Protein 3T05 (pdb70)

Radius of gyration: 42.98 Å; Cα contacts (8 Å, |Δi|>4): 5783; chains: 4; bounding box: 90×127×131 Å

Secondary structure (DSSP, 8-state):
---SEEEEE--GGG-SHHHHHHHHHTTEEEEEEETTSS-HHHHHHHHHHHHHHHHHTT---EEEEE------BB--BTTSEEE--SS-EEEEESS---B-SSEEEBS-TTHHHH--TT-EEEETTTTEEEEEEEEETTTTEEEEEE-S--EEETT-BEE-SSS-----SS-HHHHHHHHHHHHTT-SEEEETT--SHHHHHHHHHHHHHTT---EEEE---SHHHHHTHHHHHHH-S-EEEEHHHHHHHS-GGGHHHHHHHHHHHHHHHT--EEEESSSSGGGTT-SS--HHHHHHHHHHHHHT-SEEEE-HHHHS-S-SHHHHHHHHHHHHHHHHTS-HHHHHHHHHHHSPP-HHHHHHHHHHHHHHHHT-SEEEEE-SSSHHHHHHHHT--SSEEEEEES-HHHHHHHHTSSSEEEEE----SSHHHHHHHHHHHHHHTTS--TT-EEEEEE-SSTTT-SS--EEEEEE----SEE-EEESS-EEEEEEEE-SSGGGGSSS--SSEEEEES---TTTHHHHTTSSEEEESS--SSSHHHHHHHHTT--EEE--TTHHHHSPSS-EEEEETTTTEEESS---/---SEEEEE--GGG-SHHHHHHHHHTTEEEEEEETTSS-HHHHHHHHHHHHHHHHHTT---EEEEE------BB--BTTSEEE--SS-EEEEESS---B-SSEEEBS-TTHHHH--TT-EEEETTTTEEEEEEEEETTTTEEEEEE-S--EEETT-BEE-SSS-----SS-HHHHHHHHHHHHTT-SEEEETT--SHHHHHHHHHHHHHTT---EEEE---SHHHHHTHHHHHHH-S-EEEEHHHHHHHS-GGGHHHHHHHHHHHHHHHT--EEEESSSSGGGTT-SS--HHHHHHHHHHHHHT-SEEEESHHHHS-S-SHHHHHHHHHHHHHHHHTS-HHHHHHHHHHHSPP-HHHHHHHHHHHHHHHHT-SEEEEE-SSSHHHHHHHHT--SSEEEEEES-HHHHHHHTTSSSEEEEE----SSHHHHHHHHHHHHHHTTS--TT-EEEEEE-SSTTT-SS--EEEEEE----SEE-EEESS-EEEEEEEE-SSGGGGSSS--SSEEEEES---TTTHHHHTTSSEEEESS--SSSHHHHHHHHTT--EEE--TTHHHHSPSS-EEEEETTTTEEESS---/---SEEEEE--GGG-SHHHHHHHHHTTEEEEEEETTSS-HHHHHHHHHHHHHHHHHTT---EEEEE------BB--BTTS-EE--SS-EEEEESS---B-SSEEEBS-TTHHHH--TT-EEEETTTTEEEEEEEEETTTTEEEEEE-S--EE-TT-BEE-SSS-----SS-HHHHHHHHHHHHTT-SEEEETT--SHHHHHHHHHHHHHTT---EEEE---SHHHHHTHHHHHHH-S-EEEEHHHHHHHS-GGGHHHHHHHHHHHHHHHT--EEEESSSSGGGTT-SS--HHHHHHHHHHHHHT-SEEEESHHHHS-S-SHHHHHHHHHHHHHHHHTS-HHHHHHHHHHHSPP-HHHHHHHHHHHHHHHTT-SEEEEE-SSSHHHHHHHHT--SSEEEEEES-HHHHHHHTTSSSEEEEE----SSHHHHHHHHHHHHHHTTS--TT-EEEEEE-SSTTT-SS--EEEEEE----SEE-EEESS-EEEEEEEE-SSGGGGSSS--SSEEEEES---TTTHHHHTTSSEEEESS--SSSHHHHHHHHTT--EEE--TTHHHHSPSS-EEEEETTTTEEESS---/---SEEEEE--GGG-SHHHHHHHHHTTEEEEEEETTSS-HHHHHHHHHHHHHHHHHTT---EEEEE------BB--BTTS-EE--SS-EEEEESS---B-SSEEEBS-TTHHHH--TT-EEEETTTTEEEEEEEEETTTTEEEEEE-S--EE-TT-BEE-SSS-----SS-HHHHHHHHHHHHTT-SEEEETT--SHHHHHHHHHHHHHTT---EEEE---SHHHHHTHHHHHHH-S-EEEEHHHHHHHS-GGGHHHHHHHHHHHHHHHT--EEEESSSSGGGTT-SS--HHHHHHHHHHHHHT-SEEEESHHHHS-S-SHHHHHHHHHHHHHHHHTS-HHHHHHHHHHHSPP-HHHHHHHHHHHHHHHHT-SEEEEE-SSSHHHHHHHHT--SSEEEEEES-HHHHHHHTTSTTEEEEE----SSHHHHHHHHHHHHHHTTS--TT-EEEEEE-SSTTT-SS--EEEEEE----SEE-EEESS-EEEEEEEE-SSGGGGSSS--SSEEEEES---TTTHHHHTTSSEEEESS--SSSHHHHHHHHTT--EEE--TTHHHHSPSS-EEEEETTTTEEESS---

CATH classification: 3.20.20.60 (+3 more: 2.40.33.10, 3.40.1380.20, 3.50.30.10)

InterPro domains:
  IPR001697 Pyruvate kinase [PR01050] (59-75)
  IPR001697 Pyruvate kinase [PR01050] (186-200)
  IPR001697 Pyruvate kinase [PR01050] (216-242)
  IPR001697 Pyruvate kinase [PR01050] (243-267)
  IPR001697 Pyruvate kinase [PR01050] (268-292)
  IPR001697 Pyruvate kinase [PR01050] (293-311)
  IPR001697 Pyruvate kinase [PR01050] (312-328)
  IPR001697 Pyruvate kinase [PTHR11817] (2-458)
  IPR001697 Pyruvate kinase [TIGR01064] (2-472)
  IPR008279 PEP-utilising enzyme, mobile domain [PF00391] (507-575)
  IPR011037 Pyruvate kinase-like, insert domain superfamily [SSF50800] (71-167)
  IPR015793 Pyruvate kinase, barrel [PF00224] (1-324)
  IPR015795 Pyruvate kinase, C-terminal [PF02887] (358-470)
  IPR015806 Pyruvate kinase, insert domain superfamily [G3DSA:2.40.33.10] (71-167)
  IPR015813 Pyruvate/Phosphoenolpyruvate kinase-like domain superfamily [SSF51621] (1-342)
  IPR036637 Phosphohistidine domain superfamily [SSF52009] (465-582)
  IPR036918 Pyruvate kinase, C-terminal domain superfamily [G3DSA:3.40.1380.20] (339-473)
  IPR036918 Pyruvate kinase, C-terminal domain superfamily [SSF52935] (322-473)
  IPR040442 Pyruvate kinase-like domain superfamily [G3DSA:3.20.20.60] (4-331)

Nearest PDB structures (foldseek):
  3t07-assembly1_C  TM=9.985E-01  e=0.000E+00  Staphylococcus aureus subsp. aureus MRSA252
  2e28-assembly1_A  TM=9.761E-01  e=2.797E-85  Geobacillus stearothermophilus
  8x4r-assembly1_A  TM=8.595E-01  e=5.727E-60  Homo sapiens
  3gg8-assembly1_D  TM=9.521E-01  e=2.766E-56  Toxoplasma gondii
  4qg9-assembly1_B  TM=8.482E-01  e=9.627E-60  Homo sapiens

Organism: Staphylococcus aureus (strain MRSA252) (NCBI:txid282458)

Sequence (2332 aa):
MRKTKIVCTIGPASESEEMIEKLINAGMNVARLNFSHGSHEEHKGRIDTIRKVAKRLDKIVAILLDTKGPEIRTHNMKDGIIELERGNEVIVSMNEVEGTPEKFSVTYENLINDVQVGSYILLDDGLIELQVKDIDHAKKEVKCDILNSGELKNKKGVNLPGVRVSLPGITEKDAEDIRFGIKENVDFIAASFVRRPSDVLEIREILEEQKANISVFPKIENQEGIDNIEEILEVSDGLMVARGDMGVEIPPEKVPMVQKDLIRQCNKLGKPVITATQMLDSMQRNPRATRAEASDVANAIYDGTDAVMLSGETAAGLYPEEAVKTMRNIAVSAEAAQDYKKLLSDRTKLVETSLVNAIGISVAHTALNLNVKAIVAATESGSTARTISKYRPHSDIIAVTPSEETARQCSIVWGVQPVVKKGRKSTDALLNNAVATAVETGRVTNGDLIIITAGVPTGETGTTNMMKIHLVGDEIANGQGIGRGSVVGTTLVAETVKDLEGKDLSDKVIVTNSIDETFVPYVEKALGLITEENGITSPSAIVGLEKGIPTVVGVEKAVKNISNNVLVTIDAAQGKIFEGYANMRKTKIVCTIGPASESEEMIEKLINAGMNVARLNFSHGSHEEHKGRIDTIRKVAKRLDKIVAILLDTKGPEIRTHNMKDGIIELERGNEVIVSMNEVEGTPEKFSVTYENLINDVQVGSYILLDDGLIELQVKDIDHAKKEVKCDILNSGELKNKKGVNLPGVRVSLPGITEKDAEDIRFGIKENVDFIAASFVRRPSDVLEIREILEEQKANISVFPKIENQEGIDNIEEILEVSDGLMVARGDMGVEIPPEKVPMVQKDLIRQCNKLGKPVITATQMLDSMQRNPRATRAEASDVANAIYDGTDAVMLSGETAAGLYPEEAVKTMRNIAVSAEAAQDYKKLLSDRTKLVETSLVNAIGISVAHTALNLNVKAIVAATESGSTARTISKYRPHSDIIAVTPSEETARQCSIVWGVQPVVKKGRKSTDALLNNAVATAVETGRVTNGDLIIITAGVPTGETGTTNMMKIHLVGDEIANGQGIGRGSVVGTTLVAETVKDLEGKDLSDKVIVTNSIDETFVPYVEKALGLITEENGITSPSAIVGLEKGIPTVVGVEKAVKNISNNVLVTIDAAQGKIFEGYANMRKTKIVCTIGPASESEEMIEKLINAGMNVARLNFSHGSHEEHKGRIDTIRKVAKRLDKIVAILLDTKGPEIRTHNMKDGIIELERGNEVIVSMNEVEGTPEKFSVTYENLINDVQVGSYILLDDGLIELQVKDIDHAKKEVKCDILNSGELKNKKGVNLPGVRVSLPGITEKDAEDIRFGIKENVDFIAASFVRRPSDVLEIREILEEQKANISVFPKIENQEGIDNIEEILEVSDGLMVARGDMGVEIPPEKVPMVQKDLIRQCNKLGKPVITATQMLDSMQRNPRATRAEASDVANAIYDGTDAVMLSGETAAGLYPEEAVKTMRNIAVSAEAAQDYKKLLSDRTKLVETSLVNAIGISVAHTALNLNVKAIVAATESGSTARTISKYRPHSDIIAVTPSEETARQCSIVWGVQPVVKKGRKSTDALLNNAVATAVETGRVTNGDLIIITAGVPTGETGTTNMMKIHLVGDEIANGQGIGRGSVVGTTLVAETVKDLEGKDLSDKVIVTNSIDETFVPYVEKALGLITEENGITSPSAIVGLEKGIPTVVGVEKAVKNISNNVLVTIDAAQGKIFEGYANMRKTKIVCTIGPASESEEMIEKLINAGMNVARLNFSHGSHEEHKGRIDTIRKVAKRLDKIVAILLDTKGPEIRTHNMKDGIIELERGNEVIVSMNEVEGTPEKFSVTYENLINDVQVGSYILLDDGLIELQVKDIDHAKKEVKCDILNSGELKNKKGVNLPGVRVSLPGITEKDAEDIRFGIKENVDFIAASFVRRPSDVLEIREILEEQKANISVFPKIENQEGIDNIEEILEVSDGLMVARGDMGVEIPPEKVPMVQKDLIRQCNKLGKPVITATQMLDSMQRNPRATRAEASDVANAIYDGTDAVMLSGETAAGLYPEEAVKTMRNIAVSAEAAQDYKKLLSDRTKLVETSLVNAIGISVAHTALNLNVKAIVAATESGSTARTISKYRPHSDIIAVTPSEETARQCSIVWGVQPVVKKGRKSTDALLNNAVATAVETGRVTNGDLIIITAGVPTGETGTTNMMKIHLVGDEIANGQGIGRGSVVGTTLVAETVKDLEGKDLSDKVIVTNSIDETFVPYVEKALGLITEENGITSPSAIVGLEKGIPTVVGVEKAVKNISNNVLVTIDAAQGKIFEGYAN

Solvent-accessible surface area: 92362 Å² total; per-residue (Å²): 136,49,6,1,7,2,0,0,8,8,2,102,33,0,75,53,66,123,38,0,50,86,0,4,95,4,15,5,26,0,0,18,0,35,1,39,139,38,54,69,149,83,4,72,39,19,0,68,26,1,87,107,0,6,119,125,53,113,105,39,9,0,2,0,0,1,1,59,2,10,76,9,84,0,26,66,9,91,132,27,74,21,116,8,124,165,79,69,61,2,23,0,3,8,79,113,30,112,0,48,69,94,90,1,0,2,58,22,113,62,0,8,98,33,10,122,94,32,21,109,1,22,0,36,106,35,92,1,60,0,50,4,97,78,40,46,108,94,136,84,25,0,80,0,52,3,66,57,53,18,95,0,107,41,98,72,23,10,29,1,45,35,35,195,2,63,25,76,3,23,38,147,70,0,23,99,2,0,95,20,1,26,155,18,97,1,6,2,0,0,2,6,30,1,0,64,30,51,2,0,20,52,0,61,73,18,7,60,114,96,178,24,94,10,10,0,2,0,24,0,24,0,64,22,0,29,107,44,13,99,86,0,0,49,10,2,58,0,0,1,0,0,17,20,53,0,17,35,22,14,66,49,43,76,8,21,42,21,10,73,77,2,0,100,30,0,6,76,58,13,36,6,0,0,0,0,25,41,0,0,51,32,0,68,199,75,76,137,3,68,14,30,24,0,8,13,0,6,18,0,8,54,22,6,1,6,0,3,3,0,27,22,1,0,13,67,5,134,69,8,39,65,0,0,90,9,2,62,69,4,3,60,33,5,6,82,61,33,69,32,139,88,26,6,56,48,20,47,160,36,12,132,82,40,44,36,19,10,0,0,37,10,0,1,68,5,4,66,88,20,110,7,72,0,0,0,0,17,11,60,60,0,36,6,0,60,12,4,2,19,1,6,7,91,6,8,0,4,0,14,2,44,31,68,67,14,0,54,23,2,5,0,2,8,1,0,75,25,31,40,83,147,45,122,184,52,5,34,30,15,7,98,12,4,23,49,0,0,56,104,59,61,76,1,86,80,14,36,10,0,0,0,0,0,4,5,86,40,63,115,44,41,28,1,20,4,0,5,2,37,46,11,22,113,38,90,20,81,28,87,16,14,27,115,42,62,38,61,6,34,0,16,19,0,133,72,31,163,50,7,95,75,119,62,155,59,70,56,0,12,0,0,76,31,5,76,138,64,12,54,57,52,4,86,116,16,60,0,0,0,0,29,108,46,26,12,32,19,68,0,0,66,23,0,47,120,115,67,15,15,0,0,0,34,3,149,105,1,34,170,100,6,67,77,94,65,79,7,9,0,28,2,35,72,2,37,0,22,108,33,123,4,114,131,47,6,2,5,1,0,0,8,7,2,102,34,0,74,55,67,124,36,0,50,85,0,3,94,4,15,4,25,0,0,18,1,35,2,38,137,37,55,67,149,84,4,72,39,18,1,68,26,1,88,106,0,7,120,125,52,113,104,38,10,0,2,0,0,1,1,60,1,10,76,9,83,0,28,68,9,92,136,28,74,20,116,8,124,161,79,70,59,1,23,1,3,9,76,114,30,114,0,48,70,93,88,0,1,2,60,23,112,61,0,9,99,34,9,122,94,33,21,108,1,22,0,34,106,33,96,0,50,0,51,3,96,77,39,50,107,92,138,83,26,0,81,0,50,2,66,75,53,17,97,0,108,42,99,72,22,10,30,0,45,36,34,194,1,64,22,72,2,23,38,144,70,0,23,99,2,0,96,20,0,25,155,17,97,1,5,2,0,0,2,6,28,1,0,63,30,49,2,0,20,54,0,61,74,19,8,63,116,97,178,25,92,10,10,0,2,0,23,0,25,0,64,24,0,29,105,45,12,100,84,0,0,47,10,2,59,0,0,1,0,0,2,21,54,0,21,36,21,13,66,30,45,95,0,8,40,21,6,54,78,3,0,109,32,0,7,75,55,12,37,6,0,0,0,0,25,76,0,0,51,32,0,67,201,73,77,167,21,73,69,42,26,8,13,6,0,0,18,0,8,45,21,5,2,6,0,3,4,0,27,21,1,0,13,67,4,133,68,8,41,66,0,0,88,22,2,62,68,4,3,62,28,0,7,70,20,25,69,30,140,108,28,6,54,44,22,49,137,37,12,131,82,39,45,34,19,11,0,1,40,10,0,1,68,5,4,65,86,20,111,6,70,0,0,0,0,18,11,61,64,1,36,6,0,59,12,2,2,19,1,6,5,90,6,9,0,5,0,13,2,44,31,68,68,14,0,53,23,2,5,0,1,9,1,0,76,25,32,38,82,150,42,123,180,52,5,34,32,15,6,96,11,3,23,48,0,0,58,103,60,60,76,1,86,79,13,36,9,0,0,0,0,0,6,3,83,43,65,115,47,41,29,1,19,4,0,5,3,36,47,12,22,113,40,92,20,83,32,87,17,16,28,116,43,63,39,61,5,35,0,17,19,0,134,74,31,160,50,6,95,76,122,63,158,56,72,57,0,11,0,0,78,31,6,79,139,63,14,54,60,52,3,85,116,16,61,0,0,0,0,28,108,45,27,15,31,18,69,0,1,63,22,1,49,119,117,68,16,15,0,0,0,32,2,146,104,1,34,167,101,7,67,77,92,65,78,8,9,0,28,2,35,74,1,35,0,21,107,32,124,4,114,133,47,6,1,7,1,0,0,8,7,2,101,32,0,76,54,67,124,38,0,50,86,0,5,96,3,15,5,25,0,0,19,1,34,1,39,138,37,55,66,150,86,4,73,38,20,0,68,26,1,86,106,0,6,118,124,53,111,105,39,8,0,2,0,0,1,2,59,2,11,75,10,84,0,27,66,9,92,134,27,75,20,114,7,123,165,79,71,61,1,24,0,3,9,78,116,30,112,0,48,69,93,89,1,1,2,58,22,111,62,0,10,100,33,10,121,95,33,20,108,1,22,0,34,106,34,93,0,60,0,49,4,98,78,38,49,108,94,136,82,26,0,82,0,51,3,66,54,52,17,96,0,107,42,100,73,22,10,30,0,45,35,34,194,2,64,23,73,2,23,36,144,68,0,23,99,2,0,94,20,0,26,155,17,97,1,6,2,0,0,2,5,28,1,0,63,30,50,2,0,20,55,0,62,74,18,8,63,116,96,179,25,95,9,11,0,2,0,23,0,24,0,64,24,0,29,108,45,12,98,86,0,0,47,10,2,58,0,0,1,0,0,18,20,53,0,18,35,21,15,67,48,45,78,9,23,46,20,8,76,76,3,0,101,32,0,6,76,57,13,37,6,0,0,0,0,25,40,1,0,53,32,0,67,199,74,76,134,2,69,16,30,24,0,7,14,0,7,19,0,7,56,22,5,1,6,0,4,4,0,26,24,1,0,14,69,5,135,67,8,39,66,0,0,90,8,1,62,70,6,3,61,32,3,7,82,63,32,70,30,140,84,26,6,56,49,22,50,159,37,13,129,82,39,44,35,19,12,0,0,37,8,0,2,66,4,3,66,84,20,112,7,71,0,0,0,0,18,11,60,60,0,36,7,0,58,12,3,2,19,1,6,6,91,6,9,0,4,0,14,1,46,30,69,68,12,0,53,23,2,4,1,1,8,1,0,75,26,31,39,84,150,44,123,181,54,6,35,32,16,6,97,12,3,23,49,0,0,58,104,59,60,77,1,87,78,14,36,10,0,0,0,0,0,5,5,85,44,65,117,46,42,31,1,21,5,0,6,3,36,47,11,22,114,40,90,20,81,30,85,17,14,27,112,43,64,40,60,6,35,0,16,19,0,133,74,31,161,51,6,95,74,120,66,158,57,71,57,0,10,0,0,77,30,5,78,138,61,13,53,59,52,4,85,116,16,61,0,0,0,0,27,108,46,27,12,32,17,68,0,0,63,22,0,44,121,116,67,15,16,0,0,0,32,3,147,105,1,34,168,100,7,67,77,96,65,77,6,8,0,29,2,35,72,2,37,0,20,107,32,122,4,112,130,49,7,1,6,1,0,0,8,7,2,100,34,0,76,53,67,123,36,0,51,85,0,4,96,4,15,4,25,0,0,19,0,33,1,38,137,39,55,68,150,82,5,71,38,19,1,69,27,1,86,106,0,6,121,123,53,113,105,38,9,0,2,0,0,1,2,59,2,11,74,9,86,0,28,67,9,91,137,26,76,20,115,8,122,162,80,70,60,2,22,0,4,9,78,116,29,113,0,48,69,92,89,1,1,3,59,21,112,62,0,9,98,34,9,121,94,32,21,107,1,22,0,35,107,33,94,0,52,0,49,3,98,77,40,49,108,93,134,83,25,0,83,0,51,2,65,74,53,17,96,0,108,41,96,74,22,11,28,0,45,35,35,195,2,61,24,73,4,22,37,143,70,0,24,99,2,0,97,20,0,25,153,18,98,1,5,2,0,0,2,6,28,2,0,62,28,52,3,0,17,52,0,62,72,19,8,60,115,95,177,25,90,10,11,0,2,0,22,0,25,0,65,23,0,29,103,45,12,97,84,0,0,47,10,3,59,0,0,1,0,1,3,21,51,0,21,35,22,14,66,29,44,93,0,8,40,22,7,52,77,3,0,106,30,0,6,76,57,13,38,6,0,0,0,0,25,76,0,0,51,32,0,67,201,72,76,171,21,73,62,41,24,7,14,7,0,0,18,0,8,43,22,5,1,6,0,3,3,0,26,22,1,0,13,68,4,135,70,8,41,66,0,0,89,21,1,64,67,3,3,61,28,0,7,69,22,27,69,30,140,102,28,6,54,42,20,50,136,35,13,131,81,40,46,35,18,10,0,0,38,9,0,1,66,5,3,66,88,19,113,7,71,0,0,0,0,17,11,61,61,0,36,6,0,59,10,4,2,20,1,6,6,90,5,10,0,4,0,14,3,44,31,67,66,13,0,52,23,2,4,0,1,9,1,0,75,25,32,38,82,148,43,124,180,53,5,34,30,18,6,96,11,4,24,48,0,0,59,106,61,60,75,1,87,78,14,37,8,0,0,0,0,0,6,5,83,42,66,116,45,41,28,1,20,5,0,6,3,36,46,12,22,115,40,91,20,80,31,84,16,16,27,114,42,65,39,63,5,35,0,16,19,0,134,73,32,162,51,6,95,75,120,63,157,58,73,56,0,11,0,1,75,31,6,77,136,63,12,54,60,51,4,84,117,16,60,0,0,0,0,28,108,47,27,14,34,18,68,0,1,65,22,1,47,120,117,68,15,15,0,0,0,32,3,147,104,1,33,170,101,7,67,78,94,65,81,6,8,0,29,2,35,74,2,38,0,20,107,32,124,4,114

Structure (mmCIF, N/CA/C/O backbone):
data_3T05
#
_entry.id   3T05
#
_cell.length_a   84.017
_cell.length_b   111.263
_cell.length_c   111.155
_cell.angle_alpha   85.360
_cell.angle_beta   80.150
_cell.angle_gamma   70.460
#
_symmetry.space_group_name_H-M   'P 1'
#
loop_
_entity.id
_entity.type
_entity.pdbx_description
1 polymer 'Pyruvate kinase'
2 non-polymer 'PHOSPHATE ION'
#
loop_
_atom_site.group_PDB
_atom_site.id
_atom_site.type_symbol
_atom_site.label_atom_id
_atom_site.label_alt_id
_atom_site.label_comp_id
_atom_site.label_asym_id
_atom_site.label_entity_id
_atom_site.label_seq_id
_atom_site.pdbx_PDB_ins_code
_atom_site.Cartn_x
_atom_site.Cartn_y
_atom_site.Cartn_z
_atom_site.occupancy
_atom_site.B_iso_or_equiv
_atom_site.auth_seq_id
_atom_site.auth_comp_id
_atom_site.auth_asym_id
_atom_site.auth_atom_id
_atom_site.pdbx_PDB_model_num
ATOM 1 N N . MET A 1 22 ? -2.926 41.487 0.600 1.00 113.05 1 MET A N 1
ATOM 2 C CA . MET A 1 22 ? -1.470 41.149 0.629 1.00 117.88 1 MET A CA 1
ATOM 3 C C . MET A 1 22 ? -0.731 42.337 0.075 1.00 111.87 1 MET A C 1
ATOM 4 O O . MET A 1 22 ? -0.415 42.336 -1.111 1.00 119.10 1 MET A O 1
ATOM 9 N N . ARG A 1 23 ? -0.477 43.348 0.909 1.00 104.18 2 ARG A N 1
ATOM 10 C CA . ARG A 1 23 ? 0.210 44.587 0.475 1.00 102.09 2 ARG A CA 1
ATOM 11 C C . ARG A 1 23 ? 1.033 45.260 1.551 1.00 98.11 2 ARG A C 1
ATOM 12 O O . ARG A 1 23 ? 2.085 45.752 1.245 1.00 98.35 2 ARG A O 1
ATOM 20 N N . LYS A 1 24 ? 0.508 45.368 2.774 1.00 96.75 3 LYS A N 1
ATOM 21 C CA . LYS A 1 24 ? 1.310 45.578 4.024 1.00 91.98 3 LYS A CA 1
ATOM 22 C C . LYS A 1 24 ? 1.944 46.975 4.210 1.00 90.14 3 LYS A C 1
ATOM 23 O O . LYS A 1 24 ? 1.570 47.741 5.123 1.00 87.75 3 LYS A O 1
ATOM 29 N N . THR A 1 25 ? 2.907 47.306 3.356 1.00 89.06 4 THR A N 1
ATOM 30 C CA . THR A 1 25 ? 3.625 48.580 3.473 1.00 86.71 4 THR A CA 1
ATOM 31 C C . THR A 1 25 ? 2.874 49.731 2.742 1.00 84.52 4 THR A C 1
ATOM 32 O O . THR A 1 25 ? 2.592 49.684 1.544 1.00 87.45 4 THR A O 1
ATOM 36 N N . LYS A 1 26 ? 2.526 50.757 3.493 1.00 81.22 5 LYS A N 1
ATOM 37 C CA . LYS A 1 26 ? 1.604 51.778 3.004 1.00 82.68 5 LYS A CA 1
ATOM 38 C C . LYS A 1 26 ? 2.301 52.901 2.252 1.00 81.36 5 LYS A C 1
ATOM 39 O O . LYS A 1 26 ? 3.434 53.278 2.590 1.00 79.18 5 LYS A O 1
ATOM 45 N N . ILE A 1 27 ? 1.603 53.445 1.254 1.00 80.85 6 ILE A N 1
ATOM 46 C CA . ILE A 1 27 ? 2.183 54.462 0.343 1.00 84.92 6 ILE A CA 1
ATOM 47 C C . ILE A 1 27 ? 1.649 55.892 0.585 1.00 82.79 6 ILE A C 1
ATOM 48 O O . ILE A 1 27 ? 0.485 56.162 0.322 1.00 87.20 6 ILE A O 1
ATOM 53 N N . VAL A 1 28 ? 2.491 56.787 1.084 1.00 79.09 7 VAL A N 1
ATOM 54 C CA . VAL A 1 28 ? 2.138 58.206 1.210 1.00 82.71 7 VAL A CA 1
ATOM 55 C C . VAL A 1 28 ? 2.571 59.027 -0.025 1.00 85.85 7 VAL A C 1
ATOM 56 O O . VAL A 1 28 ? 3.701 58.894 -0.491 1.00 93.81 7 VAL A O 1
ATOM 60 N N . CYS A 1 29 ? 1.712 59.892 -0.544 1.00 87.40 8 CYS A N 1
ATOM 61 C CA . CYS A 1 29 ? 2.065 60.656 -1.760 1.00 93.68 8 CYS A CA 1
ATOM 62 C C . CYS A 1 29 ? 1.933 62.148 -1.581 1.00 92.34 8 CYS A C 1
ATOM 63 O O . CYS A 1 29 ? 0.914 62.629 -1.125 1.00 100.66 8 CYS A O 1
ATOM 66 N N . THR A 1 30 ? 2.934 62.893 -1.990 1.00 94.14 9 THR A N 1
ATOM 67 C CA . THR A 1 30 ? 2.851 64.360 -1.959 1.00 96.27 9 THR A CA 1
ATOM 68 C C . THR A 1 30 ? 2.071 64.910 -3.141 1.00 94.13 9 THR A C 1
ATOM 69 O O . THR A 1 30 ? 2.485 64.746 -4.296 1.00 93.36 9 THR A O 1
ATOM 73 N N . ILE A 1 31 ? 0.958 65.572 -2.846 1.00 91.27 10 ILE A N 1
ATOM 74 C CA . ILE A 1 31 ? 0.166 66.219 -3.896 1.00 98.52 10 ILE A CA 1
ATOM 75 C C . ILE A 1 31 ? 0.753 67.585 -4.346 1.00 100.66 10 ILE A C 1
ATOM 76 O O . ILE A 1 31 ? 1.136 68.442 -3.517 1.00 95.82 10 ILE A O 1
ATOM 81 N N . GLY A 1 32 ? 0.824 67.773 -5.659 1.00 102.35 11 GLY A N 1
ATOM 82 C CA . GLY A 1 32 ? 1.332 69.020 -6.218 1.00 107.09 11 GLY A CA 1
ATOM 83 C C . GLY A 1 32 ? 0.689 69.316 -7.563 1.00 112.86 11 GLY A C 1
ATOM 84 O O . GLY A 1 32 ? -0.202 68.593 -8.013 1.00 113.59 11 GLY A O 1
ATOM 85 N N . PRO A 1 33 ? 1.154 70.372 -8.236 1.00 119.40 12 PRO A N 1
ATOM 86 C CA . PRO A 1 33 ? 0.679 70.758 -9.569 1.00 123.45 12 PRO A CA 1
ATOM 87 C C . PRO A 1 33 ? 0.447 69.578 -10.530 1.00 124.92 12 PRO A C 1
ATOM 88 O O . PRO A 1 33 ? -0.463 69.641 -11.365 1.00 132.33 12 PRO A O 1
ATOM 92 N N . ALA A 1 34 ? 1.268 68.526 -10.420 1.00 119.42 13 ALA A N 1
ATOM 93 C CA . ALA A 1 34 ? 1.222 67.382 -11.349 1.00 117.08 13 ALA A CA 1
ATOM 94 C C . ALA A 1 34 ? 0.060 66.461 -11.070 1.00 110.54 13 ALA A C 1
ATOM 95 O O . ALA A 1 34 ? -0.263 65.616 -11.895 1.00 109.41 13 ALA A O 1
ATOM 97 N N . SER A 1 35 ? -0.564 66.651 -9.914 1.00 106.12 14 SER A N 1
ATOM 98 C CA . SER A 1 35 ? -1.516 65.697 -9.366 1.00 103.88 14 SER A CA 1
ATOM 99 C C . SER A 1 35 ? -2.595 66.367 -8.488 1.00 104.73 14 SER A C 1
ATOM 100 O O . SER A 1 35 ? -3.026 65.797 -7.464 1.00 99.01 14 SER A O 1
ATOM 103 N N . GLU A 1 36 ? -3.000 67.589 -8.857 1.00 109.05 15 GLU A N 1
ATOM 104 C CA . GLU A 1 36 ? -4.168 68.243 -8.229 1.00 108.53 15 GLU A CA 1
ATOM 105 C C . GLU A 1 36 ? -5.412 67.700 -8.915 1.00 109.04 15 GLU A C 1
ATOM 106 O O . GLU A 1 36 ? -6.501 67.635 -8.334 1.00 105.72 15 GLU A O 1
ATOM 112 N N . SER A 1 37 ? -5.219 67.316 -10.174 1.00 112.08 16 SER A N 1
ATOM 113 C CA . SER A 1 37 ? -6.303 66.943 -11.065 1.00 116.47 16 SER A CA 1
ATOM 114 C C . SER A 1 37 ? -7.134 65.771 -10.519 1.00 117.23 16 SER A C 1
ATOM 115 O O . SER A 1 37 ? -6.617 64.679 -10.297 1.00 116.48 16 SER A O 1
ATOM 118 N N . GLU A 1 38 ? -8.425 66.018 -10.304 1.00 123.01 17 GLU A N 1
ATOM 119 C CA . GLU A 1 38 ? -9.419 64.975 -9.988 1.00 124.26 17 GLU A CA 1
ATOM 120 C C . GLU A 1 38 ? -9.130 63.652 -10.729 1.00 126.22 17 GLU A C 1
ATOM 121 O O . GLU A 1 38 ? -9.091 62.592 -10.103 1.00 124.41 17 GLU A O 1
ATOM 127 N N . GLU A 1 39 ? -8.904 63.746 -12.046 1.00 131.79 18 GLU A N 1
ATOM 128 C CA . GLU A 1 39 ? -8.546 62.603 -12.913 1.00 131.72 18 GLU A CA 1
ATOM 129 C C . GLU A 1 39 ? -7.301 61.861 -12.428 1.00 128.21 18 GLU A C 1
ATOM 130 O O . GLU A 1 39 ? -7.271 60.631 -12.461 1.00 128.10 18 GLU A O 1
ATOM 136 N N . MET A 1 40 ? -6.279 62.617 -12.011 1.00 126.22 19 MET A N 1
ATOM 137 C CA . MET A 1 40 ? -4.982 62.065 -11.586 1.00 123.35 19 MET A CA 1
ATOM 138 C C . MET A 1 40 ? -5.003 61.562 -10.138 1.00 116.94 19 MET A C 1
ATOM 139 O O . MET A 1 40 ? -4.368 60.558 -9.822 1.00 114.65 19 MET A O 1
ATOM 144 N N . ILE A 1 41 ? -5.713 62.269 -9.262 1.00 113.47 20 ILE A N 1
ATOM 145 C CA . ILE A 1 41 ? -5.907 61.808 -7.888 1.00 109.07 20 ILE A CA 1
ATOM 146 C C . ILE A 1 41 ? -6.675 60.479 -7.875 1.00 109.40 20 ILE A C 1
ATOM 147 O O . ILE A 1 41 ? -6.393 59.615 -7.049 1.00 106.48 20 ILE A O 1
ATOM 152 N N . GLU A 1 42 ? -7.627 60.308 -8.791 1.00 111.10 21 GLU A N 1
ATOM 153 C CA . GLU A 1 42 ? -8.257 59.000 -8.983 1.00 111.67 21 GLU A CA 1
ATOM 154 C C . GLU A 1 42 ? -7.200 57.942 -9.330 1.00 110.85 21 GLU A C 1
ATOM 155 O O . GLU A 1 42 ? -7.151 56.884 -8.733 1.00 113.60 21 GLU A O 1
ATOM 161 N N . LYS A 1 43 ? -6.344 58.228 -10.290 1.00 111.99 22 LYS A N 1
ATOM 162 C CA . LYS A 1 43 ? -5.403 57.227 -10.758 1.00 111.95 22 LYS A CA 1
ATOM 163 C C . LYS A 1 43 ? -4.427 56.820 -9.666 1.00 108.01 22 LYS A C 1
ATOM 164 O O . LYS A 1 43 ? -4.004 55.674 -9.635 1.00 112.45 22 LYS A O 1
ATOM 170 N N . LEU A 1 44 ? -4.078 57.751 -8.777 1.00 105.43 23 LEU A N 1
ATOM 171 C CA . LEU A 1 44 ? -3.124 57.493 -7.669 1.00 99.88 23 LEU A CA 1
ATOM 172 C C . LEU A 1 44 ? -3.764 56.652 -6.560 1.00 98.04 23 LEU A C 1
ATOM 173 O O . LEU A 1 44 ? -3.129 55.795 -5.946 1.00 96.53 23 LEU A O 1
ATOM 178 N N . ILE A 1 45 ? -5.028 56.919 -6.291 1.00 97.62 24 ILE A N 1
ATOM 179 C CA . ILE A 1 45 ? -5.758 56.136 -5.333 1.00 96.28 24 ILE A CA 1
ATOM 180 C C . ILE A 1 45 ? -5.813 54.713 -5.858 1.00 100.56 24 ILE A C 1
ATOM 181 O O . ILE A 1 45 ? -5.515 53.779 -5.124 1.00 109.73 24 ILE A O 1
ATOM 186 N N . ASN A 1 46 ? -6.171 54.550 -7.125 1.00 102.91 25 ASN A N 1
ATOM 187 C CA . ASN A 1 46 ? -6.198 53.234 -7.745 1.00 105.99 25 ASN A CA 1
ATOM 188 C C . ASN A 1 46 ? -4.822 52.582 -7.816 1.00 104.31 25 ASN A C 1
ATOM 189 O O . ASN A 1 46 ? -4.722 51.361 -7.913 1.00 110.24 25 ASN A O 1
ATOM 194 N N . ALA A 1 47 ? -3.768 53.384 -7.797 1.00 100.94 26 ALA A N 1
ATOM 195 C CA . ALA A 1 47 ? -2.409 52.863 -7.910 1.00 100.84 26 ALA A CA 1
ATOM 196 C C . ALA A 1 47 ? -1.782 52.597 -6.550 1.00 99.01 26 ALA A C 1
ATOM 197 O O . ALA A 1 47 ? -0.614 52.219 -6.473 1.00 100.97 26 ALA A O 1
ATOM 199 N N . GLY A 1 48 ? -2.549 52.827 -5.486 1.00 97.94 27 GLY A N 1
ATOM 200 C CA . GLY A 1 48 ? -2.204 52.351 -4.154 1.00 93.73 27 GLY A CA 1
ATOM 201 C C . GLY A 1 48 ? -2.067 53.411 -3.093 1.00 92.79 27 GLY A C 1
ATOM 202 O O . GLY A 1 48 ? -1.774 53.078 -1.970 1.00 100.07 27 GLY A O 1
ATOM 203 N N . MET A 1 49 ? -2.275 54.681 -3.416 1.00 93.35 28 MET A N 1
ATOM 204 C CA . MET A 1 49 ? -2.033 55.752 -2.449 1.00 88.99 28 MET A CA 1
ATOM 205 C C . MET A 1 49 ? -2.906 55.608 -1.232 1.00 84.30 28 MET A C 1
ATOM 206 O O . MET A 1 49 ? -4.099 55.400 -1.347 1.00 85.12 28 MET A O 1
ATOM 211 N N . ASN A 1 50 ? -2.306 55.715 -0.062 1.00 81.88 29 ASN A N 1
ATOM 212 C CA . ASN A 1 50 ? -3.040 55.510 1.208 1.00 84.71 29 ASN A CA 1
ATOM 213 C C . ASN A 1 50 ? -3.164 56.812 1.968 1.00 82.35 29 ASN A C 1
ATOM 214 O O . ASN A 1 50 ? -4.080 56.989 2.768 1.00 85.51 29 ASN A O 1
ATOM 219 N N . VAL A 1 51 ? -2.212 57.701 1.776 1.00 79.04 30 VAL A N 1
ATOM 220 C CA . VAL A 1 51 ? -2.205 58.921 2.543 1.00 81.68 30 VAL A CA 1
ATOM 221 C C . VAL A 1 51 ? -1.752 60.056 1.625 1.00 80.59 30 VAL A C 1
ATOM 222 O O . VAL A 1 51 ? -0.833 59.882 0.816 1.00 80.91 30 VAL A O 1
ATOM 226 N N . ALA A 1 52 ? -2.406 61.212 1.740 1.00 81.35 31 ALA A N 1
ATOM 227 C CA . ALA A 1 52 ? -2.082 62.399 0.889 1.00 80.94 31 ALA A CA 1
ATOM 228 C C . ALA A 1 52 ? -1.309 63.432 1.663 1.00 77.09 31 ALA A C 1
ATOM 229 O O . ALA A 1 52 ? -1.846 64.072 2.545 1.00 76.63 31 ALA A O 1
ATOM 231 N N . ARG A 1 53 ? -0.041 63.584 1.335 1.00 77.17 32 ARG A N 1
ATOM 232 C CA . ARG A 1 53 ? 0.801 64.595 1.962 1.00 78.33 32 ARG A CA 1
ATOM 233 C C . ARG A 1 53 ? 0.541 66.000 1.327 1.00 86.14 32 ARG A C 1
ATOM 234 O O . ARG A 1 53 ? 0.620 66.222 0.070 1.00 86.55 32 ARG A O 1
ATOM 242 N N . LEU A 1 54 ? 0.262 66.956 2.206 1.00 85.47 33 LEU A N 1
ATOM 243 C CA . LEU A 1 54 ? 0.263 68.350 1.810 1.00 86.64 33 LEU A CA 1
ATOM 244 C C . LEU A 1 54 ? 1.488 69.019 2.461 1.00 87.05 33 LEU A C 1
ATOM 245 O O . LEU A 1 54 ? 1.608 69.104 3.696 1.00 86.77 33 LEU A O 1
ATOM 250 N N . ASN A 1 55 ? 2.422 69.456 1.635 1.00 89.01 34 ASN A N 1
ATOM 251 C CA . ASN A 1 55 ? 3.625 70.084 2.154 1.00 91.35 34 ASN A CA 1
ATOM 252 C C . ASN A 1 55 ? 3.423 71.585 2.254 1.00 98.97 34 ASN A C 1
ATOM 253 O O . ASN A 1 55 ? 3.301 72.313 1.226 1.00 100.49 34 ASN A O 1
ATOM 258 N N . PHE A 1 56 ? 3.424 72.038 3.508 1.00 98.76 35 PHE A N 1
ATOM 259 C CA . PHE A 1 56 ? 3.174 73.441 3.833 1.00 98.38 35 PHE A CA 1
ATOM 260 C C . PHE A 1 56 ? 4.430 74.307 3.788 1.00 99.18 35 PHE A C 1
ATOM 261 O O . PHE A 1 56 ? 4.398 75.455 4.195 1.00 107.16 35 PHE A O 1
ATOM 269 N N . SER A 1 57 ? 5.520 73.765 3.267 1.00 96.59 36 SER A N 1
ATOM 270 C CA . SER A 1 57 ? 6.669 74.575 2.944 1.00 102.30 36 SER A CA 1
ATOM 271 C C . SER A 1 57 ? 6.292 75.604 1.871 1.00 106.71 36 SER A C 1
ATOM 272 O O . SER A 1 57 ? 6.751 76.730 1.921 1.00 106.73 36 SER A O 1
ATOM 275 N N . HIS A 1 58 ? 5.446 75.192 0.926 1.00 106.23 37 HIS A N 1
ATOM 276 C CA . HIS A 1 58 ? 4.990 76.021 -0.170 1.00 107.77 37 HIS A CA 1
ATOM 277 C C . HIS A 1 58 ? 3.506 76.038 -0.195 1.00 107.89 37 HIS A C 1
ATOM 278 O O . HIS A 1 58 ? 2.856 75.331 0.579 1.00 104.40 37 HIS A O 1
ATOM 285 N N . GLY A 1 59 ? 2.954 76.865 -1.082 1.00 113.95 38 GLY A N 1
ATOM 286 C CA . GLY A 1 59 ? 1.509 76.929 -1.307 1.00 113.65 38 GLY A CA 1
ATOM 287 C C . GLY A 1 59 ? 0.733 77.666 -0.223 1.00 112.83 38 GLY A C 1
ATOM 288 O O . GLY A 1 59 ? 1.139 77.705 0.939 1.00 111.36 38 GLY A O 1
ATOM 289 N N . SER A 1 60 ? -0.396 78.249 -0.620 1.00 114.90 39 SER A N 1
ATOM 290 C CA . SER A 1 60 ? -1.266 79.013 0.277 1.00 112.84 39 SER A CA 1
ATOM 291 C C . SER A 1 60 ? -2.361 78.110 0.816 1.00 108.84 39 SER A C 1
ATOM 292 O O . SER A 1 60 ? -2.663 77.063 0.229 1.00 107.29 39 SER A O 1
ATOM 295 N N . HIS A 1 61 ? -2.960 78.518 1.929 1.00 106.91 40 HIS A N 1
ATOM 296 C CA . HIS A 1 61 ? -4.078 77.775 2.505 1.00 103.42 40 HIS A CA 1
ATOM 297 C C . HIS A 1 61 ? -5.144 77.533 1.471 1.00 105.77 40 HIS A C 1
ATOM 298 O O . HIS A 1 61 ? -5.688 76.437 1.378 1.00 103.38 40 HIS A O 1
ATOM 305 N N . GLU A 1 62 ? -5.422 78.569 0.680 1.00 112.22 41 GLU A N 1
ATOM 306 C CA . GLU A 1 62 ? -6.331 78.542 -0.471 1.00 114.83 41 GLU A CA 1
ATOM 307 C C . GLU A 1 62 ? -6.113 77.344 -1.390 1.00 111.03 41 GLU A C 1
ATOM 308 O O . GLU A 1 62 ? -7.083 76.679 -1.757 1.00 107.90 41 GLU A O 1
ATOM 314 N N . GLU A 1 63 ? -4.849 77.109 -1.778 1.00 110.30 42 GLU A N 1
ATOM 315 C CA . GLU A 1 63 ? -4.471 75.976 -2.642 1.00 109.82 42 GLU A CA 1
ATOM 316 C C . GLU A 1 63 ? -4.660 74.646 -1.908 1.00 105.35 42 GLU A C 1
ATOM 317 O O . GLU A 1 63 ? -5.312 73.723 -2.430 1.00 105.19 42 GLU A O 1
ATOM 323 N N . HIS A 1 64 ? -4.105 74.560 -0.696 1.00 101.41 43 HIS A N 1
ATOM 324 C CA . HIS A 1 64 ? -4.164 73.314 0.105 1.00 97.97 43 HIS A CA 1
ATOM 325 C C . HIS A 1 64 ? -5.583 72.905 0.387 1.00 98.42 43 HIS A C 1
ATOM 326 O O . HIS A 1 64 ? -5.910 71.714 0.336 1.00 96.31 43 HIS A O 1
ATOM 333 N N . LYS A 1 65 ? -6.447 73.884 0.645 1.00 100.76 44 LYS A N 1
ATOM 334 C CA . LYS A 1 65 ? -7.863 73.602 0.842 1.00 102.49 44 LYS A CA 1
ATOM 335 C C . LYS A 1 65 ? -8.491 73.064 -0.453 1.00 103.92 44 LYS A C 1
ATOM 336 O O . LYS A 1 65 ? -9.415 72.256 -0.414 1.00 104.47 44 LYS A O 1
ATOM 342 N N . GLY A 1 66 ? -7.982 73.489 -1.599 1.00 105.74 45 GLY A N 1
ATOM 343 C CA . GLY A 1 66 ? -8.562 73.078 -2.867 1.00 110.13 45 GLY A CA 1
ATOM 344 C C . GLY A 1 66 ? -8.314 71.629 -3.159 1.00 108.15 45 GLY A C 1
ATOM 345 O O . GLY A 1 66 ? -9.196 70.920 -3.633 1.00 107.71 45 GLY A O 1
ATOM 346 N N . ARG A 1 67 ? -7.096 71.199 -2.861 1.00 109.57 46 ARG A N 1
ATOM 347 C CA . ARG A 1 67 ? -6.694 69.801 -3.010 1.00 109.95 46 ARG A CA 1
ATOM 348 C C . ARG A 1 67 ? -7.387 68.883 -1.981 1.00 107.43 46 ARG A C 1
ATOM 349 O O . ARG A 1 67 ? -7.808 67.768 -2.310 1.00 105.15 46 ARG A O 1
ATOM 357 N N . ILE A 1 68 ? -7.520 69.363 -0.748 1.00 107.15 47 ILE A N 1
ATOM 358 C CA . ILE A 1 68 ? -8.175 68.582 0.283 1.00 108.22 47 ILE A CA 1
ATOM 359 C C . ILE A 1 68 ? -9.575 68.221 -0.164 1.00 110.60 47 ILE A C 1
ATOM 360 O O . ILE A 1 68 ? -9.977 67.070 -0.083 1.00 117.48 47 ILE A O 1
ATOM 365 N N . ASP A 1 69 ? -10.306 69.184 -0.671 1.00 111.89 48 ASP A N 1
ATOM 366 C CA . ASP A 1 69 ? -11.638 68.895 -1.162 1.00 119.90 48 ASP A CA 1
ATOM 367 C C . ASP A 1 69 ? -11.632 67.823 -2.261 1.00 115.28 48 ASP A C 1
ATOM 368 O O . ASP A 1 69 ? -12.489 66.937 -2.276 1.00 113.55 48 ASP A O 1
ATOM 373 N N . THR A 1 70 ? -10.674 67.912 -3.175 1.00 113.12 49 THR A N 1
ATOM 374 C CA . THR A 1 70 ? -10.613 67.001 -4.315 1.00 115.61 49 THR A CA 1
ATOM 375 C C . THR A 1 70 ? -10.390 65.588 -3.837 1.00 112.01 49 THR A C 1
ATOM 376 O O . THR A 1 70 ? -11.078 64.649 -4.264 1.00 112.31 49 THR A O 1
ATOM 380 N N . ILE A 1 71 ? -9.429 65.456 -2.928 1.00 108.77 50 ILE A N 1
ATOM 381 C CA . ILE A 1 71 ? -9.083 64.171 -2.337 1.00 103.40 50 ILE A CA 1
ATOM 382 C C . ILE A 1 71 ? -10.309 63.608 -1.645 1.00 104.60 50 ILE A C 1
ATOM 383 O O . ILE A 1 71 ? -10.736 62.514 -1.961 1.00 109.93 50 ILE A O 1
ATOM 388 N N . ARG A 1 72 ? -10.897 64.357 -0.728 1.00 103.22 51 ARG A N 1
ATOM 389 C CA . ARG A 1 72 ? -12.103 63.885 -0.077 1.00 106.97 51 ARG A CA 1
ATOM 390 C C . ARG A 1 72 ? -13.117 63.387 -1.112 1.00 110.82 51 ARG A C 1
ATOM 391 O O . ARG A 1 72 ? -13.583 62.237 -1.063 1.00 112.37 51 ARG A O 1
ATOM 399 N N . LYS A 1 73 ? -13.433 64.261 -2.056 1.00 114.15 52 LYS A N 1
ATOM 400 C CA . LYS A 1 73 ? -14.473 64.006 -3.040 1.00 118.71 52 LYS A CA 1
ATOM 401 C C . LYS A 1 73 ? -14.181 62.749 -3.852 1.00 116.13 52 LYS A C 1
ATOM 402 O O . LYS A 1 73 ? -15.007 61.841 -3.919 1.00 116.33 52 LYS A O 1
ATOM 408 N N . VAL A 1 74 ? -13.000 62.687 -4.455 1.00 112.26 53 VAL A N 1
ATOM 409 C CA . VAL A 1 74 ? -12.647 61.537 -5.286 1.00 112.15 53 VAL A CA 1
ATOM 410 C C . VAL A 1 74 ? -12.485 60.235 -4.446 1.00 110.55 53 VAL A C 1
ATOM 411 O O . VAL A 1 74 ? -12.678 59.135 -4.969 1.00 110.51 53 VAL A O 1
ATOM 415 N N . ALA A 1 75 ? -12.173 60.377 -3.149 1.00 108.83 54 ALA A N 1
ATOM 416 C CA . ALA A 1 75 ? -12.058 59.241 -2.213 1.00 107.04 54 ALA A CA 1
ATOM 417 C C . ALA A 1 75 ? -13.400 58.624 -1.932 1.00 112.22 54 ALA A C 1
ATOM 418 O O . ALA A 1 75 ? -13.565 57.409 -2.027 1.00 111.96 54 ALA A O 1
ATOM 420 N N . LYS A 1 76 ? -14.362 59.465 -1.570 1.00 119.26 55 LYS A N 1
ATOM 421 C CA . LYS A 1 76 ? -15.681 58.964 -1.210 1.00 126.71 55 LYS A CA 1
ATOM 422 C C . LYS A 1 76 ? -16.557 58.642 -2.420 1.00 127.52 55 LYS A C 1
ATOM 423 O O . LYS A 1 76 ? -17.627 58.066 -2.265 1.00 130.60 55 LYS A O 1
ATOM 429 N N . ARG A 1 77 ? -16.103 58.981 -3.621 1.00 127.03 56 ARG A N 1
ATOM 430 C CA . ARG A 1 77 ? -16.750 58.474 -4.825 1.00 130.20 56 ARG A CA 1
ATOM 431 C C . ARG A 1 77 ? -16.239 57.061 -5.062 1.00 126.98 56 ARG A C 1
ATOM 432 O O . ARG A 1 77 ? -17.027 56.139 -5.195 1.00 128.36 56 ARG A O 1
ATOM 440 N N . LEU A 1 78 ? -14.919 56.892 -5.085 1.00 122.23 57 LEU A N 1
ATOM 441 C CA . LEU A 1 78 ? -14.309 55.565 -5.247 1.00 121.10 57 LEU A CA 1
ATOM 442 C C . LEU A 1 78 ? -14.445 54.682 -4.005 1.00 119.29 57 LEU A C 1
ATOM 443 O O . LEU A 1 78 ? -14.022 53.522 -4.015 1.00 115.60 57 LEU A O 1
ATOM 448 N N . ASP A 1 79 ? -15.031 55.243 -2.946 1.00 123.17 58 ASP A N 1
ATOM 449 C CA . ASP A 1 79 ? -15.371 54.504 -1.725 1.00 123.30 58 ASP A CA 1
ATOM 450 C C . ASP A 1 79 ? -14.118 53.859 -1.153 1.00 118.44 58 ASP A C 1
ATOM 451 O O . ASP A 1 79 ? -14.082 52.662 -0.898 1.00 118.28 58 ASP A O 1
ATOM 456 N N . LYS A 1 80 ? -13.092 54.681 -0.974 1.00 114.04 59 LYS A N 1
ATOM 457 C CA . LYS A 1 80 ? -11.832 54.238 -0.434 1.00 110.72 59 LYS A CA 1
ATOM 458 C C . LYS A 1 80 ? -11.375 55.165 0.690 1.00 108.84 59 LYS A C 1
ATOM 459 O O . LYS A 1 80 ? -11.772 56.329 0.747 1.00 117.53 59 LYS A O 1
ATOM 465 N N . ILE A 1 81 ? -10.555 54.624 1.588 1.00 102.59 60 ILE A N 1
ATOM 466 C CA . ILE A 1 81 ? -10.075 55.326 2.779 1.00 96.48 60 ILE A CA 1
ATOM 467 C C . ILE A 1 81 ? -8.715 55.843 2.451 1.00 91.31 60 ILE A C 1
ATOM 468 O O . ILE A 1 81 ? -7.788 55.042 2.280 1.00 90.85 60 ILE A O 1
ATOM 473 N N . VAL A 1 82 ? -8.601 57.167 2.336 1.00 89.35 61 VAL A N 1
ATOM 474 C CA . VAL A 1 82 ? -7.300 57.842 2.157 1.00 85.57 61 VAL A CA 1
ATOM 475 C C . VAL A 1 82 ? -7.167 58.876 3.254 1.00 86.40 61 VAL A C 1
ATOM 476 O O . VAL A 1 82 ? -8.107 59.613 3.521 1.00 93.42 61 VAL A O 1
ATOM 480 N N . ALA A 1 83 ? -6.025 58.906 3.931 1.00 83.94 62 ALA A N 1
ATOM 481 C CA . ALA A 1 83 ? -5.813 59.888 4.995 1.00 81.77 62 ALA A CA 1
ATOM 482 C C . ALA A 1 83 ? -5.282 61.212 4.373 1.00 79.84 62 ALA A C 1
ATOM 483 O O . ALA A 1 83 ? -4.798 61.213 3.216 1.00 80.04 62 ALA A O 1
ATOM 485 N N . ILE A 1 84 ? -5.364 62.311 5.129 1.00 74.08 63 ILE A N 1
ATOM 486 C CA . ILE A 1 84 ? -4.571 63.483 4.798 1.00 75.63 63 ILE A CA 1
ATOM 487 C C . ILE A 1 84 ? -3.444 63.732 5.826 1.00 71.50 63 ILE A C 1
ATOM 488 O O . ILE A 1 84 ? -3.713 63.913 7.014 1.00 68.60 63 ILE A O 1
ATOM 493 N N . LEU A 1 85 ? -2.210 63.808 5.337 1.00 71.21 64 LEU A N 1
ATOM 494 C CA . LEU A 1 85 ? -1.084 64.296 6.109 1.00 75.54 64 LEU A CA 1
ATOM 495 C C . LEU A 1 85 ? -0.687 65.759 5.781 1.00 87.56 64 LEU A C 1
ATOM 496 O O . LEU A 1 85 ? -0.489 66.141 4.594 1.00 94.13 64 LEU A O 1
ATOM 501 N N . LEU A 1 86 ? -0.555 66.574 6.834 1.00 91.05 65 LEU A N 1
ATOM 502 C CA . LEU A 1 86 ? -0.078 67.968 6.713 1.00 90.55 65 LEU A CA 1
ATOM 503 C C . LEU A 1 86 ? 1.349 68.092 7.256 1.00 91.68 65 LEU A C 1
ATOM 504 O O . LEU A 1 86 ? 1.588 67.951 8.482 1.00 85.78 65 LEU A O 1
ATOM 509 N N . ASP A 1 87 ? 2.278 68.368 6.342 1.00 90.68 66 ASP A N 1
ATOM 510 C CA . ASP A 1 87 ? 3.687 68.501 6.678 1.00 91.30 66 ASP A CA 1
ATOM 511 C C . ASP A 1 87 ? 4.041 69.998 6.819 1.00 97.03 66 ASP A C 1
ATOM 512 O O . ASP A 1 87 ? 4.013 70.771 5.833 1.00 96.44 66 ASP A O 1
ATOM 517 N N . THR A 1 88 ? 4.383 70.380 8.055 1.00 96.44 67 THR A N 1
ATOM 518 C CA . THR A 1 88 ? 4.781 71.741 8.414 1.00 94.73 67 THR A CA 1
ATOM 519 C C . THR A 1 88 ? 6.082 72.117 7.701 1.00 98.58 67 THR A C 1
ATOM 520 O O . THR A 1 88 ? 6.792 71.242 7.180 1.00 95.48 67 THR A O 1
ATOM 524 N N . LYS A 1 89 ? 6.396 73.413 7.643 1.00 105.13 68 LYS A N 1
ATOM 525 C CA . LYS A 1 89 ? 7.691 73.816 7.066 1.00 107.22 68 LYS A CA 1
ATOM 526 C C . LYS A 1 89 ? 8.783 73.660 8.136 1.00 106.04 68 LYS A C 1
ATOM 527 O O . LYS A 1 89 ? 9.824 73.028 7.902 1.00 109.06 68 LYS A O 1
ATOM 533 N N . GLY A 1 90 ? 8.512 74.215 9.315 1.00 102.80 69 GLY A N 1
ATOM 534 C CA . GLY A 1 90 ? 9.427 74.162 10.440 1.00 101.55 69 GLY A CA 1
ATOM 535 C C . GLY A 1 90 ? 10.248 75.429 10.666 1.00 105.74 69 GLY A C 1
ATOM 536 O O . GLY A 1 90 ? 10.260 76.346 9.839 1.00 109.67 69 GLY A O 1
ATOM 537 N N . PRO A 1 91 ? 10.935 75.494 11.812 1.00 103.83 70 PRO A N 1
ATOM 538 C CA . PRO A 1 91 ? 11.963 76.471 12.029 1.00 106.49 70 PRO A CA 1
ATOM 539 C C . PRO A 1 91 ? 13.081 76.243 11.056 1.00 109.68 70 PRO A C 1
ATOM 540 O O . PRO A 1 91 ? 13.208 75.149 10.559 1.00 107.82 70 PRO A O 1
ATOM 544 N N . GLU A 1 92 ? 13.886 77.263 10.787 1.00 119.25 71 GLU A N 1
ATOM 545 C CA . GLU A 1 92 ? 15.046 77.106 9.920 1.00 124.87 71 GLU A CA 1
ATOM 546 C C . GLU A 1 92 ? 16.017 78.238 10.114 1.00 128.60 71 GLU A C 1
ATOM 547 O O . GLU A 1 92 ? 15.652 79.252 10.667 1.00 129.81 71 GLU A O 1
ATOM 553 N N . ILE A 1 93 ? 17.247 78.047 9.647 1.00 96.18 72 ILE A N 1
ATOM 554 C CA . ILE A 1 93 ? 18.286 79.064 9.704 1.00 100.15 72 ILE A CA 1
ATOM 555 C C . ILE A 1 93 ? 18.734 79.396 8.291 1.00 108.29 72 ILE A C 1
ATOM 556 O O . ILE A 1 93 ? 19.591 78.717 7.730 1.00 111.90 72 ILE A O 1
ATOM 561 N N . ARG A 1 94 ? 18.159 80.438 7.712 1.00 113.10 73 ARG A N 1
ATOM 562 C CA . ARG A 1 94 ? 18.572 80.857 6.399 1.00 115.54 73 ARG A CA 1
ATOM 563 C C . ARG A 1 94 ? 19.643 81.947 6.460 1.00 112.04 73 ARG A C 1
ATOM 564 O O . ARG A 1 94 ? 19.840 82.616 7.472 1.00 110.70 73 ARG A O 1
ATOM 572 N N . THR A 1 95 ? 20.329 82.100 5.338 1.00 109.01 74 THR A N 1
ATOM 573 C CA . THR A 1 95 ? 21.074 83.292 5.021 1.00 103.88 74 THR A CA 1
ATOM 574 C C . THR A 1 95 ? 20.063 84.370 4.681 1.00 102.75 74 THR A C 1
ATOM 575 O O . THR A 1 95 ? 18.995 84.072 4.156 1.00 97.87 74 THR A O 1
ATOM 579 N N . HIS A 1 96 ? 20.406 85.618 5.006 1.00 106.15 75 HIS A N 1
ATOM 580 C CA . HIS A 1 96 ? 19.721 86.806 4.494 1.00 105.66 75 HIS A CA 1
ATOM 581 C C . HIS A 1 96 ? 20.137 87.052 3.062 1.00 107.42 75 HIS A C 1
ATOM 582 O O . HIS A 1 96 ? 20.979 86.341 2.518 1.00 103.99 75 HIS A O 1
ATOM 589 N N . ASN A 1 97 ? 19.571 88.082 2.440 1.00 113.59 76 ASN A N 1
ATOM 590 C CA . ASN A 1 97 ? 19.914 88.447 1.056 1.00 114.41 76 ASN A CA 1
ATOM 591 C C . ASN A 1 97 ? 21.396 88.719 0.815 1.00 112.19 76 ASN A C 1
ATOM 592 O O . ASN A 1 97 ? 22.140 89.086 1.729 1.00 106.31 76 ASN A O 1
ATOM 597 N N . MET A 1 98 ? 21.806 88.521 -0.431 1.00 118.04 77 MET A N 1
ATOM 598 C CA . MET A 1 98 ? 23.213 88.570 -0.821 1.00 125.04 77 MET A CA 1
ATOM 599 C C . MET A 1 98 ? 23.460 89.598 -1.932 1.00 130.94 77 MET A C 1
ATOM 600 O O . MET A 1 98 ? 22.619 89.782 -2.814 1.00 132.14 77 MET A O 1
ATOM 605 N N . LYS A 1 99 ? 24.618 90.254 -1.890 1.00 134.91 78 LYS A N 1
ATOM 606 C CA . LYS A 1 99 ? 24.892 91.378 -2.793 1.00 144.53 78 LYS A CA 1
ATOM 607 C C . LYS A 1 99 ? 25.103 90.901 -4.230 1.00 150.12 78 LYS A C 1
ATOM 608 O O . LYS A 1 99 ? 25.840 89.948 -4.481 1.00 149.83 78 LYS A O 1
ATOM 614 N N . ASP A 1 100 ? 24.429 91.582 -5.156 1.00 156.65 79 ASP A N 1
ATOM 615 C CA . ASP A 1 100 ? 24.331 91.185 -6.568 1.00 163.98 79 ASP A CA 1
ATOM 616 C C . ASP A 1 100 ? 23.541 89.886 -6.802 1.00 160.76 79 ASP A C 1
ATOM 617 O O . ASP A 1 100 ? 23.549 89.353 -7.907 1.00 165.34 79 ASP A O 1
ATOM 622 N N . GLY A 1 101 ? 22.854 89.382 -5.778 1.00 153.92 80 GLY A N 1
ATOM 623 C CA . GLY A 1 101 ? 22.086 88.141 -5.899 1.00 151.82 80 GLY A CA 1
ATOM 624 C C . GLY A 1 101 ? 22.921 86.879 -5.709 1.00 150.11 80 GLY A C 1
ATOM 625 O O . GLY A 1 101 ? 22.448 85.890 -5.152 1.00 140.43 80 GLY A O 1
ATOM 626 N N . ILE A 1 102 ? 24.155 86.912 -6.207 1.00 157.68 81 ILE A N 1
ATOM 627 C CA . ILE A 1 102 ? 25.118 85.822 -6.059 1.00 158.16 81 ILE A CA 1
ATOM 628 C C . ILE A 1 102 ? 26.389 86.383 -5.409 1.00 161.20 81 ILE A C 1
ATOM 629 O O . ILE A 1 102 ? 26.762 87.541 -5.655 1.00 172.35 81 ILE A O 1
ATOM 634 N N . ILE A 1 103 ? 27.041 85.572 -4.575 1.00 155.53 82 ILE A N 1
ATOM 635 C CA . ILE A 1 103 ? 28.326 85.940 -3.970 1.00 156.74 82 ILE A CA 1
ATOM 636 C C . ILE A 1 103 ? 29.212 84.697 -3.947 1.00 156.81 82 ILE A C 1
ATOM 637 O O . ILE A 1 103 ? 28.702 83.589 -3.950 1.00 153.13 82 ILE A O 1
ATOM 642 N N . GLU A 1 104 ? 30.530 84.882 -3.958 1.00 163.03 83 GLU A N 1
ATOM 643 C CA . GLU A 1 104 ? 31.480 83.760 -3.953 1.00 164.23 83 GLU A CA 1
ATOM 644 C C . GLU A 1 104 ? 32.336 83.744 -2.698 1.00 166.18 83 GLU A C 1
ATOM 645 O O . GLU A 1 104 ? 32.455 84.760 -2.011 1.00 179.83 83 GLU A O 1
ATOM 651 N N . LEU A 1 105 ? 32.916 82.584 -2.392 1.00 161.45 84 LEU A N 1
ATOM 652 C CA . LEU A 1 105 ? 33.775 82.431 -1.214 1.00 158.24 84 LEU A CA 1
ATOM 653 C C . LEU A 1 105 ? 34.991 81.575 -1.554 1.00 159.23 84 LEU A C 1
ATOM 654 O O . LEU A 1 105 ? 34.835 80.445 -1.980 1.00 151.50 84 LEU A O 1
ATOM 659 N N . GLU A 1 106 ? 36.195 82.123 -1.370 1.00 163.44 85 GLU A N 1
ATOM 660 C CA . GLU A 1 106 ? 37.436 81.408 -1.715 1.00 167.32 85 GLU A CA 1
ATOM 661 C C . GLU A 1 106 ? 37.667 80.273 -0.713 1.00 161.89 85 GLU A C 1
ATOM 662 O O . GLU A 1 106 ? 37.016 80.221 0.325 1.00 154.83 85 GLU A O 1
ATOM 668 N N . ARG A 1 107 ? 38.599 79.379 -1.029 1.00 164.73 86 ARG A N 1
ATOM 669 C CA . ARG A 1 107 ? 38.723 78.092 -0.337 1.00 161.98 86 ARG A CA 1
ATOM 670 C C . ARG A 1 107 ? 39.629 78.067 0.902 1.00 160.99 86 ARG A C 1
ATOM 671 O O . ARG A 1 107 ? 39.406 77.254 1.794 1.00 162.88 86 ARG A O 1
ATOM 679 N N . GLY A 1 108 ? 40.653 78.916 0.957 1.00 161.62 87 GLY A N 1
ATOM 680 C CA . GLY A 1 108 ? 41.550 78.961 2.117 1.00 161.24 87 GLY A CA 1
ATOM 681 C C . GLY A 1 108 ? 41.354 80.222 2.923 1.00 157.79 87 GLY A C 1
ATOM 682 O O . GLY A 1 108 ? 42.183 80.558 3.766 1.00 160.10 87 GLY A O 1
ATOM 683 N N . ASN A 1 109 ? 40.225 80.886 2.683 1.00 154.13 88 ASN A N 1
ATOM 684 C CA . ASN A 1 109 ? 39.970 82.240 3.162 1.00 154.82 88 ASN A CA 1
ATOM 685 C C . ASN A 1 109 ? 39.228 82.300 4.497 1.00 150.44 88 ASN A C 1
ATOM 686 O O . ASN A 1 109 ? 39.147 81.296 5.207 1.00 148.51 88 ASN A O 1
ATOM 691 N N . GLU A 1 110 ? 38.749 83.497 4.852 1.00 149.50 89 GLU A N 1
ATOM 692 C CA . GLU A 1 110 ? 37.946 83.702 6.048 1.00 143.24 89 GLU A CA 1
ATOM 693 C C . GLU A 1 110 ? 36.620 84.401 5.697 1.00 135.06 89 GLU A C 1
ATOM 694 O O . GLU A 1 110 ? 36.535 85.142 4.707 1.00 133.80 89 GLU A O 1
ATOM 700 N N . VAL A 1 111 ? 35.592 84.128 6.503 1.00 125.21 90 VAL A N 1
ATOM 701 C CA . VAL A 1 111 ? 34.328 84.840 6.434 1.00 119.82 90 VAL A CA 1
ATOM 702 C C . VAL A 1 111 ? 33.790 85.122 7.828 1.00 119.81 90 VAL A C 1
ATOM 703 O O . VAL A 1 111 ? 33.992 84.348 8.760 1.00 121.74 90 VAL A O 1
ATOM 707 N N . ILE A 1 112 ? 33.100 86.246 7.953 1.00 123.86 91 ILE A N 1
ATOM 708 C CA . ILE A 1 112 ? 32.488 86.661 9.200 1.00 123.98 91 ILE A CA 1
ATOM 709 C C . ILE A 1 112 ? 30.996 86.411 9.046 1.00 116.88 91 ILE A C 1
ATOM 710 O O . ILE A 1 112 ? 30.381 86.801 8.049 1.00 114.78 91 ILE A O 1
ATOM 715 N N . VAL A 1 113 ? 30.415 85.738 10.023 1.00 111.95 92 VAL A N 1
ATOM 716 C CA . VAL A 1 113 ? 28.977 85.522 10.021 1.00 106.56 92 VAL A CA 1
ATOM 717 C C . VAL A 1 113 ? 28.344 86.463 11.047 1.00 102.83 92 VAL A C 1
ATOM 718 O O . VAL A 1 113 ? 28.473 86.260 12.250 1.00 106.52 92 VAL A O 1
ATOM 722 N N . SER A 1 114 ? 27.685 87.511 10.563 1.00 99.07 93 SER A N 1
ATOM 723 C CA . SER A 1 114 ? 27.092 88.528 11.440 1.00 99.71 93 SER A CA 1
ATOM 724 C C . SER A 1 114 ? 25.769 88.037 11.990 1.00 92.43 93 SER A C 1
ATOM 725 O O . SER A 1 114 ? 24.971 87.470 11.278 1.00 87.59 93 SER A O 1
ATOM 728 N N . MET A 1 115 ? 25.540 88.261 13.267 1.00 91.45 94 MET A N 1
ATOM 729 C CA . MET A 1 115 ? 24.235 88.008 13.822 1.00 94.17 94 MET A CA 1
ATOM 730 C C . MET A 1 115 ? 23.280 89.153 13.498 1.00 99.57 94 MET A C 1
ATOM 731 O O . MET A 1 115 ? 22.084 89.005 13.708 1.00 105.75 94 MET A O 1
ATOM 736 N N . ASN A 1 116 ? 23.801 90.285 13.011 1.00 104.25 95 ASN A N 1
ATOM 737 C CA . ASN A 1 116 ? 22.974 91.384 12.514 1.00 108.08 95 ASN A CA 1
ATOM 738 C C . ASN A 1 116 ? 22.871 91.312 11.004 1.00 102.01 95 ASN A C 1
ATOM 739 O O . ASN A 1 116 ? 23.847 90.985 10.322 1.00 93.91 95 ASN A O 1
ATOM 744 N N . GLU A 1 117 ? 21.691 91.646 10.486 1.00 100.90 96 GLU A N 1
ATOM 745 C CA . GLU A 1 117 ? 21.445 91.562 9.050 1.00 99.07 96 GLU A CA 1
ATOM 746 C C . GLU A 1 117 ? 22.371 92.493 8.283 1.00 102.62 96 GLU A C 1
ATOM 747 O O . GLU A 1 117 ? 22.591 93.660 8.695 1.00 103.98 96 GLU A O 1
ATOM 753 N N . VAL A 1 118 ? 22.899 91.964 7.174 1.00 102.03 97 VAL A N 1
ATOM 754 C CA . VAL A 1 118 ? 23.752 92.719 6.251 1.00 106.99 97 VAL A CA 1
ATOM 755 C C . VAL A 1 118 ? 23.579 92.193 4.819 1.00 107.80 97 VAL A C 1
ATOM 756 O O . VAL A 1 118 ? 23.025 91.116 4.613 1.00 106.84 97 VAL A O 1
ATOM 760 N N . GLU A 1 119 ? 24.016 92.982 3.841 1.00 115.97 98 GLU A N 1
ATOM 761 C CA . GLU A 1 119 ? 24.180 92.502 2.462 1.00 122.31 98 GLU A CA 1
ATOM 762 C C . GLU A 1 119 ? 25.444 91.640 2.371 1.00 124.73 98 GLU A C 1
ATOM 763 O O . GLU A 1 119 ? 26.486 91.937 2.985 1.00 120.01 98 GLU A O 1
ATOM 769 N N . GLY A 1 120 ? 25.339 90.578 1.573 1.00 127.99 99 GLY A N 1
ATOM 770 C CA . GLY A 1 120 ? 26.361 89.545 1.482 1.00 124.51 99 GLY A CA 1
ATOM 771 C C . GLY A 1 120 ? 27.637 89.968 0.794 1.00 128.60 99 GLY A C 1
ATOM 772 O O . GLY A 1 120 ? 27.622 90.544 -0.280 1.00 136.80 99 GLY A O 1
ATOM 773 N N . THR A 1 121 ? 28.753 89.673 1.431 1.00 129.91 100 THR A N 1
ATOM 774 C CA . THR A 1 121 ? 30.060 89.981 0.883 1.00 136.51 100 THR A CA 1
ATOM 775 C C . THR A 1 121 ? 30.969 88.834 1.292 1.00 136.65 100 THR A C 1
ATOM 776 O O . THR A 1 121 ? 30.791 88.256 2.365 1.00 133.59 100 THR A O 1
ATOM 780 N N . PRO A 1 122 ? 31.952 88.497 0.452 1.00 141.66 101 PRO A N 1
ATOM 781 C CA . PRO A 1 122 ? 32.958 87.500 0.815 1.00 143.08 101 PRO A CA 1
ATOM 782 C C . PRO A 1 122 ? 33.539 87.615 2.238 1.00 143.29 101 PRO A C 1
ATOM 783 O O . PRO A 1 122 ? 34.195 86.684 2.710 1.00 144.47 101 PRO A O 1
ATOM 787 N N . GLU A 1 123 ? 33.313 88.746 2.901 1.00 146.71 102 GLU A N 1
ATOM 788 C CA . GLU A 1 123 ? 33.779 88.964 4.262 1.00 149.30 102 GLU A CA 1
ATOM 789 C C . GLU A 1 123 ? 32.589 88.948 5.250 1.00 139.78 102 GLU A C 1
ATOM 790 O O . GLU A 1 123 ? 32.532 88.127 6.153 1.00 130.45 102 GLU A O 1
ATOM 796 N N . LYS A 1 124 ? 31.646 89.862 5.050 1.00 143.14 103 LYS A N 1
ATOM 797 C CA . LYS A 1 124 ? 30.515 90.069 5.949 1.00 139.87 103 LYS A CA 1
ATOM 798 C C . LYS A 1 124 ? 29.320 89.406 5.305 1.00 133.70 103 LYS A C 1
ATOM 799 O O . LYS A 1 124 ? 29.085 89.512 4.104 1.00 131.46 103 LYS A O 1
ATOM 805 N N . PHE A 1 125 ? 28.529 88.759 6.133 1.00 129.84 104 PHE A N 1
ATOM 806 C CA . PHE A 1 125 ? 27.608 87.750 5.665 1.00 119.08 104 PHE A CA 1
ATOM 807 C C . PHE A 1 125 ? 26.702 87.419 6.844 1.00 108.25 104 PHE A C 1
ATOM 808 O O . PHE A 1 125 ? 27.195 87.196 7.952 1.00 102.29 104 PHE A O 1
ATOM 816 N N . SER A 1 126 ? 25.388 87.458 6.622 1.00 102.00 105 SER A N 1
ATOM 817 C CA . SER A 1 126 ? 24.413 87.489 7.726 1.00 97.95 105 SER A CA 1
ATOM 818 C C . SER A 1 126 ? 23.557 86.238 7.791 1.00 92.10 105 SER A C 1
ATOM 819 O O . SER A 1 126 ? 23.354 85.619 6.768 1.00 94.94 105 SER A O 1
ATOM 822 N N . VAL A 1 127 ? 23.070 85.871 8.986 1.00 88.63 106 VAL A N 1
ATOM 823 C CA . VAL A 1 127 ? 22.160 84.690 9.181 1.00 89.98 106 VAL A CA 1
ATOM 824 C C . VAL A 1 127 ? 20.901 85.033 10.004 1.00 91.98 106 VAL A C 1
ATOM 825 O O . VAL A 1 127 ? 20.959 85.834 10.939 1.00 97.84 106 VAL A O 1
ATOM 829 N N . THR A 1 128 ? 19.768 84.428 9.672 1.00 90.84 107 THR A N 1
ATOM 830 C CA . THR A 1 128 ? 18.506 84.852 10.275 1.00 95.35 107 THR A CA 1
ATOM 831 C C . THR A 1 128 ? 18.378 84.480 11.752 1.00 97.18 107 THR A C 1
ATOM 832 O O . THR A 1 128 ? 17.617 85.121 12.495 1.00 98.40 107 THR A O 1
ATOM 836 N N . TYR A 1 129 ? 19.106 83.447 12.166 1.00 98.48 108 TYR A N 1
ATOM 837 C CA . TYR A 1 129 ? 19.040 82.953 13.538 1.00 102.45 108 TYR A CA 1
ATOM 838 C C . TYR A 1 129 ? 20.100 83.674 14.313 1.00 102.32 108 TYR A C 1
ATOM 839 O O . TYR A 1 129 ? 21.222 83.197 14.427 1.00 97.03 108 TYR A O 1
ATOM 848 N N . GLU A 1 130 ? 19.719 84.833 14.846 1.00 112.78 109 GLU A N 1
ATOM 849 C CA . GLU A 1 130 ? 20.648 85.756 15.516 1.00 114.46 109 GLU A CA 1
ATOM 850 C C . GLU A 1 130 ? 21.333 85.090 16.697 1.00 109.82 109 GLU A C 1
ATOM 851 O O . GLU A 1 130 ? 22.442 85.442 17.065 1.00 105.08 109 GLU A O 1
ATOM 857 N N . ASN A 1 131 ? 20.661 84.114 17.288 1.00 109.03 110 ASN A N 1
ATOM 858 C CA . ASN A 1 131 ? 21.176 83.459 18.472 1.00 108.84 110 ASN A CA 1
ATOM 859 C C . ASN A 1 131 ? 22.171 82.327 18.186 1.00 102.43 110 ASN A C 1
ATOM 860 O O . ASN A 1 131 ? 22.511 81.565 19.102 1.00 98.75 110 ASN A O 1
ATOM 865 N N . LEU A 1 132 ? 22.616 82.219 16.927 1.00 96.50 111 LEU A N 1
ATOM 866 C CA . LEU A 1 132 ? 23.643 81.227 16.504 1.00 91.77 111 LEU A CA 1
ATOM 867 C C . LEU A 1 132 ? 24.924 81.306 17.334 1.00 94.58 111 LEU A C 1
ATOM 868 O O . LEU A 1 132 ? 25.472 80.306 17.783 1.00 92.12 111 LEU A O 1
ATOM 873 N N . ILE A 1 133 ? 25.365 82.528 17.560 1.00 101.76 112 ILE A N 1
ATOM 874 C CA . ILE A 1 133 ? 26.558 82.797 18.344 1.00 109.15 112 ILE A CA 1
ATOM 875 C C . ILE A 1 133 ? 26.587 82.111 19.735 1.00 116.69 112 ILE A C 1
ATOM 876 O O . ILE A 1 133 ? 27.666 81.815 20.253 1.00 113.68 112 ILE A O 1
ATOM 881 N N . ASN A 1 134 ? 25.408 81.888 20.327 1.00 122.32 113 ASN A N 1
ATOM 882 C CA . ASN A 1 134 ? 25.277 81.220 21.623 1.00 129.44 113 ASN A CA 1
ATOM 883 C C . ASN A 1 134 ? 25.324 79.673 21.544 1.00 131.63 113 ASN A C 1
ATOM 884 O O . ASN A 1 134 ? 25.552 78.983 22.564 1.00 134.45 113 ASN A O 1
ATOM 889 N N . ASP A 1 135 ? 25.080 79.132 20.350 1.00 123.71 114 ASP A N 1
ATOM 890 C CA . ASP A 1 135 ? 25.008 77.674 20.163 1.00 119.04 114 ASP A CA 1
ATOM 891 C C . ASP A 1 135 ? 26.356 77.099 19.740 1.00 120.78 114 ASP A C 1
ATOM 892 O O . ASP A 1 135 ? 26.716 76.002 20.163 1.00 131.79 114 ASP A O 1
ATOM 897 N N . VAL A 1 136 ? 27.108 77.837 18.926 1.00 115.85 115 VAL A N 1
ATOM 898 C CA . VAL A 1 136 ? 28.399 77.343 18.414 1.00 111.27 115 VAL A CA 1
ATOM 899 C C . VAL A 1 136 ? 29.571 77.664 19.331 1.00 115.06 115 VAL A C 1
ATOM 900 O O . VAL A 1 136 ? 29.436 78.336 20.369 1.00 120.35 115 VAL A O 1
ATOM 904 N N . GLN A 1 137 ? 30.734 77.174 18.940 1.00 112.36 116 GLN A N 1
ATOM 905 C CA . GLN A 1 137 ? 31.969 77.542 19.615 1.00 118.53 116 GLN A CA 1
ATOM 906 C C . GLN A 1 137 ? 33.119 77.321 18.641 1.00 116.80 116 GLN A C 1
ATOM 907 O O . GLN A 1 137 ? 32.903 76.790 17.547 1.00 107.85 116 GLN A O 1
ATOM 913 N N . VAL A 1 138 ? 34.323 77.749 19.038 1.00 121.42 117 VAL A N 1
ATOM 914 C CA . VAL A 1 138 ? 35.523 77.612 18.207 1.00 121.25 117 VAL A CA 1
ATOM 915 C C . VAL A 1 138 ? 35.745 76.146 17.911 1.00 123.71 117 VAL A C 1
ATOM 916 O O . VAL A 1 138 ? 35.716 75.315 18.817 1.00 127.56 117 VAL A O 1
ATOM 920 N N . GLY A 1 139 ? 35.939 75.837 16.636 1.00 123.25 118 GLY A N 1
ATOM 921 C CA . GLY A 1 139 ? 36.046 74.457 16.181 1.00 122.61 118 GLY A CA 1
ATOM 922 C C . GLY A 1 139 ? 34.787 73.924 15.500 1.00 119.33 118 GLY A C 1
ATOM 923 O O . GLY A 1 139 ? 34.887 73.027 14.665 1.00 117.98 118 GLY A O 1
ATOM 924 N N . SER A 1 140 ? 33.611 74.466 15.846 1.00 117.49 119 SER A N 1
ATOM 925 C CA . SER A 1 140 ? 32.329 73.991 15.302 1.00 114.22 119 SER A CA 1
ATOM 926 C C . SER A 1 140 ? 32.277 74.195 13.791 1.00 108.66 119 SER A C 1
ATOM 927 O O . SER A 1 140 ? 32.846 75.143 13.279 1.00 110.44 119 SER A O 1
ATOM 930 N N . TYR A 1 141 ? 31.616 73.290 13.080 1.00 107.61 120 TYR A N 1
ATOM 931 C CA . TYR A 1 141 ? 31.440 73.424 11.634 1.00 107.11 120 TYR A CA 1
ATOM 932 C C . TYR A 1 141 ? 30.098 74.088 11.334 1.00 108.51 120 TYR A C 1
ATOM 933 O O . TYR A 1 141 ? 29.141 73.919 12.083 1.00 112.79 120 TYR A O 1
ATOM 942 N N . ILE A 1 142 ? 30.044 74.856 10.245 1.00 107.45 121 ILE A N 1
ATOM 943 C CA . ILE A 1 142 ? 28.816 75.495 9.768 1.00 99.56 121 ILE A CA 1
ATOM 944 C C . ILE A 1 142 ? 28.657 75.139 8.291 1.00 97.81 121 ILE A C 1
ATOM 945 O O . ILE A 1 142 ? 29.620 75.148 7.551 1.00 100.83 121 ILE A O 1
ATOM 950 N N . LEU A 1 143 ? 27.449 74.799 7.872 1.00 97.02 122 LEU A N 1
ATOM 951 C CA . LEU A 1 143 ? 27.195 74.365 6.496 1.00 102.14 122 LEU A CA 1
ATOM 952 C C . LEU A 1 143 ? 26.180 75.254 5.810 1.00 106.51 122 LEU A C 1
ATOM 953 O O . LEU A 1 143 ? 25.182 75.656 6.427 1.00 113.70 122 LEU A O 1
ATOM 958 N N . LEU A 1 144 ? 26.419 75.524 4.529 1.00 105.39 123 LEU A N 1
ATOM 959 C CA . LEU A 1 144 ? 25.641 76.503 3.807 1.00 104.86 123 LEU A CA 1
ATOM 960 C C . LEU A 1 144 ? 25.040 75.894 2.556 1.00 105.76 123 LEU A C 1
ATOM 961 O O . LEU A 1 144 ? 25.691 75.108 1.887 1.00 104.46 123 LEU A O 1
ATOM 966 N N . ASP A 1 145 ? 23.807 76.296 2.240 1.00 110.35 124 ASP A N 1
ATOM 967 C CA . ASP A 1 145 ? 23.086 75.873 1.030 1.00 122.18 124 ASP A CA 1
ATOM 968 C C . ASP A 1 145 ? 22.962 74.350 0.985 1.00 129.70 124 ASP A C 1
ATOM 969 O O . ASP A 1 145 ? 23.439 73.691 0.053 1.00 134.08 124 ASP A O 1
ATOM 974 N N . ASP A 1 146 ? 22.323 73.802 2.020 1.00 132.07 125 ASP A N 1
ATOM 975 C CA . ASP A 1 146 ? 22.158 72.352 2.177 1.00 128.29 125 ASP A CA 1
ATOM 976 C C . ASP A 1 146 ? 23.500 71.614 2.093 1.00 127.22 125 ASP A C 1
ATOM 977 O O . ASP A 1 146 ? 23.627 70.592 1.423 1.00 132.17 125 ASP A O 1
ATOM 982 N N . GLY A 1 147 ? 24.500 72.138 2.789 1.00 123.51 126 GLY A N 1
ATOM 983 C CA . GLY A 1 147 ? 25.811 71.498 2.845 1.00 121.30 126 GLY A CA 1
ATOM 984 C C . GLY A 1 147 ? 26.619 71.590 1.562 1.00 122.01 126 GLY A C 1
ATOM 985 O O . GLY A 1 147 ? 27.403 70.691 1.264 1.00 119.59 126 GLY A O 1
ATOM 986 N N . LEU A 1 148 ? 26.441 72.686 0.817 1.00 122.10 127 LEU A N 1
ATOM 987 C CA . LEU A 1 148 ? 27.232 72.951 -0.388 1.00 125.65 127 LEU A CA 1
ATOM 988 C C . LEU A 1 148 ? 28.679 73.325 -0.028 1.00 125.50 127 LEU A C 1
ATOM 989 O O . LEU A 1 148 ? 29.633 72.807 -0.617 1.00 128.73 127 LEU A O 1
ATOM 994 N N . ILE A 1 149 ? 28.839 74.230 0.933 1.00 119.32 128 ILE A N 1
ATOM 995 C CA . ILE A 1 149 ? 30.166 74.682 1.344 1.00 119.80 128 ILE A CA 1
ATOM 996 C C . ILE A 1 149 ? 30.187 74.749 2.846 1.00 115.93 128 ILE A C 1
ATOM 997 O O . ILE A 1 149 ? 29.240 75.248 3.461 1.00 110.15 128 ILE A O 1
ATOM 1002 N N . GLU A 1 150 ? 31.235 74.208 3.446 1.00 120.05 129 GLU A N 1
ATOM 1003 C CA . GLU A 1 150 ? 31.303 74.215 4.892 1.00 124.83 129 GLU A CA 1
ATOM 1004 C C . GLU A 1 150 ? 32.320 75.236 5.380 1.00 129.22 129 GLU A C 1
ATOM 1005 O O . GLU A 1 150 ? 33.290 75.545 4.688 1.00 135.21 129 GLU A O 1
ATOM 1011 N N . LEU A 1 151 ? 32.044 75.788 6.559 1.00 123.56 130 LEU A N 1
ATOM 1012 C CA . LEU A 1 151 ? 32.909 76.737 7.225 1.00 120.81 130 LEU A CA 1
ATOM 1013 C C . LEU A 1 151 ? 33.318 76.126 8.561 1.00 116.56 130 LEU A C 1
ATOM 1014 O O . LEU A 1 151 ? 32.781 75.094 8.954 1.00 111.55 130 LEU A O 1
ATOM 1019 N N . GLN A 1 152 ? 34.244 76.775 9.267 1.00 116.90 131 GLN A N 1
ATOM 1020 C CA . GLN A 1 152 ? 34.580 76.369 10.631 1.00 117.52 131 GLN A CA 1
ATOM 1021 C C . GLN A 1 152 ? 34.984 77.529 11.542 1.00 116.89 131 GLN A C 1
ATOM 1022 O O . GLN A 1 152 ? 35.781 78.379 11.154 1.00 115.08 131 GLN A O 1
ATOM 1028 N N . VAL A 1 153 ? 34.442 77.521 12.764 1.00 115.82 132 VAL A N 1
ATOM 1029 C CA . VAL A 1 153 ? 34.535 78.652 13.678 1.00 115.83 132 VAL A CA 1
ATOM 1030 C C . VAL A 1 153 ? 35.971 78.849 14.162 1.00 121.66 132 VAL A C 1
ATOM 1031 O O . VAL A 1 153 ? 36.535 77.977 14.838 1.00 117.79 132 VAL A O 1
ATOM 1035 N N . LYS A 1 154 ? 36.526 80.015 13.803 1.00 126.43 133 LYS A N 1
ATOM 1036 C CA . LYS A 1 154 ? 37.844 80.475 14.237 1.00 132.80 133 LYS A CA 1
ATOM 1037 C C . LYS A 1 154 ? 37.764 81.284 15.549 1.00 134.98 133 LYS A C 1
ATOM 1038 O O . LYS A 1 154 ? 38.397 80.901 16.532 1.00 141.16 133 LYS A O 1
ATOM 1044 N N . ASP A 1 155 ? 37.000 82.387 15.566 1.00 131.17 134 ASP A N 1
ATOM 1045 C CA . ASP A 1 155 ? 36.834 83.218 16.781 1.00 129.90 134 ASP A CA 1
ATOM 1046 C C . ASP A 1 155 ? 35.384 83.619 16.963 1.00 120.50 134 ASP A C 1
ATOM 1047 O O . ASP A 1 155 ? 34.600 83.599 16.020 1.00 112.12 134 ASP A O 1
ATOM 1052 N N . ILE A 1 156 ? 35.042 83.944 18.204 1.00 120.02 135 ILE A N 1
ATOM 1053 C CA . ILE A 1 156 ? 33.753 84.504 18.537 1.00 117.96 135 ILE A CA 1
ATOM 1054 C C . ILE A 1 156 ? 33.987 85.872 19.220 1.00 119.61 135 ILE A C 1
ATOM 1055 O O . ILE A 1 156 ? 34.847 86.009 20.111 1.00 123.62 135 ILE A O 1
ATOM 1060 N N . ASP A 1 157 ? 33.219 86.870 18.777 1.00 114.14 136 ASP A N 1
ATOM 1061 C CA . ASP A 1 157 ? 33.178 88.174 19.397 1.00 115.79 136 ASP A CA 1
ATOM 1062 C C . ASP A 1 157 ? 31.750 88.506 19.787 1.00 113.24 136 ASP A C 1
ATOM 1063 O O . ASP A 1 157 ? 30.908 88.697 18.918 1.00 109.46 136 ASP A O 1
ATOM 1068 N N . HIS A 1 158 ? 31.489 88.583 21.089 1.00 117.40 137 HIS A N 1
ATOM 1069 C CA . HIS A 1 158 ? 30.149 88.863 21.589 1.00 122.47 137 HIS A CA 1
ATOM 1070 C C . HIS A 1 158 ? 29.868 90.334 21.724 1.00 130.30 137 HIS A C 1
ATOM 1071 O O . HIS A 1 158 ? 28.726 90.733 21.947 1.00 139.09 137 HIS A O 1
ATOM 1078 N N . ALA A 1 159 ? 30.900 91.160 21.605 1.00 135.50 138 ALA A N 1
ATOM 1079 C CA . ALA A 1 159 ? 30.712 92.598 21.584 1.00 141.10 138 ALA A CA 1
ATOM 1080 C C . ALA A 1 159 ? 30.055 92.970 20.259 1.00 139.46 138 ALA A C 1
ATOM 1081 O O . ALA A 1 159 ? 28.926 93.475 20.229 1.00 144.58 138 ALA A O 1
ATOM 1083 N N . LYS A 1 160 ? 30.757 92.679 19.167 1.00 135.56 139 LYS A N 1
ATOM 1084 C CA . LYS A 1 160 ? 30.240 92.924 17.825 1.00 135.33 139 LYS A CA 1
ATOM 1085 C C . LYS A 1 160 ? 29.201 91.888 17.388 1.00 131.87 139 LYS A C 1
ATOM 1086 O O . LYS A 1 160 ? 28.534 92.078 16.368 1.00 129.34 139 LYS A O 1
ATOM 1092 N N . LYS A 1 161 ? 29.059 90.811 18.167 1.00 132.60 140 LYS A N 1
ATOM 1093 C CA . LYS A 1 161 ? 28.175 89.686 17.848 1.00 125.95 140 LYS A CA 1
ATOM 1094 C C . LYS A 1 161 ? 28.480 89.198 16.442 1.00 121.42 140 LYS A C 1
ATOM 1095 O O . LYS A 1 161 ? 27.626 89.200 15.565 1.00 124.11 140 LYS A O 1
ATOM 1101 N N . GLU A 1 162 ? 29.723 88.800 16.224 1.00 119.33 141 GLU A N 1
ATOM 1102 C CA . GLU A 1 162 ? 30.145 88.295 14.923 1.00 116.95 141 GLU A CA 1
ATOM 1103 C C . GLU A 1 162 ? 31.035 87.109 15.110 1.00 116.53 141 GLU A C 1
ATOM 1104 O O . GLU A 1 162 ? 31.926 87.134 15.967 1.00 115.58 141 GLU A O 1
ATOM 1110 N N . VAL A 1 163 ? 30.805 86.089 14.285 1.00 116.86 142 VAL A N 1
ATOM 1111 C CA . VAL A 1 163 ? 31.513 84.813 14.370 1.00 119.65 142 VAL A CA 1
ATOM 1112 C C . VAL A 1 163 ? 32.444 84.702 13.157 1.00 121.20 142 VAL A C 1
ATOM 1113 O O . VAL A 1 163 ? 31.992 84.604 12.010 1.00 112.96 142 VAL A O 1
ATOM 1117 N N . LYS A 1 164 ? 33.749 84.744 13.432 1.00 131.55 143 LYS A N 1
ATOM 1118 C CA . LYS A 1 164 ? 34.783 84.707 12.392 1.00 137.11 143 LYS A CA 1
ATOM 1119 C C . LYS A 1 164 ? 35.086 83.263 12.035 1.00 138.14 143 LYS A C 1
ATOM 1120 O O . LYS A 1 164 ? 35.385 82.471 12.923 1.00 145.65 143 LYS A O 1
ATOM 1126 N N . CYS A 1 165 ? 35.028 82.928 10.746 1.00 136.50 144 CYS A N 1
ATOM 1127 C CA . CYS A 1 165 ? 35.151 81.531 10.298 1.00 136.64 144 CYS A CA 1
ATOM 1128 C C . CYS A 1 165 ? 36.134 81.322 9.173 1.00 138.47 144 CYS A C 1
ATOM 1129 O O . CYS A 1 165 ? 36.392 82.221 8.393 1.00 133.93 144 CYS A O 1
ATOM 1132 N N . ASP A 1 166 ? 36.640 80.094 9.085 1.00 145.38 145 ASP A N 1
ATOM 1133 C CA . ASP A 1 166 ? 37.525 79.671 8.003 1.00 149.58 145 ASP A CA 1
ATOM 1134 C C . ASP A 1 166 ? 36.699 78.951 6.957 1.00 144.95 145 ASP A C 1
ATOM 1135 O O . ASP A 1 166 ? 36.125 77.906 7.249 1.00 147.40 145 ASP A O 1
ATOM 1140 N N . ILE A 1 167 ? 36.624 79.518 5.754 1.00 142.99 146 ILE A N 1
ATOM 1141 C CA . ILE A 1 167 ? 35.962 78.868 4.612 1.00 139.19 146 ILE A CA 1
ATOM 1142 C C . ILE A 1 167 ? 36.809 77.678 4.132 1.00 138.41 146 ILE A C 1
ATOM 1143 O O . ILE A 1 167 ? 38.018 77.728 4.234 1.00 140.66 146 ILE A O 1
ATOM 1148 N N . LEU A 1 168 ? 36.162 76.600 3.674 1.00 139.01 147 LEU A N 1
ATOM 1149 C CA . LEU A 1 168 ? 36.833 75.299 3.382 1.00 144.67 147 LEU A CA 1
ATOM 1150 C C . LEU A 1 168 ? 36.579 74.712 1.978 1.00 148.36 147 LEU A C 1
ATOM 1151 O O . LEU A 1 168 ? 37.466 74.073 1.401 1.00 151.53 147 LEU A O 1
ATOM 1156 N N . ASN A 1 169 ? 35.371 74.895 1.448 1.00 146.60 148 ASN A N 1
ATOM 1157 C CA . ASN A 1 169 ? 34.992 74.283 0.170 1.00 152.72 148 ASN A CA 1
ATOM 1158 C C . ASN A 1 169 ? 34.445 75.270 -0.841 1.00 152.46 148 ASN A C 1
ATOM 1159 O O . ASN A 1 169 ? 33.383 75.051 -1.404 1.00 149.53 148 ASN A O 1
ATOM 1164 N N . SER A 1 170 ? 35.180 76.353 -1.062 1.00 160.28 149 SER A N 1
ATOM 1165 C CA . SER A 1 170 ? 34.834 77.413 -2.035 1.00 163.53 149 SER A CA 1
ATOM 1166 C C . SER A 1 170 ? 33.682 77.107 -3.012 1.00 162.74 149 SER A C 1
ATOM 1167 O O . SER A 1 170 ? 33.804 76.231 -3.862 1.00 163.65 149 SER A O 1
ATOM 1170 N N . GLY A 1 171 ? 32.579 77.850 -2.881 1.00 160.92 150 GLY A N 1
ATOM 1171 C CA . GLY A 1 171 ? 31.426 77.740 -3.786 1.00 158.00 150 GLY A CA 1
ATOM 1172 C C . GLY A 1 171 ? 30.612 79.016 -3.821 1.00 156.19 150 GLY A C 1
ATOM 1173 O O . GLY A 1 171 ? 30.860 79.932 -3.033 1.00 166.94 150 GLY A O 1
ATOM 1174 N N . GLU A 1 172 ? 29.652 79.092 -4.738 1.00 153.12 151 GLU A N 1
ATOM 1175 C CA . GLU A 1 172 ? 28.786 80.275 -4.844 1.00 152.16 151 GLU A CA 1
ATOM 1176 C C . GLU A 1 172 ? 27.717 80.270 -3.754 1.00 145.89 151 GLU A C 1
ATOM 1177 O O . GLU A 1 172 ? 27.442 79.222 -3.174 1.00 142.97 151 GLU A O 1
ATOM 1183 N N . LEU A 1 173 ? 27.126 81.443 -3.488 1.00 143.01 152 LEU A N 1
ATOM 1184 C CA . LEU A 1 173 ? 26.127 81.618 -2.420 1.00 133.18 152 LEU A CA 1
ATOM 1185 C C . LEU A 1 173 ? 24.999 82.565 -2.859 1.00 132.60 152 LEU A C 1
ATOM 1186 O O . LEU A 1 173 ? 25.163 83.783 -2.881 1.00 141.31 152 LEU A O 1
ATOM 1191 N N . LYS A 1 174 ? 23.868 81.982 -3.235 1.00 130.71 153 LYS A N 1
ATOM 1192 C CA . LYS A 1 174 ? 22.646 82.718 -3.580 1.00 132.32 153 LYS A CA 1
ATOM 1193 C C . LYS A 1 174 ? 21.964 83.232 -2.311 1.00 127.67 153 LYS A C 1
ATOM 1194 O O . LYS A 1 174 ? 22.440 82.971 -1.199 1.00 122.56 153 LYS A O 1
ATOM 1200 N N . ASN A 1 175 ? 20.842 83.936 -2.483 1.00 129.38 154 ASN A N 1
ATOM 1201 C CA . ASN A 1 175 ? 20.209 84.679 -1.387 1.00 128.92 154 ASN A CA 1
ATOM 1202 C C . ASN A 1 175 ? 19.790 83.809 -0.193 1.00 119.24 154 ASN A C 1
ATOM 1203 O O . ASN A 1 175 ? 20.600 83.476 0.684 1.00 109.34 154 ASN A O 1
ATOM 1208 N N . LYS A 1 176 ? 18.517 83.459 -0.158 1.00 118.78 155 LYS A N 1
ATOM 1209 C CA . LYS A 1 176 ? 17.920 82.891 1.039 1.00 118.74 155 LYS A CA 1
ATOM 1210 C C . LYS A 1 176 ? 18.245 81.388 1.135 1.00 116.39 155 LYS A C 1
ATOM 1211 O O . LYS A 1 176 ? 17.356 80.538 1.065 1.00 114.01 155 LYS A O 1
ATOM 1217 N N . LYS A 1 177 ? 19.528 81.073 1.298 1.00 113.75 156 LYS A N 1
ATOM 1218 C CA . LYS A 1 177 ? 19.988 79.683 1.351 1.00 108.98 156 LYS A CA 1
ATOM 1219 C C . LYS A 1 177 ? 20.173 79.203 2.794 1.00 106.41 156 LYS A C 1
ATOM 1220 O O . LYS A 1 177 ? 20.566 79.968 3.683 1.00 107.50 156 LYS A O 1
ATOM 1226 N N . GLY A 1 178 ? 19.898 77.918 3.013 1.00 106.24 157 GLY A N 1
ATOM 1227 C CA . GLY A 1 178 ? 19.845 77.339 4.353 1.00 101.13 157 GLY A CA 1
ATOM 1228 C C . GLY A 1 178 ? 21.183 77.111 5.008 1.00 97.81 157 GLY A C 1
ATOM 1229 O O . GLY A 1 178 ? 22.185 76.943 4.334 1.00 97.52 157 GLY A O 1
ATOM 1230 N N . VAL A 1 179 ? 21.177 77.106 6.336 1.00 97.88 158 VAL A N 1
ATOM 1231 C CA . VAL A 1 179 ? 22.383 76.928 7.138 1.00 101.41 158 VAL A CA 1
ATOM 1232 C C . VAL A 1 179 ? 22.165 75.800 8.131 1.00 106.45 158 VAL A C 1
ATOM 1233 O O . VAL A 1 179 ? 21.093 75.716 8.737 1.00 117.69 158 VAL A O 1
ATOM 1237 N N . ASN A 1 180 ? 23.162 74.936 8.313 1.00 106.61 159 ASN A N 1
ATOM 1238 C CA . ASN A 1 180 ? 23.009 73.773 9.207 1.00 106.40 159 ASN A CA 1
ATOM 1239 C C . ASN A 1 180 ? 24.183 73.609 10.155 1.00 102.48 159 ASN A C 1
ATOM 1240 O O . ASN A 1 180 ? 25.301 73.446 9.710 1.00 101.06 159 ASN A O 1
ATOM 1245 N N . LEU A 1 181 ? 23.924 73.613 11.458 1.00 99.95 160 LEU A N 1
ATOM 1246 C CA . LEU A 1 181 ? 24.975 73.445 12.456 1.00 98.83 160 LEU A CA 1
ATOM 1247 C C . LEU A 1 181 ? 24.997 71.987 12.941 1.00 103.84 160 LEU A C 1
ATOM 1248 O O . LEU A 1 181 ? 24.108 71.579 13.682 1.00 109.70 160 LEU A O 1
ATOM 1253 N N . PRO A 1 182 ? 25.971 71.183 12.494 1.00 104.05 161 PRO A N 1
ATOM 1254 C CA . PRO A 1 182 ? 26.002 69.768 12.894 1.00 107.88 161 PRO A CA 1
ATOM 1255 C C . PRO A 1 182 ? 26.063 69.495 14.411 1.00 115.56 161 PRO A C 1
ATOM 1256 O O . PRO A 1 182 ? 27.117 69.192 14.968 1.00 111.72 161 PRO A O 1
ATOM 1260 N N . GLY A 1 183 ? 24.886 69.598 15.032 1.00 126.70 162 GLY A N 1
ATOM 1261 C CA . GLY A 1 183 ? 24.601 69.215 16.424 1.00 127.26 162 GLY A CA 1
ATOM 1262 C C . GLY A 1 183 ? 25.710 69.265 17.448 1.00 123.35 162 GLY A C 1
ATOM 1263 O O . GLY A 1 183 ? 26.460 68.310 17.543 1.00 130.60 162 GLY A O 1
ATOM 1264 N N . VAL A 1 184 ? 25.827 70.319 18.248 1.00 117.05 163 VAL A N 1
ATOM 1265 C CA . VAL A 1 184 ? 25.000 71.538 18.232 1.00 117.88 163 VAL A CA 1
ATOM 1266 C C . VAL A 1 184 ? 23.505 71.355 18.577 1.00 116.47 163 VAL A C 1
ATOM 1267 O O . VAL A 1 184 ? 22.676 70.993 17.731 1.00 110.72 163 VAL A O 1
ATOM 1271 N N . ARG A 1 185 ? 23.176 71.651 19.834 1.00 122.35 164 ARG A N 1
ATOM 1272 C CA . ARG A 1 185 ? 21.786 71.770 20.269 1.00 125.74 164 ARG A CA 1
ATOM 1273 C C . ARG A 1 185 ? 21.227 73.069 19.714 1.00 118.85 164 ARG A C 1
ATOM 1274 O O . ARG A 1 185 ? 21.172 74.071 20.423 1.00 116.69 164 ARG A O 1
ATOM 1282 N N . VAL A 1 186 ? 20.824 73.060 18.450 1.00 118.14 165 VAL A N 1
ATOM 1283 C CA . VAL A 1 186 ? 20.252 74.257 17.833 1.00 115.41 165 VAL A CA 1
ATOM 1284 C C . VAL A 1 186 ? 18.989 74.657 18.603 1.00 113.45 165 VAL A C 1
ATOM 1285 O O . VAL A 1 186 ? 18.071 73.849 18.767 1.00 110.52 165 VAL A O 1
ATOM 1289 N N . SER A 1 187 ? 18.951 75.899 19.072 1.00 113.94 166 SER A N 1
ATOM 1290 C CA . SER A 1 187 ? 17.956 76.322 20.056 1.00 114.09 166 SER A CA 1
ATOM 1291 C C . SER A 1 187 ? 16.760 77.088 19.463 1.00 112.43 166 SER A C 1
ATOM 1292 O O . SER A 1 187 ? 16.157 77.917 20.138 1.00 115.07 166 SER A O 1
ATOM 1295 N N . LEU A 1 188 ? 16.402 76.790 18.216 1.00 108.07 167 LEU A N 1
ATOM 1296 C CA . LEU A 1 188 ? 15.197 77.341 17.603 1.00 106.69 167 LEU A CA 1
ATOM 1297 C C . LEU A 1 188 ? 13.995 77.021 18.460 1.00 107.17 167 LEU A C 1
ATOM 1298 O O . LEU A 1 188 ? 14.111 76.276 19.417 1.00 108.44 167 LEU A O 1
ATOM 1303 N N . PRO A 1 189 ? 12.834 77.597 18.149 1.00 110.10 168 PRO A N 1
ATOM 1304 C CA . PRO A 1 189 ? 11.613 77.104 18.796 1.00 110.14 168 PRO A CA 1
ATOM 1305 C C . PRO A 1 189 ? 11.158 75.759 18.224 1.00 105.95 168 PRO A C 1
ATOM 1306 O O . PRO A 1 189 ? 11.735 75.271 17.262 1.00 106.66 168 PRO A O 1
ATOM 1310 N N . GLY A 1 190 ? 10.140 75.155 18.820 1.00 108.68 169 GLY A N 1
ATOM 1311 C CA . GLY A 1 190 ? 9.591 73.893 18.307 1.00 110.65 169 GLY A CA 1
ATOM 1312 C C . GLY A 1 190 ? 8.813 74.066 17.011 1.00 114.51 169 GLY A C 1
ATOM 1313 O O . GLY A 1 190 ? 8.968 73.261 16.065 1.00 117.84 169 GLY A O 1
ATOM 1314 N N . ILE A 1 191 ? 7.988 75.125 16.985 1.00 118.49 170 ILE A N 1
ATOM 1315 C CA . ILE A 1 191 ? 7.221 75.566 15.798 1.00 114.47 170 ILE A CA 1
ATOM 1316 C C . ILE A 1 191 ? 7.298 77.084 15.593 1.00 115.48 170 ILE A C 1
ATOM 1317 O O . ILE A 1 191 ? 7.406 77.853 16.555 1.00 114.27 170 ILE A O 1
ATOM 1322 N N . THR A 1 192 ? 7.242 77.501 14.325 1.00 114.93 171 THR A N 1
ATOM 1323 C CA . THR A 1 192 ? 7.220 78.927 13.955 1.00 114.41 171 THR A CA 1
ATOM 1324 C C . THR A 1 192 ? 5.812 79.475 14.177 1.00 115.27 171 THR A C 1
ATOM 1325 O O . THR A 1 192 ? 4.900 78.742 14.544 1.00 113.28 171 THR A O 1
ATOM 1329 N N . GLU A 1 193 ? 5.629 80.768 13.977 1.00 120.98 172 GLU A N 1
ATOM 1330 C CA . GLU A 1 193 ? 4.296 81.354 14.064 1.00 123.33 172 GLU A CA 1
ATOM 1331 C C . GLU A 1 193 ? 3.436 80.734 12.954 1.00 118.12 172 GLU A C 1
ATOM 1332 O O . GLU A 1 193 ? 2.252 80.359 13.184 1.00 114.23 172 GLU A O 1
ATOM 1338 N N . LYS A 1 194 ? 4.053 80.599 11.773 1.00 114.36 173 LYS A N 1
ATOM 1339 C CA . LYS A 1 194 ? 3.384 80.112 10.583 1.00 112.37 173 LYS A CA 1
ATOM 1340 C C . LYS A 1 194 ? 2.861 78.743 10.834 1.00 106.53 173 LYS A C 1
ATOM 1341 O O . LYS A 1 194 ? 1.669 78.484 10.676 1.00 105.76 173 LYS A O 1
ATOM 1347 N N . ASP A 1 195 ? 3.774 77.861 11.228 1.00 106.58 174 ASP A N 1
ATOM 1348 C CA . ASP A 1 195 ? 3.443 76.475 11.618 1.00 97.29 174 ASP A CA 1
ATOM 1349 C C . ASP A 1 195 ? 2.270 76.461 12.585 1.00 95.49 174 ASP A C 1
ATOM 1350 O O . ASP A 1 195 ? 1.276 75.820 12.328 1.00 90.10 174 ASP A O 1
ATOM 1355 N N . ALA A 1 196 ? 2.352 77.240 13.656 1.00 101.01 175 ALA A N 1
ATOM 1356 C CA . ALA A 1 196 ? 1.225 77.382 14.587 1.00 105.42 175 ALA A CA 1
ATOM 1357 C C . ALA A 1 196 ? -0.099 77.712 13.872 1.00 111.92 175 ALA A C 1
ATOM 1358 O O . ALA A 1 196 ? -1.117 77.149 14.240 1.00 114.19 175 ALA A O 1
ATOM 1360 N N . GLU A 1 197 ? -0.086 78.604 12.871 1.00 113.15 176 GLU A N 1
ATOM 1361 C CA . GLU A 1 197 ? -1.278 78.886 12.065 1.00 113.86 176 GLU A CA 1
ATOM 1362 C C . GLU A 1 197 ? -1.627 77.777 11.069 1.00 108.03 176 GLU A C 1
ATOM 1363 O O . GLU A 1 197 ? -2.792 77.491 10.825 1.00 105.99 176 GLU A O 1
ATOM 1369 N N . ASP A 1 198 ? -0.610 77.174 10.476 1.00 105.92 177 ASP A N 1
ATOM 1370 C CA . ASP A 1 198 ? -0.791 76.023 9.579 1.00 106.80 177 ASP A CA 1
ATOM 1371 C C . ASP A 1 198 ? -1.462 74.811 10.257 1.00 101.05 177 ASP A C 1
ATOM 1372 O O . ASP A 1 198 ? -2.276 74.103 9.655 1.00 100.72 177 ASP A O 1
ATOM 1377 N N . ILE A 1 199 ? -1.094 74.554 11.504 1.00 96.06 178 ILE A N 1
ATOM 1378 C CA . ILE A 1 199 ? -1.658 73.411 12.201 1.00 93.40 178 ILE A CA 1
ATOM 1379 C C . ILE A 1 199 ? -3.102 73.692 12.650 1.00 96.72 178 ILE A C 1
ATOM 1380 O O . ILE A 1 199 ? -3.864 72.741 12.842 1.00 99.20 178 ILE A O 1
ATOM 1385 N N . ARG A 1 200 ? -3.495 74.962 12.815 1.00 99.43 179 ARG A N 1
ATOM 1386 C CA . ARG A 1 200 ? -4.894 75.273 13.177 1.00 101.26 179 ARG A CA 1
ATOM 1387 C C . ARG A 1 200 ? -5.762 75.168 11.955 1.00 98.78 179 ARG A C 1
ATOM 1388 O O . ARG A 1 200 ? -6.978 75.109 12.069 1.00 99.10 179 ARG A O 1
ATOM 1396 N N . PHE A 1 201 ? -5.131 75.207 10.787 1.00 96.66 180 PHE A N 1
ATOM 1397 C CA . PHE A 1 201 ? -5.821 75.040 9.517 1.00 97.23 180 PHE A CA 1
ATOM 1398 C C . PHE A 1 201 ? -6.079 73.541 9.380 1.00 92.65 180 PHE A C 1
ATOM 1399 O O . PHE A 1 201 ? -7.177 73.092 9.026 1.00 91.44 180 PHE A O 1
ATOM 1407 N N . GLY A 1 202 ? -5.061 72.762 9.701 1.00 89.88 181 GLY A N 1
ATOM 1408 C CA . GLY A 1 202 ? -5.245 71.326 9.852 1.00 89.13 181 GLY A CA 1
ATOM 1409 C C . GLY A 1 202 ? -6.372 71.009 10.829 1.00 89.09 181 GLY A C 1
ATOM 1410 O O . GLY A 1 202 ? -7.209 70.144 10.546 1.00 91.07 181 GLY A O 1
ATOM 1411 N N . ILE A 1 203 ? -6.414 71.705 11.962 1.00 87.58 182 ILE A N 1
ATOM 1412 C CA . ILE A 1 203 ? -7.489 71.487 12.907 1.00 90.21 182 ILE A CA 1
ATOM 1413 C C . ILE A 1 203 ? -8.821 71.820 12.251 1.00 96.99 182 ILE A C 1
ATOM 1414 O O . ILE A 1 203 ? -9.805 71.137 12.501 1.00 100.32 182 ILE A O 1
ATOM 1419 N N . LYS A 1 204 ? -8.847 72.853 11.404 1.00 102.55 183 LYS A N 1
ATOM 1420 C CA . LYS A 1 204 ? -10.082 73.292 10.773 1.00 107.11 183 LYS A CA 1
ATOM 1421 C C . LYS A 1 204 ? -10.601 72.273 9.759 1.00 107.19 183 LYS A C 1
ATOM 1422 O O . LYS A 1 204 ? -11.811 72.120 9.656 1.00 110.49 183 LYS A O 1
ATOM 1428 N N . GLU A 1 205 ? -9.724 71.566 9.040 1.00 105.00 184 GLU A N 1
ATOM 1429 C CA . GLU A 1 205 ? -10.176 70.512 8.095 1.00 109.38 184 GLU A CA 1
ATOM 1430 C C . GLU A 1 205 ? -10.183 69.052 8.632 1.00 111.95 184 GLU A C 1
ATOM 1431 O O . GLU A 1 205 ? -10.173 68.112 7.836 1.00 115.04 184 GLU A O 1
ATOM 1437 N N . ASN A 1 206 ? -10.216 68.847 9.950 1.00 113.18 185 ASN A N 1
ATOM 1438 C CA . ASN A 1 206 ? -10.089 67.497 10.530 1.00 117.82 185 ASN A CA 1
ATOM 1439 C C . ASN A 1 206 ? -8.992 66.641 9.866 1.00 117.29 185 ASN A C 1
ATOM 1440 O O . ASN A 1 206 ? -9.109 65.407 9.775 1.00 125.29 185 ASN A O 1
ATOM 1445 N N . VAL A 1 207 ? -7.912 67.296 9.446 1.00 112.01 186 VAL A N 1
ATOM 1446 C CA . VAL A 1 207 ? -6.809 66.628 8.755 1.00 111.46 186 VAL A CA 1
ATOM 1447 C C . VAL A 1 207 ? -6.286 65.495 9.649 1.00 107.93 186 VAL A C 1
ATOM 1448 O O . VAL A 1 207 ? -6.323 65.626 10.868 1.00 106.41 186 VAL A O 1
ATOM 1452 N N . ASP A 1 208 ? -5.838 64.393 9.053 1.00 106.87 187 ASP A N 1
ATOM 1453 C CA . ASP A 1 208 ? -5.539 63.167 9.825 1.00 111.38 187 ASP A CA 1
ATOM 1454 C C . ASP A 1 208 ? -4.170 63.093 10.516 1.00 109.30 187 ASP A C 1
ATOM 1455 O O . ASP A 1 208 ? -4.055 62.508 11.597 1.00 108.15 187 ASP A O 1
ATOM 1460 N N . PHE A 1 209 ? -3.151 63.676 9.888 1.00 105.94 188 PHE A N 1
ATOM 1461 C CA . PHE A 1 209 ? -1.790 63.571 10.366 1.00 101.53 188 PHE A CA 1
ATOM 1462 C C . PHE A 1 209 ? -1.094 64.904 10.283 1.00 98.51 188 PHE A C 1
ATOM 1463 O O . PHE A 1 209 ? -1.263 65.616 9.303 1.00 103.50 188 PHE A O 1
ATOM 1471 N N . ILE A 1 210 ? -0.290 65.224 11.297 1.00 96.72 189 ILE A N 1
ATOM 1472 C CA . ILE A 1 210 ? 0.673 66.341 11.232 1.00 95.30 189 ILE A CA 1
ATOM 1473 C C . ILE A 1 210 ? 2.148 65.861 11.422 1.00 95.19 189 ILE A C 1
ATOM 1474 O O . ILE A 1 210 ? 2.591 65.571 12.541 1.00 89.23 189 ILE A O 1
ATOM 1479 N N . ALA A 1 211 ? 2.884 65.785 10.310 1.00 95.32 190 ALA A N 1
ATOM 1480 C CA . ALA A 1 211 ? 4.313 65.561 10.314 1.00 91.21 190 ALA A CA 1
ATOM 1481 C C . ALA A 1 211 ? 4.994 66.874 10.733 1.00 97.17 190 ALA A C 1
ATOM 1482 O O . ALA A 1 211 ? 4.901 67.879 10.011 1.00 102.28 190 ALA A O 1
ATOM 1484 N N . ALA A 1 212 ? 5.641 66.878 11.905 1.00 98.47 191 ALA A N 1
ATOM 1485 C CA . ALA A 1 212 ? 6.286 68.093 12.486 1.00 95.57 191 ALA A CA 1
ATOM 1486 C C . ALA A 1 212 ? 7.744 68.167 12.087 1.00 93.85 191 ALA A C 1
ATOM 1487 O O . ALA A 1 212 ? 8.443 67.162 12.176 1.00 101.14 191 ALA A O 1
ATOM 1489 N N . SER A 1 213 ? 8.209 69.338 11.666 1.00 89.27 192 SER A N 1
ATOM 1490 C CA . SER A 1 213 ? 9.533 69.426 11.081 1.00 88.92 192 SER A CA 1
ATOM 1491 C C . SER A 1 213 ? 10.601 69.779 12.111 1.00 88.65 192 SER A C 1
ATOM 1492 O O . SER A 1 213 ? 10.326 70.439 13.142 1.00 84.58 192 SER A O 1
ATOM 1495 N N . PHE A 1 214 ? 11.819 69.311 11.816 1.00 90.57 193 PHE A N 1
ATOM 1496 C CA . PHE A 1 214 ? 13.010 69.576 12.627 1.00 93.56 193 PHE A CA 1
ATOM 1497 C C . PHE A 1 214 ? 12.791 69.309 14.114 1.00 91.59 193 PHE A C 1
ATOM 1498 O O . PHE A 1 214 ? 13.312 69.986 14.974 1.00 93.80 193 PHE A O 1
ATOM 1506 N N . VAL A 1 215 ? 12.018 68.295 14.432 1.00 93.50 194 VAL A N 1
ATOM 1507 C CA . VAL A 1 215 ? 11.826 67.964 15.834 1.00 93.68 194 VAL A CA 1
ATOM 1508 C C . VAL A 1 215 ? 13.146 67.409 16.378 1.00 97.12 194 VAL A C 1
ATOM 1509 O O . VAL A 1 215 ? 13.985 66.858 15.635 1.00 100.21 194 VAL A O 1
ATOM 1513 N N . ARG A 1 216 ? 13.342 67.579 17.675 1.00 96.41 195 ARG A N 1
ATOM 1514 C CA . ARG A 1 216 ? 14.610 67.223 18.269 1.00 95.00 195 ARG A CA 1
ATOM 1515 C C . ARG A 1 216 ? 14.584 67.122 19.791 1.00 94.81 195 ARG A C 1
ATOM 1516 O O . ARG A 1 216 ? 15.556 66.647 20.380 1.00 96.25 195 ARG A O 1
ATOM 1524 N N . ARG A 1 217 ? 13.523 67.609 20.426 1.00 93.87 196 ARG A N 1
ATOM 1525 C CA . ARG A 1 217 ? 13.268 67.293 21.815 1.00 98.87 196 ARG A CA 1
ATOM 1526 C C . ARG A 1 217 ? 11.758 67.197 22.005 1.00 97.42 196 ARG A C 1
ATOM 1527 O O . ARG A 1 217 ? 11.007 67.687 21.158 1.00 92.39 196 ARG A O 1
ATOM 1535 N N . PRO A 1 218 ? 11.312 66.505 23.082 1.00 99.01 197 PRO A N 1
ATOM 1536 C CA . PRO A 1 218 ? 9.894 66.342 23.380 1.00 98.33 197 PRO A CA 1
ATOM 1537 C C . PRO A 1 218 ? 9.114 67.656 23.393 1.00 100.77 197 PRO A C 1
ATOM 1538 O O . PRO A 1 218 ? 7.999 67.682 22.888 1.00 103.49 197 PRO A O 1
ATOM 1542 N N . SER A 1 219 ? 9.689 68.722 23.972 1.00 102.00 198 SER A N 1
ATOM 1543 C CA . SER A 1 219 ? 9.098 70.076 23.926 1.00 103.35 198 SER A CA 1
ATOM 1544 C C . SER A 1 219 ? 8.425 70.323 22.597 1.00 100.93 198 SER A C 1
ATOM 1545 O O . SER A 1 219 ? 7.244 70.618 22.540 1.00 99.62 198 SER A O 1
ATOM 1548 N N . ASP A 1 220 ? 9.214 70.173 21.535 1.00 100.12 199 ASP A N 1
ATOM 1549 C CA . ASP A 1 220 ? 8.830 70.557 20.183 1.00 98.50 199 ASP A CA 1
ATOM 1550 C C . ASP A 1 220 ? 7.530 69.878 19.732 1.00 96.67 199 ASP A C 1
ATOM 1551 O O . ASP A 1 220 ? 6.761 70.428 18.976 1.00 97.03 199 ASP A O 1
ATOM 1556 N N . VAL A 1 221 ? 7.282 68.666 20.191 1.00 99.37 200 VAL A N 1
ATOM 1557 C CA . VAL A 1 221 ? 6.018 68.000 19.880 1.00 98.49 200 VAL A CA 1
ATOM 1558 C C . VAL A 1 221 ? 4.922 68.602 20.769 1.00 101.79 200 VAL A C 1
ATOM 1559 O O . VAL A 1 221 ? 3.909 69.140 20.263 1.00 97.65 200 VAL A O 1
ATOM 1563 N N . LEU A 1 222 ? 5.160 68.550 22.085 1.00 102.67 201 LEU A N 1
ATOM 1564 C CA . LEU A 1 222 ? 4.196 69.037 23.080 1.00 105.39 201 LEU A CA 1
ATOM 1565 C C . LEU A 1 222 ? 3.589 70.381 22.682 1.00 105.91 201 LEU A C 1
ATOM 1566 O O . LEU A 1 222 ? 2.412 70.621 22.941 1.00 105.48 201 LEU A O 1
ATOM 1571 N N . GLU A 1 223 ? 4.407 71.232 22.045 1.00 107.52 202 GLU A N 1
ATOM 1572 C CA . GLU A 1 223 ? 3.977 72.522 21.484 1.00 104.91 202 GLU A CA 1
ATOM 1573 C C . GLU A 1 223 ? 2.883 72.339 20.428 1.00 100.79 202 GLU A C 1
ATOM 1574 O O . GLU A 1 223 ? 1.909 73.086 20.419 1.00 100.75 202 GLU A O 1
ATOM 1580 N N . ILE A 1 224 ? 3.015 71.341 19.556 1.00 97.02 203 ILE A N 1
ATOM 1581 C CA . ILE A 1 224 ? 1.912 71.037 18.647 1.00 94.09 203 ILE A CA 1
ATOM 1582 C C . ILE A 1 224 ? 0.750 70.477 19.444 1.00 98.89 203 ILE A C 1
ATOM 1583 O O . ILE A 1 224 ? -0.377 70.883 19.220 1.00 103.10 203 ILE A O 1
ATOM 1588 N N . ARG A 1 225 ? 1.014 69.573 20.391 1.00 104.25 204 ARG A N 1
ATOM 1589 C CA . ARG A 1 225 ? -0.082 68.864 21.106 1.00 108.05 204 ARG A CA 1
ATOM 1590 C C . ARG A 1 225 ? -0.893 69.745 22.052 1.00 112.96 204 ARG A C 1
ATOM 1591 O O . ARG A 1 225 ? -2.055 69.437 22.318 1.00 114.65 204 ARG A O 1
ATOM 1599 N N . GLU A 1 226 ? -0.301 70.833 22.551 1.00 117.75 205 GLU A N 1
ATOM 1600 C CA . GLU A 1 226 ? -1.070 71.810 23.352 1.00 125.45 205 GLU A CA 1
ATOM 1601 C C . GLU A 1 226 ? -2.025 72.665 22.482 1.00 120.38 205 GLU A C 1
ATOM 1602 O O . GLU A 1 226 ? -3.093 73.083 22.943 1.00 117.32 205 GLU A O 1
ATOM 1608 N N . ILE A 1 227 ? -1.648 72.884 21.224 1.00 114.73 206 ILE A N 1
ATOM 1609 C CA . ILE A 1 227 ? -2.519 73.579 20.269 1.00 119.22 206 ILE A CA 1
ATOM 1610 C C . ILE A 1 227 ? -3.675 72.673 19.856 1.00 120.24 206 ILE A C 1
ATOM 1611 O O . ILE A 1 227 ? -4.797 73.133 19.605 1.00 123.01 206 ILE A O 1
ATOM 1616 N N . LEU A 1 228 ? -3.384 71.382 19.763 1.00 119.75 207 LEU A N 1
ATOM 1617 C CA . LEU A 1 228 ? -4.402 70.396 19.422 1.00 121.53 207 LEU A CA 1
ATOM 1618 C C . LEU A 1 228 ? -5.385 70.261 20.570 1.00 127.19 207 LEU A C 1
ATOM 1619 O O . LEU A 1 228 ? -6.592 70.391 20.359 1.00 130.86 207 LEU A O 1
ATOM 1624 N N . GLU A 1 229 ? -4.870 70.062 21.786 1.00 130.57 208 GLU A N 1
ATOM 1625 C CA . GLU A 1 229 ? -5.735 69.787 22.933 1.00 137.60 208 GLU A CA 1
ATOM 1626 C C . GLU A 1 229 ? -6.732 70.930 23.208 1.00 146.11 208 GLU A C 1
ATOM 1627 O O . GLU A 1 229 ? -7.790 70.692 23.799 1.00 151.41 208 GLU A O 1
ATOM 1633 N N . GLU A 1 230 ? -6.409 72.153 22.774 1.00 145.29 209 GLU A N 1
ATOM 1634 C CA . GLU A 1 230 ? -7.326 73.283 22.938 1.00 146.46 209 GLU A CA 1
ATOM 1635 C C . GLU A 1 230 ? -8.621 73.073 22.182 1.00 144.10 209 GLU A C 1
ATOM 1636 O O . GLU A 1 230 ? -9.699 73.235 22.746 1.00 151.46 209 GLU A O 1
ATOM 1642 N N . GLN A 1 231 ? -8.520 72.710 20.910 1.00 137.81 210 GLN A N 1
ATOM 1643 C CA . GLN A 1 231 ? -9.712 72.431 20.112 1.00 138.89 210 GLN A CA 1
ATOM 1644 C C . GLN A 1 231 ? -10.105 70.945 20.162 1.00 135.65 210 GLN A C 1
ATOM 1645 O O . GLN A 1 231 ? -10.815 70.466 19.278 1.00 134.02 210 GLN A O 1
ATOM 1651 N N . LYS A 1 232 ? -9.676 70.225 21.203 1.00 134.69 211 LYS A N 1
ATOM 1652 C CA . LYS A 1 232 ? -9.917 68.783 21.308 1.00 133.95 211 LYS A CA 1
ATOM 1653 C C . LYS A 1 232 ? -9.743 68.163 19.925 1.00 127.54 211 LYS A C 1
ATOM 1654 O O . LYS A 1 232 ? -10.671 67.583 19.383 1.00 128.06 211 LYS A O 1
ATOM 1660 N N . ALA A 1 233 ? -8.560 68.309 19.344 1.00 121.49 212 ALA A N 1
ATOM 1661 C CA . ALA A 1 233 ? -8.405 68.095 17.915 1.00 118.19 212 ALA A CA 1
ATOM 1662 C C . ALA A 1 233 ? -8.420 66.625 17.517 1.00 119.42 212 ALA A C 1
ATOM 1663 O O . ALA A 1 233 ? -9.126 66.256 16.588 1.00 125.82 212 ALA A O 1
ATOM 1665 N N . ASN A 1 234 ? -7.668 65.784 18.220 1.00 118.92 213 ASN A N 1
ATOM 1666 C CA . ASN A 1 234 ? -7.372 64.409 17.757 1.00 117.23 213 ASN A CA 1
ATOM 1667 C C . ASN A 1 234 ? -6.819 64.386 16.308 1.00 112.83 213 ASN A C 1
ATOM 1668 O O . ASN A 1 234 ? -7.557 64.251 15.317 1.00 106.42 213 ASN A O 1
ATOM 1673 N N . ILE A 1 235 ? -5.499 64.554 16.235 1.00 111.67 214 ILE A N 1
ATOM 1674 C CA . ILE A 1 235 ? -4.711 64.338 15.036 1.00 109.56 214 ILE A CA 1
ATOM 1675 C C . ILE A 1 235 ? -3.414 63.651 15.454 1.00 111.15 214 ILE A C 1
ATOM 1676 O O . ILE A 1 235 ? -2.858 63.923 16.523 1.00 112.00 214 ILE A O 1
ATOM 1681 N N . SER A 1 236 ? -2.922 62.757 14.618 1.00 112.01 215 SER A N 1
ATOM 1682 C CA . SER A 1 236 ? -1.690 62.084 14.944 1.00 111.36 215 SER A CA 1
ATOM 1683 C C . SER A 1 236 ? -0.541 62.994 14.579 1.00 106.39 215 SER A C 1
ATOM 1684 O O . SER A 1 236 ? -0.577 63.632 13.534 1.00 106.98 215 SER A O 1
ATOM 1687 N N . VAL A 1 237 ? 0.451 63.065 15.468 1.00 103.73 216 VAL A N 1
ATOM 1688 C CA . VAL A 1 237 ? 1.631 63.889 15.271 1.00 98.78 216 VAL A CA 1
ATOM 1689 C C . VAL A 1 237 ? 2.888 62.995 15.066 1.00 98.16 216 VAL A C 1
ATOM 1690 O O . VAL A 1 237 ? 3.208 62.147 15.895 1.00 95.92 216 VAL A O 1
ATOM 1694 N N . PHE A 1 238 ? 3.582 63.238 13.953 1.00 95.35 217 PHE A N 1
ATOM 1695 C CA . PHE A 1 238 ? 4.692 62.442 13.469 1.00 92.35 217 PHE A CA 1
ATOM 1696 C C . PHE A 1 238 ? 5.898 63.353 13.287 1.00 93.29 217 PHE A C 1
ATOM 1697 O O . PHE A 1 238 ? 5.968 64.089 12.325 1.00 97.61 217 PHE A O 1
ATOM 1705 N N . PRO A 1 239 ? 6.843 63.341 14.215 1.00 82.56 218 PRO A N 1
ATOM 1706 C CA . PRO A 1 239 ? 8.084 64.124 14.121 1.00 84.98 218 PRO A CA 1
ATOM 1707 C C . PRO A 1 239 ? 8.961 63.825 12.904 1.00 86.91 218 PRO A C 1
ATOM 1708 O O . PRO A 1 239 ? 8.874 62.716 12.353 1.00 94.01 218 PRO A O 1
ATOM 1712 N N . LYS A 1 240 ? 9.835 64.762 12.519 1.00 88.01 219 LYS A N 1
ATOM 1713 C CA . LYS A 1 240 ? 10.713 64.541 11.362 1.00 89.99 219 LYS A CA 1
ATOM 1714 C C . LYS A 1 240 ? 12.223 64.329 11.633 1.00 91.66 219 LYS A C 1
ATOM 1715 O O . LYS A 1 240 ? 12.999 64.187 10.697 1.00 103.47 219 LYS A O 1
ATOM 1721 N N . ILE A 1 241 ? 12.654 64.260 12.875 1.00 89.21 220 ILE A N 1
ATOM 1722 C CA . ILE A 1 241 ? 14.031 63.827 13.161 1.00 88.33 220 ILE A CA 1
ATOM 1723 C C . ILE A 1 241 ? 14.991 64.020 11.986 1.00 89.86 220 ILE A C 1
ATOM 1724 O O . ILE A 1 241 ? 15.114 63.124 11.138 1.00 85.01 220 ILE A O 1
ATOM 1729 N N . GLU A 1 242 ? 15.696 65.156 11.973 1.00 92.65 221 GLU A N 1
ATOM 1730 C CA . GLU A 1 242 ? 16.644 65.473 10.908 1.00 95.45 221 GLU A CA 1
ATOM 1731 C C . GLU A 1 242 ? 18.103 65.695 11.377 1.00 96.65 221 GLU A C 1
ATOM 1732 O O . GLU A 1 242 ? 18.974 66.003 10.555 1.00 101.73 221 GLU A O 1
ATOM 1738 N N . ASN A 1 243 ? 18.380 65.564 12.672 1.00 92.66 222 ASN A N 1
ATOM 1739 C CA . ASN A 1 243 ? 19.728 65.823 13.170 1.00 96.53 222 ASN A CA 1
ATOM 1740 C C . ASN A 1 243 ? 20.102 65.028 14.407 1.00 96.26 222 ASN A C 1
ATOM 1741 O O . ASN A 1 243 ? 19.278 64.345 14.987 1.00 92.52 222 ASN A O 1
ATOM 1746 N N . GLN A 1 244 ? 21.346 65.160 14.841 1.00 101.30 223 GLN A N 1
ATOM 1747 C CA . GLN A 1 244 ? 21.820 64.366 15.965 1.00 103.75 223 GLN A CA 1
ATOM 1748 C C . GLN A 1 244 ? 20.964 64.489 17.197 1.00 103.74 223 GLN A C 1
ATOM 1749 O O . GLN A 1 244 ? 20.585 63.501 17.771 1.00 106.39 223 GLN A O 1
ATOM 1755 N N . GLU A 1 245 ? 20.642 65.703 17.600 1.00 108.60 224 GLU A N 1
ATOM 1756 C CA . GLU A 1 245 ? 19.861 65.897 18.816 1.00 108.50 224 GLU A CA 1
ATOM 1757 C C . GLU A 1 245 ? 18.567 65.092 18.768 1.00 97.84 224 GLU A C 1
ATOM 1758 O O . GLU A 1 245 ? 18.059 64.657 19.786 1.00 99.40 224 GLU A O 1
ATOM 1764 N N . GLY A 1 246 ? 18.022 64.913 17.585 1.00 90.59 225 GLY A N 1
ATOM 1765 C CA . GLY A 1 246 ? 16.787 64.138 17.441 1.00 90.94 225 GLY A CA 1
ATOM 1766 C C . GLY A 1 246 ? 16.995 62.634 17.455 1.00 88.38 225 GLY A C 1
ATOM 1767 O O . GLY A 1 246 ? 16.196 61.914 18.036 1.00 81.52 225 GLY A O 1
ATOM 1768 N N . ILE A 1 247 ? 18.053 62.184 16.764 1.00 90.91 226 ILE A N 1
ATOM 1769 C CA . ILE A 1 247 ? 18.514 60.795 16.800 1.00 87.30 226 ILE A CA 1
ATOM 1770 C C . ILE A 1 247 ? 18.822 60.459 18.268 1.00 90.42 226 ILE A C 1
ATOM 1771 O O . ILE A 1 247 ? 18.380 59.452 18.788 1.00 90.92 226 ILE A O 1
ATOM 1776 N N . ASP A 1 248 ? 19.592 61.316 18.930 1.00 94.40 227 ASP A N 1
ATOM 1777 C CA . ASP A 1 248 ? 19.980 61.102 20.323 1.00 99.07 227 ASP A CA 1
ATOM 1778 C C . ASP A 1 248 ? 18.772 60.999 21.248 1.00 99.71 227 ASP A C 1
ATOM 1779 O O . ASP A 1 248 ? 18.831 60.255 22.218 1.00 109.11 227 ASP A O 1
ATOM 1784 N N . ASN A 1 249 ? 17.703 61.754 20.984 1.00 94.73 228 ASN A N 1
ATOM 1785 C CA . ASN A 1 249 ? 16.528 61.749 21.867 1.00 94.12 228 ASN A CA 1
ATOM 1786 C C . ASN A 1 249 ? 15.367 60.914 21.346 1.00 93.18 228 ASN A C 1
ATOM 1787 O O . ASN A 1 249 ? 14.209 61.159 21.683 1.00 95.38 228 ASN A O 1
ATOM 1792 N N . ILE A 1 250 ? 15.661 59.900 20.545 1.00 89.83 229 ILE A N 1
ATOM 1793 C CA . ILE A 1 250 ? 14.594 59.241 19.808 1.00 83.43 229 ILE A CA 1
ATOM 1794 C C . ILE A 1 250 ? 13.560 58.663 20.734 1.00 86.40 229 ILE A C 1
ATOM 1795 O O . ILE A 1 250 ? 12.372 58.755 20.443 1.00 80.85 229 ILE A O 1
ATOM 1800 N N . GLU A 1 251 ? 14.010 58.079 21.845 1.00 94.98 230 GLU A N 1
ATOM 1801 C CA . GLU A 1 251 ? 13.094 57.369 22.743 1.00 101.09 230 GLU A CA 1
ATOM 1802 C C . GLU A 1 251 ? 12.122 58.328 23.417 1.00 100.72 230 GLU A C 1
ATOM 1803 O O . GLU A 1 251 ? 10.914 58.067 23.486 1.00 96.10 230 GLU A O 1
ATOM 1809 N N . GLU A 1 252 ? 12.658 59.451 23.885 1.00 101.10 231 GLU A N 1
ATOM 1810 C CA . GLU A 1 252 ? 11.858 60.455 24.598 1.00 102.27 231 GLU A CA 1
ATOM 1811 C C . GLU A 1 252 ? 10.869 61.179 23.679 1.00 94.51 231 GLU A C 1
ATOM 1812 O O . GLU A 1 252 ? 9.841 61.659 24.154 1.00 90.29 231 GLU A O 1
ATOM 1818 N N . ILE A 1 253 ? 11.193 61.250 22.378 1.00 88.22 232 ILE A N 1
ATOM 1819 C CA . ILE A 1 253 ? 10.364 61.941 21.393 1.00 82.37 232 ILE A CA 1
ATOM 1820 C C . ILE A 1 253 ? 9.183 61.076 21.118 1.00 83.73 232 ILE A C 1
ATOM 1821 O O . ILE A 1 253 ? 8.047 61.519 21.214 1.00 87.49 232 ILE A O 1
ATOM 1826 N N . LEU A 1 254 ? 9.462 59.822 20.785 1.00 87.99 233 LEU A N 1
ATOM 1827 C CA . LEU A 1 254 ? 8.421 58.807 20.582 1.00 86.70 233 LEU A CA 1
ATOM 1828 C C . LEU A 1 254 ? 7.501 58.703 21.812 1.00 87.11 233 LEU A C 1
ATOM 1829 O O . LEU A 1 254 ? 6.290 58.592 21.683 1.00 79.13 233 LEU A O 1
ATOM 1834 N N . GLU A 1 255 ? 8.083 58.754 23.005 1.00 93.09 234 GLU A N 1
ATOM 1835 C CA . GLU A 1 255 ? 7.290 58.745 24.225 1.00 102.33 234 GLU A CA 1
ATOM 1836 C C . GLU A 1 255 ? 6.087 59.665 24.080 1.00 102.84 234 GLU A C 1
ATOM 1837 O O . GLU A 1 255 ? 4.983 59.342 24.464 1.00 100.85 234 GLU A O 1
ATOM 1843 N N . VAL A 1 256 ? 6.333 60.823 23.486 1.00 107.66 235 VAL A N 1
ATOM 1844 C CA . VAL A 1 256 ? 5.348 61.887 23.361 1.00 103.91 235 VAL A CA 1
ATOM 1845 C C . VAL A 1 256 ? 4.650 61.935 21.991 1.00 98.20 235 VAL A C 1
ATOM 1846 O O . VAL A 1 256 ? 3.689 62.650 21.828 1.00 98.56 235 VAL A O 1
ATOM 1850 N N . SER A 1 257 ? 5.110 61.152 21.025 1.00 92.76 236 SER A N 1
ATOM 1851 C CA . SER A 1 257 ? 4.602 61.232 19.674 1.00 93.58 236 SER A CA 1
ATOM 1852 C C . SER A 1 257 ? 3.676 60.095 19.327 1.00 93.76 236 SER A C 1
ATOM 1853 O O . SER A 1 257 ? 3.648 59.095 20.006 1.00 101.30 236 SER A O 1
ATOM 1856 N N . ASP A 1 258 ? 2.929 60.255 18.246 1.00 94.08 237 ASP A N 1
ATOM 1857 C CA . ASP A 1 258 ? 2.011 59.235 17.762 1.00 91.41 237 ASP A CA 1
ATOM 1858 C C . ASP A 1 258 ? 2.622 58.432 16.633 1.00 84.22 237 ASP A C 1
ATOM 1859 O O . ASP A 1 258 ? 2.004 57.494 16.157 1.00 85.86 237 ASP A O 1
ATOM 1864 N N . GLY A 1 259 ? 3.821 58.786 16.189 1.00 78.03 238 GLY A N 1
ATOM 1865 C CA . GLY A 1 259 ? 4.404 58.092 15.037 1.00 76.59 238 GLY A CA 1
ATOM 1866 C C . GLY A 1 259 ? 5.731 58.691 14.723 1.00 74.71 238 GLY A C 1
ATOM 1867 O O . GLY A 1 259 ? 6.322 59.282 15.621 1.00 80.23 238 GLY A O 1
ATOM 1868 N N . LEU A 1 260 ? 6.201 58.567 13.475 1.00 73.48 239 LEU A N 1
ATOM 1869 C CA . LEU A 1 260 ? 7.515 59.165 13.095 1.00 75.10 239 LEU A CA 1
ATOM 1870 C C . LEU A 1 260 ? 7.788 59.266 11.563 1.00 76.61 239 LEU A C 1
ATOM 1871 O O . LEU A 1 260 ? 7.232 58.520 10.727 1.00 82.60 239 LEU A O 1
ATOM 1876 N N . MET A 1 261 ? 8.629 60.216 11.195 1.00 73.46 240 MET A N 1
ATOM 1877 C CA . MET A 1 261 ? 9.075 60.276 9.839 1.00 76.72 240 MET A CA 1
ATOM 1878 C C . MET A 1 261 ? 10.589 60.301 9.832 1.00 73.91 240 MET A C 1
ATOM 1879 O O . MET A 1 261 ? 11.208 60.913 10.707 1.00 69.85 240 MET A O 1
ATOM 1884 N N . VAL A 1 262 ? 11.178 59.631 8.846 1.00 72.52 241 VAL A N 1
ATOM 1885 C CA . VAL A 1 262 ? 12.610 59.668 8.654 1.00 76.80 241 VAL A CA 1
ATOM 1886 C C . VAL A 1 262 ? 12.890 60.342 7.284 1.00 83.96 241 VAL A C 1
ATOM 1887 O O . VAL A 1 262 ? 12.702 59.762 6.180 1.00 81.68 241 VAL A O 1
ATOM 1891 N N . ALA A 1 263 ? 13.272 61.616 7.382 1.00 87.10 242 ALA A N 1
ATOM 1892 C CA . ALA A 1 263 ? 13.658 62.369 6.225 1.00 96.27 242 ALA A CA 1
ATOM 1893 C C . ALA A 1 263 ? 15.140 62.123 6.034 1.00 99.70 242 ALA A C 1
ATOM 1894 O O . ALA A 1 263 ? 15.932 62.623 6.823 1.00 99.77 242 ALA A O 1
ATOM 1896 N N . ARG A 1 264 ? 15.507 61.340 5.014 1.00 101.45 243 ARG A N 1
ATOM 1897 C CA . ARG A 1 264 ? 16.917 61.006 4.763 1.00 101.89 243 ARG A CA 1
ATOM 1898 C C . ARG A 1 264 ? 17.676 62.143 4.117 1.00 107.27 243 ARG A C 1
ATOM 1899 O O . ARG A 1 264 ? 18.788 62.417 4.533 1.00 115.52 243 ARG A O 1
ATOM 1907 N N . GLY A 1 265 ? 17.104 62.784 3.094 1.00 109.93 244 GLY A N 1
ATOM 1908 C CA . GLY A 1 265 ? 17.756 63.931 2.446 1.00 113.62 244 GLY A CA 1
ATOM 1909 C C . GLY A 1 265 ? 18.242 64.936 3.490 1.00 110.81 244 GLY A C 1
ATOM 1910 O O . GLY A 1 265 ? 19.423 65.275 3.577 1.00 109.35 244 GLY A O 1
ATOM 1911 N N . ASP A 1 266 ? 17.312 65.367 4.319 1.00 108.00 245 ASP A N 1
ATOM 1912 C CA . ASP A 1 266 ? 17.569 66.385 5.317 1.00 112.19 245 ASP A CA 1
ATOM 1913 C C . ASP A 1 266 ? 18.632 65.917 6.311 1.00 109.01 245 ASP A C 1
ATOM 1914 O O . ASP A 1 266 ? 19.487 66.679 6.750 1.00 116.01 245 ASP A O 1
ATOM 1919 N N . MET A 1 267 ? 18.578 64.644 6.641 1.00 105.39 246 MET A N 1
ATOM 1920 C CA . MET A 1 267 ? 19.496 64.022 7.594 1.00 105.96 246 MET A CA 1
ATOM 1921 C C . MET A 1 267 ? 20.923 63.932 7.037 1.00 108.42 246 MET A C 1
ATOM 1922 O O . MET A 1 267 ? 21.922 64.104 7.750 1.00 106.71 246 MET A O 1
ATOM 1927 N N . GLY A 1 268 ? 21.000 63.673 5.738 1.00 111.19 247 GLY A N 1
ATOM 1928 C CA . GLY A 1 268 ? 22.268 63.471 5.039 1.00 115.95 247 GLY A CA 1
ATOM 1929 C C . GLY A 1 268 ? 23.140 64.707 4.945 1.00 120.10 247 GLY A C 1
ATOM 1930 O O . GLY A 1 268 ? 24.304 64.620 4.541 1.00 126.58 247 GLY A O 1
ATOM 1931 N N . VAL A 1 269 ? 22.575 65.857 5.303 1.00 116.81 248 VAL A N 1
ATOM 1932 C CA . VAL A 1 269 ? 23.335 67.082 5.409 1.00 119.18 248 VAL A CA 1
ATOM 1933 C C . VAL A 1 269 ? 24.108 67.081 6.725 1.00 117.11 248 VAL A C 1
ATOM 1934 O O . VAL A 1 269 ? 25.312 67.274 6.723 1.00 120.05 248 VAL A O 1
ATOM 1938 N N . GLU A 1 270 ? 23.415 66.851 7.841 1.00 114.48 249 GLU A N 1
ATOM 1939 C CA . GLU A 1 270 ? 24.017 66.996 9.190 1.00 117.11 249 GLU A CA 1
ATOM 1940 C C . GLU A 1 270 ? 24.832 65.765 9.637 1.00 115.39 249 GLU A C 1
ATOM 1941 O O . GLU A 1 270 ? 25.789 65.885 10.417 1.00 110.69 249 GLU A O 1
ATOM 1947 N N . ILE A 1 271 ? 24.433 64.581 9.161 1.00 114.10 250 ILE A N 1
ATOM 1948 C CA . ILE A 1 271 ? 25.180 63.339 9.443 1.00 111.38 250 ILE A CA 1
ATOM 1949 C C . ILE A 1 271 ? 25.489 62.606 8.134 1.00 110.01 250 ILE A C 1
ATOM 1950 O O . ILE A 1 271 ? 24.632 62.543 7.249 1.00 106.39 250 ILE A O 1
ATOM 1955 N N . PRO A 1 272 ? 26.712 62.048 8.021 1.00 110.93 251 PRO A N 1
ATOM 1956 C CA . PRO A 1 272 ? 27.315 61.610 6.764 1.00 115.90 251 PRO A CA 1
ATOM 1957 C C . PRO A 1 272 ? 26.468 60.628 6.014 1.00 115.61 251 PRO A C 1
ATOM 1958 O O . PRO A 1 272 ? 25.997 59.670 6.615 1.00 113.00 251 PRO A O 1
ATOM 1962 N N . PRO A 1 273 ? 26.283 60.837 4.701 1.00 120.75 252 PRO A N 1
ATOM 1963 C CA . PRO A 1 273 ? 25.554 59.857 3.895 1.00 121.59 252 PRO A CA 1
ATOM 1964 C C . PRO A 1 273 ? 25.894 58.402 4.288 1.00 121.92 252 PRO A C 1
ATOM 1965 O O . PRO A 1 273 ? 24.990 57.602 4.564 1.00 108.13 252 PRO A O 1
ATOM 1969 N N . GLU A 1 274 ? 27.202 58.118 4.355 1.00 130.60 253 GLU A N 1
ATOM 1970 C CA . GLU A 1 274 ? 27.758 56.796 4.696 1.00 134.17 253 GLU A CA 1
ATOM 1971 C C . GLU A 1 274 ? 27.047 56.120 5.878 1.00 131.65 253 GLU A C 1
ATOM 1972 O O . GLU A 1 274 ? 26.850 54.901 5.886 1.00 131.69 253 GLU A O 1
ATOM 1978 N N . LYS A 1 275 ? 26.656 56.922 6.868 1.00 127.88 254 LYS A N 1
ATOM 1979 C CA . LYS A 1 275 ? 26.178 56.413 8.149 1.00 122.41 254 LYS A CA 1
ATOM 1980 C C . LYS A 1 275 ? 24.651 56.321 8.205 1.00 115.13 254 LYS A C 1
ATOM 1981 O O . LYS A 1 275 ? 24.111 55.633 9.063 1.00 108.94 254 LYS A O 1
ATOM 1987 N N . VAL A 1 276 ? 23.956 57.028 7.307 1.00 114.59 255 VAL A N 1
ATOM 1988 C CA . VAL A 1 276 ? 22.486 57.226 7.417 1.00 105.65 255 VAL A CA 1
ATOM 1989 C C . VAL A 1 276 ? 21.712 55.935 7.423 1.00 102.19 255 VAL A C 1
ATOM 1990 O O . VAL A 1 276 ? 20.772 55.790 8.181 1.00 101.60 255 VAL A O 1
ATOM 1994 N N . PRO A 1 277 ? 22.077 54.996 6.553 1.00 109.08 256 PRO A N 1
ATOM 1995 C CA . PRO A 1 277 ? 21.317 53.749 6.485 1.00 110.55 256 PRO A CA 1
ATOM 1996 C C . PRO A 1 277 ? 21.301 52.993 7.804 1.00 111.93 256 PRO A C 1
ATOM 1997 O O . PRO A 1 277 ? 20.277 52.414 8.149 1.00 106.61 256 PRO A O 1
ATOM 2001 N N . MET A 1 278 ? 22.421 53.017 8.532 1.00 118.36 257 MET A N 1
ATOM 2002 C CA . MET A 1 278 ? 22.500 52.367 9.836 1.00 119.79 257 MET A CA 1
ATOM 2003 C C . MET A 1 278 ? 21.642 53.093 10.880 1.00 112.14 257 MET A C 1
ATOM 2004 O O . MET A 1 278 ? 20.981 52.465 11.697 1.00 105.37 257 MET A O 1
ATOM 2009 N N . VAL A 1 279 ? 21.660 54.426 10.838 1.00 112.53 258 VAL A N 1
ATOM 2010 C CA . VAL A 1 279 ? 20.827 55.262 11.712 1.00 98.24 258 VAL A CA 1
ATOM 2011 C C . VAL A 1 279 ? 19.377 55.029 11.406 1.00 91.87 258 VAL A C 1
ATOM 2012 O O . VAL A 1 279 ? 18.575 54.887 12.303 1.00 90.30 258 VAL A O 1
ATOM 2016 N N . GLN A 1 280 ? 19.045 54.968 10.125 1.00 92.38 259 GLN A N 1
ATOM 2017 C CA . GLN A 1 280 ? 17.677 54.740 9.717 1.00 90.68 259 GLN A CA 1
ATOM 2018 C C . GLN A 1 280 ? 17.180 53.456 10.366 1.00 93.15 259 GLN A C 1
ATOM 2019 O O . GLN A 1 280 ? 16.193 53.497 11.101 1.00 87.07 259 GLN A O 1
ATOM 2025 N N . LYS A 1 281 ? 17.876 52.340 10.091 1.00 99.96 260 LYS A N 1
ATOM 2026 C CA . LYS A 1 281 ? 17.558 51.034 10.675 1.00 103.97 260 LYS A CA 1
ATOM 2027 C C . LYS A 1 281 ? 17.230 51.193 12.136 1.00 99.28 260 LYS A C 1
ATOM 2028 O O . LYS A 1 281 ? 16.200 50.736 12.580 1.00 93.30 260 LYS A O 1
ATOM 2034 N N . ASP A 1 282 ? 18.109 51.849 12.887 1.00 101.67 261 ASP A N 1
ATOM 2035 C CA . ASP A 1 282 ? 17.949 51.883 14.332 1.00 103.38 261 ASP A CA 1
ATOM 2036 C C . ASP A 1 282 ? 16.789 52.726 14.795 1.00 94.85 261 ASP A C 1
ATOM 2037 O O . ASP A 1 282 ? 16.303 52.531 15.909 1.00 95.45 261 ASP A O 1
ATOM 2042 N N . LEU A 1 283 ? 16.371 53.686 13.970 1.00 87.41 262 LEU A N 1
ATOM 2043 C CA . LEU A 1 283 ? 15.205 54.496 14.297 1.00 79.91 262 LEU A CA 1
ATOM 2044 C C . LEU A 1 283 ? 13.969 53.633 14.107 1.00 76.37 262 LEU A C 1
ATOM 2045 O O . LEU A 1 283 ? 13.155 53.463 15.010 1.00 70.35 262 LEU A O 1
ATOM 2050 N N . ILE A 1 284 ? 13.859 53.075 12.911 1.00 78.58 263 ILE A N 1
ATOM 2051 C CA . ILE A 1 284 ? 12.707 52.290 12.539 1.00 77.85 263 ILE A CA 1
ATOM 2052 C C . ILE A 1 284 ? 12.532 51.267 13.614 1.00 82.80 263 ILE A C 1
ATOM 2053 O O . ILE A 1 284 ? 11.426 51.141 14.139 1.00 79.87 263 ILE A O 1
ATOM 2058 N N . ARG A 1 285 ? 13.644 50.598 13.982 1.00 95.27 264 ARG A N 1
ATOM 2059 C CA . ARG A 1 285 ? 13.691 49.540 15.040 1.00 100.11 264 ARG A CA 1
ATOM 2060 C C . ARG A 1 285 ? 13.046 50.024 16.332 1.00 95.82 264 ARG A C 1
ATOM 2061 O O . ARG A 1 285 ? 12.205 49.347 16.916 1.00 94.03 264 ARG A O 1
ATOM 2069 N N . GLN A 1 286 ? 13.406 51.234 16.734 1.00 92.00 265 GLN A N 1
ATOM 2070 C CA . GLN A 1 286 ? 12.889 51.827 17.962 1.00 90.10 265 GLN A CA 1
ATOM 2071 C C . GLN A 1 286 ? 11.383 52.196 17.881 1.00 87.98 265 GLN A C 1
ATOM 2072 O O . GLN A 1 286 ? 10.747 52.500 18.904 1.00 89.33 265 GLN A O 1
ATOM 2078 N N . CYS A 1 287 ? 10.822 52.188 16.674 1.00 83.16 266 CYS A N 1
ATOM 2079 C CA . CYS A 1 287 ? 9.417 52.522 16.504 1.00 82.82 266 CYS A CA 1
ATOM 2080 C C . CYS A 1 287 ? 8.626 51.259 16.504 1.00 81.93 266 CYS A C 1
ATOM 2081 O O . CYS A 1 287 ? 7.617 51.144 17.176 1.00 79.54 266 CYS A O 1
ATOM 2084 N N . ASN A 1 288 ? 9.084 50.307 15.710 1.00 85.39 267 ASN A N 1
ATOM 2085 C CA . ASN A 1 288 ? 8.582 48.941 15.813 1.00 89.31 267 ASN A CA 1
ATOM 2086 C C . ASN A 1 288 ? 8.536 48.524 17.297 1.00 90.53 267 ASN A C 1
ATOM 2087 O O . ASN A 1 288 ? 7.557 47.975 17.737 1.00 91.19 267 ASN A O 1
ATOM 2092 N N . LYS A 1 289 ? 9.557 48.829 18.090 1.00 92.20 268 LYS A N 1
ATOM 2093 C CA . LYS A 1 289 ? 9.514 48.444 19.514 1.00 99.41 268 LYS A CA 1
ATOM 2094 C C . LYS A 1 289 ? 8.264 48.926 20.245 1.00 97.23 268 LYS A C 1
ATOM 2095 O O . LYS A 1 289 ? 7.632 48.175 20.963 1.00 100.23 268 LYS A O 1
ATOM 2101 N N . LEU A 1 290 ? 7.932 50.193 20.070 1.00 97.10 269 LEU A N 1
ATOM 2102 C CA . LEU A 1 290 ? 6.788 50.807 20.757 1.00 98.87 269 LEU A CA 1
ATOM 2103 C C . LEU A 1 290 ? 5.493 50.810 19.904 1.00 100.02 269 LEU A C 1
ATOM 2104 O O . LEU A 1 290 ? 4.466 51.316 20.343 1.00 101.74 269 LEU A O 1
ATOM 2109 N N . GLY A 1 291 ? 5.539 50.232 18.701 1.00 100.50 270 GLY A N 1
ATOM 2110 C CA . GLY A 1 291 ? 4.348 50.094 17.854 1.00 98.24 270 GLY A CA 1
ATOM 2111 C C . GLY A 1 291 ? 3.841 51.382 17.256 1.00 90.89 270 GLY A C 1
ATOM 2112 O O . GLY A 1 291 ? 2.666 51.507 16.953 1.00 91.34 270 GLY A O 1
ATOM 2113 N N . LYS A 1 292 ? 4.738 52.341 17.091 1.00 87.90 271 LYS A N 1
ATOM 2114 C CA . LYS A 1 292 ? 4.435 53.590 16.396 1.00 80.09 271 LYS A CA 1
ATOM 2115 C C . LYS A 1 292 ? 4.780 53.427 14.926 1.00 77.72 271 LYS A C 1
ATOM 2116 O O . LYS A 1 292 ? 5.866 52.963 14.568 1.00 79.99 271 LYS A O 1
ATOM 2122 N N . PRO A 1 293 ? 3.864 53.806 14.057 1.00 76.72 272 PRO A N 1
ATOM 2123 C CA . PRO A 1 293 ? 4.122 53.801 12.624 1.00 78.01 272 PRO A CA 1
ATOM 2124 C C . PRO A 1 293 ? 5.259 54.724 12.197 1.00 78.88 272 PRO A C 1
ATOM 2125 O O . PRO A 1 293 ? 5.422 55.821 12.760 1.00 73.34 272 PRO A O 1
ATOM 2129 N N . VAL A 1 294 ? 6.029 54.273 11.209 1.00 79.75 273 VAL A N 1
ATOM 2130 C CA . VAL A 1 294 ? 7.165 55.017 10.724 1.00 78.61 273 VAL A CA 1
ATOM 2131 C C . VAL A 1 294 ? 7.002 55.198 9.240 1.00 78.40 273 VAL A C 1
ATOM 2132 O O . VAL A 1 294 ? 6.641 54.249 8.541 1.00 74.75 273 VAL A O 1
ATOM 2136 N N . ILE A 1 295 ? 7.237 56.433 8.772 1.00 77.70 274 ILE A N 1
ATOM 2137 C CA . ILE A 1 295 ? 7.281 56.717 7.346 1.00 74.92 274 ILE A CA 1
ATOM 2138 C C . ILE A 1 295 ? 8.690 56.939 6.939 1.00 71.61 274 ILE A C 1
ATOM 2139 O O . ILE A 1 295 ? 9.360 57.769 7.514 1.00 71.25 274 ILE A O 1
ATOM 2144 N N . THR A 1 296 ? 9.147 56.214 5.948 1.00 72.65 275 THR A N 1
ATOM 2145 C CA . THR A 1 296 ? 10.474 56.448 5.433 1.00 77.06 275 THR A CA 1
ATOM 2146 C C . THR A 1 296 ? 10.302 57.382 4.256 1.00 83.73 275 THR A C 1
ATOM 2147 O O . THR A 1 296 ? 9.495 57.119 3.327 1.00 88.06 275 THR A O 1
ATOM 2151 N N . ALA A 1 297 ? 11.078 58.468 4.301 1.00 84.46 276 ALA A N 1
ATOM 2152 C CA . ALA A 1 297 ? 10.784 59.661 3.536 1.00 88.78 276 ALA A CA 1
ATOM 2153 C C . ALA A 1 297 ? 11.970 60.136 2.696 1.00 95.69 276 ALA A C 1
ATOM 2154 O O . ALA A 1 297 ? 13.105 60.083 3.162 1.00 92.57 276 ALA A O 1
ATOM 2156 N N . THR A 1 298 ? 11.676 60.599 1.468 1.00 104.27 277 THR A N 1
ATOM 2157 C CA . THR A 1 298 ? 12.642 61.275 0.592 1.00 111.92 277 THR A CA 1
ATOM 2158 C C . THR A 1 298 ? 13.620 60.320 -0.105 1.00 120.34 277 THR A C 1
ATOM 2159 O O . THR A 1 298 ? 13.948 59.256 0.407 1.00 118.29 277 THR A O 1
ATOM 2163 N N . GLN A 1 299 ? 14.086 60.720 -1.282 1.00 131.23 278 GLN A N 1
ATOM 2164 C CA . GLN A 1 299 ? 15.098 59.958 -2.002 1.00 138.56 278 GLN A CA 1
ATOM 2165 C C . GLN A 1 299 ? 14.686 58.525 -2.295 1.00 135.43 278 GLN A C 1
ATOM 2166 O O . GLN A 1 299 ? 15.516 57.622 -2.325 1.00 138.82 278 GLN A O 1
ATOM 2172 N N . MET A 1 300 ? 13.402 58.319 -2.532 1.00 129.34 279 MET A N 1
ATOM 2173 C CA . MET A 1 300 ? 12.936 56.999 -2.855 1.00 129.20 279 MET A CA 1
ATOM 2174 C C . MET A 1 300 ? 13.118 56.794 -4.342 1.00 136.52 279 MET A C 1
ATOM 2175 O O . MET A 1 300 ? 14.085 56.158 -4.766 1.00 139.52 279 MET A O 1
ATOM 2180 N N . LEU A 1 301 ? 12.219 57.367 -5.132 1.00 99.98 280 LEU A N 1
ATOM 2181 C CA . LEU A 1 301 ? 12.235 57.155 -6.570 1.00 106.54 280 LEU A CA 1
ATOM 2182 C C . LEU A 1 301 ? 12.399 58.478 -7.331 1.00 112.34 280 LEU A C 1
ATOM 2183 O O . LEU A 1 301 ? 11.743 58.720 -8.354 1.00 116.24 280 LEU A O 1
ATOM 2188 N N . ASP A 1 302 ? 13.312 59.316 -6.853 1.00 118.88 281 ASP A N 1
ATOM 2189 C CA . ASP A 1 302 ? 13.440 60.698 -7.357 1.00 121.84 281 ASP A CA 1
ATOM 2190 C C . ASP A 1 302 ? 13.677 60.845 -8.865 1.00 116.08 281 ASP A C 1
ATOM 2191 O O . ASP A 1 302 ? 13.231 61.808 -9.439 1.00 115.67 281 ASP A O 1
ATOM 2196 N N . SER A 1 303 ? 14.349 59.885 -9.498 1.00 114.74 282 SER A N 1
ATOM 2197 C CA . SER A 1 303 ? 14.563 59.904 -10.949 1.00 113.42 282 SER A CA 1
ATOM 2198 C C . SER A 1 303 ? 13.260 59.731 -11.750 1.00 115.70 282 SER A C 1
ATOM 2199 O O . SER A 1 303 ? 13.272 59.864 -12.977 1.00 123.58 282 SER A O 1
ATOM 2202 N N . MET A 1 304 ? 12.145 59.442 -11.073 1.00 111.65 283 MET A N 1
ATOM 2203 C CA . MET A 1 304 ? 10.853 59.265 -11.743 1.00 113.02 283 MET A CA 1
ATOM 2204 C C . MET A 1 304 ? 10.018 60.564 -11.822 1.00 114.03 283 MET A C 1
ATOM 2205 O O . MET A 1 304 ? 8.811 60.551 -12.156 1.00 104.14 283 MET A O 1
ATOM 2210 N N . GLN A 1 305 ? 10.657 61.676 -11.468 1.00 118.75 284 GLN A N 1
ATOM 2211 C CA . GLN A 1 305 ? 10.179 63.000 -11.854 1.00 119.64 284 GLN A CA 1
ATOM 2212 C C . GLN A 1 305 ? 10.386 63.130 -13.353 1.00 126.11 284 GLN A C 1
ATOM 2213 O O . GLN A 1 305 ? 9.513 63.628 -14.067 1.00 127.29 284 GLN A O 1
ATOM 2219 N N . ARG A 1 306 ? 11.535 62.644 -13.822 1.00 132.06 285 ARG A N 1
ATOM 2220 C CA . ARG A 1 306 ? 11.935 62.790 -15.220 1.00 143.53 285 ARG A CA 1
ATOM 2221 C C . ARG A 1 306 ? 11.683 61.536 -16.060 1.00 142.49 285 ARG A C 1
ATOM 2222 O O . ARG A 1 306 ? 11.291 61.652 -17.230 1.00 146.79 285 ARG A O 1
ATOM 2230 N N . ASN A 1 307 ? 11.908 60.355 -15.475 1.00 132.68 286 ASN A N 1
ATOM 2231 C CA . ASN A 1 307 ? 11.826 59.092 -16.218 1.00 132.07 286 ASN A CA 1
ATOM 2232 C C . ASN A 1 307 ? 10.594 58.280 -15.865 1.00 128.71 286 ASN A C 1
ATOM 2233 O O . ASN A 1 307 ? 10.042 58.458 -14.788 1.00 123.52 286 ASN A O 1
ATOM 2238 N N . PRO A 1 308 ? 10.170 57.369 -16.772 1.00 134.10 287 PRO A N 1
ATOM 2239 C CA . PRO A 1 308 ? 9.014 56.510 -16.529 1.00 134.12 287 PRO A CA 1
ATOM 2240 C C . PRO A 1 308 ? 9.335 55.241 -15.738 1.00 131.84 287 PRO A C 1
ATOM 2241 O O . PRO A 1 308 ? 8.417 54.517 -15.377 1.00 131.35 287 PRO A O 1
ATOM 2245 N N . ARG A 1 309 ? 10.610 54.958 -15.491 1.00 133.07 288 ARG A N 1
ATOM 2246 C CA . ARG A 1 309 ? 10.967 53.823 -14.652 1.00 136.75 288 ARG A CA 1
ATOM 2247 C C . ARG A 1 309 ? 12.192 54.133 -13.793 1.00 134.43 288 ARG A C 1
ATOM 2248 O O . ARG A 1 309 ? 13.120 54.807 -14.243 1.00 134.53 288 ARG A O 1
ATOM 2256 N N . ALA A 1 310 ? 12.173 53.641 -12.549 1.00 129.27 289 ALA A N 1
ATOM 2257 C CA . ALA A 1 310 ? 13.211 53.958 -11.570 1.00 123.32 289 ALA A CA 1
ATOM 2258 C C . ALA A 1 310 ? 14.459 53.136 -11.796 1.00 125.40 289 ALA A C 1
ATOM 2259 O O . ALA A 1 310 ? 14.436 52.056 -12.415 1.00 132.14 289 ALA A O 1
ATOM 2261 N N . THR A 1 311 ? 15.558 53.651 -11.276 1.00 119.38 290 THR A N 1
ATOM 2262 C CA . THR A 1 311 ? 16.826 52.986 -11.437 1.00 118.87 290 THR A CA 1
ATOM 2263 C C . THR A 1 311 ? 16.998 51.956 -10.356 1.00 111.04 290 THR A C 1
ATOM 2264 O O . THR A 1 311 ? 16.368 52.019 -9.308 1.00 101.26 290 THR A O 1
ATOM 2268 N N . ARG A 1 312 ? 17.862 51.002 -10.643 1.00 114.11 291 ARG A N 1
ATOM 2269 C CA . ARG A 1 312 ? 18.147 49.908 -9.734 1.00 117.56 291 ARG A CA 1
ATOM 2270 C C . ARG A 1 312 ? 18.509 50.422 -8.343 1.00 112.93 291 ARG A C 1
ATOM 2271 O O . ARG A 1 312 ? 17.947 49.973 -7.341 1.00 108.64 291 ARG A O 1
ATOM 2279 N N . ALA A 1 313 ? 19.439 51.371 -8.290 1.00 112.80 292 ALA A N 1
ATOM 2280 C CA . ALA A 1 313 ? 19.889 51.942 -7.017 1.00 110.63 292 ALA A CA 1
ATOM 2281 C C . ALA A 1 313 ? 18.721 52.457 -6.215 1.00 107.68 292 ALA A C 1
ATOM 2282 O O . ALA A 1 313 ? 18.727 52.347 -5.006 1.00 109.72 292 ALA A O 1
ATOM 2284 N N . GLU A 1 314 ? 17.720 53.008 -6.897 1.00 110.42 293 GLU A N 1
ATOM 2285 C CA . GLU A 1 314 ? 16.502 53.514 -6.249 1.00 107.46 293 GLU A CA 1
ATOM 2286 C C . GLU A 1 314 ? 15.626 52.386 -5.769 1.00 103.47 293 GLU A C 1
ATOM 2287 O O . GLU A 1 314 ? 15.181 52.392 -4.638 1.00 101.46 293 GLU A O 1
ATOM 2293 N N . ALA A 1 315 ? 15.378 51.407 -6.623 1.00 102.73 294 ALA A N 1
ATOM 2294 C CA . ALA A 1 315 ? 14.602 50.268 -6.199 1.00 103.46 294 ALA A CA 1
ATOM 2295 C C . ALA A 1 315 ? 15.204 49.694 -4.899 1.00 105.37 294 ALA A C 1
ATOM 2296 O O . ALA A 1 315 ? 14.483 49.554 -3.888 1.00 101.63 294 ALA A O 1
ATOM 2298 N N . SER A 1 316 ? 16.513 49.388 -4.927 1.00 106.24 295 SER A N 1
ATOM 2299 C CA . SER A 1 316 ? 17.245 48.821 -3.762 1.00 106.33 295 SER A CA 1
ATOM 2300 C C . SER A 1 316 ? 16.952 49.586 -2.489 1.00 104.34 295 SER A C 1
ATOM 2301 O O . SER A 1 316 ? 16.714 49.024 -1.421 1.00 105.36 295 SER A O 1
ATOM 2304 N N . ASP A 1 317 ? 16.973 50.891 -2.629 1.00 103.90 296 ASP A N 1
ATOM 2305 C CA . ASP A 1 317 ? 16.669 51.776 -1.525 1.00 103.01 296 ASP A CA 1
ATOM 2306 C C . ASP A 1 317 ? 15.297 51.461 -0.913 1.00 98.21 296 ASP A C 1
ATOM 2307 O O . ASP A 1 317 ? 15.149 51.211 0.287 1.00 92.00 296 ASP A O 1
ATOM 2312 N N . VAL A 1 318 ? 14.292 51.456 -1.772 1.00 95.55 297 VAL A N 1
ATOM 2313 C CA . VAL A 1 318 ? 12.931 51.297 -1.320 1.00 89.02 297 VAL A CA 1
ATOM 2314 C C . VAL A 1 318 ? 12.850 49.983 -0.600 1.00 84.80 297 VAL A C 1
ATOM 2315 O O . VAL A 1 318 ? 12.357 49.928 0.513 1.00 81.42 297 VAL A O 1
ATOM 2319 N N . ALA A 1 319 ? 13.358 48.929 -1.225 1.00 83.32 298 ALA A N 1
ATOM 2320 C CA . ALA A 1 319 ? 13.313 47.614 -0.596 1.00 82.39 298 ALA A CA 1
ATOM 2321 C C . ALA A 1 319 ? 13.912 47.701 0.813 1.00 80.18 298 ALA A C 1
ATOM 2322 O O . ALA A 1 319 ? 13.224 47.396 1.792 1.00 75.67 298 ALA A O 1
ATOM 2324 N N . ASN A 1 320 ? 15.163 48.160 0.932 1.00 81.17 299 ASN A N 1
ATOM 2325 C CA . ASN A 1 320 ? 15.803 48.225 2.257 1.00 81.30 299 ASN A CA 1
ATOM 2326 C C . ASN A 1 320 ? 14.887 48.925 3.244 1.00 83.29 299 ASN A C 1
ATOM 2327 O O . ASN A 1 320 ? 14.829 48.588 4.419 1.00 84.71 299 ASN A O 1
ATOM 2332 N N . ALA A 1 321 ? 14.125 49.885 2.746 1.00 86.41 300 ALA A N 1
ATOM 2333 C CA . ALA A 1 321 ? 13.175 50.570 3.593 1.00 82.98 300 ALA A CA 1
ATOM 2334 C C . ALA A 1 321 ? 12.260 49.535 4.227 1.00 77.87 300 ALA A C 1
ATOM 2335 O O . ALA A 1 321 ? 11.948 49.605 5.399 1.00 76.24 300 ALA A O 1
ATOM 2337 N N . ILE A 1 322 ? 11.844 48.575 3.425 1.00 77.62 301 ILE A N 1
ATOM 2338 C CA . ILE A 1 322 ? 10.881 47.598 3.861 1.00 79.31 301 ILE A CA 1
ATOM 2339 C C . ILE A 1 322 ? 11.566 46.609 4.756 1.00 84.25 301 ILE A C 1
ATOM 2340 O O . ILE A 1 322 ? 11.125 46.408 5.870 1.00 89.65 301 ILE A O 1
ATOM 2345 N N . TYR A 1 323 ? 12.683 46.047 4.307 1.00 86.15 302 TYR A N 1
ATOM 2346 C CA . TYR A 1 323 ? 13.424 45.122 5.131 1.00 84.17 302 TYR A CA 1
ATOM 2347 C C . TYR A 1 323 ? 13.746 45.725 6.485 1.00 84.53 302 TYR A C 1
ATOM 2348 O O . TYR A 1 323 ? 13.739 45.003 7.491 1.00 92.91 302 TYR A O 1
ATOM 2357 N N . ASP A 1 324 ? 14.009 47.029 6.532 1.00 81.82 303 ASP A N 1
ATOM 2358 C CA . ASP A 1 324 ? 14.338 47.697 7.801 1.00 82.86 303 ASP A CA 1
ATOM 2359 C C . ASP A 1 324 ? 13.134 47.739 8.741 1.00 78.91 303 ASP A C 1
ATOM 2360 O O . ASP A 1 324 ? 13.294 47.709 9.963 1.00 77.97 303 ASP A O 1
ATOM 2365 N N . GLY A 1 325 ? 11.936 47.801 8.170 1.00 74.90 304 GLY A N 1
ATOM 2366 C CA . GLY A 1 325 ? 10.709 47.594 8.935 1.00 73.06 304 GLY A CA 1
ATOM 2367 C C . GLY A 1 325 ? 9.685 48.691 8.916 1.00 72.36 304 GLY A C 1
ATOM 2368 O O . GLY A 1 325 ? 9.007 48.925 9.917 1.00 68.45 304 GLY A O 1
ATOM 2369 N N . THR A 1 326 ? 9.540 49.344 7.769 1.00 75.02 305 THR A N 1
ATOM 2370 C CA . THR A 1 326 ? 8.840 50.616 7.751 1.00 74.78 305 THR A CA 1
ATOM 2371 C C . THR A 1 326 ? 7.391 50.323 7.636 1.00 74.39 305 THR A C 1
ATOM 2372 O O . THR A 1 326 ? 7.022 49.397 6.931 1.00 82.36 305 THR A O 1
ATOM 2376 N N . ASP A 1 327 ? 6.566 51.055 8.364 1.00 77.81 306 ASP A N 1
ATOM 2377 C CA . ASP A 1 327 ? 5.120 50.925 8.189 1.00 78.93 306 ASP A CA 1
ATOM 2378 C C . ASP A 1 327 ? 4.734 51.626 6.881 1.00 74.72 306 ASP A C 1
ATOM 2379 O O . ASP A 1 327 ? 3.767 51.256 6.259 1.00 72.87 306 ASP A O 1
ATOM 2384 N N . ALA A 1 328 ? 5.504 52.606 6.422 1.00 75.25 307 ALA A N 1
ATOM 2385 C CA . ALA A 1 328 ? 5.119 53.301 5.180 1.00 77.08 307 ALA A CA 1
ATOM 2386 C C . ALA A 1 328 ? 6.228 53.926 4.343 1.00 76.08 307 ALA A C 1
ATOM 2387 O O . ALA A 1 328 ? 7.285 54.309 4.837 1.00 74.75 307 ALA A O 1
ATOM 2389 N N . VAL A 1 329 ? 5.930 54.077 3.059 1.00 74.16 308 VAL A N 1
ATOM 2390 C CA . VAL A 1 329 ? 6.880 54.637 2.126 1.00 77.16 308 VAL A CA 1
ATOM 2391 C C . VAL A 1 329 ? 6.319 55.937 1.498 1.00 81.21 308 VAL A C 1
ATOM 2392 O O . VAL A 1 329 ? 5.146 55.991 1.175 1.00 84.97 308 VAL A O 1
ATOM 2396 N N . MET A 1 330 ? 7.145 56.975 1.351 1.00 83.93 309 MET A N 1
ATOM 2397 C CA . MET A 1 330 ? 6.665 58.288 0.880 1.00 89.32 309 MET A CA 1
ATOM 2398 C C . MET A 1 330 ? 7.254 58.740 -0.453 1.00 91.91 309 MET A C 1
ATOM 2399 O O . MET A 1 330 ? 8.480 58.728 -0.655 1.00 99.55 309 MET A O 1
ATOM 2404 N N . LEU A 1 331 ? 6.387 59.206 -1.336 1.00 88.22 310 LEU A N 1
ATOM 2405 C CA . LEU A 1 331 ? 6.847 59.868 -2.553 1.00 91.53 310 LEU A CA 1
ATOM 2406 C C . LEU A 1 331 ? 6.763 61.404 -2.360 1.00 94.14 310 LEU A C 1
ATOM 2407 O O . LEU A 1 331 ? 5.766 61.925 -1.885 1.00 89.43 310 LEU A O 1
ATOM 2412 N N . SER A 1 332 ? 7.831 62.119 -2.691 1.00 101.91 311 SER A N 1
ATOM 2413 C CA . SER A 1 332 ? 7.817 63.589 -2.640 1.00 109.89 311 SER A CA 1
ATOM 2414 C C . SER A 1 332 ? 7.518 64.209 -4.021 1.00 112.81 311 SER A C 1
ATOM 2415 O O . SER A 1 332 ? 6.361 64.173 -4.489 1.00 110.77 311 SER A O 1
ATOM 2418 N N . GLY A 1 333 ? 8.555 64.746 -4.674 1.00 110.10 312 GLY A N 1
ATOM 2419 C CA . GLY A 1 333 ? 8.397 65.446 -5.938 1.00 110.94 312 GLY A CA 1
ATOM 2420 C C . GLY A 1 333 ? 7.863 64.577 -7.056 1.00 109.53 312 GLY A C 1
ATOM 2421 O O . GLY A 1 333 ? 7.160 65.051 -7.920 1.00 113.50 312 GLY A O 1
ATOM 2422 N N . GLU A 1 334 ? 8.188 63.296 -7.024 1.00 109.58 313 GLU A N 1
ATOM 2423 C CA . GLU A 1 334 ? 7.739 62.340 -8.035 1.00 108.51 313 GLU A CA 1
ATOM 2424 C C . GLU A 1 334 ? 6.266 62.530 -8.379 1.00 103.09 313 GLU A C 1
ATOM 2425 O O . GLU A 1 334 ? 5.896 62.501 -9.561 1.00 101.03 313 GLU A O 1
ATOM 2431 N N . THR A 1 335 ? 5.434 62.703 -7.347 1.00 98.32 314 THR A N 1
ATOM 2432 C CA . THR A 1 335 ? 3.979 62.790 -7.527 1.00 98.91 314 THR A CA 1
ATOM 2433 C C . THR A 1 335 ? 3.454 64.225 -7.571 1.00 99.03 314 THR A C 1
ATOM 2434 O O . THR A 1 335 ? 2.429 64.502 -8.179 1.00 94.20 314 THR A O 1
ATOM 2438 N N . ALA A 1 336 ? 4.173 65.131 -6.924 1.00 102.17 315 ALA A N 1
ATOM 2439 C CA . ALA A 1 336 ? 3.747 66.516 -6.802 1.00 104.10 315 ALA A CA 1
ATOM 2440 C C . ALA A 1 336 ? 4.053 67.358 -8.048 1.00 107.98 315 ALA A C 1
ATOM 2441 O O . ALA A 1 336 ? 3.202 68.109 -8.529 1.00 109.69 315 ALA A O 1
ATOM 2443 N N . ALA A 1 337 ? 5.271 67.257 -8.559 1.00 106.74 316 ALA A N 1
ATOM 2444 C CA . ALA A 1 337 ? 5.651 68.017 -9.745 1.00 110.07 316 ALA A CA 1
ATOM 2445 C C . ALA A 1 337 ? 6.564 67.209 -10.648 1.00 108.86 316 ALA A C 1
ATOM 2446 O O . ALA A 1 337 ? 7.610 67.688 -11.070 1.00 111.31 316 ALA A O 1
ATOM 2448 N N . GLY A 1 338 ? 6.162 65.977 -10.931 1.00 105.78 317 GLY A N 1
ATOM 2449 C CA . GLY A 1 338 ? 6.922 65.085 -11.804 1.00 106.98 317 GLY A CA 1
ATOM 2450 C C . GLY A 1 338 ? 6.076 64.736 -13.007 1.00 110.92 317 GLY A C 1
ATOM 2451 O O . GLY A 1 338 ? 4.847 64.830 -12.952 1.00 114.18 317 GLY A O 1
ATOM 2452 N N . LEU A 1 339 ? 6.729 64.320 -14.087 1.00 114.52 318 LEU A N 1
ATOM 2453 C CA . LEU A 1 339 ? 6.041 64.048 -15.362 1.00 118.63 318 LEU A CA 1
ATOM 2454 C C . LEU A 1 339 ? 5.357 62.695 -15.278 1.00 118.87 318 LEU A C 1
ATOM 2455 O O . LEU A 1 339 ? 4.343 62.444 -15.923 1.00 121.81 318 LEU A O 1
ATOM 2460 N N . TYR A 1 340 ? 5.938 61.816 -14.485 1.00 121.48 319 TYR A N 1
ATOM 2461 C CA . TYR A 1 340 ? 5.351 60.511 -14.216 1.00 126.28 319 TYR A CA 1
ATOM 2462 C C . TYR A 1 340 ? 5.008 60.466 -12.723 1.00 113.05 319 TYR A C 1
ATOM 2463 O O . TYR A 1 340 ? 5.891 60.515 -11.888 1.00 106.37 319 TYR A O 1
ATOM 2472 N N . PRO A 1 341 ? 3.719 60.519 -12.400 1.00 109.38 320 PRO A N 1
ATOM 2473 C CA . PRO A 1 341 ? 3.251 60.353 -11.049 1.00 109.34 320 PRO A CA 1
ATOM 2474 C C . PRO A 1 341 ? 2.560 58.974 -10.819 1.00 108.74 320 PRO A C 1
ATOM 2475 O O . PRO A 1 341 ? 3.007 58.192 -9.979 1.00 101.24 320 PRO A O 1
ATOM 2479 N N . GLU A 1 342 ? 1.492 58.683 -11.565 1.00 108.66 321 GLU A N 1
ATOM 2480 C CA . GLU A 1 342 ? 0.885 57.362 -11.531 1.00 106.52 321 GLU A CA 1
ATOM 2481 C C . GLU A 1 342 ? 1.974 56.305 -11.540 1.00 104.98 321 GLU A C 1
ATOM 2482 O O . GLU A 1 342 ? 2.043 55.468 -10.633 1.00 102.88 321 GLU A O 1
ATOM 2488 N N . GLU A 1 343 ? 2.835 56.369 -12.555 1.00 109.10 322 GLU A N 1
ATOM 2489 C CA . GLU A 1 343 ? 3.887 55.381 -12.754 1.00 110.23 322 GLU A CA 1
ATOM 2490 C C . GLU A 1 343 ? 4.727 55.293 -11.490 1.00 107.70 322 GLU A C 1
ATOM 2491 O O . GLU A 1 343 ? 5.030 54.189 -11.003 1.00 119.01 322 GLU A O 1
ATOM 2497 N N . ALA A 1 344 ? 5.058 56.449 -10.927 1.00 100.32 323 ALA A N 1
ATOM 2498 C CA . ALA A 1 344 ? 5.783 56.496 -9.648 1.00 96.89 323 ALA A CA 1
ATOM 2499 C C . ALA A 1 344 ? 5.072 55.753 -8.455 1.00 90.95 323 ALA A C 1
ATOM 2500 O O . ALA A 1 344 ? 5.716 55.215 -7.572 1.00 83.57 323 ALA A O 1
ATOM 2502 N N . VAL A 1 345 ? 3.754 55.751 -8.434 1.00 89.42 324 VAL A N 1
ATOM 2503 C CA . VAL A 1 345 ? 3.035 55.086 -7.389 1.00 90.34 324 VAL A CA 1
ATOM 2504 C C . VAL A 1 345 ? 2.924 53.586 -7.737 1.00 93.89 324 VAL A C 1
ATOM 2505 O O . VAL A 1 345 ? 3.260 52.695 -6.926 1.00 87.20 324 VAL A O 1
ATOM 2509 N N . LYS A 1 346 ? 2.463 53.314 -8.955 1.00 95.95 325 LYS A N 1
ATOM 2510 C CA . LYS A 1 346 ? 2.401 51.947 -9.433 1.00 96.17 325 LYS A CA 1
ATOM 2511 C C . LYS A 1 346 ? 3.734 51.247 -9.120 1.00 94.00 325 LYS A C 1
ATOM 2512 O O . LYS A 1 346 ? 3.779 50.154 -8.571 1.00 89.32 325 LYS A O 1
ATOM 2518 N N . THR A 1 347 ? 4.826 51.900 -9.454 1.00 95.09 326 THR A N 1
ATOM 2519 C CA . THR A 1 347 ? 6.113 51.272 -9.281 1.00 98.15 326 THR A CA 1
ATOM 2520 C C . THR A 1 347 ? 6.448 51.127 -7.801 1.00 93.86 326 THR A C 1
ATOM 2521 O O . THR A 1 347 ? 7.116 50.179 -7.387 1.00 96.48 326 THR A O 1
ATOM 2525 N N . MET A 1 348 ? 6.011 52.083 -7.005 1.00 90.50 327 MET A N 1
ATOM 2526 C CA . MET A 1 348 ? 6.296 52.043 -5.582 1.00 89.11 327 MET A CA 1
ATOM 2527 C C . MET A 1 348 ? 5.617 50.821 -4.980 1.00 90.69 327 MET A C 1
ATOM 2528 O O . MET A 1 348 ? 6.173 50.141 -4.133 1.00 87.20 327 MET A O 1
ATOM 2533 N N . ARG A 1 349 ? 4.402 50.557 -5.443 1.00 93.18 328 ARG A N 1
ATOM 2534 C CA . ARG A 1 349 ? 3.634 49.399 -5.024 1.00 88.99 328 ARG A CA 1
ATOM 2535 C C . ARG A 1 349 ? 4.358 48.109 -5.425 1.00 88.22 328 ARG A C 1
ATOM 2536 O O . ARG A 1 349 ? 4.716 47.297 -4.585 1.00 83.04 328 ARG A O 1
ATOM 2544 N N . ASN A 1 350 ? 4.609 47.940 -6.713 1.00 92.53 329 ASN A N 1
ATOM 2545 C CA . ASN A 1 350 ? 5.260 46.727 -7.198 1.00 95.56 329 ASN A CA 1
ATOM 2546 C C . ASN A 1 350 ? 6.498 46.356 -6.381 1.00 94.82 329 ASN A C 1
ATOM 2547 O O . ASN A 1 350 ? 6.679 45.202 -6.006 1.00 95.80 329 ASN A O 1
ATOM 2552 N N . ILE A 1 351 ? 7.348 47.335 -6.112 1.00 94.41 330 ILE A N 1
ATOM 2553 C CA . ILE A 1 351 ? 8.564 47.073 -5.350 1.00 97.08 330 ILE A CA 1
ATOM 2554 C C . ILE A 1 351 ? 8.206 46.602 -3.965 1.00 95.27 330 ILE A C 1
ATOM 2555 O O . ILE A 1 351 ? 8.799 45.657 -3.476 1.00 104.81 330 ILE A O 1
ATOM 2560 N N . ALA A 1 352 ? 7.242 47.273 -3.338 1.00 93.31 331 ALA A N 1
ATOM 2561 C CA . ALA A 1 352 ? 6.698 46.854 -2.039 1.00 87.81 331 ALA A CA 1
ATOM 2562 C C . ALA A 1 352 ? 6.275 45.385 -2.094 1.00 90.58 331 ALA A C 1
ATOM 2563 O O . ALA A 1 352 ? 6.850 44.561 -1.412 1.00 90.22 331 ALA A O 1
ATOM 2565 N N . VAL A 1 353 ? 5.305 45.041 -2.939 1.00 92.80 332 VAL A N 1
ATOM 2566 C CA . VAL A 1 353 ? 4.810 43.669 -2.958 1.00 95.77 332 VAL A CA 1
ATOM 2567 C C . VAL A 1 353 ? 5.957 42.677 -3.113 1.00 97.35 332 VAL A C 1
ATOM 2568 O O . VAL A 1 353 ? 6.040 41.716 -2.379 1.00 99.78 332 VAL A O 1
ATOM 2572 N N . SER A 1 354 ? 6.862 42.944 -4.044 1.00 105.64 333 SER A N 1
ATOM 2573 C CA . SER A 1 354 ? 7.997 42.053 -4.330 1.00 106.23 333 SER A CA 1
ATOM 2574 C C . SER A 1 354 ? 8.924 41.907 -3.148 1.00 99.30 333 SER A C 1
ATOM 2575 O O . SER A 1 354 ? 9.301 40.803 -2.778 1.00 107.81 333 SER A O 1
ATOM 2578 N N . ALA A 1 355 ? 9.281 43.028 -2.554 1.00 92.92 334 ALA A N 1
ATOM 2579 C CA . ALA A 1 355 ? 10.189 43.045 -1.406 1.00 93.02 334 ALA A CA 1
ATOM 2580 C C . ALA A 1 355 ? 9.596 42.399 -0.157 1.00 91.08 334 ALA A C 1
ATOM 2581 O O . ALA A 1 355 ? 10.304 42.063 0.766 1.00 85.82 334 ALA A O 1
ATOM 2583 N N . GLU A 1 356 ? 8.280 42.294 -0.110 1.00 94.11 335 GLU A N 1
ATOM 2584 C CA . GLU A 1 356 ? 7.613 41.617 0.977 1.00 92.21 335 GLU A CA 1
ATOM 2585 C C . GLU A 1 356 ? 7.585 40.144 0.641 1.00 101.51 335 GLU A C 1
ATOM 2586 O O . GLU A 1 356 ? 8.055 39.316 1.414 1.00 106.87 335 GLU A O 1
ATOM 2592 N N . ALA A 1 357 ? 7.059 39.828 -0.541 1.00 104.33 336 ALA A N 1
ATOM 2593 C CA . ALA A 1 357 ? 6.916 38.449 -0.979 1.00 106.30 336 ALA A CA 1
ATOM 2594 C C . ALA A 1 357 ? 8.100 37.609 -0.491 1.00 109.14 336 ALA A C 1
ATOM 2595 O O . ALA A 1 357 ? 7.922 36.519 0.091 1.00 117.45 336 ALA A O 1
ATOM 2597 N N . ALA A 1 358 ? 9.303 38.131 -0.689 1.00 104.57 337 ALA A N 1
ATOM 2598 C CA . ALA A 1 358 ? 10.491 37.374 -0.366 1.00 107.44 337 ALA A CA 1
ATOM 2599 C C . ALA A 1 358 ? 11.099 37.828 0.964 1.00 102.51 337 ALA A C 1
ATOM 2600 O O . ALA A 1 358 ? 12.256 38.195 1.046 1.00 102.47 337 ALA A O 1
ATOM 2602 N N . GLN A 1 359 ? 10.311 37.758 2.022 1.00 101.91 338 GLN A N 1
ATOM 2603 C CA . GLN A 1 359 ? 10.843 37.917 3.367 1.00 102.10 338 GLN A CA 1
ATOM 2604 C C . GLN A 1 359 ? 10.170 36.962 4.357 1.00 96.22 338 GLN A C 1
ATOM 2605 O O . GLN A 1 359 ? 9.014 36.553 4.173 1.00 86.57 338 GLN A O 1
ATOM 2611 N N . ASP A 1 360 ? 10.899 36.650 5.428 1.00 98.00 339 ASP A N 1
ATOM 2612 C CA . ASP A 1 360 ? 10.561 35.529 6.317 1.00 96.42 339 ASP A CA 1
ATOM 2613 C C . ASP A 1 360 ? 9.798 35.954 7.550 1.00 90.19 339 ASP A C 1
ATOM 2614 O O . ASP A 1 360 ? 10.397 36.452 8.493 1.00 86.73 339 ASP A O 1
ATOM 2619 N N . TYR A 1 361 ? 8.487 35.726 7.557 1.00 87.97 340 TYR A N 1
ATOM 2620 C CA . TYR A 1 361 ? 7.645 36.221 8.642 1.00 90.40 340 TYR A CA 1
ATOM 2621 C C . TYR A 1 361 ? 7.889 35.494 9.956 1.00 98.81 340 TYR A C 1
ATOM 2622 O O . TYR A 1 361 ? 7.332 35.875 10.993 1.00 104.06 340 TYR A O 1
ATOM 2631 N N . LYS A 1 362 ? 8.690 34.433 9.903 1.00 102.34 341 LYS A N 1
ATOM 2632 C CA . LYS A 1 362 ? 9.128 33.734 11.090 1.00 102.51 341 LYS A CA 1
ATOM 2633 C C . LYS A 1 362 ? 10.197 34.589 11.735 1.00 104.28 341 LYS A C 1
ATOM 2634 O O . LYS A 1 362 ? 10.104 34.897 12.909 1.00 103.44 341 LYS A O 1
ATOM 2640 N N . LYS A 1 363 ? 11.206 34.980 10.955 1.00 112.49 342 LYS A N 1
ATOM 2641 C CA . LYS A 1 363 ? 12.279 35.873 11.431 1.00 115.14 342 LYS A CA 1
ATOM 2642 C C . LYS A 1 363 ? 11.651 37.128 11.952 1.00 106.71 342 LYS A C 1
ATOM 2643 O O . LYS A 1 363 ? 11.954 37.556 13.056 1.00 103.01 342 LYS A O 1
ATOM 2649 N N . LEU A 1 364 ? 10.770 37.717 11.141 1.00 102.71 343 LEU A N 1
ATOM 2650 C CA . LEU A 1 364 ? 10.178 39.016 11.475 1.00 99.05 343 LEU A CA 1
ATOM 2651 C C . LEU A 1 364 ? 9.557 38.942 12.849 1.00 98.17 343 LEU A C 1
ATOM 2652 O O . LEU A 1 364 ? 9.730 39.864 13.653 1.00 97.59 343 LEU A O 1
ATOM 2657 N N . LEU A 1 365 ? 8.842 37.844 13.108 1.00 98.48 344 LEU A N 1
ATOM 2658 C CA . LEU A 1 365 ? 8.190 37.634 14.415 1.00 96.91 344 LEU A CA 1
ATOM 2659 C C . LEU A 1 365 ? 9.242 37.379 15.476 1.00 97.68 344 LEU A C 1
ATOM 2660 O O . LEU A 1 365 ? 9.212 37.982 16.538 1.00 94.79 344 LEU A O 1
ATOM 2665 N N . SER A 1 366 ? 10.158 36.468 15.173 1.00 104.30 345 SER A N 1
ATOM 2666 C CA . SER A 1 366 ? 11.249 36.117 16.079 1.00 108.97 345 SER A CA 1
ATOM 2667 C C . SER A 1 366 ? 12.033 37.358 16.547 1.00 107.73 345 SER A C 1
ATOM 2668 O O . SER A 1 366 ? 12.346 37.496 17.724 1.00 102.81 345 SER A O 1
ATOM 2671 N N . ASP A 1 367 ? 12.315 38.270 15.620 1.00 108.02 346 ASP A N 1
ATOM 2672 C CA . ASP A 1 367 ? 12.876 39.589 15.957 1.00 108.24 346 ASP A CA 1
ATOM 2673 C C . ASP A 1 367 ? 11.996 40.390 16.940 1.00 98.66 346 ASP A C 1
ATOM 2674 O O . ASP A 1 367 ? 12.481 40.866 17.953 1.00 97.37 346 ASP A O 1
ATOM 2679 N N . ARG A 1 368 ? 10.712 40.530 16.646 1.00 91.59 347 ARG A N 1
ATOM 2680 C CA . ARG A 1 368 ? 9.835 41.315 17.513 1.00 93.82 347 ARG A CA 1
ATOM 2681 C C . ARG A 1 368 ? 9.533 40.639 18.832 1.00 100.46 347 ARG A C 1
ATOM 2682 O O . ARG A 1 368 ? 9.314 41.307 19.829 1.00 105.65 347 ARG A O 1
ATOM 2690 N N . THR A 1 369 ? 9.498 39.314 18.850 1.00 109.55 348 THR A N 1
ATOM 2691 C CA . THR A 1 369 ? 9.259 38.587 20.090 1.00 111.16 348 THR A CA 1
ATOM 2692 C C . THR A 1 369 ? 10.302 38.966 21.145 1.00 111.09 348 THR A C 1
ATOM 2693 O O . THR A 1 369 ? 9.957 39.252 22.277 1.00 106.31 348 THR A O 1
ATOM 2697 N N . LYS A 1 370 ? 11.565 39.007 20.747 1.00 116.71 349 LYS A N 1
ATOM 2698 C CA . LYS A 1 370 ? 12.653 39.384 21.649 1.00 128.15 349 LYS A CA 1
ATOM 2699 C C . LYS A 1 370 ? 12.654 40.886 21.987 1.00 127.79 349 LYS A C 1
ATOM 2700 O O . LYS A 1 370 ? 12.909 41.274 23.132 1.00 122.11 349 LYS A O 1
ATOM 2706 N N . LEU A 1 371 ? 12.343 41.703 20.976 1.00 135.61 350 LEU A N 1
ATOM 2707 C CA . LEU A 1 371 ? 12.526 43.184 20.990 1.00 143.53 350 LEU A CA 1
ATOM 2708 C C . LEU A 1 371 ? 11.535 43.959 21.888 1.00 149.26 350 LEU A C 1
ATOM 2709 O O . LEU A 1 371 ? 11.965 44.853 22.646 1.00 144.46 350 LEU A O 1
ATOM 2714 N N . VAL A 1 372 ? 10.237 43.612 21.798 1.00 147.79 351 VAL A N 1
ATOM 2715 C CA . VAL A 1 372 ? 9.163 44.267 22.588 1.00 141.55 351 VAL A CA 1
ATOM 2716 C C . VAL A 1 372 ? 8.978 43.673 24.002 1.00 143.64 351 VAL A C 1
ATOM 2717 O O . VAL A 1 372 ? 9.361 42.527 24.295 1.00 142.60 351 VAL A O 1
ATOM 2721 N N . GLU A 1 373 ? 8.342 44.477 24.851 1.00 142.76 352 GLU A N 1
ATOM 2722 C CA . GLU A 1 373 ? 8.309 44.269 26.298 1.00 145.09 352 GLU A CA 1
ATOM 2723 C C . GLU A 1 373 ? 7.118 43.405 26.687 1.00 136.85 352 GLU A C 1
ATOM 2724 O O . GLU A 1 373 ? 6.227 43.162 25.860 1.00 125.57 352 GLU A O 1
ATOM 2730 N N . THR A 1 374 ? 7.124 42.939 27.941 1.00 135.96 353 THR A N 1
ATOM 2731 C CA . THR A 1 374 ? 5.999 42.175 28.520 1.00 129.38 353 THR A CA 1
ATOM 2732 C C . THR A 1 374 ? 4.976 43.144 29.159 1.00 124.67 353 THR A C 1
ATOM 2733 O O . THR A 1 374 ? 5.321 43.942 30.035 1.00 124.96 353 THR A O 1
ATOM 2737 N N . SER A 1 375 ? 3.728 43.064 28.692 1.00 116.13 354 SER A N 1
ATOM 2738 C CA . SER A 1 375 ? 2.602 43.860 29.195 1.00 110.26 354 SER A CA 1
ATOM 2739 C C . SER A 1 375 ? 1.317 43.110 28.909 1.00 104.26 354 SER A C 1
ATOM 2740 O O . SER A 1 375 ? 1.278 42.263 28.014 1.00 98.44 354 SER A O 1
ATOM 2743 N N . LEU A 1 376 ? 0.253 43.450 29.625 1.00 103.27 355 LEU A N 1
ATOM 2744 C CA . LEU A 1 376 ? -1.058 42.867 29.341 1.00 101.10 355 LEU A CA 1
ATOM 2745 C C . LEU A 1 376 ? -1.422 43.002 27.854 1.00 97.54 355 LEU A C 1
ATOM 2746 O O . LEU A 1 376 ? -1.865 42.036 27.210 1.00 96.18 355 LEU A O 1
ATOM 2751 N N . VAL A 1 377 ? -1.222 44.187 27.297 1.00 96.55 356 VAL A N 1
ATOM 2752 C CA . VAL A 1 377 ? -1.631 44.423 25.913 1.00 93.47 356 VAL A CA 1
ATOM 2753 C C . VAL A 1 377 ? -0.777 43.623 24.946 1.00 90.73 356 VAL A C 1
ATOM 2754 O O . VAL A 1 377 ? -1.274 43.022 23.976 1.00 86.35 356 VAL A O 1
ATOM 2758 N N . ASN A 1 378 ? 0.515 43.604 25.229 1.00 93.23 357 ASN A N 1
ATOM 2759 C CA . ASN A 1 378 ? 1.444 42.904 24.366 1.00 94.67 357 ASN A CA 1
ATOM 2760 C C . ASN A 1 378 ? 1.328 41.400 24.443 1.00 90.02 357 ASN A C 1
ATOM 2761 O O . ASN A 1 378 ? 1.595 40.740 23.438 1.00 89.76 357 ASN A O 1
ATOM 2766 N N . ALA A 1 379 ? 0.901 40.882 25.606 1.00 88.05 358 ALA A N 1
ATOM 2767 C CA . ALA A 1 379 ? 0.591 39.456 25.799 1.00 82.33 358 ALA A CA 1
ATOM 2768 C C . ALA A 1 379 ? -0.327 38.984 24.692 1.00 77.81 358 ALA A C 1
ATOM 2769 O O . ALA A 1 379 ? -0.009 38.033 23.966 1.00 76.81 358 ALA A O 1
ATOM 2771 N N . ILE A 1 380 ? -1.435 39.692 24.511 1.00 74.39 359 ILE A N 1
ATOM 2772 C CA . ILE A 1 380 ? -2.355 39.385 23.393 1.00 70.25 359 ILE A CA 1
ATOM 2773 C C . ILE A 1 380 ? -1.731 39.536 21.994 1.00 65.55 359 ILE A C 1
ATOM 2774 O O . ILE A 1 380 ? -2.027 38.756 21.056 1.00 61.12 359 ILE A O 1
ATOM 2779 N N . GLY A 1 381 ? -0.846 40.507 21.864 1.00 63.96 360 GLY A N 1
ATOM 2780 C CA . GLY A 1 381 ? -0.111 40.641 20.619 1.00 63.39 360 GLY A CA 1
ATOM 2781 C C . GLY A 1 381 ? 0.676 39.395 20.293 1.00 61.01 360 GLY A C 1
ATOM 2782 O O . GLY A 1 381 ? 0.485 38.714 19.267 1.00 56.51 360 GLY A O 1
ATOM 2783 N N . ILE A 1 382 ? 1.546 39.041 21.214 1.00 67.17 361 ILE A N 1
ATOM 2784 C CA . ILE A 1 382 ? 2.384 37.805 21.039 1.00 67.80 361 ILE A CA 1
ATOM 2785 C C . ILE A 1 382 ? 1.535 36.500 20.893 1.00 63.08 361 ILE A C 1
ATOM 2786 O O . ILE A 1 382 ? 1.841 35.571 20.084 1.00 60.41 361 ILE A O 1
ATOM 2791 N N . SER A 1 383 ? 0.432 36.458 21.612 1.00 59.29 362 SER A N 1
ATOM 2792 C CA . SER A 1 383 ? -0.432 35.351 21.428 1.00 60.47 362 SER A CA 1
ATOM 2793 C C . SER A 1 383 ? -0.953 35.335 20.007 1.00 59.05 362 SER A C 1
ATOM 2794 O O . SER A 1 383 ? -0.766 34.329 19.291 1.00 56.54 362 SER A O 1
ATOM 2797 N N . VAL A 1 384 ? -1.544 36.464 19.556 1.00 61.02 363 VAL A N 1
ATOM 2798 C CA . VAL A 1 384 ? -2.119 36.513 18.197 1.00 58.25 363 VAL A CA 1
ATOM 2799 C C . VAL A 1 384 ? -1.053 36.313 17.115 1.00 54.88 363 VAL A C 1
ATOM 2800 O O . VAL A 1 384 ? -1.254 35.657 16.084 1.00 50.23 363 VAL A O 1
ATOM 2804 N N . ALA A 1 385 ? 0.133 36.794 17.406 1.00 56.95 364 ALA A N 1
ATOM 2805 C CA . ALA A 1 385 ? 1.231 36.587 16.466 1.00 63.72 364 ALA A CA 1
ATOM 2806 C C . ALA A 1 385 ? 1.550 35.116 16.227 1.00 69.17 364 ALA A C 1
ATOM 2807 O O . ALA A 1 385 ? 1.314 34.619 15.103 1.00 67.50 364 ALA A O 1
ATOM 2809 N N . HIS A 1 386 ? 2.023 34.440 17.295 1.00 76.96 365 HIS A N 1
ATOM 2810 C CA . HIS A 1 386 ? 2.452 33.045 17.234 1.00 87.04 365 HIS A CA 1
ATOM 2811 C C . HIS A 1 386 ? 1.361 32.194 16.655 1.00 83.17 365 HIS A C 1
ATOM 2812 O O . HIS A 1 386 ? 1.574 31.434 15.684 1.00 79.93 365 HIS A O 1
ATOM 2819 N N . THR A 1 387 ? 0.175 32.347 17.236 1.00 75.04 366 THR A N 1
ATOM 2820 C CA . THR A 1 387 ? -0.982 31.586 16.822 1.00 74.40 366 THR A CA 1
ATOM 2821 C C . THR A 1 387 ? -1.229 31.710 15.324 1.00 75.82 366 THR A C 1
ATOM 2822 O O . THR A 1 387 ? -1.407 30.716 14.629 1.00 73.80 366 THR A O 1
ATOM 2826 N N . ALA A 1 388 ? -1.227 32.939 14.822 1.00 82.89 367 ALA A N 1
ATOM 2827 C CA . ALA A 1 388 ? -1.475 33.176 13.407 1.00 83.90 367 ALA A CA 1
ATOM 2828 C C . ALA A 1 388 ? -0.429 32.439 12.554 1.00 84.67 367 ALA A C 1
ATOM 2829 O O . ALA A 1 388 ? -0.760 31.772 11.562 1.00 85.99 367 ALA A O 1
ATOM 2831 N N . LEU A 1 389 ? 0.826 32.527 12.962 1.00 82.68 368 LEU A N 1
ATOM 2832 C CA . LEU A 1 389 ? 1.881 31.824 12.255 1.00 88.11 368 LEU A CA 1
ATOM 2833 C C . LEU A 1 389 ? 1.739 30.312 12.276 1.00 91.67 368 LEU A C 1
ATOM 2834 O O . LEU A 1 389 ? 1.863 29.683 11.231 1.00 95.38 368 LEU A O 1
ATOM 2839 N N . ASN A 1 390 ? 1.494 29.741 13.461 1.00 94.94 369 ASN A N 1
ATOM 2840 C CA . ASN A 1 390 ? 1.404 28.265 13.656 1.00 95.00 369 ASN A CA 1
ATOM 2841 C C . ASN A 1 390 ? 0.227 27.629 12.946 1.00 93.05 369 ASN A C 1
ATOM 2842 O O . ASN A 1 390 ? 0.366 26.610 12.270 1.00 97.07 369 ASN A O 1
ATOM 2847 N N . LEU A 1 391 ? -0.937 28.242 13.114 1.00 87.69 370 LEU A N 1
ATOM 2848 C CA . LEU A 1 391 ? -2.170 27.688 12.606 1.00 87.69 370 LEU A CA 1
ATOM 2849 C C . LEU A 1 391 ? -2.449 28.215 11.207 1.00 90.33 370 LEU A C 1
ATOM 2850 O O . LEU A 1 391 ? -3.450 27.841 10.594 1.00 94.59 370 LEU A O 1
ATOM 2855 N N . ASN A 1 392 ? -1.553 29.073 10.701 1.00 92.01 371 ASN A N 1
ATOM 2856 C CA . ASN A 1 392 ? -1.611 29.574 9.334 1.00 90.35 371 ASN A CA 1
ATOM 2857 C C . ASN A 1 392 ? -2.975 30.187 9.098 1.00 87.67 371 ASN A C 1
ATOM 2858 O O . ASN A 1 392 ? -3.711 29.733 8.237 1.00 91.94 371 ASN A O 1
ATOM 2863 N N . VAL A 1 393 ? -3.326 31.179 9.918 1.00 84.31 372 VAL A N 1
ATOM 2864 C CA . VAL A 1 393 ? -4.636 31.835 9.836 1.00 86.78 372 VAL A CA 1
ATOM 2865 C C . VAL A 1 393 ? -4.687 32.808 8.656 1.00 86.05 372 VAL A C 1
ATOM 2866 O O . VAL A 1 393 ? -3.736 33.499 8.394 1.00 87.93 372 VAL A O 1
ATOM 2870 N N . LYS A 1 394 ? -5.804 32.856 7.950 1.00 88.97 373 LYS A N 1
ATOM 2871 C CA . LYS A 1 394 ? -5.944 33.711 6.773 1.00 91.10 373 LYS A CA 1
ATOM 2872 C C . LYS A 1 394 ? -6.088 35.206 7.117 1.00 90.05 373 LYS A C 1
ATOM 2873 O O . LYS A 1 394 ? -5.705 36.056 6.316 1.00 94.84 373 LYS A O 1
ATOM 2879 N N . ALA A 1 395 ? -6.625 35.533 8.291 1.00 87.21 374 ALA A N 1
ATOM 2880 C CA . ALA A 1 395 ? -6.898 36.928 8.637 1.00 82.32 374 ALA A CA 1
ATOM 2881 C C . ALA A 1 395 ? -7.133 37.184 10.132 1.00 81.53 374 ALA A C 1
ATOM 2882 O O . ALA A 1 395 ? -7.843 36.425 10.802 1.00 95.62 374 ALA A O 1
ATOM 2884 N N . ILE A 1 396 ? -6.546 38.270 10.628 1.00 86.35 375 ILE A N 1
ATOM 2885 C CA . ILE A 1 396 ? -6.720 38.723 11.993 1.00 78.33 375 ILE A CA 1
ATOM 2886 C C . ILE A 1 396 ? -7.572 39.984 11.937 1.00 76.56 375 ILE A C 1
ATOM 2887 O O . ILE A 1 396 ? -7.125 41.027 11.472 1.00 75.01 375 ILE A O 1
ATOM 2892 N N . VAL A 1 397 ? -8.792 39.879 12.430 1.00 79.06 376 VAL A N 1
ATOM 2893 C CA . VAL A 1 397 ? -9.754 40.950 12.391 1.00 75.22 376 VAL A CA 1
ATOM 2894 C C . VAL A 1 397 ? -9.679 41.643 13.749 1.00 74.00 376 VAL A C 1
ATOM 2895 O O . VAL A 1 397 ? -9.975 41.071 14.792 1.00 74.71 376 VAL A O 1
ATOM 2899 N N . ALA A 1 398 ? -9.228 42.889 13.718 1.00 72.63 377 ALA A N 1
ATOM 2900 C CA . ALA A 1 398 ? -8.936 43.676 14.908 1.00 69.41 377 ALA A CA 1
ATOM 2901 C C . ALA A 1 398 ? -10.071 44.685 15.094 1.00 70.59 377 ALA A C 1
ATOM 2902 O O . ALA A 1 398 ? -10.250 45.524 14.248 1.00 74.39 377 ALA A O 1
ATOM 2904 N N . ALA A 1 399 ? -10.847 44.580 16.171 1.00 73.06 378 ALA A N 1
ATOM 2905 C CA . ALA A 1 399 ? -11.960 45.472 16.454 1.00 72.73 378 ALA A CA 1
ATOM 2906 C C . ALA A 1 399 ? -11.475 46.542 17.388 1.00 78.07 378 ALA A C 1
ATOM 2907 O O . ALA A 1 399 ? -11.203 46.306 18.568 1.00 73.89 378 ALA A O 1
ATOM 2909 N N . THR A 1 400 ? -11.422 47.757 16.832 1.00 92.59 379 THR A N 1
ATOM 2910 C CA . THR A 1 400 ? -10.874 48.946 17.509 1.00 91.17 379 THR A CA 1
ATOM 2911 C C . THR A 1 400 ? -11.838 50.079 17.381 1.00 87.85 379 THR A C 1
ATOM 2912 O O . THR A 1 400 ? -12.601 50.087 16.460 1.00 82.58 379 THR A O 1
ATOM 2916 N N . GLU A 1 401 ? -11.795 50.992 18.340 1.00 92.30 380 GLU A N 1
ATOM 2917 C CA . GLU A 1 401 ? -12.467 52.275 18.267 1.00 104.01 380 GLU A CA 1
ATOM 2918 C C . GLU A 1 401 ? -11.407 53.347 17.997 1.00 101.29 380 GLU A C 1
ATOM 2919 O O . GLU A 1 401 ? -11.631 54.256 17.174 1.00 97.91 380 GLU A O 1
ATOM 2925 N N . SER A 1 402 ? -10.270 53.231 18.695 1.00 93.41 381 SER A N 1
ATOM 2926 C CA . SER A 1 402 ? -9.148 54.145 18.546 1.00 95.37 381 SER A CA 1
ATOM 2927 C C . SER A 1 402 ? -8.194 53.741 17.420 1.00 92.31 381 SER A C 1
ATOM 2928 O O . SER A 1 402 ? -7.801 54.541 16.580 1.00 97.54 381 SER A O 1
ATOM 2931 N N . GLY A 1 403 ? -7.810 52.489 17.421 1.00 92.11 382 GLY A N 1
ATOM 2932 C CA . GLY A 1 403 ? -6.827 52.002 16.482 1.00 90.21 382 GLY A CA 1
ATOM 2933 C C . GLY A 1 403 ? -5.702 51.235 17.172 1.00 88.45 382 GLY A C 1
ATOM 2934 O O . GLY A 1 403 ? -4.972 50.452 16.508 1.00 82.10 382 GLY A O 1
ATOM 2935 N N . SER A 1 404 ? -5.556 51.436 18.488 1.00 86.08 383 SER A N 1
ATOM 2936 C CA . SER A 1 404 ? -4.442 50.811 19.217 1.00 90.05 383 SER A CA 1
ATOM 2937 C C . SER A 1 404 ? -4.431 49.283 19.130 1.00 88.67 383 SER A C 1
ATOM 2938 O O . SER A 1 404 ? -3.346 48.698 19.160 1.00 94.77 383 SER A O 1
ATOM 2941 N N . THR A 1 405 ? -5.583 48.621 19.009 1.00 80.92 384 THR A N 1
ATOM 2942 C CA . THR A 1 405 ? -5.512 47.189 18.849 1.00 77.32 384 THR A CA 1
ATOM 2943 C C . THR A 1 405 ? -4.840 46.949 17.533 1.00 75.50 384 THR A C 1
ATOM 2944 O O . THR A 1 405 ? -3.767 46.360 17.495 1.00 87.29 384 THR A O 1
ATOM 2948 N N . ALA A 1 406 ? -5.399 47.454 16.458 1.00 75.22 385 ALA A N 1
ATOM 2949 C CA . ALA A 1 406 ? -4.756 47.290 15.126 1.00 78.41 385 ALA A CA 1
ATOM 2950 C C . ALA A 1 406 ? -3.217 47.401 15.191 1.00 77.46 385 ALA A C 1
ATOM 2951 O O . ALA A 1 406 ? -2.447 46.625 14.558 1.00 66.07 385 ALA A O 1
ATOM 2953 N N . ARG A 1 407 ? -2.773 48.389 15.956 1.00 79.38 386 ARG A N 1
ATOM 2954 C CA . ARG A 1 407 ? -1.361 48.648 16.055 1.00 79.52 386 ARG A CA 1
ATOM 2955 C C . ARG A 1 407 ? -0.699 47.630 16.958 1.00 74.73 386 ARG A C 1
ATOM 2956 O O . ARG A 1 407 ? 0.294 47.040 16.560 1.00 77.37 386 ARG A O 1
ATOM 2964 N N . THR A 1 408 ? -1.254 47.370 18.136 1.00 73.10 387 THR A N 1
ATOM 2965 C CA . THR A 1 408 ? -0.725 46.263 18.938 1.00 75.68 387 THR A CA 1
ATOM 2966 C C . THR A 1 408 ? -0.558 45.012 18.075 1.00 72.68 387 THR A C 1
ATOM 2967 O O . THR A 1 408 ? 0.450 44.330 18.220 1.00 85.62 387 THR A O 1
ATOM 2971 N N . ILE A 1 409 ? -1.525 44.687 17.204 1.00 63.34 388 ILE A N 1
ATOM 2972 C CA . ILE A 1 409 ? -1.354 43.558 16.258 1.00 60.76 388 ILE A CA 1
ATOM 2973 C C . ILE A 1 409 ? -0.338 43.794 15.160 1.00 66.42 388 ILE A C 1
ATOM 2974 O O . ILE A 1 409 ? 0.292 42.845 14.686 1.00 71.67 388 ILE A O 1
ATOM 2979 N N . SER A 1 410 ? -0.186 45.048 14.709 1.00 72.98 389 SER A N 1
ATOM 2980 C CA . SER A 1 410 ? 0.630 45.301 13.530 1.00 71.79 389 SER A CA 1
ATOM 2981 C C . SER A 1 410 ? 2.120 45.308 13.874 1.00 75.31 389 SER A C 1
ATOM 2982 O O . SER A 1 410 ? 2.965 45.096 12.986 1.00 79.85 389 SER A O 1
ATOM 2985 N N . LYS A 1 411 ? 2.456 45.534 15.142 1.00 73.88 390 LYS A N 1
ATOM 2986 C CA . LYS A 1 411 ? 3.872 45.711 15.500 1.00 79.76 390 LYS A CA 1
ATOM 2987 C C . LYS A 1 411 ? 4.611 44.380 15.395 1.00 85.69 390 LYS A C 1
ATOM 2988 O O . LYS A 1 411 ? 5.804 44.375 15.048 1.00 87.22 390 LYS A O 1
ATOM 2994 N N . TYR A 1 412 ? 3.892 43.277 15.680 1.00 83.74 391 TYR A N 1
ATOM 2995 C CA . TYR A 1 412 ? 4.450 41.933 15.617 1.00 84.84 391 TYR A CA 1
ATOM 2996 C C . TYR A 1 412 ? 4.490 41.364 14.211 1.00 86.50 391 TYR A C 1
ATOM 2997 O O . TYR A 1 412 ? 5.031 40.280 14.018 1.00 88.65 391 TYR A O 1
ATOM 3006 N N . ARG A 1 413 ? 3.914 42.081 13.244 1.00 82.46 392 ARG A N 1
ATOM 3007 C CA . ARG A 1 413 ? 4.174 41.843 11.824 1.00 82.01 392 ARG A CA 1
ATOM 3008 C C . ARG A 1 413 ? 3.864 40.431 11.399 1.00 86.01 392 ARG A C 1
ATOM 3009 O O . ARG A 1 413 ? 4.762 39.685 11.074 1.00 99.12 392 ARG A O 1
ATOM 3017 N N . PRO A 1 414 ? 2.595 40.051 11.379 1.00 87.00 393 PRO A N 1
ATOM 3018 C CA . PRO A 1 414 ? 2.343 38.666 11.019 1.00 101.47 393 PRO A CA 1
ATOM 3019 C C . PRO A 1 414 ? 1.942 38.542 9.551 1.00 104.83 393 PRO A C 1
ATOM 3020 O O . PRO A 1 414 ? 1.508 39.529 8.971 1.00 96.27 393 PRO A O 1
ATOM 3024 N N . HIS A 1 415 ? 2.087 37.337 8.974 1.00 118.29 394 HIS A N 1
ATOM 3025 C CA . HIS A 1 415 ? 1.758 37.117 7.563 1.00 121.70 394 HIS A CA 1
ATOM 3026 C C . HIS A 1 415 ? 0.320 37.433 7.324 1.00 114.30 394 HIS A C 1
ATOM 3027 O O . HIS A 1 415 ? -0.042 37.981 6.282 1.00 110.21 394 HIS A O 1
ATOM 3034 N N . SER A 1 416 ? -0.507 37.073 8.300 1.00 114.20 395 SER A N 1
ATOM 3035 C CA . SER A 1 416 ? -1.955 37.197 8.203 1.00 114.12 395 SER A CA 1
ATOM 3036 C C . SER A 1 416 ? -2.329 38.603 7.901 1.00 103.27 395 SER A C 1
ATOM 3037 O O . SER A 1 416 ? -1.686 39.506 8.385 1.00 101.85 395 SER A O 1
ATOM 3040 N N . ASP A 1 417 ? -3.356 38.773 7.076 1.00 102.83 396 ASP A N 1
ATOM 3041 C CA . ASP A 1 417 ? -3.865 40.085 6.771 1.00 100.01 396 ASP A CA 1
ATOM 3042 C C . ASP A 1 417 ? -4.501 40.632 8.043 1.00 93.44 396 ASP A C 1
ATOM 3043 O O . ASP A 1 417 ? -5.149 39.918 8.794 1.00 88.48 396 ASP A O 1
ATOM 3048 N N . ILE A 1 418 ? -4.297 41.909 8.294 1.00 91.09 397 ILE A N 1
ATOM 3049 C CA . ILE A 1 418 ? -4.949 42.538 9.421 1.00 87.46 397 ILE A CA 1
ATOM 3050 C C . ILE A 1 418 ? -6.164 43.279 8.859 1.00 85.81 397 ILE A C 1
ATOM 3051 O O . ILE A 1 418 ? -6.115 43.794 7.742 1.00 85.57 397 ILE A O 1
ATOM 3056 N N . ILE A 1 419 ? -7.250 43.281 9.619 1.00 81.88 398 ILE A N 1
ATOM 3057 C CA . ILE A 1 419 ? -8.487 43.931 9.225 1.00 81.49 398 ILE A CA 1
ATOM 3058 C C . ILE A 1 419 ? -8.980 44.700 10.436 1.00 82.23 398 ILE A C 1
ATOM 3059 O O . ILE A 1 419 ? -9.390 44.100 11.427 1.00 84.42 398 ILE A O 1
ATOM 3064 N N . ALA A 1 420 ? -8.926 46.032 10.356 1.00 84.17 399 ALA A N 1
ATOM 3065 C CA . ALA A 1 420 ? -9.316 46.898 11.472 1.00 79.82 399 ALA A CA 1
ATOM 3066 C C . ALA A 1 420 ? -10.759 47.344 11.292 1.00 81.37 399 ALA A C 1
ATOM 3067 O O . ALA A 1 420 ? -11.036 48.310 10.559 1.00 86.05 399 ALA A O 1
ATOM 3069 N N . VAL A 1 421 ? -11.679 46.628 11.939 1.00 80.42 400 VAL A N 1
ATOM 3070 C CA . VAL A 1 421 ? -13.092 47.002 11.914 1.00 81.44 400 VAL A CA 1
ATOM 3071 C C . VAL A 1 421 ? -13.308 48.015 12.979 1.00 84.06 400 VAL A C 1
ATOM 3072 O O . VAL A 1 421 ? -12.977 47.763 14.169 1.00 83.59 400 VAL A O 1
ATOM 3076 N N . THR A 1 422 ? -13.892 49.145 12.543 1.00 81.60 401 THR A N 1
ATOM 3077 C CA . THR A 1 422 ? -14.075 50.296 13.406 1.00 77.73 401 THR A CA 1
ATOM 3078 C C . THR A 1 422 ? -15.376 51.055 13.146 1.00 82.46 401 THR A C 1
ATOM 3079 O O . THR A 1 422 ? -15.895 51.030 12.050 1.00 86.34 401 THR A O 1
ATOM 3083 N N . PRO A 1 423 ? -15.940 51.704 14.176 1.00 88.94 402 PRO A N 1
ATOM 3084 C CA . PRO A 1 423 ? -17.094 52.556 13.912 1.00 94.09 402 PRO A CA 1
ATOM 3085 C C . PRO A 1 423 ? -16.688 53.971 13.499 1.00 96.46 402 PRO A C 1
ATOM 3086 O O . PRO A 1 423 ? -17.497 54.674 12.904 1.00 105.64 402 PRO A O 1
ATOM 3090 N N . SER A 1 424 ? -15.458 54.377 13.825 1.00 95.10 403 SER A N 1
ATOM 3091 C CA . SER A 1 424 ? -14.954 55.747 13.605 1.00 97.95 403 SER A CA 1
ATOM 3092 C C . SER A 1 424 ? -14.281 55.889 12.261 1.00 98.13 403 SER A C 1
ATOM 3093 O O . SER A 1 424 ? -13.252 55.193 12.000 1.00 87.88 403 SER A O 1
ATOM 3096 N N . GLU A 1 425 ? -14.832 56.835 11.467 1.00 100.70 404 GLU A N 1
ATOM 3097 C CA . GLU A 1 425 ? -14.376 57.124 10.120 1.00 98.83 404 GLU A CA 1
ATOM 3098 C C . GLU A 1 425 ? -13.001 57.751 10.151 1.00 92.51 404 GLU A C 1
ATOM 3099 O O . GLU A 1 425 ? -12.186 57.472 9.267 1.00 85.74 404 GLU A O 1
ATOM 3105 N N . GLU A 1 426 ? -12.721 58.569 11.168 1.00 92.83 405 GLU A N 1
ATOM 3106 C CA . GLU A 1 426 ? -11.359 59.094 11.324 1.00 96.51 405 GLU A CA 1
ATOM 3107 C C . GLU A 1 426 ? -10.374 58.010 11.737 1.00 95.19 405 GLU A C 1
ATOM 3108 O O . GLU A 1 426 ? -9.317 57.918 11.105 1.00 96.48 405 GLU A O 1
ATOM 3114 N N . THR A 1 427 ? -10.707 57.160 12.727 1.00 92.35 406 THR A N 1
ATOM 3115 C CA . THR A 1 427 ? -9.727 56.160 13.155 1.00 89.10 406 THR A CA 1
ATOM 3116 C C . THR A 1 427 ? -9.487 55.144 12.043 1.00 85.83 406 THR A C 1
ATOM 3117 O O . THR A 1 427 ? -8.402 54.557 11.971 1.00 77.06 406 THR A O 1
ATOM 3121 N N . ALA A 1 428 ? -10.466 54.976 11.149 1.00 87.02 407 ALA A N 1
ATOM 3122 C CA . ALA A 1 428 ? -10.202 54.255 9.897 1.00 84.48 407 ALA A CA 1
ATOM 3123 C C . ALA A 1 428 ? -9.016 54.902 9.166 1.00 85.56 407 ALA A C 1
ATOM 3124 O O . ALA A 1 428 ? -8.008 54.235 8.919 1.00 93.27 407 ALA A O 1
ATOM 3126 N N . ARG A 1 429 ? -9.104 56.196 8.882 1.00 82.27 408 ARG A N 1
ATOM 3127 C CA . ARG A 1 429 ? -8.011 56.900 8.214 1.00 85.62 408 ARG A CA 1
ATOM 3128 C C . ARG A 1 429 ? -6.680 56.918 9.024 1.00 85.00 408 ARG A C 1
ATOM 3129 O O . ARG A 1 429 ? -5.561 56.964 8.472 1.00 76.43 408 ARG A O 1
ATOM 3137 N N . GLN A 1 430 ? -6.810 56.900 10.345 1.00 89.28 409 GLN A N 1
ATOM 3138 C CA . GLN A 1 430 ? -5.651 56.803 11.236 1.00 92.55 409 GLN A CA 1
ATOM 3139 C C . GLN A 1 430 ? -4.897 55.477 10.986 1.00 89.64 409 GLN A C 1
ATOM 3140 O O . GLN A 1 430 ? -3.682 55.382 11.268 1.00 92.77 409 GLN A O 1
ATOM 3146 N N . CYS A 1 431 ? -5.602 54.473 10.454 1.00 80.26 410 CYS A N 1
ATOM 3147 C CA . CYS A 1 431 ? -4.995 53.178 10.230 1.00 82.33 410 CYS A CA 1
ATOM 3148 C C . CYS A 1 431 ? -4.436 53.003 8.852 1.00 81.55 410 CYS A C 1
ATOM 3149 O O . CYS A 1 431 ? -3.619 52.091 8.635 1.00 91.22 410 CYS A O 1
ATOM 3152 N N . SER A 1 432 ? -4.889 53.800 7.904 1.00 76.83 411 SER A N 1
ATOM 3153 C CA . SER A 1 432 ? -4.408 53.626 6.541 1.00 77.70 411 SER A CA 1
ATOM 3154 C C . SER A 1 432 ? -2.868 53.525 6.526 1.00 77.88 411 SER A C 1
ATOM 3155 O O . SER A 1 432 ? -2.310 52.789 5.712 1.00 78.22 411 SER A O 1
ATOM 3158 N N . ILE A 1 433 ? -2.190 54.226 7.441 1.00 75.57 412 ILE A N 1
ATOM 3159 C CA . ILE A 1 433 ? -0.722 54.288 7.411 1.00 77.43 412 ILE A CA 1
ATOM 3160 C C . ILE A 1 433 ? -0.018 53.161 8.139 1.00 74.82 412 ILE A C 1
ATOM 3161 O O . ILE A 1 433 ? 1.195 52.973 8.025 1.00 76.59 412 ILE A O 1
ATOM 3166 N N . VAL A 1 434 ? -0.777 52.429 8.930 1.00 74.20 413 VAL A N 1
ATOM 3167 C CA . VAL A 1 434 ? -0.235 51.351 9.713 1.00 66.75 413 VAL A CA 1
ATOM 3168 C C . VAL A 1 434 ? -0.008 50.141 8.823 1.00 65.91 413 VAL A C 1
ATOM 3169 O O . VAL A 1 434 ? -0.817 49.817 7.956 1.00 65.15 413 VAL A O 1
ATOM 3173 N N . TRP A 1 435 ? 1.138 49.513 9.043 1.00 67.42 414 TRP A N 1
ATOM 3174 C CA . TRP A 1 435 ? 1.548 48.284 8.384 1.00 68.60 414 TRP A CA 1
ATOM 3175 C C . TRP A 1 435 ? 0.553 47.168 8.557 1.00 66.13 414 TRP A C 1
ATOM 3176 O O . TRP A 1 435 ? 0.018 46.946 9.637 1.00 61.89 414 TRP A O 1
ATOM 3187 N N . GLY A 1 436 ? 0.271 46.493 7.455 1.00 66.45 415 GLY A N 1
ATOM 3188 C CA . GLY A 1 436 ? -0.609 45.367 7.436 1.00 64.66 415 GLY A CA 1
ATOM 3189 C C . GLY A 1 436 ? -2.084 45.626 7.534 1.00 64.79 415 GLY A C 1
ATOM 3190 O O . GLY A 1 436 ? -2.883 44.842 6.996 1.00 70.15 415 GLY A O 1
ATOM 3191 N N . VAL A 1 437 ? -2.470 46.694 8.219 1.00 64.61 416 VAL A N 1
ATOM 3192 C CA . VAL A 1 437 ? -3.893 46.918 8.534 1.00 68.32 416 VAL A CA 1
ATOM 3193 C C . VAL A 1 437 ? -4.706 47.448 7.340 1.00 73.44 416 VAL A C 1
ATOM 3194 O O . VAL A 1 437 ? -4.350 48.472 6.780 1.00 74.03 416 VAL A O 1
ATOM 3198 N N . GLN A 1 438 ? -5.771 46.732 6.968 1.00 78.83 417 GLN A N 1
ATOM 3199 C CA . GLN A 1 438 ? -6.775 47.190 5.990 1.00 85.17 417 GLN A CA 1
ATOM 3200 C C . GLN A 1 438 ? -8.059 47.442 6.758 1.00 81.28 417 GLN A C 1
ATOM 3201 O O . GLN A 1 438 ? -8.724 46.525 7.198 1.00 72.79 417 GLN A O 1
ATOM 3207 N N . PRO A 1 439 ? -8.422 48.713 6.898 1.00 86.45 418 PRO A N 1
ATOM 3208 C CA . PRO A 1 439 ? -9.535 49.113 7.744 1.00 84.82 418 PRO A CA 1
ATOM 3209 C C . PRO A 1 439 ? -10.885 49.074 7.037 1.00 84.14 418 PRO A C 1
ATOM 3210 O O . PRO A 1 439 ? -10.948 49.416 5.858 1.00 88.20 418 PRO A O 1
ATOM 3214 N N . VAL A 1 440 ? -11.934 48.656 7.750 1.00 79.05 419 VAL A N 1
ATOM 3215 C CA . VAL A 1 440 ? -13.313 48.836 7.305 1.00 82.20 419 VAL A CA 1
ATOM 3216 C C . VAL A 1 440 ? -14.070 49.534 8.415 1.00 82.54 419 VAL A C 1
ATOM 3217 O O . VAL A 1 440 ? -13.679 49.439 9.598 1.00 76.33 419 VAL A O 1
ATOM 3221 N N . VAL A 1 441 ? -15.144 50.235 8.021 1.00 86.63 420 VAL A N 1
ATOM 3222 C CA . VAL A 1 441 ? -15.964 51.007 8.948 1.00 87.26 420 VAL A CA 1
ATOM 3223 C C . VAL A 1 441 ? -17.355 50.406 9.053 1.00 93.45 420 VAL A C 1
ATOM 3224 O O . VAL A 1 441 ? -18.181 50.641 8.185 1.00 101.86 420 VAL A O 1
ATOM 3228 N N . LYS A 1 442 ? -17.596 49.613 10.102 1.00 95.91 421 LYS A N 1
ATOM 3229 C CA . LYS A 1 442 ? -18.905 48.995 10.365 1.00 102.35 421 LYS A CA 1
ATOM 3230 C C . LYS A 1 442 ? -19.430 49.566 11.659 1.00 103.48 421 LYS A C 1
ATOM 3231 O O . LYS A 1 442 ? -18.663 49.752 12.614 1.00 96.66 421 LYS A O 1
ATOM 3237 N N . LYS A 1 443 ? -20.736 49.840 11.681 1.00 111.56 422 LYS A N 1
ATOM 3238 C CA . LYS A 1 443 ? -21.353 50.529 12.802 1.00 119.48 422 LYS A CA 1
ATOM 3239 C C . LYS A 1 443 ? -21.374 49.651 14.025 1.00 122.39 422 LYS A C 1
ATOM 3240 O O . LYS A 1 443 ? -21.720 48.478 13.938 1.00 121.68 422 LYS A O 1
ATOM 3246 N N . GLY A 1 444 ? -21.015 50.241 15.164 1.00 130.52 423 GLY A N 1
ATOM 3247 C CA . GLY A 1 444 ? -20.631 49.482 16.362 1.00 137.24 423 GLY A CA 1
ATOM 3248 C C . GLY A 1 444 ? -21.706 48.579 16.946 1.00 147.46 423 GLY A C 1
ATOM 3249 O O . GLY A 1 444 ? -22.881 48.951 17.028 1.00 153.46 423 GLY A O 1
ATOM 3250 N N . ARG A 1 445 ? -21.297 47.382 17.352 1.00 150.46 424 ARG A N 1
ATOM 3251 C CA . ARG A 1 445 ? -22.179 46.474 18.090 1.00 161.09 424 ARG A CA 1
ATOM 3252 C C . ARG A 1 445 ? -22.084 46.862 19.544 1.00 158.15 424 ARG A C 1
ATOM 3253 O O . ARG A 1 445 ? -21.302 47.738 19.896 1.00 161.03 424 ARG A O 1
ATOM 3261 N N . LYS A 1 446 ? -22.848 46.211 20.400 1.00 130.59 425 LYS A N 1
ATOM 3262 C CA . LYS A 1 446 ? -22.641 46.404 21.814 1.00 131.28 425 LYS A CA 1
ATOM 3263 C C . LYS A 1 446 ? -22.002 45.172 22.399 1.00 122.33 425 LYS A C 1
ATOM 3264 O O . LYS A 1 446 ? -20.846 45.209 22.782 1.00 122.11 425 LYS A O 1
ATOM 3270 N N . SER A 1 447 ? -22.731 44.067 22.420 1.00 117.74 426 SER A N 1
ATOM 3271 C CA . SER A 1 447 ? -22.272 42.859 23.092 1.00 112.48 426 SER A CA 1
ATOM 3272 C C . SER A 1 447 ? -21.154 42.158 22.304 1.00 102.42 426 SER A C 1
ATOM 3273 O O . SER A 1 447 ? -21.135 42.196 21.073 1.00 92.69 426 SER A O 1
ATOM 3276 N N . THR A 1 448 ? -20.237 41.523 23.042 1.00 98.43 427 THR A N 1
ATOM 3277 C CA . THR A 1 448 ? -19.154 40.769 22.465 1.00 93.06 427 THR A CA 1
ATOM 3278 C C . THR A 1 448 ? -19.707 39.793 21.464 1.00 88.93 427 THR A C 1
ATOM 3279 O O . THR A 1 448 ? -19.101 39.567 20.433 1.00 87.10 427 THR A O 1
ATOM 3283 N N . ASP A 1 449 ? -20.832 39.162 21.773 1.00 88.01 428 ASP A N 1
ATOM 3284 C CA . ASP A 1 449 ? -21.269 38.082 20.912 1.00 89.61 428 ASP A CA 1
ATOM 3285 C C . ASP A 1 449 ? -21.570 38.594 19.534 1.00 89.08 428 ASP A C 1
ATOM 3286 O O . ASP A 1 449 ? -21.181 37.960 18.539 1.00 89.08 428 ASP A O 1
ATOM 3291 N N . ALA A 1 450 ? -22.185 39.777 19.480 1.00 90.54 429 ALA A N 1
ATOM 3292 C CA . ALA A 1 450 ? -22.425 40.471 18.218 1.00 87.19 429 ALA A CA 1
ATOM 3293 C C . ALA A 1 450 ? -21.112 40.910 17.605 1.00 83.93 429 ALA A C 1
ATOM 3294 O O . ALA A 1 450 ? -20.876 40.691 16.428 1.00 85.60 429 ALA A O 1
ATOM 3296 N N . LEU A 1 451 ? -20.241 41.496 18.415 1.00 84.01 430 LEU A N 1
ATOM 3297 C CA . LEU A 1 451 ? -18.886 41.868 17.962 1.00 83.48 430 LEU A CA 1
ATOM 3298 C C . LEU A 1 451 ? -18.224 40.766 17.147 1.00 79.78 430 LEU A C 1
ATOM 3299 O O . LEU A 1 451 ? -17.784 40.964 16.032 1.00 74.07 430 LEU A O 1
ATOM 3304 N N . LEU A 1 452 ? -18.191 39.585 17.731 1.00 86.65 431 LEU A N 1
ATOM 3305 C CA . LEU A 1 452 ? -17.540 38.455 17.124 1.00 86.87 431 LEU A CA 1
ATOM 3306 C C . LEU A 1 452 ? -18.196 38.138 15.795 1.00 90.46 431 LEU A C 1
ATOM 3307 O O . LEU A 1 452 ? -17.493 37.954 14.791 1.00 89.00 431 LEU A O 1
ATOM 3312 N N . ASN A 1 453 ? -19.530 38.080 15.783 1.00 91.08 432 ASN A N 1
ATOM 3313 C CA . ASN A 1 453 ? -20.240 37.688 14.567 1.00 95.47 432 ASN A CA 1
ATOM 3314 C C . ASN A 1 453 ? -20.085 38.699 13.457 1.00 94.77 432 ASN A C 1
ATOM 3315 O O . ASN A 1 453 ? -20.008 38.326 12.293 1.00 92.75 432 ASN A O 1
ATOM 3320 N N . ASN A 1 454 ? -20.033 39.973 13.820 1.00 95.13 433 ASN A N 1
ATOM 3321 C CA . ASN A 1 454 ? -19.728 41.004 12.854 1.00 98.95 433 ASN A CA 1
ATOM 3322 C C . ASN A 1 454 ? -18.340 40.742 12.295 1.00 86.06 433 ASN A C 1
ATOM 3323 O O . ASN A 1 454 ? -18.181 40.567 11.107 1.00 85.05 433 ASN A O 1
ATOM 3328 N N . ALA A 1 455 ? -17.336 40.673 13.146 1.00 81.71 434 ALA A N 1
ATOM 3329 C CA . ALA A 1 455 ? -15.980 40.347 12.657 1.00 84.87 434 ALA A CA 1
ATOM 3330 C C . ALA A 1 455 ? -16.080 39.359 11.485 1.00 81.01 434 ALA A C 1
ATOM 3331 O O . ALA A 1 455 ? -15.765 39.680 10.330 1.00 80.04 434 ALA A O 1
ATOM 3333 N N . VAL A 1 456 ? -16.570 38.167 11.800 1.00 77.62 435 VAL A N 1
ATOM 3334 C CA . VAL A 1 456 ? -16.599 37.067 10.845 1.00 77.38 435 VAL A CA 1
ATOM 3335 C C . VAL A 1 456 ? -17.231 37.553 9.551 1.00 77.46 435 VAL A C 1
ATOM 3336 O O . VAL A 1 456 ? -16.637 37.380 8.496 1.00 76.06 435 VAL A O 1
ATOM 3340 N N . ALA A 1 457 ? -18.400 38.205 9.667 1.00 81.44 436 ALA A N 1
ATOM 3341 C CA . ALA A 1 457 ? -19.111 38.863 8.529 1.00 82.09 436 ALA A CA 1
ATOM 3342 C C . ALA A 1 457 ? -18.162 39.739 7.744 1.00 81.98 436 ALA A C 1
ATOM 3343 O O . ALA A 1 457 ? -17.955 39.537 6.543 1.00 86.15 436 ALA A O 1
ATOM 3345 N N . THR A 1 458 ? -17.542 40.678 8.446 1.00 79.88 437 THR A N 1
ATOM 3346 C CA . THR A 1 458 ? -16.714 41.676 7.798 1.00 81.52 437 THR A CA 1
ATOM 3347 C C . THR A 1 458 ? -15.538 41.029 7.072 1.00 83.18 437 THR A C 1
ATOM 3348 O O . THR A 1 458 ? -15.076 41.515 6.021 1.00 83.48 437 THR A O 1
ATOM 3352 N N . ALA A 1 459 ? -15.062 39.924 7.639 1.00 80.53 438 ALA A N 1
ATOM 3353 C CA . ALA A 1 459 ? -13.898 39.255 7.096 1.00 78.84 438 ALA A CA 1
ATOM 3354 C C . ALA A 1 459 ? -14.269 38.691 5.755 1.00 80.75 438 ALA A C 1
ATOM 3355 O O . ALA A 1 459 ? -13.458 38.675 4.821 1.00 80.34 438 ALA A O 1
ATOM 3357 N N . VAL A 1 460 ? -15.499 38.205 5.659 1.00 80.35 439 VAL A N 1
ATOM 3358 C CA . VAL A 1 460 ? -15.869 37.442 4.495 1.00 83.56 439 VAL A CA 1
ATOM 3359 C C . VAL A 1 460 ? -16.225 38.434 3.430 1.00 90.95 439 VAL A C 1
ATOM 3360 O O . VAL A 1 460 ? -15.910 38.259 2.259 1.00 94.12 439 VAL A O 1
ATOM 3364 N N . GLU A 1 461 ? -16.837 39.525 3.854 1.00 96.46 440 GLU A N 1
ATOM 3365 C CA . GLU A 1 461 ? -17.332 40.499 2.911 1.00 107.01 440 GLU A CA 1
ATOM 3366 C C . GLU A 1 461 ? -16.177 41.190 2.218 1.00 106.40 440 GLU A C 1
ATOM 3367 O O . GLU A 1 461 ? -16.360 41.836 1.185 1.00 116.77 440 GLU A O 1
ATOM 3373 N N . THR A 1 462 ? -14.985 41.066 2.777 1.00 102.04 441 THR A N 1
ATOM 3374 C CA . THR A 1 462 ? -13.792 41.585 2.102 1.00 107.38 441 THR A CA 1
ATOM 3375 C C . THR A 1 462 ? -13.337 40.691 0.947 1.00 106.92 441 THR A C 1
ATOM 3376 O O . THR A 1 462 ? -12.541 41.099 0.105 1.00 105.92 441 THR A O 1
ATOM 3380 N N . GLY A 1 463 ? -13.860 39.471 0.901 1.00 108.47 442 GLY A N 1
ATOM 3381 C CA . GLY A 1 463 ? -13.457 38.499 -0.117 1.00 110.54 442 GLY A CA 1
ATOM 3382 C C . GLY A 1 463 ? -12.110 37.878 0.228 1.00 106.71 442 GLY A C 1
ATOM 3383 O O . GLY A 1 463 ? -11.572 37.058 -0.515 1.00 102.65 442 GLY A O 1
ATOM 3384 N N . ARG A 1 464 ? -11.584 38.255 1.388 1.00 104.43 443 ARG A N 1
ATOM 3385 C CA . ARG A 1 464 ? -10.252 37.877 1.787 1.00 105.05 443 ARG A CA 1
ATOM 3386 C C . ARG A 1 464 ? -10.252 36.498 2.493 1.00 97.79 443 ARG A C 1
ATOM 3387 O O . ARG A 1 464 ? -9.221 35.815 2.526 1.00 93.38 443 ARG A O 1
ATOM 3395 N N . VAL A 1 465 ? -11.405 36.104 3.041 1.00 90.77 444 VAL A N 1
ATOM 3396 C CA . VAL A 1 465 ? -11.594 34.785 3.671 1.00 82.84 444 VAL A CA 1
ATOM 3397 C C . VAL A 1 465 ? -12.880 34.125 3.154 1.00 88.38 444 VAL A C 1
ATOM 3398 O O . VAL A 1 465 ? -13.893 34.803 2.951 1.00 94.37 444 VAL A O 1
ATOM 3402 N N . THR A 1 466 ? -12.852 32.817 2.919 1.00 94.15 445 THR A N 1
ATOM 3403 C CA . THR A 1 466 ? -14.103 32.054 2.679 1.00 101.71 445 THR A CA 1
ATOM 3404 C C . THR A 1 466 ? -14.238 30.925 3.734 1.00 99.79 445 THR A C 1
ATOM 3405 O O . THR A 1 466 ? -13.640 31.013 4.809 1.00 94.08 445 THR A O 1
ATOM 3409 N N . ASN A 1 467 ? -15.013 29.887 3.436 1.00 100.87 446 ASN A N 1
ATOM 3410 C CA . ASN A 1 467 ? -15.421 28.943 4.462 1.00 101.71 446 ASN A CA 1
ATOM 3411 C C . ASN A 1 467 ? -14.318 28.069 5.029 1.00 101.19 446 ASN A C 1
ATOM 3412 O O . ASN A 1 467 ? -14.252 27.812 6.265 1.00 96.78 446 ASN A O 1
ATOM 3417 N N . GLY A 1 468 ? -13.416 27.639 4.170 1.00 100.25 447 GLY A N 1
ATOM 3418 C CA . GLY A 1 468 ? -12.331 26.810 4.677 1.00 106.24 447 GLY A CA 1
ATOM 3419 C C . GLY A 1 468 ? -11.439 27.460 5.737 1.00 101.17 447 GLY A C 1
ATOM 3420 O O . GLY A 1 468 ? -10.654 26.779 6.394 1.00 106.45 447 GLY A O 1
ATOM 3421 N N . ASP A 1 469 ? -11.553 28.771 5.916 1.00 97.63 448 ASP A N 1
ATOM 3422 C CA . ASP A 1 469 ? -10.459 29.557 6.477 1.00 91.76 448 ASP A CA 1
ATOM 3423 C C . ASP A 1 469 ? -10.489 29.768 7.982 1.00 86.12 448 ASP A C 1
ATOM 3424 O O . ASP A 1 469 ? -11.533 29.672 8.650 1.00 86.68 448 ASP A O 1
ATOM 3429 N N . LEU A 1 470 ? -9.305 30.058 8.501 1.00 80.80 449 LEU A N 1
ATOM 3430 C CA . LEU A 1 470 ? -9.121 30.337 9.910 1.00 79.59 449 LEU A CA 1
ATOM 3431 C C . LEU A 1 470 ? -8.879 31.810 10.163 1.00 82.11 449 LEU A C 1
ATOM 3432 O O . LEU A 1 470 ? -8.065 32.447 9.519 1.00 87.70 449 LEU A O 1
ATOM 3437 N N . ILE A 1 471 ? -9.565 32.324 11.164 1.00 85.83 450 ILE A N 1
ATOM 3438 C CA . ILE A 1 471 ? -9.667 33.737 11.401 1.00 81.20 450 ILE A CA 1
ATOM 3439 C C . ILE A 1 471 ? -9.407 33.897 12.865 1.00 82.38 450 ILE A C 1
ATOM 3440 O O . ILE A 1 471 ? -9.856 33.092 13.685 1.00 80.89 450 ILE A O 1
ATOM 3445 N N . ILE A 1 472 ? -8.671 34.925 13.214 1.00 83.25 451 ILE A N 1
ATOM 3446 C CA . ILE A 1 472 ? -8.498 35.209 14.619 1.00 84.02 451 ILE A CA 1
ATOM 3447 C C . ILE A 1 472 ? -9.117 36.569 14.859 1.00 80.01 451 ILE A C 1
ATOM 3448 O O . ILE A 1 472 ? -8.987 37.458 14.037 1.00 79.64 451 ILE A O 1
ATOM 3453 N N . ILE A 1 473 ? -9.850 36.694 15.959 1.00 76.09 452 ILE A N 1
ATOM 3454 C CA . ILE A 1 473 ? -10.639 37.885 16.230 1.00 71.06 452 ILE A CA 1
ATOM 3455 C C . ILE A 1 473 ? -10.140 38.439 17.549 1.00 75.67 452 ILE A C 1
ATOM 3456 O O . ILE A 1 473 ? -10.371 37.868 18.602 1.00 80.77 452 ILE A O 1
ATOM 3461 N N . THR A 1 474 ? -9.436 39.556 17.487 1.00 78.73 453 THR A N 1
ATOM 3462 C CA . THR A 1 474 ? -8.973 40.231 18.681 1.00 78.70 453 THR A CA 1
ATOM 3463 C C . THR A 1 474 ? -9.675 41.585 18.796 1.00 81.24 453 THR A C 1
ATOM 3464 O O . THR A 1 474 ? -10.019 42.210 17.788 1.00 73.40 453 THR A O 1
ATOM 3468 N N . ALA A 1 475 ? -9.880 42.007 20.039 1.00 83.75 454 ALA A N 1
ATOM 3469 C CA . ALA A 1 475 ? -10.674 43.174 20.361 1.00 84.58 454 ALA A CA 1
ATOM 3470 C C . ALA A 1 475 ? -10.586 43.450 21.849 1.00 94.86 454 ALA A C 1
ATOM 3471 O O . ALA A 1 475 ? -10.070 42.630 22.623 1.00 101.61 454 ALA A O 1
ATOM 3473 N N . GLY A 1 476 ? -11.105 44.605 22.248 1.00 103.41 455 GLY A N 1
ATOM 3474 C CA . GLY A 1 476 ? -10.998 45.077 23.630 1.00 111.69 455 GLY A CA 1
ATOM 3475 C C . GLY A 1 476 ? -12.360 45.140 24.299 1.00 115.22 455 GLY A C 1
ATOM 3476 O O . GLY A 1 476 ? -13.057 46.167 24.220 1.00 117.87 455 GLY A O 1
ATOM 3477 N N . VAL A 1 477 ? -12.731 44.041 24.960 1.00 111.77 456 VAL A N 1
ATOM 3478 C CA . VAL A 1 477 ? -14.043 43.915 25.574 1.00 111.01 456 VAL A CA 1
ATOM 3479 C C . VAL A 1 477 ? -13.997 44.037 27.102 1.00 118.60 456 VAL A C 1
ATOM 3480 O O . VAL A 1 477 ? -12.993 43.721 27.724 1.00 115.71 456 VAL A O 1
ATOM 3484 N N . PRO A 1 478 ? -15.086 44.538 27.713 1.00 131.08 457 PRO A N 1
ATOM 3485 C CA . PRO A 1 478 ? -16.246 45.164 27.049 1.00 134.57 457 PRO A CA 1
ATOM 3486 C C . PRO A 1 478 ? -15.834 46.469 26.365 1.00 142.86 457 PRO A C 1
ATOM 3487 O O . PRO A 1 478 ? -14.869 47.109 26.796 1.00 151.86 457 PRO A O 1
ATOM 3491 N N . THR A 1 479 ? -16.549 46.851 25.309 1.00 146.51 458 THR A N 1
ATOM 3492 C CA . THR A 1 479 ? -16.118 47.965 24.439 1.00 148.72 458 THR A CA 1
ATOM 3493 C C . THR A 1 479 ? -16.338 49.380 25.037 1.00 155.80 458 THR A C 1
ATOM 3494 O O . THR A 1 479 ? -15.921 50.373 24.441 1.00 152.03 458 THR A O 1
ATOM 3498 N N . GLY A 1 480 ? -16.962 49.459 26.217 1.00 163.47 459 GLY A N 1
ATOM 3499 C CA . GLY A 1 480 ? -17.014 50.696 27.006 1.00 174.21 459 GLY A CA 1
ATOM 3500 C C . GLY A 1 480 ? -15.631 51.249 27.339 1.00 182.00 459 GLY A C 1
ATOM 3501 O O . GLY A 1 480 ? -15.149 52.161 26.663 1.00 185.68 459 GLY A O 1
ATOM 3502 N N . GLU A 1 481 ? -14.988 50.694 28.373 1.00 188.71 460 GLU A N 1
ATOM 3503 C CA . GLU A 1 481 ? -13.629 51.115 28.796 1.00 193.28 460 GLU A CA 1
ATOM 3504 C C . GLU A 1 481 ? -12.637 51.080 27.641 1.00 190.43 460 GLU A C 1
ATOM 3505 O O . GLU A 1 481 ? -11.816 51.989 27.472 1.00 190.61 460 GLU A O 1
ATOM 3511 N N . THR A 1 482 ? -12.729 50.003 26.865 1.00 186.33 461 THR A N 1
ATOM 3512 C CA . THR A 1 482 ? -11.837 49.735 25.744 1.00 184.55 461 THR A CA 1
ATOM 3513 C C . THR A 1 482 ? -10.361 49.989 26.125 1.00 185.70 461 THR A C 1
ATOM 3514 O O . THR A 1 482 ? -9.780 49.154 26.819 1.00 182.86 461 THR A O 1
ATOM 3518 N N . GLY A 1 483 ? -9.767 51.112 25.708 1.00 187.06 462 GLY A N 1
ATOM 3519 C CA . GLY A 1 483 ? -8.375 51.438 26.056 1.00 183.56 462 GLY A CA 1
ATOM 3520 C C . GLY A 1 483 ? -7.368 50.387 25.591 1.00 171.97 462 GLY A C 1
ATOM 3521 O O . GLY A 1 483 ? -6.726 50.551 24.551 1.00 166.97 462 GLY A O 1
ATOM 3522 N N . THR A 1 484 ? -7.222 49.317 26.378 1.00 161.58 463 THR A N 1
ATOM 3523 C CA . THR A 1 484 ? -6.380 48.173 26.017 1.00 147.98 463 THR A CA 1
ATOM 3524 C C . THR A 1 484 ? -7.203 47.153 25.251 1.00 129.03 463 THR A C 1
ATOM 3525 O O . THR A 1 484 ? -8.422 47.087 25.386 1.00 121.66 463 THR A O 1
ATOM 3529 N N . THR A 1 485 ? -6.504 46.353 24.460 1.00 119.26 464 THR A N 1
ATOM 3530 C CA . THR A 1 485 ? -7.071 45.159 23.848 1.00 109.26 464 THR A CA 1
ATOM 3531 C C . THR A 1 485 ? -6.808 43.973 24.776 1.00 105.72 464 THR A C 1
ATOM 3532 O O . THR A 1 485 ? -5.685 43.793 25.240 1.00 105.73 464 THR A O 1
ATOM 3536 N N . ASN A 1 486 ? -7.829 43.163 25.044 1.00 101.20 465 ASN A N 1
ATOM 3537 C CA . ASN A 1 486 ? -7.724 42.162 26.108 1.00 101.91 465 ASN A CA 1
ATOM 3538 C C . ASN A 1 486 ? -8.301 40.773 25.796 1.00 99.84 465 ASN A C 1
ATOM 3539 O O . ASN A 1 486 ? -8.506 39.976 26.721 1.00 102.02 465 ASN A O 1
ATOM 3544 N N . MET A 1 487 ? -8.563 40.460 24.528 1.00 96.36 466 MET A N 1
ATOM 3545 C CA . MET A 1 487 ? -8.995 39.105 24.205 1.00 98.70 466 MET A CA 1
ATOM 3546 C C . MET A 1 487 ? -8.897 38.725 22.735 1.00 94.94 466 MET A C 1
ATOM 3547 O O . MET A 1 487 ? -8.896 39.578 21.854 1.00 94.81 466 MET A O 1
ATOM 3552 N N . MET A 1 488 ? -8.850 37.410 22.507 1.00 92.29 467 MET A N 1
ATOM 3553 C CA . MET A 1 488 ? -8.790 36.833 21.175 1.00 85.12 467 MET A CA 1
ATOM 3554 C C . MET A 1 488 ? -9.624 35.572 21.095 1.00 82.60 467 MET A C 1
ATOM 3555 O O . MET A 1 488 ? -9.702 34.811 22.068 1.00 82.87 467 MET A O 1
ATOM 3560 N N . LYS A 1 489 ? -10.224 35.365 19.921 1.00 78.63 468 LYS A N 1
ATOM 3561 C CA . LYS A 1 489 ? -10.942 34.137 19.594 1.00 81.64 468 LYS A CA 1
ATOM 3562 C C . LYS A 1 489 ? -10.412 33.579 18.275 1.00 81.24 468 LYS A C 1
ATOM 3563 O O . LYS A 1 489 ? -10.258 34.355 17.299 1.00 79.09 468 LYS A O 1
ATOM 3569 N N . ILE A 1 490 ? -10.142 32.260 18.250 1.00 72.61 469 ILE A N 1
ATOM 3570 C CA . ILE A 1 490 ? -9.754 31.584 17.014 1.00 70.82 469 ILE A CA 1
ATOM 3571 C C . ILE A 1 490 ? -11.055 31.053 16.437 1.00 72.75 469 ILE A C 1
ATOM 3572 O O . ILE A 1 490 ? -11.906 30.597 17.213 1.00 75.43 469 ILE A O 1
ATOM 3577 N N . HIS A 1 491 ? -11.230 31.123 15.107 1.00 71.97 470 HIS A N 1
ATOM 3578 C CA . HIS A 1 491 ? -12.547 30.857 14.473 1.00 72.61 470 HIS A CA 1
ATOM 3579 C C . HIS A 1 491 ? -12.411 30.295 13.092 1.00 75.80 470 HIS A C 1
ATOM 3580 O O . HIS A 1 491 ? -11.837 30.942 12.229 1.00 79.93 470 HIS A O 1
ATOM 3587 N N . LEU A 1 492 ? -12.962 29.097 12.867 1.00 81.41 471 LEU A N 1
ATOM 3588 C CA . LEU A 1 492 ? -12.960 28.426 11.553 1.00 84.38 471 LEU A CA 1
ATOM 3589 C C . LEU A 1 492 ? -14.273 28.745 10.891 1.00 93.77 471 LEU A C 1
ATOM 3590 O O . LEU A 1 492 ? -15.325 28.413 11.455 1.00 100.27 471 LEU A O 1
ATOM 3595 N N . VAL A 1 493 ? -14.225 29.362 9.708 1.00 93.13 472 VAL A N 1
ATOM 3596 C CA . VAL A 1 493 ? -15.391 30.067 9.132 1.00 91.18 472 VAL A CA 1
ATOM 3597 C C . VAL A 1 493 ? -16.494 29.090 8.662 1.00 100.62 472 VAL A C 1
ATOM 3598 O O . VAL A 1 493 ? -16.720 28.897 7.473 1.00 105.87 472 VAL A O 1
ATOM 3602 N N . GLY A 1 494 ? -17.191 28.489 9.627 1.00 112.63 473 GLY A N 1
ATOM 3603 C CA . GLY A 1 494 ? -18.268 27.517 9.371 1.00 113.27 473 GLY A CA 1
ATOM 3604 C C . GLY A 1 494 ? -17.796 26.374 8.494 1.00 117.26 473 GLY A C 1
ATOM 3605 O O . GLY A 1 494 ? -16.613 26.292 8.164 1.00 128.87 473 GLY A O 1
ATOM 3606 N N . ASP A 1 495 ? -18.671 25.444 8.150 1.00 112.68 474 ASP A N 1
ATOM 3607 C CA . ASP A 1 495 ? -19.935 25.296 8.778 1.00 114.03 474 ASP A CA 1
ATOM 3608 C C . ASP A 1 495 ? -20.421 23.876 8.545 1.00 112.43 474 ASP A C 1
ATOM 3609 O O . ASP A 1 495 ? -21.547 23.675 8.143 1.00 129.01 474 ASP A O 1
ATOM 3614 N N . GLU A 1 496 ? -19.554 22.901 8.792 1.00 107.02 475 GLU A N 1
ATOM 3615 C CA . GLU A 1 496 ? -19.866 21.442 8.826 1.00 106.78 475 GLU A CA 1
ATOM 3616 C C . GLU A 1 496 ? -21.018 20.908 7.968 1.00 103.13 475 GLU A C 1
ATOM 3617 O O . GLU A 1 496 ? -22.162 21.020 8.336 1.00 110.73 475 GLU A O 1
ATOM 3623 N N . ILE A 1 497 ? -20.700 20.285 6.847 1.00 98.33 476 ILE A N 1
ATOM 3624 C CA . ILE A 1 497 ? -21.701 19.695 5.961 1.00 102.31 476 ILE A CA 1
ATOM 3625 C C . ILE A 1 497 ? -22.489 18.567 6.634 1.00 106.81 476 ILE A C 1
ATOM 3626 O O . ILE A 1 497 ? -23.707 18.494 6.533 1.00 112.06 476 ILE A O 1
ATOM 3631 N N . ALA A 1 498 ? -21.789 17.687 7.324 1.00 109.12 477 ALA A N 1
ATOM 3632 C CA . ALA A 1 498 ? -22.435 16.666 8.127 1.00 113.61 477 ALA A CA 1
ATOM 3633 C C . ALA A 1 498 ? -21.692 16.570 9.433 1.00 113.51 477 ALA A C 1
ATOM 3634 O O . ALA A 1 498 ? -20.675 17.222 9.620 1.00 117.03 477 ALA A O 1
ATOM 3636 N N . ASN A 1 499 ? -22.201 15.761 10.344 1.00 114.24 478 ASN A N 1
ATOM 3637 C CA . ASN A 1 499 ? -21.410 15.372 11.496 1.00 113.80 478 ASN A CA 1
ATOM 3638 C C . ASN A 1 499 ? -21.820 14.029 12.068 1.00 114.67 478 ASN A C 1
ATOM 3639 O O . ASN A 1 499 ? -22.782 13.408 11.632 1.00 123.77 478 ASN A O 1
ATOM 3644 N N . GLY A 1 500 ? -21.044 13.563 13.022 1.00 113.39 479 GLY A N 1
ATOM 3645 C CA . GLY A 1 500 ? -21.332 12.320 13.674 1.00 116.37 479 GLY A CA 1
ATOM 3646 C C . GLY A 1 500 ? -20.205 11.974 14.616 1.00 111.80 479 GLY A C 1
ATOM 3647 O O . GLY A 1 500 ? -19.538 12.843 15.157 1.00 108.02 479 GLY A O 1
ATOM 3648 N N . GLN A 1 501 ? -20.007 10.683 14.805 1.00 113.92 480 GLN A N 1
ATOM 3649 C CA . GLN A 1 501 ? -19.089 10.174 15.797 1.00 114.38 480 GLN A CA 1
ATOM 3650 C C . GLN A 1 501 ? -17.767 9.890 15.116 1.00 105.48 480 GLN A C 1
ATOM 3651 O O . GLN A 1 501 ? -17.650 8.970 14.321 1.00 99.34 480 GLN A O 1
ATOM 3657 N N . GLY A 1 502 ? -16.771 10.701 15.422 1.00 102.18 481 GLY A N 1
ATOM 3658 C CA . GLY A 1 502 ? -15.470 10.523 14.820 1.00 101.53 481 GLY A CA 1
ATOM 3659 C C . GLY A 1 502 ? -14.646 9.462 15.530 1.00 100.50 481 GLY A C 1
ATOM 3660 O O . GLY A 1 502 ? -14.561 9.442 16.752 1.00 102.94 481 GLY A O 1
ATOM 3661 N N . ILE A 1 503 ? -14.034 8.582 14.753 1.00 97.60 482 ILE A N 1
ATOM 3662 C CA . ILE A 1 503 ? -13.076 7.634 15.276 1.00 100.89 482 ILE A CA 1
ATOM 3663 C C . ILE A 1 503 ? -11.685 8.047 14.820 1.00 100.86 482 ILE A C 1
ATOM 3664 O O . ILE A 1 503 ? -11.501 8.461 13.678 1.00 102.35 482 ILE A O 1
ATOM 3669 N N . GLY A 1 504 ? -10.714 7.931 15.723 1.00 101.88 483 GLY A N 1
ATOM 3670 C CA . GLY A 1 504 ? -9.375 8.441 15.492 1.00 102.95 483 GLY A CA 1
ATOM 3671 C C . GLY A 1 504 ? -9.356 9.912 15.874 1.00 102.07 483 GLY A C 1
ATOM 3672 O O . GLY A 1 504 ? -10.375 10.433 16.336 1.00 98.60 483 GLY A O 1
ATOM 3673 N N . ARG A 1 505 ? -8.208 10.572 15.691 1.00 105.89 484 ARG A N 1
ATOM 3674 C CA . ARG A 1 505 ? -8.083 12.007 15.962 1.00 110.74 484 ARG A CA 1
ATOM 3675 C C . ARG A 1 505 ? -7.541 12.831 14.776 1.00 103.64 484 ARG A C 1
ATOM 3676 O O . ARG A 1 505 ? -7.450 14.050 14.870 1.00 109.07 484 ARG A O 1
ATOM 3684 N N . GLY A 1 506 ? -7.224 12.194 13.653 1.00 98.90 485 GLY A N 1
ATOM 3685 C CA . GLY A 1 506 ? -6.579 12.904 12.543 1.00 100.22 485 GLY A CA 1
ATOM 3686 C C . GLY A 1 506 ? -7.520 13.683 11.643 1.00 95.05 485 GLY A C 1
ATOM 3687 O O . GLY A 1 506 ? -8.599 14.070 12.062 1.00 98.82 485 GLY A O 1
ATOM 3688 N N . SER A 1 507 ? -7.095 13.920 10.406 1.00 91.66 486 SER A N 1
ATOM 3689 C CA . SER A 1 507 ? -7.935 14.578 9.403 1.00 91.74 486 SER A CA 1
ATOM 3690 C C . SER A 1 507 ? -7.337 14.502 7.997 1.00 89.38 486 SER A C 1
ATOM 3691 O O . SER A 1 507 ? -6.133 14.343 7.827 1.00 88.00 486 SER A O 1
ATOM 3694 N N . VAL A 1 508 ? -8.189 14.653 6.993 1.00 89.17 487 VAL A N 1
ATOM 3695 C CA . VAL A 1 508 ? -7.738 14.723 5.610 1.00 90.69 487 VAL A CA 1
ATOM 3696 C C . VAL A 1 508 ? -8.727 15.436 4.675 1.00 92.15 487 VAL A C 1
ATOM 3697 O O . VAL A 1 508 ? -9.906 15.670 5.010 1.00 90.00 487 VAL A O 1
ATOM 3701 N N . VAL A 1 509 ? -8.221 15.780 3.500 1.00 93.01 488 VAL A N 1
ATOM 3702 C CA . VAL A 1 509 ? -9.052 16.317 2.439 1.00 95.22 488 VAL A CA 1
ATOM 3703 C C . VAL A 1 509 ? -8.939 15.397 1.231 1.00 99.06 488 VAL A C 1
ATOM 3704 O O . VAL A 1 509 ? -7.872 14.814 0.970 1.00 98.96 488 VAL A O 1
ATOM 3708 N N . GLY A 1 510 ? -10.038 15.275 0.495 1.00 101.32 489 GLY A N 1
ATOM 3709 C CA . GLY A 1 510 ? -10.085 14.395 -0.666 1.00 109.05 489 GLY A CA 1
ATOM 3710 C C . GLY A 1 510 ? -11.503 14.271 -1.179 1.00 114.83 489 GLY A C 1
ATOM 3711 O O . GLY A 1 510 ? -12.463 14.592 -0.453 1.00 123.46 489 GLY A O 1
ATOM 3712 N N . THR A 1 511 ? -11.647 13.813 -2.421 1.00 113.68 490 THR A N 1
ATOM 3713 C CA . THR A 1 511 ? -12.962 13.804 -3.061 1.00 111.71 490 THR A CA 1
ATOM 3714 C C . THR A 1 511 ? -13.753 12.569 -2.614 1.00 105.35 490 THR A C 1
ATOM 3715 O O . THR A 1 511 ? -13.186 11.503 -2.438 1.00 107.28 490 THR A O 1
ATOM 3719 N N . THR A 1 512 ? -15.056 12.736 -2.404 1.00 98.99 491 THR A N 1
ATOM 3720 C CA . THR A 1 512 ? -15.910 11.632 -2.023 1.00 99.03 491 THR A CA 1
ATOM 3721 C C . THR A 1 512 ? -16.021 10.568 -3.108 1.00 104.93 491 THR A C 1
ATOM 3722 O O . THR A 1 512 ? -15.837 10.848 -4.302 1.00 105.15 491 THR A O 1
ATOM 3726 N N . LEU A 1 513 ? -16.334 9.344 -2.665 1.00 109.98 492 LEU A N 1
ATOM 3727 C CA . LEU A 1 513 ? -16.853 8.275 -3.542 1.00 115.11 492 LEU A CA 1
ATOM 3728 C C . LEU A 1 513 ? -18.025 7.564 -2.842 1.00 117.10 492 LEU A C 1
ATOM 3729 O O . LEU A 1 513 ? -17.834 6.604 -2.103 1.00 117.00 492 LEU A O 1
ATOM 3734 N N . VAL A 1 514 ? -19.237 8.069 -3.064 1.00 119.16 493 VAL A N 1
ATOM 3735 C CA . VAL A 1 514 ? -20.426 7.474 -2.483 1.00 118.53 493 VAL A CA 1
ATOM 3736 C C . VAL A 1 514 ? -20.548 6.080 -3.079 1.00 120.92 493 VAL A C 1
ATOM 3737 O O . VAL A 1 514 ? -20.781 5.934 -4.274 1.00 118.57 493 VAL A O 1
ATOM 3741 N N . ALA A 1 515 ? -20.344 5.066 -2.240 1.00 124.62 494 ALA A N 1
ATOM 3742 C CA . ALA A 1 515 ? -20.483 3.660 -2.647 1.00 134.07 494 ALA A CA 1
ATOM 3743 C C . ALA A 1 515 ? -21.731 3.036 -2.023 1.00 138.62 494 ALA A C 1
ATOM 3744 O O . ALA A 1 515 ? -21.792 2.833 -0.812 1.00 144.53 494 ALA A O 1
ATOM 3746 N N . GLU A 1 516 ? -22.728 2.748 -2.852 1.00 141.63 495 GLU A N 1
ATOM 3747 C CA . GLU A 1 516 ? -23.978 2.192 -2.372 1.00 144.05 495 GLU A CA 1
ATOM 3748 C C . GLU A 1 516 ? -23.823 0.692 -2.164 1.00 148.76 495 GLU A C 1
ATOM 3749 O O . GLU A 1 516 ? -24.593 0.077 -1.419 1.00 155.18 495 GLU A O 1
ATOM 3755 N N . THR A 1 517 ? -22.828 0.110 -2.833 1.00 149.82 496 THR A N 1
ATOM 3756 C CA . THR A 1 517 ? -22.496 -1.310 -2.698 1.00 153.14 496 THR A CA 1
ATOM 3757 C C . THR A 1 517 ? -21.005 -1.530 -2.930 1.00 151.52 496 THR A C 1
ATOM 3758 O O . THR A 1 517 ? -20.304 -0.621 -3.344 1.00 151.46 496 THR A O 1
ATOM 3762 N N . VAL A 1 518 ? -20.531 -2.746 -2.676 1.00 156.64 497 VAL A N 1
ATOM 3763 C CA . VAL A 1 518 ? -19.105 -3.087 -2.827 1.00 156.08 497 VAL A CA 1
ATOM 3764 C C . VAL A 1 518 ? -18.638 -3.018 -4.284 1.00 155.60 497 VAL A C 1
ATOM 3765 O O . VAL A 1 518 ? -17.497 -2.661 -4.569 1.00 149.75 497 VAL A O 1
ATOM 3769 N N . LYS A 1 519 ? -19.542 -3.368 -5.194 1.00 159.66 498 LYS A N 1
ATOM 3770 C CA . LYS A 1 519 ? -19.279 -3.342 -6.628 1.00 163.41 498 LYS A CA 1
ATOM 3771 C C . LYS A 1 519 ? -19.314 -1.911 -7.159 1.00 161.72 498 LYS A C 1
ATOM 3772 O O . LYS A 1 519 ? -18.852 -1.642 -8.268 1.00 166.26 498 LYS A O 1
ATOM 3778 N N . ASP A 1 520 ? -19.841 -0.993 -6.349 1.00 157.22 499 ASP A N 1
ATOM 3779 C CA . ASP A 1 520 ? -19.927 0.431 -6.701 1.00 154.09 499 ASP A CA 1
ATOM 3780 C C . ASP A 1 520 ? -18.580 1.160 -6.546 1.00 146.53 499 ASP A C 1
ATOM 3781 O O . ASP A 1 520 ? -18.531 2.390 -6.602 1.00 144.87 499 ASP A O 1
ATOM 3786 N N . LEU A 1 521 ? -17.507 0.401 -6.320 1.00 143.21 500 LEU A N 1
ATOM 3787 C CA . LEU A 1 521 ? -16.148 0.937 -6.291 1.00 138.63 500 LEU A CA 1
ATOM 3788 C C . LEU A 1 521 ? -15.103 -0.142 -6.595 1.00 143.45 500 LEU A C 1
ATOM 3789 O O . LEU A 1 521 ? -13.954 -0.044 -6.170 1.00 139.20 500 LEU A O 1
ATOM 3794 N N . GLU A 1 522 ? -15.498 -1.158 -7.356 1.00 152.88 501 GLU A N 1
ATOM 3795 C CA . GLU A 1 522 ? -14.680 -2.364 -7.513 1.00 162.14 501 GLU A CA 1
ATOM 3796 C C . GLU A 1 522 ? -13.462 -2.107 -8.405 1.00 166.82 501 GLU A C 1
ATOM 3797 O O . GLU A 1 522 ? -12.322 -2.152 -7.946 1.00 168.18 501 GLU A O 1
ATOM 3803 N N . GLY A 1 523 ? -13.707 -1.833 -9.677 1.00 172.17 502 GLY A N 1
ATOM 3804 C CA . GLY A 1 523 ? -12.629 -1.682 -10.643 1.00 179.20 502 GLY A CA 1
ATOM 3805 C C . GLY A 1 523 ? -12.263 -0.241 -10.909 1.00 178.58 502 GLY A C 1
ATOM 3806 O O . GLY A 1 523 ? -11.320 0.031 -11.644 1.00 1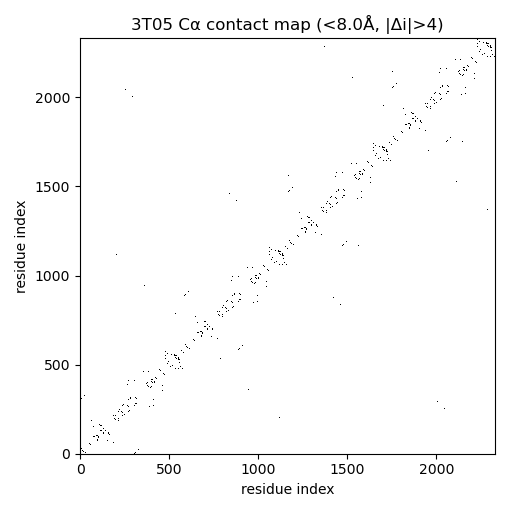83.65 502 GLY A O 1
ATOM 3807 N N . LYS A 1 524 ? -13.004 0.684 -10.309 1.00 177.59 503 LYS A N 1
ATOM 3808 C CA . LYS A 1 524 ? -12.808 2.115 -10.548 1.00 180.90 503 LYS A CA 1
ATOM 3809 C C . LYS A 1 524 ? -12.209 2.774 -9.307 1.00 174.35 503 LYS A C 1
ATOM 3810 O O . LYS A 1 524 ? -12.806 3.668 -8.714 1.00 166.81 503 LYS A O 1
ATOM 3816 N N . ASP A 1 525 ? -11.015 2.333 -8.925 1.00 177.65 504 ASP A N 1
ATOM 3817 C CA . ASP A 1 525 ? -10.456 2.702 -7.626 1.00 175.59 504 ASP A CA 1
ATOM 3818 C C . ASP A 1 525 ? -8.986 3.129 -7.666 1.00 174.52 504 ASP A C 1
ATOM 3819 O O . ASP A 1 525 ? -8.101 2.338 -7.990 1.00 178.41 504 ASP A O 1
ATOM 3824 N N . LEU A 1 52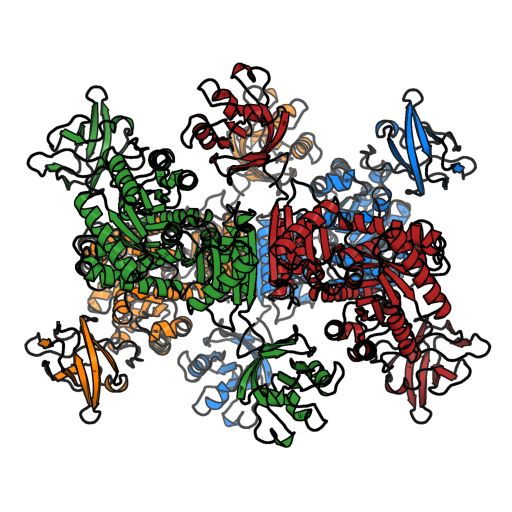6 ? -8.753 4.403 -7.360 1.00 168.01 505 LEU A N 1
ATOM 3825 C CA . LEU A 1 526 ? -7.444 4.878 -6.938 1.00 166.32 505 LEU A CA 1
ATOM 3826 C C . LEU A 1 526 ? -7.535 5.204 -5.438 1.00 159.46 505 LEU A C 1
ATOM 3827 O O . LEU A 1 526 ? -8.557 4.940 -4.789 1.00 148.75 505 LEU A O 1
ATOM 3832 N N . SER A 1 527 ? -6.448 5.742 -4.891 1.00 159.54 506 SER A N 1
ATOM 3833 C CA . SER A 1 527 ? -6.390 6.186 -3.500 1.00 152.30 506 SER A CA 1
ATOM 3834 C C . SER A 1 527 ? -7.142 7.515 -3.353 1.00 154.81 506 SER A C 1
ATOM 3835 O O . SER A 1 527 ? -8.280 7.625 -3.805 1.00 166.92 506 SER A O 1
ATOM 3838 N N . ASP A 1 528 ? -6.514 8.498 -2.696 1.00 151.42 507 ASP A N 1
ATOM 3839 C CA . ASP A 1 528 ? -6.939 9.926 -2.674 1.00 143.22 507 ASP A CA 1
ATOM 3840 C C . ASP A 1 528 ? -8.446 10.254 -2.542 1.00 136.24 507 ASP A C 1
ATOM 3841 O O . ASP A 1 528 ? -8.863 11.369 -2.877 1.00 127.48 507 ASP A O 1
ATOM 3846 N N . LYS A 1 529 ? -9.243 9.313 -2.023 1.00 133.15 508 LYS A N 1
ATOM 3847 C CA . LYS A 1 529 ? -10.689 9.522 -1.878 1.00 125.94 508 LYS A CA 1
ATOM 3848 C C . LYS A 1 529 ? -11.179 9.098 -0.497 1.00 116.35 508 LYS A C 1
ATOM 3849 O O . LYS A 1 529 ? -10.513 8.323 0.178 1.00 109.69 508 LYS A O 1
ATOM 3855 N N . VAL A 1 530 ? -12.303 9.677 -0.070 1.00 109.61 509 VAL A N 1
ATOM 3856 C CA . VAL A 1 530 ? -12.941 9.317 1.179 1.00 106.24 509 VAL A CA 1
ATOM 3857 C C . VAL A 1 530 ? -14.287 8.710 0.823 1.00 111.08 509 VAL A C 1
ATOM 3858 O O . VAL A 1 530 ? -15.186 9.403 0.327 1.00 109.81 509 VAL A O 1
ATOM 3862 N N . ILE A 1 531 ? -14.411 7.402 1.058 1.00 111.95 510 ILE A N 1
ATOM 3863 C CA . ILE A 1 531 ? -15.600 6.657 0.659 1.00 109.87 510 ILE A CA 1
ATOM 3864 C C . ILE A 1 531 ? -16.752 6.876 1.652 1.00 108.27 510 ILE A C 1
ATOM 3865 O O . ILE A 1 531 ? -16.533 6.967 2.886 1.00 99.91 510 ILE A O 1
ATOM 3870 N N . VAL A 1 532 ? -17.961 6.988 1.091 1.00 109.41 511 VAL A N 1
ATOM 3871 C CA . VAL A 1 532 ? -19.181 7.191 1.865 1.00 112.98 511 VAL A CA 1
ATOM 3872 C C . VAL A 1 532 ? -20.195 6.053 1.637 1.00 124.34 511 VAL A C 1
ATOM 3873 O O . VAL A 1 532 ? -20.910 6.046 0.639 1.00 136.59 511 VAL A O 1
ATOM 3877 N N . THR A 1 533 ? -20.268 5.104 2.568 1.00 125.54 512 THR A N 1
ATOM 3878 C CA . THR A 1 533 ? -21.106 3.920 2.399 1.00 129.79 512 THR A CA 1
ATOM 3879 C C . THR A 1 533 ? -22.150 3.849 3.492 1.00 132.28 512 THR A C 1
ATOM 3880 O O . THR A 1 533 ? -22.259 4.780 4.287 1.00 127.53 512 THR A O 1
ATOM 3884 N N . ASN A 1 534 ? -22.919 2.751 3.515 1.00 136.55 513 ASN A N 1
ATOM 3885 C CA . ASN A 1 534 ? -23.860 2.469 4.597 1.00 136.80 513 ASN A CA 1
ATOM 3886 C C . ASN A 1 534 ? -23.157 1.892 5.820 1.00 133.50 513 ASN A C 1
ATOM 3887 O O . ASN A 1 534 ? -23.097 2.541 6.875 1.00 131.60 513 ASN A O 1
ATOM 3892 N N . SER A 1 535 ? -22.636 0.675 5.679 1.00 132.84 514 SER A N 1
ATOM 3893 C CA . SER A 1 535 ? -21.776 0.076 6.697 1.00 132.75 514 SER A CA 1
ATOM 3894 C C . SER A 1 535 ? -20.598 -0.620 6.015 1.00 131.60 514 SER A C 1
ATOM 3895 O O . SER A 1 535 ? -20.471 -0.580 4.789 1.00 128.56 514 SER A O 1
ATOM 3898 N N . ILE A 1 536 ? -19.726 -1.229 6.817 1.00 132.73 515 ILE A N 1
ATOM 3899 C CA . ILE A 1 536 ? -18.624 -2.037 6.299 1.00 132.15 515 ILE A CA 1
ATOM 3900 C C . ILE A 1 536 ? -18.913 -3.534 6.510 1.00 138.37 515 ILE A C 1
ATOM 3901 O O . ILE A 1 536 ? -19.127 -3.988 7.633 1.00 140.64 515 ILE A O 1
ATOM 3906 N N . ASP A 1 537 ? -18.961 -4.274 5.401 1.00 143.48 516 ASP A N 1
ATOM 3907 C CA . ASP A 1 537 ? -18.978 -5.747 5.392 1.00 144.64 516 ASP A CA 1
ATOM 3908 C C . ASP A 1 537 ? -17.545 -6.276 5.458 1.00 141.13 516 ASP A C 1
ATOM 3909 O O . ASP A 1 537 ? -16.605 -5.546 5.730 1.00 141.68 516 ASP A O 1
ATOM 3914 N N . GLU A 1 538 ? -17.386 -7.565 5.235 1.00 143.85 517 GLU A N 1
ATOM 3915 C CA . GLU A 1 538 ? -16.078 -8.142 4.946 1.00 143.13 517 GLU A CA 1
ATOM 3916 C C . GLU A 1 538 ? -15.621 -7.791 3.518 1.00 142.61 517 GLU A C 1
ATOM 3917 O O . GLU A 1 538 ? -14.422 -7.835 3.230 1.00 142.34 517 GLU A O 1
ATOM 3923 N N . THR A 1 539 ? -16.584 -7.498 2.631 1.00 142.29 518 THR A N 1
ATOM 3924 C CA . THR A 1 539 ? -16.306 -7.190 1.218 1.00 143.56 518 THR A CA 1
ATOM 3925 C C . THR A 1 539 ? -15.835 -5.753 1.055 1.00 140.51 518 THR A C 1
ATOM 3926 O O . THR A 1 539 ? -15.193 -5.415 0.068 1.00 142.76 518 THR A O 1
ATOM 3930 N N . PHE A 1 540 ? -16.173 -4.908 2.016 1.00 137.20 519 PHE A N 1
ATOM 3931 C CA . PHE A 1 540 ? -15.727 -3.528 2.000 1.00 134.64 519 PHE A CA 1
ATOM 3932 C C . PHE A 1 540 ? -14.318 -3.372 2.575 1.00 134.00 519 PHE A C 1
ATOM 3933 O O . PHE A 1 540 ? -13.545 -2.545 2.096 1.00 130.45 519 PHE A O 1
ATOM 3941 N N . VAL A 1 541 ? -13.986 -4.172 3.591 1.00 138.39 520 VAL A N 1
ATOM 3942 C CA . VAL A 1 541 ? -12.733 -4.002 4.355 1.00 138.70 520 VAL A CA 1
ATOM 3943 C C . VAL A 1 541 ? -11.452 -3.987 3.514 1.00 141.39 520 VAL A C 1
ATOM 3944 O O . VAL A 1 541 ? -10.495 -3.310 3.886 1.00 142.66 520 VAL A O 1
ATOM 3948 N N . PRO A 1 542 ? -11.422 -4.702 2.379 1.00 145.41 521 PRO A N 1
ATOM 3949 C CA . PRO A 1 542 ? -10.223 -4.624 1.544 1.00 151.53 521 PRO A CA 1
ATOM 3950 C C . PRO A 1 542 ? -10.089 -3.276 0.828 1.00 153.03 521 PRO A C 1
ATOM 3951 O O . PRO A 1 542 ? -8.979 -2.778 0.652 1.00 156.58 521 PRO A O 1
ATOM 3955 N N . TYR A 1 543 ? -11.213 -2.699 0.417 1.00 151.42 522 TYR A N 1
ATOM 3956 C CA . TYR A 1 543 ? -11.192 -1.430 -0.284 1.00 147.84 522 TYR A CA 1
ATOM 3957 C C . TYR A 1 543 ? -10.936 -0.259 0.666 1.00 143.85 522 TYR A C 1
ATOM 3958 O O . TYR A 1 543 ? -10.203 0.655 0.317 1.00 144.60 522 TYR A O 1
ATOM 3967 N N . VAL A 1 544 ? -11.513 -0.290 1.865 1.00 143.80 523 VAL A N 1
ATOM 3968 C CA . VAL A 1 544 ? -11.397 0.842 2.812 1.00 140.57 523 VAL A CA 1
ATOM 3969 C C . VAL A 1 544 ? -9.947 1.234 3.126 1.00 133.14 523 VAL A C 1
ATOM 3970 O O . VAL A 1 544 ? -9.617 2.407 3.157 1.00 127.83 523 VAL A O 1
ATOM 3974 N N . GLU A 1 545 ? -9.092 0.246 3.351 1.00 134.08 524 GLU A N 1
ATOM 3975 C CA . GLU A 1 545 ? -7.699 0.501 3.720 1.00 132.96 524 GLU A CA 1
ATOM 3976 C C . GLU A 1 545 ? -6.859 1.072 2.589 1.00 130.09 524 GLU A C 1
ATOM 3977 O O . GLU A 1 545 ? -5.778 1.581 2.836 1.00 131.98 524 GLU A O 1
ATOM 3983 N N . LYS A 1 546 ? -7.344 0.987 1.358 1.00 127.89 525 LYS A N 1
ATOM 3984 C CA . LYS A 1 546 ? -6.693 1.669 0.236 1.00 130.61 525 LYS A CA 1
ATOM 3985 C C . LYS A 1 546 ? -6.993 3.191 0.194 1.00 124.09 525 LYS A C 1
ATOM 3986 O O . LYS A 1 546 ? -6.331 3.931 -0.528 1.00 126.59 525 LYS A O 1
ATOM 3992 N N . ALA A 1 547 ? -7.992 3.639 0.951 1.00 114.10 526 ALA A N 1
ATOM 3993 C CA . ALA A 1 547 ? -8.550 4.965 0.809 1.00 110.14 526 ALA A CA 1
ATOM 3994 C C . ALA A 1 547 ? -7.811 5.999 1.661 1.00 111.74 526 ALA A C 1
ATOM 3995 O O . ALA A 1 547 ? -6.839 5.640 2.324 1.00 118.07 526 ALA A O 1
ATOM 3997 N N . LEU A 1 548 ? -8.263 7.267 1.614 1.00 109.21 527 LEU A N 1
ATOM 3998 C CA . LEU A 1 548 ? -7.799 8.340 2.519 1.00 105.91 527 LEU A CA 1
ATOM 3999 C C . LEU A 1 548 ? -8.662 8.476 3.772 1.00 101.56 527 LEU A C 1
ATOM 4000 O O . LEU A 1 548 ? -8.140 8.638 4.878 1.00 99.99 527 LEU A O 1
ATOM 4005 N N . GLY A 1 549 ? -9.978 8.467 3.585 1.00 98.75 528 GLY A N 1
ATOM 4006 C CA . GLY A 1 549 ? -10.929 8.622 4.691 1.00 96.81 528 GLY A CA 1
ATOM 4007 C C . GLY A 1 549 ? -12.111 7.673 4.584 1.00 100.18 528 GLY A C 1
ATOM 4008 O O . GLY A 1 549 ? -12.152 6.821 3.695 1.00 103.39 528 GLY A O 1
ATOM 4009 N N . LEU A 1 550 ? -13.081 7.819 5.483 1.00 98.88 529 LEU A N 1
ATOM 4010 C CA . LEU A 1 550 ? -14.256 6.951 5.478 1.00 98.27 529 LEU A CA 1
ATOM 4011 C C . LEU A 1 550 ? -15.415 7.622 6.199 1.00 95.45 529 LEU A C 1
ATOM 4012 O O . LEU A 1 550 ? -15.238 8.151 7.298 1.00 97.74 529 LEU A O 1
ATOM 4017 N N . ILE A 1 551 ? -16.590 7.642 5.578 1.00 90.43 530 ILE A N 1
ATOM 4018 C CA . ILE A 1 551 ? -17.778 8.116 6.272 1.00 91.64 530 ILE A CA 1
ATOM 4019 C C . ILE A 1 551 ? -18.841 7.070 6.124 1.00 98.79 530 ILE A C 1
ATOM 4020 O O . ILE A 1 551 ? -19.152 6.695 5.004 1.00 103.43 530 ILE A O 1
ATOM 4025 N N . THR A 1 552 ? -19.413 6.616 7.241 1.00 102.50 531 THR A N 1
ATOM 4026 C CA . THR A 1 552 ? -20.375 5.523 7.218 1.00 111.40 531 THR A CA 1
ATOM 4027 C C . THR A 1 552 ? -21.728 6.001 7.764 1.00 117.06 531 THR A C 1
ATOM 4028 O O . THR A 1 552 ? -21.789 6.976 8.539 1.00 110.17 531 THR A O 1
ATOM 4032 N N . GLU A 1 553 ? -22.799 5.320 7.334 1.00 125.44 532 GLU A N 1
ATOM 4033 C CA . GLU A 1 553 ? -24.170 5.847 7.468 1.00 134.52 532 GLU A CA 1
ATOM 4034 C C . GLU A 1 553 ? -24.612 5.912 8.898 1.00 139.94 532 GLU A C 1
ATOM 4035 O O . GLU A 1 553 ? -25.144 6.926 9.340 1.00 159.50 532 GLU A O 1
ATOM 4041 N N . GLU A 1 554 ? -24.430 4.816 9.611 1.00 136.49 533 GLU A N 1
ATOM 4042 C CA . GLU A 1 554 ? -24.895 4.744 10.982 1.00 141.00 533 GLU A CA 1
ATOM 4043 C C . GLU A 1 554 ? -23.735 4.182 11.796 1.00 134.15 533 GLU A C 1
ATOM 4044 O O . GLU A 1 554 ? -22.597 4.594 11.563 1.00 118.22 533 GLU A O 1
ATOM 4050 N N . ASN A 1 555 ? -24.015 3.266 12.729 1.00 136.97 534 ASN A N 1
ATOM 4051 C CA . ASN A 1 555 ? -22.994 2.501 13.438 1.00 133.37 534 ASN A CA 1
ATOM 4052 C C . ASN A 1 555 ? -22.614 3.144 14.785 1.00 126.42 534 ASN A C 1
ATOM 4053 O O . ASN A 1 555 ? -22.991 4.273 15.074 1.00 121.31 534 ASN A O 1
ATOM 4058 N N . GLY A 1 556 ? -21.888 2.380 15.599 1.00 126.10 535 GLY A N 1
ATOM 4059 C CA . GLY A 1 556 ? -21.352 2.814 16.898 1.00 123.17 535 GLY A CA 1
ATOM 4060 C C . GLY A 1 556 ? -19.832 2.720 16.895 1.00 117.28 535 GLY A C 1
ATOM 4061 O O . GLY A 1 556 ? -19.219 2.629 15.829 1.00 110.13 535 GLY A O 1
ATOM 4062 N N . ILE A 1 557 ? -19.213 2.701 18.075 1.00 117.75 536 ILE A N 1
ATOM 4063 C CA . ILE A 1 557 ? -17.744 2.864 18.156 1.00 117.22 536 ILE A CA 1
ATOM 4064 C C . ILE A 1 557 ? -16.921 1.618 17.902 1.00 117.32 536 ILE A C 1
ATOM 4065 O O . ILE A 1 557 ? -15.792 1.730 17.456 1.00 117.59 536 ILE A O 1
ATOM 4070 N N . THR A 1 558 ? -17.448 0.444 18.222 1.00 122.31 537 THR A N 1
ATOM 4071 C CA . THR A 1 558 ? -16.713 -0.808 17.985 1.00 125.86 537 THR A CA 1
ATOM 4072 C C . THR A 1 558 ? -17.188 -1.527 16.718 1.00 128.97 537 THR A C 1
ATOM 4073 O O . THR A 1 558 ? -16.724 -2.621 16.415 1.00 130.78 537 THR A O 1
ATOM 4077 N N . SER A 1 559 ? -18.082 -0.881 15.969 1.00 130.98 538 SER A N 1
ATOM 4078 C CA . SER A 1 559 ? -18.648 -1.415 14.721 1.00 130.65 538 SER A CA 1
ATOM 4079 C C . SER A 1 559 ? -17.580 -1.840 13.729 1.00 133.34 538 SER A C 1
ATOM 4080 O O . SER A 1 559 ? -16.445 -1.410 13.834 1.00 135.12 538 SER A O 1
ATOM 4083 N N . PRO A 1 560 ? -17.947 -2.656 12.734 1.00 141.38 539 PRO A N 1
ATOM 4084 C CA . PRO A 1 560 ? -16.977 -3.016 11.693 1.00 144.26 539 PRO A CA 1
ATOM 4085 C C . PRO A 1 560 ? -16.386 -1.791 10.992 1.00 140.99 539 PRO A C 1
ATOM 4086 O O . PRO A 1 560 ? -15.190 -1.753 10.697 1.00 138.87 539 PRO A O 1
ATOM 4090 N N . SER A 1 561 ? -17.235 -0.800 10.746 1.00 139.42 540 SER A N 1
ATOM 4091 C CA . SER A 1 561 ? -16.842 0.434 10.068 1.00 137.70 540 SER A CA 1
ATOM 4092 C C . SER A 1 561 ? -15.852 1.256 10.907 1.00 130.33 540 SER A C 1
ATOM 4093 O O . SER A 1 561 ? -14.839 1.735 10.402 1.00 126.79 540 SER A O 1
ATOM 4096 N N . ALA A 1 562 ? -16.156 1.390 12.193 1.00 125.52 541 ALA A N 1
ATOM 4097 C CA . ALA A 1 562 ? -15.340 2.159 13.124 1.00 119.04 541 ALA A CA 1
ATOM 4098 C C . ALA A 1 562 ? -14.020 1.477 13.417 1.00 114.96 541 ALA A C 1
ATOM 4099 O O . ALA A 1 562 ? -12.972 2.083 13.427 1.00 109.91 541 ALA A O 1
ATOM 4101 N N . ILE A 1 563 ? -14.087 0.193 13.676 1.00 119.81 542 ILE A N 1
ATOM 4102 C CA . ILE A 1 563 ? -12.922 -0.549 14.138 1.00 121.51 542 ILE A CA 1
ATOM 4103 C C . ILE A 1 563 ? -11.819 -0.564 13.085 1.00 117.83 542 ILE A C 1
ATOM 4104 O O . ILE A 1 563 ? -10.654 -0.389 13.418 1.00 114.04 542 ILE A O 1
ATOM 4109 N N . VAL A 1 564 ? -12.199 -0.752 11.821 1.00 117.43 543 VAL A N 1
ATOM 4110 C CA . VAL A 1 564 ? -11.232 -0.891 10.730 1.00 117.03 543 VAL A CA 1
ATOM 4111 C C . VAL A 1 564 ? -10.448 0.393 10.521 1.00 117.44 543 VAL A C 1
ATOM 4112 O O . VAL A 1 564 ? -9.256 0.346 10.213 1.00 125.64 543 VAL A O 1
ATOM 4116 N N . GLY A 1 565 ? -11.102 1.542 10.691 1.00 110.60 544 GLY A N 1
ATOM 4117 C CA . GLY A 1 565 ? -10.416 2.818 10.554 1.00 104.48 544 GLY A CA 1
ATOM 4118 C C . GLY A 1 565 ? -9.303 2.977 11.583 1.00 104.32 544 GLY A C 1
ATOM 4119 O O . GLY A 1 565 ? -8.159 3.239 11.238 1.00 102.34 544 GLY A O 1
ATOM 4120 N N . LEU A 1 566 ? -9.636 2.792 12.856 1.00 105.98 545 LEU A N 1
ATOM 4121 C CA . LEU A 1 566 ? -8.661 2.952 13.940 1.00 108.53 545 LEU A CA 1
ATOM 4122 C C . LEU A 1 566 ? -7.496 1.956 13.794 1.00 116.28 545 LEU A C 1
ATOM 4123 O O . LEU A 1 566 ? -6.376 2.273 14.150 1.00 120.95 545 LEU A O 1
ATOM 4128 N N . GLU A 1 567 ? -7.750 0.754 13.283 1.00 123.64 546 GLU A N 1
ATOM 4129 C CA . GLU A 1 567 ? -6.673 -0.227 13.098 1.00 130.97 546 GLU A CA 1
ATOM 4130 C C . GLU A 1 567 ? -5.677 0.227 12.043 1.00 128.74 546 GLU A C 1
ATOM 4131 O O . GLU A 1 567 ? -4.470 0.076 12.229 1.00 130.48 546 GLU A O 1
ATOM 4137 N N . LYS A 1 568 ? -6.190 0.753 10.928 1.00 123.67 547 LYS A N 1
ATOM 4138 C CA . LYS A 1 568 ? -5.348 1.098 9.783 1.00 123.13 547 LYS A CA 1
ATOM 4139 C C . LYS A 1 568 ? -5.066 2.594 9.716 1.00 120.10 547 LYS A C 1
ATOM 4140 O O . LYS A 1 568 ? -4.665 3.095 8.673 1.00 123.68 547 LYS A O 1
ATOM 4146 N N . GLY A 1 569 ? -5.279 3.303 10.827 1.00 116.78 548 GLY A N 1
ATOM 4147 C CA . GLY A 1 569 ? -4.912 4.718 10.950 1.00 111.24 548 GLY A CA 1
ATOM 4148 C C . GLY A 1 569 ? -5.647 5.693 10.034 1.00 105.68 548 GLY A C 1
ATOM 4149 O O . GLY A 1 569 ? -5.166 6.785 9.772 1.00 107.15 548 GLY A O 1
ATOM 4150 N N . ILE A 1 570 ? -6.820 5.317 9.561 1.00 102.71 549 ILE A N 1
ATOM 4151 C CA . ILE A 1 570 ? -7.580 6.158 8.662 1.00 99.47 549 ILE A CA 1
ATOM 4152 C C . ILE A 1 570 ? -8.610 6.983 9.416 1.00 96.74 549 ILE A C 1
ATOM 4153 O O . ILE A 1 570 ? -9.435 6.430 10.154 1.00 93.13 549 ILE A O 1
ATOM 4158 N N . PRO A 1 571 ? -8.585 8.313 9.201 1.00 96.23 550 PRO A N 1
ATOM 4159 C CA . PRO A 1 571 ? -9.587 9.152 9.836 1.00 95.89 550 PRO A CA 1
ATOM 4160 C C . PRO A 1 571 ? -10.981 8.799 9.330 1.00 97.41 550 PRO A C 1
ATOM 4161 O O . PRO A 1 571 ? -11.199 8.728 8.117 1.00 99.83 550 PRO A O 1
ATOM 4165 N N . THR A 1 572 ? -11.903 8.562 10.261 1.00 95.61 551 THR A N 1
ATOM 4166 C CA . THR A 1 572 ? -13.233 8.133 9.906 1.00 97.19 551 THR A CA 1
ATOM 4167 C C . THR A 1 572 ? -14.252 8.866 10.750 1.00 92.69 551 THR A C 1
ATOM 4168 O O . THR A 1 572 ? -13.905 9.387 11.805 1.00 92.11 551 THR A O 1
ATOM 4172 N N . VAL A 1 573 ? -15.499 8.894 10.277 1.00 90.41 552 VAL A N 1
ATOM 4173 C CA . VAL A 1 573 ? -16.650 9.309 11.091 1.00 90.44 552 VAL A CA 1
ATOM 4174 C C . VAL A 1 573 ? -17.754 8.252 10.943 1.00 94.49 552 VAL A C 1
ATOM 4175 O O . VAL A 1 573 ? -17.956 7.714 9.854 1.00 98.91 552 VAL A O 1
ATOM 4179 N N . VAL A 1 574 ? -18.440 7.946 12.041 1.00 94.31 553 VAL A N 1
ATOM 4180 C CA . VAL A 1 574 ? -19.541 6.999 12.029 1.00 98.26 553 VAL A CA 1
ATOM 4181 C C . VAL A 1 574 ? -20.826 7.682 12.536 1.00 103.28 553 VAL A C 1
ATOM 4182 O O . VAL A 1 574 ? -20.776 8.731 13.166 1.00 103.24 553 VAL A O 1
ATOM 4186 N N . GLY A 1 575 ? -21.979 7.089 12.256 1.00 108.58 554 GLY A N 1
ATOM 4187 C CA . GLY A 1 575 ? -23.240 7.632 12.745 1.00 110.92 554 GLY A CA 1
ATOM 4188 C C . GLY A 1 575 ? -23.596 8.924 12.044 1.00 109.17 554 GLY A C 1
ATOM 4189 O O . GLY A 1 575 ? -24.066 9.846 12.694 1.00 112.58 554 GLY A O 1
ATOM 4190 N N . VAL A 1 576 ? -23.397 8.959 10.720 1.00 107.30 555 VAL A N 1
ATOM 4191 C CA . VAL A 1 576 ? -23.630 10.139 9.891 1.00 107.02 555 VAL A CA 1
ATOM 4192 C C . VAL A 1 576 ? -25.003 10.143 9.200 1.00 109.53 555 VAL A C 1
ATOM 4193 O O . VAL A 1 576 ? -25.119 9.787 8.019 1.00 102.56 555 VAL A O 1
ATOM 4197 N N . GLU A 1 577 ? -26.010 10.607 9.954 1.00 116.31 556 GLU A N 1
ATOM 4198 C CA . GLU A 1 577 ? -27.449 10.560 9.611 1.00 124.45 556 GLU A CA 1
ATOM 4199 C C . GLU A 1 577 ? -27.824 9.916 8.281 1.00 125.45 556 GLU A C 1
ATOM 4200 O O . GLU A 1 577 ? -28.375 8.811 8.275 1.00 138.56 556 GLU A O 1
ATOM 4206 N N . LYS A 1 578 ? -27.574 10.600 7.169 1.00 119.25 557 LYS A N 1
ATOM 4207 C CA . LYS A 1 578 ? -27.952 10.065 5.859 1.00 119.53 557 LYS A CA 1
ATOM 4208 C C . LYS A 1 578 ? -26.844 10.342 4.873 1.00 112.56 557 LYS A C 1
ATOM 4209 O O . LYS A 1 578 ? -27.047 10.973 3.845 1.00 112.14 557 LYS A O 1
ATOM 4215 N N . ALA A 1 579 ? -25.669 9.829 5.186 1.00 106.56 558 ALA A N 1
ATOM 4216 C CA . ALA A 1 579 ? -24.483 10.114 4.404 1.00 104.87 558 ALA A CA 1
ATOM 4217 C C . ALA A 1 579 ? -24.615 9.836 2.886 1.00 110.64 558 ALA A C 1
ATOM 4218 O O . ALA A 1 579 ? -24.155 10.622 2.070 1.00 111.39 558 ALA A O 1
ATOM 4220 N N . VAL A 1 580 ? -25.242 8.735 2.496 1.00 119.34 559 VAL A N 1
ATOM 4221 C CA . VAL A 1 580 ? -25.252 8.344 1.080 1.00 123.21 559 VAL A CA 1
ATOM 4222 C C . VAL A 1 580 ? -26.141 9.293 0.269 1.00 126.60 559 VAL A C 1
ATOM 4223 O O . VAL A 1 580 ? -25.798 9.659 -0.864 1.00 122.92 559 VAL A O 1
ATOM 4227 N N . LYS A 1 581 ? -27.264 9.693 0.873 1.00 132.71 560 LYS A N 1
ATOM 4228 C CA . LYS A 1 581 ? -28.243 10.599 0.248 1.00 138.20 560 LYS A CA 1
ATOM 4229 C C . LYS A 1 581 ? -27.766 12.048 0.279 1.00 137.56 560 LYS A C 1
ATOM 4230 O O . LYS A 1 581 ? -27.757 12.719 -0.755 1.00 140.62 560 LYS A O 1
ATOM 4236 N N . ASN A 1 582 ? -27.382 12.519 1.470 1.00 135.39 561 ASN A N 1
ATOM 4237 C CA . ASN A 1 582 ? -27.060 13.942 1.709 1.00 131.72 561 ASN A CA 1
ATOM 4238 C C . ASN A 1 582 ? -25.709 14.389 1.145 1.00 129.36 561 ASN A C 1
ATOM 4239 O O . ASN A 1 582 ? -25.625 15.450 0.518 1.00 141.33 561 ASN A O 1
ATOM 4244 N N . ILE A 1 583 ? -24.657 13.603 1.385 1.00 118.82 562 ILE A N 1
ATOM 4245 C CA . ILE A 1 583 ? -23.316 13.902 0.839 1.00 110.95 562 ILE A CA 1
ATOM 4246 C C . ILE A 1 583 ? -23.189 13.547 -0.647 1.00 116.84 562 ILE A C 1
ATOM 4247 O O . ILE A 1 583 ? -23.448 12.410 -1.053 1.00 122.19 562 ILE A O 1
ATOM 4252 N N . SER A 1 584 ? -22.778 14.525 -1.450 1.00 119.27 563 SER A N 1
ATOM 4253 C CA . SER A 1 584 ? -22.698 14.354 -2.904 1.00 121.47 563 SER A CA 1
ATOM 4254 C C . SER A 1 584 ? -21.491 13.523 -3.331 1.00 117.21 563 SER A C 1
ATOM 4255 O O . SER A 1 584 ? -20.542 13.321 -2.574 1.00 108.19 563 SER A O 1
ATOM 4258 N N . ASN A 1 585 ? -21.546 13.060 -4.570 1.00 121.53 564 ASN A N 1
ATOM 4259 C CA . ASN A 1 585 ? -20.488 12.246 -5.136 1.00 124.05 564 ASN A CA 1
ATOM 4260 C C . ASN A 1 585 ? -19.439 13.105 -5.812 1.00 124.78 564 ASN A C 1
ATOM 4261 O O . ASN A 1 585 ? -19.750 14.117 -6.444 1.00 124.95 564 ASN A O 1
ATOM 4266 N N . ASN A 1 586 ? -18.192 12.681 -5.665 1.00 125.62 565 ASN A N 1
ATOM 4267 C CA . ASN A 1 586 ? -17.055 13.305 -6.330 1.00 131.07 565 ASN A CA 1
ATOM 4268 C C . ASN A 1 586 ? -16.787 14.773 -5.972 1.00 131.22 565 ASN A C 1
ATOM 4269 O O . ASN A 1 586 ? -16.048 15.449 -6.689 1.00 137.55 565 ASN A O 1
ATOM 4274 N N . VAL A 1 587 ? -17.368 15.257 -4.874 1.00 131.10 566 VAL A N 1
ATOM 4275 C CA . VAL A 1 587 ? -17.091 16.615 -4.394 1.00 134.39 566 VAL A CA 1
ATOM 4276 C C . VAL A 1 587 ? -16.027 16.542 -3.307 1.00 125.04 566 VAL A C 1
ATOM 4277 O O . VAL A 1 587 ? -16.097 15.689 -2.439 1.00 119.11 566 VAL A O 1
ATOM 4281 N N . LEU A 1 588 ? -15.057 17.453 -3.366 1.00 124.46 567 LEU A N 1
ATOM 4282 C CA . LEU A 1 588 ? -13.954 17.514 -2.404 1.00 116.15 567 LEU A CA 1
ATOM 4283 C C . LEU A 1 588 ? -14.474 17.837 -1.016 1.00 107.90 567 LEU A C 1
ATOM 4284 O O . LEU A 1 588 ? -15.294 18.725 -0.854 1.00 113.04 567 LEU A O 1
ATOM 4289 N N . VAL A 1 589 ? -13.974 17.138 -0.013 1.00 99.89 568 VAL A N 1
ATOM 4290 C CA . VAL A 1 589 ? -14.483 17.277 1.342 1.00 95.55 568 VAL A CA 1
ATOM 4291 C C . VAL A 1 589 ? -13.334 17.156 2.330 1.00 91.84 568 VAL A C 1
ATOM 4292 O O . VAL A 1 589 ? -12.288 16.625 1.978 1.00 89.48 568 VAL A O 1
ATOM 4296 N N . THR A 1 590 ? -13.514 17.692 3.539 1.00 90.88 569 THR A N 1
ATOM 4297 C CA . THR A 1 590 ? -12.528 17.537 4.632 1.00 93.84 569 THR A CA 1
ATOM 4298 C C . THR A 1 590 ? -13.128 16.886 5.857 1.00 94.01 569 THR A C 1
ATOM 4299 O O . THR A 1 590 ? -14.161 17.352 6.353 1.00 101.35 569 THR A O 1
ATOM 4303 N N . ILE A 1 591 ? -12.500 15.831 6.364 1.00 93.19 570 ILE A N 1
ATOM 4304 C CA . ILE A 1 591 ? -13.067 15.143 7.532 1.00 94.65 570 ILE A CA 1
ATOM 4305 C C . ILE A 1 591 ? -12.182 15.343 8.741 1.00 91.51 570 ILE A C 1
ATOM 4306 O O . ILE A 1 591 ? -10.967 15.314 8.626 1.00 85.75 570 ILE A O 1
ATOM 4311 N N . ASP A 1 592 ? -12.803 15.589 9.891 1.00 91.29 571 ASP A N 1
ATOM 4312 C CA . ASP A 1 592 ? -12.061 15.880 11.109 1.00 89.30 571 ASP A CA 1
ATOM 4313 C C . ASP A 1 592 ? -12.353 14.816 12.133 1.00 88.58 571 ASP A C 1
ATOM 4314 O O . ASP A 1 592 ? -13.434 14.806 12.690 1.00 87.58 571 ASP A O 1
ATOM 4319 N N . ALA A 1 593 ? -11.388 13.936 12.379 1.00 91.46 572 ALA A N 1
ATOM 4320 C CA . ALA A 1 593 ? -11.560 12.793 13.288 1.00 95.41 572 ALA A CA 1
ATOM 4321 C C . ALA A 1 593 ? -11.930 13.216 14.726 1.00 98.62 572 ALA A C 1
ATOM 4322 O O . ALA A 1 593 ? -12.925 12.718 15.266 1.00 99.84 572 ALA A O 1
ATOM 4324 N N . ALA A 1 594 ? -11.163 14.112 15.359 1.00 95.95 573 ALA A N 1
ATOM 4325 C CA . ALA A 1 594 ? -11.651 14.722 16.602 1.00 97.45 573 ALA A CA 1
ATOM 4326 C C . ALA A 1 594 ? -12.869 15.531 16.162 1.00 99.43 573 ALA A C 1
ATOM 4327 O O . ALA A 1 594 ? -13.125 15.647 14.968 1.00 94.35 573 ALA A O 1
ATOM 4329 N N . GLN A 1 595 ? -13.641 16.071 17.094 1.00 105.98 574 GLN A N 1
ATOM 4330 C CA . GLN A 1 595 ? -14.855 16.884 16.754 1.00 106.21 574 GLN A CA 1
ATOM 4331 C C . GLN A 1 595 ? -15.942 16.123 15.990 1.00 97.93 574 GLN A C 1
ATOM 4332 O O . GLN A 1 595 ? -17.126 16.273 16.275 1.00 102.24 574 GLN A O 1
ATOM 4338 N N . GLY A 1 596 ? -15.549 15.371 14.980 1.00 91.52 575 GLY A N 1
ATOM 4339 C CA . GLY A 1 596 ? -16.478 14.517 14.268 1.00 98.31 575 GLY A CA 1
ATOM 4340 C C . GLY A 1 596 ? -17.283 15.291 13.273 1.00 100.60 575 GLY A C 1
ATOM 4341 O O . GLY A 1 596 ? -18.493 15.093 13.161 1.00 115.37 575 GLY A O 1
ATOM 4342 N N . LYS A 1 597 ? -16.609 16.177 12.553 1.00 100.53 576 LYS A N 1
ATOM 4343 C CA . LYS A 1 597 ? -17.271 17.066 11.623 1.00 104.43 576 LYS A CA 1
ATOM 4344 C C . LYS A 1 597 ? -16.776 16.753 10.228 1.00 105.18 576 LYS A C 1
ATOM 4345 O O . LYS A 1 597 ? -15.699 16.168 10.062 1.00 97.38 576 LYS A O 1
ATOM 4351 N N . ILE A 1 598 ? -17.584 17.142 9.239 1.00 108.00 577 ILE A N 1
ATOM 4352 C CA . ILE A 1 598 ? -17.275 16.961 7.822 1.00 104.75 577 ILE A CA 1
ATOM 4353 C C . ILE A 1 598 ? -17.559 18.246 7.083 1.00 100.93 577 ILE A C 1
ATOM 4354 O O . ILE A 1 598 ? -18.653 18.793 7.199 1.00 106.48 577 ILE A O 1
ATOM 4359 N N . PHE A 1 599 ? -16.598 18.717 6.300 1.00 97.39 578 PHE A N 1
ATOM 4360 C CA . PHE A 1 599 ? -16.679 20.071 5.727 1.00 97.75 578 PHE A CA 1
ATOM 4361 C C . PHE A 1 599 ? -16.750 20.140 4.204 1.00 102.67 578 PHE A C 1
ATOM 4362 O O . PHE A 1 599 ? -16.340 19.220 3.509 1.00 103.78 578 PHE A O 1
ATOM 4370 N N . GLU A 1 600 ? -17.237 21.281 3.717 1.00 109.77 579 GLU A N 1
ATOM 4371 C CA . GLU A 1 600 ? -17.557 21.502 2.308 1.00 119.52 579 GLU A CA 1
ATOM 4372 C C . GLU A 1 600 ? -16.377 21.285 1.358 1.00 120.80 579 GLU A C 1
ATOM 4373 O O . GLU A 1 600 ? -16.596 20.837 0.234 1.00 130.64 579 GLU A O 1
ATOM 4379 N N . GLY A 1 601 ? -15.148 21.612 1.774 1.00 113.43 580 GLY A N 1
ATOM 4380 C CA . GLY A 1 601 ? -13.963 21.372 0.921 1.00 107.73 580 GLY A CA 1
ATOM 4381 C C . GLY A 1 601 ? -12.725 22.146 1.330 1.00 107.63 580 GLY A C 1
ATOM 4382 O O . GLY A 1 601 ? -12.496 23.266 0.875 1.00 124.59 580 GLY A O 1
ATOM 4383 N N . TYR A 1 602 ? -11.919 21.533 2.178 1.00 101.27 581 TYR A N 1
ATOM 4384 C CA . TYR A 1 602 ? -10.746 22.156 2.817 1.00 98.48 581 TYR A CA 1
ATOM 4385 C C . TYR A 1 602 ? -11.089 23.007 4.035 1.00 96.47 581 TYR A C 1
ATOM 4386 O O . TYR A 1 602 ? -11.962 23.869 3.942 1.00 90.28 581 TYR A O 1
ATOM 4395 N N . ALA A 1 603 ? -10.389 22.774 5.161 1.00 94.95 582 ALA A N 1
ATOM 4396 C CA . ALA A 1 603 ? -10.629 23.567 6.371 1.00 97.06 582 ALA A CA 1
ATOM 4397 C C . ALA A 1 603 ? -9.429 23.714 7.355 1.00 96.51 582 ALA A C 1
ATOM 4398 O O . ALA A 1 603 ? -8.564 24.570 7.129 1.00 90.01 582 ALA A O 1
ATOM 4400 N N . ASN A 1 604 ? -9.429 22.946 8.457 1.00 98.23 583 ASN A N 1
ATOM 4401 C CA . ASN A 1 604 ? -8.355 22.940 9.481 1.00 94.29 583 ASN A CA 1
ATOM 4402 C C . ASN A 1 604 ? -8.745 22.082 10.698 1.00 91.93 583 ASN A C 1
ATOM 4403 O O . ASN A 1 604 ? -7.885 21.586 11.422 1.00 92.00 583 ASN A O 1
ATOM 4408 N N . MET B 1 22 ? -4.187 26.400 46.074 1.00 118.65 1 MET B N 1
ATOM 4409 C CA . MET B 1 22 ? -2.769 26.008 45.896 1.00 122.07 1 MET B CA 1
ATOM 4410 C C . MET B 1 22 ? -2.676 24.606 46.421 1.00 119.87 1 MET B C 1
ATOM 4411 O O . MET B 1 22 ? -2.320 24.435 47.583 1.00 134.00 1 MET B O 1
ATOM 4416 N N . ARG B 1 23 ? -3.008 23.611 45.596 1.00 112.13 2 ARG B N 1
ATOM 4417 C CA . ARG B 1 23 ? -2.907 22.174 45.996 1.00 108.35 2 ARG B CA 1
ATOM 4418 C C . ARG B 1 23 ? -2.561 21.235 44.851 1.00 106.38 2 ARG B C 1
ATOM 4419 O O . ARG B 1 23 ? -1.758 20.346 45.034 1.00 106.88 2 ARG B O 1
ATOM 4427 N N . LYS B 1 24 ? -3.214 21.403 43.701 1.00 104.34 3 LYS B N 1
ATOM 4428 C CA . LYS B 1 24 ? -2.731 20.887 42.400 1.00 101.26 3 LYS B CA 1
ATOM 4429 C C . LYS B 1 24 ? -2.854 19.372 42.211 1.00 101.14 3 LYS B C 1
ATOM 4430 O O . LYS B 1 24 ? -3.644 18.901 41.373 1.00 102.87 3 LYS B O 1
ATOM 4436 N N . THR B 1 25 ? -2.075 18.607 42.970 1.00 99.97 4 THR B N 1
ATOM 4437 C CA . THR B 1 25 ? -2.053 17.156 42.800 1.00 99.98 4 THR B CA 1
ATOM 4438 C C . THR B 1 25 ? -3.156 16.476 43.627 1.00 97.20 4 THR B C 1
ATOM 4439 O O . THR B 1 25 ? -3.217 16.614 44.838 1.00 99.15 4 THR B O 1
ATOM 4443 N N . LYS B 1 26 ? -4.025 15.731 42.950 1.00 95.08 5 LYS B N 1
ATOM 4444 C CA . LYS B 1 26 ? -5.256 15.217 43.556 1.00 91.13 5 LYS B CA 1
ATOM 4445 C C . LYS B 1 26 ? -5.091 13.866 44.232 1.00 88.42 5 LYS B C 1
ATOM 4446 O O . LYS B 1 26 ? -4.336 13.012 43.770 1.00 87.29 5 LYS B O 1
ATOM 4452 N N . ILE B 1 27 ? -5.844 13.672 45.308 1.00 90.86 6 ILE B N 1
ATOM 4453 C CA . ILE B 1 27 ? -5.705 12.480 46.187 1.00 94.04 6 ILE B CA 1
ATOM 4454 C C . ILE B 1 27 ? -6.860 11.473 46.054 1.00 90.87 6 ILE B C 1
ATOM 4455 O O . ILE B 1 27 ? -7.979 11.741 46.493 1.00 88.26 6 ILE B O 1
ATOM 4460 N N . VAL B 1 28 ? -6.581 10.317 45.460 1.00 92.28 7 VAL B N 1
ATOM 4461 C CA . VAL B 1 28 ? -7.546 9.208 45.415 1.00 95.32 7 VAL B CA 1
ATOM 4462 C C . VAL B 1 28 ? -7.403 8.265 46.639 1.00 97.00 7 VAL B C 1
ATOM 4463 O O . VAL B 1 28 ? -6.294 7.869 47.005 1.00 93.66 7 VAL B O 1
ATOM 4467 N N . CYS B 1 29 ? -8.518 7.888 47.255 1.00 103.19 8 CYS B N 1
ATOM 4468 C CA . CYS B 1 29 ? -8.472 7.019 48.460 1.00 113.72 8 CYS B CA 1
ATOM 4469 C C . CYS B 1 29 ? -9.321 5.744 48.374 1.00 111.19 8 CYS B C 1
ATOM 4470 O O . CYS B 1 29 ? -10.507 5.777 48.038 1.00 114.92 8 CYS B O 1
ATOM 4473 N N . THR B 1 30 ? -8.717 4.618 48.702 1.00 107.42 9 THR B N 1
ATOM 4474 C CA . THR B 1 30 ? -9.462 3.374 48.694 1.00 109.89 9 THR B CA 1
ATOM 4475 C C . THR B 1 30 ? -10.278 3.218 49.961 1.00 109.36 9 THR B C 1
ATOM 4476 O O . THR B 1 30 ? -9.726 3.142 51.054 1.00 107.36 9 THR B O 1
ATOM 4480 N N . ILE B 1 31 ? -11.597 3.160 49.808 1.00 110.16 10 ILE B N 1
ATOM 4481 C CA . ILE B 1 31 ? -12.482 2.949 50.954 1.00 112.83 10 ILE B CA 1
ATOM 4482 C C . ILE B 1 31 ? -12.543 1.468 51.330 1.00 115.37 10 ILE B C 1
ATOM 4483 O O . ILE B 1 31 ? -12.716 0.604 50.470 1.00 116.60 10 ILE B O 1
ATOM 4488 N N . GLY B 1 32 ? -12.406 1.187 52.621 1.00 119.09 11 GLY B N 1
ATOM 4489 C CA . GLY B 1 32 ? -12.481 -0.182 53.141 1.00 119.29 11 GLY B CA 1
ATOM 4490 C C . GLY B 1 32 ? -13.014 -0.161 54.562 1.00 122.85 11 GLY B C 1
ATOM 4491 O O . GLY B 1 32 ? -13.360 0.901 55.079 1.00 122.28 11 GLY B O 1
ATOM 4492 N N . PRO B 1 33 ? -13.052 -1.329 55.225 1.00 128.81 12 PRO B N 1
ATOM 4493 C CA . PRO B 1 33 ? -13.524 -1.484 56.620 1.00 131.28 12 PRO B CA 1
ATOM 4494 C C . PRO B 1 33 ? -13.082 -0.372 57.585 1.00 131.92 12 PRO B C 1
ATOM 4495 O O . PRO B 1 33 ? -13.837 -0.039 58.506 1.00 133.81 12 PRO B O 1
ATOM 4499 N N . ALA B 1 34 ? -11.882 0.193 57.361 1.00 127.75 13 ALA B N 1
ATOM 4500 C CA . ALA B 1 34 ? -11.288 1.210 58.251 1.00 124.52 13 ALA B CA 1
ATOM 4501 C C . ALA B 1 34 ? -11.920 2.553 58.089 1.00 120.60 13 ALA B C 1
ATOM 4502 O O . ALA B 1 34 ? -11.750 3.394 58.967 1.00 119.55 13 ALA B O 1
ATOM 4504 N N . SER B 1 35 ? -12.645 2.735 56.978 1.00 119.60 14 SER B N 1
ATOM 4505 C CA . SER B 1 35 ? -13.120 4.051 56.513 1.00 117.97 14 SER B CA 1
ATOM 4506 C C . SER B 1 35 ? -14.482 4.005 55.773 1.00 120.02 14 SER B C 1
ATOM 4507 O O . SER B 1 35 ? -14.711 4.802 54.861 1.00 119.16 14 SER B O 1
ATOM 4510 N N . GLU B 1 36 ? -15.362 3.069 56.148 1.00 125.14 15 GLU B N 1
ATOM 4511 C CA . GLU B 1 36 ? -16.759 3.045 55.671 1.00 124.84 15 GLU B CA 1
ATOM 4512 C C . GLU B 1 36 ? -17.526 4.089 56.475 1.00 128.99 15 GLU B C 1
ATOM 4513 O O . GLU B 1 36 ? -18.507 4.665 56.002 1.00 126.29 15 GLU B O 1
ATOM 4519 N N . SER B 1 37 ? -17.060 4.301 57.709 1.00 136.14 16 SER B N 1
ATOM 4520 C CA . SER B 1 37 ? -17.745 5.101 58.716 1.00 137.23 16 SER B CA 1
ATOM 4521 C C . SER B 1 37 ? -17.989 6.541 58.254 1.00 134.83 16 SER B C 1
ATOM 4522 O O . SER B 1 37 ? -17.045 7.259 57.937 1.00 129.41 16 SER B O 1
ATOM 4525 N N . GLU B 1 38 ? -19.263 6.931 58.207 1.00 138.50 17 GLU B N 1
ATOM 4526 C CA . GLU B 1 38 ? -19.693 8.314 57.963 1.00 139.60 17 GLU B CA 1
ATOM 4527 C C . GLU B 1 38 ? -18.772 9.329 58.643 1.00 142.13 17 GLU B C 1
ATOM 4528 O O . GLU B 1 38 ? -18.350 10.296 58.011 1.00 145.05 17 GLU B O 1
ATOM 4534 N N . GLU B 1 39 ? -18.465 9.092 59.922 1.00 147.17 18 GLU B N 1
ATOM 4535 C CA . GLU B 1 39 ? -17.531 9.928 60.705 1.00 149.57 18 GLU B CA 1
ATOM 4536 C C . GLU B 1 39 ? -16.140 10.025 60.069 1.00 143.53 18 GLU B C 1
ATOM 4537 O O . GLU B 1 39 ? -15.533 11.103 60.069 1.00 140.80 18 GLU B O 1
ATOM 4543 N N . MET B 1 40 ? -15.640 8.890 59.563 1.00 136.52 19 MET B N 1
ATOM 4544 C CA . MET B 1 40 ? -14.282 8.783 59.000 1.00 127.17 19 MET B CA 1
ATOM 4545 C C . MET B 1 40 ? -14.238 9.328 57.571 1.00 120.13 19 MET B C 1
ATOM 4546 O O . MET B 1 40 ? -13.277 10.003 57.195 1.00 115.90 19 MET B O 1
ATOM 4551 N N . ILE B 1 41 ? -15.272 9.030 56.783 1.00 118.93 20 ILE B N 1
ATOM 4552 C CA . ILE B 1 41 ? -15.388 9.562 55.411 1.00 116.80 20 ILE B CA 1
ATOM 4553 C C . ILE B 1 41 ? -15.454 11.093 55.401 1.00 112.35 20 ILE B C 1
ATOM 4554 O O . ILE B 1 41 ? -14.882 11.730 54.506 1.00 101.83 20 ILE B O 1
ATOM 4559 N N . GLU B 1 42 ? -16.114 11.666 56.409 1.00 113.18 21 GLU B N 1
ATOM 4560 C CA . GLU B 1 42 ? -16.038 13.104 56.643 1.00 113.85 21 GLU B CA 1
ATOM 4561 C C . GLU B 1 42 ? -14.590 13.550 56.865 1.00 115.20 21 GLU B C 1
ATOM 4562 O O . GLU B 1 42 ? -14.138 14.494 56.225 1.00 119.54 21 GLU B O 1
ATOM 4568 N N . LYS B 1 43 ? -13.859 12.871 57.747 1.00 118.11 22 LYS B N 1
ATOM 4569 C CA . LYS B 1 43 ? -12.489 13.289 58.078 1.00 118.41 22 LYS B CA 1
ATOM 4570 C C . LYS B 1 43 ? -11.558 13.244 56.844 1.00 110.72 22 LYS B C 1
ATOM 4571 O O . LYS B 1 43 ? -10.686 14.104 56.674 1.00 106.08 22 LYS B O 1
ATOM 4577 N N . LEU B 1 44 ? -11.772 12.257 55.982 1.00 105.50 23 LEU B N 1
ATOM 4578 C CA . LEU B 1 44 ? -10.937 12.061 54.810 1.00 102.10 23 LEU B CA 1
ATOM 4579 C C . LEU B 1 44 ? -11.208 13.139 53.792 1.00 105.52 23 LEU B C 1
ATOM 4580 O O . LEU B 1 44 ? -10.282 13.616 53.130 1.00 110.60 23 LEU B O 1
ATOM 4585 N N . ILE B 1 45 ? -12.480 13.510 53.653 1.00 106.37 24 ILE B N 1
ATOM 4586 C CA . ILE B 1 45 ? -12.869 14.569 52.737 1.00 101.47 24 ILE B CA 1
ATOM 4587 C C . ILE B 1 45 ? -12.222 15.866 53.184 1.00 106.65 24 ILE B C 1
ATOM 4588 O O . ILE B 1 45 ? -11.646 16.601 52.364 1.00 114.83 24 ILE B O 1
ATOM 4593 N N . ASN B 1 46 ? -12.307 16.136 54.479 1.00 107.91 25 ASN B N 1
ATOM 4594 C CA . ASN B 1 46 ? -11.659 17.304 55.052 1.00 113.29 25 ASN B CA 1
ATOM 4595 C C . ASN B 1 46 ? -10.147 17.244 54.935 1.00 113.55 25 ASN B C 1
ATOM 4596 O O . ASN B 1 46 ? -9.501 18.279 54.908 1.00 112.91 25 ASN B O 1
ATOM 4601 N N . ALA B 1 47 ? -9.587 16.036 54.877 1.00 119.12 26 ALA B N 1
ATOM 4602 C CA . ALA B 1 47 ? -8.130 15.850 54.825 1.00 122.19 26 ALA B CA 1
ATOM 4603 C C . ALA B 1 47 ? -7.609 15.815 53.389 1.00 117.44 26 ALA B C 1
ATOM 4604 O O . ALA B 1 47 ? -6.417 15.595 53.164 1.00 123.30 26 ALA B O 1
ATOM 4606 N N . GLY B 1 48 ? -8.510 16.009 52.428 1.00 114.46 27 GLY B N 1
ATOM 4607 C CA . GLY B 1 48 ? -8.135 16.324 51.053 1.00 112.47 27 GLY B CA 1
ATOM 4608 C C . GLY B 1 48 ? -8.617 15.358 49.997 1.00 111.21 27 GLY B C 1
ATOM 4609 O O . GLY B 1 48 ? -8.328 15.556 48.823 1.00 118.18 27 GLY B O 1
ATOM 4610 N N . MET B 1 49 ? -9.332 14.306 50.388 1.00 112.16 28 MET B N 1
ATOM 4611 C CA . MET B 1 49 ? -9.717 13.261 49.434 1.00 105.82 28 MET B CA 1
ATOM 4612 C C . MET B 1 49 ? -10.511 13.880 48.299 1.00 103.93 28 MET B C 1
ATOM 4613 O O . MET B 1 49 ? -11.424 14.667 48.541 1.00 106.04 28 MET B O 1
ATOM 4618 N N . ASN B 1 50 ? -10.152 13.530 47.068 1.00 103.50 29 ASN B N 1
ATOM 4619 C CA . ASN B 1 50 ? -10.840 14.043 45.871 1.00 104.13 29 ASN B CA 1
ATOM 4620 C C . ASN B 1 50 ? -11.618 12.957 45.133 1.00 105.79 29 ASN B C 1
ATOM 4621 O O . ASN B 1 50 ? -12.567 13.258 44.383 1.00 104.69 29 ASN B O 1
ATOM 4626 N N . VAL B 1 51 ? -11.186 11.706 45.288 1.00 98.21 30 VAL B N 1
ATOM 4627 C CA . VAL B 1 51 ? -11.827 10.633 44.574 1.00 97.45 30 VAL B CA 1
ATOM 4628 C C . VAL B 1 51 ? -11.844 9.427 45.473 1.00 99.71 30 VAL B C 1
ATOM 4629 O O . VAL B 1 51 ? -10.886 9.169 46.191 1.00 104.80 30 VAL B O 1
ATOM 4633 N N . ALA B 1 52 ? -12.961 8.710 45.459 1.00 100.91 31 ALA B N 1
ATOM 4634 C CA . ALA B 1 52 ? -13.134 7.522 46.290 1.00 99.50 31 ALA B CA 1
ATOM 4635 C C . ALA B 1 52 ? -12.974 6.289 45.420 1.00 99.57 31 ALA B C 1
ATOM 4636 O O . ALA B 1 52 ? -13.776 6.064 44.505 1.00 102.95 31 ALA B O 1
ATOM 4638 N N . ARG B 1 53 ? -11.938 5.500 45.688 1.00 97.83 32 ARG B N 1
ATOM 4639 C CA . ARG B 1 53 ? -11.759 4.229 44.999 1.00 98.08 32 ARG B CA 1
ATOM 4640 C C . ARG B 1 53 ? -12.571 3.120 45.665 1.00 98.76 32 ARG B C 1
ATOM 4641 O O . ARG B 1 53 ? -12.519 2.949 46.892 1.00 98.13 32 ARG B O 1
ATOM 4649 N N . LEU B 1 54 ? -13.327 2.386 44.849 1.00 96.42 33 LEU B N 1
ATOM 4650 C CA . LEU B 1 54 ? -13.969 1.156 45.284 1.00 99.47 33 LEU B CA 1
ATOM 4651 C C . LEU B 1 54 ? -13.303 0.005 44.544 1.00 101.75 33 LEU B C 1
ATOM 4652 O O . LEU B 1 54 ? -13.380 -0.057 43.301 1.00 103.63 33 LEU B O 1
ATOM 4657 N N . ASN B 1 55 ? -12.614 -0.870 45.290 1.00 98.19 34 ASN B N 1
ATOM 4658 C CA . ASN B 1 55 ? -11.890 -1.974 44.671 1.00 102.28 34 ASN B CA 1
ATOM 4659 C C . ASN B 1 55 ? -12.725 -3.240 44.598 1.00 108.83 34 ASN B C 1
ATOM 4660 O O . ASN B 1 55 ? -12.988 -3.907 45.615 1.00 113.87 34 ASN B O 1
ATOM 4665 N N . PHE B 1 56 ? -13.094 -3.589 43.369 1.00 109.84 35 PHE B N 1
ATOM 4666 C CA . PHE B 1 56 ? -14.019 -4.682 43.117 1.00 109.78 35 PHE B CA 1
ATOM 4667 C C . PHE B 1 56 ? -13.326 -6.030 43.067 1.00 113.15 35 PHE B C 1
ATOM 4668 O O . PHE B 1 56 ? -13.955 -7.045 42.737 1.00 116.08 35 PHE B O 1
ATOM 4676 N N . SER B 1 57 ? -12.042 -6.051 43.423 1.00 112.78 36 SER B N 1
ATOM 4677 C CA . SER B 1 57 ? -11.363 -7.316 43.658 1.00 117.04 36 SER B CA 1
ATOM 4678 C C . SER B 1 57 ? -12.077 -8.077 44.779 1.00 120.51 36 SER B C 1
ATOM 4679 O O . SER B 1 57 ? -12.232 -9.292 44.715 1.00 119.57 36 SER B O 1
ATOM 4682 N N . HIS B 1 58 ? -12.523 -7.335 45.790 1.00 121.74 37 HIS B N 1
ATOM 4683 C CA . HIS B 1 58 ? -13.201 -7.896 46.953 1.00 122.32 37 HIS B CA 1
ATOM 4684 C C . HIS B 1 58 ? -14.517 -7.226 47.145 1.00 120.37 37 HIS B C 1
ATOM 4685 O O . HIS B 1 58 ? -14.842 -6.276 46.442 1.00 122.30 37 HIS B O 1
ATOM 4692 N N . GLY B 1 59 ? -15.285 -7.722 48.106 1.00 124.31 38 GLY B N 1
ATOM 4693 C CA . GLY B 1 59 ? -16.556 -7.120 48.491 1.00 125.19 38 GLY B CA 1
ATOM 4694 C C . GLY B 1 59 ? -17.691 -7.422 47.533 1.00 124.84 38 GLY B C 1
ATOM 4695 O O . GLY B 1 59 ? -17.467 -7.654 46.346 1.00 125.26 38 GLY B O 1
ATOM 4696 N N . SER B 1 60 ? -18.911 -7.400 48.058 1.00 125.79 39 SER B N 1
ATOM 4697 C CA . SER B 1 60 ? -20.109 -7.633 47.260 1.00 129.19 39 SER B CA 1
ATOM 4698 C C . SER B 1 60 ? -20.709 -6.308 46.826 1.00 126.26 39 SER B C 1
ATOM 4699 O O . SER B 1 60 ? -20.448 -5.282 47.448 1.00 123.00 39 SER B O 1
ATOM 4702 N N . HIS B 1 61 ? -21.532 -6.348 45.777 1.00 125.62 40 HIS B N 1
ATOM 4703 C CA . HIS B 1 61 ? -22.242 -5.159 45.294 1.00 123.28 40 HIS B CA 1
ATOM 4704 C C . HIS B 1 61 ? -22.986 -4.491 46.421 1.00 127.15 40 HIS B C 1
ATOM 4705 O O . HIS B 1 61 ? -22.981 -3.266 46.541 1.00 132.89 40 HIS B O 1
ATOM 4712 N N . GLU B 1 62 ? -23.618 -5.309 47.255 1.00 132.25 41 GLU B N 1
ATOM 4713 C CA . GLU B 1 62 ? -24.267 -4.888 48.492 1.00 136.25 41 GLU B CA 1
ATOM 4714 C C . GLU B 1 62 ? -23.377 -3.929 49.296 1.00 129.89 41 GLU B C 1
ATOM 4715 O O . GLU B 1 62 ? -23.817 -2.845 49.672 1.00 127.18 41 GLU B O 1
ATOM 4721 N N . GLU B 1 63 ? -22.133 -4.335 49.555 1.00 126.41 42 GLU B N 1
ATOM 4722 C CA . GLU B 1 63 ? -21.202 -3.535 50.368 1.00 126.05 42 GLU B CA 1
ATOM 4723 C C . GLU B 1 63 ? -20.817 -2.248 49.662 1.00 121.91 42 GLU B C 1
ATOM 4724 O O . GLU B 1 63 ? -20.870 -1.165 50.245 1.00 124.86 42 GLU B O 1
ATOM 4730 N N . HIS B 1 64 ? -20.423 -2.379 48.400 1.00 117.44 43 HIS B N 1
ATOM 4731 C CA . HIS B 1 64 ? -19.993 -1.237 47.597 1.00 109.77 43 HIS B CA 1
ATOM 4732 C C . HIS B 1 64 ? -21.077 -0.209 47.460 1.00 109.61 43 HIS B C 1
ATOM 4733 O O . HIS B 1 64 ? -20.810 0.986 47.591 1.00 103.45 43 HIS B O 1
ATOM 4740 N N . LYS B 1 65 ? -22.315 -0.662 47.262 1.00 113.75 44 LYS B N 1
ATOM 4741 C CA . LYS B 1 65 ? -23.463 0.243 47.211 1.00 118.88 44 LYS B CA 1
ATOM 4742 C C . LYS B 1 65 ? -23.627 0.996 48.537 1.00 122.56 44 LYS B C 1
ATOM 4743 O O . LYS B 1 65 ? -24.037 2.157 48.548 1.00 124.27 44 LYS B O 1
ATOM 4749 N N . GLY B 1 66 ? -23.295 0.344 49.648 1.00 125.92 45 GLY B N 1
ATOM 4750 C CA . GLY B 1 66 ? -23.462 0.947 50.970 1.00 129.15 45 GLY B CA 1
ATOM 4751 C C . GLY B 1 66 ? -22.515 2.103 51.197 1.00 126.52 45 GLY B C 1
ATOM 4752 O O . GLY B 1 66 ? -22.892 3.124 51.771 1.00 129.05 45 GLY B O 1
ATOM 4753 N N . ARG B 1 67 ? -21.280 1.928 50.744 1.00 123.53 46 ARG B N 1
ATOM 4754 C CA . ARG B 1 67 ? -20.261 2.967 50.835 1.00 124.26 46 ARG B CA 1
ATOM 4755 C C . ARG B 1 67 ? -20.531 4.130 49.853 1.00 119.89 46 ARG B C 1
ATOM 4756 O O . ARG B 1 67 ? -20.302 5.308 50.165 1.00 116.15 46 ARG B O 1
ATOM 4764 N N . ILE B 1 68 ? -21.020 3.798 48.668 1.00 116.41 47 ILE B N 1
ATOM 4765 C CA . ILE B 1 68 ? -21.346 4.822 47.691 1.00 114.13 47 ILE B CA 1
ATOM 4766 C C . ILE B 1 68 ? -22.348 5.796 48.280 1.00 117.98 47 ILE B C 1
ATOM 4767 O O . ILE B 1 68 ? -22.153 7.005 48.223 1.00 119.49 47 ILE B O 1
ATOM 4772 N N . ASP B 1 69 ? -23.402 5.266 48.881 1.00 123.81 48 ASP B N 1
ATOM 4773 C CA . ASP B 1 69 ? -24.414 6.108 49.500 1.00 129.03 48 ASP B CA 1
ATOM 4774 C C . ASP B 1 69 ? -23.809 7.019 50.568 1.00 127.86 48 ASP B C 1
ATOM 4775 O O . ASP B 1 69 ? -24.156 8.198 50.635 1.00 129.51 48 ASP B O 1
ATOM 4780 N N . THR B 1 70 ? -22.906 6.473 51.387 1.00 124.31 49 THR B N 1
ATOM 4781 C CA . THR B 1 70 ? -22.281 7.226 52.485 1.00 121.88 49 THR B CA 1
ATOM 4782 C C . THR B 1 70 ? -21.446 8.383 51.940 1.00 116.56 49 THR B C 1
ATOM 4783 O O . THR B 1 70 ? -21.511 9.517 52.434 1.00 112.87 49 THR B O 1
ATOM 4787 N N . ILE B 1 71 ? -20.664 8.079 50.912 1.00 112.22 50 ILE B N 1
ATOM 4788 C CA . ILE B 1 71 ? -19.818 9.076 50.276 1.00 110.92 50 ILE B CA 1
ATOM 4789 C C . ILE B 1 71 ? -20.666 10.187 49.677 1.00 111.14 50 ILE B C 1
ATOM 4790 O O . ILE B 1 71 ? -20.431 11.362 49.946 1.00 108.11 50 ILE B O 1
ATOM 4795 N N . ARG B 1 72 ? -21.656 9.814 48.876 1.00 112.13 51 ARG B N 1
ATOM 4796 C CA . ARG B 1 72 ? -22.583 10.797 48.341 1.00 116.85 51 ARG B CA 1
ATOM 4797 C C . ARG B 1 72 ? -23.125 11.677 49.465 1.00 120.46 51 ARG B C 1
ATOM 4798 O O . ARG B 1 72 ? -22.973 12.902 49.448 1.00 126.06 51 ARG B O 1
ATOM 4806 N N . LYS B 1 73 ? -23.732 11.029 50.450 1.00 125.27 52 LYS B N 1
ATOM 4807 C CA . LYS B 1 73 ? -24.429 11.711 51.538 1.00 130.59 52 LYS B CA 1
ATOM 4808 C C . LYS B 1 73 ? -23.513 12.678 52.282 1.00 127.95 52 LYS B C 1
ATOM 4809 O O . LYS B 1 73 ? -23.836 13.862 52.428 1.00 128.94 52 LYS B O 1
ATOM 4815 N N . VAL B 1 74 ? -22.371 12.173 52.742 1.00 124.06 53 VAL B N 1
ATOM 4816 C CA . VAL B 1 74 ? -21.420 12.996 53.497 1.00 122.34 53 VAL B CA 1
ATOM 4817 C C . VAL B 1 74 ? -20.799 14.109 52.595 1.00 117.67 53 VAL B C 1
ATOM 4818 O O . VAL B 1 74 ? -20.460 15.193 53.079 1.00 114.38 53 VAL B O 1
ATOM 4822 N N . ALA B 1 75 ? -20.701 13.850 51.289 1.00 114.90 54 ALA B N 1
ATOM 4823 C CA . ALA B 1 75 ? -20.153 14.827 50.330 1.00 113.77 54 ALA B CA 1
ATOM 4824 C C . ALA B 1 75 ? -21.074 16.012 50.167 1.00 121.01 54 ALA B C 1
ATOM 4825 O O . ALA B 1 75 ? -20.632 17.160 50.231 1.00 119.80 54 ALA B O 1
ATOM 4827 N N . LYS B 1 76 ? -22.358 15.729 49.943 1.00 131.02 55 LYS B N 1
ATOM 4828 C CA . LYS B 1 76 ? -23.339 16.786 49.712 1.00 134.62 55 LYS B CA 1
ATOM 4829 C C . LYS B 1 76 ? -23.867 17.430 50.986 1.00 134.14 55 LYS B C 1
ATOM 4830 O O . LYS B 1 76 ? -24.600 18.409 50.907 1.00 132.11 55 LYS B O 1
ATOM 4836 N N . ARG B 1 77 ? -23.491 16.895 52.149 1.00 136.34 56 ARG B N 1
ATOM 4837 C CA . ARG B 1 77 ? -23.684 17.609 53.417 1.00 135.86 56 ARG B CA 1
ATOM 4838 C C . ARG B 1 77 ? -22.559 18.619 53.570 1.00 133.43 56 ARG B C 1
ATOM 4839 O O . ARG B 1 77 ? -22.823 19.796 53.783 1.00 134.45 56 ARG B O 1
ATOM 4847 N N . LEU B 1 78 ? -21.311 18.159 53.435 1.00 130.54 57 LEU B N 1
ATOM 4848 C CA . LEU B 1 78 ? -20.140 19.047 53.494 1.00 129.81 57 LEU B CA 1
ATOM 4849 C C . LEU B 1 78 ? -20.022 19.953 52.252 1.00 130.79 57 LEU B C 1
ATOM 4850 O O . LEU B 1 78 ? -19.144 20.825 52.187 1.00 133.74 57 LEU B O 1
ATOM 4855 N N . ASP B 1 79 ? -20.903 19.740 51.274 1.00 130.04 58 ASP B N 1
ATOM 4856 C CA . ASP B 1 79 ? -20.972 20.575 50.086 1.00 129.49 58 ASP B CA 1
ATOM 4857 C C . ASP B 1 79 ? -19.638 20.575 49.365 1.00 125.49 58 ASP B C 1
ATOM 4858 O O . ASP B 1 79 ? -19.066 21.633 49.087 1.00 127.44 58 ASP B O 1
ATOM 4863 N N . LYS B 1 80 ? -19.144 19.373 49.083 1.00 121.59 59 LYS B N 1
ATOM 4864 C CA . LYS B 1 80 ? -17.866 19.196 48.409 1.00 115.59 59 LYS B CA 1
ATOM 4865 C C . LYS B 1 80 ? -18.022 18.213 47.256 1.00 108.04 59 LYS B C 1
ATOM 4866 O O . LYS B 1 80 ? -18.957 17.411 47.241 1.00 108.75 59 LYS B O 1
ATOM 4872 N N . ILE B 1 81 ? -17.113 18.318 46.286 1.00 101.39 60 ILE B N 1
ATOM 4873 C CA . ILE B 1 81 ? -17.127 17.502 45.072 1.00 94.60 60 ILE B CA 1
ATOM 4874 C C . ILE B 1 81 ? -16.120 16.399 45.252 1.00 89.25 60 ILE B C 1
ATOM 4875 O O . ILE B 1 81 ? -14.916 16.649 45.305 1.00 82.83 60 ILE B O 1
ATOM 4880 N N . VAL B 1 82 ? -16.629 15.183 45.386 1.00 90.10 61 VAL B N 1
ATOM 4881 C CA . VAL B 1 82 ? -15.798 13.994 45.428 1.00 90.32 61 VAL B CA 1
ATOM 4882 C C . VAL B 1 82 ? -16.294 13.076 44.319 1.00 92.78 61 VAL B C 1
ATOM 4883 O O . VAL B 1 82 ? -17.505 12.952 44.120 1.00 93.64 61 VAL B O 1
ATOM 4887 N N . ALA B 1 83 ? -15.360 12.487 43.563 1.00 92.65 62 ALA B N 1
ATOM 4888 C CA . ALA B 1 83 ? -15.704 11.507 42.531 1.00 92.44 62 ALA B CA 1
ATOM 4889 C C . ALA B 1 83 ? -15.723 10.064 43.123 1.00 94.60 62 ALA B C 1
ATOM 4890 O O . ALA B 1 83 ? -15.146 9.807 44.200 1.00 91.89 62 ALA B O 1
ATOM 4892 N N . ILE B 1 84 ? -16.411 9.144 42.442 1.00 91.62 63 ILE B N 1
ATOM 4893 C CA . ILE B 1 84 ? -16.275 7.741 42.758 1.00 92.20 63 ILE B CA 1
ATOM 4894 C C . ILE B 1 84 ? -15.525 7.037 41.630 1.00 93.36 63 ILE B C 1
ATOM 4895 O O . ILE B 1 84 ? -15.960 7.069 40.481 1.00 95.17 63 ILE B O 1
ATOM 4900 N N . LEU B 1 85 ? -14.410 6.389 41.982 1.00 94.58 64 LEU B N 1
ATOM 4901 C CA . LEU B 1 85 ? -13.698 5.469 41.096 1.00 93.44 64 LEU B CA 1
ATOM 4902 C C . LEU B 1 85 ? -13.969 3.964 41.405 1.00 98.15 64 LEU B C 1
ATOM 4903 O O . LEU B 1 85 ? -13.782 3.503 42.541 1.00 97.03 64 LEU B O 1
ATOM 4908 N N . LEU B 1 86 ? -14.385 3.215 40.372 1.00 97.97 65 LEU B N 1
ATOM 4909 C CA . LEU B 1 86 ? -14.603 1.771 40.449 1.00 95.88 65 LEU B CA 1
ATOM 4910 C C . LEU B 1 86 ? -13.448 1.046 39.776 1.00 98.62 65 LEU B C 1
ATOM 4911 O O . LEU B 1 86 ? -13.266 1.132 38.540 1.00 95.08 65 LEU B O 1
ATOM 4916 N N . ASP B 1 87 ? -12.681 0.325 40.599 1.00 99.71 66 ASP B N 1
ATOM 4917 C CA . ASP B 1 87 ? -11.545 -0.449 40.125 1.00 99.27 66 ASP B CA 1
ATOM 4918 C C . ASP B 1 87 ? -11.954 -1.916 39.943 1.00 103.93 66 ASP B C 1
ATOM 4919 O O . ASP B 1 87 ? -12.294 -2.601 40.920 1.00 110.95 66 ASP B O 1
ATOM 4924 N N . THR B 1 88 ? -11.929 -2.381 38.685 1.00 100.01 67 THR B N 1
ATOM 4925 C CA . THR B 1 88 ? -12.246 -3.762 38.336 1.00 98.87 67 THR B CA 1
ATOM 4926 C C . THR B 1 88 ? -11.195 -4.732 38.921 1.00 101.49 67 THR B C 1
ATOM 4927 O O . THR B 1 88 ? -10.097 -4.307 39.335 1.00 97.98 67 THR B O 1
ATOM 4931 N N . LYS B 1 89 ? -11.526 -6.024 38.977 1.00 143.42 68 LYS B N 1
ATOM 4932 C CA . LYS B 1 89 ? -10.536 -7.004 39.423 1.00 144.26 68 LYS B CA 1
ATOM 4933 C C . LYS B 1 89 ? -9.637 -7.378 38.260 1.00 138.53 68 LYS B C 1
ATOM 4934 O O . LYS B 1 89 ? -8.412 -7.348 38.374 1.00 135.47 68 LYS B O 1
ATOM 4940 N N . GLY B 1 90 ? -10.265 -7.710 37.137 1.00 135.97 69 GLY B N 1
ATOM 4941 C CA . GLY B 1 90 ? -9.555 -8.037 35.911 1.00 134.12 69 GLY B CA 1
ATOM 4942 C C . GLY B 1 90 ? -9.436 -9.518 35.624 1.00 133.77 69 GLY B C 1
ATOM 4943 O O . GLY B 1 90 ? -9.792 -10.349 36.451 1.00 136.49 69 GLY B O 1
ATOM 4944 N N . PRO B 1 91 ? -8.941 -9.855 34.426 1.00 131.85 70 PRO B N 1
ATOM 4945 C CA . PRO B 1 91 ? -8.519 -11.207 34.123 1.00 131.21 70 PRO B CA 1
ATOM 4946 C C . PRO B 1 91 ? -7.298 -11.539 34.933 1.00 132.09 70 PRO B C 1
ATOM 4947 O O . PRO B 1 91 ? -6.556 -10.641 35.301 1.00 130.80 70 PRO B O 1
ATOM 4951 N N . GLU B 1 92 ? -7.079 -12.823 35.179 1.00 135.37 71 GLU B N 1
ATOM 4952 C CA . GLU B 1 92 ? -5.902 -13.275 35.913 1.00 137.39 71 GLU B CA 1
ATOM 4953 C C . GLU B 1 92 ? -5.606 -14.752 35.651 1.00 138.10 71 GLU B C 1
ATOM 4954 O O . GLU B 1 92 ? -6.477 -15.486 35.182 1.00 137.80 71 GLU B O 1
ATOM 4960 N N . ILE B 1 93 ? -4.379 -15.171 35.962 1.00 138.57 72 ILE B N 1
ATOM 4961 C CA . ILE B 1 93 ? -3.946 -16.561 35.801 1.00 137.76 72 ILE B CA 1
ATOM 4962 C C . ILE B 1 93 ? -3.544 -17.115 37.139 1.00 142.33 72 ILE B C 1
ATOM 4963 O O . ILE B 1 93 ? -2.394 -17.007 37.552 1.00 143.12 72 ILE B O 1
ATOM 4968 N N . ARG B 1 94 ? -4.490 -17.728 37.823 1.00 148.41 73 ARG B N 1
ATOM 4969 C CA . ARG B 1 94 ? -4.195 -18.339 39.110 1.00 153.41 73 ARG B CA 1
ATOM 4970 C C . ARG B 1 94 ? -3.755 -19.801 38.971 1.00 153.31 73 ARG B C 1
ATOM 4971 O O . ARG B 1 94 ? -3.962 -20.461 37.947 1.00 150.60 73 ARG B O 1
ATOM 4979 N N . THR B 1 95 ? -3.124 -20.281 40.030 1.00 155.18 74 THR B N 1
ATOM 4980 C CA . THR B 1 95 ? -2.979 -21.701 40.284 1.00 155.88 74 THR B CA 1
ATOM 4981 C C . THR B 1 95 ? -4.336 -22.239 40.752 1.00 157.06 74 THR B C 1
ATOM 4982 O O . THR B 1 95 ? -5.112 -21.524 41.390 1.00 157.10 74 THR B O 1
ATOM 4986 N N . HIS B 1 96 ? -4.628 -23.491 40.409 1.00 157.89 75 HIS B N 1
ATOM 4987 C CA . HIS B 1 96 ? -5.742 -24.228 41.017 1.00 159.88 75 HIS B CA 1
ATOM 4988 C C . HIS B 1 96 ? -5.338 -24.679 42.394 1.00 164.34 75 HIS B C 1
ATOM 4989 O O . HIS B 1 96 ? -4.200 -24.459 42.815 1.00 163.53 75 HIS B O 1
ATOM 4996 N N . ASN B 1 97 ? -6.262 -25.339 43.100 1.00 169.44 76 ASN B N 1
ATOM 4997 C CA . ASN B 1 97 ? -6.009 -25.859 44.464 1.00 173.49 76 ASN B CA 1
ATOM 4998 C C . ASN B 1 97 ? -4.809 -26.803 44.569 1.00 174.39 76 ASN B C 1
ATOM 4999 O O . ASN B 1 97 ? -4.433 -27.465 43.601 1.00 171.67 76 ASN B O 1
ATOM 5004 N N . MET B 1 98 ? -4.207 -26.826 45.756 1.00 178.26 77 MET B N 1
ATOM 5005 C CA . MET B 1 98 ? -2.941 -27.509 45.982 1.00 182.67 77 MET B CA 1
ATOM 5006 C C . MET B 1 98 ? -3.107 -28.559 47.071 1.00 191.00 77 MET B C 1
ATOM 5007 O O . MET B 1 98 ? -3.872 -28.359 48.017 1.00 195.25 77 MET B O 1
ATOM 5012 N N . LYS B 1 99 ? -2.383 -29.672 46.942 1.00 195.35 78 LYS B N 1
ATOM 5013 C CA . LYS B 1 99 ? -2.556 -30.811 47.850 1.00 201.08 78 LYS B CA 1
ATOM 5014 C C . LYS B 1 99 ? -1.984 -30.507 49.237 1.00 206.79 78 LYS B C 1
ATOM 5015 O O . LYS B 1 99 ? -0.867 -29.989 49.364 1.00 205.73 78 LYS B O 1
ATOM 5021 N N . ASP B 1 100 ? -2.789 -30.831 50.256 1.00 213.17 79 ASP B N 1
ATOM 5022 C CA . ASP B 1 100 ? -2.552 -30.483 51.672 1.00 216.71 79 ASP B CA 1
ATOM 5023 C C . ASP B 1 100 ? -2.643 -28.975 51.978 1.00 215.23 79 ASP B C 1
ATOM 5024 O O . ASP B 1 100 ? -2.314 -28.550 53.092 1.00 217.67 79 ASP B O 1
ATOM 5029 N N . GLY B 1 101 ? -3.100 -28.176 51.009 1.00 210.22 80 GLY B N 1
ATOM 5030 C CA . GLY B 1 101 ? -3.187 -26.720 51.166 1.00 205.86 80 GLY B CA 1
ATOM 5031 C C . GLY B 1 101 ? -1.884 -26.005 50.846 1.00 202.58 80 GLY B C 1
ATOM 5032 O O . GLY B 1 101 ? -1.898 -24.911 50.274 1.00 200.84 80 GLY B O 1
ATOM 5033 N N . ILE B 1 102 ? -0.765 -26.626 51.234 1.00 202.31 81 ILE B N 1
ATOM 5034 C CA . ILE B 1 102 ? 0.586 -26.129 50.973 1.00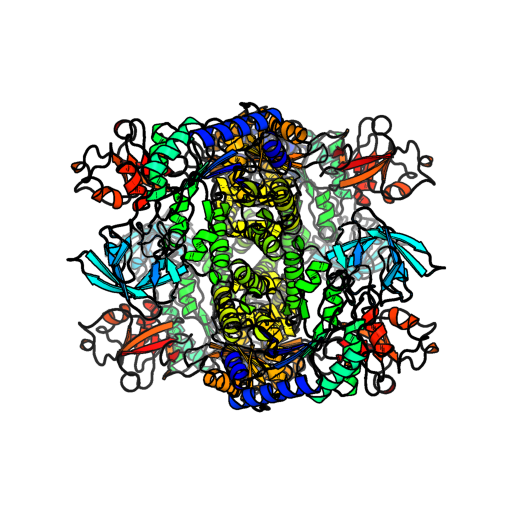 199.50 81 ILE B CA 1
ATOM 5035 C C . ILE B 1 102 ? 1.374 -27.201 50.196 1.00 198.27 81 ILE B C 1
ATOM 5036 O O . ILE B 1 102 ? 1.191 -28.396 50.414 1.00 197.90 81 ILE B O 1
ATOM 5041 N N . ILE B 1 103 ? 2.227 -26.762 49.273 1.00 197.64 82 ILE B N 1
ATOM 5042 C CA . ILE B 1 103 ? 3.116 -27.659 48.528 1.00 198.33 82 ILE B CA 1
ATOM 5043 C C . ILE B 1 103 ? 4.468 -26.972 48.339 1.00 199.67 82 ILE B C 1
ATOM 5044 O O . ILE B 1 103 ? 4.537 -25.739 48.295 1.00 204.42 82 ILE B O 1
ATOM 5049 N N . GLU B 1 104 ? 5.536 -27.760 48.232 1.00 199.93 83 GLU B N 1
ATOM 5050 C CA . GLU B 1 104 ? 6.892 -27.216 48.094 1.00 200.24 83 GLU B CA 1
ATOM 5051 C C . GLU B 1 104 ? 7.525 -27.578 46.749 1.00 196.95 83 GLU B C 1
ATOM 5052 O O . GLU B 1 104 ? 7.099 -28.522 46.086 1.00 192.45 83 GLU B O 1
ATOM 5058 N N . LEU B 1 105 ? 8.533 -26.803 46.350 1.00 196.95 84 LEU B N 1
ATOM 5059 C CA . LEU B 1 105 ? 9.237 -27.025 45.087 1.00 195.16 84 LEU B CA 1
ATOM 5060 C C . LEU B 1 105 ? 10.729 -26.820 45.268 1.00 196.97 84 LEU B C 1
ATOM 5061 O O . LEU B 1 105 ? 11.148 -25.737 45.656 1.00 197.20 84 LEU B O 1
ATOM 5066 N N . GLU B 1 106 ? 11.524 -27.852 44.984 1.00 198.74 85 GLU B N 1
ATOM 5067 C CA . GLU B 1 106 ? 12.985 -27.793 45.184 1.00 202.49 85 GLU B CA 1
ATOM 5068 C C . GLU B 1 106 ? 13.612 -26.900 44.110 1.00 198.98 85 GLU B C 1
ATOM 5069 O O . GLU B 1 106 ? 12.963 -26.580 43.122 1.00 192.40 85 GLU B O 1
ATOM 5075 N N . ARG B 1 107 ? 14.876 -26.522 44.309 1.00 202.52 86 ARG B N 1
ATOM 5076 C CA . ARG B 1 107 ? 15.507 -25.404 43.577 1.00 200.67 86 ARG B CA 1
ATOM 5077 C C . ARG B 1 107 ? 16.163 -25.763 42.229 1.00 197.47 86 ARG B C 1
ATOM 5078 O O . ARG B 1 107 ? 16.221 -24.926 41.332 1.00 195.78 86 ARG B O 1
ATOM 5086 N N . GLY B 1 108 ? 16.676 -26.980 42.088 1.00 197.76 87 GLY B N 1
ATOM 5087 C CA . GLY B 1 108 ? 17.322 -27.400 40.837 1.00 195.72 87 GLY B CA 1
ATOM 5088 C C . GLY B 1 108 ? 16.466 -28.372 40.051 1.00 192.35 87 GLY B C 1
ATOM 5089 O O . GLY B 1 108 ? 16.919 -28.977 39.079 1.00 190.99 87 GLY B O 1
ATOM 5090 N N . ASN B 1 109 ? 15.210 -28.488 40.468 1.00 190.15 88 ASN B N 1
ATOM 5091 C CA . ASN B 1 109 ? 14.339 -29.587 40.065 1.00 189.86 88 ASN B CA 1
ATOM 5092 C C . ASN B 1 109 ? 13.555 -29.295 38.798 1.00 186.13 88 ASN B C 1
ATOM 5093 O O . ASN B 1 109 ? 13.913 -28.391 38.051 1.00 185.00 88 ASN B O 1
ATOM 5098 N N . GLU B 1 110 ? 12.518 -30.097 38.541 1.00 185.40 89 GLU B N 1
ATOM 5099 C CA . GLU B 1 110 ? 11.578 -29.862 37.443 1.00 181.44 89 GLU B CA 1
ATOM 5100 C C . GLU B 1 110 ? 10.118 -29.949 37.902 1.00 181.76 89 GLU B C 1
ATOM 5101 O O . GLU B 1 110 ? 9.786 -30.698 38.833 1.00 184.73 89 GLU B O 1
ATOM 5107 N N . VAL B 1 111 ? 9.258 -29.169 37.244 1.00 178.83 90 VAL B N 1
ATOM 5108 C CA . VAL B 1 111 ? 7.813 -29.204 37.486 1.00 176.62 90 VAL B CA 1
ATOM 5109 C C . VAL B 1 111 ? 7.060 -29.178 36.161 1.00 172.22 90 VAL B C 1
ATOM 5110 O O . VAL B 1 111 ? 7.519 -28.586 35.180 1.00 168.88 90 VAL B O 1
ATOM 5114 N N . ILE B 1 112 ? 5.898 -29.823 36.152 1.00 170.41 91 ILE B N 1
ATOM 5115 C CA . ILE B 1 112 ? 5.027 -29.874 34.988 1.00 165.57 91 ILE B CA 1
ATOM 5116 C C . ILE B 1 112 ? 3.814 -29.014 35.261 1.00 160.75 91 ILE B C 1
ATOM 5117 O O . ILE B 1 112 ? 3.132 -29.192 36.271 1.00 158.96 91 ILE B O 1
ATOM 5122 N N . VAL B 1 113 ? 3.554 -28.073 34.359 1.00 158.51 92 VAL B N 1
ATOM 5123 C CA . VAL B 1 113 ? 2.395 -27.179 34.478 1.00 155.95 92 VAL B CA 1
ATOM 5124 C C . VAL B 1 113 ? 1.288 -27.652 33.541 1.00 154.38 92 VAL B C 1
ATOM 5125 O O . VAL B 1 113 ? 1.334 -27.416 32.327 1.00 151.41 92 VAL B O 1
ATOM 5129 N N . SER B 1 114 ? 0.302 -28.331 34.128 1.00 155.79 93 SER B N 1
ATOM 5130 C CA . SER B 1 114 ? -0.795 -28.942 33.378 1.00 154.62 93 SER B CA 1
ATOM 5131 C C . SER B 1 114 ? -1.830 -27.903 32.982 1.00 147.84 93 SER B C 1
ATOM 5132 O O . SER B 1 114 ? -2.250 -27.089 33.800 1.00 147.13 93 SER B O 1
ATOM 5135 N N . MET B 1 115 ? -2.261 -27.950 31.731 1.00 142.81 94 MET B N 1
ATOM 5136 C CA . MET B 1 115 ? -3.359 -27.107 31.298 1.00 139.17 94 MET B CA 1
ATOM 5137 C C . MET B 1 115 ? -4.686 -27.671 31.777 1.00 139.73 94 MET B C 1
ATOM 5138 O O . MET B 1 115 ? -5.699 -26.995 31.704 1.00 135.97 94 MET B O 1
ATOM 5143 N N . ASN B 1 116 ? -4.675 -28.918 32.250 1.00 145.16 95 ASN B N 1
ATOM 5144 C CA . ASN B 1 116 ? -5.862 -29.566 32.844 1.00 148.14 95 ASN B CA 1
ATOM 5145 C C . ASN B 1 116 ? -5.800 -29.563 34.358 1.00 151.37 95 ASN B C 1
ATOM 5146 O O . ASN B 1 116 ? -4.740 -29.799 34.933 1.00 151.68 95 ASN B O 1
ATOM 5151 N N . GLU B 1 117 ? -6.940 -29.317 35.000 1.00 154.20 96 GLU B N 1
ATOM 5152 C CA . GLU B 1 117 ? -6.958 -29.140 36.448 1.00 159.21 96 GLU B CA 1
ATOM 5153 C C . GLU B 1 117 ? -6.470 -30.395 37.148 1.00 163.80 96 GLU B C 1
ATOM 5154 O O . GLU B 1 117 ? -6.818 -31.504 36.750 1.00 166.03 96 GLU B O 1
ATOM 5160 N N . VAL B 1 118 ? -5.649 -30.205 38.180 1.00 165.99 97 VAL B N 1
ATOM 5161 C CA . VAL B 1 118 ? -5.156 -31.306 39.019 1.00 168.93 97 VAL B CA 1
ATOM 5162 C C . VAL B 1 118 ? -4.876 -30.796 40.433 1.00 172.00 97 VAL B C 1
ATOM 5163 O O . VAL B 1 118 ? -4.773 -29.580 40.653 1.00 171.96 97 VAL B O 1
ATOM 5167 N N . GLU B 1 119 ? -4.769 -31.724 41.385 1.00 176.02 98 GLU B N 1
ATOM 5168 C CA . GLU B 1 119 ? -4.251 -31.403 42.720 1.00 178.78 98 GLU B CA 1
ATOM 5169 C C . GLU B 1 119 ? -2.730 -31.234 42.677 1.00 179.21 98 GLU B C 1
ATOM 5170 O O . GLU B 1 119 ? -2.013 -31.981 41.994 1.00 176.29 98 GLU B O 1
ATOM 5176 N N . GLY B 1 120 ? -2.258 -30.247 43.436 1.00 181.42 99 GLY B N 1
ATOM 5177 C CA . GLY B 1 120 ? -0.876 -29.792 43.388 1.00 180.17 99 GLY B CA 1
ATOM 5178 C C . GLY B 1 120 ? 0.117 -30.790 43.927 1.00 181.62 99 GLY B C 1
ATOM 5179 O O . GLY B 1 120 ? -0.064 -31.336 45.004 1.00 185.65 99 GLY B O 1
ATOM 5180 N N . THR B 1 121 ? 1.176 -31.010 43.166 1.00 179.87 100 THR B N 1
ATOM 5181 C CA . THR B 1 121 ? 2.244 -31.901 43.562 1.00 183.50 100 THR B CA 1
ATOM 5182 C C . THR B 1 121 ? 3.544 -31.320 43.033 1.00 182.63 100 THR B C 1
ATOM 5183 O O . THR B 1 121 ? 3.541 -30.687 41.981 1.00 179.34 100 THR B O 1
ATOM 5187 N N . PRO B 1 122 ? 4.663 -31.525 43.755 1.00 186.78 101 PRO B N 1
ATOM 5188 C CA . PRO B 1 122 ? 5.976 -31.069 43.290 1.00 186.28 101 PRO B CA 1
ATOM 5189 C C . PRO B 1 122 ? 6.296 -31.433 41.840 1.00 183.54 101 PRO B C 1
ATOM 5190 O O . PRO B 1 122 ? 7.291 -30.960 41.298 1.00 182.16 101 PRO B O 1
ATOM 5194 N N . GLU B 1 123 ? 5.474 -32.281 41.233 1.00 182.53 102 GLU B N 1
ATOM 5195 C CA . GLU B 1 123 ? 5.636 -32.649 39.843 1.00 182.04 102 GLU B CA 1
ATOM 5196 C C . GLU B 1 123 ? 4.496 -32.097 38.981 1.00 178.40 102 GLU B C 1
ATOM 5197 O O . GLU B 1 123 ? 4.741 -31.357 38.037 1.00 176.07 102 GLU B O 1
ATOM 5203 N N . LYS B 1 124 ? 3.261 -32.458 39.320 1.00 179.77 103 LYS B N 1
ATOM 5204 C CA . LYS B 1 124 ? 2.074 -32.081 38.547 1.00 178.07 103 LYS B CA 1
ATOM 5205 C C . LYS B 1 124 ? 1.365 -30.974 39.281 1.00 177.29 103 LYS B C 1
ATOM 5206 O O . LYS B 1 124 ? 1.201 -31.036 40.502 1.00 179.34 103 LYS B O 1
ATOM 5212 N N . PHE B 1 125 ? 0.898 -29.994 38.518 1.00 173.85 104 PHE B N 1
ATOM 5213 C CA . PHE B 1 125 ? 0.619 -28.671 39.041 1.00 171.05 104 PHE B CA 1
ATOM 5214 C C . PHE B 1 125 ? -0.179 -27.963 37.950 1.00 164.58 104 PHE B C 1
ATOM 5215 O O . PHE B 1 125 ? 0.217 -27.998 36.789 1.00 162.81 104 PHE B O 1
ATOM 5223 N N . SER B 1 126 ? -1.318 -27.373 38.311 1.00 160.02 105 SER B N 1
ATOM 5224 C CA . SER B 1 126 ? -2.292 -26.887 37.320 1.00 154.11 105 SER B CA 1
ATOM 5225 C C . SER B 1 126 ? -2.492 -25.360 37.347 1.00 149.50 105 SER B C 1
ATOM 5226 O O . SER B 1 126 ? -2.326 -24.739 38.399 1.00 151.00 105 SER B O 1
ATOM 5229 N N . VAL B 1 127 ? -2.850 -24.770 36.198 1.00 143.43 106 VAL B N 1
ATOM 5230 C CA . VAL B 1 127 ? -3.115 -23.314 36.082 1.00 138.78 106 VAL B CA 1
ATOM 5231 C C . VAL B 1 127 ? -4.469 -23.066 35.427 1.00 137.33 106 VAL B C 1
ATOM 5232 O O . VAL B 1 127 ? -4.858 -23.807 34.543 1.00 138.92 106 VAL B O 1
ATOM 5236 N N . THR B 1 128 ? -5.183 -22.025 35.846 1.00 136.44 107 THR B N 1
ATOM 5237 C CA . THR B 1 128 ? -6.563 -21.800 35.375 1.00 135.81 107 THR B CA 1
ATOM 5238 C C . THR B 1 128 ? -6.674 -21.330 33.911 1.00 132.78 107 THR B C 1
ATOM 5239 O O . THR B 1 128 ? -7.712 -21.529 33.276 1.00 130.44 107 THR B O 1
ATOM 5243 N N . TYR B 1 129 ? -5.616 -20.693 33.399 1.00 131.37 108 TYR B N 1
ATOM 5244 C CA . TYR B 1 129 ? -5.580 -20.191 32.026 1.00 128.68 108 TYR B CA 1
ATOM 5245 C C . TYR B 1 129 ? -5.062 -21.325 31.172 1.00 130.61 108 TYR B C 1
ATOM 5246 O O . TYR B 1 129 ? -3.850 -21.456 30.960 1.00 130.62 108 TYR B O 1
ATOM 5255 N N . GLU B 1 130 ? -5.993 -22.144 30.687 1.00 132.19 109 GLU B N 1
ATOM 5256 C CA . GLU B 1 130 ? -5.660 -23.359 29.948 1.00 133.68 109 GLU B CA 1
ATOM 5257 C C . GLU B 1 130 ? -4.883 -23.083 28.681 1.00 131.61 109 GLU B C 1
ATOM 5258 O O . GLU B 1 130 ? -4.124 -23.929 28.217 1.00 133.29 109 GLU B O 1
ATOM 5264 N N . ASN B 1 131 ? -5.054 -21.887 28.140 1.00 128.40 110 ASN B N 1
ATOM 5265 C CA . ASN B 1 131 ? -4.404 -21.521 26.909 1.00 126.18 110 ASN B CA 1
ATOM 5266 C C . ASN B 1 131 ? -2.962 -20.997 27.079 1.00 125.35 110 ASN B C 1
ATOM 5267 O O . ASN B 1 131 ? -2.344 -20.497 26.129 1.00 125.79 110 ASN B O 1
ATOM 5272 N N . LEU B 1 132 ? -2.418 -21.121 28.283 1.00 125.87 111 LEU B N 1
ATOM 5273 C CA . LEU B 1 132 ? -1.039 -20.719 28.551 1.00 126.29 111 LEU B CA 1
ATOM 5274 C C . LEU B 1 132 ? -0.089 -21.346 27.546 1.00 126.58 111 LEU B C 1
ATOM 5275 O O . LEU B 1 132 ? 0.795 -20.668 27.016 1.00 127.62 111 LEU B O 1
ATOM 5280 N N . ILE B 1 133 ? -0.302 -22.631 27.276 1.00 126.40 112 ILE B N 1
ATOM 5281 C CA . ILE B 1 133 ? 0.544 -23.409 26.373 1.00 127.60 112 ILE B CA 1
ATOM 5282 C C . ILE B 1 133 ? 0.724 -22.780 24.969 1.00 125.35 112 ILE B C 1
ATOM 5283 O O . ILE B 1 133 ? 1.743 -22.986 24.299 1.00 124.90 112 ILE B O 1
ATOM 5288 N N . ASN B 1 134 ? -0.251 -21.991 24.538 1.00 123.92 113 ASN B N 1
ATOM 5289 C CA . ASN B 1 134 ? -0.164 -21.292 23.247 1.00 122.01 113 ASN B CA 1
ATOM 5290 C C . ASN B 1 134 ? 0.548 -19.958 23.240 1.00 121.23 113 ASN B C 1
ATOM 5291 O O . ASN B 1 134 ? 0.890 -19.449 22.161 1.00 119.52 113 ASN B O 1
ATOM 5296 N N . ASP B 1 135 ? 0.774 -19.408 24.434 1.00 123.23 114 ASP B N 1
ATOM 5297 C CA . ASP B 1 135 ? 1.471 -18.126 24.600 1.00 123.34 114 ASP B CA 1
ATOM 5298 C C . ASP B 1 135 ? 2.990 -18.281 24.839 1.00 124.35 114 ASP B C 1
ATOM 5299 O O . ASP B 1 135 ? 3.790 -17.505 24.312 1.00 121.45 114 ASP B O 1
ATOM 5304 N N . VAL B 1 136 ? 3.384 -19.292 25.609 1.00 127.06 115 VAL B N 1
ATOM 5305 C CA . VAL B 1 136 ? 4.783 -19.459 25.987 1.00 130.48 115 VAL B CA 1
ATOM 5306 C C . VAL B 1 136 ? 5.566 -20.254 24.957 1.00 133.18 115 VAL B C 1
ATOM 5307 O O . VAL B 1 136 ? 5.012 -20.740 23.983 1.00 130.49 115 VAL B O 1
ATOM 5311 N N . GLN B 1 137 ? 6.868 -20.371 25.197 1.00 139.50 116 GLN B N 1
ATOM 5312 C CA . GLN B 1 137 ? 7.737 -21.266 24.434 1.00 144.30 116 GLN B CA 1
ATOM 5313 C C . GLN B 1 137 ? 8.960 -21.652 25.267 1.00 151.52 116 GLN B C 1
ATOM 5314 O O . GLN B 1 137 ? 9.176 -21.129 26.363 1.00 152.69 116 GLN B O 1
ATOM 5320 N N . VAL B 1 138 ? 9.756 -22.576 24.750 1.00 159.41 117 VAL B N 1
ATOM 5321 C CA . VAL B 1 138 ? 10.947 -23.006 25.465 1.00 168.11 117 VAL B CA 1
ATOM 5322 C C . VAL B 1 138 ? 11.790 -21.751 25.707 1.00 174.04 117 VAL B C 1
ATOM 5323 O O . VAL B 1 138 ? 11.950 -20.902 24.808 1.00 170.70 117 VAL B O 1
ATOM 5327 N N . GLY B 1 139 ? 12.270 -21.619 26.946 1.00 182.49 118 GLY B N 1
ATOM 5328 C CA . GLY B 1 139 ? 13.070 -20.468 27.369 1.00 183.02 118 GLY B CA 1
ATOM 5329 C C . GLY B 1 139 ? 12.286 -19.408 28.128 1.00 176.42 118 GLY B C 1
ATOM 5330 O O . GLY B 1 139 ? 12.870 -18.654 28.905 1.00 183.17 118 GLY B O 1
ATOM 5331 N N . SER B 1 140 ? 10.972 -19.351 27.919 1.00 165.15 119 SER B N 1
ATOM 5332 C CA . SER B 1 140 ? 10.136 -18.355 28.585 1.00 160.00 119 SER B CA 1
ATOM 5333 C C . SER B 1 140 ? 10.104 -18.573 30.083 1.00 161.42 119 SER B C 1
ATOM 5334 O O . SER B 1 140 ? 10.153 -19.710 30.548 1.00 163.16 119 SER B O 1
ATOM 5337 N N . TYR B 1 141 ? 10.037 -17.480 30.838 1.00 159.40 120 TYR B N 1
ATOM 5338 C CA . TYR B 1 141 ? 9.977 -17.566 32.294 1.00 160.72 120 TYR B CA 1
ATOM 5339 C C . TYR B 1 141 ? 8.511 -17.587 32.735 1.00 154.35 120 TYR B C 1
ATOM 5340 O O . TYR B 1 141 ? 7.639 -17.079 32.035 1.00 146.33 120 TYR B O 1
ATOM 5349 N N . ILE B 1 142 ? 8.258 -18.219 33.881 1.00 154.44 121 ILE B N 1
ATOM 5350 C CA . ILE B 1 142 ? 6.942 -18.228 34.513 1.00 151.11 121 ILE B CA 1
ATOM 5351 C C . ILE B 1 142 ? 7.107 -17.912 35.999 1.00 153.38 121 ILE B C 1
ATOM 5352 O O . ILE B 1 142 ? 8.004 -18.444 36.641 1.00 157.23 121 ILE B O 1
ATOM 5357 N N . LEU B 1 143 ? 6.253 -17.045 36.538 1.00 152.04 122 LEU B N 1
ATOM 5358 C CA . LEU B 1 143 ? 6.372 -16.595 37.928 1.00 154.18 122 LEU B CA 1
ATOM 5359 C C . LEU B 1 143 ? 5.134 -16.988 38.714 1.00 154.03 122 LEU B C 1
ATOM 5360 O O . LEU B 1 143 ? 4.022 -16.956 38.191 1.00 150.62 122 LEU B O 1
ATOM 5365 N N . LEU B 1 144 ? 5.339 -17.339 39.978 1.00 156.97 123 LEU B N 1
ATOM 5366 C CA . LEU B 1 144 ? 4.276 -17.852 40.818 1.00 158.32 123 LEU B CA 1
ATOM 5367 C C . LEU B 1 144 ? 4.166 -17.078 42.126 1.00 161.40 123 LEU B C 1
ATOM 5368 O O . LEU B 1 144 ? 5.177 -16.670 42.701 1.00 164.17 123 LEU B O 1
ATOM 5373 N N . ASP B 1 145 ? 2.933 -16.882 42.590 1.00 161.59 124 ASP B N 1
ATOM 5374 C CA . ASP B 1 145 ? 2.649 -16.180 43.853 1.00 162.92 124 ASP B CA 1
ATOM 5375 C C . ASP B 1 145 ? 3.263 -14.774 43.854 1.00 161.15 124 ASP B C 1
ATOM 5376 O O . ASP B 1 145 ? 4.089 -14.431 44.708 1.00 161.84 124 ASP B O 1
ATOM 5381 N N . ASP B 1 146 ? 2.844 -13.972 42.878 1.00 155.80 125 ASP B N 1
ATOM 5382 C CA . ASP B 1 146 ? 3.353 -12.627 42.715 1.00 154.23 125 ASP B CA 1
ATOM 5383 C C . ASP B 1 146 ? 4.876 -12.638 42.639 1.00 154.22 125 ASP B C 1
ATOM 5384 O O . ASP B 1 146 ? 5.540 -11.858 43.311 1.00 157.36 125 ASP B O 1
ATOM 5389 N N . GLY B 1 147 ? 5.426 -13.524 41.818 1.00 152.04 126 GLY B N 1
ATOM 5390 C CA . GLY B 1 147 ? 6.865 -13.557 41.593 1.00 154.40 126 GLY B CA 1
ATOM 5391 C C . GLY B 1 147 ? 7.681 -14.062 42.764 1.00 159.81 126 GLY B C 1
ATOM 5392 O O . GLY B 1 147 ? 8.839 -13.674 42.917 1.00 162.40 126 GLY B O 1
ATOM 5393 N N . LEU B 1 148 ? 7.088 -14.926 43.587 1.00 163.02 127 LEU B N 1
ATOM 5394 C CA . LEU B 1 148 ? 7.801 -15.535 44.725 1.00 169.25 127 LEU B CA 1
ATOM 5395 C C . LEU B 1 148 ? 8.872 -16.518 44.241 1.00 170.83 127 LEU B C 1
ATOM 5396 O O . LEU B 1 148 ? 9.999 -16.511 44.721 1.00 174.74 127 LEU B O 1
ATOM 5401 N N . ILE B 1 149 ? 8.501 -17.371 43.297 1.00 169.47 128 ILE B N 1
ATOM 5402 C CA . ILE B 1 149 ? 9.405 -18.384 42.766 1.00 171.03 128 ILE B CA 1
ATOM 5403 C C . ILE B 1 149 ? 9.238 -18.443 41.261 1.00 167.62 128 ILE B C 1
ATOM 5404 O O . ILE B 1 149 ? 8.108 -18.498 40.756 1.00 164.43 128 ILE B O 1
ATOM 5409 N N . GLU B 1 150 ? 10.350 -18.405 40.537 1.00 168.28 129 GLU B N 1
ATOM 5410 C CA . GLU B 1 150 ? 10.264 -18.403 39.082 1.00 166.53 129 GLU B CA 1
ATOM 5411 C C . GLU B 1 150 ? 10.638 -19.758 38.511 1.00 166.20 129 GLU B C 1
ATOM 5412 O O . GLU B 1 150 ? 11.438 -20.492 39.086 1.00 166.52 129 GLU B O 1
ATOM 5418 N N . LEU B 1 151 ? 9.992 -20.082 37.392 1.00 164.09 130 LEU B N 1
ATOM 5419 C CA . LEU B 1 151 ? 10.223 -21.308 36.637 1.00 163.95 130 LEU B CA 1
ATOM 5420 C C . LEU B 1 151 ? 10.710 -20.916 35.243 1.00 161.33 130 LEU B C 1
ATOM 5421 O O . LEU B 1 151 ? 10.683 -19.738 34.877 1.00 158.46 130 LEU B O 1
ATOM 5426 N N . GLN B 1 152 ? 11.145 -21.902 34.465 1.00 160.53 131 GLN B N 1
ATOM 5427 C CA . GLN B 1 152 ? 11.498 -21.658 33.072 1.00 157.74 131 GLN B CA 1
ATOM 5428 C C . GLN B 1 152 ? 11.196 -22.858 32.181 1.00 158.81 131 GLN B C 1
ATOM 5429 O O . GLN B 1 152 ? 11.526 -23.991 32.527 1.00 162.78 131 GLN B O 1
ATOM 5435 N N . VAL B 1 153 ? 10.598 -22.585 31.017 1.00 157.19 132 VAL B N 1
ATOM 5436 C CA . VAL B 1 153 ? 10.042 -23.624 30.127 1.00 155.76 132 VAL B CA 1
ATOM 5437 C C . VAL B 1 153 ? 11.112 -24.457 29.443 1.00 159.64 132 VAL B C 1
ATOM 5438 O O . VAL B 1 153 ? 11.880 -23.948 28.619 1.00 158.69 132 VAL B O 1
ATOM 5442 N N . LYS B 1 154 ? 11.130 -25.745 29.788 1.00 163.87 133 LYS B N 1
ATOM 5443 C CA . LYS B 1 154 ? 12.064 -26.726 29.227 1.00 166.00 133 LYS B CA 1
ATOM 5444 C C . LYS B 1 154 ? 11.468 -27.312 27.928 1.00 162.16 133 LYS B C 1
ATOM 5445 O O . LYS B 1 154 ? 12.040 -27.179 26.841 1.00 160.68 133 LYS B O 1
ATOM 5451 N N . ASP B 1 155 ? 10.304 -27.937 28.040 1.00 159.43 134 ASP B N 1
ATOM 5452 C CA . ASP B 1 155 ? 9.667 -28.568 26.889 1.00 158.57 134 ASP B CA 1
ATOM 5453 C C . ASP B 1 155 ? 8.178 -28.276 26.893 1.00 154.07 134 ASP B C 1
ATOM 5454 O O . ASP B 1 155 ? 7.595 -27.989 27.944 1.00 151.95 134 ASP B O 1
ATOM 5459 N N . ILE B 1 156 ? 7.578 -28.354 25.704 1.00 151.46 135 ILE B N 1
ATOM 5460 C CA . ILE B 1 156 ? 6.128 -28.231 25.525 1.00 148.20 135 ILE B CA 1
ATOM 5461 C C . ILE B 1 156 ? 5.570 -29.443 24.798 1.00 148.74 135 ILE B C 1
ATOM 5462 O O . ILE B 1 156 ? 6.072 -29.829 23.740 1.00 151.52 135 ILE B O 1
ATOM 5467 N N . ASP B 1 157 ? 4.524 -30.027 25.369 1.00 146.82 136 ASP B N 1
ATOM 5468 C CA . ASP B 1 157 ? 3.863 -31.191 24.792 1.00 147.35 136 ASP B CA 1
ATOM 5469 C C . ASP B 1 157 ? 2.406 -30.819 24.555 1.00 143.28 136 ASP B C 1
ATOM 5470 O O . ASP B 1 157 ? 1.666 -30.575 25.504 1.00 142.68 136 ASP B O 1
ATOM 5475 N N . HIS B 1 158 ? 1.999 -30.766 23.292 1.00 140.69 137 HIS B N 1
ATOM 5476 C CA . HIS B 1 158 ? 0.637 -30.369 22.951 1.00 138.14 137 HIS B CA 1
ATOM 5477 C C . HIS B 1 158 ? -0.316 -31.498 22.890 1.00 141.41 137 HIS B C 1
ATOM 5478 O O . HIS B 1 158 ? -1.520 -31.295 22.818 1.00 140.22 137 HIS B O 1
ATOM 5485 N N . ALA B 1 159 ? 0.214 -32.711 22.913 1.00 147.13 138 ALA B N 1
ATOM 5486 C CA . ALA B 1 159 ? -0.612 -33.889 23.006 1.00 150.54 138 ALA B CA 1
ATOM 5487 C C . ALA B 1 159 ? -1.228 -33.893 24.401 1.00 152.39 138 ALA B C 1
ATOM 5488 O O . ALA B 1 159 ? -2.434 -33.674 24.559 1.00 148.65 138 ALA B O 1
ATOM 5490 N N . LYS B 1 160 ? -0.372 -34.085 25.410 1.00 157.28 139 LYS B N 1
ATOM 5491 C CA . LYS B 1 160 ? -0.795 -34.126 26.813 1.00 159.97 139 LYS B CA 1
ATOM 5492 C C . LYS B 1 160 ? -1.227 -32.735 27.303 1.00 156.80 139 LYS B C 1
ATOM 5493 O O . LYS B 1 160 ? -1.867 -32.628 28.349 1.00 157.52 139 LYS B O 1
ATOM 5499 N N . LYS B 1 161 ? -0.889 -31.689 26.538 1.00 153.56 140 LYS B N 1
ATOM 5500 C CA . LYS B 1 161 ? -1.092 -30.297 26.941 1.00 149.49 140 LYS B CA 1
ATOM 5501 C C . LYS B 1 161 ? -0.448 -30.030 28.299 1.00 151.61 140 LYS B C 1
ATOM 5502 O O . LYS B 1 161 ? -1.121 -29.646 29.258 1.00 151.59 140 LYS B O 1
ATOM 5508 N N . GLU B 1 162 ? 0.858 -30.258 28.372 1.00 153.70 141 GLU B N 1
ATOM 5509 C CA . GLU B 1 162 ? 1.614 -30.034 29.589 1.00 156.44 141 GLU B CA 1
ATOM 5510 C C . GLU B 1 162 ? 2.887 -29.302 29.230 1.00 157.62 141 GLU B C 1
ATOM 5511 O O . GLU B 1 162 ? 3.495 -29.584 28.195 1.00 159.78 141 GLU B O 1
ATOM 5517 N N . VAL B 1 163 ? 3.280 -28.359 30.080 1.00 157.23 142 VAL B N 1
ATOM 5518 C CA . VAL B 1 163 ? 4.504 -27.602 29.878 1.00 156.96 142 VAL B CA 1
ATOM 5519 C C . VAL B 1 163 ? 5.496 -27.997 30.978 1.00 161.96 142 VAL B C 1
ATOM 5520 O O . VAL B 1 163 ? 5.242 -27.773 32.160 1.00 164.89 142 VAL B O 1
ATOM 5524 N N . LYS B 1 164 ? 6.602 -28.625 30.576 1.00 164.46 143 LYS B N 1
ATOM 5525 C CA . LYS B 1 164 ? 7.631 -29.087 31.506 1.00 168.64 143 LYS B CA 1
ATOM 5526 C C . LYS B 1 164 ? 8.577 -27.924 31.777 1.00 168.27 143 LYS B C 1
ATOM 5527 O O . LYS B 1 164 ? 9.033 -27.265 30.840 1.00 162.37 143 LYS B O 1
ATOM 5533 N N . CYS B 1 165 ? 8.867 -27.678 33.055 1.00 172.50 144 CYS B N 1
ATOM 5534 C CA . CYS B 1 165 ? 9.670 -26.523 33.459 1.00 173.95 144 CYS B CA 1
ATOM 5535 C C . CYS B 1 165 ? 10.778 -26.854 34.460 1.00 177.32 144 CYS B C 1
ATOM 5536 O O . CYS B 1 165 ? 10.701 -27.852 35.182 1.00 177.25 144 CYS B O 1
ATOM 5539 N N . ASP B 1 166 ? 11.792 -25.984 34.487 1.00 177.25 145 ASP B N 1
ATOM 5540 C CA . ASP B 1 166 ? 12.872 -26.032 35.465 1.00 181.63 145 ASP B CA 1
ATOM 5541 C C . ASP B 1 166 ? 12.613 -25.037 36.591 1.00 183.72 145 ASP B C 1
ATOM 5542 O O . ASP B 1 166 ? 12.614 -23.824 36.356 1.00 183.17 145 ASP B O 1
ATOM 5547 N N . ILE B 1 167 ? 12.395 -25.545 37.805 1.00 188.43 146 ILE B N 1
ATOM 5548 C CA . ILE B 1 167 ? 12.250 -24.695 38.995 1.00 191.80 146 ILE B CA 1
ATOM 5549 C C . ILE B 1 167 ? 13.619 -24.051 39.341 1.00 193.83 146 ILE B C 1
ATOM 5550 O O . ILE B 1 167 ? 14.668 -24.667 39.127 1.00 195.11 146 ILE B O 1
ATOM 5555 N N . LEU B 1 168 ? 13.592 -22.804 39.831 1.00 193.03 147 LEU B N 1
ATOM 5556 C CA . LEU B 1 168 ? 14.809 -21.982 40.027 1.00 192.64 147 LEU B CA 1
ATOM 5557 C C . LEU B 1 168 ? 14.992 -21.411 41.451 1.00 194.46 147 LEU B C 1
ATOM 5558 O O . LEU B 1 168 ? 16.116 -21.320 41.933 1.00 196.63 147 LEU B O 1
ATOM 5563 N N . ASN B 1 169 ? 13.903 -21.005 42.102 1.00 193.87 148 ASN B N 1
ATOM 5564 C CA . ASN B 1 169 ? 13.975 -20.317 43.394 1.00 195.82 148 ASN B CA 1
ATOM 5565 C C . ASN B 1 169 ? 13.114 -20.986 44.463 1.00 196.22 148 ASN B C 1
ATOM 5566 O O . ASN B 1 169 ? 12.316 -20.329 45.119 1.00 198.35 148 ASN B O 1
ATOM 5571 N N . SER B 1 170 ? 13.276 -22.292 44.625 1.00 196.18 149 SER B N 1
ATOM 5572 C CA . SER B 1 170 ? 12.576 -23.079 45.651 1.00 198.80 149 SER B CA 1
ATOM 5573 C C . SER B 1 170 ? 11.800 -22.314 46.728 1.00 198.57 149 SER B C 1
ATOM 5574 O O . SER B 1 170 ? 12.400 -21.633 47.564 1.00 203.23 149 SER B O 1
ATOM 5577 N N . GLY B 1 171 ? 10.475 -22.459 46.721 1.00 194.00 150 GLY B N 1
ATOM 5578 C CA . GLY B 1 171 ? 9.614 -21.862 47.744 1.00 193.34 150 GLY B CA 1
ATOM 5579 C C . GLY B 1 171 ? 8.314 -22.631 47.890 1.00 191.42 150 GLY B C 1
ATOM 5580 O O . GLY B 1 171 ? 8.008 -23.514 47.086 1.00 187.47 150 GLY B O 1
ATOM 5581 N N . GLU B 1 172 ? 7.545 -22.289 48.919 1.00 193.05 151 GLU B N 1
ATOM 5582 C CA . GLU B 1 172 ? 6.250 -22.925 49.162 1.00 192.23 151 GLU B CA 1
ATOM 5583 C C . GLU B 1 172 ? 5.216 -22.434 48.156 1.00 188.41 151 GLU B C 1
ATOM 5584 O O . GLU B 1 172 ? 5.425 -21.413 47.499 1.00 187.82 151 GLU B O 1
ATOM 5590 N N . LEU B 1 173 ? 4.106 -23.160 48.043 1.00 188.89 152 LEU B N 1
ATOM 5591 C CA . LEU B 1 173 ? 3.034 -22.812 47.106 1.00 189.50 152 LEU B CA 1
ATOM 5592 C C . LEU B 1 173 ? 1.633 -23.122 47.672 1.00 192.14 152 LEU B C 1
ATOM 5593 O O . LEU B 1 173 ? 1.184 -24.266 47.664 1.00 191.77 152 LEU B O 1
ATOM 5598 N N . LYS B 1 174 ? 0.961 -22.077 48.159 1.00 195.66 153 LYS B N 1
ATOM 5599 C CA . LYS B 1 174 ? -0.425 -22.154 48.639 1.00 197.13 153 LYS B CA 1
ATOM 5600 C C . LYS B 1 174 ? -1.394 -22.314 47.453 1.00 191.72 153 LYS B C 1
ATOM 5601 O O . LYS B 1 174 ? -0.973 -22.328 46.288 1.00 185.90 153 LYS B O 1
ATOM 5607 N N . ASN B 1 175 ? -2.688 -22.408 47.759 1.00 190.95 154 ASN B N 1
ATOM 5608 C CA . ASN B 1 175 ? -3.715 -22.734 46.764 1.00 187.79 154 ASN B CA 1
ATOM 5609 C C . ASN B 1 175 ? -3.824 -21.758 45.592 1.00 181.59 154 ASN B C 1
ATOM 5610 O O . ASN B 1 175 ? -3.050 -21.838 44.635 1.00 177.74 154 ASN B O 1
ATOM 5615 N N . LYS B 1 176 ? -4.778 -20.836 45.680 1.00 180.11 155 LYS B N 1
ATOM 5616 C CA . LYS B 1 176 ? -5.150 -19.996 44.555 1.00 177.47 155 LYS B CA 1
ATOM 5617 C C . LYS B 1 176 ? -4.160 -18.826 44.387 1.00 178.82 155 LYS B C 1
ATOM 5618 O O . LYS B 1 176 ? -4.540 -17.658 44.531 1.00 179.12 155 LYS B O 1
ATOM 5624 N N . LYS B 1 177 ? -2.898 -19.148 44.075 1.00 148.82 156 LYS B N 1
ATOM 5625 C CA . LYS B 1 177 ? -1.828 -18.138 43.938 1.00 148.39 156 LYS B CA 1
ATOM 5626 C C . LYS B 1 177 ? -1.545 -17.746 42.480 1.00 143.55 156 LYS B C 1
ATOM 5627 O O . LYS B 1 177 ? -1.575 -18.576 41.573 1.00 145.89 156 LYS B O 1
ATOM 5633 N N . GLY B 1 178 ? -1.259 -16.466 42.268 1.00 141.09 157 GLY B N 1
ATOM 5634 C CA . GLY B 1 178 ? -1.186 -15.913 40.923 1.00 137.29 157 GLY B CA 1
ATOM 5635 C C . GLY B 1 178 ? -0.005 -16.397 40.106 1.00 134.93 157 GLY B C 1
ATOM 5636 O O . GLY B 1 178 ? 1.001 -16.858 40.642 1.00 135.11 157 GLY B O 1
ATOM 5637 N N . VAL B 1 179 ? -0.154 -16.279 38.791 1.00 132.06 158 VAL B N 1
ATOM 5638 C CA . VAL B 1 179 ? 0.884 -16.617 37.831 1.00 129.47 158 VAL B CA 1
ATOM 5639 C C . VAL B 1 179 ? 1.099 -15.455 36.839 1.00 128.40 158 VAL B C 1
ATOM 5640 O O . VAL B 1 179 ? 0.142 -14.819 36.373 1.00 126.94 158 VAL B O 1
ATOM 5644 N N . ASN B 1 180 ? 2.353 -15.164 36.523 1.00 126.67 159 ASN B N 1
ATOM 5645 C CA . ASN B 1 180 ? 2.655 -14.050 35.642 1.00 122.91 159 ASN B CA 1
ATOM 5646 C C . ASN B 1 180 ? 3.640 -14.470 34.578 1.00 123.42 159 ASN B C 1
ATOM 5647 O O . ASN B 1 180 ? 4.705 -14.978 34.893 1.00 128.28 159 ASN B O 1
ATOM 5652 N N . LEU B 1 181 ? 3.298 -14.250 33.318 1.00 122.31 160 LEU B N 1
ATOM 5653 C CA . LEU B 1 181 ? 4.210 -14.551 32.213 1.00 125.37 160 LEU B CA 1
ATOM 5654 C C . LEU B 1 181 ? 4.868 -13.261 31.720 1.00 125.38 160 LEU B C 1
ATOM 5655 O O . LEU B 1 181 ? 4.194 -12.442 31.102 1.00 126.91 160 LEU B O 1
ATOM 5660 N N . PRO B 1 182 ? 6.165 -13.053 32.020 1.00 126.26 161 PRO B N 1
ATOM 5661 C CA . PRO B 1 182 ? 6.806 -11.815 31.580 1.00 131.81 161 PRO B CA 1
ATOM 5662 C C . PRO B 1 182 ? 6.814 -11.565 30.072 1.00 134.13 161 PRO B C 1
ATOM 5663 O O . PRO B 1 182 ? 7.797 -11.835 29.397 1.00 134.73 161 PRO B O 1
ATOM 5667 N N . GLY B 1 183 ? 5.682 -11.048 29.593 1.00 138.99 162 GLY B N 1
ATOM 5668 C CA . GLY B 1 183 ? 5.468 -10.556 28.226 1.00 139.58 162 GLY B CA 1
ATOM 5669 C C . GLY B 1 183 ? 6.319 -11.106 27.093 1.00 140.76 162 GLY B C 1
ATOM 5670 O O . GLY B 1 183 ? 7.442 -10.630 26.914 1.00 148.04 162 GLY B O 1
ATOM 5671 N N . VAL B 1 184 ? 5.841 -12.068 26.295 1.00 134.81 163 VAL B N 1
ATOM 5672 C CA . VAL B 1 184 ? 4.555 -12.784 26.418 1.00 130.89 163 VAL B CA 1
ATOM 5673 C C . VAL B 1 184 ? 3.280 -11.947 26.216 1.00 127.49 163 VAL B C 1
ATOM 5674 O O . VAL B 1 184 ? 2.794 -11.281 27.140 1.00 125.74 163 VAL B O 1
ATOM 5678 N N . ARG B 1 185 ? 2.732 -12.011 25.004 1.00 128.68 164 ARG B N 1
ATOM 5679 C CA . ARG B 1 185 ? 1.415 -11.438 24.729 1.00 128.98 164 ARG B CA 1
ATOM 5680 C C . ARG B 1 185 ? 0.368 -12.328 25.394 1.00 123.03 164 ARG B C 1
ATOM 5681 O O . ARG B 1 185 ? -0.221 -13.188 24.735 1.00 123.43 164 ARG B O 1
ATOM 5689 N N . VAL B 1 186 ? 0.143 -12.138 26.693 1.00 115.68 165 VAL B N 1
ATOM 5690 C CA . VAL B 1 186 ? -0.853 -12.933 27.412 1.00 109.93 165 VAL B CA 1
ATOM 5691 C C . VAL B 1 186 ? -2.232 -12.671 26.809 1.00 110.46 165 VAL B C 1
ATOM 5692 O O . VAL B 1 186 ? -2.693 -11.521 26.771 1.00 107.23 165 VAL B O 1
ATOM 5696 N N . SER B 1 187 ? -2.885 -13.745 26.357 1.00 111.88 166 SER B N 1
ATOM 5697 C CA . SER B 1 187 ? -4.051 -13.632 25.483 1.00 110.53 166 SER B CA 1
ATOM 5698 C C . SER B 1 187 ? -5.410 -13.743 26.187 1.00 107.62 166 SER B C 1
ATOM 5699 O O . SER B 1 187 ? -6.405 -14.103 25.570 1.00 107.73 166 SER B O 1
ATOM 5702 N N . LEU B 1 188 ? -5.455 -13.390 27.466 1.00 105.30 167 LEU B N 1
ATOM 5703 C CA . LEU B 1 188 ? -6.707 -13.345 28.212 1.00 105.72 167 LEU B CA 1
ATOM 5704 C C . LEU B 1 188 ? -7.693 -12.436 27.510 1.00 108.10 167 LEU B C 1
ATOM 5705 O O . LEU B 1 188 ? -7.331 -11.770 26.560 1.00 112.43 167 LEU B O 1
ATOM 5710 N N . PRO B 1 189 ? -8.950 -12.416 27.951 1.00 111.43 168 PRO B N 1
ATOM 5711 C CA . PRO B 1 189 ? -9.869 -11.427 27.418 1.00 114.76 168 PRO B CA 1
ATOM 5712 C C . PRO B 1 189 ? -9.603 -10.084 28.038 1.00 116.27 168 PRO B C 1
ATOM 5713 O O . PRO B 1 189 ? -8.821 -10.005 28.968 1.00 118.04 168 PRO B O 1
ATOM 5717 N N . GLY B 1 190 ? -10.250 -9.038 27.527 1.00 120.94 169 GLY B N 1
ATOM 5718 C CA . GLY B 1 190 ? -10.083 -7.686 28.072 1.00 119.89 169 GLY B CA 1
ATOM 5719 C C . GLY B 1 190 ? -10.708 -7.534 29.449 1.00 117.92 169 GLY B C 1
ATOM 5720 O O . GLY B 1 190 ? -10.106 -6.936 30.365 1.00 117.27 169 GLY B O 1
ATOM 5721 N N . ILE B 1 191 ? -11.921 -8.078 29.571 1.00 118.67 170 ILE B N 1
ATOM 5722 C CA . ILE B 1 191 ? -12.671 -8.135 30.836 1.00 119.14 170 ILE B CA 1
ATOM 5723 C C . ILE B 1 191 ? -13.298 -9.531 31.083 1.00 121.52 170 ILE B C 1
ATOM 5724 O O . ILE B 1 191 ? -13.662 -10.257 30.148 1.00 116.78 170 ILE B O 1
ATOM 5729 N N . THR B 1 192 ? -13.416 -9.891 32.359 1.00 123.21 171 THR B N 1
ATOM 5730 C CA . THR B 1 192 ? -14.054 -11.146 32.760 1.00 124.51 171 THR B CA 1
ATOM 5731 C C . THR B 1 192 ? -15.563 -10.945 32.736 1.00 132.61 171 THR B C 1
ATOM 5732 O O . THR B 1 192 ? -16.050 -9.829 32.524 1.00 136.69 171 THR B O 1
ATOM 5736 N N . GLU B 1 193 ? -16.309 -12.021 32.951 1.00 139.75 172 GLU B N 1
ATOM 5737 C CA . GLU B 1 193 ? -17.768 -11.930 33.016 1.00 142.04 172 GLU B CA 1
ATOM 5738 C C . GLU B 1 193 ? -18.162 -11.063 34.212 1.00 136.85 172 GLU B C 1
ATOM 5739 O O . GLU B 1 193 ? -19.112 -10.283 34.139 1.00 134.22 172 GLU B O 1
ATOM 5745 N N . LYS B 1 194 ? -17.408 -11.219 35.303 1.00 132.97 173 LYS B N 1
ATOM 5746 C CA . LYS B 1 194 ? -17.641 -10.492 36.544 1.00 133.31 173 LYS B CA 1
ATOM 5747 C C . LYS B 1 194 ? -17.448 -9.017 36.292 1.00 131.82 173 LYS B C 1
ATOM 5748 O O . LYS B 1 194 ? -18.333 -8.202 36.565 1.00 141.91 173 LYS B O 1
ATOM 5754 N N . ASP B 1 195 ? -16.273 -8.682 35.775 1.00 122.62 174 ASP B N 1
ATOM 5755 C CA . ASP B 1 195 ? -15.974 -7.322 35.404 1.00 112.12 174 ASP B CA 1
ATOM 5756 C C . ASP B 1 195 ? -17.109 -6.760 34.584 1.00 110.91 174 ASP B C 1
ATOM 5757 O O . ASP B 1 195 ? -17.611 -5.695 34.904 1.00 116.71 174 ASP B O 1
ATOM 5762 N N . ALA B 1 196 ? -17.549 -7.484 33.559 1.00 109.67 175 ALA B N 1
ATOM 5763 C CA . ALA B 1 196 ? -18.678 -7.023 32.742 1.00 110.96 175 ALA B CA 1
ATOM 5764 C C . ALA B 1 196 ? -19.901 -6.660 33.603 1.00 115.93 175 ALA B C 1
ATOM 5765 O O . ALA B 1 196 ? -20.552 -5.655 33.353 1.00 119.12 175 ALA B O 1
ATOM 5767 N N . GLU B 1 197 ? -20.194 -7.460 34.624 1.00 121.95 176 GLU B N 1
ATOM 5768 C CA . GLU B 1 197 ? -21.315 -7.188 35.546 1.00 123.88 176 GLU B CA 1
ATOM 5769 C C . GLU B 1 197 ? -21.014 -6.074 36.552 1.00 118.23 176 GLU B C 1
ATOM 5770 O O . GLU B 1 197 ? -21.914 -5.345 36.979 1.00 113.82 176 GLU B O 1
ATOM 5776 N N . ASP B 1 198 ? -19.751 -5.996 36.966 1.00 115.06 177 ASP B N 1
ATOM 5777 C CA . ASP B 1 198 ? -19.278 -4.956 37.879 1.00 112.55 177 ASP B CA 1
ATOM 5778 C C . ASP B 1 198 ? -19.422 -3.579 37.273 1.00 110.67 177 ASP B C 1
ATOM 5779 O O . ASP B 1 198 ? -19.826 -2.639 37.959 1.00 111.77 177 ASP B O 1
ATOM 5784 N N . ILE B 1 199 ? -19.079 -3.459 35.987 1.00 110.36 178 ILE B N 1
ATOM 5785 C CA . ILE B 1 199 ? -19.107 -2.172 35.308 1.00 101.24 178 ILE B CA 1
ATOM 5786 C C . ILE B 1 199 ? -20.554 -1.745 35.000 1.00 104.58 178 ILE B C 1
ATOM 5787 O O . ILE B 1 199 ? -20.810 -0.549 34.899 1.00 111.43 178 ILE B O 1
ATOM 5792 N N . ARG B 1 200 ? -21.499 -2.689 34.879 1.00 103.12 179 ARG B N 1
ATOM 5793 C CA . ARG B 1 200 ? -22.907 -2.312 34.704 1.00 105.41 179 ARG B CA 1
ATOM 5794 C C . ARG B 1 200 ? -23.498 -1.831 36.021 1.00 107.05 179 ARG B C 1
ATOM 5795 O O . ARG B 1 200 ? -24.555 -1.198 36.046 1.00 111.85 179 ARG B O 1
ATOM 5803 N N . PHE B 1 201 ? -22.833 -2.178 37.115 1.00 108.86 180 PHE B N 1
ATOM 5804 C CA . PHE B 1 201 ? -23.209 -1.727 38.451 1.00 110.62 180 PHE B CA 1
ATOM 5805 C C . PHE B 1 201 ? -22.721 -0.274 38.605 1.00 105.16 180 PHE B C 1
ATOM 5806 O O . PHE B 1 201 ? -23.413 0.617 39.121 1.00 107.13 180 PHE B O 1
ATOM 5814 N N . GLY B 1 202 ? -21.516 -0.037 38.131 1.00 98.21 181 GLY B N 1
ATOM 5815 C CA . GLY B 1 202 ? -21.067 1.326 37.975 1.00 96.77 181 GLY B CA 1
ATOM 5816 C C . GLY B 1 202 ? -22.038 2.137 37.121 1.00 92.56 181 GLY B C 1
ATOM 5817 O O . GLY B 1 202 ? -22.383 3.255 37.458 1.00 89.22 181 GLY B O 1
ATOM 5818 N N . ILE B 1 203 ? -22.492 1.567 36.017 1.00 90.96 182 ILE B N 1
ATOM 5819 C CA . ILE B 1 203 ? -23.420 2.275 35.181 1.00 94.02 182 ILE B CA 1
ATOM 5820 C C . ILE B 1 203 ? -24.655 2.591 36.018 1.00 98.37 182 ILE B C 1
ATOM 5821 O O . ILE B 1 203 ? -25.197 3.686 35.953 1.00 101.23 182 ILE B O 1
ATOM 5826 N N . LYS B 1 204 ? -25.083 1.641 36.831 1.00 118.00 183 LYS B N 1
ATOM 5827 C CA . LYS B 1 204 ? -26.310 1.815 37.582 1.00 124.93 183 LYS B CA 1
ATOM 5828 C C . LYS B 1 204 ? -26.170 2.965 38.580 1.00 125.56 183 LYS B C 1
ATOM 5829 O O . LYS B 1 204 ? -27.132 3.697 38.769 1.00 131.99 183 LYS B O 1
ATOM 5835 N N . GLU B 1 205 ? -24.995 3.151 39.190 1.00 121.75 184 GLU B N 1
ATOM 5836 C CA . GLU B 1 205 ? -24.810 4.248 40.174 1.00 125.41 184 GLU B CA 1
ATOM 5837 C C . GLU B 1 205 ? -24.189 5.553 39.621 1.00 123.02 184 GLU B C 1
ATOM 5838 O O . GLU B 1 205 ? -23.646 6.349 40.390 1.00 119.55 184 GLU B O 1
ATOM 5844 N N . ASN B 1 206 ? -24.274 5.785 38.310 1.00 123.44 185 ASN B N 1
ATOM 5845 C CA . ASN B 1 206 ? -23.602 6.938 37.684 1.00 120.41 185 ASN B CA 1
ATOM 5846 C C . ASN B 1 206 ? -22.189 7.169 38.237 1.00 113.01 185 ASN B C 1
ATOM 5847 O O . ASN B 1 206 ? -21.747 8.312 38.416 1.00 112.18 185 ASN B O 1
ATOM 5852 N N . VAL B 1 207 ? -21.482 6.074 38.499 1.00 107.14 186 VAL B N 1
ATOM 5853 C CA . VAL B 1 207 ? -20.121 6.137 39.026 1.00 103.75 186 VAL B CA 1
ATOM 5854 C C . VAL B 1 207 ? -19.227 6.933 38.058 1.00 97.68 186 VAL B C 1
ATOM 5855 O O . VAL B 1 207 ? -19.435 6.890 36.855 1.00 96.78 186 VAL B O 1
ATOM 5859 N N . ASP B 1 208 ? -18.265 7.679 38.581 1.00 96.36 187 ASP B N 1
ATOM 5860 C CA . ASP B 1 208 ? -17.497 8.639 37.761 1.00 98.05 187 ASP B CA 1
ATOM 5861 C C . ASP B 1 208 ? -16.335 8.068 36.950 1.00 95.37 187 ASP B C 1
ATOM 5862 O O . ASP B 1 208 ? -16.082 8.502 35.842 1.00 96.94 187 ASP B O 1
ATOM 5867 N N . PHE B 1 209 ? -15.627 7.097 37.498 1.00 98.28 188 PHE B N 1
ATOM 5868 C CA . PHE B 1 209 ? -14.423 6.576 36.865 1.00 95.28 188 PHE B CA 1
ATOM 5869 C C . PHE B 1 209 ? -14.383 5.064 36.898 1.00 96.71 188 PHE B C 1
ATOM 5870 O O . PHE B 1 209 ? -14.757 4.475 37.898 1.00 108.62 188 PHE B O 1
ATOM 5878 N N . ILE B 1 210 ? -13.934 4.431 35.821 1.00 93.45 189 ILE B N 1
ATOM 5879 C CA . ILE B 1 210 ? -13.666 2.995 35.852 1.00 98.90 189 ILE B CA 1
ATOM 5880 C C . ILE B 1 210 ? -12.219 2.699 35.516 1.00 100.54 189 ILE B C 1
ATOM 5881 O O . ILE B 1 210 ? -11.820 2.789 34.354 1.00 98.97 189 ILE B O 1
ATOM 5886 N N . ALA B 1 211 ? -11.441 2.352 36.545 1.00 105.45 190 ALA B N 1
ATOM 5887 C CA . ALA B 1 211 ? -10.055 1.906 36.380 1.00 103.72 190 ALA B CA 1
ATOM 5888 C C . ALA B 1 211 ? -10.060 0.453 35.915 1.00 104.62 190 ALA B C 1
ATOM 5889 O O . ALA B 1 211 ? -10.476 -0.412 36.662 1.00 110.35 190 ALA B O 1
ATOM 5891 N N . ALA B 1 212 ? -9.618 0.201 34.681 1.00 103.31 191 ALA B N 1
ATOM 5892 C CA . ALA B 1 212 ? -9.659 -1.134 34.065 1.00 103.00 191 ALA B CA 1
ATOM 5893 C C . ALA B 1 212 ? -8.356 -1.870 34.272 1.00 100.52 191 ALA B C 1
ATOM 5894 O O . ALA B 1 212 ? -7.295 -1.317 34.010 1.00 95.39 191 ALA B O 1
ATOM 5896 N N . SER B 1 213 ? -8.453 -3.137 34.683 1.00 101.63 192 SER B N 1
ATOM 5897 C CA . SER B 1 213 ? -7.288 -3.898 35.118 1.00 96.87 192 SER B CA 1
ATOM 5898 C C . SER B 1 213 ? -6.649 -4.731 34.014 1.00 93.82 192 SER B C 1
ATOM 5899 O O . SER B 1 213 ? -7.320 -5.252 33.101 1.00 92.66 192 SER B O 1
ATOM 5902 N N . PHE B 1 214 ? -5.333 -4.861 34.143 1.00 92.98 193 PHE B N 1
ATOM 5903 C CA . PHE B 1 214 ? -4.486 -5.626 33.226 1.00 94.21 193 PHE B CA 1
ATOM 5904 C C . PHE B 1 214 ? -4.666 -5.235 31.760 1.00 92.87 193 PHE B C 1
ATOM 5905 O O . PHE B 1 214 ? -4.569 -6.054 30.867 1.00 90.76 193 PHE B O 1
ATOM 5913 N N . VAL B 1 215 ? -4.907 -3.956 31.508 1.00 93.45 194 VAL B N 1
ATOM 5914 C CA . VAL B 1 215 ? -5.096 -3.519 30.135 1.00 90.72 194 VAL B CA 1
ATOM 5915 C C . VAL B 1 215 ? -3.762 -3.684 29.444 1.00 94.32 194 VAL B C 1
ATOM 5916 O O . VAL B 1 215 ? -2.725 -3.699 30.106 1.00 98.32 194 VAL B O 1
ATOM 5920 N N . ARG B 1 216 ? -3.800 -3.882 28.130 1.00 97.31 195 ARG B N 1
ATOM 5921 C CA . ARG B 1 216 ? -2.579 -4.136 27.375 1.00 99.56 195 ARG B CA 1
ATOM 5922 C C . ARG B 1 216 ? -2.710 -4.057 25.852 1.00 98.14 195 ARG B C 1
ATOM 5923 O O . ARG B 1 216 ? -1.709 -4.109 25.150 1.00 97.63 195 ARG B O 1
ATOM 5931 N N . ARG B 1 217 ? -3.930 -3.965 25.342 1.00 98.26 196 ARG B N 1
ATOM 5932 C CA . ARG B 1 217 ? -4.150 -3.471 23.985 1.00 100.54 196 ARG B CA 1
ATOM 5933 C C . ARG B 1 217 ? -5.466 -2.651 23.914 1.00 98.00 196 ARG B C 1
ATOM 5934 O O . ARG B 1 217 ? -6.336 -2.744 24.789 1.00 96.78 196 ARG B O 1
ATOM 5942 N N . PRO B 1 218 ? -5.607 -1.821 22.888 1.00 95.36 197 PRO B N 1
ATOM 5943 C CA . PRO B 1 218 ? -6.812 -1.000 22.772 1.00 95.82 197 PRO B CA 1
ATOM 5944 C C . PRO B 1 218 ? -8.128 -1.760 22.918 1.00 99.25 197 PRO B C 1
ATOM 5945 O O . PRO B 1 218 ? -9.052 -1.236 23.569 1.00 94.37 197 PRO B O 1
ATOM 5949 N N . SER B 1 219 ? -8.206 -2.952 22.299 1.00 103.71 198 SER B N 1
ATOM 5950 C CA . SER B 1 219 ? -9.356 -3.882 22.434 1.00 108.44 198 SER B CA 1
ATOM 5951 C C . SER B 1 219 ? -9.925 -3.870 23.830 1.00 111.35 198 SER B C 1
ATOM 5952 O O . SER B 1 219 ? -11.126 -3.636 24.023 1.00 110.92 198 SER B O 1
ATOM 5955 N N . ASP B 1 220 ? -9.030 -4.120 24.794 1.00 109.02 199 ASP B N 1
ATOM 5956 C CA . ASP B 1 220 ? -9.388 -4.329 26.191 1.00 104.91 199 ASP B CA 1
ATOM 5957 C C . ASP B 1 220 ? -10.165 -3.165 26.769 1.00 103.40 199 ASP B C 1
ATOM 5958 O O . ASP B 1 220 ? -11.014 -3.381 27.626 1.00 102.03 199 ASP B O 1
ATOM 5963 N N . VAL B 1 221 ? -9.876 -1.939 26.308 1.00 102.04 200 VAL B N 1
ATOM 5964 C CA . VAL B 1 221 ? -10.661 -0.766 26.702 1.00 94.74 200 VAL B CA 1
ATOM 5965 C C . VAL B 1 221 ? -11.992 -0.743 25.919 1.00 95.77 200 VAL B C 1
ATOM 5966 O O . VAL B 1 221 ? -13.097 -0.742 26.511 1.00 92.38 200 VAL B O 1
ATOM 5970 N N . LEU B 1 222 ? -11.888 -0.780 24.596 1.00 93.42 201 LEU B N 1
ATOM 5971 C CA . LEU B 1 222 ? -13.069 -0.726 23.749 1.00 97.03 201 LEU B CA 1
ATOM 5972 C C . LEU B 1 222 ? -14.180 -1.645 24.266 1.00 100.78 201 LEU B C 1
ATOM 5973 O O . LEU B 1 222 ? -15.365 -1.303 24.193 1.00 99.32 201 LEU B O 1
ATOM 5978 N N . GLU B 1 223 ? -13.783 -2.804 24.807 1.00 107.94 202 GLU B N 1
ATOM 5979 C CA . GLU B 1 223 ? -14.715 -3.766 25.432 1.00 108.18 202 GLU B CA 1
ATOM 5980 C C . GLU B 1 223 ? -15.465 -3.121 26.584 1.00 102.26 202 GLU B C 1
ATOM 5981 O O . GLU B 1 223 ? -16.651 -3.348 26.724 1.00 101.64 202 GLU B O 1
ATOM 5987 N N . ILE B 1 224 ? -14.794 -2.310 27.401 1.00 96.85 203 ILE B N 1
ATOM 5988 C CA . ILE B 1 224 ? -15.529 -1.549 28.403 1.00 95.97 203 ILE B CA 1
ATOM 5989 C C . ILE B 1 224 ? -16.393 -0.478 27.714 1.00 99.93 203 ILE B C 1
ATOM 5990 O O . ILE B 1 224 ? -17.574 -0.309 28.057 1.00 102.04 203 ILE B O 1
ATOM 5995 N N . ARG B 1 225 ? -15.829 0.218 26.732 1.00 99.65 204 ARG B N 1
ATOM 5996 C CA . ARG B 1 225 ? -16.539 1.351 26.136 1.00 105.11 204 ARG B CA 1
ATOM 5997 C C . ARG B 1 225 ? -17.773 0.937 25.332 1.00 109.52 204 ARG B C 1
ATOM 5998 O O . ARG B 1 225 ? -18.722 1.718 25.218 1.00 113.74 204 ARG B O 1
ATOM 6006 N N . GLU B 1 226 ? -17.794 -0.282 24.802 1.00 110.91 205 GLU B N 1
ATOM 6007 C CA . GLU B 1 226 ? -19.001 -0.745 24.104 1.00 118.79 205 GLU B CA 1
ATOM 6008 C C . GLU B 1 226 ? -20.146 -1.057 25.082 1.00 116.14 205 GLU B C 1
ATOM 6009 O O . GLU B 1 226 ? -21.328 -0.932 24.728 1.00 115.86 205 GLU B O 1
ATOM 6015 N N . ILE B 1 227 ? -19.789 -1.441 26.309 1.00 111.78 206 ILE B N 1
ATOM 6016 C CA . ILE B 1 227 ? -20.781 -1.702 27.363 1.00 112.47 206 ILE B CA 1
ATOM 6017 C C . ILE B 1 227 ? -21.321 -0.389 27.859 1.00 110.60 206 ILE B C 1
ATOM 6018 O O . ILE B 1 227 ? -22.484 -0.296 28.230 1.00 115.41 206 ILE B O 1
ATOM 6023 N N . LEU B 1 228 ? -20.460 0.621 27.877 1.00 108.32 207 LEU B N 1
ATOM 6024 C CA . LEU B 1 228 ? -20.864 1.949 28.292 1.00 107.49 207 LEU B CA 1
ATOM 6025 C C . LEU B 1 228 ? -21.770 2.562 27.240 1.00 110.99 207 LEU B C 1
ATOM 6026 O O . LEU B 1 228 ? -22.847 3.048 27.567 1.00 115.10 207 LEU B O 1
ATOM 6031 N N . GLU B 1 229 ? -21.366 2.503 25.978 1.00 111.72 208 GLU B N 1
ATOM 6032 C CA . GLU B 1 229 ? -22.123 3.192 24.945 1.00 120.86 208 GLU B CA 1
ATOM 6033 C C . GLU B 1 229 ? -23.555 2.662 24.818 1.00 129.34 208 GLU B C 1
ATOM 6034 O O . GLU B 1 229 ? -24.439 3.394 24.362 1.00 137.38 208 GLU B O 1
ATOM 6040 N N . GLU B 1 230 ? -23.796 1.419 25.239 1.00 131.40 209 GLU B N 1
ATOM 6041 C CA . GLU B 1 230 ? -25.151 0.859 25.197 1.00 137.51 209 GLU B CA 1
ATOM 6042 C C . GLU B 1 230 ? -26.115 1.649 26.062 1.00 137.48 209 GLU B C 1
ATOM 6043 O O . GLU B 1 230 ? -27.182 2.044 25.595 1.00 144.04 209 GLU B O 1
ATOM 6049 N N . GLN B 1 231 ? -25.739 1.881 27.317 1.00 133.84 210 GLN B N 1
ATOM 6050 C CA . GLN B 1 231 ? -26.582 2.647 28.235 1.00 136.53 210 GLN B CA 1
ATOM 6051 C C . GLN B 1 231 ? -26.254 4.141 28.174 1.00 135.05 210 GLN B C 1
ATOM 6052 O O . GLN B 1 231 ? -26.587 4.867 29.103 1.00 140.24 210 GLN B O 1
ATOM 6058 N N . LYS B 1 232 ? -25.636 4.607 27.083 1.00 134.77 211 LYS B N 1
ATOM 6059 C CA . LYS B 1 232 ? -25.181 6.001 26.963 1.00 135.03 211 LYS B CA 1
ATOM 6060 C C . LYS B 1 232 ? -24.586 6.443 28.292 1.00 133.13 211 LYS B C 1
ATOM 6061 O O . LYS B 1 232 ? -25.061 7.397 28.894 1.00 136.12 211 LYS B O 1
ATOM 6067 N N . ALA B 1 233 ? -23.558 5.741 28.760 1.00 132.19 212 ALA B N 1
ATOM 6068 C CA . ALA B 1 233 ? -23.165 5.826 30.172 1.00 136.83 212 ALA B CA 1
ATOM 6069 C C . ALA B 1 233 ? -22.443 7.118 30.561 1.00 137.63 212 ALA B C 1
ATOM 6070 O O . ALA B 1 233 ? -22.783 7.738 31.571 1.00 145.30 212 ALA B O 1
ATOM 6072 N N . ASN B 1 234 ? -21.470 7.528 29.754 1.00 134.37 213 ASN B N 1
ATOM 6073 C CA . ASN B 1 234 ? -20.521 8.595 30.129 1.00 129.99 213 ASN B CA 1
ATOM 6074 C C . ASN B 1 234 ? -19.823 8.365 31.496 1.00 121.56 213 ASN B C 1
ATOM 6075 O O . ASN B 1 234 ? -20.219 8.883 32.549 1.00 114.66 213 ASN B O 1
ATOM 6080 N N . ILE B 1 235 ? -18.773 7.562 31.436 1.00 115.92 214 ILE B N 1
ATOM 6081 C CA . ILE B 1 235 ? -17.877 7.345 32.550 1.00 112.83 214 ILE B CA 1
ATOM 6082 C C . ILE B 1 235 ? -16.477 7.355 31.989 1.00 104.53 214 ILE B C 1
ATOM 6083 O O . ILE B 1 235 ? -16.252 6.879 30.885 1.00 102.03 214 ILE B O 1
ATOM 6088 N N . SER B 1 236 ? -15.532 7.888 32.743 1.00 103.85 215 SER B N 1
ATOM 6089 C CA . SER B 1 236 ? -14.149 7.930 32.274 1.00 102.57 215 SER B CA 1
ATOM 6090 C C . SER B 1 236 ? -13.474 6.607 32.568 1.00 92.81 215 SER B C 1
ATOM 6091 O O . SER B 1 236 ? -13.606 6.080 33.667 1.00 88.74 215 SER B O 1
ATOM 6094 N N . VAL B 1 237 ? -12.765 6.096 31.567 1.00 88.99 216 VAL B N 1
ATOM 6095 C CA . VAL B 1 237 ? -12.108 4.801 31.640 1.00 93.69 216 VAL B CA 1
ATOM 6096 C C . VAL B 1 237 ? -10.592 4.941 31.713 1.00 95.35 216 VAL B C 1
ATOM 6097 O O . VAL B 1 237 ? -9.973 5.582 30.844 1.00 95.11 216 VAL B O 1
ATOM 6101 N N . PHE B 1 238 ? -10.010 4.341 32.760 1.00 93.03 217 PHE B N 1
ATOM 6102 C CA . PHE B 1 238 ? -8.605 4.529 33.107 1.00 92.01 217 PHE B CA 1
ATOM 6103 C C . PHE B 1 238 ? -7.923 3.176 33.187 1.00 87.78 217 PHE B C 1
ATOM 6104 O O . PHE B 1 238 ? -8.050 2.505 34.185 1.00 89.63 217 PHE B O 1
ATOM 6112 N N . PRO B 1 239 ? -7.179 2.781 32.149 1.00 86.21 218 PRO B N 1
ATOM 6113 C CA . PRO B 1 239 ? -6.399 1.541 32.115 1.00 86.96 218 PRO B CA 1
ATOM 6114 C C . PRO B 1 239 ? -5.358 1.380 33.197 1.00 85.88 218 PRO B C 1
ATOM 6115 O O . PRO B 1 239 ? -4.857 2.347 33.697 1.00 86.30 218 PRO B O 1
ATOM 6119 N N . LYS B 1 240 ? -5.004 0.147 33.525 1.00 94.33 219 LYS B N 1
ATOM 6120 C CA . LYS B 1 240 ? -4.020 -0.105 34.586 1.00 95.05 219 LYS B CA 1
ATOM 6121 C C . LYS B 1 240 ? -2.643 -0.646 34.159 1.00 96.97 219 LYS B C 1
ATOM 6122 O O . LYS B 1 240 ? -1.838 -0.957 35.015 1.00 107.91 219 LYS B O 1
ATOM 6128 N N . ILE B 1 241 ? -2.344 -0.719 32.868 1.00 94.35 220 ILE B N 1
ATOM 6129 C CA . ILE B 1 241 ? -0.966 -0.977 32.389 1.00 90.76 220 ILE B CA 1
ATOM 6130 C C . ILE B 1 241 ? -0.034 -1.623 33.401 1.00 90.75 220 ILE B C 1
ATOM 6131 O O . ILE B 1 241 ? 0.650 -0.916 34.151 1.00 85.25 220 ILE B O 1
ATOM 6136 N N . GLU B 1 242 ? 0.006 -2.956 33.406 1.00 97.42 221 GLU B N 1
ATOM 6137 C CA . GLU B 1 242 ? 0.777 -3.729 34.412 1.00 102.11 221 GLU B CA 1
ATOM 6138 C C . GLU B 1 242 ? 1.877 -4.603 33.810 1.00 103.94 221 GLU B C 1
ATOM 6139 O O . GLU B 1 242 ? 2.532 -5.336 34.534 1.00 108.80 221 GLU B O 1
ATOM 6145 N N . ASN B 1 243 ? 2.082 -4.542 32.499 1.00 104.09 222 ASN B N 1
ATOM 6146 C CA . ASN B 1 243 ? 3.095 -5.380 31.868 1.00 107.71 222 ASN B CA 1
ATOM 6147 C C . ASN B 1 243 ? 3.643 -4.801 30.579 1.00 106.86 222 ASN B C 1
ATOM 6148 O O . ASN B 1 243 ? 3.166 -3.774 30.110 1.00 112.16 222 ASN B O 1
ATOM 6153 N N . GLN B 1 244 ? 4.626 -5.482 30.000 1.00 109.00 223 GLN B N 1
ATOM 6154 C CA . GLN B 1 244 ? 5.324 -4.974 28.823 1.00 110.12 223 GLN B CA 1
ATOM 6155 C C . GLN B 1 244 ? 4.400 -4.653 27.674 1.00 109.27 223 GLN B C 1
ATOM 6156 O O . GLN B 1 244 ? 4.494 -3.583 27.077 1.00 110.99 223 GLN B O 1
ATOM 6162 N N . GLU B 1 245 ? 3.496 -5.569 27.364 1.00 113.82 224 GLU B N 1
ATOM 6163 C CA . GLU B 1 245 ? 2.591 -5.355 26.245 1.00 114.90 224 GLU B CA 1
ATOM 6164 C C . GLU B 1 245 ? 1.848 -4.026 26.398 1.00 110.92 224 GLU B C 1
ATOM 6165 O O . GLU B 1 245 ? 1.594 -3.344 25.411 1.00 110.32 224 GLU B O 1
ATOM 6171 N N . GLY B 1 246 ? 1.529 -3.661 27.640 1.00 108.33 225 GLY B N 1
ATOM 6172 C CA . GLY B 1 246 ? 0.859 -2.405 27.938 1.00 104.75 225 GLY B CA 1
ATOM 6173 C C . GLY B 1 246 ? 1.795 -1.214 27.829 1.00 103.16 225 GLY B C 1
ATOM 6174 O O . GLY B 1 246 ? 1.441 -0.192 27.235 1.00 105.95 225 GLY B O 1
ATOM 6175 N N . ILE B 1 247 ? 2.985 -1.342 28.406 1.00 101.56 226 ILE B N 1
ATOM 6176 C CA . ILE B 1 247 ? 4.026 -0.326 28.270 1.00 102.82 226 ILE B CA 1
ATOM 6177 C C . ILE B 1 247 ? 4.295 -0.105 26.776 1.00 104.84 226 ILE B C 1
ATOM 6178 O O . ILE B 1 247 ? 4.313 1.037 26.282 1.00 107.65 226 ILE B O 1
ATOM 6183 N N . ASP B 1 248 ? 4.493 -1.206 26.058 1.00 103.37 227 ASP B N 1
ATOM 6184 C CA . ASP B 1 248 ? 4.776 -1.135 24.635 1.00 104.53 227 ASP B CA 1
ATOM 6185 C C . ASP B 1 248 ? 3.670 -0.440 23.859 1.00 104.02 227 ASP B C 1
ATOM 6186 O O . ASP B 1 248 ? 3.966 0.301 22.936 1.00 113.42 227 ASP B O 1
ATOM 6191 N N . ASN B 1 249 ? 2.410 -0.653 24.232 1.00 98.59 228 ASN B N 1
ATOM 6192 C CA . ASN B 1 249 ? 1.292 -0.080 23.480 1.00 96.66 228 ASN B CA 1
ATOM 6193 C C . ASN B 1 249 ? 0.706 1.175 24.109 1.00 96.57 228 ASN B C 1
ATOM 6194 O O . ASN B 1 249 ? -0.483 1.487 23.895 1.00 90.59 228 ASN B O 1
ATOM 6199 N N . ILE B 1 250 ? 1.533 1.919 24.847 1.00 94.04 229 ILE B N 1
ATOM 6200 C CA . ILE B 1 250 ? 0.996 2.990 25.663 1.00 90.89 229 ILE B CA 1
ATOM 6201 C C . ILE B 1 250 ? 0.278 4.076 24.831 1.00 97.04 229 ILE B C 1
ATOM 6202 O O . ILE B 1 250 ? -0.755 4.608 25.267 1.00 102.83 229 ILE B O 1
ATOM 6207 N N . GLU B 1 251 ? 0.792 4.391 23.643 1.00 96.95 230 GLU B N 1
ATOM 6208 C CA . GLU B 1 251 ? 0.198 5.451 22.836 1.00 97.62 230 GLU B CA 1
ATOM 6209 C C . GLU B 1 251 ? -1.172 5.063 22.306 1.00 97.76 230 GLU B C 1
ATOM 6210 O O . GLU B 1 251 ? -2.138 5.824 22.403 1.00 92.81 230 GLU B O 1
ATOM 6216 N N . GLU B 1 252 ? -1.258 3.840 21.800 1.00 105.99 231 GLU B N 1
ATOM 6217 C CA . GLU B 1 252 ? -2.499 3.306 21.227 1.00 107.45 231 GLU B CA 1
ATOM 6218 C C . GLU B 1 252 ? -3.580 3.039 22.272 1.00 97.92 231 GLU B C 1
ATOM 6219 O O . GLU B 1 252 ? -4.754 2.970 21.931 1.00 99.36 231 GLU B O 1
ATOM 6225 N N . ILE B 1 253 ? -3.183 2.855 23.529 1.00 89.90 232 ILE B N 1
ATOM 6226 C CA . ILE B 1 253 ? -4.144 2.638 24.600 1.00 86.39 232 ILE B CA 1
ATOM 6227 C C . ILE B 1 253 ? -4.751 3.951 24.980 1.00 86.24 232 ILE B C 1
ATOM 6228 O O . ILE B 1 253 ? -5.975 4.076 25.058 1.00 86.92 232 ILE B O 1
ATOM 6233 N N . LEU B 1 254 ? -3.882 4.929 25.212 1.00 89.39 233 LEU B N 1
ATOM 6234 C CA . LEU B 1 254 ? -4.303 6.290 25.501 1.00 88.71 233 LEU B CA 1
ATOM 6235 C C . LEU B 1 254 ? -5.183 6.850 24.375 1.00 91.44 233 LEU B C 1
ATOM 6236 O O . LEU B 1 254 ? -6.210 7.501 24.635 1.00 90.23 233 LEU B O 1
ATOM 6241 N N . GLU B 1 255 ? -4.824 6.558 23.130 1.00 93.02 234 GLU B N 1
ATOM 6242 C CA . GLU B 1 255 ? -5.670 6.958 22.008 1.00 101.87 234 GLU B CA 1
ATOM 6243 C C . GLU B 1 255 ? -7.159 6.716 22.317 1.00 101.54 234 GLU B C 1
ATOM 6244 O O . GLU B 1 255 ? -8.028 7.565 22.078 1.00 99.87 234 GLU B O 1
ATOM 6250 N N . VAL B 1 256 ? -7.409 5.547 22.896 1.00 101.34 235 VAL B N 1
ATOM 6251 C CA . VAL B 1 256 ? -8.738 5.038 23.173 1.00 95.09 235 VAL B CA 1
ATOM 6252 C C . VAL B 1 256 ? -9.200 5.242 24.620 1.00 89.79 235 VAL B C 1
ATOM 6253 O O . VAL B 1 256 ? -10.330 4.930 24.929 1.00 88.48 235 VAL B O 1
ATOM 6257 N N . SER B 1 257 ? -8.354 5.792 25.488 1.00 84.98 236 SER B N 1
ATOM 6258 C CA . SER B 1 257 ? -8.696 5.946 26.900 1.00 84.35 236 SER B CA 1
ATOM 6259 C C . SER B 1 257 ? -8.902 7.385 27.337 1.00 80.75 236 SER B C 1
ATOM 6260 O O . SER B 1 257 ? -8.436 8.293 26.704 1.00 83.15 236 SER B O 1
ATOM 6263 N N . ASP B 1 258 ? -9.578 7.558 28.462 1.00 79.97 237 ASP B N 1
ATOM 6264 C CA . ASP B 1 258 ? -9.876 8.854 29.030 1.00 78.88 237 ASP B CA 1
ATOM 6265 C C . ASP B 1 258 ? -8.833 9.228 30.105 1.00 77.98 237 ASP B C 1
ATOM 6266 O O . ASP B 1 258 ? -8.855 10.326 30.688 1.00 74.56 237 ASP B O 1
ATOM 6271 N N . GLY B 1 259 ? -7.916 8.328 30.397 1.00 79.14 238 GLY B N 1
ATOM 6272 C CA . GLY B 1 259 ? -6.942 8.606 31.448 1.00 81.87 238 GLY B CA 1
ATOM 6273 C C . GLY B 1 259 ? -6.012 7.430 31.639 1.00 81.48 238 GLY B C 1
ATOM 6274 O O . GLY B 1 259 ? -5.841 6.644 30.724 1.00 89.27 238 GLY B O 1
ATOM 6275 N N . LEU B 1 260 ? -5.407 7.292 32.815 1.00 78.75 239 LEU B N 1
ATOM 6276 C CA . LEU B 1 260 ? -4.492 6.155 33.069 1.00 77.36 239 LEU B CA 1
ATOM 6277 C C . LEU B 1 260 ? -4.058 5.960 34.531 1.00 79.82 239 LEU B C 1
ATOM 6278 O O . LEU B 1 260 ? -3.987 6.884 35.327 1.00 82.75 239 LEU B O 1
ATOM 6283 N N . MET B 1 261 ? -3.778 4.720 34.878 1.00 87.25 240 MET B N 1
ATOM 6284 C CA . MET B 1 261 ? -3.304 4.384 36.214 1.00 91.67 240 MET B CA 1
ATOM 6285 C C . MET B 1 261 ? -2.024 3.581 36.140 1.00 94.03 240 MET B C 1
ATOM 6286 O O . MET B 1 261 ? -1.910 2.653 35.332 1.00 95.08 240 MET B O 1
ATOM 6291 N N . VAL B 1 262 ? -1.068 3.936 36.991 1.00 93.13 241 VAL B N 1
ATOM 6292 C CA . VAL B 1 262 ? 0.204 3.259 37.006 1.00 94.50 241 VAL B CA 1
ATOM 6293 C C . VAL B 1 262 ? 0.333 2.520 38.329 1.00 102.34 241 VAL B C 1
ATOM 6294 O O . VAL B 1 262 ? 0.687 3.092 39.364 1.00 100.58 241 VAL B O 1
ATOM 6298 N N . ALA B 1 263 ? 0.002 1.232 38.266 1.00 108.88 242 ALA B N 1
ATOM 6299 C CA . ALA B 1 263 ? 0.119 0.324 39.397 1.00 114.27 242 ALA B CA 1
ATOM 6300 C C . ALA B 1 263 ? 1.553 -0.183 39.455 1.00 116.62 242 ALA B C 1
ATOM 6301 O O . ALA B 1 263 ? 1.929 -1.046 38.664 1.00 116.63 242 ALA B O 1
ATOM 6303 N N . ARG B 1 264 ? 2.354 0.356 40.372 1.00 114.62 243 ARG B N 1
ATOM 6304 C CA . ARG B 1 264 ? 3.776 -0.008 40.441 1.00 116.64 243 ARG B CA 1
ATOM 6305 C C . ARG B 1 264 ? 3.985 -1.394 41.013 1.00 123.62 243 ARG B C 1
ATOM 6306 O O . ARG B 1 264 ? 4.799 -2.143 40.487 1.00 135.15 243 ARG B O 1
ATOM 6314 N N . GLY B 1 265 ? 3.279 -1.727 42.097 1.00 122.30 244 GLY B N 1
ATOM 6315 C CA . GLY B 1 265 ? 3.381 -3.052 42.710 1.00 121.15 244 GLY B CA 1
ATOM 6316 C C . GLY B 1 265 ? 3.223 -4.159 41.685 1.00 119.70 244 GLY B C 1
ATOM 6317 O O . GLY B 1 265 ? 4.094 -5.018 41.519 1.00 123.06 244 GLY B O 1
ATOM 6318 N N . ASP B 1 266 ? 2.116 -4.095 40.968 1.00 117.57 245 ASP B N 1
ATOM 6319 C CA . ASP B 1 266 ? 1.768 -5.088 39.961 1.00 120.80 245 ASP B CA 1
ATOM 6320 C C . ASP B 1 266 ? 2.838 -5.139 38.857 1.00 118.34 245 ASP B C 1
ATOM 6321 O O . ASP B 1 266 ? 3.204 -6.209 38.380 1.00 115.83 245 ASP B O 1
ATOM 6326 N N . MET B 1 267 ? 3.338 -3.965 38.478 1.00 117.85 246 MET B N 1
ATOM 6327 C CA . MET B 1 267 ? 4.332 -3.805 37.409 1.00 118.11 246 MET B CA 1
ATOM 6328 C C . MET B 1 267 ? 5.672 -4.425 37.817 1.00 121.42 246 MET B C 1
ATOM 6329 O O . MET B 1 267 ? 6.388 -5.040 37.001 1.00 119.61 246 MET B O 1
ATOM 6334 N N . GLY B 1 268 ? 5.983 -4.268 39.105 1.00 121.58 247 GLY B N 1
ATOM 6335 C CA . GLY B 1 268 ? 7.260 -4.661 39.678 1.00 123.68 247 GLY B CA 1
ATOM 6336 C C . GLY B 1 268 ? 7.474 -6.140 39.720 1.00 128.06 247 GLY B C 1
ATOM 6337 O O . GLY B 1 268 ? 8.584 -6.575 40.022 1.00 137.68 247 GLY B O 1
ATOM 6338 N N . VAL B 1 269 ? 6.415 -6.905 39.423 1.00 127.52 248 VAL B N 1
ATOM 6339 C CA . VAL B 1 269 ? 6.492 -8.366 39.259 1.00 128.94 248 VAL B CA 1
ATOM 6340 C C . VAL B 1 269 ? 7.019 -8.756 37.865 1.00 131.28 248 VAL B C 1
ATOM 6341 O O . VAL B 1 269 ? 7.950 -9.562 37.758 1.00 135.95 248 VAL B O 1
ATOM 6345 N N . GLU B 1 270 ? 6.425 -8.180 36.813 1.00 130.99 249 GLU B N 1
ATOM 6346 C CA . GLU B 1 270 ? 6.751 -8.536 35.416 1.00 132.22 249 GLU B CA 1
ATOM 6347 C C . GLU B 1 270 ? 7.975 -7.783 34.862 1.00 131.24 249 GLU B C 1
ATOM 6348 O O . GLU B 1 270 ? 8.679 -8.293 33.992 1.00 130.48 249 GLU B O 1
ATOM 6354 N N . ILE B 1 271 ? 8.223 -6.571 35.347 1.00 127.72 250 ILE B N 1
ATOM 6355 C CA . ILE B 1 271 ? 9.425 -5.847 34.944 1.00 130.76 250 ILE B CA 1
ATOM 6356 C C . ILE B 1 271 ? 10.182 -5.425 36.190 1.00 129.89 250 ILE B C 1
ATOM 6357 O O . ILE B 1 271 ? 9.555 -5.000 37.164 1.00 126.28 250 ILE B O 1
ATOM 6362 N N . PRO B 1 272 ? 11.528 -5.528 36.152 1.00 130.62 251 PRO B N 1
ATOM 6363 C CA . PRO B 1 272 ? 12.389 -5.379 37.333 1.00 135.66 251 PRO B CA 1
ATOM 6364 C C . PRO B 1 272 ? 12.163 -4.092 38.146 1.00 138.02 251 PRO B C 1
ATOM 6365 O O . PRO B 1 272 ? 12.159 -2.987 37.562 1.00 136.14 251 PRO B O 1
ATOM 6369 N N . PRO B 1 273 ? 12.012 -4.220 39.485 1.00 139.57 252 PRO B N 1
ATOM 6370 C CA . PRO B 1 273 ? 11.959 -3.036 40.343 1.00 138.03 252 PRO B CA 1
ATOM 6371 C C . PRO B 1 273 ? 12.928 -1.937 39.865 1.00 137.37 252 PRO B C 1
ATOM 6372 O O . PRO B 1 273 ? 12.522 -0.805 39.661 1.00 131.78 252 PRO B O 1
ATOM 6376 N N . GLU B 1 274 ? 14.182 -2.311 39.636 1.00 143.95 253 GLU B N 1
ATOM 6377 C CA . GLU B 1 274 ? 15.236 -1.396 39.189 1.00 144.99 253 GLU B CA 1
ATOM 6378 C C . GLU B 1 274 ? 14.840 -0.488 38.036 1.00 138.22 253 GLU B C 1
ATOM 6379 O O . GLU B 1 274 ? 15.322 0.630 37.948 1.00 136.09 253 GLU B O 1
ATOM 6385 N N . LYS B 1 275 ? 13.978 -0.972 37.153 1.00 136.48 254 LYS B N 1
ATOM 6386 C CA . LYS B 1 275 ? 13.645 -0.250 35.930 1.00 138.97 254 LYS B CA 1
ATOM 6387 C C . LYS B 1 275 ? 12.332 0.551 36.002 1.00 132.41 254 LYS B C 1
ATOM 6388 O O . LYS B 1 275 ? 12.115 1.459 35.193 1.00 129.79 254 LYS B O 1
ATOM 6394 N N . VAL B 1 276 ? 11.484 0.233 36.983 1.00 129.47 255 VAL B N 1
ATOM 6395 C CA . VAL B 1 276 ? 10.113 0.772 37.049 1.00 122.19 255 VAL B CA 1
ATOM 6396 C C . VAL B 1 276 ? 10.050 2.281 37.100 1.00 121.29 255 VAL B C 1
ATOM 6397 O O . VAL B 1 276 ? 9.208 2.866 36.441 1.00 130.19 255 VAL B O 1
ATOM 6401 N N . PRO B 1 277 ? 10.922 2.922 37.892 1.00 121.76 256 PRO B N 1
ATOM 6402 C CA . PRO B 1 277 ? 10.845 4.369 38.001 1.00 119.80 256 PRO B CA 1
ATOM 6403 C C . PRO B 1 277 ? 11.075 5.040 36.682 1.00 117.98 256 PRO B C 1
ATOM 6404 O O . PRO B 1 277 ? 10.439 6.042 36.425 1.00 127.54 256 PRO B O 1
ATOM 6408 N N . MET B 1 278 ? 11.954 4.496 35.850 1.00 119.44 257 MET B N 1
ATOM 6409 C CA . MET B 1 278 ? 12.178 5.080 34.541 1.00 128.01 257 MET B CA 1
ATOM 6410 C C . MET B 1 278 ? 10.984 4.872 33.612 1.00 121.99 257 MET B C 1
ATOM 6411 O O . MET B 1 278 ? 10.602 5.754 32.832 1.00 129.22 257 MET B O 1
ATOM 6416 N N . VAL B 1 279 ? 10.382 3.707 33.712 1.00 118.22 258 VAL B N 1
ATOM 6417 C CA . VAL B 1 279 ? 9.180 3.410 32.957 1.00 115.92 258 VAL B CA 1
ATOM 6418 C C . VAL B 1 279 ? 8.072 4.349 33.397 1.00 111.20 258 VAL B C 1
ATOM 6419 O O . VAL B 1 279 ? 7.371 4.907 32.562 1.00 124.18 258 VAL B O 1
ATOM 6423 N N . GLN B 1 280 ? 7.921 4.525 34.706 1.00 105.29 259 GLN B N 1
ATOM 6424 C CA . GLN B 1 280 ? 6.864 5.362 35.257 1.00 100.97 259 GLN B CA 1
ATOM 6425 C C . GLN B 1 280 ? 6.964 6.745 34.642 1.00 104.80 259 GLN B C 1
ATOM 6426 O O . GLN B 1 280 ? 6.016 7.233 34.020 1.00 106.90 259 GLN B O 1
ATOM 6432 N N . LYS B 1 281 ? 8.131 7.358 34.792 1.00 105.43 260 LYS B N 1
ATOM 6433 C CA . LYS B 1 281 ? 8.400 8.644 34.187 1.00 103.89 260 LYS B CA 1
ATOM 6434 C C . LYS B 1 281 ? 7.882 8.657 32.776 1.00 103.93 260 LYS B C 1
ATOM 6435 O O . LYS B 1 281 ? 7.128 9.539 32.415 1.00 118.07 260 LYS B O 1
ATOM 6441 N N . ASP B 1 282 ? 8.253 7.686 31.966 1.00 102.35 261 ASP B N 1
ATOM 6442 C CA . ASP B 1 282 ? 7.911 7.788 30.555 1.00 106.03 261 ASP B CA 1
ATOM 6443 C C . ASP B 1 282 ? 6.427 7.591 30.235 1.00 99.90 261 ASP B C 1
ATOM 6444 O O . ASP B 1 282 ? 5.942 7.998 29.174 1.00 97.06 261 ASP B O 1
ATOM 6449 N N . LEU B 1 283 ? 5.710 6.935 31.132 1.00 97.42 262 LEU B N 1
ATOM 6450 C CA . LEU B 1 283 ? 4.272 6.765 30.953 1.00 94.55 262 LEU B CA 1
ATOM 6451 C C . LEU B 1 283 ? 3.596 8.092 31.243 1.00 90.58 262 LEU B C 1
ATOM 6452 O O . LEU B 1 283 ? 2.873 8.618 30.404 1.00 88.31 262 LEU B O 1
ATOM 6457 N N . ILE B 1 284 ? 3.876 8.629 32.427 1.00 88.42 263 ILE B N 1
ATOM 6458 C CA . ILE B 1 284 ? 3.303 9.880 32.884 1.00 86.22 263 ILE B CA 1
ATOM 6459 C C . ILE B 1 284 ? 3.578 10.948 31.823 1.00 92.89 263 ILE B C 1
ATOM 6460 O O . ILE B 1 284 ? 2.685 11.717 31.422 1.00 98.05 263 ILE B O 1
ATOM 6465 N N . ARG B 1 285 ? 4.805 10.957 31.329 1.00 97.04 264 ARG B N 1
ATOM 6466 C CA . ARG B 1 285 ? 5.196 11.861 30.259 1.00 105.20 264 ARG B CA 1
ATOM 6467 C C . ARG B 1 285 ? 4.209 11.745 29.116 1.00 102.24 264 ARG B C 1
ATOM 6468 O O . ARG B 1 285 ? 3.666 12.744 28.660 1.00 120.09 264 ARG B O 1
ATOM 6476 N N . GLN B 1 286 ? 3.941 10.526 28.691 1.00 98.52 265 GLN B N 1
ATOM 6477 C CA . GLN B 1 286 ? 3.118 10.294 27.521 1.00 99.85 265 GLN B CA 1
ATOM 6478 C C . GLN B 1 286 ? 1.649 10.651 27.745 1.00 94.76 265 GLN B C 1
ATOM 6479 O O . GLN B 1 286 ? 0.878 10.712 26.788 1.00 98.53 265 GLN B O 1
ATOM 6485 N N . CYS B 1 287 ? 1.264 10.878 28.998 1.00 89.63 266 CYS B N 1
ATOM 6486 C CA . CYS B 1 287 ? -0.110 11.250 29.327 1.00 89.06 266 CYS B CA 1
ATOM 6487 C C . CYS B 1 287 ? -0.194 12.755 29.363 1.00 89.85 266 CYS B C 1
ATOM 6488 O O . CYS B 1 287 ? -1.118 13.347 28.807 1.00 91.26 266 CYS B O 1
ATOM 6491 N N . ASN B 1 288 ? 0.770 13.367 30.046 1.00 86.30 267 ASN B N 1
ATOM 6492 C CA . ASN B 1 288 ? 0.941 14.806 29.978 1.00 84.02 267 ASN B CA 1
ATOM 6493 C C . ASN B 1 288 ? 0.941 15.262 28.532 1.00 82.32 267 ASN B C 1
ATOM 6494 O O . ASN B 1 288 ? 0.335 16.253 28.231 1.00 88.45 267 ASN B O 1
ATOM 6499 N N . LYS B 1 289 ? 1.576 14.538 27.627 1.00 82.14 268 LYS B N 1
ATOM 6500 C CA . LYS B 1 289 ? 1.579 14.941 26.227 1.00 88.04 268 LYS B CA 1
ATOM 6501 C C . LYS B 1 289 ? 0.160 15.117 25.665 1.00 92.17 268 LYS B C 1
ATOM 6502 O O . LYS B 1 289 ? -0.135 16.128 24.999 1.00 91.75 268 LYS B O 1
ATOM 6508 N N . LEU B 1 290 ? -0.705 14.129 25.913 1.00 91.90 269 LEU B N 1
ATOM 6509 C CA . LEU B 1 290 ? -2.074 14.135 25.364 1.00 93.88 269 LEU B CA 1
ATOM 6510 C C . LEU B 1 290 ? -3.140 14.738 26.329 1.00 96.18 269 LEU B C 1
ATOM 6511 O O . LEU B 1 290 ? -4.346 14.725 26.043 1.00 100.12 269 LEU B O 1
ATOM 6516 N N . GLY B 1 291 ? -2.696 15.261 27.465 1.00 92.49 270 GLY B N 1
ATOM 6517 C CA . GLY B 1 291 ? -3.596 15.886 28.421 1.00 90.10 270 GLY B CA 1
ATOM 6518 C C . GLY B 1 291 ? -4.537 14.943 29.144 1.00 88.02 270 GLY B C 1
ATOM 6519 O O . GLY B 1 291 ? -5.572 15.369 29.649 1.00 88.10 270 GLY B O 1
ATOM 6520 N N . LYS B 1 292 ? -4.169 13.667 29.220 1.00 87.21 271 LYS B N 1
ATOM 6521 C CA . LYS B 1 292 ? -4.949 12.695 29.967 1.00 84.36 271 LYS B CA 1
ATOM 6522 C C . LYS B 1 292 ? -4.407 12.684 31.382 1.00 83.27 271 LYS B C 1
ATOM 6523 O O . LYS B 1 292 ? -3.191 12.656 31.587 1.00 83.53 271 LYS B O 1
ATOM 6529 N N . PRO B 1 293 ? -5.305 12.717 32.366 1.00 85.55 272 PRO B N 1
ATOM 6530 C CA . PRO B 1 293 ? -4.944 12.534 33.768 1.00 87.57 272 PRO B CA 1
ATOM 6531 C C . PRO B 1 293 ? -4.291 11.188 34.064 1.00 86.98 272 PRO B C 1
ATOM 6532 O O . PRO B 1 293 ? -4.681 10.156 33.493 1.00 85.81 272 PRO B O 1
ATOM 6536 N N . VAL B 1 294 ? -3.313 11.206 34.958 1.00 84.39 273 VAL B N 1
ATOM 6537 C CA . VAL B 1 294 ? -2.628 9.990 35.357 1.00 83.15 273 VAL B CA 1
ATOM 6538 C C . VAL B 1 294 ? -2.667 9.848 36.846 1.00 84.30 273 VAL B C 1
ATOM 6539 O O . VAL B 1 294 ? -2.392 10.822 37.552 1.00 84.00 273 VAL B O 1
ATOM 6543 N N . ILE B 1 295 ? -3.009 8.644 37.320 1.00 86.25 274 ILE B N 1
ATOM 6544 C CA . ILE B 1 295 ? -2.957 8.324 38.758 1.00 87.75 274 ILE B CA 1
ATOM 6545 C C . ILE B 1 295 ? -1.773 7.437 39.060 1.00 90.09 274 ILE B C 1
ATOM 6546 O O . ILE B 1 295 ? -1.627 6.352 38.501 1.00 93.68 274 ILE B O 1
ATOM 6551 N N . THR B 1 296 ? -0.928 7.882 39.962 1.00 91.09 275 THR B N 1
ATOM 6552 C CA . THR B 1 296 ? 0.184 7.062 40.358 1.00 95.18 275 THR B CA 1
ATOM 6553 C C . THR B 1 296 ? -0.268 6.289 41.573 1.00 100.11 275 THR B C 1
ATOM 6554 O O . THR B 1 296 ? -0.745 6.862 42.561 1.00 98.52 275 THR B O 1
ATOM 6558 N N . ALA B 1 297 ? -0.107 4.976 41.483 1.00 107.32 276 ALA B N 1
ATOM 6559 C CA . ALA B 1 297 ? -0.834 4.038 42.320 1.00 109.10 276 ALA B CA 1
ATOM 6560 C C . ALA B 1 297 ? 0.093 3.079 43.026 1.00 111.73 276 ALA B C 1
ATOM 6561 O O . ALA B 1 297 ? 1.096 2.657 42.444 1.00 115.38 276 ALA B O 1
ATOM 6563 N N . THR B 1 298 ? -0.284 2.722 44.262 1.00 112.58 277 THR B N 1
ATOM 6564 C CA . THR B 1 298 ? 0.326 1.634 45.051 1.00 110.72 277 THR B CA 1
ATOM 6565 C C . THR B 1 298 ? 1.688 2.005 45.605 1.00 111.05 277 THR B C 1
ATOM 6566 O O . THR B 1 298 ? 2.388 2.836 45.040 1.00 116.73 277 THR B O 1
ATOM 6570 N N . GLN B 1 299 ? 2.049 1.385 46.721 1.00 113.02 278 GLN B N 1
ATOM 6571 C CA . GLN B 1 299 ? 3.367 1.557 47.339 1.00 118.23 278 GLN B CA 1
ATOM 6572 C C . GLN B 1 299 ? 3.706 3.001 47.666 1.00 120.69 278 GLN B C 1
ATOM 6573 O O . GLN B 1 299 ? 4.880 3.386 47.655 1.00 127.04 278 GLN B O 1
ATOM 6579 N N . MET B 1 300 ? 2.686 3.793 47.978 1.00 117.50 279 MET B N 1
ATOM 6580 C CA . MET B 1 300 ? 2.913 5.179 48.300 1.00 118.31 279 MET B CA 1
ATOM 6581 C C . MET B 1 300 ? 3.340 5.250 49.753 1.00 123.79 279 MET B C 1
ATOM 6582 O O . MET B 1 300 ? 4.536 5.359 50.037 1.00 129.43 279 MET B O 1
ATOM 6587 N N . LEU B 1 301 ? 2.381 5.136 50.669 1.00 124.66 280 LEU B N 1
ATOM 6588 C CA . LEU B 1 301 ? 2.663 5.284 52.109 1.00 127.60 280 LEU B CA 1
ATOM 6589 C C . LEU B 1 301 ? 2.288 4.016 52.881 1.00 130.89 280 LEU B C 1
ATOM 6590 O O . LEU B 1 301 ? 1.707 4.088 53.963 1.00 130.85 280 LEU B O 1
ATOM 6595 N N . ASP B 1 302 ? 2.647 2.860 52.323 1.00 130.80 281 ASP B N 1
ATOM 6596 C CA . ASP B 1 302 ? 2.142 1.584 52.809 1.00 136.62 281 ASP B CA 1
ATOM 6597 C C . ASP B 1 302 ? 2.410 1.333 54.295 1.00 141.48 281 ASP B C 1
ATOM 6598 O O . ASP B 1 302 ? 1.610 0.674 54.958 1.00 147.12 281 ASP B O 1
ATOM 6603 N N . SER B 1 303 ? 3.509 1.870 54.824 1.00 137.51 282 SER B N 1
ATOM 6604 C CA . SER B 1 303 ? 3.835 1.701 56.242 1.00 137.29 282 SER B CA 1
ATOM 6605 C C . SER B 1 303 ? 2.895 2.476 57.172 1.00 135.48 282 SER B C 1
ATOM 6606 O O . SER B 1 303 ? 3.032 2.400 58.378 1.00 141.04 282 SER B O 1
ATOM 6609 N N . MET B 1 304 ? 1.949 3.222 56.622 1.00 130.60 283 MET B N 1
ATOM 6610 C CA . MET B 1 304 ? 0.984 3.946 57.443 1.00 132.56 283 MET B CA 1
ATOM 6611 C C . MET B 1 304 ? -0.330 3.195 57.640 1.00 134.26 283 MET B C 1
ATOM 6612 O O . MET B 1 304 ? -1.303 3.771 58.147 1.00 130.23 283 MET B O 1
ATOM 6617 N N . GLN B 1 305 ? -0.361 1.927 57.211 1.00 138.01 284 GLN B N 1
ATOM 6618 C CA . GLN B 1 305 ? -1.358 0.955 57.692 1.00 140.10 284 GLN B CA 1
ATOM 6619 C C . GLN B 1 305 ? -1.075 0.720 59.181 1.00 147.77 284 GLN B C 1
ATOM 6620 O O . GLN B 1 305 ? -1.987 0.716 60.010 1.00 148.94 284 GLN B O 1
ATOM 6626 N N . ARG B 1 306 ? 0.209 0.565 59.505 1.00 153.58 285 ARG B N 1
ATOM 6627 C CA . ARG B 1 306 ? 0.648 0.199 60.847 1.00 165.59 285 ARG B CA 1
ATOM 6628 C C . ARG B 1 306 ? 1.110 1.393 61.682 1.00 166.76 285 ARG B C 1
ATOM 6629 O O . ARG B 1 306 ? 0.842 1.442 62.883 1.00 175.53 285 ARG B O 1
ATOM 6637 N N . ASN B 1 307 ? 1.800 2.342 61.055 1.00 162.92 286 ASN B N 1
ATOM 6638 C CA . ASN B 1 307 ? 2.377 3.494 61.765 1.00 166.56 286 ASN B CA 1
ATOM 6639 C C . ASN B 1 307 ? 1.627 4.814 61.512 1.00 167.22 286 ASN B C 1
ATOM 6640 O O . ASN B 1 307 ? 0.980 4.974 60.464 1.00 166.35 286 ASN B O 1
ATOM 6645 N N . PRO B 1 308 ? 1.742 5.778 62.456 1.00 168.44 287 PRO B N 1
ATOM 6646 C CA . PRO B 1 308 ? 1.114 7.089 62.315 1.00 164.42 287 PRO B CA 1
ATOM 6647 C C . PRO B 1 308 ? 1.925 8.100 61.491 1.00 162.75 287 PRO B C 1
ATOM 6648 O O . PRO B 1 308 ? 1.444 9.209 61.275 1.00 164.20 287 PRO B O 1
ATOM 6652 N N . ARG B 1 309 ? 3.135 7.748 61.055 1.00 163.85 288 ARG B N 1
ATOM 6653 C CA . ARG B 1 309 ? 3.891 8.615 60.140 1.00 162.79 288 ARG B CA 1
ATOM 6654 C C . ARG B 1 309 ? 4.765 7.833 59.170 1.00 155.95 288 ARG B C 1
ATOM 6655 O O . ARG B 1 309 ? 5.355 6.815 59.535 1.00 156.29 288 ARG B O 1
ATOM 6663 N N . ALA B 1 310 ? 4.842 8.326 57.935 1.00 145.42 289 ALA B N 1
ATOM 6664 C CA . ALA B 1 310 ? 5.500 7.594 56.864 1.00 139.98 289 ALA B CA 1
ATOM 6665 C C . ALA B 1 310 ? 7.002 7.729 56.944 1.00 138.93 289 ALA B C 1
ATOM 6666 O O . ALA B 1 310 ? 7.530 8.660 57.538 1.00 131.55 289 ALA B O 1
ATOM 6668 N N . THR B 1 311 ? 7.676 6.770 56.330 1.00 144.00 290 THR B N 1
ATOM 6669 C CA . THR B 1 311 ? 9.116 6.737 56.331 1.00 151.55 290 THR B CA 1
ATOM 6670 C C . THR B 1 311 ? 9.616 7.634 55.229 1.00 151.74 290 THR B C 1
ATOM 6671 O O . THR B 1 311 ? 8.926 7.894 54.252 1.00 154.46 290 THR B O 1
ATOM 6675 N N . ARG B 1 312 ? 10.842 8.086 55.393 1.00 159.37 291 ARG B N 1
ATOM 6676 C CA . ARG B 1 312 ? 11.501 8.929 54.417 1.00 161.81 291 ARG B CA 1
ATOM 6677 C C . ARG B 1 312 ? 11.447 8.329 52.998 1.00 152.52 291 ARG B C 1
ATOM 6678 O O . ARG B 1 312 ? 11.101 9.020 52.050 1.00 139.76 291 ARG B O 1
ATOM 6686 N N . ALA B 1 313 ? 11.800 7.048 52.864 1.00 152.88 292 ALA B N 1
ATOM 6687 C CA . ALA B 1 313 ? 11.818 6.369 51.564 1.00 150.03 292 ALA B CA 1
ATOM 6688 C C . ALA B 1 313 ? 10.468 6.488 50.907 1.00 147.62 292 ALA B C 1
ATOM 6689 O O . ALA B 1 313 ? 10.387 6.640 49.689 1.00 147.79 292 ALA B O 1
ATOM 6691 N N . GLU B 1 314 ? 9.413 6.414 51.722 1.00 148.27 293 GLU B N 1
ATOM 6692 C CA . GLU B 1 314 ? 8.038 6.546 51.237 1.00 144.33 293 GLU B CA 1
ATOM 6693 C C . GLU B 1 314 ? 7.716 7.977 50.819 1.00 137.05 293 GLU B C 1
ATOM 6694 O O . GLU B 1 314 ? 7.127 8.194 49.760 1.00 135.93 293 GLU B O 1
ATOM 6700 N N . ALA B 1 315 ? 8.091 8.948 51.647 1.00 133.23 294 ALA B N 1
ATOM 6701 C CA . ALA B 1 315 ? 7.914 10.360 51.288 1.00 132.05 294 ALA B CA 1
ATOM 6702 C C . ALA B 1 315 ? 8.590 10.700 49.939 1.00 130.70 294 ALA B C 1
ATOM 6703 O O . ALA B 1 315 ? 7.966 11.251 49.036 1.00 124.28 294 ALA B O 1
ATOM 6705 N N . SER B 1 316 ? 9.861 10.329 49.808 1.00 135.87 295 SER B N 1
ATOM 6706 C CA . SER B 1 316 ? 10.620 10.496 48.565 1.00 131.64 295 SER B CA 1
ATOM 6707 C C . SER B 1 316 ? 9.827 9.983 47.386 1.00 126.55 295 SER B C 1
ATOM 6708 O O . SER B 1 316 ? 9.694 10.659 46.377 1.00 128.55 295 SER B O 1
ATOM 6711 N N . ASP B 1 317 ? 9.310 8.772 47.533 1.00 125.72 296 ASP B N 1
ATOM 6712 C CA . ASP B 1 317 ? 8.549 8.125 46.496 1.00 124.79 296 ASP B CA 1
ATOM 6713 C C . ASP B 1 317 ? 7.445 9.049 46.011 1.00 120.84 296 ASP B C 1
ATOM 6714 O O . ASP B 1 317 ? 7.348 9.338 44.805 1.00 118.67 296 ASP B O 1
ATOM 6719 N N . VAL B 1 318 ? 6.633 9.514 46.964 1.00 117.28 297 VAL B N 1
ATOM 6720 C CA . VAL B 1 318 ? 5.450 10.306 46.661 1.00 109.93 297 VAL B CA 1
ATOM 6721 C C . VAL B 1 318 ? 5.889 11.547 45.922 1.00 107.68 297 VAL B C 1
ATOM 6722 O O . VAL B 1 318 ? 5.340 11.873 44.885 1.00 112.04 297 VAL B O 1
ATOM 6726 N N . ALA B 1 319 ? 6.911 12.219 46.432 1.00 106.91 298 ALA B N 1
ATOM 6727 C CA . ALA B 1 319 ? 7.423 13.407 45.776 1.00 103.38 298 ALA B CA 1
ATOM 6728 C C . ALA B 1 319 ? 7.779 13.090 44.334 1.00 103.56 298 ALA B C 1
ATOM 6729 O O . ALA B 1 319 ? 7.240 13.706 43.425 1.00 105.22 298 ALA B O 1
ATOM 6731 N N . ASN B 1 320 ? 8.632 12.101 44.101 1.00 105.45 299 ASN B N 1
ATOM 6732 C CA . ASN B 1 320 ? 8.996 11.767 42.721 1.00 108.30 299 ASN B CA 1
ATOM 6733 C C . ASN B 1 320 ? 7.791 11.551 41.852 1.00 105.31 299 ASN B C 1
ATOM 6734 O O . ASN B 1 320 ? 7.823 11.835 40.667 1.00 108.86 299 ASN B O 1
ATOM 6739 N N . ALA B 1 321 ? 6.725 11.046 42.444 1.00 103.59 300 ALA B N 1
ATOM 6740 C CA . ALA B 1 321 ? 5.478 10.901 41.726 1.00 102.79 300 ALA B CA 1
ATOM 6741 C C . ALA B 1 321 ? 5.028 12.264 41.173 1.00 98.34 300 ALA B C 1
ATOM 6742 O O . ALA B 1 321 ? 4.533 12.361 40.046 1.00 94.56 300 ALA B O 1
ATOM 6744 N N . ILE B 1 322 ? 5.210 13.303 41.977 1.00 96.54 301 ILE B N 1
ATOM 6745 C CA . ILE B 1 322 ? 4.780 14.629 41.601 1.00 97.55 301 ILE B CA 1
ATOM 6746 C C . ILE B 1 322 ? 5.752 15.236 40.609 1.00 100.58 301 ILE B C 1
ATOM 6747 O O . ILE B 1 322 ? 5.337 15.706 39.578 1.00 105.00 301 ILE B O 1
ATOM 6752 N N . TYR B 1 323 ? 7.042 15.198 40.902 1.00 105.96 302 TYR B N 1
ATOM 6753 C CA . TYR B 1 323 ? 8.030 15.707 39.961 1.00 111.07 302 TYR B CA 1
ATOM 6754 C C . TYR B 1 323 ? 7.924 15.045 38.582 1.00 106.89 302 TYR B C 1
ATOM 6755 O O . TYR B 1 323 ? 8.180 15.672 37.553 1.00 107.90 302 TYR B O 1
ATOM 6764 N N . ASP B 1 324 ? 7.527 13.783 38.563 1.00 103.83 303 ASP B N 1
ATOM 6765 C CA . ASP B 1 324 ? 7.378 13.053 37.315 1.00 104.02 303 ASP B CA 1
ATOM 6766 C C . ASP B 1 324 ? 6.201 13.564 36.518 1.00 100.22 303 ASP B C 1
ATOM 6767 O O . ASP B 1 324 ? 6.223 13.504 35.300 1.00 105.14 303 ASP B O 1
ATOM 6772 N N . GLY B 1 325 ? 5.163 14.035 37.205 1.00 99.12 304 GLY B N 1
ATOM 6773 C CA . GLY B 1 325 ? 4.074 14.796 36.564 1.00 97.33 304 GLY B CA 1
ATOM 6774 C C . GLY B 1 325 ? 2.694 14.204 36.705 1.00 90.26 304 GLY B C 1
ATOM 6775 O O . GLY B 1 325 ? 1.920 14.209 35.770 1.00 92.54 304 GLY B O 1
ATOM 6776 N N . THR B 1 326 ? 2.363 13.723 37.886 1.00 90.51 305 THR B N 1
ATOM 6777 C CA . THR B 1 326 ? 1.145 12.947 38.049 1.00 90.57 305 THR B CA 1
ATOM 6778 C C . THR B 1 326 ? -0.003 13.864 38.315 1.00 92.09 305 THR B C 1
ATOM 6779 O O . THR B 1 326 ? 0.129 14.789 39.091 1.00 103.75 305 THR B O 1
ATOM 6783 N N . ASP B 1 327 ? -1.129 13.649 37.663 1.00 93.97 306 ASP B N 1
ATOM 6784 C CA . ASP B 1 327 ? -2.275 14.474 37.967 1.00 92.22 306 ASP B CA 1
ATOM 6785 C C . ASP B 1 327 ? -2.761 14.074 39.351 1.00 90.81 306 ASP B C 1
ATOM 6786 O O . ASP B 1 327 ? -3.356 14.902 40.042 1.00 85.32 306 ASP B O 1
ATOM 6791 N N . ALA B 1 328 ? -2.484 12.832 39.776 1.00 92.74 307 ALA B N 1
ATOM 6792 C CA . ALA B 1 328 ? -3.007 12.348 41.071 1.00 93.89 307 ALA B CA 1
ATOM 6793 C C . ALA B 1 328 ? -2.213 11.262 41.789 1.00 96.33 307 ALA B C 1
ATOM 6794 O O . ALA B 1 328 ? -1.394 10.534 41.215 1.00 100.40 307 ALA B O 1
ATOM 6796 N N . VAL B 1 329 ? -2.504 11.148 43.071 1.00 95.33 308 VAL B N 1
ATOM 6797 C CA . VAL B 1 329 ? -1.828 10.191 43.914 1.00 98.54 308 VAL B CA 1
ATOM 6798 C C . VAL B 1 329 ? -2.856 9.306 44.642 1.00 102.36 308 VAL B C 1
ATOM 6799 O O . VAL B 1 329 ? -3.888 9.822 45.088 1.00 105.71 308 VAL B O 1
ATOM 6803 N N . MET B 1 330 ? -2.589 7.993 44.740 1.00 99.50 309 MET B N 1
ATOM 6804 C CA . MET B 1 330 ? -3.565 7.028 45.290 1.00 99.89 309 MET B CA 1
ATOM 6805 C C . MET B 1 330 ? -3.126 6.312 46.565 1.00 104.23 309 MET B C 1
ATOM 6806 O O . MET B 1 330 ? -2.037 5.732 46.655 1.00 105.83 309 MET B O 1
ATOM 6811 N N . LEU B 1 331 ? -4.012 6.289 47.543 1.00 107.49 310 LEU B N 1
ATOM 6812 C CA . LEU B 1 331 ? -3.784 5.474 48.727 1.00 110.01 310 LEU B CA 1
ATOM 6813 C C . LEU B 1 331 ? -4.602 4.184 48.605 1.00 112.50 310 LEU B C 1
ATOM 6814 O O . LEU B 1 331 ? -5.804 4.240 48.314 1.00 107.25 310 LEU B O 1
ATOM 6819 N N . SER B 1 332 ? -3.948 3.035 48.804 1.00 116.10 311 SER B N 1
ATOM 6820 C CA . SER B 1 332 ? -4.632 1.743 48.779 1.00 119.70 311 SER B CA 1
ATOM 6821 C C . SER B 1 332 ? -5.019 1.336 50.194 1.00 120.71 311 SER B C 1
ATOM 6822 O O . SER B 1 332 ? -5.938 1.919 50.768 1.00 120.62 311 SER B O 1
ATOM 6825 N N . GLY B 1 333 ? -4.315 0.353 50.761 1.00 125.66 312 GLY B N 1
ATOM 6826 C CA . GLY B 1 333 ? -4.672 -0.237 52.060 1.00 124.26 312 GLY B CA 1
ATOM 6827 C C . GLY B 1 333 ? -4.614 0.738 53.223 1.00 121.60 312 GLY B C 1
ATOM 6828 O O . GLY B 1 333 ? -5.377 0.618 54.175 1.00 121.72 312 GLY B O 1
ATOM 6829 N N . GLU B 1 334 ? -3.716 1.716 53.130 1.00 119.39 313 GLU B N 1
ATOM 6830 C CA . GLU B 1 334 ? -3.567 2.769 54.151 1.00 116.82 313 GLU B CA 1
ATOM 6831 C C . GLU B 1 334 ? -4.921 3.315 54.658 1.00 113.49 313 GLU B C 1
ATOM 6832 O O . GLU B 1 334 ? -5.102 3.549 55.862 1.00 109.00 313 GLU B O 1
ATOM 6838 N N . THR B 1 335 ? -5.854 3.535 53.725 1.00 109.05 314 THR B N 1
ATOM 6839 C CA . THR B 1 335 ? -7.158 4.116 54.046 1.00 105.93 314 THR B CA 1
ATOM 6840 C C . THR B 1 335 ? -8.264 3.064 54.175 1.00 104.93 314 THR B C 1
ATOM 6841 O O . THR B 1 335 ? -9.229 3.268 54.913 1.00 104.86 314 THR B O 1
ATOM 6845 N N . ALA B 1 336 ? -8.122 1.946 53.468 1.00 104.00 315 ALA B N 1
ATOM 6846 C CA . ALA B 1 336 ? -9.177 0.929 53.435 1.00 108.65 315 ALA B CA 1
ATOM 6847 C C . ALA B 1 336 ? -9.174 0.032 54.688 1.00 115.89 315 ALA B C 1
ATOM 6848 O O . ALA B 1 336 ? -10.221 -0.186 55.309 1.00 118.94 315 ALA B O 1
ATOM 6850 N N . ALA B 1 337 ? -7.997 -0.486 55.045 1.00 115.63 316 ALA B N 1
ATOM 6851 C CA . ALA B 1 337 ? -7.852 -1.369 56.180 1.00 117.29 316 ALA B CA 1
ATOM 6852 C C . ALA B 1 337 ? -6.575 -1.085 56.962 1.00 116.70 316 ALA B C 1
ATOM 6853 O O . ALA B 1 337 ? -5.840 -2.008 57.340 1.00 119.43 316 ALA B O 1
ATOM 6855 N N . GLY B 1 338 ? -6.339 0.194 57.230 1.00 111.51 317 GLY B N 1
ATOM 6856 C CA . GLY B 1 338 ? -5.175 0.625 57.990 1.00 111.57 317 GLY B CA 1
ATOM 6857 C C . GLY B 1 338 ? -5.629 1.307 59.257 1.00 113.54 317 GLY B C 1
ATOM 6858 O O . GLY B 1 338 ? -6.770 1.781 59.343 1.00 110.90 317 GLY B O 1
ATOM 6859 N N . LEU B 1 339 ? -4.736 1.337 60.244 1.00 118.98 318 LEU B N 1
ATOM 6860 C CA . LEU B 1 339 ? -5.060 1.841 61.587 1.00 124.81 318 LEU B CA 1
ATOM 6861 C C . LEU B 1 339 ? -5.053 3.354 61.562 1.00 125.21 318 LEU B C 1
ATOM 6862 O O . LEU B 1 339 ? -5.754 4.016 62.328 1.00 127.16 318 LEU B O 1
ATOM 6867 N N . TYR B 1 340 ? -4.226 3.896 60.687 1.00 126.97 319 TYR B N 1
ATOM 6868 C CA . TYR B 1 340 ? -4.162 5.326 60.492 1.00 128.88 319 TYR B CA 1
ATOM 6869 C C . TYR B 1 340 ? -4.596 5.550 59.067 1.00 126.06 319 TYR B C 1
ATOM 6870 O O . TYR B 1 340 ? -3.901 5.125 58.147 1.00 121.81 319 TYR B O 1
ATOM 6879 N N . PRO B 1 341 ? -5.809 6.104 58.887 1.00 130.19 320 PRO B N 1
ATOM 6880 C CA . PRO B 1 341 ? -6.288 6.506 57.573 1.00 132.61 320 PRO B CA 1
ATOM 6881 C C . PRO B 1 341 ? -6.272 8.039 57.388 1.00 135.96 320 PRO B C 1
ATOM 6882 O O . PRO B 1 341 ? -5.605 8.535 56.476 1.00 137.63 320 PRO B O 1
ATOM 6886 N N . GLU B 1 342 ? -6.995 8.777 58.234 1.00 139.83 321 GLU B N 1
ATOM 6887 C CA . GLU B 1 342 ? -6.945 10.241 58.210 1.00 137.47 321 GLU B CA 1
ATOM 6888 C C . GLU B 1 342 ? -5.496 10.698 58.099 1.00 137.27 321 GLU B C 1
ATOM 6889 O O . GLU B 1 342 ? -5.139 11.461 57.204 1.00 142.38 321 GLU B O 1
ATOM 6895 N N . GLU B 1 343 ? -4.657 10.194 58.994 1.00 138.79 322 GLU B N 1
ATOM 6896 C CA . GLU B 1 343 ? -3.253 10.588 59.046 1.00 137.73 322 GLU B CA 1
ATOM 6897 C C . GLU B 1 343 ? -2.600 10.329 57.707 1.00 129.00 322 GLU B C 1
ATOM 6898 O O . GLU B 1 343 ? -1.867 11.178 57.190 1.00 123.57 322 GLU B O 1
ATOM 6904 N N . ALA B 1 344 ? -2.898 9.162 57.145 1.00 123.01 323 ALA B N 1
ATOM 6905 C CA . ALA B 1 344 ? -2.425 8.806 55.819 1.00 122.81 323 ALA B CA 1
ATOM 6906 C C . ALA B 1 344 ? -2.799 9.843 54.713 1.00 120.59 323 ALA B C 1
ATOM 6907 O O . ALA B 1 344 ? -2.015 10.086 53.772 1.00 118.18 323 ALA B O 1
ATOM 6909 N N . VAL B 1 345 ? -3.986 10.437 54.819 1.00 117.79 324 VAL B N 1
ATOM 6910 C CA . VAL B 1 345 ? -4.460 11.390 53.818 1.00 115.07 324 VAL B CA 1
ATOM 6911 C C . VAL B 1 345 ? -3.869 12.770 54.091 1.00 114.80 324 VAL B C 1
ATOM 6912 O O . VAL B 1 345 ? -3.301 13.420 53.200 1.00 113.23 324 VAL B O 1
ATOM 6916 N N . LYS B 1 346 ? -3.989 13.201 55.335 1.00 116.86 325 LYS B N 1
ATOM 6917 C CA . LYS B 1 346 ? -3.350 14.427 55.782 1.00 118.20 325 LYS B CA 1
ATOM 6918 C C . LYS B 1 346 ? -1.876 14.435 55.367 1.00 116.20 325 LYS B C 1
ATOM 6919 O O . LYS B 1 346 ? -1.388 15.411 54.822 1.00 112.56 325 LYS B O 1
ATOM 6925 N N . THR B 1 347 ? -1.170 13.336 55.605 1.00 119.55 326 THR B N 1
ATOM 6926 C CA . THR B 1 347 ? 0.247 13.285 55.265 1.00 121.12 326 THR B CA 1
ATOM 6927 C C . THR B 1 347 ? 0.450 13.330 53.760 1.00 114.58 326 THR B C 1
ATOM 6928 O O . THR B 1 347 ? 1.396 13.942 53.258 1.00 106.90 326 THR B O 1
ATOM 6932 N N . MET B 1 348 ? -0.447 12.662 53.048 1.00 115.95 327 MET B N 1
ATOM 6933 C CA . MET B 1 348 ? -0.357 12.602 51.604 1.00 116.46 327 MET B CA 1
ATOM 6934 C C . MET B 1 348 ? -0.434 14.012 51.086 1.00 113.54 327 MET B C 1
ATOM 6935 O O . MET B 1 348 ? 0.297 14.389 50.167 1.00 117.89 327 MET B O 1
ATOM 6940 N N . ARG B 1 349 ? -1.326 14.785 51.691 1.00 109.30 328 ARG B N 1
ATOM 6941 C CA . ARG B 1 349 ? -1.523 16.166 51.311 1.00 106.95 328 ARG B CA 1
ATOM 6942 C C . ARG B 1 349 ? -0.282 17.008 51.570 1.00 107.08 328 ARG B C 1
ATOM 6943 O O . ARG B 1 349 ? 0.237 17.673 50.674 1.00 107.26 328 ARG B O 1
ATOM 6951 N N . ASN B 1 350 ? 0.200 16.960 52.794 1.00 108.64 329 ASN B N 1
ATOM 6952 C CA . ASN B 1 350 ? 1.359 17.743 53.167 1.00 111.27 329 ASN B CA 1
ATOM 6953 C C . ASN B 1 350 ? 2.528 17.524 52.236 1.00 109.93 329 ASN B C 1
ATOM 6954 O O . ASN B 1 350 ? 3.168 18.488 51.826 1.00 108.77 329 ASN B O 1
ATOM 6959 N N . ILE B 1 351 ? 2.813 16.261 51.913 1.00 110.53 330 ILE B N 1
ATOM 6960 C CA . ILE B 1 351 ? 3.931 15.947 51.027 1.00 110.66 330 ILE B CA 1
ATOM 6961 C C . ILE B 1 351 ? 3.683 16.583 49.691 1.00 103.99 330 ILE B C 1
ATOM 6962 O O . ILE B 1 351 ? 4.582 17.190 49.125 1.00 103.46 330 ILE B O 1
ATOM 6967 N N . ALA B 1 352 ? 2.454 16.440 49.202 1.00 101.90 331 ALA B N 1
ATOM 6968 C CA . ALA B 1 352 ? 2.013 17.115 47.976 1.00 100.84 331 ALA B CA 1
ATOM 6969 C C . ALA B 1 352 ? 2.367 18.596 48.007 1.00 99.95 331 ALA B C 1
ATOM 6970 O O . ALA B 1 352 ? 3.192 19.056 47.213 1.00 107.64 331 ALA B O 1
ATOM 6972 N N . VAL B 1 353 ? 1.767 19.333 48.932 1.00 96.37 332 VAL B N 1
ATOM 6973 C CA . VAL B 1 353 ? 1.937 20.781 48.941 1.00 98.64 332 VAL B CA 1
ATOM 6974 C C . VAL B 1 353 ? 3.417 21.190 48.978 1.00 104.01 332 VAL B C 1
ATOM 6975 O O . VAL B 1 353 ? 3.814 22.124 48.264 1.00 109.25 332 VAL B O 1
ATOM 6979 N N . SER B 1 354 ? 4.214 20.475 49.775 1.00 104.69 333 SER B N 1
ATOM 6980 C CA . SER B 1 354 ? 5.652 20.722 49.904 1.00 105.58 333 SER B CA 1
ATOM 6981 C C . SER B 1 354 ? 6.403 20.445 48.599 1.00 101.16 333 SER B C 1
ATOM 6982 O O . SER B 1 354 ? 7.250 21.209 48.173 1.00 95.97 333 SER B O 1
ATOM 6985 N N . ALA B 1 355 ? 6.116 19.307 47.993 1.00 101.66 334 ALA B N 1
ATOM 6986 C CA . ALA B 1 355 ? 6.813 18.891 46.796 1.00 105.98 334 ALA B CA 1
ATOM 6987 C C . ALA B 1 355 ? 6.531 19.845 45.663 1.00 111.22 334 ALA B C 1
ATOM 6988 O O . ALA B 1 355 ? 7.326 19.975 44.726 1.00 117.48 334 ALA B O 1
ATOM 6990 N N . GLU B 1 356 ? 5.368 20.482 45.731 1.00 113.08 335 GLU B N 1
ATOM 6991 C CA . GLU B 1 356 ? 4.951 21.415 44.707 1.00 113.36 335 GLU B CA 1
ATOM 6992 C C . GLU B 1 356 ? 5.580 22.748 44.954 1.00 117.19 335 GLU B C 1
ATOM 6993 O O . GLU B 1 356 ? 6.207 23.322 44.062 1.00 128.82 335 GLU B O 1
ATOM 6999 N N . ALA B 1 357 ? 5.418 23.232 46.178 1.00 114.96 336 ALA B N 1
ATOM 7000 C CA . ALA B 1 357 ? 5.994 24.505 46.586 1.00 114.56 336 ALA B CA 1
ATOM 7001 C C . ALA B 1 357 ? 7.380 24.700 45.988 1.00 117.23 336 ALA B C 1
ATOM 7002 O O . ALA B 1 357 ? 7.662 25.760 45.432 1.00 131.41 336 ALA B O 1
ATOM 7004 N N . ALA B 1 358 ? 8.229 23.679 46.058 1.00 114.64 337 ALA B N 1
ATOM 7005 C CA . ALA B 1 358 ? 9.596 23.804 45.583 1.00 118.23 337 ALA B CA 1
ATOM 7006 C C . ALA B 1 358 ? 9.787 23.160 44.219 1.00 114.83 337 ALA B C 1
ATOM 7007 O O . ALA B 1 358 ? 10.604 22.267 44.055 1.00 123.85 337 ALA B O 1
ATOM 7009 N N . GLN B 1 359 ? 9.037 23.618 43.232 1.00 112.36 338 GLN B N 1
ATOM 7010 C CA . GLN B 1 359 ? 9.303 23.223 41.853 1.00 114.37 338 GLN B CA 1
ATOM 7011 C C . GLN B 1 359 ? 9.094 24.383 40.939 1.00 109.85 338 GLN B C 1
ATOM 7012 O O . GLN B 1 359 ? 8.327 25.279 41.265 1.00 112.81 338 GLN B O 1
ATOM 7018 N N . ASP B 1 360 ? 9.745 24.338 39.780 1.00 110.41 339 ASP B N 1
ATOM 7019 C CA . ASP B 1 360 ? 9.860 25.512 38.905 1.00 115.50 339 ASP B CA 1
ATOM 7020 C C . ASP B 1 360 ? 8.837 25.531 37.773 1.00 108.21 339 ASP B C 1
ATOM 7021 O O . ASP B 1 360 ? 9.013 24.816 36.785 1.00 113.33 339 ASP B O 1
ATOM 7026 N N . TYR B 1 361 ? 7.800 26.369 37.893 1.00 98.05 340 TYR B N 1
ATOM 7027 C CA . TYR B 1 361 ? 6.704 26.376 36.894 1.00 95.54 340 TYR B CA 1
ATOM 7028 C C . TYR B 1 361 ? 7.129 26.916 35.529 1.00 95.22 340 TYR B C 1
ATOM 7029 O O . TYR B 1 361 ? 6.397 26.799 34.549 1.00 93.96 340 TYR B O 1
ATOM 7038 N N . LYS B 1 362 ? 8.323 27.487 35.478 1.00 98.98 341 LYS B N 1
ATOM 7039 C CA . LYS B 1 362 ? 8.922 27.920 34.239 1.00 101.57 341 LYS B CA 1
ATOM 7040 C C . LYS B 1 362 ? 9.389 26.686 33.496 1.00 102.64 341 LYS B C 1
ATOM 7041 O O . LYS B 1 362 ? 9.025 26.511 32.323 1.00 100.03 341 LYS B O 1
ATOM 7047 N N . LYS B 1 363 ? 10.186 25.844 34.181 1.00 103.48 342 LYS B N 1
ATOM 7048 C CA . LYS B 1 363 ? 10.662 24.561 33.630 1.00 104.45 342 LYS B CA 1
ATOM 7049 C C . LYS B 1 363 ? 9.471 23.716 33.207 1.00 95.60 342 LYS B C 1
ATOM 7050 O O . LYS B 1 363 ? 9.427 23.164 32.092 1.00 87.96 342 LYS B O 1
ATOM 7056 N N . LEU B 1 364 ? 8.504 23.610 34.117 1.00 89.19 343 LEU B N 1
ATOM 7057 C CA . LEU B 1 364 ? 7.354 22.751 33.899 1.00 84.09 343 LEU B CA 1
ATOM 7058 C C . LEU B 1 364 ? 6.694 23.147 32.625 1.00 86.85 343 LEU B C 1
ATOM 7059 O O . LEU B 1 364 ? 6.352 22.260 31.845 1.00 94.05 343 LEU B O 1
ATOM 7064 N N . LEU B 1 365 ? 6.531 24.469 32.411 1.00 88.02 344 LEU B N 1
ATOM 7065 C CA . LEU B 1 365 ? 5.942 24.999 31.172 1.00 82.19 344 LEU B CA 1
ATOM 7066 C C . LEU B 1 365 ? 6.882 24.719 30.027 1.00 81.35 344 LEU B C 1
ATOM 7067 O O . LEU B 1 365 ? 6.520 24.040 29.067 1.00 78.34 344 LEU B O 1
ATOM 7072 N N . SER B 1 366 ? 8.113 25.181 30.177 1.00 82.82 345 SER B N 1
ATOM 7073 C CA . SER B 1 366 ? 9.128 24.981 29.172 1.00 87.16 345 SER B CA 1
ATOM 7074 C C . SER B 1 366 ? 9.193 23.511 28.651 1.00 91.33 345 SER B C 1
ATOM 7075 O O . SER B 1 366 ? 9.263 23.270 27.426 1.00 89.88 345 SER B O 1
ATOM 7078 N N . ASP B 1 367 ? 9.142 22.542 29.566 1.00 95.77 346 ASP B N 1
ATOM 7079 C CA . ASP B 1 367 ? 9.003 21.134 29.182 1.00 101.93 346 ASP B CA 1
ATOM 7080 C C . ASP B 1 367 ? 7.758 20.856 28.315 1.00 101.88 346 ASP B C 1
ATOM 7081 O O . ASP B 1 367 ? 7.884 20.208 27.273 1.00 102.26 346 ASP B O 1
ATOM 7086 N N . ARG B 1 368 ? 6.579 21.341 28.731 1.00 97.43 347 ARG B N 1
ATOM 7087 C CA . ARG B 1 368 ? 5.332 21.093 27.986 1.00 95.33 347 ARG B CA 1
ATOM 7088 C C . ARG B 1 368 ? 5.233 21.872 26.686 1.00 97.96 347 ARG B C 1
ATOM 7089 O O . ARG B 1 368 ? 4.600 21.433 25.737 1.00 103.91 347 ARG B O 1
ATOM 7097 N N . THR B 1 369 ? 5.841 23.038 26.636 1.00 99.23 348 THR B N 1
ATOM 7098 C CA . THR B 1 369 ? 5.842 23.808 25.420 1.00 97.99 348 THR B CA 1
ATOM 7099 C C . THR B 1 369 ? 6.472 23.000 24.287 1.00 105.54 348 THR B C 1
ATOM 7100 O O . THR B 1 369 ? 5.931 22.958 23.190 1.00 112.03 348 THR B O 1
ATOM 7104 N N . LYS B 1 370 ? 7.603 22.353 24.558 1.00 110.70 349 LYS B N 1
ATOM 7105 C CA . LYS B 1 370 ? 8.291 21.546 23.550 1.00 123.27 349 LYS B CA 1
ATOM 7106 C C . LYS B 1 370 ? 7.578 20.219 23.236 1.00 129.06 349 LYS B C 1
ATOM 7107 O O . LYS B 1 370 ? 7.533 19.789 22.073 1.00 130.20 349 LYS B O 1
ATOM 7113 N N . LEU B 1 371 ? 7.014 19.605 24.284 1.00 137.87 350 LEU B N 1
ATOM 7114 C CA . LEU B 1 371 ? 6.471 18.205 24.290 1.00 138.62 350 LEU B CA 1
ATOM 7115 C C . LEU B 1 371 ? 5.146 17.989 23.536 1.00 136.19 350 LEU B C 1
ATOM 7116 O O . LEU B 1 371 ? 5.031 17.001 22.780 1.00 122.59 350 LEU B O 1
ATOM 7121 N N . VAL B 1 372 ? 4.177 18.909 23.740 1.00 133.98 351 VAL B N 1
ATOM 7122 C CA . VAL B 1 372 ? 2.847 18.878 23.070 1.00 126.65 351 VAL B CA 1
ATOM 7123 C C . VAL B 1 372 ? 2.822 19.517 21.663 1.00 129.76 351 VAL B C 1
ATOM 7124 O O . VAL B 1 372 ? 3.680 20.331 21.287 1.00 136.03 351 VAL B O 1
ATOM 7128 N N . GLU B 1 373 ? 1.792 19.143 20.913 1.00 135.37 352 GLU B N 1
ATOM 7129 C CA . GLU B 1 373 ? 1.712 19.386 19.477 1.00 139.85 352 GLU B CA 1
ATOM 7130 C C . GLU B 1 373 ? 1.023 20.712 19.202 1.00 128.41 352 GLU B C 1
ATOM 7131 O O . GLU B 1 373 ? 0.444 21.325 20.107 1.00 112.45 352 GLU B O 1
ATOM 7137 N N . THR B 1 374 ? 1.111 21.147 17.947 1.00 127.18 353 THR B N 1
ATOM 7138 C CA . THR B 1 374 ? 0.421 22.347 17.486 1.00 120.03 353 THR B CA 1
ATOM 7139 C C . THR B 1 374 ? -0.984 21.967 17.006 1.00 113.46 353 THR B C 1
ATOM 7140 O O . THR B 1 374 ? -1.134 21.088 16.155 1.00 111.56 353 THR B O 1
ATOM 7144 N N . SER B 1 375 ? -1.994 22.631 17.573 1.00 102.98 354 SER B N 1
ATOM 7145 C CA . SER B 1 375 ? -3.401 22.468 17.196 1.00 99.42 354 SER B CA 1
ATOM 7146 C C . SER B 1 375 ? -4.167 23.703 17.611 1.00 95.57 354 SER B C 1
ATOM 7147 O O . SER B 1 375 ? -3.729 24.419 18.528 1.00 89.45 354 SER B O 1
ATOM 7150 N N . LEU B 1 376 ? -5.335 23.921 17.001 1.00 94.70 355 LEU B N 1
ATOM 7151 C CA . LEU B 1 376 ? -6.206 25.054 17.393 1.00 93.42 355 LEU B CA 1
ATOM 7152 C C . LEU B 1 376 ? -6.442 25.104 18.917 1.00 87.51 355 LEU B C 1
ATOM 7153 O O . LEU B 1 376 ? -6.278 26.158 19.563 1.00 76.35 355 LEU B O 1
ATOM 7158 N N . VAL B 1 377 ? -6.764 23.946 19.494 1.00 86.92 356 VAL B N 1
ATOM 7159 C CA . VAL B 1 377 ? -7.061 23.879 20.926 1.00 82.27 356 VAL B CA 1
ATOM 7160 C C . VAL B 1 377 ? -5.823 24.127 21.787 1.00 78.88 356 VAL B C 1
ATOM 7161 O O . VAL B 1 377 ? -5.880 24.802 22.830 1.00 73.99 356 VAL B O 1
ATOM 7165 N N . ASN B 1 378 ? -4.695 23.591 21.334 1.00 77.94 357 ASN B N 1
ATOM 7166 C CA . ASN B 1 378 ? -3.469 23.745 22.078 1.00 78.21 357 ASN B CA 1
ATOM 7167 C C . ASN B 1 378 ? -2.888 25.133 22.000 1.00 76.52 357 ASN B C 1
ATOM 7168 O O . ASN B 1 378 ? -2.212 25.579 22.948 1.00 71.33 357 ASN B O 1
ATOM 7173 N N . ALA B 1 379 ? -3.182 25.826 20.887 1.00 77.61 358 ALA B N 1
ATOM 7174 C CA . ALA B 1 379 ? -2.801 27.232 20.689 1.00 67.74 358 ALA B CA 1
ATOM 7175 C C . ALA B 1 379 ? -3.307 28.069 21.855 1.00 64.19 358 ALA B C 1
ATOM 7176 O O . ALA B 1 379 ? -2.567 28.794 22.533 1.00 56.63 358 ALA B O 1
ATOM 7178 N N . ILE B 1 380 ? -4.583 27.916 22.154 1.00 65.80 359 ILE B N 1
ATOM 7179 C CA . ILE B 1 380 ? -5.108 28.600 23.338 1.00 69.00 359 ILE B CA 1
ATOM 7180 C C . ILE B 1 380 ? -4.499 28.135 24.679 1.00 71.97 359 ILE B C 1
ATOM 7181 O O . ILE B 1 380 ? -4.273 28.955 25.593 1.00 67.01 359 ILE B O 1
ATOM 7186 N N . GLY B 1 381 ? -4.191 26.833 24.775 1.00 72.33 360 GLY B N 1
ATOM 7187 C CA . GLY B 1 381 ? -3.467 26.328 25.930 1.00 68.85 360 GLY B CA 1
ATOM 7188 C C . GLY B 1 381 ? -2.150 27.033 26.146 1.00 67.14 360 GLY B C 1
ATOM 7189 O O . GLY B 1 381 ? -1.949 27.632 27.201 1.00 64.95 360 GLY B O 1
ATOM 7190 N N . ILE B 1 382 ? -1.270 26.977 25.147 1.00 69.30 361 ILE B N 1
ATOM 7191 C CA . ILE B 1 382 ? 0.032 27.665 25.222 1.00 77.07 361 ILE B CA 1
ATOM 7192 C C . ILE B 1 382 ? -0.105 29.219 25.403 1.00 76.36 361 ILE B C 1
ATOM 7193 O O . ILE B 1 382 ? 0.678 29.876 26.121 1.00 70.19 361 ILE B O 1
ATOM 7198 N N . SER B 1 383 ? -1.129 29.808 24.800 1.00 70.43 362 SER B N 1
ATOM 7199 C CA . SER B 1 383 ? -1.313 31.203 25.026 1.00 71.43 362 SER B CA 1
ATOM 7200 C C . SER B 1 383 ? -1.661 31.453 26.465 1.00 69.01 362 SER B C 1
ATOM 7201 O O . SER B 1 383 ? -0.989 32.196 27.143 1.00 66.47 362 SER B O 1
ATOM 7204 N N . VAL B 1 384 ? -2.667 30.780 26.977 1.00 73.90 363 VAL B N 1
ATOM 7205 C CA . VAL B 1 384 ? -3.011 30.975 28.399 1.00 77.95 363 VAL B CA 1
ATOM 7206 C C . VAL B 1 384 ? -1.834 30.610 29.374 1.00 77.10 363 VAL B C 1
ATOM 7207 O O . VAL B 1 384 ? -1.634 31.272 30.402 1.00 67.46 363 VAL B O 1
ATOM 7211 N N . ALA B 1 385 ? -1.038 29.599 29.026 1.00 76.78 364 ALA B N 1
ATOM 7212 C CA . ALA B 1 385 ? 0.098 29.228 29.863 1.00 82.75 364 ALA B CA 1
ATOM 7213 C C . ALA B 1 385 ? 1.125 30.343 30.002 1.00 85.46 364 ALA B C 1
ATOM 7214 O O . ALA B 1 385 ? 1.436 30.770 31.124 1.00 83.08 364 ALA B O 1
ATOM 7216 N N . HIS B 1 386 ? 1.667 30.786 28.863 1.00 88.93 365 HIS B N 1
ATOM 7217 C CA . HIS B 1 386 ? 2.724 31.803 28.840 1.00 90.41 365 HIS B CA 1
ATOM 7218 C C . HIS B 1 386 ? 2.230 33.051 29.493 1.00 85.09 365 HIS B C 1
ATOM 7219 O O . HIS B 1 386 ? 2.866 33.615 30.373 1.00 82.25 365 HIS B O 1
ATOM 7226 N N . THR B 1 387 ? 1.055 33.474 29.070 1.00 79.58 366 THR B N 1
ATOM 7227 C CA . THR B 1 387 ? 0.452 34.669 29.581 1.00 76.37 366 THR B CA 1
ATOM 7228 C C . THR B 1 387 ? 0.319 34.614 31.076 1.00 77.35 366 THR B C 1
ATOM 7229 O O . THR B 1 387 ? 0.786 35.479 31.774 1.00 78.03 366 THR B O 1
ATOM 7233 N N . ALA B 1 388 ? -0.269 33.557 31.589 1.00 87.01 367 ALA B N 1
ATOM 7234 C CA . ALA B 1 388 ? -0.418 33.426 33.044 1.00 93.77 367 ALA B CA 1
ATOM 7235 C C . ALA B 1 388 ? 0.930 33.585 33.765 1.00 96.49 367 ALA B C 1
ATOM 7236 O O . ALA B 1 388 ? 1.024 34.343 34.735 1.00 97.44 367 ALA B O 1
ATOM 7238 N N . LEU B 1 389 ? 1.961 32.888 33.271 1.00 89.18 368 LEU B N 1
ATOM 7239 C CA . LEU B 1 389 ? 3.290 33.005 33.837 1.00 90.11 368 LEU B CA 1
ATOM 7240 C C . LEU B 1 389 ? 3.875 34.437 33.779 1.00 93.57 368 LEU B C 1
ATOM 7241 O O . LEU B 1 389 ? 4.410 34.937 34.788 1.00 91.00 368 LEU B O 1
ATOM 7246 N N . ASN B 1 390 ? 3.787 35.073 32.602 1.00 95.76 369 ASN B N 1
ATOM 7247 C CA . ASN B 1 390 ? 4.386 36.407 32.364 1.00 94.06 369 ASN B CA 1
ATOM 7248 C C . ASN B 1 390 ? 3.733 37.509 33.155 1.00 86.66 369 ASN B C 1
ATOM 7249 O O . ASN B 1 390 ? 4.419 38.356 33.719 1.00 87.29 369 ASN B O 1
ATOM 7254 N N . LEU B 1 391 ? 2.409 37.504 33.162 1.00 78.22 370 LEU B N 1
ATOM 7255 C CA . LEU B 1 391 ? 1.641 38.578 33.778 1.00 81.17 370 LEU B CA 1
ATOM 7256 C C . LEU B 1 391 ? 1.309 38.232 35.214 1.00 87.20 370 LEU B C 1
ATOM 7257 O O . LEU B 1 391 ? 0.686 39.031 35.918 1.00 86.15 370 LEU B O 1
ATOM 7262 N N . ASN B 1 392 ? 1.720 37.026 35.632 1.00 96.96 371 ASN B N 1
ATOM 7263 C CA . ASN B 1 392 ? 1.569 36.566 37.007 1.00 101.95 371 ASN B CA 1
ATOM 7264 C C . ASN B 1 392 ? 0.087 36.644 37.409 1.00 104.98 371 ASN B C 1
ATOM 7265 O O . ASN B 1 392 ? -0.280 37.348 38.348 1.00 111.67 371 ASN B O 1
ATOM 7270 N N . VAL B 1 393 ? -0.760 35.941 36.651 1.00 103.22 372 VAL B N 1
ATOM 7271 C CA . VAL B 1 393 ? -2.208 35.954 36.880 1.00 101.95 372 VAL B CA 1
ATOM 7272 C C . VAL B 1 393 ? -2.542 35.076 38.075 1.00 98.79 372 VAL B C 1
ATOM 7273 O O . VAL B 1 393 ? -1.967 34.013 38.233 1.00 87.81 372 VAL B O 1
ATOM 7277 N N . LYS B 1 394 ? -3.478 35.531 38.902 1.00 102.54 373 LYS B N 1
ATOM 7278 C CA . LYS B 1 394 ? -3.869 34.809 40.105 1.00 105.06 373 LYS B CA 1
ATOM 7279 C C . LYS B 1 394 ? -4.705 33.562 39.819 1.00 105.66 373 LYS B C 1
ATOM 7280 O O . LYS B 1 394 ? -4.622 32.570 40.570 1.00 120.33 373 LYS B O 1
ATOM 7286 N N . ALA B 1 395 ? -5.491 33.579 38.744 1.00 100.32 374 ALA B N 1
ATOM 7287 C CA . ALA B 1 395 ? -6.376 32.445 38.451 1.00 95.73 374 ALA B CA 1
ATOM 7288 C C . ALA B 1 395 ? -6.811 32.378 36.997 1.00 94.65 374 ALA B C 1
ATOM 7289 O O . ALA B 1 395 ? -7.073 33.424 36.365 1.00 100.33 374 ALA B O 1
ATOM 7291 N N . ILE B 1 396 ? -6.892 31.142 36.490 1.00 84.40 375 ILE B N 1
ATOM 7292 C CA . ILE B 1 396 ? -7.414 30.854 35.162 1.00 80.56 375 ILE B CA 1
ATOM 7293 C C . ILE B 1 396 ? -8.778 30.196 35.344 1.00 82.82 375 ILE B C 1
ATOM 7294 O O . ILE B 1 396 ? -8.876 29.106 35.871 1.00 80.88 375 ILE B O 1
ATOM 7299 N N . VAL B 1 397 ? -9.831 30.886 34.937 1.00 86.08 376 VAL B N 1
ATOM 7300 C CA . VAL B 1 397 ? -11.171 30.384 35.112 1.00 87.23 376 VAL B CA 1
ATOM 7301 C C . VAL B 1 397 ? -11.570 29.769 33.762 1.00 88.28 376 VAL B C 1
ATOM 7302 O O . VAL B 1 397 ? -11.613 30.469 32.730 1.00 86.31 376 VAL B O 1
ATOM 7306 N N . ALA B 1 398 ? -11.798 28.447 33.782 1.00 83.31 377 ALA B N 1
ATOM 7307 C CA . ALA B 1 398 ? -12.011 27.644 32.595 1.00 78.87 377 ALA B CA 1
ATOM 7308 C C . ALA B 1 398 ? -13.450 27.255 32.523 1.00 82.72 377 ALA B C 1
ATOM 7309 O O . ALA B 1 398 ? -13.900 26.467 33.352 1.00 88.36 377 ALA B O 1
ATOM 7311 N N . ALA B 1 399 ? -14.185 27.783 31.540 1.00 86.27 378 ALA B N 1
ATOM 7312 C CA . ALA B 1 399 ? -15.637 27.486 31.406 1.00 88.46 378 ALA B CA 1
ATOM 7313 C C . ALA B 1 399 ? -15.835 26.288 30.489 1.00 89.16 378 ALA B C 1
ATOM 7314 O O . ALA B 1 399 ? -15.500 26.329 29.311 1.00 85.27 378 ALA B O 1
ATOM 7316 N N . THR B 1 400 ? -16.334 25.200 31.064 1.00 96.35 379 THR B N 1
ATOM 7317 C CA . THR B 1 400 ? -16.431 23.918 30.363 1.00 98.47 379 THR B CA 1
ATOM 7318 C C . THR B 1 400 ? -17.757 23.281 30.631 1.00 101.12 379 THR B C 1
ATOM 7319 O O . THR B 1 400 ? -18.320 23.480 31.688 1.00 101.99 379 THR B O 1
ATOM 7323 N N . GLU B 1 401 ? -18.243 22.512 29.665 1.00 109.76 380 GLU B N 1
ATOM 7324 C CA . GLU B 1 401 ? -19.432 21.680 29.825 1.00 118.99 380 GLU B CA 1
ATOM 7325 C C . GLU B 1 401 ? -18.996 20.228 29.996 1.00 115.03 380 GLU B C 1
ATOM 7326 O O . GLU B 1 401 ? -19.514 19.520 30.844 1.00 128.99 380 GLU B O 1
ATOM 7332 N N . SER B 1 402 ? -18.024 19.798 29.196 1.00 108.99 381 SER B N 1
ATOM 7333 C CA . SER B 1 402 ? -17.460 18.451 29.269 1.00 100.54 381 SER B CA 1
ATOM 7334 C C . SER B 1 402 ? -16.308 18.376 30.253 1.00 96.53 381 SER B C 1
ATOM 7335 O O . SER B 1 402 ? -16.239 17.460 31.066 1.00 97.19 381 SER B O 1
ATOM 7338 N N . GLY B 1 403 ? -15.391 19.329 30.165 1.00 91.84 382 GLY B N 1
ATOM 7339 C CA . GLY B 1 403 ? -14.197 19.306 30.991 1.00 90.04 382 GLY B CA 1
ATOM 7340 C C . GLY B 1 403 ? -12.920 19.441 30.181 1.00 89.24 382 GLY B C 1
ATOM 7341 O O . GLY B 1 403 ? -11.863 19.762 30.750 1.00 87.85 382 GLY B O 1
ATOM 7342 N N . SER B 1 404 ? -12.994 19.226 28.861 1.00 89.64 383 SER B N 1
ATOM 7343 C CA . SER B 1 404 ? -11.789 19.320 28.010 1.00 89.56 383 SER B CA 1
ATOM 7344 C C . SER B 1 404 ? -11.078 20.693 28.027 1.00 88.59 383 SER B C 1
ATOM 7345 O O . SER B 1 404 ? -9.861 20.734 27.833 1.00 100.63 383 SER B O 1
ATOM 7348 N N . THR B 1 405 ? -11.767 21.810 28.250 1.00 79.10 384 THR B N 1
ATOM 7349 C CA . THR B 1 405 ? -10.998 23.018 28.390 1.00 74.85 384 THR B CA 1
ATOM 7350 C C . THR B 1 405 ? -10.157 22.886 29.614 1.00 73.69 384 THR B C 1
ATOM 7351 O O . THR B 1 405 ? -8.930 22.946 29.510 1.00 76.43 384 THR B O 1
ATOM 7355 N N . ALA B 1 406 ? -10.785 22.649 30.763 1.00 74.39 385 ALA B N 1
ATOM 7356 C CA . ALA B 1 406 ? -10.037 22.466 32.040 1.00 75.99 385 ALA B CA 1
ATOM 7357 C C . ALA B 1 406 ? -8.805 21.581 31.872 1.00 78.71 385 ALA B C 1
ATOM 7358 O O . ALA B 1 406 ? -7.777 21.794 32.518 1.00 81.48 385 ALA B O 1
ATOM 7360 N N . ARG B 1 407 ? -8.908 20.579 31.012 1.00 81.50 386 ARG B N 1
ATOM 7361 C CA . ARG B 1 407 ? -7.775 19.718 30.755 1.00 84.74 386 ARG B CA 1
ATOM 7362 C C . ARG B 1 407 ? -6.801 20.361 29.807 1.00 78.93 386 ARG B C 1
ATOM 7363 O O . ARG B 1 407 ? -5.626 20.433 30.109 1.00 78.66 386 ARG B O 1
ATOM 7371 N N . THR B 1 408 ? -7.273 20.883 28.688 1.00 81.25 387 THR B N 1
ATOM 7372 C CA . THR B 1 408 ? -6.367 21.609 27.797 1.00 79.03 387 THR B CA 1
ATOM 7373 C C . THR B 1 408 ? -5.553 22.626 28.581 1.00 78.48 387 THR B C 1
ATOM 7374 O O . THR B 1 408 ? -4.374 22.751 28.354 1.00 85.86 387 THR B O 1
ATOM 7378 N N . ILE B 1 409 ? -6.150 23.341 29.521 1.00 77.82 388 ILE B N 1
ATOM 7379 C CA . ILE B 1 409 ? -5.346 24.248 30.378 1.00 79.08 388 ILE B CA 1
ATOM 7380 C C . ILE B 1 409 ? -4.423 23.541 31.386 1.00 83.80 388 ILE B C 1
ATOM 7381 O O . ILE B 1 409 ? -3.351 24.056 31.705 1.00 79.33 388 ILE B O 1
ATOM 7386 N N . SER B 1 410 ? -4.851 22.381 31.906 1.00 88.03 389 SER B N 1
ATOM 7387 C CA . SER B 1 410 ? -4.146 21.739 33.004 1.00 86.72 389 SER B CA 1
ATOM 7388 C C . SER B 1 410 ? -2.896 21.046 32.487 1.00 89.31 389 SER B C 1
ATOM 7389 O O . SER B 1 410 ? -1.979 20.776 33.255 1.00 96.94 389 SER B O 1
ATOM 7392 N N . LYS B 1 411 ? -2.844 20.736 31.201 1.00 90.62 390 LYS B N 1
ATOM 7393 C CA . LYS B 1 411 ? -1.722 19.931 30.712 1.00 96.56 390 LYS B CA 1
ATOM 7394 C C . LYS B 1 411 ? -0.433 20.757 30.718 1.00 100.21 390 LYS B C 1
ATOM 7395 O O . LYS B 1 411 ? 0.660 20.218 30.995 1.00 115.07 390 LYS B O 1
ATOM 7401 N N . TYR B 1 412 ? -0.577 22.053 30.449 1.00 87.47 391 TYR B N 1
ATOM 7402 C CA . TYR B 1 412 ? 0.553 22.982 30.430 1.00 87.09 391 TYR B CA 1
ATOM 7403 C C . TYR B 1 412 ? 1.002 23.417 31.814 1.00 88.39 391 TYR B C 1
ATOM 7404 O O . TYR B 1 412 ? 1.957 24.148 31.942 1.00 89.50 391 TYR B O 1
ATOM 7413 N N . ARG B 1 413 ? 0.274 23.019 32.846 1.00 90.73 392 ARG B N 1
ATOM 7414 C CA . ARG B 1 413 ? 0.771 23.078 34.229 1.00 94.22 392 ARG B CA 1
ATOM 7415 C C . ARG B 1 413 ? 1.213 24.460 34.643 1.00 96.25 392 ARG B C 1
ATOM 7416 O O . ARG B 1 413 ? 2.405 24.688 34.829 1.00 100.72 392 ARG B O 1
ATOM 7424 N N . PRO B 1 414 ? 0.260 25.384 34.810 1.00 97.37 393 PRO B N 1
ATOM 7425 C CA . PRO B 1 414 ? 0.684 26.729 35.157 1.00 106.55 393 PRO B CA 1
ATOM 7426 C C . PRO B 1 414 ? 0.519 26.978 36.648 1.00 109.07 393 PRO B C 1
ATOM 7427 O O . PRO B 1 414 ? -0.250 26.275 37.296 1.00 100.90 393 PRO B O 1
ATOM 7431 N N . HIS B 1 415 ? 1.256 27.957 37.181 1.00 120.92 394 HIS B N 1
ATOM 7432 C CA . HIS B 1 415 ? 1.222 28.248 38.614 1.00 128.79 394 HIS B CA 1
ATOM 7433 C C . HIS B 1 415 ? -0.160 28.625 38.998 1.00 126.90 394 HIS B C 1
ATOM 7434 O O . HIS B 1 415 ? -0.640 28.226 40.054 1.00 130.60 394 HIS B O 1
ATOM 7441 N N . SER B 1 416 ? -0.815 29.384 38.121 1.00 126.26 395 SER B N 1
ATOM 7442 C CA . SER B 1 416 ? -2.143 29.935 38.383 1.00 125.58 395 SER B CA 1
ATOM 7443 C C . SER B 1 416 ? -3.101 28.853 38.781 1.00 117.86 395 SER B C 1
ATOM 7444 O O . SER B 1 416 ? -3.022 27.748 38.286 1.00 109.71 395 SER B O 1
ATOM 7447 N N . ASP B 1 417 ? -3.996 29.166 39.700 1.00 123.14 396 ASP B N 1
ATOM 7448 C CA . ASP B 1 417 ? -5.007 28.208 40.079 1.00 124.27 396 ASP B CA 1
ATOM 7449 C C . ASP B 1 417 ? -5.939 28.056 38.893 1.00 115.00 396 ASP B C 1
ATOM 7450 O O . ASP B 1 417 ? -6.244 29.031 38.203 1.00 118.62 396 ASP B O 1
ATOM 7455 N N . ILE B 1 418 ? -6.387 26.836 38.647 1.00 104.54 397 ILE B N 1
ATOM 7456 C CA . ILE B 1 418 ? -7.372 26.611 37.609 1.00 96.29 397 ILE B CA 1
ATOM 7457 C C . ILE B 1 418 ? -8.730 26.504 38.287 1.00 98.98 397 ILE B C 1
ATOM 7458 O O . ILE B 1 418 ? -8.836 25.940 39.375 1.00 107.42 397 ILE B O 1
ATOM 7463 N N . ILE B 1 419 ? -9.762 27.068 37.663 1.00 98.28 398 ILE B N 1
ATOM 7464 C CA . ILE B 1 419 ? -11.129 27.053 38.207 1.00 93.15 398 ILE B CA 1
ATOM 7465 C C . ILE B 1 419 ? -12.041 26.603 37.091 1.00 91.76 398 ILE B C 1
ATOM 7466 O O . ILE B 1 419 ? -12.202 27.320 36.117 1.00 97.17 398 ILE B O 1
ATOM 7471 N N . ALA B 1 420 ? -12.596 25.397 37.209 1.00 91.35 399 ALA B N 1
ATOM 7472 C CA . ALA B 1 420 ? -13.458 24.840 36.172 1.00 88.04 399 ALA B CA 1
ATOM 7473 C C . ALA B 1 420 ? -14.907 25.146 36.509 1.00 93.78 399 ALA B C 1
ATOM 7474 O O . ALA B 1 420 ? -15.518 24.443 37.317 1.00 96.98 399 ALA B O 1
ATOM 7476 N N . VAL B 1 421 ? -15.447 26.217 35.915 1.00 97.42 400 VAL B N 1
ATOM 7477 C CA . VAL B 1 421 ? -16.859 26.533 36.073 1.00 97.15 400 VAL B CA 1
ATOM 7478 C C . VAL B 1 421 ? -17.618 25.749 35.049 1.00 97.14 400 VAL B C 1
ATOM 7479 O O . VAL B 1 421 ? -17.323 25.849 33.845 1.00 93.70 400 VAL B O 1
ATOM 7483 N N . THR B 1 422 ? -18.610 25.004 35.543 1.00 96.84 401 THR B N 1
ATOM 7484 C CA . THR B 1 422 ? -19.389 24.090 34.732 1.00 93.48 401 THR B CA 1
ATOM 7485 C C . THR B 1 422 ? -20.855 24.025 35.168 1.00 95.03 401 THR B C 1
ATOM 7486 O O . THR B 1 422 ? -21.177 24.302 36.323 1.00 98.49 401 THR B O 1
ATOM 7490 N N . PRO B 1 423 ? -21.757 23.695 34.240 1.00 96.81 402 PRO B N 1
ATOM 7491 C CA . PRO B 1 423 ? -23.138 23.486 34.657 1.00 105.12 402 PRO B CA 1
ATOM 7492 C C . PRO B 1 423 ? -23.405 22.037 35.057 1.00 108.76 402 PRO B C 1
ATOM 7493 O O . PRO B 1 423 ? -24.375 21.776 35.764 1.00 110.33 402 PRO B O 1
ATOM 7497 N N . SER B 1 424 ? -22.544 21.120 34.600 1.00 110.68 403 SER B N 1
ATOM 7498 C CA . SER B 1 424 ? -22.713 19.678 34.809 1.00 112.53 403 SER B CA 1
ATOM 7499 C C . SER B 1 424 ? -22.065 19.186 36.093 1.00 110.97 403 SER B C 1
ATOM 7500 O O . SER B 1 424 ? -20.848 19.306 36.261 1.00 105.91 403 SER B O 1
ATOM 7503 N N . GLU B 1 425 ? -22.897 18.589 36.954 1.00 116.42 404 GLU B N 1
ATOM 7504 C CA . GLU B 1 425 ? -22.497 18.068 38.261 1.00 116.48 404 GLU B CA 1
ATOM 7505 C C . GLU B 1 425 ? -21.588 16.866 38.086 1.00 109.94 404 GLU B C 1
ATOM 7506 O O . GLU B 1 425 ? -20.676 16.663 38.878 1.00 110.84 404 GLU B O 1
ATOM 7512 N N . GLU B 1 426 ? -21.813 16.071 37.049 1.00 105.53 405 GLU B N 1
ATOM 7513 C CA . GLU B 1 426 ? -20.884 14.981 36.777 1.00 106.02 405 GLU B CA 1
ATOM 7514 C C . GLU B 1 426 ? -19.552 15.470 36.226 1.00 97.06 405 GLU B C 1
ATOM 7515 O O . GLU B 1 426 ? -18.507 15.013 36.683 1.00 95.21 405 GLU B O 1
ATOM 7521 N N . THR B 1 427 ? -19.555 16.421 35.297 1.00 91.51 406 THR B N 1
ATOM 7522 C CA . THR B 1 427 ? -18.269 16.870 34.749 1.00 84.01 406 THR B CA 1
ATOM 7523 C C . THR B 1 427 ? -17.470 17.612 35.818 1.00 77.57 406 THR B C 1
ATOM 7524 O O . THR B 1 427 ? -16.235 17.648 35.774 1.00 68.88 406 THR B O 1
ATOM 7528 N N . ALA B 1 428 ? -18.168 18.173 36.794 1.00 79.28 407 ALA B N 1
ATOM 7529 C CA . ALA B 1 428 ? -17.481 18.673 37.980 1.00 81.76 407 ALA B CA 1
ATOM 7530 C C . ALA B 1 428 ? -16.651 17.551 38.587 1.00 86.07 407 ALA B C 1
ATOM 7531 O O . ALA B 1 428 ? -15.436 17.697 38.731 1.00 86.32 407 ALA B O 1
ATOM 7533 N N . ARG B 1 429 ? -17.303 16.427 38.911 1.00 89.01 408 ARG B N 1
ATOM 7534 C CA . ARG B 1 429 ? -16.615 15.278 39.497 1.00 92.14 408 ARG B CA 1
ATOM 7535 C C . ARG B 1 429 ? -15.566 14.639 38.5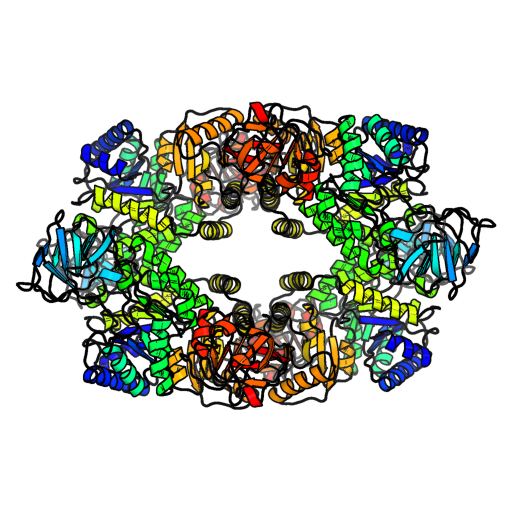72 1.00 88.94 408 ARG B C 1
ATOM 7536 O O . ARG B 1 429 ? -14.594 14.033 39.026 1.00 88.63 408 ARG B O 1
ATOM 7544 N N . GLN B 1 430 ? -15.775 14.766 37.271 1.00 87.61 409 GLN B N 1
ATOM 7545 C CA . GLN B 1 430 ? -14.780 14.346 36.258 1.00 84.80 409 GLN B CA 1
ATOM 7546 C C . GLN B 1 430 ? -13.478 15.142 36.439 1.00 77.62 409 GLN B C 1
ATOM 7547 O O . GLN B 1 430 ? -12.414 14.686 36.043 1.00 74.35 409 GLN B O 1
ATOM 7553 N N . CYS B 1 431 ? -13.568 16.326 37.032 1.00 74.81 410 CYS B N 1
ATOM 7554 C CA . CYS B 1 431 ? -12.406 17.208 37.124 1.00 78.47 410 CYS B CA 1
ATOM 7555 C C . CYS B 1 431 ? -11.694 17.144 38.413 1.00 78.50 410 CYS B C 1
ATOM 7556 O O . CYS B 1 431 ? -10.565 17.685 38.532 1.00 78.53 410 CYS B O 1
ATOM 7559 N N . SER B 1 432 ? -12.361 16.566 39.405 1.00 80.23 411 SER B N 1
ATOM 7560 C CA . SER B 1 432 ? -11.757 16.441 40.735 1.00 82.08 411 SER B CA 1
ATOM 7561 C C . SER B 1 432 ? -10.407 15.750 40.636 1.00 80.49 411 SER B C 1
ATOM 7562 O O . SER B 1 432 ? -9.511 16.099 41.389 1.00 83.38 411 SER B O 1
ATOM 7565 N N . ILE B 1 433 ? -10.240 14.832 39.674 1.00 76.39 412 ILE B N 1
ATOM 7566 C CA . ILE B 1 433 ? -8.948 14.160 39.479 1.00 75.69 412 ILE B CA 1
ATOM 7567 C C . ILE B 1 433 ? -7.907 14.867 38.645 1.00 71.73 412 ILE B C 1
ATOM 7568 O O . ILE B 1 433 ? -6.751 14.447 38.680 1.00 72.13 412 ILE B O 1
ATOM 7573 N N . VAL B 1 434 ? -8.295 15.907 37.898 1.00 67.03 413 VAL B N 1
ATOM 7574 C CA . VAL B 1 434 ? -7.371 16.604 37.058 1.00 62.10 413 VAL B CA 1
ATOM 7575 C C . VAL B 1 434 ? -6.521 17.514 37.871 1.00 65.60 413 VAL B C 1
ATOM 7576 O O . VAL B 1 434 ? -6.974 18.119 38.830 1.00 66.95 413 VAL B O 1
ATOM 7580 N N . TRP B 1 435 ? -5.247 17.541 37.512 1.00 71.52 414 TRP B N 1
ATOM 7581 C CA . TRP B 1 435 ? -4.244 18.443 38.109 1.00 79.15 414 TRP B CA 1
ATOM 7582 C C . TRP B 1 435 ? -4.580 19.917 37.994 1.00 78.83 414 TRP B C 1
ATOM 7583 O O . TRP B 1 435 ? -4.947 20.415 36.921 1.00 74.16 414 TRP B O 1
ATOM 7594 N N . GLY B 1 436 ? -4.438 20.617 39.109 1.00 81.58 415 GLY B N 1
ATOM 7595 C CA . GLY B 1 436 ? -4.666 22.049 39.174 1.00 81.24 415 GLY B CA 1
ATOM 7596 C C . GLY B 1 436 ? -6.123 22.482 39.280 1.00 78.60 415 GLY B C 1
ATOM 7597 O O . GLY B 1 436 ? -6.417 23.528 39.877 1.00 80.69 415 GLY B O 1
ATOM 7598 N N . VAL B 1 437 ? -7.032 21.712 38.695 1.00 72.74 416 VAL B N 1
ATOM 7599 C CA . VAL B 1 437 ? -8.395 22.175 38.538 1.00 75.45 416 VAL B CA 1
ATOM 7600 C C . VAL B 1 437 ? -9.232 22.064 39.825 1.00 87.02 416 VAL B C 1
ATOM 7601 O O . VAL B 1 437 ? -9.321 20.986 40.423 1.00 89.83 416 VAL B O 1
ATOM 7605 N N . GLN B 1 438 ? -9.816 23.193 40.255 1.00 99.34 417 GLN B N 1
ATOM 7606 C CA . GLN B 1 438 ? -10.797 23.236 41.362 1.00 106.59 417 GLN B CA 1
ATOM 7607 C C . GLN B 1 438 ? -12.116 23.622 40.730 1.00 102.85 417 GLN B C 1
ATOM 7608 O O . GLN B 1 438 ? -12.305 24.755 40.323 1.00 107.35 417 GLN B O 1
ATOM 7614 N N . PRO B 1 439 ? -13.032 22.677 40.625 1.00 98.02 418 PRO B N 1
ATOM 7615 C CA . PRO B 1 439 ? -14.284 22.865 39.920 1.00 97.73 418 PRO B CA 1
ATOM 7616 C C . PRO B 1 439 ? -15.405 23.506 40.758 1.00 102.87 418 PRO B C 1
ATOM 7617 O O . PRO B 1 439 ? -15.552 23.182 41.937 1.00 107.87 418 PRO B O 1
ATOM 7621 N N . VAL B 1 440 ? -16.187 24.403 40.151 1.00 102.26 419 VAL B N 1
ATOM 7622 C CA . VAL B 1 440 ? -17.452 24.880 40.746 1.00 102.57 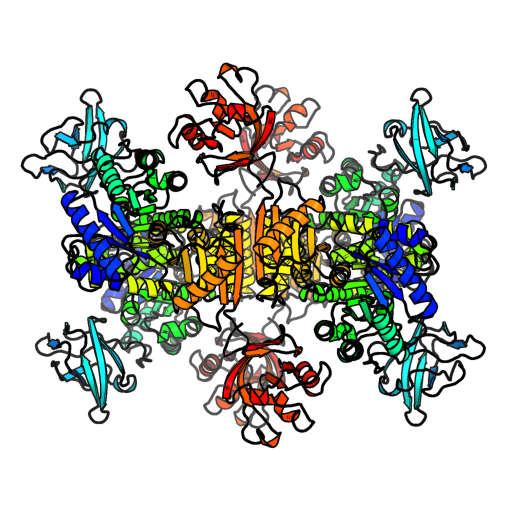419 VAL B CA 1
ATOM 7623 C C . VAL B 1 440 ? -18.575 24.618 39.755 1.00 99.31 419 VAL B C 1
ATOM 7624 O O . VAL B 1 440 ? -18.339 24.522 38.553 1.00 96.91 419 VAL B O 1
ATOM 7628 N N . VAL B 1 441 ? -19.794 24.504 40.262 1.00 101.95 420 VAL B N 1
ATOM 7629 C CA . VAL B 1 441 ? -20.951 24.219 39.419 1.00 102.65 420 VAL B CA 1
ATOM 7630 C C . VAL B 1 441 ? -21.916 25.394 39.446 1.00 107.81 420 VAL B C 1
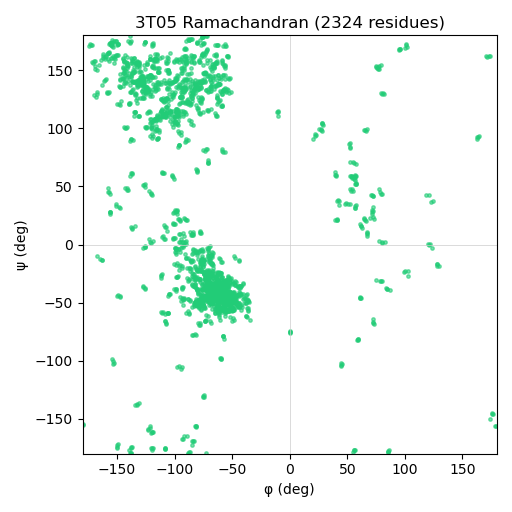ATOM 7631 O O . VAL B 1 441 ? -22.698 25.534 40.392 1.00 107.54 420 VAL B O 1
ATOM 7635 N N . LYS B 1 442 ? -21.837 26.248 38.419 1.00 109.47 421 LYS B N 1
ATOM 7636 C CA . LYS B 1 442 ? -22.736 27.409 38.285 1.00 117.18 421 LYS B CA 1
ATOM 7637 C C . LYS B 1 442 ? -23.611 27.197 37.061 1.00 119.87 421 LYS B C 1
ATOM 7638 O O . LYS B 1 442 ? -23.138 26.715 36.024 1.00 113.77 421 LYS B O 1
ATOM 7644 N N . LYS B 1 443 ? -24.884 27.557 37.188 1.00 128.64 422 LYS B N 1
ATOM 7645 C CA . LYS B 1 443 ? -25.861 27.252 36.155 1.00 137.35 422 LYS B CA 1
ATOM 7646 C C . LYS B 1 443 ? -25.567 28.054 34.918 1.00 137.47 422 LYS B C 1
ATOM 7647 O O . LYS B 1 443 ? -25.264 29.241 35.005 1.00 143.62 422 LYS B O 1
ATOM 7653 N N . GLY B 1 444 ? -25.657 27.393 33.769 1.00 135.61 423 GLY B N 1
ATOM 7654 C CA . GLY B 1 444 ? -25.101 27.918 32.526 1.00 134.72 423 GLY B CA 1
ATOM 7655 C C . GLY B 1 444 ? -25.672 29.243 32.043 1.00 140.87 423 GLY B C 1
ATOM 7656 O O . GLY B 1 444 ? -26.867 29.460 32.103 1.00 149.51 423 GLY B O 1
ATOM 7657 N N . ARG B 1 445 ? -24.808 30.130 31.562 1.00 141.04 424 ARG B N 1
ATOM 7658 C CA . ARG B 1 445 ? -25.238 31.353 30.894 1.00 149.26 424 ARG B CA 1
ATOM 7659 C C . ARG B 1 445 ? -25.427 31.005 29.448 1.00 151.64 424 ARG B C 1
ATOM 7660 O O . ARG B 1 445 ? -25.140 29.887 29.047 1.00 145.44 424 ARG B O 1
ATOM 7668 N N . LYS B 1 446 ? -25.901 31.955 28.654 1.00 141.77 425 LYS B N 1
ATOM 7669 C CA . LYS B 1 446 ? -25.987 31.732 27.215 1.00 143.52 425 LYS B CA 1
ATOM 7670 C C . LYS B 1 446 ? -24.926 32.546 26.515 1.00 130.04 425 LYS B C 1
ATOM 7671 O O . LYS B 1 446 ? -23.968 31.990 26.004 1.00 127.78 425 LYS B O 1
ATOM 7677 N N . SER B 1 447 ? -25.068 33.862 26.539 1.00 124.70 426 SER B N 1
ATOM 7678 C CA . SER B 1 447 ? -24.180 34.735 25.783 1.00 118.61 426 SER B CA 1
ATOM 7679 C C . SER B 1 447 ? -22.813 34.825 26.432 1.00 109.21 426 SER B C 1
ATOM 7680 O O . SER B 1 447 ? -22.690 34.727 27.646 1.00 111.91 426 SER B O 1
ATOM 7683 N N . THR B 1 448 ? -21.791 35.007 25.602 1.00 104.64 427 THR B N 1
ATOM 7684 C CA . THR B 1 448 ? -20.409 35.172 26.045 1.00 98.77 427 THR B CA 1
ATOM 7685 C C . THR B 1 448 ? -20.281 36.239 27.099 1.00 100.25 427 THR B C 1
ATOM 7686 O O . THR B 1 448 ? -19.521 36.082 28.067 1.00 104.68 427 THR B O 1
ATOM 7690 N N . ASP B 1 449 ? -21.006 37.336 26.911 1.00 99.86 428 ASP B N 1
ATOM 7691 C CA . ASP B 1 449 ? -20.826 38.478 27.788 1.00 95.24 428 ASP B CA 1
ATOM 7692 C C . ASP B 1 449 ? -21.251 38.156 29.192 1.00 91.44 428 ASP B C 1
ATOM 7693 O O . ASP B 1 449 ? -20.599 38.585 30.135 1.00 89.21 428 ASP B O 1
ATOM 7698 N N . ALA B 1 450 ? -22.313 37.370 29.327 1.00 93.95 429 ALA B N 1
ATOM 7699 C CA . ALA B 1 450 ? -22.696 36.818 30.624 1.00 98.25 429 ALA B CA 1
ATOM 7700 C C . ALA B 1 450 ? -21.624 35.829 31.091 1.00 99.92 429 ALA B C 1
ATOM 7701 O O . ALA B 1 450 ? -21.131 35.924 32.227 1.00 104.93 429 ALA B O 1
ATOM 7703 N N . LEU B 1 451 ? -21.251 34.897 30.211 1.00 99.60 430 LEU B N 1
ATOM 7704 C CA . LEU B 1 451 ? -20.214 33.903 30.520 1.00 97.15 430 LEU B CA 1
ATOM 7705 C C . LEU B 1 451 ? -19.021 34.554 31.219 1.00 95.80 430 LEU B C 1
ATOM 7706 O O . LEU B 1 451 ? -18.572 34.102 32.291 1.00 98.95 430 LEU B O 1
ATOM 7711 N N . LEU B 1 452 ? -18.530 35.630 30.616 1.00 89.49 431 LEU B N 1
ATOM 7712 C CA . LEU B 1 452 ? -17.373 36.314 31.145 1.00 85.90 431 LEU B CA 1
ATOM 7713 C C . LEU B 1 452 ? -17.647 36.853 32.542 1.00 89.86 431 LEU B C 1
ATOM 7714 O O . LEU B 1 452 ? -16.862 36.636 33.471 1.00 90.64 431 LEU B O 1
ATOM 7719 N N . ASN B 1 453 ? -18.790 37.507 32.709 1.00 94.82 432 ASN B N 1
ATOM 7720 C CA . ASN B 1 453 ? -19.107 38.132 34.001 1.00 98.07 432 ASN B CA 1
ATOM 7721 C C . ASN B 1 453 ? -19.326 37.121 35.106 1.00 97.18 432 ASN B C 1
ATOM 7722 O O . ASN B 1 453 ? -18.946 37.352 36.250 1.00 89.75 432 ASN B O 1
ATOM 7727 N N . ASN B 1 454 ? -19.931 35.998 34.752 1.00 100.44 433 ASN B N 1
ATOM 7728 C CA . ASN B 1 454 ? -20.049 34.919 35.682 1.00 108.08 433 ASN B CA 1
ATOM 7729 C C . ASN B 1 454 ? -18.647 34.486 36.098 1.00 107.25 433 ASN B C 1
ATOM 7730 O O . ASN B 1 454 ? -18.334 34.484 37.289 1.00 114.08 433 ASN B O 1
ATOM 7735 N N . ALA B 1 455 ? -17.796 34.141 35.133 1.00 98.45 434 ALA B N 1
ATOM 7736 C CA . ALA B 1 455 ? -16.419 33.762 35.456 1.00 98.06 434 ALA B CA 1
ATOM 7737 C C . ALA B 1 455 ? -15.898 34.647 36.588 1.00 95.18 434 ALA B C 1
ATOM 7738 O O . ALA B 1 455 ? -15.598 34.171 37.686 1.00 95.24 434 ALA B O 1
ATOM 7740 N N . VAL B 1 456 ? -15.847 35.949 36.319 1.00 88.96 435 VAL B N 1
ATOM 7741 C CA . VAL B 1 456 ? -15.271 36.896 37.258 1.00 84.83 435 VAL B CA 1
ATOM 7742 C C . VAL B 1 456 ? -15.908 36.714 38.636 1.00 86.50 435 VAL B C 1
ATOM 7743 O O . VAL B 1 456 ? -15.195 36.579 39.638 1.00 82.82 435 VAL B O 1
ATOM 7747 N N . ALA B 1 457 ? -17.247 36.679 38.653 1.00 91.82 436 ALA B N 1
ATOM 7748 C CA . ALA B 1 457 ? -18.049 36.446 39.872 1.00 91.91 436 ALA B CA 1
ATOM 7749 C C . ALA B 1 457 ? -17.535 35.238 40.590 1.00 95.72 436 ALA B C 1
ATOM 7750 O O . ALA B 1 457 ? -17.139 35.335 41.758 1.00 97.46 436 ALA B O 1
ATOM 7752 N N . THR B 1 458 ? -17.497 34.118 39.861 1.00 99.15 437 THR B N 1
ATOM 7753 C CA . THR B 1 458 ? -17.150 32.812 40.433 1.00 101.91 437 THR B CA 1
ATOM 7754 C C . THR B 1 458 ? -15.742 32.803 41.001 1.00 99.89 437 THR B C 1
ATOM 7755 O O . THR B 1 458 ? -15.462 32.140 42.012 1.00 108.15 437 THR B O 1
ATOM 7759 N N . ALA B 1 459 ? -14.867 33.558 40.355 1.00 92.10 438 ALA B N 1
ATOM 7760 C CA . ALA B 1 459 ? -13.487 33.633 40.768 1.00 93.60 438 ALA B CA 1
ATOM 7761 C C . ALA B 1 459 ? -13.398 34.298 42.117 1.00 95.96 438 ALA B C 1
ATOM 7762 O O . ALA B 1 459 ? -12.590 33.923 42.966 1.00 104.79 438 ALA B O 1
ATOM 7764 N N . VAL B 1 460 ? -14.235 35.295 42.317 1.00 93.17 439 VAL B N 1
ATOM 7765 C CA . VAL B 1 460 ? -14.098 36.113 43.486 1.00 96.57 439 VAL B CA 1
ATOM 7766 C C . VAL B 1 460 ? -14.733 35.357 44.628 1.00 106.35 439 VAL B C 1
ATOM 7767 O O . VAL B 1 460 ? -14.211 35.347 45.750 1.00 109.06 439 VAL B O 1
ATOM 7771 N N . GLU B 1 461 ? -15.838 34.680 44.321 1.00 115.52 440 GLU B N 1
ATOM 7772 C CA . GLU B 1 461 ? -16.640 34.006 45.341 1.00 126.10 440 GLU B CA 1
ATOM 7773 C C . GLU B 1 461 ? -15.888 32.822 45.929 1.00 126.03 440 GLU B C 1
ATOM 7774 O O . GLU B 1 461 ? -16.238 32.325 46.998 1.00 131.36 440 GLU B O 1
ATOM 7780 N N . THR B 1 462 ? -14.847 32.379 45.239 1.00 120.59 441 THR B N 1
ATOM 7781 C CA . THR B 1 462 ? -13.980 31.361 45.793 1.00 125.47 441 THR B CA 1
ATOM 7782 C C . THR B 1 462 ? -13.064 31.915 46.888 1.00 127.29 441 THR B C 1
ATOM 7783 O O . THR B 1 462 ? -12.509 31.150 47.677 1.00 133.03 441 THR B O 1
ATOM 7787 N N . GLY B 1 463 ? -12.927 33.240 46.939 1.00 125.37 442 GLY B N 1
ATOM 7788 C CA . GLY B 1 463 ? -12.018 33.903 47.867 1.00 129.24 442 GLY B CA 1
ATOM 7789 C C . GLY B 1 463 ? -10.588 33.861 47.350 1.00 132.24 442 GLY B C 1
ATOM 7790 O O . GLY B 1 463 ? -9.670 34.358 48.001 1.00 137.88 442 GLY B O 1
ATOM 7791 N N . ARG B 1 464 ? -10.403 33.283 46.164 1.00 130.75 443 ARG B N 1
ATOM 7792 C CA . ARG B 1 464 ? -9.083 33.013 45.629 1.00 134.67 443 ARG B CA 1
ATOM 7793 C C . ARG B 1 464 ? -8.533 34.258 44.944 1.00 129.18 443 ARG B C 1
ATOM 7794 O O . ARG B 1 464 ? -7.325 34.417 44.848 1.00 135.55 443 ARG B O 1
ATOM 7802 N N . VAL B 1 465 ? -9.420 35.138 44.481 1.00 124.91 444 VAL B N 1
ATOM 7803 C CA . VAL B 1 465 ? -9.032 36.402 43.830 1.00 121.35 444 VAL B CA 1
ATOM 7804 C C . VAL B 1 465 ? -9.822 37.573 44.437 1.00 123.75 444 VAL B C 1
ATOM 7805 O O . VAL B 1 465 ? -11.008 37.420 44.761 1.00 129.54 444 VAL B O 1
ATOM 7809 N N . THR B 1 466 ? -9.170 38.725 44.611 1.00 122.39 445 THR B N 1
ATOM 7810 C CA . THR B 1 466 ? -9.866 39.977 44.972 1.00 119.39 445 THR B CA 1
ATOM 7811 C C . THR B 1 466 ? -9.552 41.049 43.920 1.00 116.31 445 THR B C 1
ATOM 7812 O O . THR B 1 466 ? -9.152 40.705 42.802 1.00 113.04 445 THR B O 1
ATOM 7816 N N . ASN B 1 467 ? -9.723 42.326 44.275 1.00 114.39 446 ASN B N 1
ATOM 7817 C CA . ASN B 1 467 ? -9.765 43.393 43.285 1.00 111.55 446 ASN B CA 1
ATOM 7818 C C . ASN B 1 467 ? -8.455 43.678 42.588 1.00 113.32 446 ASN B C 1
ATOM 7819 O O . ASN B 1 467 ? -8.419 43.936 41.383 1.00 117.01 446 ASN B O 1
ATOM 7824 N N . GLY B 1 468 ? -7.362 43.616 43.314 1.00 118.62 447 GLY B N 1
ATOM 7825 C CA . GLY B 1 468 ? -6.080 43.854 42.668 1.00 124.80 447 GLY B CA 1
ATOM 7826 C C . GLY B 1 468 ? -5.739 42.900 41.526 1.00 117.89 447 GLY B C 1
ATOM 7827 O O . GLY B 1 468 ? -4.858 43.184 40.719 1.00 121.35 447 GLY B O 1
ATOM 7828 N N . ASP B 1 469 ? -6.458 41.788 41.427 1.00 110.71 448 ASP B N 1
ATOM 7829 C CA . ASP B 1 469 ? -5.920 40.605 40.775 1.00 109.82 448 ASP B CA 1
ATOM 7830 C C . ASP B 1 469 ? -6.183 40.492 39.278 1.00 103.48 448 ASP B C 1
ATOM 7831 O O . ASP B 1 469 ? -7.097 41.082 38.737 1.00 101.03 448 ASP B O 1
ATOM 7836 N N . LEU B 1 470 ? -5.335 39.708 38.629 1.00 104.11 449 LEU B N 1
ATOM 7837 C CA . LEU B 1 470 ? -5.453 39.411 37.219 1.00 98.51 449 LEU B CA 1
ATOM 7838 C C . LEU B 1 470 ? -5.957 37.985 37.023 1.00 98.45 449 LEU B C 1
ATOM 7839 O O . LEU B 1 470 ? -5.466 37.032 37.628 1.00 106.17 449 LEU B O 1
ATOM 7844 N N . ILE B 1 471 ? -6.903 37.860 36.111 1.00 94.99 450 ILE B N 1
ATOM 7845 C CA . ILE B 1 471 ? -7.665 36.656 35.908 1.00 90.84 450 ILE B CA 1
ATOM 7846 C C . ILE B 1 471 ? -7.663 36.415 34.431 1.00 85.78 450 ILE B C 1
ATOM 7847 O O . ILE B 1 471 ? -7.726 37.335 33.649 1.00 88.95 450 ILE B O 1
ATOM 7852 N N . ILE B 1 472 ? -7.544 35.177 34.029 1.00 87.10 451 ILE B N 1
ATOM 7853 C CA . ILE B 1 472 ? -7.639 34.882 32.629 1.00 86.87 451 ILE B CA 1
ATOM 7854 C C . ILE B 1 472 ? -8.823 33.949 32.479 1.00 89.49 451 ILE B C 1
ATOM 7855 O O . ILE B 1 472 ? -8.993 33.003 33.262 1.00 90.19 451 ILE B O 1
ATOM 7860 N N . ILE B 1 473 ? -9.665 34.252 31.493 1.00 87.63 452 ILE B N 1
ATOM 7861 C CA . ILE B 1 473 ? -10.939 33.567 31.323 1.00 83.62 452 ILE B CA 1
ATOM 7862 C C . ILE B 1 473 ? -10.919 32.854 29.980 1.00 84.35 452 ILE B C 1
ATOM 7863 O O . ILE B 1 473 ? -10.951 33.489 28.945 1.00 86.00 452 ILE B O 1
ATOM 7868 N N . THR B 1 474 ? -10.826 31.531 29.998 1.00 84.51 453 THR B N 1
ATOM 7869 C CA . THR B 1 474 ? -10.812 30.776 28.767 1.00 82.38 453 THR B CA 1
ATOM 7870 C C . THR B 1 474 ? -12.065 29.948 28.756 1.00 85.69 453 THR B C 1
ATOM 7871 O O . THR B 1 474 ? -12.539 29.549 29.815 1.00 88.34 453 THR B O 1
ATOM 7875 N N . ALA B 1 475 ? -12.584 29.703 27.551 1.00 87.55 454 ALA B N 1
ATOM 7876 C CA . ALA B 1 475 ? -13.858 29.040 27.338 1.00 87.74 454 ALA B CA 1
ATOM 7877 C C . ALA B 1 475 ? -14.045 28.763 25.862 1.00 94.47 454 ALA B C 1
ATOM 7878 O O . ALA B 1 475 ? -13.276 29.233 25.021 1.00 96.85 454 ALA B O 1
ATOM 7880 N N . GLY B 1 476 ? -15.083 28.002 25.543 1.00 103.80 455 GLY B N 1
ATOM 7881 C CA . GLY B 1 476 ? -15.346 27.576 24.166 1.00 109.27 455 GLY B CA 1
ATOM 7882 C C . GLY B 1 476 ? -16.635 28.187 23.659 1.00 112.26 455 GLY B C 1
ATOM 7883 O O . GLY B 1 476 ? -17.714 27.599 23.837 1.00 124.62 455 GLY B O 1
ATOM 7884 N N . VAL B 1 477 ? -16.528 29.354 23.022 1.00 102.08 456 VAL B N 1
ATOM 7885 C CA . VAL B 1 477 ? -17.699 30.071 22.538 1.00 100.13 456 VAL B CA 1
ATOM 7886 C C . VAL B 1 477 ? -17.864 30.048 21.021 1.00 104.50 456 VAL B C 1
ATOM 7887 O O . VAL B 1 477 ? -16.886 29.935 20.287 1.00 100.37 456 VAL B O 1
ATOM 7891 N N . PRO B 1 478 ? -19.121 30.114 20.546 1.00 114.92 457 PRO B N 1
ATOM 7892 C CA . PRO B 1 478 ? -20.369 30.028 21.335 1.00 120.97 457 PRO B CA 1
ATOM 7893 C C . PRO B 1 478 ? -20.569 28.649 21.979 1.00 131.25 457 PRO B C 1
ATOM 7894 O O . PRO B 1 478 ? -20.076 27.636 21.450 1.00 140.14 457 PRO B O 1
ATOM 7898 N N . THR B 1 479 ? -21.281 28.614 23.106 1.00 135.50 458 THR B N 1
ATOM 7899 C CA . THR B 1 479 ? -21.322 27.414 23.962 1.00 141.66 458 THR B CA 1
ATOM 7900 C C . THR B 1 479 ? -22.223 26.268 23.410 1.00 154.71 458 THR B C 1
ATOM 7901 O O . THR B 1 479 ? -22.246 25.170 23.967 1.00 161.62 458 THR B O 1
ATOM 7905 N N . GLY B 1 480 ? -22.933 26.519 22.309 1.00 159.64 459 GLY B N 1
ATOM 7906 C CA . GLY B 1 480 ? -23.640 25.468 21.576 1.00 169.80 459 GLY B CA 1
ATOM 7907 C C . GLY B 1 480 ? -22.723 24.349 21.105 1.00 179.59 459 GLY B C 1
ATOM 7908 O O . GLY B 1 480 ? -22.677 23.291 21.730 1.00 185.02 459 GLY B O 1
ATOM 7909 N N . GLU B 1 481 ? -21.991 24.577 20.009 1.00 186.75 460 GLU B N 1
ATOM 7910 C CA . GLU B 1 481 ? -21.036 23.583 19.462 1.00 197.72 460 GLU B CA 1
ATOM 7911 C C . GLU B 1 481 ? -20.018 23.124 20.488 1.00 200.88 460 GLU B C 1
ATOM 7912 O O . GLU B 1 481 ? -19.690 21.935 20.564 1.00 206.22 460 GLU B O 1
ATOM 7918 N N . THR B 1 482 ? -19.516 24.094 21.253 1.00 200.12 461 THR B N 1
ATOM 7919 C CA . THR B 1 482 ? -18.481 23.882 22.265 1.00 200.53 461 THR B CA 1
ATOM 7920 C C . THR B 1 482 ? -17.347 22.977 21.722 1.00 202.61 461 THR B C 1
ATOM 7921 O O . THR B 1 482 ? -16.536 23.446 20.919 1.00 193.37 461 THR B O 1
ATOM 7925 N N . GLY B 1 483 ? -17.292 21.706 22.123 1.00 212.00 462 GLY B N 1
ATOM 7926 C CA . GLY B 1 483 ? -16.259 20.779 21.635 1.00 213.75 462 GLY B CA 1
ATOM 7927 C C . GLY B 1 483 ? -14.834 21.229 21.946 1.00 203.08 462 GLY B C 1
ATOM 7928 O O . GLY B 1 483 ? -14.221 20.749 22.909 1.00 209.15 462 GLY B O 1
ATOM 7929 N N . THR B 1 484 ? -14.304 22.134 21.117 1.00 181.40 463 THR B N 1
ATOM 7930 C CA . THR B 1 484 ? -12.995 22.750 21.361 1.00 162.03 463 THR B CA 1
ATOM 7931 C C . THR B 1 484 ? -13.166 24.011 22.184 1.00 142.07 463 THR B C 1
ATOM 7932 O O . THR B 1 484 ? -14.224 24.623 22.175 1.00 137.45 463 THR B O 1
ATOM 7936 N N . THR B 1 485 ? -12.105 24.385 22.888 1.00 100.28 464 THR B N 1
ATOM 7937 C CA . THR B 1 485 ? -12.007 25.681 23.558 1.00 90.99 464 THR B CA 1
ATOM 7938 C C . THR B 1 485 ? -11.319 26.632 22.610 1.00 82.53 464 THR B C 1
ATOM 7939 O O . THR B 1 485 ? -10.251 26.309 22.129 1.00 78.93 464 THR B O 1
ATOM 7943 N N . ASN B 1 486 ? -11.884 27.815 22.382 1.00 79.75 465 ASN B N 1
ATOM 7944 C CA . ASN B 1 486 ? -11.412 28.666 21.286 1.00 78.14 465 ASN B CA 1
ATOM 7945 C C . ASN B 1 486 ? -11.216 30.148 21.622 1.00 81.39 465 ASN B C 1
ATOM 7946 O O . ASN B 1 486 ? -11.090 30.974 20.700 1.00 86.32 465 ASN B O 1
ATOM 7951 N N . MET B 1 487 ? -11.165 30.510 22.904 1.00 81.41 466 MET B N 1
ATOM 7952 C CA . MET B 1 487 ? -10.858 31.910 23.243 1.00 87.13 466 MET B CA 1
ATOM 7953 C C . MET B 1 487 ? -10.408 32.166 24.687 1.00 84.95 466 MET B C 1
ATOM 7954 O O . MET B 1 487 ? -10.671 31.396 25.593 1.00 79.16 466 MET B O 1
ATOM 7959 N N . MET B 1 488 ? -9.764 33.313 24.871 1.00 88.78 467 MET B N 1
ATOM 7960 C CA . MET B 1 488 ? -9.311 33.767 26.179 1.00 90.02 467 MET B CA 1
ATOM 7961 C C . MET B 1 488 ? -9.408 35.285 26.310 1.00 92.80 467 MET B C 1
ATOM 7962 O O . MET B 1 488 ? -9.131 36.016 25.355 1.00 92.13 467 MET B O 1
ATOM 7967 N N . LYS B 1 489 ? -9.763 35.722 27.518 1.00 91.11 468 LYS B N 1
ATOM 7968 C CA . LYS B 1 489 ? -9.786 37.114 27.898 1.00 88.52 468 LYS B CA 1
ATOM 7969 C C . LYS B 1 489 ? -8.920 37.293 29.137 1.00 86.47 468 LYS B C 1
ATOM 7970 O O . LYS B 1 489 ? -9.013 36.511 30.081 1.00 81.79 468 LYS B O 1
ATOM 7976 N N . ILE B 1 490 ? -8.089 38.341 29.125 1.00 85.32 469 ILE B N 1
ATOM 7977 C CA . ILE B 1 490 ? -7.313 38.747 30.302 1.00 81.80 469 ILE B CA 1
ATOM 7978 C C . ILE B 1 490 ? -8.129 39.829 30.977 1.00 84.01 469 ILE B C 1
ATOM 7979 O O . ILE B 1 490 ? -8.654 40.708 30.276 1.00 85.27 469 ILE B O 1
ATOM 7984 N N . HIS B 1 491 ? -8.230 39.778 32.311 1.00 84.58 470 HIS B N 1
ATOM 7985 C CA . HIS B 1 491 ? -9.189 40.605 33.059 1.00 88.21 470 HIS B CA 1
ATOM 7986 C C . HIS B 1 491 ? -8.679 40.998 34.409 1.00 93.68 470 HIS B C 1
ATOM 7987 O O . HIS B 1 491 ? -8.409 40.134 35.230 1.00 96.13 470 HIS B O 1
ATOM 7994 N N . LEU B 1 492 ? -8.569 42.313 34.650 1.00 100.27 471 LEU B N 1
ATOM 7995 C CA . LEU B 1 492 ? -8.126 42.888 35.938 1.00 101.41 471 LEU B CA 1
ATOM 7996 C C . LEU B 1 492 ? -9.376 43.165 36.744 1.00 105.04 471 LEU B C 1
ATOM 7997 O O . LEU B 1 492 ? -10.218 43.920 36.286 1.00 107.61 471 LEU B O 1
ATOM 8002 N N . VAL B 1 493 ? -9.482 42.580 37.941 1.00 107.92 472 VAL B N 1
ATOM 8003 C CA . VAL B 1 493 ? -10.754 42.490 38.674 1.00 111.15 472 VAL B CA 1
ATOM 8004 C C . VAL B 1 493 ? -11.230 43.844 39.231 1.00 121.84 472 VAL B C 1
ATOM 8005 O O . VAL B 1 493 ? -11.230 44.071 40.439 1.00 127.21 472 VAL B O 1
ATOM 8009 N N . GLY B 1 494 ? -11.656 44.729 38.324 1.00 131.36 473 GLY B N 1
ATOM 8010 C CA . GLY B 1 494 ? -12.114 46.076 38.662 1.00 132.67 473 GLY B CA 1
ATOM 8011 C C . GLY B 1 494 ? -11.052 46.845 39.434 1.00 136.72 473 GLY B C 1
ATOM 8012 O O . GLY B 1 494 ? -9.933 46.353 39.608 1.00 135.64 473 GLY B O 1
ATOM 8013 N N . ASP B 1 495 ? -11.353 48.072 39.859 1.00 139.87 474 ASP B N 1
ATOM 8014 C CA . ASP B 1 495 ? -12.496 48.827 39.381 1.00 139.01 474 ASP B CA 1
ATOM 8015 C C . ASP B 1 495 ? -12.273 50.324 39.573 1.00 136.94 474 ASP B C 1
ATOM 8016 O O . ASP B 1 495 ? -13.159 51.035 40.010 1.00 140.88 474 ASP B O 1
ATOM 8021 N N . GLU B 1 496 ? -11.068 50.773 39.238 1.00 135.67 475 GLU B N 1
ATOM 8022 C CA . GLU B 1 496 ? -10.663 52.190 39.208 1.00 140.58 475 GLU B CA 1
ATOM 8023 C C . GLU B 1 496 ? -11.383 53.162 40.169 1.00 146.31 475 GLU B C 1
ATOM 8024 O O . GLU B 1 496 ? -12.519 53.571 39.925 1.00 150.17 475 GLU B O 1
ATOM 8030 N N . ILE B 1 497 ? -10.687 53.553 41.239 1.00 147.95 476 ILE B N 1
ATOM 8031 C CA . ILE B 1 497 ? -11.190 54.534 42.220 1.00 147.44 476 ILE B CA 1
ATOM 8032 C C . ILE B 1 497 ? -11.435 55.919 41.599 1.00 145.45 476 ILE B C 1
ATOM 8033 O O . ILE B 1 497 ? -12.468 56.539 41.831 1.00 146.32 476 ILE B O 1
ATOM 8038 N N . ALA B 1 498 ? -10.479 56.393 40.814 1.00 139.88 477 ALA B N 1
ATOM 8039 C CA . ALA B 1 498 ? -10.637 57.623 40.073 1.00 136.50 477 ALA B CA 1
ATOM 8040 C C . ALA B 1 498 ? -10.045 57.406 38.712 1.00 133.88 477 ALA B C 1
ATOM 8041 O O . ALA B 1 498 ? -9.441 56.371 38.450 1.00 137.07 477 ALA B O 1
ATOM 8043 N N . ASN B 1 499 ? -10.216 58.380 37.837 1.00 135.16 478 ASN B N 1
ATOM 8044 C CA . ASN B 1 499 ? -9.463 58.394 36.590 1.00 134.09 478 ASN B CA 1
ATOM 8045 C C . ASN B 1 499 ? -9.301 59.797 36.012 1.00 135.60 478 ASN B C 1
ATOM 8046 O O . ASN B 1 499 ? -9.824 60.787 36.535 1.00 134.87 478 ASN B O 1
ATOM 8051 N N . GLY B 1 500 ? -8.523 59.872 34.947 1.00 133.13 479 GLY B N 1
ATOM 8052 C CA . GLY B 1 500 ? -8.274 61.131 34.299 1.00 132.45 479 GLY B CA 1
ATOM 8053 C C . GLY B 1 500 ? -7.273 60.944 33.192 1.00 128.39 479 GLY B C 1
ATOM 8054 O O . GLY B 1 500 ? -7.259 59.907 32.536 1.00 126.68 479 GLY B O 1
ATOM 8055 N N . GLN B 1 501 ? -6.437 61.955 33.002 1.00 128.59 480 GLN B N 1
ATOM 8056 C CA . GLN B 1 501 ? -5.463 61.995 31.924 1.00 127.31 480 GLN B CA 1
ATOM 8057 C C . GLN B 1 501 ? -4.092 61.605 32.466 1.00 123.83 480 GLN B C 1
ATOM 8058 O O . GLN B 1 501 ? -3.476 62.363 33.216 1.00 126.50 480 GLN B O 1
ATOM 8064 N N . GLY B 1 502 ? -3.615 60.426 32.077 1.00 116.96 481 GLY B N 1
ATOM 8065 C CA . GLY B 1 502 ? -2.331 59.943 32.536 1.00 116.38 481 GLY B CA 1
ATOM 8066 C C . GLY B 1 502 ? -1.173 60.448 31.705 1.00 117.77 481 GLY B C 1
ATOM 8067 O O . GLY B 1 502 ? -1.185 60.332 30.486 1.00 116.78 481 GLY B O 1
ATOM 8068 N N . ILE B 1 503 ? -0.166 61.000 32.372 1.00 121.48 482 ILE B N 1
ATOM 8069 C CA . ILE B 1 503 ? 1.058 61.421 31.715 1.00 125.28 482 ILE B CA 1
ATOM 8070 C C . ILE B 1 503 ? 2.151 60.414 32.018 1.00 127.02 482 ILE B C 1
ATOM 8071 O O . ILE B 1 503 ? 2.284 59.961 33.154 1.00 131.16 482 ILE B O 1
ATOM 8076 N N . GLY B 1 504 ? 2.941 60.076 31.005 1.00 127.44 483 GLY B N 1
ATOM 8077 C CA . GLY B 1 504 ? 3.906 58.991 31.124 1.00 128.02 483 GLY B CA 1
ATOM 8078 C C . GLY B 1 504 ? 3.203 57.691 30.782 1.00 125.53 483 GLY B C 1
ATOM 8079 O O . GLY B 1 504 ? 2.024 57.702 30.404 1.00 121.85 483 GLY B O 1
ATOM 8080 N N . ARG B 1 505 ? 3.917 56.572 30.904 1.00 127.51 484 ARG B N 1
ATOM 8081 C CA . ARG B 1 505 ? 3.317 55.242 30.667 1.00 127.11 484 ARG B CA 1
ATOM 8082 C C . ARG B 1 505 ? 3.514 54.218 31.824 1.00 123.17 484 ARG B C 1
ATOM 8083 O O . ARG B 1 505 ? 2.973 53.114 31.775 1.00 118.69 484 ARG B O 1
ATOM 8091 N N . GLY B 1 506 ? 4.242 54.590 32.874 1.00 123.97 485 GLY B N 1
ATOM 8092 C CA . GLY B 1 506 ? 4.616 53.634 33.918 1.00 122.34 485 GLY B CA 1
ATOM 8093 C C . GLY B 1 506 ? 3.515 53.402 34.926 1.00 120.72 485 GLY B C 1
ATOM 8094 O O . GLY B 1 506 ? 2.346 53.606 34.626 1.00 120.80 485 GLY B O 1
ATOM 8095 N N . SER B 1 507 ? 3.895 52.972 36.126 1.00 122.59 486 SER B N 1
ATOM 8096 C CA . SER B 1 507 ? 2.943 52.746 37.228 1.00 122.99 486 SER B CA 1
ATOM 8097 C C . SER B 1 507 ? 3.631 52.449 38.564 1.00 124.33 486 SER B C 1
ATOM 8098 O O . SER B 1 507 ? 4.777 51.987 38.602 1.00 127.55 486 SER B O 1
ATOM 8101 N N . VAL B 1 508 ? 2.921 52.689 39.659 1.00 122.52 487 VAL B N 1
ATOM 8102 C CA . VAL B 1 508 ? 3.463 52.410 40.977 1.00 125.08 487 VAL B CA 1
ATOM 8103 C C . VAL B 1 508 ? 2.369 52.241 42.003 1.00 125.80 487 VAL B C 1
ATOM 8104 O O . VAL B 1 508 ? 1.213 52.603 41.773 1.00 120.99 487 VAL B O 1
ATOM 8108 N N . VAL B 1 509 ? 2.765 51.675 43.139 1.00 131.28 488 VAL B N 1
ATOM 8109 C CA . VAL B 1 509 ? 1.903 51.555 44.303 1.00 136.53 488 VAL B CA 1
ATOM 8110 C C . VAL B 1 509 ? 2.566 52.285 45.463 1.00 143.68 488 VAL B C 1
ATOM 8111 O O . VAL B 1 509 ? 3.797 52.297 45.594 1.00 145.55 488 VAL B O 1
ATOM 8115 N N . GLY B 1 510 ? 1.739 52.891 46.306 1.00 147.92 489 GLY B N 1
ATOM 8116 C CA . GLY B 1 510 ? 2.226 53.653 47.448 1.00 152.97 489 GLY B CA 1
ATOM 8117 C C . GLY B 1 510 ? 1.072 54.368 48.123 1.00 155.46 489 GLY B C 1
ATOM 8118 O O . GLY B 1 510 ? 0.001 54.530 47.524 1.00 154.72 489 GLY B O 1
ATOM 8119 N N . THR B 1 511 ? 1.287 54.798 49.366 1.00 157.56 490 THR B N 1
ATOM 8120 C CA . THR B 1 511 ? 0.221 55.420 50.157 1.00 156.08 490 THR B CA 1
ATOM 8121 C C . THR B 1 511 ? 0.076 56.907 49.795 1.00 157.17 490 THR B C 1
ATOM 8122 O O . THR B 1 511 ? 1.074 57.605 49.589 1.00 158.21 490 THR B O 1
ATOM 8126 N N . THR B 1 512 ? -1.173 57.373 49.698 1.00 155.59 491 THR B N 1
ATOM 8127 C CA . THR B 1 512 ? -1.463 58.769 49.354 1.00 155.14 491 THR B CA 1
ATOM 8128 C C . THR B 1 512 ? -0.965 59.744 50.419 1.00 161.56 491 THR B C 1
ATOM 8129 O O . THR B 1 512 ? -0.777 59.379 51.587 1.00 164.09 491 THR B O 1
ATOM 8133 N N . LEU B 1 513 ? -0.739 60.985 49.989 1.00 163.91 492 LEU B N 1
ATOM 8134 C CA . LEU B 1 513 ? -0.583 62.122 50.898 1.00 168.49 492 LEU B CA 1
ATOM 8135 C C . LEU B 1 513 ? -1.338 63.310 50.304 1.00 171.06 492 LEU B C 1
ATOM 8136 O O . LEU B 1 513 ? -0.776 64.105 49.538 1.00 172.60 492 LEU B O 1
ATOM 8141 N N . VAL B 1 514 ? -2.621 63.413 50.648 1.00 172.89 493 VAL B N 1
ATOM 8142 C CA . VAL B 1 514 ? -3.454 64.518 50.170 1.00 174.43 493 VAL B CA 1
ATOM 8143 C C . VAL B 1 514 ? -2.865 65.816 50.722 1.00 178.89 493 VAL B C 1
ATOM 8144 O O . VAL B 1 514 ? -2.895 66.046 51.927 1.00 182.91 493 VAL B O 1
ATOM 8148 N N . ALA B 1 515 ? -2.295 66.634 49.840 1.00 179.98 494 ALA B N 1
ATOM 8149 C CA . ALA B 1 515 ? -1.718 67.924 50.229 1.00 186.10 494 ALA B CA 1
ATOM 8150 C C . ALA B 1 515 ? -2.582 69.075 49.720 1.00 186.73 494 ALA B C 1
ATOM 8151 O O . ALA B 1 515 ? -2.643 69.336 48.519 1.00 186.69 494 ALA B O 1
ATOM 8153 N N . GLU B 1 516 ? -3.248 69.758 50.643 1.00 189.61 495 GLU B N 1
ATOM 8154 C CA . GLU B 1 516 ? -4.130 70.866 50.297 1.00 191.47 495 GLU B CA 1
ATOM 8155 C C . GLU B 1 516 ? -3.322 72.141 50.049 1.00 193.35 495 GLU B C 1
ATOM 8156 O O . GLU B 1 516 ? -3.800 73.079 49.403 1.00 193.81 495 GLU B O 1
ATOM 8162 N N . THR B 1 517 ? -2.104 72.168 50.587 1.00 193.63 496 THR B N 1
ATOM 8163 C CA . THR B 1 517 ? -1.164 73.269 50.379 1.00 195.09 496 THR B CA 1
ATOM 8164 C C . THR B 1 517 ? 0.279 72.746 50.415 1.00 193.77 496 THR B C 1
ATOM 8165 O O . THR B 1 517 ? 0.513 71.582 50.732 1.00 192.73 496 THR B O 1
ATOM 8169 N N . VAL B 1 518 ? 1.237 73.612 50.092 1.00 194.82 497 VAL B N 1
ATOM 8170 C CA . VAL B 1 518 ? 2.661 73.243 50.079 1.00 193.69 497 VAL B CA 1
ATOM 8171 C C . VAL B 1 518 ? 3.189 72.926 51.476 1.00 195.84 497 VAL B C 1
ATOM 8172 O O . VAL B 1 518 ? 4.052 72.059 51.634 1.00 192.88 497 VAL B O 1
ATOM 8176 N N . LYS B 1 519 ? 2.655 73.637 52.474 1.00 199.24 498 LYS B N 1
ATOM 8177 C CA . LYS B 1 519 ? 3.018 73.452 53.884 1.00 202.94 498 LYS B CA 1
ATOM 8178 C C . LYS B 1 519 ? 2.377 72.183 54.461 1.00 202.53 498 LYS B C 1
ATOM 8179 O O . LYS B 1 519 ? 2.775 71.699 55.521 1.00 204.95 498 LYS B O 1
ATOM 8185 N N . ASP B 1 520 ? 1.400 71.639 53.740 1.00 200.11 499 ASP B N 1
ATOM 8186 C CA . ASP B 1 520 ? 0.702 70.417 54.139 1.00 198.64 499 ASP B CA 1
ATOM 8187 C C . ASP B 1 520 ? 1.529 69.154 53.850 1.00 198.62 499 ASP B C 1
ATOM 8188 O O . ASP B 1 520 ? 1.007 68.041 53.928 1.00 198.19 499 ASP B O 1
ATOM 8193 N N . LEU B 1 521 ? 2.801 69.332 53.485 1.00 201.11 500 LEU B N 1
ATOM 8194 C CA . LEU B 1 521 ? 3.748 68.222 53.327 1.00 200.01 500 LEU B CA 1
ATOM 8195 C C . LEU B 1 521 ? 5.207 68.686 53.485 1.00 203.89 500 LEU B C 1
ATOM 8196 O O . LEU B 1 521 ? 6.125 68.069 52.935 1.00 202.06 500 LEU B O 1
ATOM 8201 N N . GLU B 1 522 ? 5.415 69.750 54.262 1.00 208.06 501 GLU B N 1
ATOM 8202 C CA . GLU B 1 522 ? 6.709 70.435 54.306 1.00 211.85 501 GLU B CA 1
ATOM 8203 C C . GLU B 1 522 ? 7.758 69.624 55.070 1.00 215.46 501 GLU B C 1
ATOM 8204 O O . GLU B 1 522 ? 8.739 69.164 54.486 1.00 213.77 501 GLU B O 1
ATOM 8210 N N . GLY B 1 523 ? 7.541 69.452 56.370 1.00 221.72 502 GLY B N 1
ATOM 8211 C CA . GLY B 1 523 ? 8.512 68.787 57.237 1.00 227.28 502 GLY B CA 1
ATOM 8212 C C . GLY B 1 523 ? 8.180 67.337 57.520 1.00 225.40 502 GLY B C 1
ATOM 8213 O O . GLY B 1 523 ? 8.944 66.645 58.189 1.00 229.88 502 GLY B O 1
ATOM 8214 N N . LYS B 1 524 ? 7.043 66.876 57.007 1.00 222.45 503 LYS B N 1
ATOM 8215 C CA . LYS B 1 524 ? 6.571 65.516 57.256 1.00 223.21 503 LYS B CA 1
ATOM 8216 C C . LYS B 1 524 ? 6.655 64.699 55.969 1.00 218.23 503 LYS B C 1
ATOM 8217 O O . LYS B 1 524 ? 5.645 64.203 55.467 1.00 213.19 503 LYS B O 1
ATOM 8223 N N . ASP B 1 525 ? 7.873 64.545 55.452 1.00 219.57 504 ASP B N 1
ATOM 8224 C CA . ASP B 1 525 ? 8.071 63.989 54.112 1.00 214.72 504 ASP B CA 1
ATOM 8225 C C . ASP B 1 525 ? 9.176 62.921 54.007 1.00 215.18 504 ASP B C 1
ATOM 8226 O O . ASP B 1 525 ? 10.357 63.202 54.221 1.00 222.78 504 ASP B O 1
ATOM 8231 N N . LEU B 1 526 ? 8.765 61.690 53.705 1.00 209.36 505 LEU B N 1
ATOM 8232 C CA . LEU B 1 526 ? 9.662 60.669 53.169 1.00 205.46 505 LEU B CA 1
ATOM 8233 C C . LEU B 1 526 ? 9.282 60.470 51.696 1.00 201.38 505 LEU B C 1
ATOM 8234 O O . LEU B 1 526 ? 8.434 61.194 51.157 1.00 195.71 505 LEU B O 1
ATOM 8239 N N . SER B 1 527 ? 9.926 59.504 51.050 1.00 202.40 506 SER B N 1
ATOM 8240 C CA . SER B 1 527 ? 9.609 59.120 49.671 1.00 197.95 506 SER B CA 1
ATOM 8241 C C . SER B 1 527 ? 8.299 58.301 49.632 1.00 194.03 506 SER B C 1
ATOM 8242 O O . SER B 1 527 ? 7.284 58.739 50.179 1.00 195.28 506 SER B O 1
ATOM 8245 N N . ASP B 1 528 ? 8.324 57.151 48.949 1.00 189.75 507 ASP B N 1
ATOM 8246 C CA . ASP B 1 528 ? 7.285 56.087 49.011 1.00 184.01 507 ASP B CA 1
ATOM 8247 C C . ASP B 1 528 ? 5.791 56.494 49.035 1.00 178.24 507 ASP B C 1
ATOM 8248 O O . ASP B 1 528 ? 4.936 55.696 49.428 1.00 174.09 507 ASP B O 1
ATOM 8253 N N . LYS B 1 529 ? 5.470 57.703 48.586 1.00 175.55 508 LYS B N 1
ATOM 8254 C CA . LYS B 1 529 ? 4.086 58.174 48.605 1.00 173.84 508 LYS B CA 1
ATOM 8255 C C . LYS B 1 529 ? 3.704 58.817 47.274 1.00 172.85 508 LYS B C 1
ATOM 8256 O O . LYS B 1 529 ? 4.573 59.254 46.519 1.00 175.80 508 LYS B O 1
ATOM 8262 N N . VAL B 1 530 ? 2.404 58.839 46.983 1.00 168.79 509 VAL B N 1
ATOM 8263 C CA . VAL B 1 530 ? 1.881 59.501 45.791 1.00 164.75 509 VAL B CA 1
ATOM 8264 C C . VAL B 1 530 ? 1.022 60.682 46.250 1.00 166.09 509 VAL B C 1
ATOM 8265 O O . VAL B 1 530 ? -0.050 60.493 46.824 1.00 165.98 509 VAL B O 1
ATOM 8269 N N . ILE B 1 531 ? 1.509 61.899 46.013 1.00 166.27 510 ILE B N 1
ATOM 8270 C CA . ILE B 1 531 ? 0.849 63.106 46.526 1.00 166.41 510 ILE B CA 1
ATOM 8271 C C . ILE B 1 531 ? -0.362 63.498 45.677 1.00 163.78 510 ILE B C 1
ATOM 8272 O O . ILE B 1 531 ? -0.326 63.392 44.450 1.00 160.00 510 ILE B O 1
ATOM 8277 N N . VAL B 1 532 ? -1.429 63.933 46.353 1.00 165.36 511 VAL B N 1
ATOM 8278 C CA . VAL B 1 532 ? -2.693 64.321 45.711 1.00 163.85 511 VAL B CA 1
ATOM 8279 C C . VAL B 1 532 ? -3.025 65.786 46.014 1.00 170.61 511 VAL B C 1
ATOM 8280 O O . VAL B 1 532 ? -3.543 66.100 47.084 1.00 181.09 511 VAL B O 1
ATOM 8284 N N . THR B 1 533 ? -2.738 66.680 45.075 1.00 169.61 512 THR B N 1
ATOM 8285 C CA . THR B 1 533 ? -2.910 68.116 45.300 1.00 172.70 512 THR B CA 1
ATOM 8286 C C . THR B 1 533 ? -3.918 68.699 44.327 1.00 170.75 512 THR B C 1
ATOM 8287 O O . THR B 1 533 ? -4.537 67.960 43.567 1.00 167.05 512 THR B O 1
ATOM 8291 N N . ASN B 1 534 ? -4.084 70.023 44.362 1.00 172.92 513 ASN B N 1
ATOM 8292 C CA . ASN B 1 534 ? -4.882 70.738 43.362 1.00 171.16 513 ASN B CA 1
ATOM 8293 C C . ASN B 1 534 ? -4.101 70.930 42.049 1.00 167.69 513 ASN B C 1
ATOM 8294 O O . ASN B 1 534 ? -4.423 70.315 41.021 1.00 164.84 513 ASN B O 1
ATOM 8299 N N . SER B 1 535 ? -3.076 71.778 42.090 1.00 166.81 514 SER B N 1
ATOM 8300 C CA . SER B 1 535 ? -2.158 71.944 40.960 1.00 163.74 514 SER B CA 1
ATOM 8301 C C . SER B 1 535 ? -0.727 72.021 41.483 1.00 164.37 514 SER B C 1
ATOM 8302 O O . SER B 1 535 ? -0.501 71.902 42.687 1.00 166.46 514 SER B O 1
ATOM 8305 N N . ILE B 1 536 ? 0.235 72.181 40.580 1.00 163.43 515 ILE B N 1
ATOM 8306 C CA . ILE B 1 536 ? 1.634 72.348 40.969 1.00 167.83 515 ILE B CA 1
ATOM 8307 C C . ILE B 1 536 ? 2.107 73.793 40.748 1.00 177.11 515 ILE B C 1
ATOM 8308 O O . ILE B 1 536 ? 2.092 74.305 39.624 1.00 177.33 515 ILE B O 1
ATOM 8313 N N . ASP B 1 537 ? 2.494 74.443 41.849 1.00 186.23 516 ASP B N 1
ATOM 8314 C CA . ASP B 1 537 ? 3.150 75.756 41.832 1.00 192.66 516 ASP B CA 1
ATOM 8315 C C . ASP B 1 537 ? 4.653 75.552 41.585 1.00 194.42 516 ASP B C 1
ATOM 8316 O O . ASP B 1 537 ? 5.108 74.458 41.236 1.00 188.45 516 ASP B O 1
ATOM 8321 N N . GLU B 1 538 ? 5.418 76.623 41.758 1.00 200.69 517 GLU B N 1
ATOM 8322 C CA . GLU B 1 538 ? 6.864 76.520 41.917 1.00 204.80 517 GLU B CA 1
ATOM 8323 C C . GLU B 1 538 ? 7.241 75.951 43.296 1.00 205.24 517 GLU B C 1
ATOM 8324 O O . GLU B 1 538 ? 8.309 75.353 43.446 1.00 201.92 517 GLU B O 1
ATOM 8330 N N . THR B 1 539 ? 6.369 76.158 44.291 1.00 206.37 518 THR B N 1
ATOM 8331 C CA . THR B 1 539 ? 6.603 75.702 45.672 1.00 208.46 518 THR B CA 1
ATOM 8332 C C . THR B 1 539 ? 6.372 74.200 45.819 1.00 207.88 518 THR B C 1
ATOM 8333 O O . THR B 1 539 ? 6.877 73.581 46.760 1.00 210.93 518 THR B O 1
ATOM 8337 N N . PHE B 1 540 ? 5.582 73.630 44.912 1.00 204.61 519 PHE B N 1
ATOM 8338 C CA . PHE B 1 540 ? 5.317 72.196 44.909 1.00 201.50 519 PHE B CA 1
ATOM 8339 C C . PHE B 1 540 ? 6.410 71.420 44.170 1.00 199.63 519 PHE B C 1
ATOM 8340 O O . PHE B 1 540 ? 6.745 70.303 44.573 1.00 197.69 519 PHE B O 1
ATOM 8348 N N . VAL B 1 541 ? 6.978 72.016 43.114 1.00 198.68 520 VAL B N 1
ATOM 8349 C CA . VAL B 1 541 ? 7.939 71.313 42.235 1.00 194.45 520 VAL B CA 1
ATOM 8350 C C . VAL B 1 541 ? 9.166 70.681 42.928 1.00 195.75 520 VAL B C 1
ATOM 8351 O O . VAL B 1 541 ? 9.673 69.664 42.453 1.00 190.09 520 VAL B O 1
ATOM 8355 N N . PRO B 1 542 ? 9.644 71.266 44.044 1.00 201.67 521 PRO B N 1
ATOM 8356 C CA . PRO B 1 542 ? 10.735 70.604 44.770 1.00 204.20 521 PRO B CA 1
ATOM 8357 C C . PRO B 1 542 ? 10.305 69.323 45.505 1.00 201.38 521 PRO B C 1
ATOM 8358 O O . PRO B 1 542 ? 11.084 68.369 45.576 1.00 200.41 521 PRO B O 1
ATOM 8362 N N . TYR B 1 543 ? 9.086 69.312 46.050 1.00 198.72 522 TYR B N 1
ATOM 8363 C CA . TYR B 1 543 ? 8.569 68.155 46.793 1.00 195.11 522 TYR B CA 1
ATOM 8364 C C . TYR B 1 543 ? 8.126 67.004 45.872 1.00 190.28 522 TYR B C 1
ATOM 8365 O O . TYR B 1 543 ? 8.344 65.836 46.199 1.00 185.42 522 TYR B O 1
ATOM 8374 N N . VAL B 1 544 ? 7.521 67.331 44.728 1.00 188.62 523 VAL B N 1
ATOM 8375 C CA . VAL B 1 544 ? 7.002 66.316 43.791 1.00 180.41 523 VAL B CA 1
ATOM 8376 C C . VAL B 1 544 ? 8.073 65.316 43.343 1.00 178.40 523 VAL B C 1
ATOM 8377 O O . VAL B 1 544 ? 7.822 64.117 43.337 1.00 177.31 523 VAL B O 1
ATOM 8381 N N . GLU B 1 545 ? 9.261 65.806 42.985 1.00 180.13 524 GLU B N 1
ATOM 8382 C CA . GLU B 1 545 ? 10.344 64.941 42.480 1.00 179.27 524 GLU B CA 1
ATOM 8383 C C . GLU B 1 545 ? 10.929 63.980 43.523 1.00 180.92 524 GLU B C 1
ATOM 8384 O O . GLU B 1 545 ? 11.609 63.019 43.166 1.00 178.66 524 GLU B O 1
ATOM 8390 N N . LYS B 1 546 ? 10.664 64.240 44.802 1.00 185.61 525 LYS B N 1
ATOM 8391 C CA . LYS B 1 546 ? 11.045 63.320 45.882 1.00 188.50 525 LYS B CA 1
ATOM 8392 C C . LYS B 1 546 ? 10.094 62.110 45.983 1.00 184.98 525 LYS B C 1
ATOM 8393 O O . LYS B 1 546 ? 10.428 61.105 46.616 1.00 184.73 525 LYS B O 1
ATOM 8399 N N . ALA B 1 547 ? 8.915 62.216 45.367 1.00 181.59 526 ALA B N 1
ATOM 8400 C CA . ALA B 1 547 ? 7.815 61.275 45.596 1.00 178.14 526 ALA B CA 1
ATOM 8401 C C . ALA B 1 547 ? 7.902 60.055 44.686 1.00 177.17 526 ALA B C 1
ATOM 8402 O O . ALA B 1 547 ? 8.851 59.929 43.908 1.00 181.28 526 ALA B O 1
ATOM 8404 N N . LEU B 1 548 ? 6.914 59.160 44.808 1.00 175.27 527 LEU B N 1
ATOM 8405 C CA . LEU B 1 548 ? 6.738 58.011 43.896 1.00 168.97 527 LEU B CA 1
ATOM 8406 C C . LEU B 1 548 ? 5.781 58.325 42.753 1.00 164.64 527 LEU B C 1
ATOM 8407 O O . LEU B 1 548 ? 6.057 57.974 41.608 1.00 163.16 527 LEU B O 1
ATOM 8412 N N . GLY B 1 549 ? 4.645 58.944 43.081 1.00 162.06 528 GLY B N 1
ATOM 8413 C CA . GLY B 1 549 ? 3.620 59.293 42.093 1.00 156.08 528 GLY B CA 1
ATOM 8414 C C . GLY B 1 549 ? 3.050 60.685 42.298 1.00 155.05 528 GLY B C 1
ATOM 8415 O O . GLY B 1 549 ? 3.519 61.439 43.151 1.00 155.22 528 GLY B O 1
ATOM 8416 N N . LEU B 1 550 ? 2.032 61.023 41.509 1.00 150.58 529 LEU B N 1
ATOM 8417 C CA . LEU B 1 550 ? 1.392 62.327 41.594 1.00 150.36 529 LEU B CA 1
ATOM 8418 C C . LEU B 1 550 ? -0.003 62.261 40.995 1.00 146.85 529 LEU B C 1
ATOM 8419 O O . LEU B 1 550 ? -0.178 61.718 39.913 1.00 142.74 529 LEU B O 1
ATOM 8424 N N . ILE B 1 551 ? -0.996 62.778 41.717 1.00 148.28 530 ILE B N 1
ATOM 8425 C CA . ILE B 1 551 ? -2.346 62.959 41.171 1.00 145.78 530 ILE B CA 1
ATOM 8426 C C . ILE B 1 551 ? -2.736 64.401 41.413 1.00 149.39 530 ILE B C 1
ATOM 8427 O O . ILE B 1 551 ? -2.669 64.868 42.547 1.00 152.89 530 ILE B O 1
ATOM 8432 N N . THR B 1 552 ? -3.155 65.098 40.358 1.00 151.32 531 THR B N 1
ATOM 8433 C CA . THR B 1 552 ? -3.500 66.523 40.450 1.00 153.94 531 THR B CA 1
ATOM 8434 C C . THR B 1 552 ? -4.959 66.746 40.067 1.00 156.24 531 THR B C 1
ATOM 8435 O O . THR B 1 552 ? -5.526 65.961 39.294 1.00 154.93 531 THR B O 1
ATOM 8439 N N . GLU B 1 553 ? -5.557 67.809 40.618 1.00 162.93 532 GLU B N 1
ATOM 8440 C CA . GLU B 1 553 ? -7.032 67.983 40.629 1.00 167.74 532 GLU B CA 1
ATOM 8441 C C . GLU B 1 553 ? -7.623 68.175 39.248 1.00 167.83 532 GLU B C 1
ATOM 8442 O O . GLU B 1 553 ? -8.623 67.546 38.885 1.00 173.57 532 GLU B O 1
ATOM 8448 N N . GLU B 1 554 ? -7.023 69.074 38.492 1.00 164.80 533 GLU B N 1
ATOM 8449 C CA . GLU B 1 554 ? -7.531 69.382 37.174 1.00 165.00 533 GLU B CA 1
ATOM 8450 C C . GLU B 1 554 ? -6.336 69.363 36.224 1.00 160.72 533 GLU B C 1
ATOM 8451 O O . GLU B 1 554 ? -5.507 68.457 36.323 1.00 158.54 533 GLU B O 1
ATOM 8457 N N . ASN B 1 555 ? -6.247 70.331 35.316 1.00 160.72 534 ASN B N 1
ATOM 8458 C CA . ASN B 1 555 ? -5.060 70.559 34.496 1.00 158.04 534 ASN B CA 1
ATOM 8459 C C . ASN B 1 555 ? -5.187 69.883 33.120 1.00 152.13 534 ASN B C 1
ATOM 8460 O O . ASN B 1 555 ? -6.117 69.112 32.885 1.00 146.34 534 ASN B O 1
ATOM 8465 N N . GLY B 1 556 ? -4.271 70.233 32.216 1.00 153.27 535 GLY B N 1
ATOM 8466 C CA . GLY B 1 556 ? -4.150 69.630 30.878 1.00 155.29 535 GLY B CA 1
ATOM 8467 C C . GLY B 1 556 ? -2.787 68.963 30.712 1.00 158.79 535 GLY B C 1
ATOM 8468 O O . GLY B 1 556 ? -2.123 68.693 31.714 1.00 166.89 535 GLY B O 1
ATOM 8469 N N . ILE B 1 557 ? -2.347 68.709 29.471 1.00 158.24 536 ILE B N 1
ATOM 8470 C CA . ILE B 1 557 ? -1.128 67.883 29.232 1.00 154.51 536 ILE B CA 1
ATOM 8471 C C . ILE B 1 557 ? 0.222 68.596 29.344 1.00 158.32 536 ILE B C 1
ATOM 8472 O O . ILE B 1 557 ? 1.224 67.943 29.638 1.00 158.09 536 ILE B O 1
ATOM 8477 N N . THR B 1 558 ? 0.265 69.902 29.080 1.00 160.32 537 THR B N 1
ATOM 8478 C CA . THR B 1 558 ? 1.510 70.663 29.211 1.00 163.20 537 THR B CA 1
ATOM 8479 C C . THR B 1 558 ? 1.558 71.482 30.505 1.00 166.39 537 THR B C 1
ATOM 8480 O O . THR B 1 558 ? 2.505 72.235 30.727 1.00 171.25 537 THR B O 1
ATOM 8484 N N . SER B 1 559 ? 0.553 71.302 31.363 1.00 165.99 538 SER B N 1
ATOM 8485 C CA . SER B 1 559 ? 0.441 72.007 32.649 1.00 170.15 538 SER B CA 1
ATOM 8486 C C . SER B 1 559 ? 1.678 71.860 33.527 1.00 171.46 538 SER B C 1
ATOM 8487 O O . SER B 1 559 ? 2.472 70.939 33.327 1.00 165.97 538 SER B O 1
ATOM 8490 N N . PRO B 1 560 ? 1.831 72.748 34.528 1.00 177.89 539 PRO B N 1
ATOM 8491 C CA . PRO B 1 560 ? 2.958 72.590 35.449 1.00 183.31 539 PRO B CA 1
ATOM 8492 C C . PRO B 1 560 ? 2.985 71.204 36.099 1.00 184.99 539 PRO B C 1
ATOM 8493 O O . PRO B 1 560 ? 4.054 70.606 36.245 1.00 187.98 539 PRO B O 1
ATOM 8497 N N . SER B 1 561 ? 1.802 70.713 36.465 1.00 184.64 540 SER B N 1
ATOM 8498 C CA . SER B 1 561 ? 1.636 69.426 37.136 1.00 182.96 540 SER B CA 1
ATOM 8499 C C . SER B 1 561 ? 2.017 68.246 36.227 1.00 177.99 540 SER B C 1
ATOM 8500 O O . SER B 1 561 ? 2.708 67.312 36.654 1.00 179.03 540 SER B O 1
ATOM 8503 N N . ALA B 1 562 ? 1.561 68.304 34.978 1.00 170.73 541 ALA B N 1
ATOM 8504 C CA . ALA B 1 562 ? 1.830 67.260 33.989 1.00 161.26 541 ALA B CA 1
ATOM 8505 C C . ALA B 1 562 ? 3.277 67.280 33.509 1.00 159.79 541 ALA B C 1
ATOM 8506 O O . ALA B 1 562 ? 3.911 66.233 33.388 1.00 157.60 541 ALA B O 1
ATOM 8508 N N . ILE B 1 563 ? 3.797 68.473 33.236 1.00 161.01 542 ILE B N 1
ATOM 8509 C CA . ILE B 1 563 ? 5.116 68.604 32.624 1.00 161.07 542 ILE B CA 1
ATOM 8510 C C . ILE B 1 563 ? 6.216 68.089 33.544 1.00 163.44 542 ILE B C 1
ATOM 8511 O O . ILE B 1 563 ? 7.141 67.421 33.079 1.00 162.53 542 ILE B O 1
ATOM 8516 N N . VAL B 1 564 ? 6.090 68.374 34.844 1.00 166.09 543 VAL B N 1
ATOM 8517 C CA . VAL B 1 564 ? 7.108 67.998 35.836 1.00 166.99 543 VAL B CA 1
ATOM 8518 C C . VAL B 1 564 ? 7.236 66.483 35.991 1.00 161.27 543 VAL B C 1
ATOM 8519 O O . VAL B 1 564 ? 8.338 65.961 36.169 1.00 160.43 543 VAL B O 1
ATOM 8523 N N . GLY B 1 565 ? 6.110 65.784 35.915 1.00 157.45 544 GLY B N 1
ATOM 8524 C CA . GLY B 1 565 ? 6.102 64.329 36.018 1.00 153.71 544 GLY B CA 1
ATOM 8525 C C . GLY B 1 565 ? 6.862 63.664 34.889 1.00 150.97 544 GLY B C 1
ATOM 8526 O O . GLY B 1 565 ? 7.702 62.808 35.137 1.00 152.53 544 GLY B O 1
ATOM 8527 N N . LEU B 1 566 ? 6.581 64.067 33.652 1.00 148.20 545 LEU B N 1
ATOM 8528 C CA . LEU B 1 566 ? 7.263 63.500 32.480 1.00 145.94 545 LEU B CA 1
ATOM 8529 C C . LEU B 1 566 ? 8.772 63.821 32.472 1.00 149.43 545 LEU B C 1
ATOM 8530 O O . LEU B 1 566 ? 9.575 63.013 32.018 1.00 146.66 545 LEU B O 1
ATOM 8535 N N . GLU B 1 567 ? 9.161 64.988 32.975 1.00 155.00 546 GLU B N 1
ATOM 8536 C CA . GLU B 1 567 ? 10.579 65.348 33.020 1.00 161.18 546 GLU B CA 1
ATOM 8537 C C . GLU B 1 567 ? 11.353 64.448 33.968 1.00 160.34 546 GLU B C 1
ATOM 8538 O O . GLU B 1 567 ? 12.440 63.988 33.635 1.00 159.86 546 GLU B O 1
ATOM 8544 N N . LYS B 1 568 ? 10.793 64.222 35.155 1.00 161.05 547 LYS B N 1
ATOM 8545 C CA . LYS B 1 568 ? 11.487 63.485 36.216 1.00 164.68 547 LYS B CA 1
ATOM 8546 C C . LYS B 1 568 ? 11.040 62.012 36.305 1.00 163.07 547 LYS B C 1
ATOM 8547 O O . LYS B 1 568 ? 11.277 61.348 37.316 1.00 165.97 547 LYS B O 1
ATOM 8553 N N . GLY B 1 569 ? 10.400 61.511 35.245 1.00 160.65 548 GLY B N 1
ATOM 8554 C CA . GLY B 1 569 ? 10.062 60.085 35.111 1.00 155.43 548 GLY B CA 1
ATOM 8555 C C . GLY B 1 569 ? 9.048 59.528 36.097 1.00 152.88 548 GLY B C 1
ATOM 8556 O O . GLY B 1 569 ? 8.978 58.317 36.301 1.00 150.06 548 GLY B O 1
ATOM 8557 N N . ILE B 1 570 ? 8.251 60.405 36.702 1.00 154.71 549 ILE B N 1
ATOM 8558 C CA . ILE B 1 570 ? 7.276 59.993 37.705 1.00 152.71 549 ILE B CA 1
ATOM 8559 C C . ILE B 1 570 ? 5.919 59.754 37.049 1.00 148.61 549 ILE B C 1
ATOM 8560 O O . ILE B 1 570 ? 5.401 60.635 36.349 1.00 151.93 549 ILE B O 1
ATOM 8565 N N . PRO B 1 571 ? 5.335 58.567 37.277 1.00 142.62 550 PRO B N 1
ATOM 8566 C CA . PRO B 1 571 ? 3.990 58.302 36.780 1.00 137.49 550 PRO B CA 1
ATOM 8567 C C . PRO B 1 571 ? 2.969 59.238 37.421 1.00 135.92 550 PRO B C 1
ATOM 8568 O O . PRO B 1 571 ? 2.899 59.334 38.642 1.00 137.65 550 PRO B O 1
ATOM 8572 N N . THR B 1 572 ? 2.198 59.931 36.593 1.00 132.34 551 THR B N 1
ATOM 8573 C CA . THR B 1 572 ? 1.262 60.932 37.074 1.00 132.50 551 THR B CA 1
ATOM 8574 C C . THR B 1 572 ? -0.073 60.781 36.358 1.00 128.05 551 THR B C 1
ATOM 8575 O O . THR B 1 572 ? -0.147 60.162 35.304 1.00 122.48 551 THR B O 1
ATOM 8579 N N . VAL B 1 573 ? -1.126 61.332 36.961 1.00 129.85 552 VAL B N 1
ATOM 8580 C CA . VAL B 1 573 ? -2.427 61.507 36.308 1.00 126.84 552 VAL B CA 1
ATOM 8581 C C . VAL B 1 573 ? -2.913 62.940 36.570 1.00 131.74 552 VAL B C 1
ATOM 8582 O O . VAL B 1 573 ? -2.770 63.455 37.681 1.00 135.84 552 VAL B O 1
ATOM 8586 N N . VAL B 1 574 ? -3.456 63.583 35.537 1.00 133.30 553 VAL B N 1
ATOM 8587 C CA . VAL B 1 574 ? -3.984 64.953 35.638 1.00 135.90 553 VAL B CA 1
ATOM 8588 C C . VAL B 1 574 ? -5.463 64.968 35.260 1.00 135.75 553 VAL B C 1
ATOM 8589 O O . VAL B 1 574 ? -5.949 64.047 34.611 1.00 137.29 553 VAL B O 1
ATOM 8593 N N . GLY B 1 575 ? -6.181 66.001 35.677 1.00 137.03 554 GLY B N 1
ATOM 8594 C CA . GLY B 1 575 ? -7.597 66.124 35.347 1.00 136.04 554 GLY B CA 1
ATOM 8595 C C . GLY B 1 575 ? -8.451 65.141 36.110 1.00 133.21 554 GLY B C 1
ATOM 8596 O O . GLY B 1 575 ? -9.366 64.551 35.542 1.00 132.19 554 GLY B O 1
ATOM 8597 N N . VAL B 1 576 ? -8.148 64.970 37.397 1.00 134.35 555 VAL B N 1
ATOM 8598 C CA . VAL B 1 576 ? -8.811 63.975 38.249 1.00 135.18 555 VAL B CA 1
ATOM 8599 C C . VAL B 1 576 ? -9.959 64.615 39.054 1.00 140.62 555 VAL B C 1
ATOM 8600 O O . VAL B 1 576 ? -9.775 65.011 40.208 1.00 143.19 555 VAL B O 1
ATOM 8604 N N . GLU B 1 577 ? -11.139 64.680 38.428 1.00 143.71 556 GLU B N 1
ATOM 8605 C CA . GLU B 1 577 ? -12.345 65.377 38.944 1.00 149.52 556 GLU B CA 1
ATOM 8606 C C . GLU B 1 577 ? -12.242 66.095 40.299 1.00 153.22 556 GLU B C 1
ATOM 8607 O O . GLU B 1 577 ? -12.193 67.323 40.334 1.00 159.50 556 GLU B O 1
ATOM 8613 N N . LYS B 1 578 ? -12.239 65.345 41.400 1.00 152.66 557 LYS B N 1
ATOM 8614 C CA . LYS B 1 578 ? -12.173 65.941 42.736 1.00 157.15 557 LYS B CA 1
ATOM 8615 C C . LYS B 1 578 ? -11.215 65.154 43.611 1.00 155.33 557 LYS B C 1
ATOM 8616 O O . LYS B 1 578 ? -11.607 64.620 44.640 1.00 157.73 557 LYS B O 1
ATOM 8622 N N . ALA B 1 579 ? -9.951 65.107 43.196 1.00 152.95 558 ALA B N 1
ATOM 8623 C CA . ALA B 1 579 ? -8.933 64.272 43.843 1.00 151.47 558 ALA B CA 1
ATOM 8624 C C . ALA B 1 579 ? -8.707 64.533 45.341 1.00 156.19 558 ALA B C 1
ATOM 8625 O O . ALA B 1 579 ? -8.486 63.590 46.097 1.00 155.73 558 ALA B O 1
ATOM 8627 N N . VAL B 1 580 ? -8.751 65.792 45.775 1.00 161.20 559 VAL B N 1
ATOM 8628 C CA . VAL B 1 580 ? -8.456 66.126 47.182 1.00 164.21 559 VAL B CA 1
ATOM 8629 C C . VAL B 1 580 ? -9.605 65.731 48.125 1.00 169.44 559 VAL B C 1
ATOM 8630 O O . VAL B 1 580 ? -9.362 65.297 49.257 1.00 169.30 559 VAL B O 1
ATOM 8634 N N . LYS B 1 581 ? -10.843 65.874 47.637 1.00 173.98 560 LYS B N 1
ATOM 8635 C CA . LYS B 1 581 ? -12.063 65.481 48.369 1.00 177.68 560 LYS B CA 1
ATOM 8636 C C . LYS B 1 581 ? -12.335 63.963 48.323 1.00 177.05 560 LYS B C 1
ATOM 8637 O O . LYS B 1 581 ? -12.553 63.336 49.363 1.00 181.46 560 LYS B O 1
ATOM 8643 N N . ASN B 1 582 ? -12.338 63.393 47.115 1.00 172.43 561 ASN B N 1
ATOM 8644 C CA . ASN B 1 582 ? -12.738 61.991 46.891 1.00 166.85 561 ASN B CA 1
ATOM 8645 C C . ASN B 1 582 ? -11.700 60.959 47.340 1.00 161.07 561 ASN B C 1
ATOM 8646 O O . ASN B 1 582 ? -12.055 59.977 47.992 1.00 159.78 561 ASN B O 1
ATOM 8651 N N . ILE B 1 583 ? -10.435 61.174 46.968 1.00 155.65 562 ILE B N 1
ATOM 8652 C CA . ILE B 1 583 ? -9.330 60.283 47.361 1.00 150.96 562 ILE B CA 1
ATOM 8653 C C . ILE B 1 583 ? -8.908 60.502 48.816 1.00 152.72 562 ILE B C 1
ATOM 8654 O O . ILE B 1 583 ? -8.568 61.616 49.209 1.00 153.28 562 ILE B O 1
ATOM 8659 N N . SER B 1 584 ? -8.914 59.423 49.597 1.00 151.84 563 SER B N 1
ATOM 8660 C CA . SER B 1 584 ? -8.618 59.493 51.026 1.00 155.27 563 SER B CA 1
ATOM 8661 C C . SER B 1 584 ? -7.137 59.670 51.290 1.00 155.58 563 SER B C 1
ATOM 8662 O O . SER B 1 584 ? -6.299 59.455 50.408 1.00 152.91 563 SER B O 1
ATOM 8665 N N . ASN B 1 585 ? -6.833 60.060 52.524 1.00 159.76 564 ASN B N 1
ATOM 8666 C CA . ASN B 1 585 ? -5.459 60.276 52.965 1.00 162.25 564 ASN B CA 1
ATOM 8667 C C . ASN B 1 585 ? -4.863 58.996 53.563 1.00 163.20 564 ASN B C 1
ATOM 8668 O O . ASN B 1 585 ? -5.548 58.226 54.245 1.00 161.94 564 ASN B O 1
ATOM 8673 N N . ASN B 1 586 ? -3.583 58.780 53.270 1.00 163.92 565 ASN B N 1
ATOM 8674 C CA . ASN B 1 586 ? -2.802 57.674 53.820 1.00 165.08 565 ASN B CA 1
ATOM 8675 C C . ASN B 1 586 ? -3.289 56.248 53.472 1.00 166.35 565 ASN B C 1
ATOM 8676 O O . ASN B 1 586 ? -2.863 55.280 54.117 1.00 170.64 565 ASN B O 1
ATOM 8681 N N . VAL B 1 587 ? -4.149 56.118 52.454 1.00 164.35 566 VAL B N 1
ATOM 8682 C CA . VAL B 1 587 ? -4.600 54.803 51.969 1.00 159.89 566 VAL B CA 1
ATOM 8683 C C . VAL B 1 587 ? -3.758 54.385 50.761 1.00 156.44 566 VAL B C 1
ATOM 8684 O O . VAL B 1 587 ? -3.522 55.189 49.854 1.00 155.98 566 VAL B O 1
ATOM 8688 N N . LEU B 1 588 ? -3.311 53.129 50.757 1.00 153.22 567 LEU B N 1
ATOM 8689 C CA . LEU B 1 588 ? -2.459 52.601 49.687 1.00 146.46 567 LEU B CA 1
ATOM 8690 C C . LEU B 1 588 ? -3.223 52.612 48.378 1.00 142.25 567 LEU B C 1
ATOM 8691 O O . LEU B 1 588 ? -4.398 52.252 48.353 1.00 142.52 567 LEU B O 1
ATOM 8696 N N . VAL B 1 589 ? -2.556 53.030 47.301 1.00 138.56 568 VAL B N 1
ATOM 8697 C CA . VAL B 1 589 ? -3.195 53.182 45.987 1.00 132.19 568 VAL B CA 1
ATOM 8698 C C . VAL B 1 589 ? -2.229 52.804 44.871 1.00 128.74 568 VAL B C 1
ATOM 8699 O O . VAL B 1 589 ? -1.017 52.817 45.071 1.00 132.16 568 VAL B O 1
ATOM 8703 N N . THR B 1 590 ? -2.768 52.436 43.716 1.00 123.87 569 THR B N 1
ATOM 8704 C CA . THR B 1 590 ? -1.952 52.153 42.543 1.00 123.59 569 THR B CA 1
ATOM 8705 C C . THR B 1 590 ? -2.330 53.086 41.412 1.00 125.03 569 THR B C 1
ATOM 8706 O O . THR B 1 590 ? -3.516 53.230 41.099 1.00 123.25 569 THR B O 1
ATOM 8710 N N . ILE B 1 591 ? -1.339 53.711 40.783 1.00 127.86 570 ILE B N 1
ATOM 8711 C CA . ILE B 1 591 ? -1.630 54.596 39.655 1.00 128.43 570 ILE B CA 1
ATOM 8712 C C . ILE B 1 591 ? -1.064 54.025 38.371 1.00 123.03 570 ILE B C 1
ATOM 8713 O O . ILE B 1 591 ? 0.043 53.506 38.354 1.00 122.64 570 ILE B O 1
ATOM 8718 N N . ASP B 1 592 ? -1.847 54.125 37.305 1.00 122.44 571 ASP B N 1
ATOM 8719 C CA . ASP B 1 592 ? -1.480 53.590 36.006 1.00 124.26 571 ASP B CA 1
ATOM 8720 C C . ASP B 1 592 ? -1.326 54.720 34.988 1.00 129.60 571 ASP B C 1
ATOM 8721 O O . ASP B 1 592 ? -2.317 55.299 34.533 1.00 130.23 571 ASP B O 1
ATOM 8726 N N . ALA B 1 593 ? -0.083 55.021 34.623 1.00 132.82 572 ALA B N 1
ATOM 8727 C CA . ALA B 1 593 ? 0.207 56.111 33.698 1.00 135.09 572 ALA B CA 1
ATOM 8728 C C . ALA B 1 593 ? -0.500 55.957 32.338 1.00 134.87 572 ALA B C 1
ATOM 8729 O O . ALA B 1 593 ? -1.238 56.851 31.941 1.00 135.85 572 ALA B O 1
ATOM 8731 N N . ALA B 1 594 ? -0.293 54.843 31.626 1.00 136.67 573 ALA B N 1
ATOM 8732 C CA . ALA B 1 594 ? -1.133 54.536 30.448 1.00 133.32 573 ALA B CA 1
ATOM 8733 C C . ALA B 1 594 ? -2.531 54.376 31.015 1.00 133.44 573 ALA B C 1
ATOM 8734 O O . ALA B 1 594 ? -2.680 54.383 32.232 1.00 141.70 573 ALA B O 1
ATOM 8736 N N . GLN B 1 595 ? -3.558 54.262 30.178 1.00 132.21 574 GLN B N 1
ATOM 8737 C CA . GLN B 1 595 ? -4.971 54.113 30.659 1.00 131.93 574 GLN B CA 1
ATOM 8738 C C . GLN B 1 595 ? -5.499 55.297 31.500 1.00 129.22 574 GLN B C 1
ATOM 8739 O O . GLN B 1 595 ? -6.632 55.721 31.318 1.00 128.53 574 GLN B O 1
ATOM 8745 N N . GLY B 1 596 ? -4.704 55.770 32.460 1.00 127.08 575 GLY B N 1
ATOM 8746 C CA . GLY B 1 596 ? -5.051 56.930 33.267 1.00 127.50 575 GLY B CA 1
ATOM 8747 C C . GLY B 1 596 ? -6.025 56.592 34.369 1.00 126.94 575 GLY B C 1
ATOM 8748 O O . GLY B 1 596 ? -6.975 57.330 34.626 1.00 126.80 575 GLY B O 1
ATOM 8749 N N . LYS B 1 597 ? -5.778 55.473 35.033 1.00 127.49 576 LYS B N 1
ATOM 8750 C CA . LYS B 1 597 ? -6.678 54.975 36.061 1.00 130.26 576 LYS B CA 1
ATOM 8751 C C . LYS B 1 597 ? -5.957 55.012 37.399 1.00 128.69 576 LYS B C 1
ATOM 8752 O O . LYS B 1 597 ? -4.727 55.054 37.448 1.00 125.71 576 LYS B O 1
ATOM 8758 N N . ILE B 1 598 ? -6.734 55.002 38.476 1.00 127.58 577 ILE B N 1
ATOM 8759 C CA . ILE B 1 598 ? -6.201 54.976 39.837 1.00 130.04 577 ILE B CA 1
ATOM 8760 C C . ILE B 1 598 ? -6.970 53.947 40.629 1.00 130.26 577 ILE B C 1
ATOM 8761 O O . ILE B 1 598 ? -8.190 53.995 40.628 1.00 131.60 577 ILE B O 1
ATOM 8766 N N . PHE B 1 599 ? -6.274 53.037 41.315 1.00 129.99 578 PHE B N 1
ATOM 8767 C CA . PHE B 1 599 ? -6.934 51.874 41.929 1.00 127.78 578 PHE B CA 1
ATOM 8768 C C . PHE B 1 599 ? -6.866 51.837 43.457 1.00 133.53 578 PHE B C 1
ATOM 8769 O O . PHE B 1 599 ? -6.064 52.532 44.087 1.00 133.36 578 PHE B O 1
ATOM 8777 N N . GLU B 1 600 ? -7.728 50.996 44.023 1.00 140.14 579 GLU B N 1
ATOM 8778 C CA . GLU B 1 600 ? -7.941 50.892 45.474 1.00 149.75 579 GLU B CA 1
ATOM 8779 C C . GLU B 1 600 ? -6.702 50.494 46.291 1.00 148.60 579 GLU B C 1
ATOM 8780 O O . GLU B 1 600 ? -6.554 50.946 47.422 1.00 153.10 579 GLU B O 1
ATOM 8786 N N . GLY B 1 601 ? -5.830 49.649 45.749 1.00 143.25 580 GLY B N 1
ATOM 8787 C CA . GLY B 1 601 ? -4.602 49.290 46.462 1.00 146.25 580 GLY B CA 1
ATOM 8788 C C . GLY B 1 601 ? -3.931 48.047 45.922 1.00 148.27 580 GLY B C 1
ATOM 8789 O O . GLY B 1 601 ? -4.233 46.940 46.357 1.00 159.46 580 GLY B O 1
ATOM 8790 N N . TYR B 1 602 ? -3.003 48.243 44.990 1.00 145.34 581 TYR B N 1
ATOM 8791 C CA . TYR B 1 602 ? -2.330 47.160 44.246 1.00 141.93 581 TYR B CA 1
ATOM 8792 C C . TYR B 1 602 ? -3.178 46.626 43.083 1.00 133.90 581 TYR B C 1
ATOM 8793 O O . TYR B 1 602 ? -4.340 46.294 43.281 1.00 131.71 581 TYR B O 1
ATOM 8802 N N . ALA B 1 603 ? -2.593 46.529 41.883 1.00 126.42 582 ALA B N 1
ATOM 8803 C CA . ALA B 1 603 ? -3.326 45.996 40.729 1.00 121.96 582 ALA B CA 1
ATOM 8804 C C . ALA B 1 603 ? -2.461 45.330 39.615 1.00 120.30 582 ALA B C 1
ATOM 8805 O O . ALA B 1 603 ? -2.098 44.163 39.755 1.00 119.80 582 ALA B O 1
ATOM 8807 N N . ASN B 1 604 ? -2.181 46.044 38.516 1.00 117.91 583 ASN B N 1
ATOM 8808 C CA . ASN B 1 604 ? -1.322 45.558 37.413 1.00 114.55 583 ASN B CA 1
ATOM 8809 C C . ASN B 1 604 ? -1.367 46.490 36.201 1.00 107.01 583 ASN B C 1
ATOM 8810 O O . ASN B 1 604 ? -0.485 46.437 35.347 1.00 101.12 583 ASN B O 1
ATOM 8815 N N . MET C 1 22 ? 31.354 3.326 28.155 1.00 131.57 1 MET C N 1
ATOM 8816 C CA . MET C 1 22 ? 29.962 3.844 28.290 1.00 133.38 1 MET C CA 1
ATOM 8817 C C . MET C 1 22 ? 29.491 3.506 29.674 1.00 126.38 1 MET C C 1
ATOM 8818 O O . MET C 1 22 ? 28.828 2.500 29.831 1.00 132.17 1 MET C O 1
ATOM 8823 N N . ARG C 1 23 ? 29.844 4.322 30.669 1.00 121.65 2 ARG C N 1
ATOM 8824 C CA . ARG C 1 23 ? 29.461 4.073 32.084 1.00 120.08 2 ARG C CA 1
ATOM 8825 C C . ARG C 1 23 ? 29.242 5.329 32.902 1.00 117.18 2 ARG C C 1
ATOM 8826 O O . ARG C 1 23 ? 28.330 5.362 33.698 1.00 119.72 2 ARG C O 1
ATOM 8834 N N . LYS C 1 24 ? 30.129 6.315 32.770 1.00 115.60 3 LYS C N 1
ATOM 8835 C CA . LYS C 1 24 ? 29.859 7.736 33.130 1.00 110.11 3 LYS C CA 1
ATOM 8836 C C . LYS C 1 24 ? 29.776 8.071 34.637 1.00 103.08 3 LYS C C 1
ATOM 8837 O O . LYS C 1 24 ? 30.629 8.807 35.173 1.00 98.60 3 LYS C O 1
ATOM 8843 N N . THR C 1 25 ? 28.745 7.550 35.298 1.00 98.38 4 THR C N 1
ATOM 8844 C CA . THR C 1 25 ? 28.513 7.820 36.720 1.00 95.41 4 THR C CA 1
ATOM 8845 C C . THR C 1 25 ? 29.310 6.811 37.632 1.00 92.64 4 THR C C 1
ATOM 8846 O O . THR C 1 25 ? 29.140 5.573 37.585 1.00 86.93 4 THR C O 1
ATOM 8850 N N . LYS C 1 26 ? 30.187 7.379 38.455 1.00 91.18 5 LYS C N 1
ATOM 8851 C CA . LYS C 1 26 ? 31.172 6.605 39.199 1.00 94.89 5 LYS C CA 1
ATOM 8852 C C . LYS C 1 26 ? 30.656 6.046 40.538 1.00 91.43 5 LYS C C 1
ATOM 8853 O O . LYS C 1 26 ? 29.834 6.664 41.215 1.00 93.16 5 LYS C O 1
ATOM 8859 N N . ILE C 1 27 ? 31.157 4.881 40.917 1.00 86.77 6 ILE C N 1
ATOM 8860 C CA . ILE C 1 27 ? 30.631 4.172 42.090 1.00 87.66 6 ILE C CA 1
ATOM 8861 C C . ILE C 1 27 ? 31.594 4.147 43.257 1.00 84.11 6 ILE C C 1
ATOM 8862 O O . ILE C 1 27 ? 32.616 3.477 43.173 1.00 84.29 6 ILE C O 1
ATOM 8867 N N . VAL C 1 28 ? 31.273 4.867 44.332 1.00 83.53 7 VAL C N 1
ATOM 8868 C CA . VAL C 1 28 ? 32.058 4.824 45.583 1.00 88.00 7 VAL C CA 1
ATOM 8869 C C . VAL C 1 28 ? 31.537 3.740 46.567 1.00 93.34 7 VAL C C 1
ATOM 8870 O O . VAL C 1 28 ? 30.330 3.630 46.787 1.00 101.75 7 VAL C O 1
ATOM 8874 N N . CYS C 1 29 ? 32.428 2.960 47.176 1.00 93.05 8 CYS C N 1
ATOM 8875 C CA . CYS C 1 29 ? 31.986 1.885 48.067 1.00 100.39 8 CYS C CA 1
ATOM 8876 C C . CYS C 1 29 ? 32.636 1.920 49.421 1.00 100.50 8 CYS C C 1
ATOM 8877 O O . CYS C 1 29 ? 33.856 1.975 49.524 1.00 105.97 8 CYS C O 1
ATOM 8880 N N . THR C 1 30 ? 31.825 1.832 50.463 1.00 103.42 9 THR C N 1
ATOM 8881 C CA . THR C 1 30 ? 32.351 1.787 51.831 1.00 105.85 9 THR C CA 1
ATOM 8882 C C . THR C 1 30 ? 32.855 0.406 52.211 1.00 103.44 9 THR C C 1
ATOM 8883 O O . THR C 1 30 ? 32.075 -0.541 52.306 1.00 105.02 9 THR C O 1
ATOM 8887 N N . ILE C 1 31 ? 34.152 0.303 52.460 1.00 99.81 10 ILE C N 1
ATOM 8888 C CA . ILE C 1 31 ? 34.738 -0.972 52.882 1.00 105.47 10 ILE C CA 1
ATOM 8889 C C . ILE C 1 31 ? 34.493 -1.247 54.366 1.00 105.56 10 ILE C C 1
ATOM 8890 O O . ILE C 1 31 ? 34.698 -0.370 55.212 1.00 99.76 10 ILE C O 1
ATOM 8895 N N . GLY C 1 32 ? 34.072 -2.473 54.671 1.00 108.69 11 GLY C N 1
ATOM 8896 C CA . GLY C 1 32 ? 33.840 -2.887 56.060 1.00 115.46 11 GLY C CA 1
ATOM 8897 C C . GLY C 1 32 ? 34.111 -4.372 56.241 1.00 117.65 11 GLY C C 1
ATOM 8898 O O . GLY C 1 32 ? 34.591 -5.032 55.311 1.00 119.73 11 GLY C O 1
ATOM 8899 N N . PRO C 1 33 ? 33.774 -4.917 57.426 1.00 117.93 12 PRO C N 1
ATOM 8900 C CA . PRO C 1 33 ? 33.905 -6.353 57.728 1.00 119.40 12 PRO C CA 1
ATOM 8901 C C . PRO C 1 33 ? 33.465 -7.299 56.584 1.00 119.03 12 PRO C C 1
ATOM 8902 O O . PRO C 1 33 ? 34.085 -8.351 56.380 1.00 118.85 12 PRO C O 1
ATOM 8906 N N . ALA C 1 34 ? 32.417 -6.910 55.846 1.00 116.12 13 ALA C N 1
ATOM 8907 C CA . ALA C 1 34 ? 31.818 -7.749 54.791 1.00 116.08 13 ALA C CA 1
ATOM 8908 C C . ALA C 1 34 ? 32.669 -7.807 53.546 1.00 114.11 13 ALA C C 1
ATOM 8909 O O . ALA C 1 34 ? 32.421 -8.649 52.680 1.00 116.39 13 ALA C O 1
ATOM 8911 N N . SER C 1 35 ? 33.650 -6.906 53.460 1.00 110.39 14 SER C N 1
ATOM 8912 C CA . SER C 1 35 ? 34.386 -6.652 52.228 1.00 107.85 14 SER C CA 1
ATOM 8913 C C . SER C 1 35 ? 35.830 -6.184 52.485 1.00 107.78 14 SER C C 1
ATOM 8914 O O . SER C 1 35 ? 36.368 -5.355 51.714 1.00 103.09 14 SER C O 1
ATOM 8917 N N . GLU C 1 36 ? 36.446 -6.683 53.569 1.00 107.49 15 GLU C N 1
ATOM 8918 C CA . GLU C 1 36 ? 37.889 -6.469 53.801 1.00 105.70 15 GLU C CA 1
ATOM 8919 C C . GLU C 1 36 ? 38.639 -7.474 52.947 1.00 106.52 15 GLU C C 1
ATOM 8920 O O . GLU C 1 36 ? 39.782 -7.242 52.535 1.00 100.65 15 GLU C O 1
ATOM 8926 N N . SER C 1 37 ? 37.960 -8.594 52.696 1.00 112.61 16 SER C N 1
ATOM 8927 C CA . SER C 1 37 ? 38.535 -9.768 52.059 1.00 120.14 16 SER C CA 1
ATOM 8928 C C . SER C 1 37 ? 39.096 -9.489 50.651 1.00 120.80 16 SER C C 1
ATOM 8929 O O . SER C 1 37 ? 38.365 -9.085 49.752 1.00 119.90 16 SER C O 1
ATOM 8932 N N . GLU C 1 38 ? 40.400 -9.714 50.486 1.00 127.52 17 GLU C N 1
ATOM 8933 C CA . GLU C 1 38 ? 41.086 -9.686 49.185 1.00 130.29 17 GLU C CA 1
ATOM 8934 C C . GLU C 1 38 ? 40.208 -10.249 48.054 1.00 133.64 17 GLU C C 1
ATOM 8935 O O . GLU C 1 38 ? 40.066 -9.625 46.998 1.00 133.03 17 GLU C O 1
ATOM 8941 N N . GLU C 1 39 ? 39.622 -11.422 48.299 1.00 141.17 18 GLU C N 1
ATOM 8942 C CA . GLU C 1 39 ? 38.686 -12.077 47.369 1.00 143.83 18 GLU C CA 1
ATOM 8943 C C . GLU C 1 39 ? 37.481 -11.193 47.019 1.00 135.86 18 GLU C C 1
ATOM 8944 O O . GLU C 1 39 ? 37.063 -11.158 45.865 1.00 134.37 18 GLU C O 1
ATOM 8950 N N . MET C 1 40 ? 36.919 -10.514 48.024 1.00 129.86 19 MET C N 1
ATOM 8951 C CA . MET C 1 40 ? 35.708 -9.692 47.864 1.00 128.18 19 MET C CA 1
ATOM 8952 C C . MET C 1 40 ? 36.027 -8.320 47.272 1.00 125.33 19 MET C C 1
ATOM 8953 O O . MET C 1 40 ? 35.278 -7.813 46.438 1.00 120.45 19 MET C O 1
ATOM 8958 N N . ILE C 1 41 ? 37.143 -7.726 47.695 1.00 125.92 20 ILE C N 1
ATOM 8959 C CA . ILE C 1 41 ? 37.609 -6.460 47.115 1.00 121.13 20 ILE C CA 1
ATOM 8960 C C . ILE C 1 41 ? 37.895 -6.622 45.624 1.00 119.78 20 ILE C C 1
ATOM 8961 O O . ILE C 1 41 ? 37.652 -5.707 44.844 1.00 115.32 20 ILE C O 1
ATOM 8966 N N . GLU C 1 42 ? 38.413 -7.786 45.236 1.00 123.15 21 GLU C N 1
ATOM 8967 C CA . GLU C 1 42 ? 38.535 -8.119 43.819 1.00 122.98 21 GLU C CA 1
ATOM 8968 C C . GLU C 1 42 ? 37.166 -8.054 43.136 1.00 117.55 21 GLU C C 1
ATOM 8969 O O . GLU C 1 42 ? 37.008 -7.405 42.114 1.00 113.81 21 GLU C O 1
ATOM 8975 N N . LYS C 1 43 ? 36.181 -8.713 43.718 1.00 116.29 22 LYS C N 1
ATOM 8976 C CA . LYS C 1 43 ? 34.881 -8.827 43.076 1.00 118.17 22 LYS C CA 1
ATOM 8977 C C . LYS C 1 43 ? 34.200 -7.460 42.909 1.00 112.44 22 LYS C C 1
ATOM 8978 O O . LYS C 1 43 ? 33.466 -7.241 41.938 1.00 108.59 22 LYS C O 1
ATOM 8984 N N . LEU C 1 44 ? 34.446 -6.556 43.860 1.00 109.39 23 LEU C N 1
ATOM 8985 C CA . LEU C 1 44 ? 33.848 -5.206 43.849 1.00 105.09 23 LEU C CA 1
ATOM 8986 C C . LEU C 1 44 ? 34.505 -4.331 42.795 1.00 103.86 23 LEU C C 1
ATOM 8987 O O . LEU C 1 44 ? 33.841 -3.552 42.131 1.00 102.13 23 LEU C O 1
ATOM 8992 N N . ILE C 1 45 ? 35.816 -4.463 42.649 1.00 106.69 24 ILE C N 1
ATOM 8993 C CA . ILE C 1 45 ? 36.534 -3.746 41.612 1.00 105.66 24 ILE C CA 1
ATOM 8994 C C . ILE C 1 45 ? 36.004 -4.197 40.262 1.00 109.80 24 ILE C C 1
ATOM 8995 O O . ILE C 1 45 ? 35.674 -3.370 39.430 1.00 115.17 24 ILE C O 1
ATOM 9000 N N . ASN C 1 46 ? 35.899 -5.508 40.061 1.00 114.59 25 ASN C N 1
ATOM 9001 C CA . ASN C 1 46 ? 35.325 -6.059 38.834 1.00 116.72 25 ASN C CA 1
ATOM 9002 C C . ASN C 1 46 ? 33.872 -5.678 38.643 1.00 116.03 25 ASN C C 1
ATOM 9003 O O . ASN C 1 46 ? 33.403 -5.669 37.518 1.00 121.13 25 ASN C O 1
ATOM 9008 N N . ALA C 1 47 ? 33.161 -5.387 39.732 1.00 115.39 26 ALA C N 1
ATOM 9009 C CA . ALA C 1 47 ? 31.738 -5.031 39.667 1.00 117.51 26 ALA C CA 1
ATOM 9010 C C . ALA C 1 47 ? 31.498 -3.523 39.512 1.00 116.24 26 ALA C C 1
ATOM 9011 O O . ALA C 1 47 ? 30.343 -3.081 39.468 1.00 115.66 26 ALA C O 1
ATOM 9013 N N . GLY C 1 48 ? 32.587 -2.750 39.449 1.00 113.88 27 GLY C N 1
ATOM 9014 C CA . GLY C 1 48 ? 32.549 -1.355 39.010 1.00 109.14 27 GLY C CA 1
ATOM 9015 C C . GLY C 1 48 ? 33.105 -0.340 39.985 1.00 107.36 27 GLY C C 1
ATOM 9016 O O . GLY C 1 48 ? 33.181 0.831 39.659 1.00 110.33 27 GLY C O 1
ATOM 9017 N N . MET C 1 49 ? 33.530 -0.766 41.168 1.00 109.90 28 MET C N 1
ATOM 9018 C CA . MET C 1 49 ? 33.956 0.185 42.195 1.00 106.83 28 MET C CA 1
ATOM 9019 C C . MET C 1 49 ? 35.050 1.085 41.642 1.00 102.75 28 MET C C 1
ATOM 9020 O O . MET C 1 49 ? 36.015 0.612 41.054 1.00 101.17 28 MET C O 1
ATOM 9025 N N . ASN C 1 50 ? 34.892 2.383 41.845 1.00 101.99 29 ASN C N 1
ATOM 9026 C CA . ASN C 1 50 ? 35.893 3.367 41.398 1.00 106.68 29 ASN C CA 1
ATOM 9027 C C . ASN C 1 50 ? 36.631 4.035 42.558 1.00 106.36 29 ASN C C 1
ATOM 9028 O O . ASN C 1 50 ? 37.748 4.534 42.372 1.00 112.72 29 ASN C O 1
ATOM 9033 N N . VAL C 1 51 ? 36.004 4.087 43.732 1.00 98.96 30 VAL C N 1
ATOM 9034 C CA . VAL C 1 51 ? 36.612 4.744 44.870 1.00 100.87 30 VAL C CA 1
ATOM 9035 C C . VAL C 1 51 ? 36.268 3.951 46.133 1.00 102.20 30 VAL C C 1
ATOM 9036 O O . VAL C 1 51 ? 35.155 3.447 46.272 1.00 112.92 30 VAL C O 1
ATOM 9040 N N . ALA C 1 52 ? 37.235 3.807 47.032 1.00 98.87 31 ALA C N 1
ATOM 9041 C CA . ALA C 1 52 ? 37.042 3.044 48.273 1.00 96.46 31 ALA C CA 1
ATOM 9042 C C . ALA C 1 52 ? 36.879 4.024 49.427 1.00 94.58 31 ALA C C 1
ATOM 9043 O O . ALA C 1 52 ? 37.803 4.747 49.779 1.00 100.92 31 ALA C O 1
ATOM 9045 N N . ARG C 1 53 ? 35.698 4.053 50.016 1.00 93.50 32 ARG C N 1
ATOM 9046 C CA . ARG C 1 53 ? 35.458 4.862 51.208 1.00 92.00 32 ARG C CA 1
ATOM 9047 C C . ARG C 1 53 ? 35.936 4.134 52.495 1.00 95.50 32 ARG C C 1
ATOM 9048 O O . ARG C 1 53 ? 35.606 2.954 52.753 1.00 94.39 32 ARG C O 1
ATOM 9056 N N . LEU C 1 54 ? 36.708 4.853 53.298 1.00 92.38 33 LEU C N 1
ATOM 9057 C CA . LEU C 1 54 ? 37.035 4.406 54.630 1.00 92.81 33 LEU C CA 1
ATOM 9058 C C . LEU C 1 54 ? 36.370 5.352 55.618 1.00 94.59 33 LEU C C 1
ATOM 9059 O O . LEU C 1 54 ? 36.719 6.533 55.699 1.00 92.34 33 LEU C O 1
ATOM 9064 N N . ASN C 1 55 ? 35.400 4.838 56.365 1.00 102.02 34 ASN C N 1
ATOM 9065 C CA . ASN C 1 55 ? 34.666 5.677 57.305 1.00 109.55 34 ASN C CA 1
ATOM 9066 C C . ASN C 1 55 ? 35.310 5.689 58.687 1.00 118.58 34 ASN C C 1
ATOM 9067 O O . ASN C 1 55 ? 35.304 4.683 59.431 1.00 112.63 34 ASN C O 1
ATOM 9072 N N . PHE C 1 56 ? 35.842 6.862 59.026 1.00 123.68 35 PHE C N 1
ATOM 9073 C CA . PHE C 1 56 ? 36.619 7.034 60.248 1.00 122.10 35 PHE C CA 1
ATOM 9074 C C . PHE C 1 56 ? 35.749 7.335 61.450 1.00 121.73 35 PHE C C 1
ATOM 9075 O O . PHE C 1 56 ? 36.265 7.637 62.523 1.00 132.39 35 PHE C O 1
ATOM 9083 N N . SER C 1 57 ? 34.434 7.229 61.283 1.00 116.58 36 SER C N 1
ATOM 9084 C CA . SER C 1 57 ? 33.534 7.233 62.429 1.00 120.05 36 SER C CA 1
ATOM 9085 C C . SER C 1 57 ? 33.854 6.047 63.359 1.00 123.39 36 SER C C 1
ATOM 9086 O O . SER C 1 57 ? 33.789 6.169 64.583 1.00 119.91 36 SER C O 1
ATOM 9089 N N . HIS C 1 58 ? 34.200 4.915 62.754 1.00 123.04 37 HIS C N 1
ATOM 9090 C CA . HIS C 1 58 ? 34.526 3.710 63.477 1.00 127.17 37 HIS C CA 1
ATOM 9091 C C . HIS C 1 58 ? 35.872 3.230 63.045 1.00 129.43 37 HIS C C 1
ATOM 9092 O O . HIS C 1 58 ? 36.478 3.797 62.124 1.00 123.65 37 HIS C O 1
ATOM 9099 N N . GLY C 1 59 ? 36.346 2.178 63.721 1.00 137.46 38 GLY C N 1
ATOM 9100 C CA . GLY C 1 59 ? 37.592 1.495 63.366 1.00 132.45 38 GLY C CA 1
ATOM 9101 C C . GLY C 1 59 ? 38.847 2.241 63.777 1.00 128.41 38 GLY C C 1
ATOM 9102 O O . GLY C 1 59 ? 38.854 3.470 63.874 1.00 122.52 38 GLY C O 1
ATOM 9103 N N . SER C 1 60 ? 39.913 1.482 64.010 1.00 128.60 39 SER C N 1
ATOM 9104 C CA . SER C 1 60 ? 41.200 2.031 64.423 1.00 128.57 39 SER C CA 1
ATOM 9105 C C . SER C 1 60 ? 42.082 2.208 63.211 1.00 123.41 39 SER C C 1
ATOM 9106 O O . SER C 1 60 ? 41.887 1.531 62.200 1.00 122.78 39 SER C O 1
ATOM 9109 N N . HIS C 1 61 ? 43.067 3.099 63.320 1.00 121.96 40 HIS C N 1
ATOM 9110 C CA . HIS C 1 61 ? 44.026 3.336 62.226 1.00 118.42 40 HIS C CA 1
ATOM 9111 C C . HIS C 1 61 ? 44.603 2.025 61.743 1.00 121.16 40 HIS C C 1
ATOM 9112 O O . HIS C 1 61 ? 44.763 1.817 60.531 1.00 114.81 40 HIS C O 1
ATOM 9119 N N . GLU C 1 62 ? 44.914 1.146 62.710 1.00 126.30 41 GLU C N 1
ATOM 9120 C CA . GLU C 1 62 ? 45.380 -0.223 62.485 1.00 124.94 41 GLU C CA 1
ATOM 9121 C C . GLU C 1 62 ? 44.523 -0.928 61.431 1.00 119.11 41 GLU C C 1
ATOM 9122 O O . GLU C 1 62 ? 45.054 -1.498 60.480 1.00 111.84 41 GLU C O 1
ATOM 9128 N N . GLU C 1 63 ? 43.202 -0.884 61.616 1.00 119.19 42 GLU C N 1
ATOM 9129 C CA . GLU C 1 63 ? 42.258 -1.561 60.720 1.00 123.07 42 GLU C CA 1
ATOM 9130 C C . GLU C 1 63 ? 42.230 -0.897 59.362 1.00 117.10 42 GLU C C 1
ATOM 9131 O O . GLU C 1 63 ? 42.314 -1.567 58.336 1.00 118.11 42 GLU C O 1
ATOM 9137 N N . HIS C 1 64 ? 42.096 0.423 59.365 1.00 111.61 43 HIS C N 1
ATOM 9138 C CA . HIS C 1 64 ? 42.009 1.194 58.121 1.00 108.87 43 HIS C CA 1
ATOM 9139 C C . HIS C 1 64 ? 43.251 1.052 57.278 1.00 108.81 43 HIS C C 1
ATOM 9140 O O . HIS C 1 64 ? 43.164 0.952 56.048 1.00 103.33 43 HIS C O 1
ATOM 9147 N N . LYS C 1 65 ? 44.415 1.010 57.927 1.00 110.53 44 LYS C N 1
ATOM 9148 C CA . LYS C 1 65 ? 45.671 0.761 57.222 1.00 110.77 44 LYS C CA 1
ATOM 9149 C C . LYS C 1 65 ? 45.675 -0.638 56.584 1.00 109.64 44 LYS C C 1
ATOM 9150 O O . LYS C 1 65 ? 46.257 -0.845 55.533 1.00 108.77 44 LYS C O 1
ATOM 9156 N N . GLY C 1 66 ? 45.017 -1.597 57.216 1.00 111.04 45 GLY C N 1
ATOM 9157 C CA . GLY C 1 66 ? 45.021 -2.969 56.718 1.00 113.71 45 GLY C CA 1
ATOM 9158 C C . GLY C 1 66 ? 44.255 -3.109 55.425 1.00 108.00 45 GLY C C 1
ATOM 9159 O O . GLY C 1 66 ? 44.663 -3.827 54.513 1.00 103.21 45 GLY C O 1
ATOM 9160 N N . ARG C 1 67 ? 43.125 -2.421 55.373 1.00 109.57 46 ARG C N 1
ATOM 9161 C CA . ARG C 1 67 ? 42.272 -2.396 54.186 1.00 111.57 46 ARG C CA 1
ATOM 9162 C C . ARG C 1 67 ? 42.930 -1.607 53.041 1.00 109.21 46 ARG C C 1
ATOM 9163 O O . ARG C 1 67 ? 42.848 -1.996 51.861 1.00 103.00 46 ARG C O 1
ATOM 9171 N N . ILE C 1 68 ? 43.590 -0.509 53.396 1.00 111.77 47 ILE C N 1
ATOM 9172 C CA . ILE C 1 68 ? 44.260 0.305 52.398 1.00 116.93 47 ILE C CA 1
ATOM 9173 C C . ILE C 1 68 ? 45.259 -0.543 51.637 1.00 119.00 47 ILE C C 1
ATOM 9174 O O . ILE C 1 68 ? 45.269 -0.558 50.414 1.00 128.16 47 ILE C O 1
ATOM 9179 N N . ASP C 1 69 ? 46.072 -1.282 52.359 1.00 121.34 48 ASP C N 1
ATOM 9180 C CA . ASP C 1 69 ? 47.047 -2.151 51.717 1.00 126.84 48 ASP C CA 1
ATOM 9181 C C . ASP C 1 69 ? 46.383 -3.154 50.754 1.00 120.97 48 ASP C C 1
ATOM 9182 O O . ASP C 1 69 ? 46.876 -3.375 49.641 1.00 114.33 48 ASP C O 1
ATOM 9187 N N . THR C 1 70 ? 45.270 -3.745 51.193 1.00 117.06 49 THR C N 1
ATOM 9188 C CA . THR C 1 70 ? 44.580 -4.774 50.424 1.00 114.51 49 THR C CA 1
ATOM 9189 C C . THR C 1 70 ? 44.086 -4.176 49.139 1.00 111.69 49 THR C C 1
ATOM 9190 O O . THR C 1 70 ? 44.274 -4.763 48.076 1.00 115.60 49 THR C O 1
ATOM 9194 N N . ILE C 1 71 ? 43.466 -3.001 49.245 1.00 106.86 50 ILE C N 1
ATOM 9195 C CA . ILE C 1 71 ? 42.941 -2.281 48.076 1.00 104.17 50 ILE C CA 1
ATOM 9196 C C . ILE C 1 71 ? 44.059 -1.957 47.085 1.00 103.81 50 ILE C C 1
ATOM 9197 O O . ILE C 1 71 ? 43.989 -2.314 45.912 1.00 102.00 50 ILE C O 1
ATOM 9202 N N . ARG C 1 72 ? 45.096 -1.294 47.568 1.00 103.48 51 ARG C N 1
ATOM 9203 C CA . ARG C 1 72 ? 46.243 -1.027 46.730 1.00 108.76 51 ARG C CA 1
ATOM 9204 C C . ARG C 1 72 ? 46.674 -2.316 46.024 1.00 118.46 51 ARG C C 1
ATOM 9205 O O . ARG C 1 72 ? 46.721 -2.362 44.789 1.00 123.75 51 ARG C O 1
ATOM 9213 N N . LYS C 1 73 ? 46.961 -3.354 46.820 1.00 122.97 52 LYS C N 1
ATOM 9214 C CA . LYS C 1 73 ? 47.518 -4.615 46.330 1.00 124.77 52 LYS C CA 1
ATOM 9215 C C . LYS C 1 73 ? 46.628 -5.253 45.264 1.00 122.54 52 LYS C C 1
ATOM 9216 O O . LYS C 1 73 ? 47.079 -5.561 44.164 1.00 118.33 52 LYS C O 1
ATOM 9222 N N . VAL C 1 74 ? 45.357 -5.435 45.592 1.00 122.58 53 VAL C N 1
ATOM 9223 C CA . VAL C 1 74 ? 44.417 -6.065 44.670 1.00 124.75 53 VAL C CA 1
ATOM 9224 C C . VAL C 1 74 ? 44.148 -5.177 43.452 1.00 120.29 53 VAL C C 1
ATOM 9225 O O . VAL C 1 74 ? 43.855 -5.687 42.380 1.00 119.22 53 VAL C O 1
ATOM 9229 N N . ALA C 1 75 ? 44.286 -3.856 43.617 1.00 122.25 54 ALA C N 1
ATOM 9230 C CA . ALA C 1 75 ? 44.117 -2.879 42.512 1.00 120.37 54 ALA C CA 1
ATOM 9231 C C . ALA C 1 75 ? 45.225 -2.995 41.479 1.00 125.17 54 ALA C C 1
ATOM 9232 O O . ALA C 1 75 ? 44.960 -3.099 40.283 1.00 124.54 54 ALA C O 1
ATOM 9234 N N . LYS C 1 76 ? 46.467 -2.991 41.950 1.00 131.56 55 LYS C N 1
ATOM 9235 C CA . LYS C 1 76 ? 47.608 -3.050 41.051 1.00 141.31 55 LYS C CA 1
ATOM 9236 C C . LYS C 1 76 ? 47.937 -4.471 40.573 1.00 145.03 55 LYS C C 1
ATOM 9237 O O . LYS C 1 76 ? 48.816 -4.648 39.732 1.00 151.65 55 LYS C O 1
ATOM 9243 N N . ARG C 1 77 ? 47.254 -5.481 41.102 1.00 141.99 56 ARG C N 1
ATOM 9244 C CA . ARG C 1 77 ? 47.318 -6.803 40.499 1.00 144.30 56 ARG C CA 1
ATOM 9245 C C . ARG C 1 77 ? 46.353 -6.805 39.329 1.00 138.78 56 ARG C C 1
ATOM 9246 O O . ARG C 1 77 ? 46.726 -7.132 38.221 1.00 138.25 56 ARG C O 1
ATOM 9254 N N . LEU C 1 78 ? 45.112 -6.406 39.572 1.00 135.74 57 LEU C N 1
ATOM 9255 C CA . LEU C 1 78 ? 44.110 -6.325 38.504 1.00 137.06 57 LEU C CA 1
ATOM 9256 C C . LEU C 1 78 ? 44.371 -5.175 37.541 1.00 137.23 57 LEU C C 1
ATOM 9257 O O . LEU C 1 78 ? 43.638 -5.021 36.556 1.00 134.38 57 LEU C O 1
ATOM 9262 N N . ASP C 1 79 ? 45.398 -4.371 37.835 1.00 141.72 58 ASP C N 1
ATOM 9263 C CA . ASP C 1 79 ? 45.841 -3.279 36.955 1.00 145.06 58 ASP C CA 1
ATOM 9264 C C . ASP C 1 79 ? 44.691 -2.298 36.684 1.00 143.82 58 ASP C C 1
ATOM 9265 O O . ASP C 1 79 ? 44.374 -1.971 35.526 1.00 145.31 58 ASP C O 1
ATOM 9270 N N . LYS C 1 80 ? 44.071 -1.843 37.771 1.00 135.38 59 LYS C N 1
ATOM 9271 C CA . LYS C 1 80 ? 42.962 -0.919 37.696 1.00 126.29 59 LYS C CA 1
ATOM 9272 C C . LYS C 1 80 ? 43.182 0.248 38.645 1.00 122.89 59 LYS C C 1
ATOM 9273 O O . LYS C 1 80 ? 43.913 0.140 39.626 1.00 126.46 59 LYS C O 1
ATOM 9279 N N . ILE C 1 81 ? 42.557 1.372 38.316 1.00 121.99 60 ILE C N 1
ATOM 9280 C CA . ILE C 1 81 ? 42.690 2.615 39.070 1.00 117.25 60 ILE C CA 1
ATOM 9281 C C . ILE C 1 81 ? 41.512 2.703 40.022 1.00 112.80 60 ILE C C 1
ATOM 9282 O O . ILE C 1 81 ? 40.364 2.883 39.598 1.00 113.45 60 ILE C O 1
ATOM 9287 N N . VAL C 1 82 ? 41.796 2.559 41.308 1.00 108.12 61 VAL C N 1
ATOM 9288 C CA . VAL C 1 82 ? 40.801 2.810 42.343 1.00 106.62 61 VAL C CA 1
ATOM 9289 C C . VAL C 1 82 ? 41.353 3.860 43.299 1.00 107.15 61 VAL C C 1
ATOM 9290 O O . VAL C 1 82 ? 42.499 3.767 43.733 1.00 112.90 61 VAL C O 1
ATOM 9294 N N . ALA C 1 83 ? 40.547 4.871 43.608 1.00 99.69 62 ALA C N 1
ATOM 9295 C CA . ALA C 1 83 ? 40.956 5.888 44.567 1.00 94.41 62 ALA C CA 1
ATOM 9296 C C . ALA C 1 83 ? 40.647 5.412 46.032 1.00 92.29 62 ALA C C 1
ATOM 9297 O O . ALA C 1 83 ? 39.849 4.476 46.247 1.00 86.70 62 ALA C O 1
ATOM 9299 N N . ILE C 1 84 ? 41.289 6.046 47.017 1.00 85.02 63 ILE C N 1
ATOM 9300 C CA . ILE C 1 84 ? 40.856 5.910 48.386 1.00 85.57 63 ILE C CA 1
ATOM 9301 C C . ILE C 1 84 ? 40.256 7.230 48.888 1.00 85.95 63 ILE C C 1
ATOM 9302 O O . ILE C 1 84 ? 40.926 8.263 48.870 1.00 86.12 63 ILE C O 1
ATOM 9307 N N . LEU C 1 85 ? 39.011 7.159 49.372 1.00 87.12 64 LEU C N 1
ATOM 9308 C CA . LEU C 1 85 ? 38.357 8.228 50.120 1.00 86.88 64 LEU C CA 1
ATOM 9309 C C . LEU C 1 85 ? 38.351 7.986 51.637 1.00 92.28 64 LEU C C 1
ATOM 9310 O O . LEU C 1 85 ? 37.929 6.918 52.107 1.00 94.71 64 LEU C O 1
ATOM 9315 N N . LEU C 1 86 ? 38.807 8.988 52.392 1.00 94.06 65 LEU C N 1
ATOM 9316 C CA . LEU C 1 86 ? 38.761 8.966 53.860 1.00 96.14 65 LEU C CA 1
ATOM 9317 C C . LEU C 1 86 ? 37.667 9.929 54.339 1.00 98.72 65 LEU C C 1
ATOM 9318 O O . LEU C 1 86 ? 37.768 11.157 54.161 1.00 92.25 65 LEU C O 1
ATOM 9323 N N . ASP C 1 87 ? 36.638 9.351 54.956 1.00 101.28 66 ASP C N 1
ATOM 9324 C CA . ASP C 1 87 ? 35.519 10.094 55.509 1.00 102.27 66 ASP C CA 1
ATOM 9325 C C . ASP C 1 87 ? 35.712 10.291 57.025 1.00 108.34 66 ASP C C 1
ATOM 9326 O O . ASP C 1 87 ? 35.681 9.317 57.811 1.00 111.60 66 ASP C O 1
ATOM 9331 N N . THR C 1 88 ? 35.899 11.557 57.418 1.00 104.13 67 THR C N 1
ATOM 9332 C CA . THR C 1 88 ? 36.070 11.950 58.819 1.00 105.67 67 THR C CA 1
ATOM 9333 C C . THR C 1 88 ? 34.793 11.658 59.637 1.00 111.73 67 THR C C 1
ATOM 9334 O O . THR C 1 88 ? 33.708 11.433 59.064 1.00 108.44 67 THR C O 1
ATOM 9338 N N . LYS C 1 89 ? 34.901 11.650 60.967 1.00 113.40 68 LYS C N 1
ATOM 9339 C CA . LYS C 1 89 ? 33.678 11.488 61.776 1.00 120.53 68 LYS C CA 1
ATOM 9340 C C . LYS C 1 89 ? 32.957 12.829 61.918 1.00 121.68 68 LYS C C 1
ATOM 9341 O O . LYS C 1 89 ? 31.746 12.941 61.652 1.00 121.17 68 LYS C O 1
ATOM 9347 N N . GLY C 1 90 ? 33.728 13.839 62.317 1.00 119.66 69 GLY C N 1
ATOM 9348 C CA . GLY C 1 90 ? 33.235 15.198 62.469 1.00 116.79 69 GLY C CA 1
ATOM 9349 C C . GLY C 1 90 ? 32.951 15.618 63.896 1.00 113.97 69 GLY C C 1
ATOM 9350 O O . GLY C 1 90 ? 32.977 14.801 64.806 1.00 114.55 69 GLY C O 1
ATOM 9351 N N . PRO C 1 91 ? 32.704 16.919 64.091 1.00 113.60 70 PRO C N 1
ATOM 9352 C CA . PRO C 1 91 ? 32.155 17.414 65.316 1.00 117.08 70 PRO C CA 1
ATOM 9353 C C . PRO C 1 91 ? 30.766 16.846 65.477 1.00 120.80 70 PRO C C 1
ATOM 9354 O O . PRO C 1 91 ? 30.133 16.477 64.486 1.00 116.04 70 PRO C O 1
ATOM 9358 N N . GLU C 1 92 ? 30.285 16.797 66.712 1.00 129.52 71 GLU C N 1
ATOM 9359 C CA . GLU C 1 92 ? 28.922 16.350 66.982 1.00 134.85 71 GLU C CA 1
ATOM 9360 C C . GLU C 1 92 ? 28.455 16.768 68.358 1.00 138.70 71 GLU C C 1
ATOM 9361 O O . GLU C 1 92 ? 29.266 17.093 69.209 1.00 143.66 71 GLU C O 1
ATOM 9367 N N . ILE C 1 93 ? 27.142 16.746 68.565 1.00 129.69 72 ILE C N 1
ATOM 9368 C CA . ILE C 1 93 ? 26.538 17.118 69.841 1.00 128.94 72 ILE C CA 1
ATOM 9369 C C . ILE C 1 93 ? 25.803 15.921 70.376 1.00 133.98 72 ILE C C 1
ATOM 9370 O O . ILE C 1 93 ? 24.642 15.702 70.047 1.00 135.08 72 ILE C O 1
ATOM 9375 N N . ARG C 1 94 ? 26.470 15.138 71.202 1.00 139.97 73 ARG C N 1
ATOM 9376 C CA . ARG C 1 94 ? 25.816 13.993 71.803 1.00 144.47 73 ARG C CA 1
ATOM 9377 C C . ARG C 1 94 ? 25.171 14.347 73.143 1.00 145.78 73 ARG C C 1
ATOM 9378 O O . ARG C 1 94 ? 25.464 15.373 73.763 1.00 142.37 73 ARG C O 1
ATOM 9386 N N . THR C 1 95 ? 24.267 13.477 73.560 1.00 149.01 74 THR C N 1
ATOM 9387 C CA . THR C 1 95 ? 23.863 13.375 74.945 1.00 151.49 74 THR C CA 1
ATOM 9388 C C . THR C 1 95 ? 24.993 12.696 75.732 1.00 154.91 74 THR C C 1
ATOM 9389 O O . THR C 1 95 ? 25.724 11.865 75.190 1.00 154.71 74 THR C O 1
ATOM 9393 N N . HIS C 1 96 ? 25.149 13.075 76.999 1.00 158.28 75 HIS C N 1
ATOM 9394 C CA . HIS C 1 96 ? 25.980 12.325 77.949 1.00 160.06 75 HIS C CA 1
ATOM 9395 C C . HIS C 1 96 ? 25.242 11.093 78.402 1.00 163.53 75 HIS C C 1
ATOM 9396 O O . HIS C 1 96 ? 24.095 10.872 78.011 1.00 159.55 75 HIS C O 1
ATOM 9403 N N . ASN C 1 97 ? 25.885 10.287 79.244 1.00 169.75 76 ASN C N 1
ATOM 9404 C CA . ASN C 1 97 ? 25.271 9.059 79.769 1.00 176.43 76 ASN C CA 1
ATOM 9405 C C . ASN C 1 97 ? 23.946 9.279 80.504 1.00 176.38 76 ASN C C 1
ATOM 9406 O O . ASN C 1 97 ? 23.682 10.364 81.047 1.00 169.47 76 ASN C O 1
ATOM 9411 N N . MET C 1 98 ? 23.121 8.232 80.492 1.00 181.48 77 MET C N 1
ATOM 9412 C CA . MET C 1 98 ? 21.742 8.292 80.976 1.00 186.57 77 MET C CA 1
ATOM 9413 C C . MET C 1 98 ? 21.506 7.280 82.102 1.00 193.97 77 MET C C 1
ATOM 9414 O O . MET C 1 98 ? 22.076 6.185 82.094 1.00 193.80 77 MET C O 1
ATOM 9419 N N . LYS C 1 99 ? 20.659 7.649 83.060 1.00 197.64 78 LYS C N 1
ATOM 9420 C CA . LYS C 1 99 ? 20.469 6.832 84.257 1.00 208.49 78 LYS C CA 1
ATOM 9421 C C . LYS C 1 99 ? 19.683 5.554 83.939 1.00 215.34 78 LYS C C 1
ATOM 9422 O O . LYS C 1 99 ? 18.656 5.594 83.251 1.00 213.57 78 LYS C O 1
ATOM 9428 N N . ASP C 1 100 ? 20.206 4.432 84.445 1.00 221.07 79 ASP C N 1
ATOM 9429 C CA . ASP C 1 100 ? 19.741 3.072 84.130 1.00 224.81 79 ASP C CA 1
ATOM 9430 C C . ASP C 1 100 ? 19.992 2.635 82.679 1.00 223.65 79 ASP C C 1
ATOM 9431 O O . ASP C 1 100 ? 19.505 1.586 82.260 1.00 224.95 79 ASP C O 1
ATOM 9436 N N . GLY C 1 101 ? 20.761 3.421 81.922 1.00 221.59 80 GLY C N 1
ATOM 9437 C CA . GLY C 1 101 ? 21.037 3.127 80.512 1.00 221.08 80 GLY C CA 1
ATOM 9438 C C . GLY C 1 101 ? 19.959 3.638 79.564 1.00 221.32 80 GLY C C 1
ATOM 9439 O O . GLY C 1 101 ? 20.262 4.108 78.460 1.00 215.88 80 GLY C O 1
ATOM 9440 N N . ILE C 1 102 ? 18.701 3.525 79.997 1.00 226.33 81 ILE C N 1
ATOM 9441 C CA . ILE C 1 102 ? 17.536 4.009 79.253 1.00 222.34 81 ILE C CA 1
ATOM 9442 C C . ILE C 1 102 ? 16.757 5.000 80.135 1.00 218.80 81 ILE C C 1
ATOM 9443 O O . ILE C 1 102 ? 16.696 4.840 81.359 1.00 221.20 81 ILE C O 1
ATOM 9448 N N . ILE C 1 103 ? 16.186 6.028 79.513 1.00 209.69 82 ILE C N 1
ATOM 9449 C CA . ILE C 1 103 ? 15.335 6.993 80.217 1.00 205.30 82 ILE C CA 1
ATOM 9450 C C . ILE C 1 103 ? 14.169 7.354 79.298 1.00 200.69 82 ILE C C 1
ATOM 9451 O O . ILE C 1 103 ? 14.293 7.257 78.081 1.00 204.14 82 ILE C O 1
ATOM 9456 N N . GLU C 1 104 ? 13.039 7.752 79.873 1.00 195.92 83 GLU C N 1
ATOM 9457 C CA . GLU C 1 104 ? 11.856 8.103 79.084 1.00 191.31 83 GLU C CA 1
ATOM 9458 C C . GLU C 1 104 ? 11.461 9.558 79.265 1.00 187.23 83 GLU C C 1
ATOM 9459 O O . GLU C 1 104 ? 11.862 10.197 80.235 1.00 186.07 83 GLU C O 1
ATOM 9465 N N . LEU C 1 105 ? 10.685 10.079 78.315 1.00 186.33 84 LEU C N 1
ATOM 9466 C CA . LEU C 1 105 ? 10.231 11.477 78.348 1.00 185.97 84 LEU C CA 1
ATOM 9467 C C . LEU C 1 105 ? 8.781 11.586 77.903 1.00 184.68 84 LEU C C 1
ATOM 9468 O O . LEU C 1 105 ? 8.464 11.215 76.778 1.00 181.31 84 LEU C O 1
ATOM 9473 N N . GLU C 1 106 ? 7.913 12.108 78.778 1.00 185.42 85 GLU C N 1
ATOM 9474 C CA . GLU C 1 106 ? 6.468 12.199 78.493 1.00 185.95 85 GLU C CA 1
ATOM 9475 C C . GLU C 1 106 ? 6.218 13.294 77.447 1.00 180.19 85 GLU C C 1
ATOM 9476 O O . GLU C 1 106 ? 7.090 14.107 77.187 1.00 172.31 85 GLU C O 1
ATOM 9482 N N . ARG C 1 107 ? 5.019 13.305 76.869 1.00 183.34 86 ARG C N 1
ATOM 9483 C CA . ARG C 1 107 ? 4.738 14.044 75.628 1.00 180.17 86 ARG C CA 1
ATOM 9484 C C . ARG C 1 107 ? 4.312 15.509 75.802 1.00 177.64 86 ARG C C 1
ATOM 9485 O O . ARG C 1 107 ? 4.544 16.314 74.910 1.00 175.84 86 ARG C O 1
ATOM 9493 N N . GLY C 1 108 ? 3.669 15.851 76.914 1.00 180.10 87 GLY C N 1
ATOM 9494 C CA . GLY C 1 108 ? 3.237 17.236 77.166 1.00 179.42 87 GLY C CA 1
ATOM 9495 C C . GLY C 1 108 ? 4.058 17.906 78.257 1.00 177.84 87 GLY C C 1
ATOM 9496 O O . GLY C 1 108 ? 3.700 18.968 78.777 1.00 177.18 87 GLY C O 1
ATOM 9497 N N . ASN C 1 109 ? 5.185 17.285 78.578 1.00 175.80 88 ASN C N 1
ATOM 9498 C CA . ASN C 1 109 ? 5.940 17.609 79.778 1.00 177.53 88 ASN C CA 1
ATOM 9499 C C . ASN C 1 109 ? 7.008 18.663 79.547 1.00 174.85 88 ASN C C 1
ATOM 9500 O O . ASN C 1 109 ? 6.968 19.369 78.546 1.00 171.98 88 ASN C O 1
ATOM 9505 N N . GLU C 1 110 ? 7.935 18.790 80.498 1.00 177.67 89 GLU C N 1
ATOM 9506 C CA . GLU C 1 110 ? 9.101 19.662 80.358 1.00 175.19 89 GLU C CA 1
ATOM 9507 C C . GLU C 1 110 ? 10.400 18.929 80.691 1.00 174.55 89 GLU C C 1
ATOM 9508 O O . GLU C 1 110 ? 10.411 18.005 81.508 1.00 177.29 89 GLU C O 1
ATOM 9514 N N . VAL C 1 111 ? 11.488 19.347 80.042 1.00 172.03 90 VAL C N 1
ATOM 9515 C CA . VAL C 1 111 ? 12.833 18.832 80.325 1.00 170.83 90 VAL C CA 1
ATOM 9516 C C . VAL C 1 111 ? 13.838 19.975 80.366 1.00 165.63 90 VAL C C 1
ATOM 9517 O O . VAL C 1 111 ? 13.699 20.960 79.641 1.00 159.74 90 VAL C O 1
ATOM 9521 N N . ILE C 1 112 ? 14.847 19.821 81.219 1.00 167.21 91 ILE C N 1
ATOM 9522 C CA . ILE C 1 112 ? 15.921 20.790 81.366 1.00 164.51 91 ILE C CA 1
ATOM 9523 C C . ILE C 1 112 ? 17.168 20.208 80.728 1.00 159.54 91 ILE C C 1
ATOM 9524 O O . ILE C 1 112 ? 17.581 19.095 81.064 1.00 161.27 91 ILE C O 1
ATOM 9529 N N . VAL C 1 113 ? 17.760 20.959 79.806 1.00 154.78 92 VAL C N 1
ATOM 9530 C CA . VAL C 1 113 ? 18.993 20.534 79.143 1.00 151.35 92 VAL C CA 1
ATOM 9531 C C . VAL C 1 113 ? 20.173 21.279 79.766 1.00 147.61 92 VAL C C 1
ATOM 9532 O O . VAL C 1 113 ? 20.382 22.469 79.516 1.00 140.93 92 VAL C O 1
ATOM 9536 N N . SER C 1 114 ? 20.918 20.567 80.607 1.00 149.37 93 SER C N 1
ATOM 9537 C CA . SER C 1 114 ? 22.023 21.157 81.360 1.00 149.64 93 SER C CA 1
ATOM 9538 C C . SER C 1 114 ? 23.242 21.255 80.476 1.00 141.58 93 SER C C 1
ATOM 9539 O O . SER C 1 114 ? 23.576 20.308 79.774 1.00 140.44 93 SER C O 1
ATOM 9542 N N . MET C 1 115 ? 23.914 22.397 80.523 1.00 136.43 94 MET C N 1
ATOM 9543 C CA . MET C 1 115 ? 25.199 22.531 79.856 1.00 133.02 94 MET C CA 1
ATOM 9544 C C . MET C 1 115 ? 26.316 21.854 80.669 1.00 135.65 94 MET C C 1
ATOM 9545 O O . MET C 1 115 ? 27.425 21.677 80.150 1.00 132.76 94 MET C O 1
ATOM 9550 N N . ASN C 1 116 ? 26.027 21.506 81.934 1.00 138.59 95 ASN C N 1
ATOM 9551 C CA . ASN C 1 116 ? 26.948 20.757 82.794 1.00 138.93 95 ASN C CA 1
ATOM 9552 C C . ASN C 1 116 ? 26.563 19.292 82.827 1.00 138.53 95 ASN C C 1
ATOM 9553 O O . ASN C 1 116 ? 25.380 18.965 82.882 1.00 136.64 95 ASN C O 1
ATOM 9558 N N . GLU C 1 117 ? 27.563 18.415 82.822 1.00 139.87 96 GLU C N 1
ATOM 9559 C CA . GLU C 1 117 ? 27.312 16.978 82.745 1.00 143.95 96 GLU C CA 1
ATOM 9560 C C . GLU C 1 117 ? 26.500 16.499 83.937 1.00 150.96 96 GLU C C 1
ATOM 9561 O O . GLU C 1 117 ? 26.739 16.915 85.077 1.00 155.05 96 GLU C O 1
ATOM 9567 N N . VAL C 1 118 ? 25.534 15.626 83.656 1.00 154.08 97 VAL C N 1
ATOM 9568 C CA . VAL C 1 118 ? 24.718 14.993 84.688 1.00 159.83 97 VAL C CA 1
ATOM 9569 C C . VAL C 1 118 ? 24.241 13.616 84.211 1.00 165.85 97 VAL C C 1
ATOM 9570 O O . VAL C 1 118 ? 24.285 13.308 83.012 1.00 160.84 97 VAL C O 1
ATOM 9574 N N . GLU C 1 119 ? 23.802 12.790 85.160 1.00 178.34 98 GLU C N 1
ATOM 9575 C CA . GLU C 1 119 ? 23.077 11.555 84.833 1.00 185.96 98 GLU C CA 1
ATOM 9576 C C . GLU C 1 119 ? 21.653 11.888 84.378 1.00 191.03 98 GLU C C 1
ATOM 9577 O O . GLU C 1 119 ? 20.988 12.769 84.937 1.00 194.25 98 GLU C O 1
ATOM 9583 N N . GLY C 1 120 ? 21.191 11.150 83.375 1.00 193.71 99 GLY C N 1
ATOM 9584 C CA . GLY C 1 120 ? 19.924 11.421 82.716 1.00 189.73 99 GLY C CA 1
ATOM 9585 C C . GLY C 1 120 ? 18.700 11.152 83.564 1.00 193.34 99 GLY C C 1
ATOM 9586 O O . GLY C 1 120 ? 18.569 10.096 84.178 1.00 197.62 99 GLY C O 1
ATOM 9587 N N . THR C 1 121 ? 17.796 12.122 83.577 1.00 191.74 100 THR C N 1
ATOM 9588 C CA . THR C 1 121 ? 16.538 12.015 84.298 1.00 196.26 100 THR C CA 1
ATOM 9589 C C . THR C 1 121 ? 15.478 12.732 83.457 1.00 195.58 100 THR C C 1
ATOM 9590 O O . THR C 1 121 ? 15.796 13.698 82.759 1.00 190.41 100 THR C O 1
ATOM 9594 N N . PRO C 1 122 ? 14.217 12.267 83.508 1.00 200.02 101 PRO C N 1
ATOM 9595 C CA . PRO C 1 122 ? 13.121 12.945 82.811 1.00 198.36 101 PRO C CA 1
ATOM 9596 C C . PRO C 1 122 ? 13.063 14.466 83.020 1.00 196.90 101 PRO C C 1
ATOM 9597 O O . PRO C 1 122 ? 12.316 15.150 82.327 1.00 196.17 101 PRO C O 1
ATOM 9601 N N . GLU C 1 123 ? 13.834 14.982 83.972 1.00 199.01 102 GLU C N 1
ATOM 9602 C CA . GLU C 1 123 ? 13.907 16.410 84.235 1.00 197.22 102 GLU C CA 1
ATOM 9603 C C . GLU C 1 123 ? 15.276 16.987 83.830 1.00 190.36 102 GLU C C 1
ATOM 9604 O O . GLU C 1 123 ? 15.354 17.886 82.997 1.00 181.69 102 GLU C O 1
ATOM 9610 N N . LYS C 1 124 ? 16.343 16.452 84.423 1.00 193.68 103 LYS C N 1
ATOM 9611 C CA . LYS C 1 124 ? 17.711 16.941 84.218 1.00 188.59 103 LYS C CA 1
ATOM 9612 C C . LYS C 1 124 ? 18.407 15.999 83.262 1.00 184.02 103 LYS C C 1
ATOM 9613 O O . LYS C 1 124 ? 18.297 14.778 83.382 1.00 187.89 103 LYS C O 1
ATOM 9619 N N . PHE C 1 125 ? 19.168 16.576 82.347 1.00 176.29 104 PHE C N 1
ATOM 9620 C CA . PHE C 1 125 ? 19.538 15.897 81.122 1.00 171.16 104 PHE C CA 1
ATOM 9621 C C . PHE C 1 125 ? 20.631 16.740 80.460 1.00 163.40 104 PHE C C 1
ATOM 9622 O O . PHE C 1 125 ? 20.465 17.942 80.277 1.00 159.38 104 PHE C O 1
ATOM 9630 N N . SER C 1 126 ? 21.759 16.116 80.139 1.00 158.86 105 SER C N 1
ATOM 9631 C CA . SER C 1 126 ? 22.977 16.854 79.792 1.00 152.83 105 SER C CA 1
ATOM 9632 C C . SER C 1 126 ? 23.403 16.664 78.329 1.00 148.48 105 SER C C 1
ATOM 9633 O O . SER C 1 126 ? 23.124 15.624 77.742 1.00 151.99 105 SER C O 1
ATOM 9636 N N . VAL C 1 127 ? 24.089 17.662 77.755 1.00 142.47 106 VAL C N 1
ATOM 9637 C CA . VAL C 1 127 ? 24.611 17.596 76.362 1.00 136.76 106 VAL C CA 1
ATOM 9638 C C . VAL C 1 127 ? 26.096 17.964 76.294 1.00 134.14 106 VAL C C 1
ATOM 9639 O O . VAL C 1 127 ? 26.548 18.835 77.030 1.00 139.28 106 VAL C O 1
ATOM 9643 N N . THR C 1 128 ? 26.850 17.322 75.404 1.00 129.35 107 THR C N 1
ATOM 9644 C CA . THR C 1 128 ? 28.309 17.487 75.389 1.00 126.34 107 THR C CA 1
ATOM 9645 C C . THR C 1 128 ? 28.775 18.846 74.886 1.00 122.33 107 THR C C 1
ATOM 9646 O O . THR C 1 128 ? 29.873 19.274 75.220 1.00 119.94 107 THR C O 1
ATOM 9650 N N . TYR C 1 129 ? 27.950 19.512 74.082 1.00 123.10 108 TYR C N 1
ATOM 9651 C CA . TYR C 1 129 ? 28.292 20.815 73.512 1.00 124.63 108 TYR C CA 1
ATOM 9652 C C . TYR C 1 129 ? 27.812 21.863 74.466 1.00 123.35 108 TYR C C 1
ATOM 9653 O O . TYR C 1 129 ? 26.690 22.343 74.352 1.00 119.46 108 TYR C O 1
ATOM 9662 N N . GLU C 1 130 ? 28.681 22.216 75.406 1.00 128.67 109 GLU C N 1
ATOM 9663 C CA . GLU C 1 130 ? 28.318 23.099 76.507 1.00 137.15 109 GLU C CA 1
ATOM 9664 C C . GLU C 1 130 ? 27.872 24.461 76.023 1.00 133.95 109 GLU C C 1
ATOM 9665 O O . GLU C 1 130 ? 27.114 25.161 76.700 1.00 137.90 109 GLU C O 1
ATOM 9671 N N . ASN C 1 131 ? 28.332 24.828 74.839 1.00 129.53 110 ASN C N 1
ATOM 9672 C CA . ASN C 1 131 ? 28.024 26.125 74.288 1.00 128.84 110 ASN C CA 1
ATOM 9673 C C . ASN C 1 131 ? 26.668 26.199 73.526 1.00 126.29 110 ASN C C 1
ATOM 9674 O O . ASN C 1 131 ? 26.336 27.218 72.899 1.00 124.87 110 ASN C O 1
ATOM 9679 N N . LEU C 1 132 ? 25.871 25.139 73.621 1.00 122.36 111 LEU C N 1
ATOM 9680 C CA . LEU C 1 132 ? 24.540 25.115 73.029 1.00 120.27 111 LEU C CA 1
ATOM 9681 C C . LEU C 1 132 ? 23.719 26.326 73.469 1.00 124.96 111 LEU C C 1
ATOM 9682 O O . LEU C 1 132 ? 23.049 26.957 72.653 1.00 129.77 111 LEU C O 1
ATOM 9687 N N . ILE C 1 133 ? 23.788 26.648 74.758 1.00 127.31 112 ILE C N 1
ATOM 9688 C CA . ILE C 1 133 ? 23.033 27.756 75.338 1.00 130.17 112 ILE C CA 1
ATOM 9689 C C . ILE C 1 133 ? 23.224 29.101 74.598 1.00 129.27 112 ILE C C 1
ATOM 9690 O O . ILE C 1 133 ? 22.315 29.944 74.589 1.00 129.85 112 ILE C O 1
ATOM 9695 N N . ASN C 1 134 ? 24.387 29.288 73.969 1.00 126.61 113 ASN C N 1
ATOM 9696 C CA . ASN C 1 134 ? 24.684 30.516 73.205 1.00 126.03 113 ASN C CA 1
ATOM 9697 C C . ASN C 1 134 ? 24.207 30.541 71.756 1.00 126.96 113 ASN C C 1
ATOM 9698 O O . ASN C 1 134 ? 24.170 31.612 71.119 1.00 126.02 113 ASN C O 1
ATOM 9703 N N . ASP C 1 135 ? 23.847 29.367 71.242 1.00 127.51 114 ASP C N 1
ATOM 9704 C CA . ASP C 1 135 ? 23.348 29.229 69.870 1.00 125.54 114 ASP C CA 1
ATOM 9705 C C . ASP C 1 135 ? 21.813 29.281 69.759 1.00 130.01 114 ASP C C 1
ATOM 9706 O O . ASP C 1 135 ? 21.291 29.869 68.813 1.00 132.42 114 ASP C O 1
ATOM 9711 N N . VAL C 1 136 ? 21.097 28.699 70.726 1.00 131.26 115 VAL C N 1
ATOM 9712 C CA . VAL C 1 136 ? 19.627 28.631 70.680 1.00 128.42 115 VAL C CA 1
ATOM 9713 C C . VAL C 1 136 ? 18.968 29.861 71.278 1.00 131.29 115 VAL C C 1
ATOM 9714 O O . VAL C 1 136 ? 19.633 30.750 71.807 1.00 131.64 115 VAL C O 1
ATOM 9718 N N . GLN C 1 137 ? 17.646 29.894 71.188 1.00 136.37 116 GLN C N 1
ATOM 9719 C CA . GLN C 1 137 ? 16.838 30.893 71.889 1.00 141.14 116 GLN C CA 1
ATOM 9720 C C . GLN C 1 137 ? 15.416 30.363 72.101 1.00 145.37 116 GLN C C 1
ATOM 9721 O O . GLN C 1 137 ? 15.066 29.285 71.614 1.00 145.15 116 GLN C O 1
ATOM 9727 N N . VAL C 1 138 ? 14.604 31.111 72.839 1.00 149.87 117 VAL C N 1
ATOM 9728 C CA . VAL C 1 138 ? 13.241 30.681 73.100 1.00 156.22 117 VAL C CA 1
ATOM 9729 C C . VAL C 1 138 ? 12.556 30.495 71.752 1.00 157.10 117 VAL C C 1
ATOM 9730 O O . VAL C 1 138 ? 12.677 31.346 70.863 1.00 152.45 117 VAL C O 1
ATOM 9734 N N . GLY C 1 139 ? 11.880 29.356 71.596 1.00 160.99 118 GLY C N 1
ATOM 9735 C CA . GLY C 1 139 ? 11.200 29.008 70.342 1.00 161.38 118 GLY C CA 1
ATOM 9736 C C . GLY C 1 139 ? 11.960 28.036 69.441 1.00 156.86 118 GLY C C 1
ATOM 9737 O O . GLY C 1 139 ? 11.350 27.358 68.609 1.00 156.74 118 GLY C O 1
ATOM 9738 N N . SER C 1 140 ? 13.282 27.958 69.610 1.00 150.04 119 SER C N 1
ATOM 9739 C CA . SER C 1 140 ? 14.122 27.054 68.812 1.00 143.56 119 SER C CA 1
ATOM 9740 C C . SER C 1 140 ? 13.822 25.598 69.106 1.00 142.03 119 SER C C 1
ATOM 9741 O O . SER C 1 140 ? 13.550 25.239 70.249 1.00 149.57 119 SER C O 1
ATOM 9744 N N . TYR C 1 141 ? 13.884 24.758 68.080 1.00 136.48 120 TYR C N 1
ATOM 9745 C CA . TYR C 1 141 ? 13.627 23.331 68.249 1.00 136.30 120 TYR C CA 1
ATOM 9746 C C . TYR C 1 141 ? 14.937 22.610 68.527 1.00 132.70 120 TYR C C 1
ATOM 9747 O O . TYR C 1 141 ? 15.990 23.061 68.097 1.00 129.95 120 TYR C O 1
ATOM 9756 N N . ILE C 1 142 ? 14.860 21.507 69.271 1.00 133.95 121 ILE C N 1
ATOM 9757 C CA . ILE C 1 142 ? 16.006 20.636 69.544 1.00 132.39 121 ILE C CA 1
ATOM 9758 C C . ILE C 1 142 ? 15.590 19.200 69.284 1.00 133.41 121 ILE C C 1
ATOM 9759 O O . ILE C 1 142 ? 14.509 18.800 69.680 1.00 139.18 121 ILE C O 1
ATOM 9764 N N . LEU C 1 143 ? 16.439 18.430 68.618 1.00 133.72 122 LEU C N 1
ATOM 9765 C CA . LEU C 1 143 ? 16.095 17.058 68.221 1.00 139.83 122 LEU C CA 1
ATOM 9766 C C . LEU C 1 143 ? 17.056 16.069 68.848 1.00 143.60 122 LEU C C 1
ATOM 9767 O O . LEU C 1 143 ? 18.252 16.356 68.963 1.00 151.59 122 LEU C O 1
ATOM 9772 N N . LEU C 1 144 ? 16.535 14.900 69.226 1.00 142.27 123 LEU C N 1
ATOM 9773 C CA . LEU C 1 144 ? 17.310 13.913 69.966 1.00 139.40 123 LEU C CA 1
ATOM 9774 C C . LEU C 1 144 ? 17.271 12.544 69.306 1.00 139.94 123 LEU C C 1
ATOM 9775 O O . LEU C 1 144 ? 16.244 12.133 68.791 1.00 137.51 123 LEU C O 1
ATOM 9780 N N . ASP C 1 145 ? 18.406 11.848 69.334 1.00 144.64 124 ASP C N 1
ATOM 9781 C CA . ASP C 1 145 ? 18.540 10.501 68.761 1.00 152.05 124 ASP C CA 1
ATOM 9782 C C . ASP C 1 145 ? 18.159 10.490 67.275 1.00 155.77 124 ASP C C 1
ATOM 9783 O O . ASP C 1 145 ? 17.234 9.790 66.854 1.00 155.91 124 ASP C O 1
ATOM 9788 N N . ASP C 1 146 ? 18.892 11.280 66.490 1.00 160.57 125 ASP C N 1
ATOM 9789 C CA . ASP C 1 146 ? 18.638 11.425 65.050 1.00 161.07 125 ASP C CA 1
ATOM 9790 C C . ASP C 1 146 ? 17.169 11.790 64.772 1.00 156.68 125 ASP C C 1
ATOM 9791 O O . ASP C 1 146 ? 16.514 11.199 63.916 1.00 152.76 125 ASP C O 1
ATOM 9796 N N . GLY C 1 147 ? 16.668 12.774 65.513 1.00 153.06 126 GLY C N 1
ATOM 9797 C CA . GLY C 1 147 ? 15.330 13.293 65.298 1.00 151.23 126 GLY C CA 1
ATOM 9798 C C . GLY C 1 147 ? 14.233 12.345 65.723 1.00 156.40 126 GLY C C 1
ATOM 9799 O O . GLY C 1 147 ? 13.147 12.370 65.147 1.00 158.67 126 GLY C O 1
ATOM 9800 N N . LEU C 1 148 ? 14.505 11.516 66.735 1.00 159.70 127 LEU C N 1
ATOM 9801 C CA . LEU C 1 148 ? 13.494 10.590 67.286 1.00 162.22 127 LEU C CA 1
ATOM 9802 C C . LEU C 1 148 ? 12.408 11.357 68.054 1.00 161.72 127 LEU C C 1
ATOM 9803 O O . LEU C 1 148 ? 11.217 11.098 67.889 1.00 162.18 127 LEU C O 1
ATOM 9808 N N . ILE C 1 149 ? 12.834 12.290 68.901 1.00 159.24 128 ILE C N 1
ATOM 9809 C CA . ILE C 1 149 ? 11.917 13.083 69.715 1.00 159.59 128 ILE C CA 1
ATOM 9810 C C . ILE C 1 149 ? 12.387 14.520 69.717 1.00 153.20 128 ILE C C 1
ATOM 9811 O O . ILE C 1 149 ? 13.571 14.792 69.919 1.00 146.71 128 ILE C O 1
ATOM 9816 N N . GLU C 1 150 ? 11.470 15.441 69.463 1.00 153.71 129 GLU C N 1
ATOM 9817 C CA . GLU C 1 150 ? 11.851 16.836 69.395 1.00 153.72 129 GLU C CA 1
ATOM 9818 C C . GLU C 1 150 ? 11.387 17.576 70.629 1.00 155.66 129 GLU C C 1
ATOM 9819 O O . GLU C 1 150 ? 10.379 17.227 71.228 1.00 159.67 129 GLU C O 1
ATOM 9825 N N . LEU C 1 151 ? 12.179 18.574 71.013 1.00 154.81 130 LEU C N 1
ATOM 9826 C CA . LEU C 1 151 ? 11.908 19.450 72.149 1.00 154.59 130 LEU C CA 1
ATOM 9827 C C . LEU C 1 151 ? 11.776 20.865 71.604 1.00 151.19 130 LEU C C 1
ATOM 9828 O O . LEU C 1 151 ? 12.020 21.099 70.425 1.00 146.00 130 LEU C O 1
ATOM 9833 N N . GLN C 1 152 ? 11.392 21.806 72.457 1.00 152.82 131 GLN C N 1
ATOM 9834 C CA . GLN C 1 152 ? 11.382 23.220 72.075 1.00 149.98 131 GLN C CA 1
ATOM 9835 C C . GLN C 1 152 ? 11.676 24.144 73.262 1.00 153.36 131 GLN C C 1
ATOM 9836 O O . GLN C 1 152 ? 11.115 23.970 74.349 1.00 166.88 131 GLN C O 1
ATOM 9842 N N . VAL C 1 153 ? 12.527 25.143 73.028 1.00 147.32 132 VAL C N 1
ATOM 9843 C CA . VAL C 1 153 ? 13.078 25.983 74.094 1.00 145.31 132 VAL C CA 1
ATOM 9844 C C . VAL C 1 153 ? 12.031 26.913 74.696 1.00 151.13 132 VAL C C 1
ATOM 9845 O O . VAL C 1 153 ? 11.519 27.799 74.010 1.00 151.28 132 VAL C O 1
ATOM 9849 N N . LYS C 1 154 ? 11.740 26.698 75.982 1.00 156.21 133 LYS C N 1
ATOM 9850 C CA . LYS C 1 154 ? 10.800 27.514 76.756 1.00 160.03 133 LYS C CA 1
ATOM 9851 C C . LYS C 1 154 ? 11.540 28.720 77.381 1.00 157.66 133 LYS C C 1
ATOM 9852 O O . LYS C 1 154 ? 11.201 29.878 77.105 1.00 154.83 133 LYS C O 1
ATOM 9858 N N . ASP C 1 155 ? 12.552 28.446 78.205 1.00 154.95 134 ASP C N 1
ATOM 9859 C CA . ASP C 1 155 ? 13.311 29.502 78.876 1.00 155.52 134 ASP C CA 1
ATOM 9860 C C . ASP C 1 155 ? 14.790 29.189 78.809 1.00 152.94 134 ASP C C 1
ATOM 9861 O O . ASP C 1 155 ? 15.181 28.034 78.629 1.00 150.27 134 ASP C O 1
ATOM 9866 N N . ILE C 1 156 ? 15.601 30.236 78.950 1.00 154.09 135 ILE C N 1
ATOM 9867 C CA . ILE C 1 156 ? 17.054 30.113 79.081 1.00 152.62 135 ILE C CA 1
ATOM 9868 C C . ILE C 1 156 ? 17.532 30.804 80.354 1.00 155.31 135 ILE C C 1
ATOM 9869 O O . ILE C 1 156 ? 17.170 31.954 80.620 1.00 159.16 135 ILE C O 1
ATOM 9874 N N . ASP C 1 157 ? 18.344 30.094 81.130 1.00 154.00 136 ASP C N 1
ATOM 9875 C CA . ASP C 1 157 ? 18.930 30.631 82.348 1.00 156.84 136 ASP C CA 1
ATOM 9876 C C . ASP C 1 157 ? 20.438 30.531 82.202 1.00 154.09 136 ASP C C 1
ATOM 9877 O O . ASP C 1 157 ? 20.979 29.431 82.119 1.00 152.22 136 ASP C O 1
ATOM 9882 N N . HIS C 1 158 ? 21.110 31.679 82.155 1.00 153.57 137 HIS C N 1
ATOM 9883 C CA . HIS C 1 158 ? 22.564 31.720 81.988 1.00 149.48 137 HIS C CA 1
ATOM 9884 C C . HIS C 1 158 ? 23.314 31.704 83.281 1.00 152.72 137 HIS C C 1
ATOM 9885 O O . HIS C 1 158 ? 24.530 31.532 83.297 1.00 150.43 137 HIS C O 1
ATOM 9892 N N . ALA C 1 159 ? 22.599 31.892 84.382 1.00 157.45 138 ALA C N 1
ATOM 9893 C CA . ALA C 1 159 ? 23.192 31.740 85.689 1.00 160.77 138 ALA C CA 1
ATOM 9894 C C . ALA C 1 159 ? 23.493 30.251 85.869 1.00 159.65 138 ALA C C 1
ATOM 9895 O O . ALA C 1 159 ? 24.655 29.840 85.904 1.00 155.00 138 ALA C O 1
ATOM 9897 N N . LYS C 1 160 ? 22.432 29.448 85.931 1.00 161.28 139 LYS C N 1
ATOM 9898 C CA . LYS C 1 160 ? 22.553 28.004 86.124 1.00 161.21 139 LYS C CA 1
ATOM 9899 C C . LYS C 1 160 ? 23.069 27.318 84.867 1.00 154.30 139 LYS C C 1
ATOM 9900 O O . LYS C 1 160 ? 23.459 26.153 84.923 1.00 154.21 139 LYS C O 1
ATOM 9906 N N . LYS C 1 161 ? 23.082 28.047 83.748 1.00 150.04 140 LYS C N 1
ATOM 9907 C CA . LYS C 1 161 ? 23.422 27.496 82.431 1.00 144.72 140 LYS C CA 1
ATOM 9908 C C . LYS C 1 161 ? 22.559 26.281 82.104 1.00 144.29 140 LYS C C 1
ATOM 9909 O O . LYS C 1 161 ? 23.060 25.189 81.846 1.00 142.09 140 LYS C O 1
ATOM 9915 N N . GLU C 1 162 ? 21.251 26.487 82.124 1.00 146.13 141 GLU C N 1
ATOM 9916 C CA . GLU C 1 162 ? 20.310 25.425 81.842 1.00 149.36 141 GLU C CA 1
ATOM 9917 C C . GLU C 1 162 ? 19.254 25.963 80.905 1.00 150.71 141 GLU C C 1
ATOM 9918 O O . GLU C 1 162 ? 18.810 27.110 81.053 1.00 151.21 141 GLU C O 1
ATOM 9924 N N . VAL C 1 163 ? 18.858 25.131 79.942 1.00 151.19 142 VAL C N 1
ATOM 9925 C CA . VAL C 1 163 ? 17.833 25.493 78.968 1.00 152.35 142 VAL C CA 1
ATOM 9926 C C . VAL C 1 163 ? 16.585 24.639 79.227 1.00 157.37 142 VAL C C 1
ATOM 9927 O O . VAL C 1 163 ? 16.618 23.413 79.081 1.00 157.40 142 VAL C O 1
ATOM 9931 N N . LYS C 1 164 ? 15.503 25.301 79.646 1.00 160.91 143 LYS C N 1
ATOM 9932 C CA . LYS C 1 164 ? 14.243 24.632 79.974 1.00 164.23 143 LYS C CA 1
ATOM 9933 C C . LYS C 1 164 ? 13.446 24.442 78.689 1.00 161.28 143 LYS C C 1
ATOM 9934 O O . LYS C 1 164 ? 13.273 25.392 77.926 1.00 155.25 143 LYS C O 1
ATOM 9940 N N . CYS C 1 165 ? 12.968 23.221 78.453 1.00 164.13 144 CYS C N 1
ATOM 9941 C CA . CYS C 1 165 ? 12.295 22.886 77.195 1.00 166.77 144 CYS C CA 1
ATOM 9942 C C . CYS C 1 165 ? 10.977 22.143 77.373 1.00 171.27 144 CYS C C 1
ATOM 9943 O O . CYS C 1 165 ? 10.758 21.484 78.391 1.00 175.90 144 CYS C O 1
ATOM 9946 N N . ASP C 1 166 ? 10.124 22.250 76.352 1.00 169.68 145 ASP C N 1
ATOM 9947 C CA . ASP C 1 166 ? 8.867 21.513 76.271 1.00 173.83 145 ASP C CA 1
ATOM 9948 C C . ASP C 1 166 ? 9.049 20.282 75.404 1.00 171.01 145 ASP C C 1
ATOM 9949 O O . ASP C 1 166 ? 9.303 20.409 74.209 1.00 169.62 145 ASP C O 1
ATOM 9954 N N . ILE C 1 167 ? 8.922 19.098 76.001 1.00 171.88 146 ILE C N 1
ATOM 9955 C CA . ILE C 1 167 ? 8.969 17.842 75.245 1.00 172.46 146 ILE C CA 1
ATOM 9956 C C . ILE C 1 167 ? 7.690 17.728 74.386 1.00 173.42 146 ILE C C 1
ATOM 9957 O O . ILE C 1 167 ? 6.642 18.223 74.781 1.00 176.51 146 ILE C O 1
ATOM 9962 N N . LEU C 1 168 ? 7.801 17.128 73.195 1.00 175.05 147 LEU C N 1
ATOM 9963 C CA . LEU C 1 168 ? 6.705 17.106 72.193 1.00 178.09 147 LEU C CA 1
ATOM 9964 C C . LEU C 1 168 ? 6.330 15.714 71.665 1.00 182.88 147 LEU C C 1
ATOM 9965 O O . LEU C 1 168 ? 5.159 15.468 71.397 1.00 185.37 147 LEU C O 1
ATOM 9970 N N . ASN C 1 169 ? 7.311 14.825 71.487 1.00 185.48 148 ASN C N 1
ATOM 9971 C CA . ASN C 1 169 ? 7.078 13.509 70.866 1.00 189.26 148 ASN C CA 1
ATOM 9972 C C . ASN C 1 169 ? 7.552 12.329 71.722 1.00 188.90 148 ASN C C 1
ATOM 9973 O O . ASN C 1 169 ? 8.255 11.453 71.234 1.00 193.35 148 ASN C O 1
ATOM 9978 N N . SER C 1 170 ? 7.166 12.317 72.993 1.00 186.90 149 SER C N 1
ATOM 9979 C CA . SER C 1 170 ? 7.510 11.247 73.945 1.00 188.43 149 SER C CA 1
ATOM 9980 C C . SER C 1 170 ? 8.150 9.973 73.373 1.00 186.48 149 SER C C 1
ATOM 9981 O O . SER C 1 170 ? 7.506 9.227 72.637 1.00 189.64 149 SER C O 1
ATOM 9984 N N . GLY C 1 171 ? 9.407 9.724 73.740 1.00 181.29 150 GLY C N 1
ATOM 9985 C CA . GLY C 1 171 ? 10.121 8.507 73.336 1.00 179.71 150 GLY C CA 1
ATOM 9986 C C . GLY C 1 171 ? 11.227 8.172 74.313 1.00 179.16 150 GLY C C 1
ATOM 9987 O O . GLY C 1 171 ? 11.535 8.964 75.202 1.00 178.22 150 GLY C O 1
ATOM 9988 N N . GLU C 1 172 ? 11.826 6.998 74.152 1.00 181.23 151 GLU C N 1
ATOM 9989 C CA . GLU C 1 172 ? 12.929 6.575 75.019 1.00 184.23 151 GLU C CA 1
ATOM 9990 C C . GLU C 1 172 ? 14.220 7.294 74.646 1.00 178.23 151 GLU C C 1
ATOM 9991 O O . GLU C 1 172 ? 14.323 7.842 73.551 1.00 174.39 151 GLU C O 1
ATOM 9997 N N . LEU C 1 173 ? 15.196 7.277 75.558 1.00 179.16 152 LEU C N 1
ATOM 9998 C CA . LEU C 1 173 ? 16.484 7.958 75.367 1.00 174.99 152 LEU C CA 1
ATOM 9999 C C . LEU C 1 173 ? 17.667 7.153 75.951 1.00 177.45 152 LEU C C 1
ATOM 10000 O O . LEU C 1 173 ? 17.912 7.159 77.158 1.00 180.18 152 LEU C O 1
ATOM 10005 N N . LYS C 1 174 ? 18.383 6.459 75.069 1.00 177.92 153 LYS C N 1
ATOM 10006 C CA . LYS C 1 174 ? 19.611 5.728 75.411 1.00 179.58 153 LYS C CA 1
ATOM 10007 C C . LYS C 1 174 ? 20.769 6.709 75.664 1.00 174.93 153 LYS C C 1
ATOM 10008 O O . LYS C 1 174 ? 20.603 7.927 75.542 1.00 168.49 153 LYS C O 1
ATOM 10014 N N . ASN C 1 175 ? 21.942 6.170 75.994 1.00 176.97 154 ASN C N 1
ATOM 10015 C CA . ASN C 1 175 ? 23.082 6.980 76.439 1.00 175.61 154 ASN C CA 1
ATOM 10016 C C . ASN C 1 175 ? 23.568 8.019 75.429 1.00 170.47 154 ASN C C 1
ATOM 10017 O O . ASN C 1 175 ? 23.005 9.113 75.328 1.00 163.91 154 ASN C O 1
ATOM 10022 N N . LYS C 1 176 ? 24.613 7.668 74.685 1.00 173.09 155 LYS C N 1
ATOM 10023 C CA . LYS C 1 176 ? 25.341 8.626 73.867 1.00 172.05 155 LYS C CA 1
ATOM 10024 C C . LYS C 1 176 ? 24.607 8.897 72.538 1.00 168.53 155 LYS C C 1
ATOM 10025 O O . LYS C 1 176 ? 25.140 8.610 71.458 1.00 169.47 155 LYS C O 1
ATOM 10031 N N . LYS C 1 177 ? 23.398 9.465 72.627 1.00 163.43 156 LYS C N 1
ATOM 10032 C CA . LYS C 1 177 ? 22.560 9.723 71.444 1.00 158.58 156 LYS C CA 1
ATOM 10033 C C . LYS C 1 177 ? 22.649 11.171 70.949 1.00 151.53 156 LYS C C 1
ATOM 10034 O O . LYS C 1 177 ? 22.743 12.116 71.741 1.00 148.59 156 LYS C O 1
ATOM 10040 N N . GLY C 1 178 ? 22.614 11.325 69.627 1.00 146.61 157 GLY C N 1
ATOM 10041 C CA . GLY C 1 178 ? 22.913 12.596 68.985 1.00 140.46 157 GLY C CA 1
ATOM 10042 C C . GLY C 1 178 ? 21.850 13.652 69.174 1.00 135.26 157 GLY C C 1
ATOM 10043 O O . GLY C 1 178 ? 20.697 13.346 69.426 1.00 134.94 157 GLY C O 1
ATOM 10044 N N . VAL C 1 179 ? 22.268 14.904 69.046 1.00 131.46 158 VAL C N 1
ATOM 10045 C CA . VAL C 1 179 ? 21.391 16.056 69.170 1.00 131.67 158 VAL C CA 1
ATOM 10046 C C . VAL C 1 179 ? 21.568 16.954 67.938 1.00 134.55 158 VAL C C 1
ATOM 10047 O O . VAL C 1 179 ? 22.689 17.149 67.461 1.00 143.32 158 VAL C O 1
ATOM 10051 N N . ASN C 1 180 ? 20.477 17.496 67.407 1.00 133.60 159 ASN C N 1
ATOM 10052 C CA . ASN C 1 180 ? 20.551 18.335 66.200 1.00 128.37 159 ASN C CA 1
ATOM 10053 C C . ASN C 1 180 ? 19.747 19.605 66.364 1.00 127.27 159 ASN C C 1
ATOM 10054 O O . ASN C 1 180 ? 18.568 19.540 66.661 1.00 130.88 159 ASN C O 1
ATOM 10059 N N . LEU C 1 181 ? 20.374 20.757 66.172 1.00 124.94 160 LEU C N 1
ATOM 10060 C CA . LEU C 1 181 ? 19.672 22.037 66.273 1.00 125.50 160 LEU C CA 1
ATOM 10061 C C . LEU C 1 181 ? 19.345 22.536 64.858 1.00 123.22 160 LEU C C 1
ATOM 10062 O O . LEU C 1 181 ? 20.236 22.974 64.155 1.00 126.25 160 LEU C O 1
ATOM 10067 N N . PRO C 1 182 ? 18.083 22.446 64.417 1.00 123.05 161 PRO C N 1
ATOM 10068 C CA . PRO C 1 182 ? 17.740 22.908 63.073 1.00 125.62 161 PRO C CA 1
ATOM 10069 C C . PRO C 1 182 ? 18.083 24.373 62.747 1.00 130.74 161 PRO C C 1
ATOM 10070 O O . PRO C 1 182 ? 17.217 25.247 62.769 1.00 131.45 161 PRO C O 1
ATOM 10074 N N . GLY C 1 183 ? 19.365 24.593 62.443 1.00 135.87 162 GLY C N 1
ATOM 10075 C CA . GLY C 1 183 ? 19.929 25.850 61.929 1.00 133.69 162 GLY C CA 1
ATOM 10076 C C . GLY C 1 183 ? 19.248 27.167 62.261 1.00 133.19 162 GLY C C 1
ATOM 10077 O O . GLY C 1 183 ? 18.276 27.520 61.592 1.00 133.05 162 GLY C O 1
ATOM 10078 N N . VAL C 1 184 ? 19.723 27.932 63.249 1.00 130.23 163 VAL C N 1
ATOM 10079 C CA . VAL C 1 184 ? 20.829 27.619 64.177 1.00 128.69 163 VAL C CA 1
ATOM 10080 C C . VAL C 1 184 ? 22.226 27.497 63.548 1.00 127.06 163 VAL C C 1
ATOM 10081 O O . VAL C 1 184 ? 22.591 26.459 63.001 1.00 126.75 163 VAL C O 1
ATOM 10085 N N . ARG C 1 185 ? 23.005 28.572 63.650 1.00 128.99 164 ARG C N 1
ATOM 10086 C CA . ARG C 1 185 ? 24.419 28.535 63.298 1.00 130.41 164 ARG C CA 1
ATOM 10087 C C . ARG C 1 185 ? 25.152 27.755 64.383 1.00 126.95 164 ARG C C 1
ATOM 10088 O O . ARG C 1 185 ? 25.711 28.360 65.293 1.00 137.64 164 ARG C O 1
ATOM 10096 N N . VAL C 1 186 ? 25.146 26.427 64.309 1.00 119.71 165 VAL C N 1
ATOM 10097 C CA . VAL C 1 186 ? 25.838 25.601 65.310 1.00 113.59 165 VAL C CA 1
ATOM 10098 C C . VAL C 1 186 ? 27.333 25.866 65.278 1.00 112.22 165 VAL C C 1
ATOM 10099 O O . VAL C 1 186 ? 27.977 25.661 64.255 1.00 110.11 165 VAL C O 1
ATOM 10103 N N . SER C 1 187 ? 27.876 26.302 66.412 1.00 113.72 166 SER C N 1
ATOM 10104 C CA . SER C 1 187 ? 29.193 26.933 66.457 1.00 112.56 166 SER C CA 1
ATOM 10105 C C . SER C 1 187 ? 30.314 25.974 66.867 1.00 108.60 166 SER C C 1
ATOM 10106 O O . SER C 1 187 ? 31.316 26.396 67.442 1.00 109.03 166 SER C O 1
ATOM 10109 N N . LEU C 1 188 ? 30.156 24.694 66.548 1.00 104.79 167 LEU C N 1
ATOM 10110 C CA . LEU C 1 188 ? 31.227 23.721 66.752 1.00 104.50 167 LEU C CA 1
ATOM 10111 C C . LEU C 1 188 ? 32.476 24.135 65.994 1.00 104.17 167 LEU C C 1
ATOM 10112 O O . LEU C 1 188 ? 32.430 25.073 65.227 1.00 103.58 167 LEU C O 1
ATOM 10117 N N . PRO C 1 189 ? 33.608 23.462 66.227 1.00 106.86 168 PRO C N 1
ATOM 10118 C CA . PRO C 1 189 ? 34.757 23.717 65.370 1.00 109.40 168 PRO C CA 1
ATOM 10119 C C . PRO C 1 189 ? 34.573 23.066 64.008 1.00 111.13 168 PRO C C 1
ATOM 10120 O O . PRO C 1 189 ? 33.620 22.324 63.815 1.00 109.49 168 PRO C O 1
ATOM 10124 N N . GLY C 1 190 ? 35.475 23.351 63.075 1.00 116.27 169 GLY C N 1
ATOM 10125 C CA . GLY C 1 190 ? 35.423 22.742 61.740 1.00 121.39 169 GLY C CA 1
ATOM 10126 C C . GLY C 1 190 ? 35.805 21.264 61.729 1.00 126.31 169 GLY C C 1
ATOM 10127 O O . GLY C 1 190 ? 35.180 20.444 61.015 1.00 129.88 169 GLY C O 1
ATOM 10128 N N . ILE C 1 191 ? 36.850 20.949 62.512 1.00 126.33 170 ILE C N 1
ATOM 10129 C CA . ILE C 1 191 ? 37.312 19.573 62.769 1.00 124.43 170 ILE C CA 1
ATOM 10130 C C . ILE C 1 191 ? 37.649 19.334 64.255 1.00 123.13 170 ILE C C 1
ATOM 10131 O O . ILE C 1 191 ? 38.067 20.250 64.980 1.00 117.13 170 ILE C O 1
ATOM 10136 N N . THR C 1 192 ? 37.443 18.093 64.694 1.00 113.65 171 THR C N 1
ATOM 10137 C CA . THR C 1 192 ? 37.772 17.671 66.069 1.00 118.28 171 THR C CA 1
ATOM 10138 C C . THR C 1 192 ? 39.262 17.389 66.129 1.00 120.43 171 THR C C 1
ATOM 10139 O O . THR C 1 192 ? 39.948 17.448 65.091 1.00 119.10 171 THR C O 1
ATOM 10143 N N . GLU C 1 193 ? 39.764 17.104 67.328 1.00 121.93 172 GLU C N 1
ATOM 10144 C CA . GLU C 1 193 ? 41.178 16.755 67.500 1.00 125.94 172 GLU C CA 1
ATOM 10145 C C . GLU C 1 193 ? 41.447 15.435 66.782 1.00 120.18 172 GLU C C 1
ATOM 10146 O O . GLU C 1 193 ? 42.505 15.237 66.173 1.00 113.09 172 GLU C O 1
ATOM 10152 N N . LYS C 1 194 ? 40.462 14.546 66.861 1.00 121.23 173 LYS C N 1
ATOM 10153 C CA . LYS C 1 194 ? 40.558 13.224 66.272 1.00 124.98 173 LYS C CA 1
ATOM 10154 C C . LYS C 1 194 ? 40.675 13.380 64.785 1.00 121.52 173 LYS C C 1
ATOM 10155 O O . LYS C 1 194 ? 41.627 12.883 64.171 1.00 119.81 173 LYS C O 1
ATOM 10161 N N . ASP C 1 195 ? 39.695 14.077 64.216 1.00 120.08 174 ASP C N 1
ATOM 10162 C CA . ASP C 1 195 ? 39.686 14.372 62.794 1.00 115.83 174 ASP C CA 1
ATOM 10163 C C . ASP C 1 195 ? 41.040 14.913 62.357 1.00 115.02 174 ASP C C 1
ATOM 10164 O O . ASP C 1 195 ? 41.611 14.422 61.379 1.00 110.81 174 ASP C O 1
ATOM 10169 N N . ALA C 1 196 ? 41.562 15.903 63.089 1.00 115.71 175 ALA C N 1
ATOM 10170 C CA . ALA C 1 196 ? 42.882 16.453 62.786 1.00 114.56 175 ALA C CA 1
ATOM 10171 C C . ALA C 1 196 ? 43.938 15.339 62.701 1.00 118.11 175 ALA C C 1
ATOM 10172 O O . ALA C 1 196 ? 44.761 15.363 61.790 1.00 115.67 175 ALA C O 1
ATOM 10174 N N . GLU C 1 197 ? 43.891 14.360 63.617 1.00 119.40 176 GLU C N 1
ATOM 10175 C CA . GLU C 1 197 ? 44.816 13.209 63.587 1.00 119.13 176 GLU C CA 1
ATOM 10176 C C . GLU C 1 197 ? 44.494 12.214 62.462 1.00 114.68 176 GLU C C 1
ATOM 10177 O O . GLU C 1 197 ? 45.377 11.642 61.813 1.00 113.50 176 GLU C O 1
ATOM 10183 N N . ASP C 1 198 ? 43.211 12.006 62.242 1.00 113.00 177 ASP C N 1
ATOM 10184 C CA . ASP C 1 198 ? 42.757 11.140 61.171 1.00 112.17 177 ASP C CA 1
ATOM 10185 C C . ASP C 1 198 ? 43.281 11.621 59.826 1.00 105.75 177 ASP C C 1
ATOM 10186 O O . ASP C 1 198 ? 43.769 10.828 59.038 1.00 106.29 177 ASP C O 1
ATOM 10191 N N . ILE C 1 199 ? 43.189 12.923 59.570 1.00 102.16 178 ILE C N 1
ATOM 10192 C CA . ILE C 1 199 ? 43.558 13.450 58.261 1.00 98.41 178 ILE C CA 1
ATOM 10193 C C . ILE C 1 199 ? 45.076 13.433 58.071 1.00 96.25 178 ILE C C 1
ATOM 10194 O O . ILE C 1 199 ? 45.540 13.432 56.949 1.00 93.29 178 ILE C O 1
ATOM 10199 N N . ARG C 1 200 ? 45.856 13.413 59.151 1.00 100.16 179 ARG C N 1
ATOM 10200 C CA . ARG C 1 200 ? 47.331 13.285 59.007 1.00 100.96 179 ARG C CA 1
ATOM 10201 C C . ARG C 1 200 ? 47.709 11.836 58.712 1.00 96.53 179 ARG C C 1
ATOM 10202 O O . ARG C 1 200 ? 48.810 11.538 58.249 1.00 90.91 179 ARG C O 1
ATOM 10210 N N . PHE C 1 201 ? 46.788 10.938 59.021 1.00 95.63 180 PHE C N 1
ATOM 10211 C CA . PHE C 1 201 ? 46.963 9.544 58.723 1.00 96.60 180 PHE C CA 1
ATOM 10212 C C . PHE C 1 201 ? 46.738 9.388 57.234 1.00 93.05 180 PHE C C 1
ATOM 10213 O O . PHE C 1 201 ? 47.500 8.692 56.542 1.00 91.97 180 PHE C O 1
ATOM 10221 N N . GLY C 1 202 ? 45.687 10.056 56.748 1.00 89.74 181 GLY C N 1
ATOM 10222 C CA . GLY C 1 202 ? 45.445 10.181 55.315 1.00 87.32 181 GLY C CA 1
ATOM 10223 C C . GLY C 1 202 ? 46.676 10.760 54.617 1.00 87.78 181 GLY C C 1
ATOM 10224 O O . GLY C 1 202 ? 47.127 10.257 53.567 1.00 88.44 181 GLY C O 1
ATOM 10225 N N . ILE C 1 203 ? 47.248 11.808 55.198 1.00 85.08 182 ILE C N 1
ATOM 10226 C CA . ILE C 1 203 ? 48.433 12.384 54.619 1.00 84.80 182 ILE C CA 1
ATOM 10227 C C . ILE C 1 203 ? 49.515 11.314 54.567 1.00 91.37 182 ILE C C 1
ATOM 10228 O O . ILE C 1 203 ? 50.238 11.230 53.583 1.00 93.58 182 ILE C O 1
ATOM 10233 N N . LYS C 1 204 ? 49.600 10.480 55.611 1.00 97.41 183 LYS C N 1
ATOM 10234 C CA . LYS C 1 204 ? 50.635 9.469 55.692 1.00 101.12 183 LYS C CA 1
ATOM 10235 C C . LYS C 1 204 ? 50.487 8.395 54.622 1.00 105.73 183 LYS C C 1
ATOM 10236 O O . LYS C 1 204 ? 51.492 7.930 54.103 1.00 110.55 183 LYS C O 1
ATOM 10242 N N . GLU C 1 205 ? 49.263 8.018 54.258 1.00 108.02 184 GLU C N 1
ATOM 10243 C CA . GLU C 1 205 ? 49.070 7.020 53.182 1.00 115.60 184 GLU C CA 1
ATOM 10244 C C . GLU C 1 205 ? 48.807 7.572 51.753 1.00 120.83 184 GLU C C 1
ATOM 10245 O O . GLU C 1 205 ? 48.289 6.849 50.901 1.00 121.36 184 GLU C O 1
ATOM 10251 N N . ASN C 1 206 ? 49.168 8.826 51.475 1.00 128.63 185 ASN C N 1
ATOM 10252 C CA . ASN C 1 206 ? 48.819 9.477 50.185 1.00 130.82 185 ASN C CA 1
ATOM 10253 C C . ASN C 1 206 ? 47.377 9.195 49.743 1.00 122.48 185 ASN C C 1
ATOM 10254 O O . ASN C 1 206 ? 47.106 9.035 48.550 1.00 123.21 185 ASN C O 1
ATOM 10259 N N . VAL C 1 207 ? 46.466 9.151 50.716 1.00 111.22 186 VAL C N 1
ATOM 10260 C CA . VAL C 1 207 ? 45.060 8.876 50.466 1.00 107.85 186 VAL C CA 1
ATOM 10261 C C . VAL C 1 207 ? 44.509 9.956 49.507 1.00 106.50 186 VAL C C 1
ATOM 10262 O O . VAL C 1 207 ? 44.938 11.119 49.578 1.00 101.83 186 VAL C O 1
ATOM 10266 N N . ASP C 1 208 ? 43.597 9.567 48.607 1.00 107.36 187 ASP C N 1
ATOM 10267 C CA . ASP C 1 208 ? 43.189 10.430 47.466 1.00 110.12 187 ASP C CA 1
ATOM 10268 C C . ASP C 1 208 ? 42.138 11.509 47.759 1.00 110.13 187 ASP C C 1
ATOM 10269 O O . ASP C 1 208 ? 42.174 12.593 47.164 1.00 107.52 187 ASP C O 1
ATOM 10274 N N . PHE C 1 209 ? 41.205 11.199 48.658 1.00 109.89 188 PHE C N 1
ATOM 10275 C CA . PHE C 1 209 ? 40.085 12.074 48.955 1.00 104.35 188 PHE C CA 1
ATOM 10276 C C . PHE C 1 209 ? 39.819 12.173 50.454 1.00 103.65 188 PHE C C 1
ATOM 10277 O O . PHE C 1 209 ? 39.905 11.170 51.168 1.00 111.47 188 PHE C O 1
ATOM 10285 N N . ILE C 1 210 ? 39.485 13.371 50.929 1.00 96.96 189 ILE C N 1
ATOM 10286 C CA . ILE C 1 210 ? 38.980 13.537 52.288 1.00 100.11 189 ILE C CA 1
ATOM 10287 C C . ILE C 1 210 ? 37.591 14.174 52.302 1.00 99.48 189 ILE C C 1
ATOM 10288 O O . ILE C 1 210 ? 37.453 15.372 52.091 1.00 97.16 189 ILE C O 1
ATOM 10293 N N . ALA C 1 211 ? 36.567 13.360 52.561 1.00 101.44 190 ALA C N 1
ATOM 10294 C CA . ALA C 1 211 ? 35.198 13.845 52.768 1.00 95.95 190 ALA C CA 1
ATOM 10295 C C . ALA C 1 211 ? 35.086 14.418 54.167 1.00 98.57 190 ALA C C 1
ATOM 10296 O O . ALA C 1 211 ? 35.172 13.673 55.136 1.00 101.40 190 ALA C O 1
ATOM 10298 N N . ALA C 1 212 ? 34.899 15.733 54.273 1.00 100.07 191 ALA C N 1
ATOM 10299 C CA . ALA C 1 212 ? 34.857 16.421 55.579 1.00 99.87 191 ALA C CA 1
ATOM 10300 C C . ALA C 1 212 ? 33.429 16.502 56.078 1.00 102.20 191 ALA C C 1
ATOM 10301 O O . ALA C 1 212 ? 32.525 16.842 55.306 1.00 105.77 191 ALA C O 1
ATOM 10303 N N . SER C 1 213 ? 33.237 16.212 57.366 1.00 101.85 192 SER C N 1
ATOM 10304 C CA . SER C 1 213 ? 31.902 16.078 57.927 1.00 101.03 192 SER C CA 1
ATOM 10305 C C . SER C 1 213 ? 31.382 17.364 58.549 1.00 102.92 192 SER C C 1
ATOM 10306 O O . SER C 1 213 ? 32.151 18.208 59.053 1.00 103.63 192 SER C O 1
ATOM 10309 N N . PHE C 1 214 ? 30.055 17.488 58.484 1.00 104.04 193 PHE C N 1
ATOM 10310 C CA . PHE C 1 214 ? 29.303 18.604 59.040 1.00 102.96 193 PHE C CA 1
ATOM 10311 C C . PHE C 1 214 ? 29.847 19.963 58.623 1.00 98.19 193 PHE C C 1
ATOM 10312 O O . PHE C 1 214 ? 29.796 20.925 59.373 1.00 98.39 193 PHE C O 1
ATOM 10320 N N . VAL C 1 215 ? 30.351 20.053 57.403 1.00 97.53 194 VAL C N 1
ATOM 10321 C CA . VAL C 1 215 ? 30.858 21.331 56.925 1.00 95.63 194 VAL C CA 1
ATOM 10322 C C . VAL C 1 215 ? 29.678 22.296 56.766 1.00 97.99 194 VAL C C 1
ATOM 10323 O O . VAL C 1 215 ? 28.536 21.885 56.505 1.00 98.97 194 VAL C O 1
ATOM 10327 N N . ARG C 1 216 ? 29.951 23.578 56.958 1.00 97.91 195 ARG C N 1
ATOM 10328 C CA . ARG C 1 216 ? 28.887 24.557 56.955 1.00 98.68 195 ARG C CA 1
ATOM 10329 C C . ARG C 1 216 ? 29.339 26.007 56.776 1.00 100.92 195 ARG C C 1
ATOM 10330 O O . ARG C 1 216 ? 28.503 26.877 56.515 1.00 102.29 195 ARG C O 1
ATOM 10338 N N . ARG C 1 217 ? 30.638 26.274 56.911 1.00 100.74 196 ARG C N 1
ATOM 10339 C CA . ARG C 1 217 ? 31.210 27.518 56.402 1.00 103.38 196 ARG C CA 1
ATOM 10340 C C . ARG C 1 217 ? 32.600 27.230 55.789 1.00 99.19 196 ARG C C 1
ATOM 10341 O O . ARG C 1 217 ? 33.178 26.172 56.016 1.00 97.84 196 ARG C O 1
ATOM 10349 N N . PRO C 1 218 ? 33.106 28.143 54.949 1.00 101.00 197 PRO C N 1
ATOM 10350 C CA . PRO C 1 218 ? 34.435 27.971 54.353 1.00 101.06 197 PRO C CA 1
ATOM 10351 C C . PRO C 1 218 ? 35.549 27.657 55.363 1.00 101.50 197 PRO C C 1
ATOM 10352 O O . PRO C 1 218 ? 36.386 26.800 55.075 1.00 99.32 197 PRO C O 1
ATOM 10356 N N . SER C 1 219 ? 35.555 28.351 56.509 1.00 102.78 198 SER C N 1
ATOM 10357 C CA . SER C 1 219 ? 36.483 28.059 57.616 1.00 108.07 198 SER C CA 1
ATOM 10358 C C . SER C 1 219 ? 36.723 26.569 57.756 1.00 102.73 198 SER C C 1
ATOM 10359 O O . SER C 1 219 ? 37.849 26.095 57.715 1.00 103.08 198 SER C O 1
ATOM 10362 N N . ASP C 1 220 ? 35.628 25.843 57.897 1.00 95.53 199 ASP C N 1
ATOM 10363 C CA . ASP C 1 220 ? 35.678 24.441 58.222 1.00 95.64 199 ASP C CA 1
ATOM 10364 C C . ASP C 1 220 ? 36.506 23.634 57.235 1.00 92.24 199 ASP C C 1
ATOM 10365 O O . ASP C 1 220 ? 37.109 22.634 57.598 1.00 94.12 199 ASP C O 1
ATOM 10370 N N . VAL C 1 221 ? 36.520 24.044 55.979 1.00 93.70 200 VAL C N 1
ATOM 10371 C CA . VAL C 1 221 ? 37.352 23.366 54.985 1.00 93.03 200 VAL C CA 1
ATOM 10372 C C . VAL C 1 221 ? 38.794 23.856 55.152 1.00 97.46 200 VAL C C 1
ATOM 10373 O O . VAL C 1 221 ? 39.717 23.057 55.363 1.00 96.96 200 VAL C O 1
ATOM 10377 N N . LEU C 1 222 ? 38.971 25.175 55.100 1.00 100.07 201 LEU C N 1
ATOM 10378 C CA . LEU C 1 222 ? 40.293 25.786 55.219 1.00 102.48 201 LEU C CA 1
ATOM 10379 C C . LEU C 1 222 ? 41.108 25.144 56.355 1.00 104.99 201 LEU C C 1
ATOM 10380 O O . LEU C 1 222 ? 42.321 24.994 56.243 1.00 107.94 201 LEU C O 1
ATOM 10385 N N . GLU C 1 223 ? 40.429 24.765 57.440 1.00 107.67 202 GLU C N 1
ATOM 10386 C CA . GLU C 1 223 ? 41.055 24.061 58.568 1.00 106.33 202 GLU C CA 1
ATOM 10387 C C . GLU C 1 223 ? 41.664 22.736 58.132 1.00 99.46 202 GLU C C 1
ATOM 10388 O O . GLU C 1 223 ? 42.751 22.375 58.586 1.00 96.35 202 GLU C O 1
ATOM 10394 N N . ILE C 1 224 ? 40.983 22.012 57.249 1.00 93.03 203 ILE C N 1
ATOM 10395 C CA . ILE C 1 224 ? 41.610 20.826 56.676 1.00 92.26 203 ILE C CA 1
ATOM 10396 C C . ILE C 1 224 ? 42.738 21.228 55.724 1.00 95.76 203 ILE C C 1
ATOM 10397 O O . ILE C 1 224 ? 43.830 20.664 55.772 1.00 99.61 203 ILE C O 1
ATOM 10402 N N . ARG C 1 225 ? 42.501 22.225 54.888 1.00 101.81 204 ARG C N 1
ATOM 10403 C CA . ARG C 1 225 ? 43.487 22.584 53.855 1.00 108.34 204 ARG C CA 1
ATOM 10404 C C . ARG C 1 225 ? 44.783 23.191 54.408 1.00 114.65 204 ARG C C 1
ATOM 10405 O O . ARG C 1 225 ? 45.820 23.104 53.743 1.00 117.80 204 ARG C O 1
ATOM 10413 N N . GLU C 1 226 ? 44.739 23.793 55.604 1.00 119.88 205 GLU C N 1
ATOM 10414 C CA . GLU C 1 226 ? 45.977 24.284 56.253 1.00 126.21 205 GLU C CA 1
ATOM 10415 C C . GLU C 1 226 ? 46.830 23.124 56.816 1.00 116.26 205 GLU C C 1
ATOM 10416 O O . GLU C 1 226 ? 48.064 23.210 56.860 1.00 107.04 205 GLU C O 1
ATOM 10422 N N . ILE C 1 227 ? 46.164 22.039 57.205 1.00 109.69 206 ILE C N 1
ATOM 10423 C CA . ILE C 1 227 ? 46.861 20.843 57.678 1.00 110.86 206 ILE C CA 1
ATOM 10424 C C . ILE C 1 227 ? 47.474 20.116 56.500 1.00 108.37 206 ILE C C 1
ATOM 10425 O O . ILE C 1 227 ? 48.518 19.478 56.628 1.00 110.65 206 ILE C O 1
ATOM 10430 N N . LEU C 1 228 ? 46.807 20.191 55.358 1.00 104.25 207 LEU C N 1
ATOM 10431 C CA . LEU C 1 228 ? 47.342 19.598 54.144 1.00 105.73 207 LEU C CA 1
ATOM 10432 C C . LEU C 1 228 ? 48.546 20.407 53.664 1.00 109.66 207 LEU C C 1
ATOM 10433 O O . LEU C 1 228 ? 49.624 19.858 53.412 1.00 108.91 207 LEU C O 1
ATOM 10438 N N . GLU C 1 229 ? 48.384 21.720 53.574 1.00 113.21 208 GLU C N 1
ATOM 10439 C CA . GLU C 1 229 ? 49.427 22.532 52.968 1.00 118.76 208 GLU C CA 1
ATOM 10440 C C . GLU C 1 229 ? 50.746 22.405 53.724 1.00 120.06 208 GLU C C 1
ATOM 10441 O O . GLU C 1 229 ? 51.803 22.614 53.141 1.00 124.71 208 GLU C O 1
ATOM 10447 N N . GLU C 1 230 ? 50.696 22.049 55.003 1.00 121.00 209 GLU C N 1
ATOM 10448 C CA . GLU C 1 230 ? 51.931 21.887 55.780 1.00 125.06 209 GLU C CA 1
ATOM 10449 C C . GLU C 1 230 ? 52.803 20.786 55.220 1.00 120.49 209 GLU C C 1
ATOM 10450 O O . GLU C 1 230 ? 53.988 20.997 54.987 1.00 124.53 209 GLU C O 1
ATOM 10456 N N . GLN C 1 231 ? 52.216 19.617 54.994 1.00 114.37 210 GLN C N 1
ATOM 10457 C CA . GLN C 1 231 ? 52.960 18.504 54.435 1.00 116.16 210 GLN C CA 1
ATOM 10458 C C . GLN C 1 231 ? 52.886 18.497 52.913 1.00 114.36 210 GLN C C 1
ATOM 10459 O O . GLN C 1 231 ? 53.096 17.464 52.296 1.00 115.78 210 GLN C O 1
ATOM 10465 N N . LYS C 1 232 ? 52.604 19.641 52.297 1.00 114.91 211 LYS C N 1
ATOM 10466 C CA . LYS C 1 232 ? 52.412 19.700 50.848 1.00 117.55 211 LYS C CA 1
ATOM 10467 C C . LYS C 1 232 ? 51.647 18.446 50.416 1.00 110.27 211 LYS C C 1
ATOM 10468 O O . LYS C 1 232 ? 52.166 17.630 49.663 1.00 109.22 211 LYS C O 1
ATOM 10474 N N . ALA C 1 233 ? 50.423 18.284 50.907 1.00 103.24 212 ALA C N 1
ATOM 10475 C CA . ALA C 1 233 ? 49.763 16.986 50.836 1.00 101.90 212 ALA C CA 1
ATOM 10476 C C . ALA C 1 233 ? 49.178 16.646 49.467 1.00 101.02 212 ALA C C 1
ATOM 10477 O O . ALA C 1 233 ? 49.396 15.552 48.952 1.00 102.51 212 ALA C O 1
ATOM 10479 N N . ASN C 1 234 ? 48.463 17.587 48.864 1.00 103.95 213 ASN C N 1
ATOM 10480 C CA . ASN C 1 234 ? 47.647 17.310 47.664 1.00 103.92 213 ASN C CA 1
ATOM 10481 C C . ASN C 1 234 ? 46.695 16.113 47.869 1.00 95.70 213 ASN C C 1
ATOM 10482 O O . ASN C 1 234 ? 47.009 14.942 47.592 1.00 89.81 213 ASN C O 1
ATOM 10487 N N . ILE C 1 235 ? 45.539 16.459 48.407 1.00 92.89 214 ILE C N 1
ATOM 10488 C CA . ILE C 1 235 ? 44.399 15.569 48.529 1.00 92.82 214 ILE C CA 1
ATOM 10489 C C . ILE C 1 235 ? 43.141 16.388 48.253 1.00 94.39 214 ILE C C 1
ATOM 10490 O O . ILE C 1 235 ? 43.037 17.574 48.601 1.00 97.86 214 ILE C O 1
ATOM 10495 N N . SER C 1 236 ? 42.168 15.778 47.619 1.00 96.13 215 SER C N 1
ATOM 10496 C CA . SER C 1 236 ? 40.962 16.523 47.317 1.00 95.89 215 SER C CA 1
ATOM 10497 C C . SER C 1 236 ? 40.086 16.501 48.545 1.00 93.26 215 SER C C 1
ATOM 10498 O O . SER C 1 236 ? 39.968 15.474 49.190 1.00 100.26 215 SER C O 1
ATOM 10501 N N . VAL C 1 237 ? 39.494 17.644 48.862 1.00 90.59 216 VAL C N 1
ATOM 10502 C CA . VAL C 1 237 ? 38.635 17.791 50.020 1.00 88.57 216 VAL C CA 1
ATOM 10503 C C . VAL C 1 237 ? 37.182 18.019 49.587 1.00 89.45 216 VAL C C 1
ATOM 10504 O O . VAL C 1 237 ? 36.883 18.937 48.841 1.00 86.43 216 VAL C O 1
ATOM 10508 N N . PHE C 1 238 ? 36.292 17.172 50.105 1.00 94.17 217 PHE C N 1
ATOM 10509 C CA . PHE C 1 238 ? 34.877 17.092 49.718 1.00 90.21 217 PHE C CA 1
ATOM 10510 C C . PHE C 1 238 ? 33.984 17.255 50.954 1.00 86.42 217 PHE C C 1
ATOM 10511 O O . PHE C 1 238 ? 33.810 16.327 51.734 1.00 87.50 217 PHE C O 1
ATOM 10519 N N . PRO C 1 239 ? 33.433 18.442 51.154 1.00 82.98 218 PRO C N 1
ATOM 10520 C CA . PRO C 1 239 ? 32.539 18.721 52.271 1.00 84.10 218 PRO C CA 1
ATOM 10521 C C . PRO C 1 239 ? 31.306 17.853 52.312 1.00 87.43 218 PRO C C 1
ATOM 10522 O O . PRO C 1 239 ? 30.913 17.329 51.279 1.00 93.50 218 PRO C O 1
ATOM 10526 N N . LYS C 1 240 ? 30.670 17.734 53.474 1.00 93.48 219 LYS C N 1
ATOM 10527 C CA . LYS C 1 240 ? 29.460 16.913 53.591 1.00 98.73 219 LYS C CA 1
ATOM 10528 C C . LYS C 1 240 ? 28.134 17.639 53.824 1.00 100.99 219 LYS C C 1
ATOM 10529 O O . LYS C 1 240 ? 27.118 16.991 54.022 1.00 115.02 219 LYS C O 1
ATOM 10535 N N . ILE C 1 241 ? 28.104 18.956 53.781 1.00 99.79 220 ILE C N 1
ATOM 10536 C CA . ILE C 1 241 ? 26.813 19.666 53.790 1.00 102.56 220 ILE C CA 1
ATOM 10537 C C . ILE C 1 241 ? 25.646 18.840 54.367 1.00 100.88 220 ILE C C 1
ATOM 10538 O O . ILE C 1 241 ? 25.001 18.090 53.631 1.00 99.04 220 ILE C O 1
ATOM 10543 N N . GLU C 1 242 ? 25.360 19.013 55.660 1.00 100.37 221 GLU C N 1
ATOM 10544 C CA . GLU C 1 242 ? 24.261 18.290 56.328 1.00 105.46 221 GLU C CA 1
ATOM 10545 C C . GLU C 1 242 ? 23.165 19.185 56.989 1.00 105.24 221 GLU C C 1
ATOM 10546 O O . GLU C 1 242 ? 22.259 18.669 57.667 1.00 104.60 221 GLU C O 1
ATOM 10552 N N . ASN C 1 243 ? 23.252 20.503 56.823 1.00 99.93 222 ASN C N 1
ATOM 10553 C CA . ASN C 1 243 ? 22.281 21.386 57.433 1.00 103.08 222 ASN C CA 1
ATOM 10554 C C . ASN C 1 243 ? 22.092 22.692 56.682 1.00 104.34 222 ASN C C 1
ATOM 10555 O O . ASN C 1 243 ? 22.813 22.983 55.740 1.00 105.65 222 ASN C O 1
ATOM 10560 N N . GLN C 1 244 ? 21.145 23.501 57.141 1.00 110.08 223 GLN C N 1
ATOM 10561 C CA . GLN C 1 244 ? 20.808 24.749 56.463 1.00 111.23 223 GLN C CA 1
ATOM 10562 C C . GLN C 1 244 ? 22.007 25.656 56.255 1.00 112.71 223 GLN C C 1
ATOM 10563 O O . GLN C 1 244 ? 22.228 26.126 55.149 1.00 109.36 223 GLN C O 1
ATOM 10569 N N . GLU C 1 245 ? 22.791 25.892 57.305 1.00 116.38 224 GLU C N 1
ATOM 10570 C CA . GLU C 1 245 ? 23.940 26.781 57.191 1.00 113.93 224 GLU C CA 1
ATOM 10571 C C . GLU C 1 245 ? 24.832 26.354 56.014 1.00 108.12 224 GLU C C 1
ATOM 10572 O O . GLU C 1 245 ? 25.400 27.190 55.315 1.00 110.06 224 GLU C O 1
ATOM 10578 N N . GLY C 1 246 ? 24.933 25.054 55.782 1.00 102.22 225 GLY C N 1
ATOM 10579 C CA . GLY C 1 246 ? 25.744 24.544 54.685 1.00 100.92 225 GLY C CA 1
ATOM 10580 C C . GLY C 1 246 ? 25.075 24.721 53.333 1.00 101.35 225 GLY C C 1
ATOM 10581 O O . GLY C 1 246 ? 25.723 25.127 52.361 1.00 95.96 225 GLY C O 1
ATOM 10582 N N . ILE C 1 247 ? 23.776 24.401 53.280 1.00 101.72 226 ILE C N 1
ATOM 10583 C CA . ILE C 1 247 ? 22.947 24.641 52.093 1.00 98.10 226 ILE C CA 1
ATOM 10584 C C . ILE C 1 247 ? 23.027 26.130 51.771 1.00 101.78 226 ILE C C 1
ATOM 10585 O O . ILE C 1 247 ? 23.324 26.512 50.649 1.00 107.87 226 ILE C O 1
ATOM 10590 N N . ASP C 1 248 ? 22.783 26.973 52.770 1.00 104.79 227 ASP C N 1
ATOM 10591 C CA . ASP C 1 248 ? 22.828 28.428 52.577 1.00 105.01 227 ASP C CA 1
ATOM 10592 C C . ASP C 1 248 ? 24.185 28.894 52.038 1.00 103.39 227 ASP C C 1
ATOM 10593 O O . ASP C 1 248 ? 24.226 29.770 51.195 1.00 107.19 227 ASP C O 1
ATOM 10598 N N . ASN C 1 249 ? 25.287 28.310 52.501 1.00 100.22 228 ASN C N 1
ATOM 10599 C CA . ASN C 1 249 ? 26.604 28.783 52.093 1.00 100.64 228 ASN C CA 1
ATOM 10600 C C . ASN C 1 249 ? 27.233 27.951 50.988 1.00 99.13 228 ASN C C 1
ATOM 10601 O O . ASN C 1 249 ? 28.462 27.878 50.869 1.00 96.88 228 ASN C O 1
ATOM 10606 N N . ILE C 1 250 ? 26.408 27.339 50.153 1.00 98.31 229 ILE C N 1
ATOM 10607 C CA . ILE C 1 250 ? 26.933 26.339 49.243 1.00 95.74 229 ILE C CA 1
ATOM 10608 C C . ILE C 1 250 ? 27.950 26.897 48.280 1.00 98.24 229 ILE C C 1
ATOM 10609 O O . ILE C 1 250 ? 28.928 26.231 47.983 1.00 103.50 229 ILE C O 1
ATOM 10614 N N . GLU C 1 251 ? 27.731 28.116 47.800 1.00 104.46 230 GLU C N 1
ATOM 10615 C CA . GLU C 1 251 ? 28.637 28.712 46.815 1.00 107.23 230 GLU C CA 1
ATOM 10616 C C . GLU C 1 251 ? 30.021 28.987 47.424 1.00 106.69 230 GLU C C 1
ATOM 10617 O O . GLU C 1 251 ? 31.050 28.631 46.852 1.00 103.53 230 GLU C O 1
ATOM 10623 N N . GLU C 1 252 ? 30.025 29.585 48.608 1.00 107.62 231 GLU C N 1
ATOM 10624 C CA . GLU C 1 252 ? 31.256 29.961 49.285 1.00 106.36 231 GLU C CA 1
ATOM 10625 C C . GLU C 1 252 ? 32.042 28.728 49.750 1.00 99.22 231 GLU C C 1
ATOM 10626 O O . GLU C 1 252 ? 33.262 28.806 49.909 1.00 99.91 231 GLU C O 1
ATOM 10632 N N . ILE C 1 253 ? 31.355 27.608 49.974 1.00 88.33 232 ILE C N 1
ATOM 10633 C CA . ILE C 1 253 ? 32.028 26.400 50.422 1.00 86.16 232 ILE C CA 1
ATOM 10634 C C . ILE C 1 253 ? 32.735 25.771 49.271 1.00 86.12 232 ILE C C 1
ATOM 10635 O O . ILE C 1 253 ? 33.896 25.401 49.391 1.00 90.32 232 ILE C O 1
ATOM 10640 N N . LEU C 1 254 ? 32.019 25.639 48.161 1.00 86.84 233 LEU C N 1
ATOM 10641 C CA . LEU C 1 254 ? 32.591 25.183 46.888 1.00 86.11 233 LEU C CA 1
ATOM 10642 C C . LEU C 1 254 ? 33.776 26.077 46.409 1.00 86.38 233 LEU C C 1
ATOM 10643 O O . LEU C 1 254 ? 34.784 25.600 45.890 1.00 78.62 233 LEU C O 1
ATOM 10648 N N . GLU C 1 255 ? 33.658 27.380 46.600 1.00 90.35 234 GLU C N 1
ATOM 10649 C CA . GLU C 1 255 ? 34.750 28.280 46.281 1.00 95.01 234 GLU C CA 1
ATOM 10650 C C . GLU C 1 255 ? 36.057 27.719 46.787 1.00 91.62 234 GLU C C 1
ATOM 10651 O O . GLU C 1 255 ? 37.069 27.724 46.094 1.00 88.06 234 GLU C O 1
ATOM 10657 N N . VAL C 1 256 ? 36.001 27.205 48.013 1.00 94.35 235 VAL C N 1
ATOM 10658 C CA . VAL C 1 256 ? 37.171 26.712 48.756 1.00 89.60 235 VAL C CA 1
ATOM 10659 C C . VAL C 1 256 ? 37.370 25.179 48.709 1.00 85.20 235 VAL C C 1
ATOM 10660 O O . VAL C 1 256 ? 38.396 24.698 49.125 1.00 79.76 235 VAL C O 1
ATOM 10664 N N . SER C 1 257 ? 36.421 24.440 48.140 1.00 84.97 236 SER C N 1
ATOM 10665 C CA . SER C 1 257 ? 36.475 22.994 48.109 1.00 88.44 236 SER C CA 1
ATOM 10666 C C . SER C 1 257 ? 36.822 22.415 46.742 1.00 89.94 236 SER C C 1
ATOM 10667 O O . SER C 1 257 ? 36.692 23.063 45.736 1.00 97.88 236 SER C O 1
ATOM 10670 N N . ASP C 1 258 ? 37.264 21.169 46.732 1.00 93.15 237 ASP C N 1
ATOM 10671 C CA . ASP C 1 258 ? 37.640 20.472 45.521 1.00 92.22 237 ASP C CA 1
ATOM 10672 C C . ASP C 1 258 ? 36.496 19.627 44.985 1.00 88.22 237 ASP C C 1
ATOM 10673 O O . ASP C 1 258 ? 36.606 19.054 43.908 1.00 89.32 237 ASP C O 1
ATOM 10678 N N . GLY C 1 259 ? 35.399 19.539 45.726 1.00 87.00 238 GLY C N 1
ATOM 10679 C CA . GLY C 1 259 ? 34.286 18.662 45.341 1.00 86.31 238 GLY C CA 1
ATOM 10680 C C . GLY C 1 259 ? 33.172 18.754 46.346 1.00 82.77 238 GLY C C 1
ATOM 10681 O O . GLY C 1 259 ? 33.049 19.790 47.002 1.00 84.77 238 GLY C O 1
ATOM 10682 N N . LEU C 1 260 ? 32.352 17.707 46.476 1.00 79.93 239 LEU C N 1
ATOM 10683 C CA . LEU C 1 260 ? 31.230 17.741 47.450 1.00 79.34 239 LEU C CA 1
ATOM 10684 C C . LEU C 1 260 ? 30.520 16.401 47.686 1.00 80.09 239 LEU C C 1
ATOM 10685 O O . LEU C 1 260 ? 30.508 15.496 46.840 1.00 81.72 239 LEU C O 1
ATOM 10690 N N . MET C 1 261 ? 29.934 16.271 48.865 1.00 80.26 240 MET C N 1
ATOM 10691 C CA . MET C 1 261 ? 29.131 15.112 49.156 1.00 85.77 240 MET C CA 1
ATOM 10692 C C . MET C 1 261 ? 27.782 15.562 49.678 1.00 86.74 240 MET C C 1
ATOM 10693 O O . MET C 1 261 ? 27.691 16.516 50.449 1.00 82.48 240 MET C O 1
ATOM 10698 N N . VAL C 1 262 ? 26.735 14.866 49.242 1.00 91.79 241 VAL C N 1
ATOM 10699 C CA . VAL C 1 262 ? 25.392 15.131 49.698 1.00 94.71 241 VAL C CA 1
ATOM 10700 C C . VAL C 1 262 ? 24.917 13.888 50.474 1.00 102.79 241 VAL C C 1
ATOM 10701 O O . VAL C 1 262 ? 24.542 12.848 49.903 1.00 100.51 241 VAL C O 1
ATOM 10705 N N . ALA C 1 263 ? 25.009 14.007 51.797 1.00 105.99 242 ALA C N 1
ATOM 10706 C CA . ALA C 1 263 ? 24.527 13.004 52.715 1.00 109.01 242 ALA C CA 1
ATOM 10707 C C . ALA C 1 263 ? 23.063 13.296 52.946 1.00 111.01 242 ALA C C 1
ATOM 10708 O O . ALA C 1 263 ? 22.745 14.259 53.631 1.00 108.72 242 ALA C O 1
ATOM 10710 N N . ARG C 1 264 ? 22.178 12.486 52.366 1.00 114.83 243 ARG C N 1
ATOM 10711 C CA . ARG C 1 264 ? 20.732 12.709 52.500 1.00 118.59 243 ARG C CA 1
ATOM 10712 C C . ARG C 1 264 ? 20.200 12.290 53.861 1.00 122.66 243 ARG C C 1
ATOM 10713 O O . ARG C 1 264 ? 19.391 13.012 54.438 1.00 129.45 243 ARG C O 1
ATOM 10721 N N . GLY C 1 265 ? 20.618 11.122 54.355 1.00 120.66 244 GLY C N 1
ATOM 10722 C CA . GLY C 1 265 ? 20.176 10.654 55.671 1.00 122.83 244 GLY C CA 1
ATOM 10723 C C . GLY C 1 265 ? 20.370 11.723 56.732 1.00 118.42 244 GLY C C 1
ATOM 10724 O O . GLY C 1 265 ? 19.445 12.133 57.436 1.00 115.79 244 GLY C O 1
ATOM 10725 N N . ASP C 1 266 ? 21.588 12.207 56.805 1.00 115.13 245 ASP C N 1
ATOM 10726 C CA . ASP C 1 266 ? 21.954 13.195 57.797 1.00 119.11 245 ASP C CA 1
ATOM 10727 C C . ASP C 1 266 ? 21.119 14.475 57.614 1.00 118.88 245 ASP C C 1
ATOM 10728 O O . ASP C 1 266 ? 20.673 15.090 58.583 1.00 121.11 245 ASP C O 1
ATOM 10733 N N . MET C 1 267 ? 20.901 14.846 56.357 1.00 118.42 246 MET C N 1
ATOM 10734 C CA . MET C 1 267 ? 20.192 16.079 55.976 1.00 117.29 246 MET C CA 1
ATOM 10735 C C . MET C 1 267 ? 18.712 16.004 56.376 1.00 118.84 246 MET C C 1
ATOM 10736 O O . MET C 1 267 ? 18.099 16.987 56.836 1.00 113.59 246 MET C O 1
ATOM 10741 N N . GLY C 1 268 ? 18.165 14.799 56.220 1.00 120.30 247 GLY C N 1
ATOM 10742 C CA . GLY C 1 268 ? 16.751 14.523 56.437 1.00 121.03 247 GLY C CA 1
ATOM 10743 C C . GLY C 1 268 ? 16.300 14.631 57.870 1.00 120.60 247 GLY C C 1
ATOM 10744 O O . GLY C 1 268 ? 15.106 14.564 58.140 1.00 123.97 247 GLY C O 1
ATOM 10745 N N . VAL C 1 269 ? 17.260 14.782 58.779 1.00 119.32 248 VAL C N 1
ATOM 10746 C CA . VAL C 1 269 ? 16.989 15.084 60.175 1.00 121.42 248 VAL C CA 1
ATOM 10747 C C . VAL C 1 269 ? 16.708 16.584 60.351 1.00 121.09 248 VAL C C 1
ATOM 10748 O O . VAL C 1 269 ? 15.701 16.946 60.944 1.00 119.15 248 VAL C O 1
ATOM 10752 N N . GLU C 1 270 ? 17.601 17.442 59.840 1.00 123.87 249 GLU C N 1
ATOM 10753 C CA . GLU C 1 270 ? 17.527 18.899 60.084 1.00 128.00 249 GLU C CA 1
ATOM 10754 C C . GLU C 1 270 ? 16.576 19.617 59.119 1.00 125.98 249 GLU C C 1
ATOM 10755 O O . GLU C 1 270 ? 16.014 20.665 59.452 1.00 124.89 249 GLU C O 1
ATOM 10761 N N . ILE C 1 271 ? 16.410 19.073 57.918 1.00 124.47 250 ILE C N 1
ATOM 10762 C CA . ILE C 1 271 ? 15.446 19.637 56.962 1.00 127.56 250 ILE C CA 1
ATOM 10763 C C . ILE C 1 271 ? 14.531 18.534 56.456 1.00 124.62 250 ILE C C 1
ATOM 10764 O O . ILE C 1 271 ? 15.005 17.432 56.203 1.00 124.07 250 ILE C O 1
ATOM 10769 N N . PRO C 1 272 ? 13.225 18.837 56.293 1.00 124.64 251 PRO C N 1
ATOM 10770 C CA . PRO C 1 272 ? 12.154 17.850 56.094 1.00 127.68 251 PRO C CA 1
ATOM 10771 C C . PRO C 1 272 ? 12.371 16.904 54.930 1.00 127.89 251 PRO C C 1
ATOM 10772 O O . PRO C 1 272 ? 12.676 17.369 53.845 1.00 125.59 251 PRO C O 1
ATOM 10776 N N . PRO C 1 273 ? 12.195 15.584 55.144 1.00 136.42 252 PRO C N 1
ATOM 10777 C CA . PRO C 1 273 ? 12.303 14.621 54.050 1.00 134.63 252 PRO C CA 1
ATOM 10778 C C . PRO C 1 273 ? 11.654 15.123 52.768 1.00 131.30 252 PRO C C 1
ATOM 10779 O O . PRO C 1 273 ? 12.274 15.060 51.720 1.00 126.21 252 PRO C O 1
ATOM 10783 N N . GLU C 1 274 ? 10.436 15.654 52.888 1.00 133.67 253 GLU C N 1
ATOM 10784 C CA . GLU C 1 274 ? 9.648 16.220 51.763 1.00 132.47 253 GLU C CA 1
ATOM 10785 C C . GLU C 1 274 ? 10.415 17.182 50.836 1.00 132.86 253 GLU C C 1
ATOM 10786 O O . GLU C 1 274 ? 10.166 17.229 49.633 1.00 128.18 253 GLU C O 1
ATOM 10792 N N . LYS C 1 275 ? 11.337 17.951 51.412 1.00 134.79 254 LYS C N 1
ATOM 10793 C CA . LYS C 1 275 ? 12.021 19.028 50.711 1.00 128.32 254 LYS C CA 1
ATOM 10794 C C . LYS C 1 275 ? 13.383 18.598 50.139 1.00 122.63 254 LYS C C 1
ATOM 10795 O O . LYS C 1 275 ? 13.859 19.219 49.194 1.00 119.51 254 LYS C O 1
ATOM 10801 N N . VAL C 1 276 ? 13.988 17.534 50.693 1.00 117.66 255 VAL C N 1
ATOM 10802 C CA . VAL C 1 276 ? 15.395 17.152 50.410 1.00 109.30 255 VAL C CA 1
ATOM 10803 C C . VAL C 1 276 ? 15.697 16.940 48.932 1.00 107.33 255 VAL C C 1
ATOM 10804 O O . VAL C 1 276 ? 16.733 17.353 48.439 1.00 108.57 255 VAL C O 1
ATOM 10808 N N . PRO C 1 277 ? 14.807 16.270 48.218 1.00 112.19 256 PRO C N 1
ATOM 10809 C CA . PRO C 1 277 ? 15.092 16.033 46.821 1.00 114.99 256 PRO C CA 1
ATOM 10810 C C . PRO C 1 277 ? 15.271 17.324 46.048 1.00 116.08 256 PRO C C 1
ATOM 10811 O O . PRO C 1 277 ? 16.108 17.378 45.172 1.00 116.89 256 PRO C O 1
ATOM 10815 N N . MET C 1 278 ? 14.497 18.354 46.370 1.00 142.63 257 MET C N 1
ATOM 10816 C CA . MET C 1 278 ? 14.638 19.633 45.682 1.00 145.09 257 MET C CA 1
ATOM 10817 C C . MET C 1 278 ? 15.966 20.328 46.053 1.00 132.38 257 MET C C 1
ATOM 10818 O O . MET C 1 278 ? 16.636 20.927 45.212 1.00 122.67 257 MET C O 1
ATOM 10823 N N . VAL C 1 279 ? 16.339 20.237 47.322 1.00 127.41 258 VAL C N 1
ATOM 10824 C CA . VAL C 1 279 ? 17.596 20.781 47.794 1.00 114.70 258 VAL C CA 1
ATOM 10825 C C . VAL C 1 279 ? 18.724 20.053 47.110 1.00 105.65 258 VAL C C 1
ATOM 10826 O O . VAL C 1 279 ? 19.670 20.684 46.662 1.00 103.85 258 VAL C O 1
ATOM 10830 N N . GLN C 1 280 ? 18.622 18.726 47.031 1.00 103.47 259 GLN C N 1
ATOM 10831 C CA . GLN C 1 280 ? 19.670 17.908 46.430 1.00 97.38 259 GLN C CA 1
ATOM 10832 C C . GLN C 1 280 ? 19.946 18.375 45.005 1.00 97.64 259 GLN C C 1
ATOM 10833 O O . GLN C 1 280 ? 21.071 18.737 44.666 1.00 88.47 259 GLN C O 1
ATOM 10839 N N . LYS C 1 281 ? 18.897 18.386 44.189 1.00 108.82 260 LYS C N 1
ATOM 10840 C CA . LYS C 1 281 ? 18.961 18.923 42.831 1.00 114.24 260 LYS C CA 1
ATOM 10841 C C . LYS C 1 281 ? 19.761 20.204 42.826 1.00 108.00 260 LYS C C 1
ATOM 10842 O O . LYS C 1 281 ? 20.702 20.323 42.079 1.00 103.13 260 LYS C O 1
ATOM 10848 N N . ASP C 1 282 ? 19.398 21.164 43.669 1.00 112.78 261 ASP C N 1
ATOM 10849 C CA . ASP C 1 282 ? 20.002 22.488 43.568 1.00 114.96 261 ASP C CA 1
ATOM 10850 C C . ASP C 1 282 ? 21.451 22.518 43.999 1.00 104.92 261 ASP C C 1
ATOM 10851 O O . ASP C 1 282 ? 22.187 23.416 43.603 1.00 108.30 261 ASP C O 1
ATOM 10856 N N . LEU C 1 283 ? 21.858 21.564 44.825 1.00 98.40 262 LEU C N 1
ATOM 10857 C CA . LEU C 1 283 ? 23.252 21.483 45.238 1.00 89.98 262 LEU C CA 1
ATOM 10858 C C . LEU C 1 283 ? 24.048 20.935 44.088 1.00 86.13 262 LEU C C 1
ATOM 10859 O O . LEU C 1 283 ? 25.047 21.506 43.681 1.00 83.43 262 LEU C O 1
ATOM 10864 N N . ILE C 1 284 ? 23.592 19.804 43.570 1.00 89.21 263 ILE C N 1
ATOM 10865 C CA . ILE C 1 284 ? 24.276 19.139 42.478 1.00 89.86 263 ILE C CA 1
ATOM 10866 C C . ILE C 1 284 ? 24.433 20.134 41.326 1.00 94.93 263 ILE C C 1
ATOM 10867 O O . ILE C 1 284 ? 25.530 20.268 40.765 1.00 99.12 263 ILE C O 1
ATOM 10872 N N . ARG C 1 285 ? 23.350 20.857 41.027 1.00 99.06 264 ARG C N 1
ATOM 10873 C CA . ARG C 1 285 ? 23.330 21.925 40.006 1.00 101.80 264 ARG C CA 1
ATOM 10874 C C . ARG C 1 285 ? 24.469 22.905 40.213 1.00 94.82 264 ARG C C 1
ATOM 10875 O O . ARG C 1 285 ? 25.202 23.205 39.290 1.00 95.23 264 ARG C O 1
ATOM 10883 N N . GLN C 1 286 ? 24.638 23.361 41.444 1.00 91.30 265 GLN C N 1
ATOM 10884 C CA . GLN C 1 286 ? 25.666 24.341 41.784 1.00 91.58 265 GLN C CA 1
ATOM 10885 C C . GLN C 1 286 ? 27.093 23.767 41.746 1.00 90.55 265 GLN C C 1
ATOM 10886 O O . GLN C 1 286 ? 28.072 24.499 41.857 1.00 92.59 265 GLN C O 1
ATOM 10892 N N . CYS C 1 287 ? 27.221 22.452 41.627 1.00 92.62 266 CYS C N 1
ATOM 10893 C CA . CYS C 1 287 ? 28.536 21.840 41.493 1.00 94.42 266 CYS C CA 1
ATOM 10894 C C . CYS C 1 287 ? 28.832 21.698 40.027 1.00 98.19 266 CYS C C 1
ATOM 10895 O O . CYS C 1 287 ? 29.875 22.133 39.552 1.00 102.62 266 CYS C O 1
ATOM 10898 N N . ASN C 1 288 ? 27.898 21.096 39.303 1.00 98.18 267 ASN C N 1
ATOM 10899 C CA . ASN C 1 288 ? 27.976 21.089 37.858 1.00 103.97 267 ASN C CA 1
ATOM 10900 C C . ASN C 1 288 ? 28.349 22.482 37.343 1.00 103.84 267 ASN C C 1
ATOM 10901 O O . ASN C 1 288 ? 29.150 22.587 36.438 1.00 110.13 267 ASN C O 1
ATOM 10906 N N . LYS C 1 289 ? 27.800 23.550 37.920 1.00 102.14 268 LYS C N 1
ATOM 10907 C CA . LYS C 1 289 ? 28.143 24.907 37.456 1.00 106.47 268 LYS C CA 1
ATOM 10908 C C . LYS C 1 289 ? 29.641 25.180 37.489 1.00 103.53 268 LYS C C 1
ATOM 10909 O O . LYS C 1 289 ? 30.197 25.702 36.537 1.00 102.74 268 LYS C O 1
ATOM 10915 N N . LEU C 1 290 ? 30.282 24.826 38.598 1.00 101.87 269 LEU C N 1
ATOM 10916 C CA . LEU C 1 290 ? 31.709 25.101 38.793 1.00 99.32 269 LEU C CA 1
ATOM 10917 C C . LEU C 1 290 ? 32.610 23.900 38.431 1.00 97.51 269 LEU C C 1
ATOM 10918 O O . LEU C 1 290 ? 33.824 23.969 38.551 1.00 102.63 269 LEU C O 1
ATOM 10923 N N . GLY C 1 291 ? 32.020 22.813 37.953 1.00 95.10 270 GLY C N 1
ATOM 10924 C CA . GLY C 1 291 ? 32.793 21.658 37.510 1.00 96.36 270 GLY C CA 1
ATOM 10925 C C . GLY C 1 291 ? 33.419 20.850 38.628 1.00 93.39 270 GLY C C 1
ATOM 10926 O O . GLY C 1 291 ? 34.413 20.146 38.418 1.00 95.57 270 GLY C O 1
ATOM 10927 N N . LYS C 1 292 ? 32.834 20.949 39.817 1.00 87.29 271 LYS C N 1
ATOM 10928 C CA . LYS C 1 292 ? 33.275 20.167 40.946 1.00 83.87 271 LYS C CA 1
ATOM 10929 C C . LYS C 1 292 ? 32.474 18.891 40.979 1.00 82.51 271 LYS C C 1
ATOM 10930 O O . LYS C 1 292 ? 31.257 18.942 40.864 1.00 82.60 271 LYS C O 1
ATOM 10936 N N . PRO C 1 293 ? 33.150 17.744 41.166 1.00 86.16 272 PRO C N 1
ATOM 10937 C CA . PRO C 1 293 ? 32.498 16.451 41.335 1.00 85.74 272 PRO C CA 1
ATOM 10938 C C . PRO C 1 293 ? 31.640 16.374 42.570 1.00 81.83 272 PRO C C 1
ATOM 10939 O O . PRO C 1 293 ? 32.007 16.920 43.601 1.00 71.48 272 PRO C O 1
ATOM 10943 N N . VAL C 1 294 ? 30.499 15.711 42.435 1.00 86.50 273 VAL C N 1
ATOM 10944 C CA . VAL C 1 294 ? 29.544 15.566 43.512 1.00 86.35 273 VAL C CA 1
ATOM 10945 C C . VAL C 1 294 ? 29.297 14.083 43.726 1.00 87.39 273 VAL C C 1
ATOM 10946 O O . VAL C 1 294 ? 29.116 13.318 42.755 1.00 85.11 273 VAL C O 1
ATOM 10950 N N . ILE C 1 295 ? 29.306 13.679 44.997 1.00 86.82 274 ILE C N 1
ATOM 10951 C CA . ILE C 1 295 ? 28.913 12.329 45.358 1.00 88.41 274 ILE C CA 1
ATOM 10952 C C . ILE C 1 295 ? 27.572 12.372 46.035 1.00 87.24 274 ILE C C 1
ATOM 10953 O O . ILE C 1 295 ? 27.391 13.108 46.992 1.00 87.68 274 ILE C O 1
ATOM 10958 N N . THR C 1 296 ? 26.630 11.590 45.532 1.00 88.15 275 THR C N 1
ATOM 10959 C CA . THR C 1 296 ? 25.335 11.502 46.158 1.00 92.02 275 THR C CA 1
ATOM 10960 C C . THR C 1 296 ? 25.414 10.289 47.067 1.00 98.03 275 THR C C 1
ATOM 10961 O O . THR C 1 296 ? 25.764 9.183 46.631 1.00 99.34 275 THR C O 1
ATOM 10965 N N . ALA C 1 297 ? 25.074 10.518 48.333 1.00 103.60 276 ALA C N 1
ATOM 10966 C CA . ALA C 1 297 ? 25.470 9.641 49.434 1.00 109.24 276 ALA C CA 1
ATOM 10967 C C . ALA C 1 297 ? 24.297 9.213 50.289 1.00 116.26 276 ALA C C 1
ATOM 10968 O O . ALA C 1 297 ? 23.404 10.009 50.548 1.00 117.86 276 ALA C O 1
ATOM 10970 N N . THR C 1 298 ? 24.327 7.958 50.738 1.00 124.81 277 THR C N 1
ATOM 10971 C CA . THR C 1 298 ? 23.377 7.409 51.729 1.00 134.29 277 THR C CA 1
ATOM 10972 C C . THR C 1 298 ? 21.993 7.093 51.144 1.00 143.59 277 THR C C 1
ATOM 10973 O O . THR C 1 298 ? 21.547 7.723 50.183 1.00 140.41 277 THR C O 1
ATOM 10977 N N . GLN C 1 299 ? 21.323 6.106 51.737 1.00 157.54 278 GLN C N 1
ATOM 10978 C CA . GLN C 1 299 ? 19.952 5.756 51.368 1.00 165.73 278 GLN C CA 1
ATOM 10979 C C . GLN C 1 299 ? 19.785 5.406 49.900 1.00 160.59 278 GLN C C 1
ATOM 10980 O O . GLN C 1 299 ? 18.742 5.669 49.307 1.00 167.69 278 GLN C O 1
ATOM 10986 N N . MET C 1 300 ? 20.811 4.803 49.318 1.00 152.50 279 MET C N 1
ATOM 10987 C CA . MET C 1 300 ? 20.735 4.408 47.934 1.00 148.98 279 MET C CA 1
ATOM 10988 C C . MET C 1 300 ? 20.042 3.058 47.881 1.00 158.91 279 MET C C 1
ATOM 10989 O O . MET C 1 300 ? 18.847 2.989 47.581 1.00 166.33 279 MET C O 1
ATOM 10994 N N . LEU C 1 301 ? 20.772 1.997 48.211 1.00 124.24 280 LEU C N 1
ATOM 10995 C CA . LEU C 1 301 ? 20.253 0.636 48.093 1.00 127.55 280 LEU C CA 1
ATOM 10996 C C . LEU C 1 301 ? 20.312 -0.078 49.451 1.00 131.34 280 LEU C C 1
ATOM 10997 O O . LEU C 1 301 ? 20.712 -1.249 49.542 1.00 129.01 280 LEU C O 1
ATOM 11002 N N . ASP C 1 302 ? 19.871 0.627 50.494 1.00 133.37 281 ASP C N 1
ATOM 11003 C CA . ASP C 1 302 ? 20.009 0.152 51.876 1.00 134.38 281 ASP C CA 1
ATOM 11004 C C . ASP C 1 302 ? 19.371 -1.216 52.180 1.00 136.52 281 ASP C C 1
ATOM 11005 O O . ASP C 1 302 ? 19.885 -1.963 53.010 1.00 141.71 281 ASP C O 1
ATOM 11010 N N . SER C 1 303 ? 18.283 -1.560 51.496 1.00 133.70 282 SER C N 1
ATOM 11011 C CA . SER C 1 303 ? 17.656 -2.870 51.668 1.00 129.48 282 SER C CA 1
ATOM 11012 C C . SER C 1 303 ? 18.532 -4.028 51.158 1.00 126.33 282 SER C C 1
ATOM 11013 O O . SER C 1 303 ? 18.170 -5.176 51.341 1.00 127.51 282 SER C O 1
ATOM 11016 N N . MET C 1 304 ? 19.660 -3.732 50.511 1.00 123.47 283 MET C N 1
ATOM 11017 C CA . MET C 1 304 ? 20.542 -4.767 49.977 1.00 125.68 283 MET C CA 1
ATOM 11018 C C . MET C 1 304 ? 21.638 -5.174 50.966 1.00 126.95 283 MET C C 1
ATOM 11019 O O . MET C 1 304 ? 22.556 -5.932 50.622 1.00 122.84 283 MET C O 1
ATOM 11024 N N . GLN C 1 305 ? 21.547 -4.655 52.187 1.00 131.78 284 GLN C N 1
ATOM 11025 C CA . GLN C 1 305 ? 22.265 -5.232 53.324 1.00 137.93 284 GLN C CA 1
ATOM 11026 C C . GLN C 1 305 ? 21.660 -6.609 53.604 1.00 142.24 284 GLN C C 1
ATOM 11027 O O . GLN C 1 305 ? 22.378 -7.583 53.843 1.00 142.58 284 GLN C O 1
ATOM 11033 N N . ARG C 1 306 ? 20.332 -6.672 53.532 1.00 145.94 285 ARG C N 1
ATOM 11034 C CA . ARG C 1 306 ? 19.575 -7.865 53.867 1.00 152.52 285 ARG C CA 1
ATOM 11035 C C . ARG C 1 306 ? 19.159 -8.695 52.646 1.00 151.09 285 ARG C C 1
ATOM 11036 O O . ARG C 1 306 ? 19.199 -9.929 52.693 1.00 159.95 285 ARG C O 1
ATOM 11044 N N . ASN C 1 307 ? 18.763 -8.028 51.565 1.00 145.14 286 ASN C N 1
ATOM 11045 C CA . ASN C 1 307 ? 18.233 -8.711 50.373 1.00 144.93 286 ASN C CA 1
ATOM 11046 C C . ASN C 1 307 ? 19.221 -8.742 49.208 1.00 143.44 286 ASN C C 1
ATOM 11047 O O . ASN C 1 307 ? 20.132 -7.913 49.146 1.00 140.80 286 ASN C O 1
ATOM 11052 N N . PRO C 1 308 ? 19.039 -9.699 48.276 1.00 143.95 287 PRO C N 1
ATOM 11053 C CA . PRO C 1 308 ? 19.895 -9.790 47.093 1.00 144.14 287 PRO C CA 1
ATOM 11054 C C . PRO C 1 308 ? 19.465 -8.877 45.929 1.00 141.63 287 PRO C C 1
ATOM 11055 O O . PRO C 1 308 ? 20.182 -8.799 44.932 1.00 137.22 287 PRO C O 1
ATOM 11059 N N . ARG C 1 309 ? 18.311 -8.217 46.039 1.00 141.59 288 ARG C N 1
ATOM 11060 C CA . ARG C 1 309 ? 17.898 -7.262 45.019 1.00 144.99 288 ARG C CA 1
ATOM 11061 C C . ARG C 1 309 ? 17.139 -6.087 45.625 1.00 140.33 288 ARG C C 1
ATOM 11062 O O . ARG C 1 309 ? 16.345 -6.252 46.556 1.00 132.52 288 ARG C O 1
ATOM 11070 N N . ALA C 1 310 ? 17.396 -4.903 45.067 1.00 139.83 289 ALA C N 1
ATOM 11071 C CA . ALA C 1 310 ? 16.862 -3.655 45.598 1.00 136.43 289 ALA C CA 1
ATOM 11072 C C . ALA C 1 310 ? 15.414 -3.462 45.223 1.00 134.67 289 ALA C C 1
ATOM 11073 O O . ALA C 1 310 ? 14.921 -4.026 44.238 1.00 136.18 289 ALA C O 1
ATOM 11075 N N . THR C 1 311 ? 14.741 -2.644 46.020 1.00 130.27 290 THR C N 1
ATOM 11076 C CA . THR C 1 311 ? 13.340 -2.369 45.802 1.00 130.29 290 THR C CA 1
ATOM 11077 C C . THR C 1 311 ? 13.209 -1.246 44.816 1.00 125.40 290 THR C C 1
ATOM 11078 O O . THR C 1 311 ? 14.120 -0.440 44.648 1.00 120.64 290 THR C O 1
ATOM 11082 N N . ARG C 1 312 ? 12.056 -1.211 44.174 1.00 127.09 291 ARG C N 1
ATOM 11083 C CA . ARG C 1 312 ? 11.739 -0.210 43.171 1.00 128.86 291 ARG C CA 1
ATOM 11084 C C . ARG C 1 312 ? 12.007 1.205 43.698 1.00 123.19 291 ARG C C 1
ATOM 11085 O O . ARG C 1 312 ? 12.691 2.003 43.050 1.00 119.89 291 ARG C O 1
ATOM 11093 N N . ALA C 1 313 ? 11.486 1.502 44.884 1.00 120.58 292 ALA C N 1
ATOM 11094 C CA . ALA C 1 313 ? 11.655 2.825 45.485 1.00 117.27 292 ALA C CA 1
ATOM 11095 C C . ALA C 1 313 ? 13.110 3.209 45.548 1.00 113.89 292 ALA C C 1
ATOM 11096 O O . ALA C 1 313 ? 13.456 4.358 45.321 1.00 114.29 292 ALA C O 1
ATOM 11098 N N . GLU C 1 314 ? 13.961 2.230 45.829 1.00 115.60 293 GLU C N 1
ATOM 11099 C CA . GLU C 1 314 ? 15.405 2.448 45.894 1.00 114.38 293 GLU C CA 1
ATOM 11100 C C . GLU C 1 314 ? 16.023 2.690 44.522 1.00 108.84 293 GLU C C 1
ATOM 11101 O O . GLU C 1 314 ? 16.804 3.618 44.343 1.00 101.33 293 GLU C O 1
ATOM 11107 N N . ALA C 1 315 ? 15.681 1.845 43.559 1.00 109.06 294 ALA C N 1
ATOM 11108 C CA . ALA C 1 315 ? 16.163 2.033 42.217 1.00 109.71 294 ALA C CA 1
ATOM 11109 C C . ALA C 1 315 ? 15.848 3.478 41.785 1.00 113.26 294 ALA C C 1
ATOM 11110 O O . ALA C 1 315 ? 16.757 4.224 41.372 1.00 112.37 294 ALA C O 1
ATOM 11112 N N . SER C 1 316 ? 14.572 3.868 41.908 1.00 118.27 295 SER C N 1
ATOM 11113 C CA . SER C 1 316 ? 14.087 5.214 41.528 1.00 119.62 295 SER C CA 1
ATOM 11114 C C . SER C 1 316 ? 14.994 6.275 42.076 1.00 118.46 295 SER C C 1
ATOM 11115 O O . SER C 1 316 ? 15.409 7.206 41.380 1.00 125.12 295 SER C O 1
ATOM 11118 N N . ASP C 1 317 ? 15.305 6.115 43.342 1.00 116.47 296 ASP C N 1
ATOM 11119 C CA . ASP C 1 317 ? 16.185 7.036 44.022 1.00 114.37 296 ASP C CA 1
ATOM 11120 C C . ASP C 1 317 ? 17.531 7.199 43.310 1.00 108.46 296 ASP C C 1
ATOM 11121 O O . ASP C 1 317 ? 17.976 8.308 43.015 1.00 104.15 296 ASP C O 1
ATOM 11126 N N . VAL C 1 318 ? 18.165 6.071 43.024 1.00 104.39 297 VAL C N 1
ATOM 11127 C CA . VAL C 1 318 ? 19.476 6.087 42.422 1.00 99.57 297 VAL C CA 1
ATOM 11128 C C . VAL C 1 318 ? 19.388 6.801 41.090 1.00 98.98 297 VAL C C 1
ATOM 11129 O O . VAL C 1 318 ? 20.184 7.699 40.806 1.00 94.87 297 VAL C O 1
ATOM 11133 N N . ALA C 1 319 ? 18.410 6.411 40.280 1.00 99.43 298 ALA C N 1
ATOM 11134 C CA . ALA C 1 319 ? 18.242 7.045 38.991 1.00 101.48 298 ALA C CA 1
ATOM 11135 C C . ALA C 1 319 ? 18.157 8.564 39.185 1.00 100.65 298 ALA C C 1
ATOM 11136 O O . ALA C 1 319 ? 18.984 9.294 38.648 1.00 99.82 298 ALA C O 1
ATOM 11138 N N . ASN C 1 320 ? 17.208 9.047 39.983 1.00 102.21 299 ASN C N 1
ATOM 11139 C CA . ASN C 1 320 ? 17.072 10.499 40.172 1.00 104.49 299 ASN C CA 1
ATOM 11140 C C . ASN C 1 320 ? 18.399 11.146 40.532 1.00 107.29 299 ASN C C 1
ATOM 11141 O O . ASN C 1 320 ? 18.674 12.289 40.172 1.00 107.17 299 ASN C O 1
ATOM 11146 N N . ALA C 1 321 ? 19.236 10.392 41.228 1.00 110.96 300 ALA C N 1
ATOM 11147 C CA . ALA C 1 321 ? 20.578 10.851 41.523 1.00 108.77 300 ALA C CA 1
ATOM 11148 C C . ALA C 1 321 ? 21.291 11.199 40.228 1.00 105.69 300 ALA C C 1
ATOM 11149 O O . ALA C 1 321 ? 21.965 12.211 40.134 1.00 104.15 300 ALA C O 1
ATOM 11151 N N . ILE C 1 322 ? 21.129 10.347 39.228 1.00 105.93 301 ILE C N 1
ATOM 11152 C CA . ILE C 1 322 ? 21.826 10.520 37.974 1.00 105.62 301 ILE C CA 1
ATOM 11153 C C . ILE C 1 322 ? 21.175 11.612 37.159 1.00 107.27 301 ILE C C 1
ATOM 11154 O O . ILE C 1 322 ? 21.862 12.500 36.683 1.00 112.21 301 ILE C O 1
ATOM 11159 N N . TYR C 1 323 ? 19.855 11.571 37.011 1.00 111.03 302 TYR C N 1
ATOM 11160 C CA . TYR C 1 323 ? 19.154 12.633 36.278 1.00 112.10 302 TYR C CA 1
ATOM 11161 C C . TYR C 1 323 ? 19.464 14.002 36.870 1.00 108.62 302 TYR C C 1
ATOM 11162 O O . TYR C 1 323 ? 19.614 14.962 36.121 1.00 113.62 302 TYR C O 1
ATOM 11171 N N . ASP C 1 324 ? 19.614 14.081 38.193 1.00 104.83 303 ASP C N 1
ATOM 11172 C CA . ASP C 1 324 ? 19.946 15.349 38.865 1.00 102.55 303 ASP C CA 1
ATOM 11173 C C . ASP C 1 324 ? 21.346 15.871 38.485 1.00 96.99 303 ASP C C 1
ATOM 11174 O O . ASP C 1 324 ? 21.604 17.072 38.490 1.00 92.30 303 ASP C O 1
ATOM 11179 N N . GLY C 1 325 ? 22.257 14.952 38.189 1.00 95.54 304 GLY C N 1
ATOM 11180 C CA . GLY C 1 325 ? 23.551 15.297 37.601 1.00 92.76 304 GLY C CA 1
ATOM 11181 C C . GLY C 1 325 ? 24.761 14.940 38.447 1.00 91.39 304 GLY C C 1
ATOM 11182 O O . GLY C 1 325 ? 25.712 15.731 38.538 1.00 86.22 304 GLY C O 1
ATOM 11183 N N . THR C 1 326 ? 24.747 13.748 39.051 1.00 91.56 305 THR C N 1
ATOM 11184 C CA . THR C 1 326 ? 25.767 13.417 40.033 1.00 92.16 305 THR C CA 1
ATOM 11185 C C . THR C 1 326 ? 26.959 12.855 39.343 1.00 91.32 305 THR C C 1
ATOM 11186 O O . THR C 1 326 ? 26.804 12.071 38.426 1.00 97.58 305 THR C O 1
ATOM 11190 N N . ASP C 1 327 ? 28.150 13.279 39.735 1.00 94.20 306 ASP C N 1
ATOM 11191 C CA . ASP C 1 327 ? 29.341 12.694 39.149 1.00 98.11 306 ASP C CA 1
ATOM 11192 C C . ASP C 1 327 ? 29.477 11.295 39.747 1.00 97.04 306 ASP C C 1
ATOM 11193 O O . ASP C 1 327 ? 30.026 10.412 39.109 1.00 96.66 306 ASP C O 1
ATOM 11198 N N . ALA C 1 328 ? 28.937 11.061 40.944 1.00 96.86 307 ALA C N 1
ATOM 11199 C CA . ALA C 1 328 ? 29.106 9.747 41.556 1.00 96.25 307 ALA C CA 1
ATOM 11200 C C . ALA C 1 328 ? 28.029 9.281 42.524 1.00 97.18 307 ALA C C 1
ATOM 11201 O O . ALA C 1 328 ? 27.283 10.061 43.086 1.00 96.43 307 ALA C O 1
ATOM 11203 N N . VAL C 1 329 ? 27.993 7.975 42.728 1.00 99.95 308 VAL C N 1
ATOM 11204 C CA . VAL C 1 329 ? 27.023 7.356 43.597 1.00 104.70 308 VAL C CA 1
ATOM 11205 C C . VAL C 1 329 ? 27.711 6.489 44.666 1.00 109.30 308 VAL C C 1
ATOM 11206 O O . VAL C 1 329 ? 28.638 5.740 44.350 1.00 114.32 308 VAL C O 1
ATOM 11210 N N . MET C 1 330 ? 27.247 6.579 45.915 1.00 107.96 309 MET C N 1
ATOM 11211 C CA . MET C 1 330 ? 27.933 5.940 47.040 1.00 107.43 309 MET C CA 1
ATOM 11212 C C . MET C 1 330 ? 27.131 4.859 47.702 1.00 106.20 309 MET C C 1
ATOM 11213 O O . MET C 1 330 ? 25.953 5.061 48.010 1.00 104.22 309 MET C O 1
ATOM 11218 N N . LEU C 1 331 ? 27.793 3.734 47.972 1.00 105.50 310 LEU C N 1
ATOM 11219 C CA . LEU C 1 331 ? 27.216 2.685 48.797 1.00 107.22 310 LEU C CA 1
ATOM 11220 C C . LEU C 1 331 ? 27.832 2.782 50.199 1.00 112.43 310 LEU C C 1
ATOM 11221 O O . LEU C 1 331 ? 29.054 2.900 50.327 1.00 110.67 310 LEU C O 1
ATOM 11226 N N . SER C 1 332 ? 26.983 2.764 51.238 1.00 117.18 311 SER C N 1
ATOM 11227 C CA . SER C 1 332 ? 27.446 2.748 52.640 1.00 120.09 311 SER C CA 1
ATOM 11228 C C . SER C 1 332 ? 27.456 1.322 53.229 1.00 120.06 311 SER C C 1
ATOM 11229 O O . SER C 1 332 ? 28.318 0.512 52.884 1.00 117.47 311 SER C O 1
ATOM 11232 N N . GLY C 1 333 ? 26.486 1.008 54.085 1.00 122.44 312 GLY C N 1
ATOM 11233 C CA . GLY C 1 333 ? 26.447 -0.271 54.780 1.00 124.21 312 GLY C CA 1
ATOM 11234 C C . GLY C 1 333 ? 26.308 -1.463 53.859 1.00 124.17 312 GLY C C 1
ATOM 11235 O O . GLY C 1 333 ? 26.813 -2.532 54.164 1.00 130.64 312 GLY C O 1
ATOM 11236 N N . GLU C 1 334 ? 25.630 -1.278 52.730 1.00 122.55 313 GLU C N 1
ATOM 11237 C CA . GLU C 1 334 ? 25.434 -2.342 51.727 1.00 122.41 313 GLU C CA 1
ATOM 11238 C C . GLU C 1 334 ? 26.709 -3.143 51.437 1.00 120.69 313 GLU C C 1
ATOM 11239 O O . GLU C 1 334 ? 26.669 -4.380 51.330 1.00 117.23 313 GLU C O 1
ATOM 11245 N N . THR C 1 335 ? 27.832 -2.430 51.312 1.00 118.39 314 THR C N 1
ATOM 11246 C CA . THR C 1 335 ? 29.123 -3.054 50.979 1.00 117.72 314 THR C CA 1
ATOM 11247 C C . THR C 1 335 ? 30.011 -3.322 52.203 1.00 116.42 314 THR C C 1
ATOM 11248 O O . THR C 1 335 ? 30.820 -4.246 52.197 1.00 113.16 314 THR C O 1
ATOM 11252 N N . ALA C 1 336 ? 29.843 -2.519 53.247 1.00 117.34 315 ALA C N 1
ATOM 11253 C CA . ALA C 1 336 ? 30.696 -2.602 54.427 1.00 121.58 315 ALA C CA 1
ATOM 11254 C C . ALA C 1 336 ? 30.283 -3.732 55.401 1.00 123.17 315 ALA C C 1
ATOM 11255 O O . ALA C 1 336 ? 31.119 -4.511 55.842 1.00 125.74 315 ALA C O 1
ATOM 11257 N N . ALA C 1 337 ? 29.000 -3.818 55.733 1.00 119.53 316 ALA C N 1
ATOM 11258 C CA . ALA C 1 337 ? 28.516 -4.850 56.634 1.00 121.07 316 ALA C CA 1
ATOM 11259 C C . ALA C 1 337 ? 27.161 -5.376 56.181 1.00 120.47 316 ALA C C 1
ATOM 11260 O O . ALA C 1 337 ? 26.226 -5.492 56.973 1.00 128.50 316 ALA C O 1
ATOM 11262 N N . GLY C 1 338 ? 27.060 -5.707 54.902 1.00 115.90 317 GLY C N 1
ATOM 11263 C CA . GLY C 1 338 ? 25.836 -6.270 54.342 1.00 113.27 317 GLY C CA 1
ATOM 11264 C C . GLY C 1 338 ? 26.110 -7.671 53.840 1.00 114.65 317 GLY C C 1
ATOM 11265 O O . GLY C 1 338 ? 27.266 -8.028 53.575 1.00 117.03 317 GLY C O 1
ATOM 11266 N N . LEU C 1 339 ? 25.052 -8.460 53.689 1.00 114.87 318 LEU C N 1
ATOM 11267 C CA . LEU C 1 339 ? 25.195 -9.869 53.296 1.00 119.82 318 LEU C CA 1
ATOM 11268 C C . LEU C 1 339 ? 25.468 -9.953 51.807 1.00 120.70 318 LEU C C 1
ATOM 11269 O O . LEU C 1 339 ? 26.170 -10.851 51.329 1.00 123.69 318 LEU C O 1
ATOM 11274 N N . TYR C 1 340 ? 24.897 -9.004 51.080 1.00 121.20 319 TYR C N 1
ATOM 11275 C CA . TYR C 1 340 ? 25.109 -8.893 49.644 1.00 122.14 319 TYR C CA 1
ATOM 11276 C C . TYR C 1 340 ? 25.865 -7.588 49.416 1.00 116.88 319 TYR C C 1
ATOM 11277 O O . TYR C 1 340 ? 25.334 -6.520 49.678 1.00 110.89 319 TYR C O 1
ATOM 11286 N N . PRO C 1 341 ? 27.154 -7.692 49.066 1.00 118.97 320 PRO C N 1
ATOM 11287 C CA . PRO C 1 341 ? 27.945 -6.541 48.681 1.00 119.03 320 PRO C CA 1
ATOM 11288 C C . PRO C 1 341 ? 28.202 -6.488 47.155 1.00 120.27 320 PRO C C 1
ATOM 11289 O O . PRO C 1 341 ? 27.815 -5.508 46.505 1.00 116.70 320 PRO C O 1
ATOM 11293 N N . GLU C 1 342 ? 28.837 -7.524 46.597 1.00 122.16 321 GLU C N 1
ATOM 11294 C CA . GLU C 1 342 ? 29.011 -7.633 45.150 1.00 121.67 321 GLU C CA 1
ATOM 11295 C C . GLU C 1 342 ? 27.711 -7.280 44.454 1.00 121.28 321 GLU C C 1
ATOM 11296 O O . GLU C 1 342 ? 27.679 -6.403 43.598 1.00 118.47 321 GLU C O 1
ATOM 11302 N N . GLU C 1 343 ? 26.635 -7.946 44.852 1.00 124.86 322 GLU C N 1
ATOM 11303 C CA . GLU C 1 343 ? 25.330 -7.744 44.232 1.00 126.05 322 GLU C CA 1
ATOM 11304 C C . GLU C 1 343 ? 24.940 -6.278 44.314 1.00 121.11 322 GLU C C 1
ATOM 11305 O O . GLU C 1 343 ? 24.450 -5.695 43.341 1.00 120.76 322 GLU C O 1
ATOM 11311 N N . ALA C 1 344 ? 25.187 -5.680 45.473 1.00 118.43 323 ALA C N 1
ATOM 11312 C CA . ALA C 1 344 ? 24.949 -4.242 45.676 1.00 118.94 323 ALA C CA 1
ATOM 11313 C C . ALA C 1 344 ? 25.703 -3.295 44.695 1.00 118.03 323 ALA C C 1
ATOM 11314 O O . ALA C 1 344 ? 25.218 -2.221 44.321 1.00 112.72 323 ALA C O 1
ATOM 11316 N N . VAL C 1 345 ? 26.902 -3.687 44.300 1.00 119.03 324 VAL C N 1
ATOM 11317 C CA . VAL C 1 345 ? 27.687 -2.887 43.378 1.00 115.51 324 VAL C CA 1
ATOM 11318 C C . VAL C 1 345 ? 27.230 -3.197 41.944 1.00 114.93 324 VAL C C 1
ATOM 11319 O O . VAL C 1 345 ? 26.929 -2.307 41.167 1.00 107.18 324 VAL C O 1
ATOM 11323 N N . LYS C 1 346 ? 27.167 -4.480 41.610 1.00 120.87 325 LYS C N 1
ATOM 11324 C CA . LYS C 1 346 ? 26.654 -4.911 40.318 1.00 121.85 325 LYS C CA 1
ATOM 11325 C C . LYS C 1 346 ? 25.331 -4.209 40.033 1.00 119.69 325 LYS C C 1
ATOM 11326 O O . LYS C 1 346 ? 25.142 -3.642 38.962 1.00 120.70 325 LYS C O 1
ATOM 11332 N N . THR C 1 347 ? 24.428 -4.220 41.002 1.00 119.53 326 THR C N 1
ATOM 11333 C CA . THR C 1 347 ? 23.120 -3.602 40.803 1.00 122.19 326 THR C CA 1
ATOM 11334 C C . THR C 1 347 ? 23.226 -2.084 40.672 1.00 119.37 326 THR C C 1
ATOM 11335 O O . THR C 1 347 ? 22.500 -1.459 39.890 1.00 118.81 326 THR C O 1
ATOM 11339 N N . MET C 1 348 ? 24.142 -1.498 41.433 1.00 117.06 327 MET C N 1
ATOM 11340 C CA . MET C 1 348 ? 24.346 -0.065 41.385 1.00 114.70 327 MET C CA 1
ATOM 11341 C C . MET C 1 348 ? 24.755 0.303 39.964 1.00 114.95 327 MET C C 1
ATOM 11342 O O . MET C 1 348 ? 24.289 1.279 39.401 1.00 117.93 327 MET C O 1
ATOM 11347 N N . ARG C 1 349 ? 25.629 -0.507 39.391 1.00 113.68 328 ARG C N 1
ATOM 11348 C CA . ARG C 1 349 ? 26.110 -0.293 38.054 1.00 111.34 328 ARG C CA 1
ATOM 11349 C C . ARG C 1 349 ? 24.942 -0.376 37.084 1.00 109.52 328 ARG C C 1
ATOM 11350 O O . ARG C 1 349 ? 24.666 0.550 36.340 1.00 105.05 328 ARG C O 1
ATOM 11358 N N . ASN C 1 350 ? 24.248 -1.491 37.102 1.00 112.74 329 ASN C N 1
ATOM 11359 C CA . ASN C 1 350 ? 23.188 -1.704 36.141 1.00 117.23 329 ASN C CA 1
ATOM 11360 C C . ASN C 1 350 ? 22.228 -0.536 36.095 1.00 118.20 329 ASN C C 1
ATOM 11361 O O . ASN C 1 350 ? 21.849 -0.089 35.005 1.00 126.57 329 ASN C O 1
ATOM 11366 N N . ILE C 1 351 ? 21.830 -0.047 37.267 1.00 114.46 330 ILE C N 1
ATOM 11367 C CA . ILE C 1 351 ? 20.873 1.068 37.326 1.00 115.51 330 ILE C CA 1
ATOM 11368 C C . ILE C 1 351 ? 21.467 2.303 36.667 1.00 112.91 330 ILE C C 1
ATOM 11369 O O . ILE C 1 351 ? 20.800 3.000 35.913 1.00 108.56 330 ILE C O 1
ATOM 11374 N N . ALA C 1 352 ? 22.735 2.551 36.976 1.00 114.72 331 ALA C N 1
ATOM 11375 C CA . ALA C 1 352 ? 23.504 3.599 36.336 1.00 115.67 331 ALA C CA 1
ATOM 11376 C C . ALA C 1 352 ? 23.387 3.488 34.813 1.00 121.38 331 ALA C C 1
ATOM 11377 O O . ALA C 1 352 ? 22.797 4.357 34.170 1.00 125.05 331 ALA C O 1
ATOM 11379 N N . VAL C 1 353 ? 23.919 2.409 34.237 1.00 122.78 332 VAL C N 1
ATOM 11380 C CA . VAL C 1 353 ? 23.967 2.293 32.784 1.00 120.62 332 VAL C CA 1
ATOM 11381 C C . VAL C 1 353 ? 22.583 2.523 32.182 1.00 120.17 332 VAL C C 1
ATOM 11382 O O . VAL C 1 353 ? 22.458 3.221 31.183 1.00 121.09 332 VAL C O 1
ATOM 11386 N N . SER C 1 354 ? 21.557 1.949 32.806 1.00 120.99 333 SER C N 1
ATOM 11387 C CA . SER C 1 354 ? 20.176 2.061 32.322 1.00 123.88 333 SER C CA 1
ATOM 11388 C C . SER C 1 354 ? 19.657 3.485 32.393 1.00 119.38 333 SER C C 1
ATOM 11389 O O . SER C 1 354 ? 19.067 3.997 31.447 1.00 121.74 333 SER C O 1
ATOM 11392 N N . ALA C 1 355 ? 19.873 4.120 33.529 1.00 115.09 334 ALA C N 1
ATOM 11393 C CA . ALA C 1 355 ? 19.403 5.485 33.743 1.00 113.54 334 ALA C CA 1
ATOM 11394 C C . ALA C 1 355 ? 20.117 6.480 32.854 1.00 115.28 334 ALA C C 1
ATOM 11395 O O . ALA C 1 355 ? 19.616 7.562 32.621 1.00 117.97 334 ALA C O 1
ATOM 11397 N N . GLU C 1 356 ? 21.309 6.134 32.388 1.00 120.07 335 GLU C N 1
ATOM 11398 C CA . GLU C 1 356 ? 22.045 6.992 31.468 1.00 119.65 335 GLU C CA 1
ATOM 11399 C C . GLU C 1 356 ? 21.540 6.744 30.061 1.00 129.45 335 GLU C C 1
ATOM 11400 O O . GLU C 1 356 ? 21.132 7.675 29.359 1.00 126.81 335 GLU C O 1
ATOM 11406 N N . ALA C 1 357 ? 21.547 5.468 29.667 1.00 139.05 336 ALA C N 1
ATOM 11407 C CA . ALA C 1 357 ? 21.125 5.055 28.334 1.00 136.87 336 ALA C CA 1
ATOM 11408 C C . ALA C 1 357 ? 19.938 5.902 27.863 1.00 137.54 336 ALA C C 1
ATOM 11409 O O . ALA C 1 357 ? 19.946 6.428 26.741 1.00 147.03 336 ALA C O 1
ATOM 11411 N N . ALA C 1 358 ? 18.948 6.077 28.735 1.00 133.14 337 ALA C N 1
ATOM 11412 C CA . ALA C 1 358 ? 17.736 6.795 28.368 1.00 135.41 337 ALA C CA 1
ATOM 11413 C C . ALA C 1 358 ? 17.721 8.241 28.883 1.00 128.47 337 ALA C C 1
ATOM 11414 O O . ALA C 1 358 ? 16.796 8.649 29.576 1.00 127.37 337 ALA C O 1
ATOM 11416 N N . GLN C 1 359 ? 18.737 9.014 28.520 1.00 123.41 338 GLN C N 1
ATOM 11417 C CA . GLN C 1 359 ? 18.718 10.447 28.772 1.00 122.69 338 GLN C CA 1
ATOM 11418 C C . GLN C 1 359 ? 19.331 11.210 27.619 1.00 120.37 338 GLN C C 1
ATOM 11419 O O . GLN C 1 359 ? 20.186 10.698 26.899 1.00 121.54 338 GLN C O 1
ATOM 11425 N N . ASP C 1 360 ? 18.920 12.462 27.486 1.00 119.33 339 ASP C N 1
ATOM 11426 C CA . ASP C 1 360 ? 19.186 13.237 26.283 1.00 120.59 339 ASP C CA 1
ATOM 11427 C C . ASP C 1 360 ? 20.413 14.128 26.432 1.00 111.75 339 ASP C C 1
ATOM 11428 O O . ASP C 1 360 ? 20.365 15.167 27.097 1.00 101.74 339 ASP C O 1
ATOM 11433 N N . TYR C 1 361 ? 21.502 13.738 25.775 1.00 109.92 340 TYR C N 1
ATOM 11434 C CA . TYR C 1 361 ? 22.744 14.490 25.888 1.00 109.89 340 TYR C CA 1
ATOM 11435 C C . TYR C 1 361 ? 22.687 15.840 25.187 1.00 113.03 340 TYR C C 1
ATOM 11436 O O . TYR C 1 361 ? 23.601 16.644 25.329 1.00 116.04 340 TYR C O 1
ATOM 11445 N N . LYS C 1 362 ? 21.626 16.079 24.423 1.00 117.77 341 LYS C N 1
ATOM 11446 C CA . LYS C 1 362 ? 21.380 17.381 23.819 1.00 120.30 341 LYS C CA 1
ATOM 11447 C C . LYS C 1 362 ? 20.882 18.309 24.910 1.00 119.49 341 LYS C C 1
ATOM 11448 O O . LYS C 1 362 ? 21.415 19.395 25.084 1.00 118.05 341 LYS C O 1
ATOM 11454 N N . LYS C 1 363 ? 19.866 17.859 25.649 1.00 123.07 342 LYS C N 1
ATOM 11455 C CA . LYS C 1 363 ? 19.322 18.602 26.792 1.00 123.56 342 LYS C CA 1
ATOM 11456 C C . LYS C 1 363 ? 20.422 18.824 27.778 1.00 115.37 342 LYS C C 1
ATOM 11457 O O . LYS C 1 363 ? 20.613 19.938 28.234 1.00 115.63 342 LYS C O 1
ATOM 11463 N N . LEU C 1 364 ? 21.139 17.752 28.118 1.00 111.06 343 LEU C N 1
ATOM 11464 C CA . LEU C 1 364 ? 22.186 17.840 29.144 1.00 105.82 343 LEU C CA 1
ATOM 11465 C C . LEU C 1 364 ? 23.136 18.967 28.816 1.00 104.57 343 LEU C C 1
ATOM 11466 O O . LEU C 1 364 ? 23.474 19.755 29.698 1.00 101.91 343 LEU C O 1
ATOM 11471 N N . LEU C 1 365 ? 23.541 19.043 27.543 1.00 107.60 344 LEU C N 1
ATOM 11472 C CA . LEU C 1 365 ? 24.458 20.087 27.063 1.00 104.83 344 LEU C CA 1
ATOM 11473 C C . LEU C 1 365 ? 23.759 21.420 27.094 1.00 103.57 344 LEU C C 1
ATOM 11474 O O . LEU C 1 365 ? 24.267 22.368 27.664 1.00 99.35 344 LEU C O 1
ATOM 11479 N N . SER C 1 366 ? 22.584 21.473 26.483 1.00 111.18 345 SER C N 1
ATOM 11480 C CA . SER C 1 366 ? 21.773 22.693 26.430 1.00 116.17 345 SER C CA 1
ATOM 11481 C C . SER C 1 366 ? 21.575 23.343 27.822 1.00 115.40 345 SER C C 1
ATOM 11482 O O . SER C 1 366 ? 21.666 24.561 27.969 1.00 110.36 345 SER C O 1
ATOM 11485 N N . ASP C 1 367 ? 21.321 22.513 28.832 1.00 117.60 346 ASP C N 1
ATOM 11486 C CA . ASP C 1 367 ? 21.306 22.950 30.236 1.00 118.88 346 ASP C CA 1
ATOM 11487 C C . ASP C 1 367 ? 22.643 23.561 30.694 1.00 113.10 346 ASP C C 1
ATOM 11488 O O . ASP C 1 367 ? 22.657 24.630 31.280 1.00 112.27 346 ASP C O 1
ATOM 11493 N N . ARG C 1 368 ? 23.759 22.884 30.434 1.00 109.11 347 ARG C N 1
ATOM 11494 C CA . ARG C 1 368 ? 25.073 23.396 30.858 1.00 107.94 347 ARG C CA 1
ATOM 11495 C C . ARG C 1 368 ? 25.523 24.594 30.055 1.00 108.12 347 ARG C C 1
ATOM 11496 O O . ARG C 1 368 ? 26.200 25.461 30.581 1.00 112.20 347 ARG C O 1
ATOM 11504 N N . THR C 1 369 ? 25.166 24.648 28.780 1.00 112.34 348 THR C N 1
ATOM 11505 C CA . THR C 1 369 ? 25.560 25.774 27.936 1.00 113.89 348 THR C CA 1
ATOM 11506 C C . THR C 1 369 ? 25.081 27.077 28.557 1.00 117.48 348 THR C C 1
ATOM 11507 O O . THR C 1 369 ? 25.858 28.020 28.653 1.00 113.06 348 THR C O 1
ATOM 11511 N N . LYS C 1 370 ? 23.819 27.101 29.001 1.00 123.81 349 LYS C N 1
ATOM 11512 C CA . LYS C 1 370 ? 23.216 28.282 29.641 1.00 131.82 349 LYS C CA 1
ATOM 11513 C C . LYS C 1 370 ? 23.765 28.550 31.057 1.00 136.60 349 LYS C C 1
ATOM 11514 O O . LYS C 1 370 ? 23.973 29.717 31.445 1.00 135.33 349 LYS C O 1
ATOM 11520 N N . LEU C 1 371 ? 24.005 27.456 31.800 1.00 139.87 350 LEU C N 1
ATOM 11521 C CA . LEU C 1 371 ? 24.301 27.455 33.261 1.00 137.65 350 LEU C CA 1
ATOM 11522 C C . LEU C 1 371 ? 25.712 27.959 33.631 1.00 137.97 350 LEU C C 1
ATOM 11523 O O . LEU C 1 371 ? 25.843 28.785 34.551 1.00 143.51 350 LEU C O 1
ATOM 11528 N N . VAL C 1 372 ? 26.743 27.480 32.918 1.00 130.09 351 VAL C N 1
ATOM 11529 C CA . VAL C 1 372 ? 28.150 27.886 33.176 1.00 128.94 351 VAL C CA 1
ATOM 11530 C C . VAL C 1 372 ? 28.554 29.224 32.500 1.00 133.27 351 VAL C C 1
ATOM 11531 O O . VAL C 1 372 ? 27.921 29.708 31.550 1.00 128.34 351 VAL C O 1
ATOM 11535 N N . GLU C 1 373 ? 29.646 29.784 33.005 1.00 134.51 352 GLU C N 1
ATOM 11536 C CA . GLU C 1 373 ? 30.052 31.146 32.706 1.00 137.17 352 GLU C CA 1
ATOM 11537 C C . GLU C 1 373 ? 31.000 31.171 31.514 1.00 135.08 352 GLU C C 1
ATOM 11538 O O . GLU C 1 373 ? 31.488 30.114 31.075 1.00 125.84 352 GLU C O 1
ATOM 11544 N N . THR C 1 374 ? 31.241 32.385 30.997 1.00 137.84 353 THR C N 1
ATOM 11545 C CA . THR C 1 374 ? 32.189 32.620 29.893 1.00 130.68 353 THR C CA 1
ATOM 11546 C C . THR C 1 374 ? 33.592 32.876 30.447 1.00 122.19 353 THR C C 1
ATOM 11547 O O . THR C 1 374 ? 33.789 33.796 31.246 1.00 121.33 353 THR C O 1
ATOM 11551 N N . SER C 1 375 ? 34.540 32.045 30.003 1.00 111.58 354 SER C N 1
ATOM 11552 C CA . SER C 1 375 ? 35.950 32.112 30.376 1.00 105.58 354 SER C CA 1
ATOM 11553 C C . SER C 1 375 ? 36.788 31.480 29.269 1.00 98.56 354 SER C C 1
ATOM 11554 O O . SER C 1 375 ? 36.295 30.674 28.479 1.00 89.31 354 SER C O 1
ATOM 11557 N N . LEU C 1 376 ? 38.072 31.801 29.241 1.00 100.02 355 LEU C N 1
ATOM 11558 C CA . LEU C 1 376 ? 38.999 31.148 28.307 1.00 98.16 355 LEU C CA 1
ATOM 11559 C C . LEU C 1 376 ? 38.922 29.625 28.399 1.00 94.98 355 LEU C C 1
ATOM 11560 O O . LEU C 1 376 ? 38.825 28.957 27.380 1.00 88.50 355 LEU C O 1
ATOM 11565 N N . VAL C 1 377 ? 38.943 29.084 29.621 1.00 98.08 356 VAL C N 1
ATOM 11566 C CA . VAL C 1 377 ? 38.957 27.623 29.820 1.00 95.40 356 VAL C CA 1
ATOM 11567 C C . VAL C 1 377 ? 37.646 26.996 29.411 1.00 92.10 356 VAL C C 1
ATOM 11568 O O . VAL C 1 377 ? 37.618 25.922 28.799 1.00 85.44 356 VAL C O 1
ATOM 11572 N N . ASN C 1 378 ? 36.556 27.682 29.759 1.00 96.01 357 ASN C N 1
ATOM 11573 C CA . ASN C 1 378 ? 35.216 27.192 29.434 1.00 97.29 357 ASN C CA 1
ATOM 11574 C C . ASN C 1 378 ? 34.883 27.280 27.941 1.00 95.28 357 ASN C C 1
ATOM 11575 O O . ASN C 1 378 ? 34.123 26.455 27.424 1.00 90.18 357 ASN C O 1
ATOM 11580 N N . ALA C 1 379 ? 35.479 28.264 27.259 1.00 97.10 358 ALA C N 1
ATOM 11581 C CA . ALA C 1 379 ? 35.365 28.403 25.809 1.00 90.35 358 ALA C CA 1
ATOM 11582 C C . ALA C 1 379 ? 35.700 27.086 25.129 1.00 86.04 358 ALA C C 1
ATOM 11583 O O . ALA C 1 379 ? 34.927 26.571 24.323 1.00 82.12 358 ALA C O 1
ATOM 11585 N N . ILE C 1 380 ? 36.851 26.528 25.477 1.00 83.31 359 ILE C N 1
ATOM 11586 C CA . ILE C 1 380 ? 37.238 25.225 24.940 1.00 79.86 359 ILE C CA 1
ATOM 11587 C C . ILE C 1 380 ? 36.279 24.121 25.378 1.00 75.56 359 ILE C C 1
ATOM 11588 O O . ILE C 1 380 ? 35.952 23.196 24.640 1.00 66.97 359 ILE C O 1
ATOM 11593 N N . GLY C 1 381 ? 35.790 24.228 26.587 1.00 79.30 360 GLY C N 1
ATOM 11594 C CA . GLY C 1 381 ? 34.801 23.251 27.005 1.00 84.19 360 GLY C CA 1
ATOM 11595 C C . GLY C 1 381 ? 33.627 23.252 26.034 1.00 79.48 360 GLY C C 1
ATOM 11596 O O . GLY C 1 381 ? 33.327 22.253 25.359 1.00 77.25 360 GLY C O 1
ATOM 11597 N N . ILE C 1 382 ? 32.969 24.393 25.955 1.00 81.89 361 ILE C N 1
ATOM 11598 C CA . ILE C 1 382 ? 31.766 24.522 25.094 1.00 87.66 361 ILE C CA 1
ATOM 11599 C C . ILE C 1 382 ? 32.049 24.218 23.609 1.00 88.09 361 ILE C C 1
ATOM 11600 O O . ILE C 1 382 ? 31.196 23.661 22.905 1.00 84.86 361 ILE C O 1
ATOM 11605 N N . SER C 1 383 ? 33.254 24.554 23.148 1.00 88.01 362 SER C N 1
ATOM 11606 C CA . SER C 1 383 ? 33.648 24.167 21.816 1.00 87.29 362 SER C CA 1
ATOM 11607 C C . SER C 1 383 ? 33.713 22.660 21.723 1.00 89.15 362 SER C C 1
ATOM 11608 O O . SER C 1 383 ? 33.067 22.110 20.841 1.00 89.99 362 SER C O 1
ATOM 11611 N N . VAL C 1 384 ? 34.442 21.989 22.635 1.00 90.15 363 VAL C N 1
ATOM 11612 C CA . VAL C 1 384 ? 34.589 20.527 22.567 1.00 86.37 363 VAL C CA 1
ATOM 11613 C C . VAL C 1 384 ? 33.251 19.831 22.770 1.00 86.19 363 VAL C C 1
ATOM 11614 O O . VAL C 1 384 ? 32.993 18.805 22.128 1.00 83.30 363 VAL C O 1
ATOM 11618 N N . ALA C 1 385 ? 32.390 20.408 23.610 1.00 85.50 364 ALA C N 1
ATOM 11619 C CA . ALA C 1 385 ? 31.056 19.849 23.822 1.00 90.00 364 ALA C CA 1
ATOM 11620 C C . ALA C 1 385 ? 30.191 19.812 22.557 1.00 94.48 364 ALA C C 1
ATOM 11621 O O . ALA C 1 385 ? 29.788 18.732 22.124 1.00 97.72 364 ALA C O 1
ATOM 11623 N N . HIS C 1 386 ? 29.925 20.990 21.979 1.00 97.22 365 HIS C N 1
ATOM 11624 C CA . HIS C 1 386 ? 29.082 21.136 20.786 1.00 100.29 365 HIS C CA 1
ATOM 11625 C C . HIS C 1 386 ? 29.616 20.304 19.684 1.00 97.23 365 HIS C C 1
ATOM 11626 O O . HIS C 1 386 ? 28.891 19.510 19.097 1.00 96.14 365 HIS C O 1
ATOM 11633 N N . THR C 1 387 ? 30.906 20.478 19.410 1.00 95.23 366 THR C N 1
ATOM 11634 C CA . THR C 1 387 ? 31.593 19.748 18.356 1.00 96.43 366 THR C CA 1
ATOM 11635 C C . THR C 1 387 ? 31.430 18.245 18.516 1.00 98.31 366 THR C C 1
ATOM 11636 O O . THR C 1 387 ? 31.065 17.567 17.569 1.00 100.61 366 THR C O 1
ATOM 11640 N N . ALA C 1 388 ? 31.672 17.719 19.714 1.00 99.45 367 ALA C N 1
ATOM 11641 C CA . ALA C 1 388 ? 31.512 16.279 19.949 1.00 100.09 367 ALA C CA 1
ATOM 11642 C C . ALA C 1 388 ? 30.095 15.784 19.621 1.00 103.43 367 ALA C C 1
ATOM 11643 O O . ALA C 1 388 ? 29.923 14.723 18.997 1.00 102.68 367 ALA C O 1
ATOM 11645 N N . LEU C 1 389 ? 29.092 16.565 20.034 1.00 103.68 368 LEU C N 1
ATOM 11646 C CA . LEU C 1 389 ? 27.688 16.270 19.712 1.00 105.27 368 LEU C CA 1
ATOM 11647 C C . LEU C 1 389 ? 27.340 16.335 18.218 1.00 108.59 368 LEU C C 1
ATOM 11648 O O . LEU C 1 389 ? 26.669 15.442 17.685 1.00 113.99 368 LEU C O 1
ATOM 11653 N N . ASN C 1 390 ? 27.778 17.399 17.556 1.00 108.50 369 ASN C N 1
ATOM 11654 C CA . ASN C 1 390 ? 27.459 17.619 16.135 1.00 114.22 369 ASN C CA 1
ATOM 11655 C C . ASN C 1 390 ? 28.103 16.621 15.196 1.00 112.41 369 ASN C C 1
ATOM 11656 O O . ASN C 1 390 ? 27.471 16.139 14.270 1.00 116.34 369 ASN C O 1
ATOM 11661 N N . LEU C 1 391 ? 29.383 16.361 15.420 1.00 107.77 370 LEU C N 1
ATOM 11662 C CA . LEU C 1 391 ? 30.171 15.512 14.534 1.00 108.29 370 LEU C CA 1
ATOM 11663 C C . LEU C 1 391 ? 30.148 14.080 15.045 1.00 108.42 370 LEU C C 1
ATOM 11664 O O . LEU C 1 391 ? 30.734 13.202 14.430 1.00 109.14 370 LEU C O 1
ATOM 11669 N N . ASN C 1 392 ? 29.473 13.856 16.176 1.00 109.16 371 ASN C N 1
ATOM 11670 C CA . ASN C 1 392 ? 29.270 12.517 16.722 1.00 108.99 371 ASN C CA 1
ATOM 11671 C C . ASN C 1 392 ? 30.616 11.820 16.922 1.00 107.41 371 ASN C C 1
ATOM 11672 O O . ASN C 1 392 ? 30.856 10.751 16.377 1.00 108.40 371 ASN C O 1
ATOM 11677 N N . VAL C 1 393 ? 31.497 12.465 17.689 1.00 105.79 372 VAL C N 1
ATOM 11678 C CA . VAL C 1 393 ? 32.854 11.958 17.928 1.00 107.85 372 VAL C CA 1
ATOM 11679 C C . VAL C 1 393 ? 32.817 10.791 18.913 1.00 109.19 372 VAL C C 1
ATOM 11680 O O . VAL C 1 393 ? 32.069 10.808 19.867 1.00 111.49 372 VAL C O 1
ATOM 11684 N N . LYS C 1 394 ? 33.622 9.771 18.672 1.00 114.58 373 LYS C N 1
ATOM 11685 C CA . LYS C 1 394 ? 33.611 8.584 19.509 1.00 118.66 373 LYS C CA 1
ATOM 11686 C C . LYS C 1 394 ? 34.263 8.824 20.869 1.00 117.04 373 LYS C C 1
ATOM 11687 O O . LYS C 1 394 ? 33.874 8.191 21.841 1.00 123.17 373 LYS C O 1
ATOM 11693 N N . ALA C 1 395 ? 35.239 9.729 20.948 1.00 113.44 374 ALA C N 1
ATOM 11694 C CA . ALA C 1 395 ? 35.995 9.927 22.188 1.00 110.61 374 ALA C CA 1
ATOM 11695 C C . ALA C 1 395 ? 36.710 11.274 22.261 1.00 111.28 374 ALA C C 1
ATOM 11696 O O . ALA C 1 395 ? 37.263 11.765 21.261 1.00 125.60 374 ALA C O 1
ATOM 11698 N N . ILE C 1 396 ? 36.712 11.849 23.460 1.00 98.07 375 ILE C N 1
ATOM 11699 C CA . ILE C 1 396 ? 37.446 13.060 23.753 1.00 93.48 375 ILE C CA 1
ATOM 11700 C C . ILE C 1 396 ? 38.627 12.689 24.634 1.00 91.20 375 ILE C C 1
ATOM 11701 O O . ILE C 1 396 ? 38.444 12.304 25.775 1.00 100.54 375 ILE C O 1
ATOM 11706 N N . VAL C 1 397 ? 39.836 12.802 24.115 1.00 88.30 376 VAL C N 1
ATOM 11707 C CA . VAL C 1 397 ? 41.016 12.437 24.853 1.00 88.29 376 VAL C CA 1
ATOM 11708 C C . VAL C 1 397 ? 41.589 13.715 25.477 1.00 87.30 376 VAL C C 1
ATOM 11709 O O . VAL C 1 397 ? 42.042 14.611 24.784 1.00 86.95 376 VAL C O 1
ATOM 11713 N N . ALA C 1 398 ? 41.548 13.790 26.803 1.00 90.86 377 ALA C N 1
ATOM 11714 C CA . ALA C 1 398 ? 41.912 14.993 27.554 1.00 88.47 377 ALA C CA 1
ATOM 11715 C C . ALA C 1 398 ? 43.271 14.764 28.170 1.00 89.92 377 ALA C C 1
ATOM 11716 O O . ALA C 1 398 ? 43.427 13.881 29.011 1.00 92.04 377 ALA C O 1
ATOM 11718 N N . ALA C 1 399 ? 44.256 15.544 27.751 1.00 91.16 378 ALA C N 1
ATOM 11719 C CA . ALA C 1 399 ? 45.606 15.409 28.287 1.00 96.89 378 ALA C CA 1
ATOM 11720 C C . ALA C 1 399 ? 45.776 16.384 29.423 1.00 102.24 378 ALA C C 1
ATOM 11721 O O . ALA C 1 399 ? 45.743 17.605 29.216 1.00 96.62 378 ALA C O 1
ATOM 11723 N N . THR C 1 400 ? 45.967 15.823 30.620 1.00 111.01 379 THR C N 1
ATOM 11724 C CA . THR C 1 400 ? 46.034 16.590 31.867 1.00 111.51 379 THR C CA 1
ATOM 11725 C C . THR C 1 400 ? 47.215 16.143 32.679 1.00 109.29 379 THR C C 1
ATOM 11726 O O . THR C 1 400 ? 47.631 15.012 32.543 1.00 105.65 379 THR C O 1
ATOM 11730 N N . GLU C 1 401 ? 47.741 17.048 33.501 1.00 113.68 380 GLU C N 1
ATOM 11731 C CA . GLU C 1 401 ? 48.716 16.725 34.544 1.00 123.20 380 GLU C CA 1
ATOM 11732 C C . GLU C 1 401 ? 48.020 16.762 35.916 1.00 118.31 380 GLU C C 1
ATOM 11733 O O . GLU C 1 401 ? 48.242 15.884 36.761 1.00 113.60 380 GLU C O 1
ATOM 11739 N N . SER C 1 402 ? 47.173 17.775 36.113 1.00 110.01 381 SER C N 1
ATOM 11740 C CA . SER C 1 402 ? 46.404 17.936 37.338 1.00 109.84 381 SER C CA 1
ATOM 11741 C C . SER C 1 402 ? 45.075 17.201 37.291 1.00 107.17 381 SER C C 1
ATOM 11742 O O . SER C 1 402 ? 44.703 16.495 38.226 1.00 119.31 381 SER C O 1
ATOM 11745 N N . GLY C 1 403 ? 44.359 17.367 36.202 1.00 101.55 382 GLY C N 1
ATOM 11746 C CA . GLY C 1 403 ? 43.040 16.790 36.086 1.00 102.69 382 GLY C CA 1
ATOM 11747 C C . GLY C 1 403 ? 42.003 17.807 35.675 1.00 101.32 382 GLY C C 1
ATOM 11748 O O . GLY C 1 403 ? 40.944 17.415 35.185 1.00 101.14 382 GLY C O 1
ATOM 11749 N N . SER C 1 404 ? 42.307 19.100 35.836 1.00 99.86 383 SER C N 1
ATOM 11750 C CA . SER C 1 404 ? 41.345 20.174 35.493 1.00 106.08 383 SER C CA 1
ATOM 11751 C C . SER C 1 404 ? 40.844 20.191 34.024 1.00 99.31 383 SER C C 1
ATOM 11752 O O . SER C 1 404 ? 39.699 20.588 33.775 1.00 97.58 383 SER C O 1
ATOM 11755 N N . THR C 1 405 ? 41.645 19.771 33.052 1.00 87.76 384 THR C N 1
ATOM 11756 C CA . THR C 1 405 ? 41.072 19.704 31.729 1.00 82.69 384 THR C CA 1
ATOM 11757 C C . THR C 1 405 ? 39.992 18.660 31.790 1.00 83.63 384 THR C C 1
ATOM 11758 O O . THR C 1 405 ? 38.840 18.999 31.557 1.00 97.78 384 THR C O 1
ATOM 11762 N N . ALA C 1 406 ? 40.323 17.423 32.142 1.00 77.33 385 ALA C N 1
ATOM 11763 C CA . ALA C 1 406 ? 39.306 16.374 32.233 1.00 77.79 385 ALA C CA 1
ATOM 11764 C C . ALA C 1 406 ? 37.979 16.941 32.789 1.00 76.63 385 ALA C C 1
ATOM 11765 O O . ALA C 1 406 ? 36.854 16.602 32.329 1.00 68.17 385 ALA C O 1
ATOM 11767 N N . ARG C 1 407 ? 38.115 17.776 33.815 1.00 76.91 386 ARG C N 1
ATOM 11768 C CA . ARG C 1 407 ? 36.955 18.247 34.529 1.00 82.04 386 ARG C CA 1
ATOM 11769 C C . ARG C 1 407 ? 36.292 19.326 33.754 1.00 77.84 386 ARG C C 1
ATOM 11770 O O . ARG C 1 407 ? 35.084 19.270 33.591 1.00 82.11 386 ARG C O 1
ATOM 11778 N N . THR C 1 408 ? 37.063 20.288 33.254 1.00 77.64 387 THR C N 1
ATOM 11779 C CA . THR C 1 408 ? 36.488 21.265 32.327 1.00 74.86 387 THR C CA 1
ATOM 11780 C C . THR C 1 408 ? 35.675 20.498 31.289 1.00 70.53 387 THR C C 1
ATOM 11781 O O . THR C 1 408 ? 34.511 20.822 31.096 1.00 75.17 387 THR C O 1
ATOM 11785 N N . ILE C 1 409 ? 36.233 19.467 30.647 1.00 63.24 388 ILE C N 1
ATOM 11786 C CA . ILE C 1 409 ? 35.436 18.678 29.685 1.00 64.28 388 ILE C CA 1
ATOM 11787 C C . ILE C 1 409 ? 34.212 17.957 30.276 1.00 70.97 388 ILE C C 1
ATOM 11788 O O . ILE C 1 409 ? 33.209 17.790 29.573 1.00 66.89 388 ILE C O 1
ATOM 11793 N N . SER C 1 410 ? 34.318 17.465 31.534 1.00 80.21 389 SER C N 1
ATOM 11794 C CA . SER C 1 410 ? 33.298 16.580 32.088 1.00 81.95 389 SER C CA 1
ATOM 11795 C C . SER C 1 410 ? 32.079 17.372 32.518 1.00 86.54 389 SER C C 1
ATOM 11796 O O . SER C 1 410 ? 30.974 16.844 32.587 1.00 89.50 389 SER C O 1
ATOM 11799 N N . LYS C 1 411 ? 32.257 18.653 32.787 1.00 89.13 390 LYS C N 1
ATOM 11800 C CA . LYS C 1 411 ? 31.154 19.416 33.355 1.00 90.81 390 LYS C CA 1
ATOM 11801 C C . LYS C 1 411 ? 30.061 19.568 32.311 1.00 90.78 390 LYS C C 1
ATOM 11802 O O . LYS C 1 411 ? 28.878 19.535 32.671 1.00 93.87 390 LYS C O 1
ATOM 11808 N N . TYR C 1 412 ? 30.465 19.711 31.042 1.00 85.23 391 TYR C N 1
ATOM 11809 C CA . TYR C 1 412 ? 29.524 19.889 29.922 1.00 90.23 391 TYR C CA 1
ATOM 11810 C C . TYR C 1 412 ? 28.877 18.591 29.488 1.00 94.90 391 TYR C C 1
ATOM 11811 O O . TYR C 1 412 ? 28.035 18.607 28.591 1.00 98.47 391 TYR C O 1
ATOM 11820 N N . ARG C 1 413 ? 29.289 17.474 30.088 1.00 91.09 392 ARG C N 1
ATOM 11821 C CA . ARG C 1 413 ? 28.547 16.234 29.982 1.00 93.97 392 ARG C CA 1
ATOM 11822 C C . ARG C 1 413 ? 28.246 15.847 28.539 1.00 96.97 392 ARG C C 1
ATOM 11823 O O . ARG C 1 413 ? 27.089 15.914 28.114 1.00 101.49 392 ARG C O 1
ATOM 11831 N N . PRO C 1 414 ? 29.268 15.427 27.779 1.00 99.82 393 PRO C N 1
ATOM 11832 C CA . PRO C 1 414 ? 28.999 15.015 26.418 1.00 110.43 393 PRO C CA 1
ATOM 11833 C C . PRO C 1 414 ? 28.877 13.492 26.288 1.00 120.15 393 PRO C C 1
ATOM 11834 O O . PRO C 1 414 ? 29.371 12.758 27.161 1.00 123.73 393 PRO C O 1
ATOM 11838 N N . HIS C 1 415 ? 28.205 13.028 25.225 1.00 131.24 394 HIS C N 1
ATOM 11839 C CA . HIS C 1 415 ? 27.986 11.586 25.027 1.00 135.41 394 HIS C CA 1
ATOM 11840 C C . HIS C 1 415 ? 29.296 10.892 24.909 1.00 128.49 394 HIS C C 1
ATOM 11841 O O . HIS C 1 415 ? 29.480 9.797 25.433 1.00 117.86 394 HIS C O 1
ATOM 11848 N N . SER C 1 416 ? 30.222 11.556 24.222 1.00 131.77 395 SER C N 1
ATOM 11849 C CA . SER C 1 416 ? 31.546 11.007 23.937 1.00 130.57 395 SER C CA 1
ATOM 11850 C C . SER C 1 416 ? 32.212 10.520 25.207 1.00 120.20 395 SER C C 1
ATOM 11851 O O . SER C 1 416 ? 32.058 11.118 26.267 1.00 115.08 395 SER C O 1
ATOM 11854 N N . ASP C 1 417 ? 32.940 9.420 25.097 1.00 117.55 396 ASP C N 1
ATOM 11855 C CA . ASP C 1 417 ? 33.686 8.928 26.228 1.00 118.87 396 ASP C CA 1
ATOM 11856 C C . ASP C 1 417 ? 34.802 9.914 26.462 1.00 113.98 396 ASP C C 1
ATOM 11857 O O . ASP C 1 417 ? 35.372 10.457 25.510 1.00 112.03 396 ASP C O 1
ATOM 11862 N N . ILE C 1 418 ? 35.105 10.161 27.730 1.00 109.66 397 ILE C N 1
ATOM 11863 C CA . ILE C 1 418 ? 36.235 11.002 28.066 1.00 102.85 397 ILE C CA 1
ATOM 11864 C C . ILE C 1 418 ? 37.393 10.071 28.417 1.00 105.03 397 ILE C C 1
ATOM 11865 O O . ILE C 1 418 ? 37.185 8.995 29.017 1.00 102.18 397 ILE C O 1
ATOM 11870 N N . ILE C 1 419 ? 38.594 10.467 27.997 1.00 101.53 398 ILE C N 1
ATOM 11871 C CA . ILE C 1 419 ? 39.804 9.712 28.258 1.00 102.20 398 ILE C CA 1
ATOM 11872 C C . ILE C 1 419 ? 40.848 10.684 28.798 1.00 103.73 398 ILE C C 1
ATOM 11873 O O . ILE C 1 419 ? 41.323 11.549 28.063 1.00 96.81 398 ILE C O 1
ATOM 11878 N N . ALA C 1 420 ? 41.189 10.551 30.085 1.00 106.86 399 ALA C N 1
ATOM 11879 C CA . ALA C 1 420 ? 42.163 11.449 30.718 1.00 102.29 399 ALA C CA 1
ATOM 11880 C C . ALA C 1 420 ? 43.528 10.784 30.713 1.00 101.34 399 ALA C C 1
ATOM 11881 O O . ALA C 1 420 ? 43.823 9.936 31.560 1.00 109.84 399 ALA C O 1
ATOM 11883 N N . VAL C 1 421 ? 44.348 11.149 29.741 1.00 97.70 400 VAL C N 1
ATOM 11884 C CA . VAL C 1 421 ? 45.713 10.671 29.699 1.00 99.63 400 VAL C CA 1
ATOM 11885 C C . VAL C 1 421 ? 46.543 11.587 30.533 1.00 102.31 400 VAL C C 1
ATOM 11886 O O . VAL C 1 421 ? 46.542 12.825 30.314 1.00 103.69 400 VAL C O 1
ATOM 11890 N N . THR C 1 422 ? 47.280 10.967 31.458 1.00 100.36 401 THR C N 1
ATOM 11891 C CA . THR C 1 422 ? 48.056 11.691 32.444 1.00 98.19 401 THR C CA 1
ATOM 11892 C C . THR C 1 422 ? 49.380 10.984 32.778 1.00 100.69 401 THR C C 1
ATOM 11893 O O . THR C 1 422 ? 49.487 9.775 32.626 1.00 102.08 401 THR C O 1
ATOM 11897 N N . PRO C 1 423 ? 50.409 11.747 33.191 1.00 103.14 402 PRO C N 1
ATOM 11898 C CA . PRO C 1 423 ? 51.625 11.106 33.662 1.00 108.06 402 PRO C CA 1
ATOM 11899 C C . PRO C 1 423 ? 51.563 10.787 35.154 1.00 110.29 402 PRO C C 1
ATOM 11900 O O . PRO C 1 423 ? 52.319 9.943 35.620 1.00 112.71 402 PRO C O 1
ATOM 11904 N N . SER C 1 424 ? 50.673 11.465 35.886 1.00 107.25 403 SER C N 1
ATOM 11905 C CA . SER C 1 424 ? 50.568 11.337 37.349 1.00 105.16 403 SER C CA 1
ATOM 11906 C C . SER C 1 424 ? 49.598 10.252 37.774 1.00 104.61 403 SER C C 1
ATOM 11907 O O . SER C 1 424 ? 48.382 10.316 37.465 1.00 94.45 403 SER C O 1
ATOM 11910 N N . GLU C 1 425 ? 50.140 9.308 38.557 1.00 107.49 404 GLU C N 1
ATOM 11911 C CA . GLU C 1 425 ? 49.384 8.174 39.082 1.00 104.92 404 GLU C CA 1
ATOM 11912 C C . GLU C 1 425 ? 48.324 8.617 40.095 1.00 96.88 404 GLU C C 1
ATOM 11913 O O . GLU C 1 425 ? 47.213 8.071 40.142 1.00 87.84 404 GLU C O 1
ATOM 11919 N N . GLU C 1 426 ? 48.646 9.635 40.879 1.00 96.93 405 GLU C N 1
ATOM 11920 C CA . GLU C 1 426 ? 47.639 10.203 41.761 1.00 100.31 405 GLU C CA 1
ATOM 11921 C C . GLU C 1 426 ? 46.572 10.971 41.014 1.00 100.51 405 GLU C C 1
ATOM 11922 O O . GLU C 1 426 ? 45.398 10.782 41.322 1.00 108.82 405 GLU C O 1
ATOM 11928 N N . THR C 1 427 ? 46.927 11.808 40.034 1.00 98.09 406 THR C N 1
ATOM 11929 C CA . THR C 1 427 ? 45.864 12.553 39.346 1.00 98.62 406 THR C CA 1
ATOM 11930 C C . THR C 1 427 ? 45.001 11.579 38.528 1.00 99.35 406 THR C C 1
ATOM 11931 O O . THR C 1 427 ? 43.840 11.885 38.238 1.00 105.41 406 THR C O 1
ATOM 11935 N N . ALA C 1 428 ? 45.547 10.418 38.167 1.00 93.40 407 ALA C N 1
ATOM 11936 C CA . ALA C 1 428 ? 44.699 9.370 37.611 1.00 89.17 407 ALA C CA 1
ATOM 11937 C C . ALA C 1 428 ? 43.586 9.060 38.587 1.00 88.18 407 ALA C C 1
ATOM 11938 O O . ALA C 1 428 ? 42.407 9.182 38.246 1.00 82.40 407 ALA C O 1
ATOM 11940 N N . ARG C 1 429 ? 43.966 8.687 39.814 1.00 92.27 408 ARG C N 1
ATOM 11941 C CA . ARG C 1 429 ? 42.996 8.364 40.883 1.00 89.14 408 ARG C CA 1
ATOM 11942 C C . ARG C 1 429 ? 42.071 9.535 41.279 1.00 85.64 408 ARG C C 1
ATOM 11943 O O . ARG C 1 429 ? 40.925 9.355 41.687 1.00 76.75 408 ARG C O 1
ATOM 11951 N N . GLN C 1 430 ? 42.589 10.745 41.138 1.00 92.85 409 GLN C N 1
ATOM 11952 C CA . GLN C 1 430 ? 41.783 11.970 41.311 1.00 95.93 409 GLN C CA 1
ATOM 11953 C C . GLN C 1 430 ? 40.600 11.982 40.330 1.00 89.21 409 GLN C C 1
ATOM 11954 O O . GLN C 1 430 ? 39.553 12.539 40.644 1.00 85.04 409 GLN C O 1
ATOM 11960 N N . CYS C 1 431 ? 40.753 11.320 39.183 1.00 88.20 410 CYS C N 1
ATOM 11961 C CA . CYS C 1 431 ? 39.732 11.349 38.129 1.00 94.18 410 CYS C CA 1
ATOM 11962 C C . CYS C 1 431 ? 38.783 10.198 38.168 1.00 92.93 410 CYS C C 1
ATOM 11963 O O . CYS C 1 431 ? 37.743 10.236 37.527 1.00 101.79 410 CYS C O 1
ATOM 11966 N N . SER C 1 432 ? 39.147 9.151 38.860 1.00 93.37 411 SER C N 1
ATOM 11967 C CA . SER C 1 432 ? 38.252 8.027 38.944 1.00 99.78 411 SER C CA 1
ATOM 11968 C C . SER C 1 432 ? 36.845 8.488 39.340 1.00 100.97 411 SER C C 1
ATOM 11969 O O . SER C 1 432 ? 35.875 7.914 38.877 1.00 113.89 411 SER C O 1
ATOM 11972 N N . ILE C 1 433 ? 36.723 9.527 40.166 1.00 94.77 412 ILE C N 1
ATOM 11973 C CA . ILE C 1 433 ? 35.401 9.964 40.639 1.00 89.24 412 ILE C CA 1
ATOM 11974 C C . ILE C 1 433 ? 34.661 10.905 39.731 1.00 83.71 412 ILE C C 1
ATOM 11975 O O . ILE C 1 433 ? 33.485 11.178 39.946 1.00 82.23 412 ILE C O 1
ATOM 11980 N N . VAL C 1 434 ? 35.359 11.458 38.749 1.00 83.67 413 VAL C N 1
ATOM 11981 C CA . VAL C 1 434 ? 34.777 12.441 37.847 1.00 74.17 413 VAL C CA 1
ATOM 11982 C C . VAL C 1 434 ? 33.908 11.734 36.830 1.00 75.23 413 VAL C C 1
ATOM 11983 O O . VAL C 1 434 ? 34.244 10.698 36.296 1.00 74.16 413 VAL C O 1
ATOM 11987 N N . TRP C 1 435 ? 32.745 12.302 36.611 1.00 83.05 414 TRP C N 1
ATOM 11988 C CA . TRP C 1 435 ? 31.809 11.854 35.580 1.00 91.61 414 TRP C CA 1
ATOM 11989 C C . TRP C 1 435 ? 32.424 11.769 34.200 1.00 92.64 414 TRP C C 1
ATOM 11990 O O . TRP C 1 435 ? 33.124 12.710 33.744 1.00 80.90 414 TRP C O 1
ATOM 12001 N N . GLY C 1 436 ? 32.157 10.638 33.538 1.00 95.21 415 GLY C N 1
ATOM 12002 C CA . GLY C 1 436 ? 32.596 10.391 32.163 1.00 97.09 415 GLY C CA 1
ATOM 12003 C C . GLY C 1 436 ? 34.046 9.977 31.950 1.00 97.14 415 GLY C C 1
ATOM 12004 O O . GLY C 1 436 ? 34.355 9.224 31.016 1.00 103.98 415 GLY C O 1
ATOM 12005 N N . VAL C 1 437 ? 34.935 10.462 32.810 1.00 93.37 416 VAL C N 1
ATOM 12006 C CA . VAL C 1 437 ? 36.367 10.336 32.583 1.00 91.93 416 VAL C CA 1
ATOM 12007 C C . VAL C 1 437 ? 36.880 8.944 32.920 1.00 99.05 416 VAL C C 1
ATOM 12008 O O . VAL C 1 437 ? 36.697 8.484 34.040 1.00 99.50 416 VAL C O 1
ATOM 12012 N N . GLN C 1 438 ? 37.500 8.287 31.933 1.00 109.52 417 GLN C N 1
ATOM 12013 C CA . GLN C 1 438 ? 38.232 7.022 32.127 1.00 118.36 417 GLN C CA 1
ATOM 12014 C C . GLN C 1 438 ? 39.709 7.333 31.935 1.00 117.02 417 GLN C C 1
ATOM 12015 O O . GLN C 1 438 ? 40.151 7.642 30.820 1.00 114.43 417 GLN C O 1
ATOM 12021 N N . PRO C 1 439 ? 40.478 7.266 33.023 1.00 114.56 418 PRO C N 1
ATOM 12022 C CA . PRO C 1 439 ? 41.856 7.730 33.023 1.00 115.11 418 PRO C CA 1
ATOM 12023 C C . PRO C 1 439 ? 42.862 6.645 32.635 1.00 115.83 418 PRO C C 1
ATOM 12024 O O . PRO C 1 439 ? 42.694 5.483 33.030 1.00 115.98 418 PRO C O 1
ATOM 12028 N N . VAL C 1 440 ? 43.887 7.029 31.870 1.00 110.72 419 VAL C N 1
ATOM 12029 C CA . VAL C 1 440 ? 45.056 6.183 31.640 1.00 111.74 419 VAL C CA 1
ATOM 12030 C C . VAL C 1 440 ? 46.300 6.961 32.057 1.00 108.03 419 VAL C C 1
ATOM 12031 O O . VAL C 1 440 ? 46.284 8.183 32.117 1.00 101.59 419 VAL C O 1
ATOM 12035 N N . VAL C 1 441 ? 47.364 6.232 32.374 1.00 113.81 420 VAL C N 1
ATOM 12036 C CA . VAL C 1 441 ? 48.615 6.829 32.811 1.00 116.76 420 VAL C CA 1
ATOM 12037 C C . VAL C 1 441 ? 49.731 6.516 31.819 1.00 124.70 420 VAL C C 1
ATOM 12038 O O . VAL C 1 441 ? 50.326 5.427 31.861 1.00 131.32 420 VAL C O 1
ATOM 12042 N N . LYS C 1 442 ? 50.001 7.468 30.920 1.00 128.11 421 LYS C N 1
ATOM 12043 C CA . LYS C 1 442 ? 51.075 7.339 29.916 1.00 131.56 421 LYS C CA 1
ATOM 12044 C C . LYS C 1 442 ? 52.142 8.379 30.196 1.00 129.57 421 LYS C C 1
ATOM 12045 O O . LYS C 1 442 ? 51.823 9.531 30.517 1.00 123.98 421 LYS C O 1
ATOM 12051 N N . LYS C 1 443 ? 53.402 7.968 30.075 1.00 133.22 422 LYS C N 1
ATOM 12052 C CA . LYS C 1 443 ? 54.508 8.811 30.484 1.00 137.54 422 LYS C CA 1
ATOM 12053 C C . LYS C 1 443 ? 54.624 9.992 29.564 1.00 139.83 422 LYS C C 1
ATOM 12054 O O . LYS C 1 443 ? 54.526 9.861 28.337 1.00 135.41 422 LYS C O 1
ATOM 12060 N N . GLY C 1 444 ? 54.836 11.151 30.179 1.00 148.04 423 GLY C N 1
ATOM 12061 C CA . GLY C 1 444 ? 54.638 12.436 29.515 1.00 151.41 423 GLY C CA 1
ATOM 12062 C C . GLY C 1 444 ? 55.512 12.669 28.296 1.00 157.47 423 GLY C C 1
ATOM 12063 O O . GLY C 1 444 ? 56.698 12.343 28.292 1.00 161.36 423 GLY C O 1
ATOM 12064 N N . ARG C 1 445 ? 54.910 13.239 27.260 1.00 162.79 424 ARG C N 1
ATOM 12065 C CA . ARG C 1 445 ? 55.645 13.720 26.095 1.00 168.53 424 ARG C CA 1
ATOM 12066 C C . ARG C 1 445 ? 56.098 15.129 26.401 1.00 164.11 424 ARG C C 1
ATOM 12067 O O . ARG C 1 445 ? 55.759 15.675 27.450 1.00 166.94 424 ARG C O 1
ATOM 12075 N N . LYS C 1 446 ? 56.851 15.732 25.494 1.00 158.71 425 LYS C N 1
ATOM 12076 C CA . LYS C 1 446 ? 57.185 17.133 25.654 1.00 155.27 425 LYS C CA 1
ATOM 12077 C C . LYS C 1 446 ? 56.438 17.959 24.634 1.00 143.58 425 LYS C C 1
ATOM 12078 O O . LYS C 1 446 ? 55.563 18.734 25.000 1.00 137.62 425 LYS C O 1
ATOM 12084 N N . SER C 1 447 ? 56.757 17.775 23.361 1.00 141.37 426 SER C N 1
ATOM 12085 C CA . SER C 1 447 ? 56.184 18.605 22.305 1.00 137.03 426 SER C CA 1
ATOM 12086 C C . SER C 1 447 ? 54.736 18.228 22.012 1.00 128.42 426 SER C C 1
ATOM 12087 O O . SER C 1 447 ? 54.347 17.069 22.137 1.00 125.32 426 SER C O 1
ATOM 12090 N N . THR C 1 448 ? 53.949 19.229 21.626 1.00 126.78 427 THR C N 1
ATOM 12091 C CA . THR C 1 448 ? 52.539 19.051 21.270 1.00 123.12 427 THR C CA 1
ATOM 12092 C C . THR C 1 448 ? 52.391 17.960 20.246 1.00 119.32 427 THR C C 1
ATOM 12093 O O . THR C 1 448 ? 51.461 17.160 20.312 1.00 116.03 427 THR C O 1
ATOM 12097 N N . ASP C 1 449 ? 53.297 17.937 19.279 1.00 116.82 428 ASP C N 1
ATOM 12098 C CA . ASP C 1 449 ? 53.117 17.033 18.174 1.00 119.05 428 ASP C CA 1
ATOM 12099 C C . ASP C 1 449 ? 53.160 15.605 18.647 1.00 118.73 428 ASP C C 1
ATOM 12100 O O . ASP C 1 449 ? 52.385 14.777 18.169 1.00 118.07 428 ASP C O 1
ATOM 12105 N N . ALA C 1 450 ? 54.035 15.331 19.614 1.00 120.36 429 ALA C N 1
ATOM 12106 C CA . ALA C 1 450 ? 54.084 14.030 20.286 1.00 117.13 429 ALA C CA 1
ATOM 12107 C C . ALA C 1 450 ? 52.830 13.841 21.099 1.00 111.64 429 ALA C C 1
ATOM 12108 O O . ALA C 1 450 ? 52.189 12.791 21.009 1.00 112.57 429 ALA C O 1
ATOM 12110 N N . LEU C 1 451 ? 52.479 14.864 21.878 1.00 110.20 430 LEU C N 1
ATOM 12111 C CA . LEU C 1 451 ? 51.252 14.848 22.698 1.00 109.55 430 LEU C CA 1
ATOM 12112 C C . LEU C 1 451 ? 50.068 14.337 21.896 1.00 111.39 430 LEU C C 1
ATOM 12113 O O . LEU C 1 451 ? 49.338 13.443 22.324 1.00 110.51 430 LEU C O 1
ATOM 12118 N N . LEU C 1 452 ? 49.889 14.923 20.722 1.00 116.14 431 LEU C N 1
ATOM 12119 C CA . LEU C 1 452 ? 48.768 14.578 19.874 1.00 119.27 431 LEU C CA 1
ATOM 12120 C C . LEU C 1 452 ? 48.824 13.115 19.452 1.00 124.39 431 LEU C C 1
ATOM 12121 O O . LEU C 1 452 ? 47.826 12.398 19.548 1.00 124.52 431 LEU C O 1
ATOM 12126 N N . ASN C 1 453 ? 49.997 12.673 19.009 1.00 130.01 432 ASN C N 1
ATOM 12127 C CA . ASN C 1 453 ? 50.147 11.313 18.509 1.00 134.17 432 ASN C CA 1
ATOM 12128 C C . ASN C 1 453 ? 49.986 10.288 19.592 1.00 132.14 432 ASN C C 1
ATOM 12129 O O . ASN C 1 453 ? 49.443 9.222 19.345 1.00 133.19 432 ASN C O 1
ATOM 12134 N N . ASN C 1 454 ? 50.445 10.610 20.792 1.00 132.38 433 ASN C N 1
ATOM 12135 C CA . ASN C 1 454 ? 50.170 9.760 21.935 1.00 139.80 433 ASN C CA 1
ATOM 12136 C C . ASN C 1 454 ? 48.654 9.645 22.152 1.00 133.97 433 ASN C C 1
ATOM 12137 O O . ASN C 1 454 ? 48.114 8.537 22.168 1.00 135.86 433 ASN C O 1
ATOM 12142 N N . ALA C 1 455 ? 47.970 10.780 22.299 1.00 126.43 434 ALA C N 1
ATOM 12143 C CA . ALA C 1 455 ? 46.509 10.778 22.450 1.00 121.15 434 ALA C CA 1
ATOM 12144 C C . ALA C 1 455 ? 45.914 9.710 21.547 1.00 121.51 434 ALA C C 1
ATOM 12145 O O . ALA C 1 455 ? 45.324 8.744 22.020 1.00 124.77 434 ALA C O 1
ATOM 12147 N N . VAL C 1 456 ? 46.127 9.869 20.245 1.00 121.07 435 VAL C N 1
ATOM 12148 C CA . VAL C 1 456 ? 45.545 8.976 19.249 1.00 123.74 435 VAL C CA 1
ATOM 12149 C C . VAL C 1 456 ? 45.875 7.514 19.578 1.00 129.03 435 VAL C C 1
ATOM 12150 O O . VAL C 1 456 ? 44.975 6.671 19.600 1.00 131.52 435 VAL C O 1
ATOM 12154 N N . ALA C 1 457 ? 47.155 7.241 19.860 1.00 120.03 436 ALA C N 1
ATOM 12155 C CA . ALA C 1 457 ? 47.624 5.912 20.323 1.00 122.54 436 ALA C CA 1
ATOM 12156 C C . ALA C 1 457 ? 46.819 5.401 21.499 1.00 121.98 436 ALA C C 1
ATOM 12157 O O . ALA C 1 457 ? 46.291 4.285 21.466 1.00 125.93 436 ALA C O 1
ATOM 12159 N N . THR C 1 458 ? 46.735 6.236 22.534 1.00 117.03 437 THR C N 1
ATOM 12160 C CA . THR C 1 458 ? 46.096 5.851 23.778 1.00 117.42 437 THR C CA 1
ATOM 12161 C C . THR C 1 458 ? 44.614 5.562 23.572 1.00 119.53 437 THR C C 1
ATOM 12162 O O . THR C 1 458 ? 44.034 4.694 24.237 1.00 126.21 437 THR C O 1
ATOM 12166 N N . ALA C 1 459 ? 44.008 6.296 22.648 1.00 115.82 438 ALA C N 1
ATOM 12167 C CA . ALA C 1 459 ? 42.587 6.161 22.382 1.00 116.09 438 ALA C CA 1
ATOM 12168 C C . ALA C 1 459 ? 42.321 4.816 21.765 1.00 115.23 438 ALA C C 1
ATOM 12169 O O . ALA C 1 459 ? 41.311 4.194 22.018 1.00 115.69 438 ALA C O 1
ATOM 12171 N N . VAL C 1 460 ? 43.240 4.377 20.933 1.00 116.23 439 VAL C N 1
ATOM 12172 C CA . VAL C 1 460 ? 43.015 3.181 20.174 1.00 124.79 439 VAL C CA 1
ATOM 12173 C C . VAL C 1 460 ? 43.305 2.018 21.085 1.00 133.78 439 VAL C C 1
ATOM 12174 O O . VAL C 1 460 ? 42.581 1.027 21.075 1.00 144.29 439 VAL C O 1
ATOM 12178 N N . GLU C 1 461 ? 44.338 2.161 21.910 1.00 136.51 440 GLU C N 1
ATOM 12179 C CA . GLU C 1 461 ? 44.785 1.066 22.753 1.00 147.09 440 GLU C CA 1
ATOM 12180 C C . GLU C 1 461 ? 43.752 0.730 23.821 1.00 147.31 440 GLU C C 1
ATOM 12181 O O . GLU C 1 461 ? 43.810 -0.346 24.431 1.00 157.52 440 GLU C O 1
ATOM 12187 N N . THR C 1 462 ? 42.808 1.640 24.044 1.00 137.45 441 THR C N 1
ATOM 12188 C CA . THR C 1 462 ? 41.695 1.361 24.934 1.00 137.62 441 THR C CA 1
ATOM 12189 C C . THR C 1 462 ? 40.649 0.451 24.276 1.00 138.32 441 THR C C 1
ATOM 12190 O O . THR C 1 462 ? 39.815 -0.133 24.965 1.00 144.58 441 THR C O 1
ATOM 12194 N N . GLY C 1 463 ? 40.710 0.315 22.954 1.00 133.79 442 GLY C N 1
ATOM 12195 C CA . GLY C 1 463 ? 39.753 -0.497 22.209 1.00 137.41 442 GLY C CA 1
ATOM 12196 C C . GLY C 1 463 ? 38.462 0.253 21.995 1.00 135.46 442 GLY C C 1
ATOM 12197 O O . GLY C 1 463 ? 37.527 -0.265 21.396 1.00 135.31 442 GLY C O 1
ATOM 12198 N N . ARG C 1 464 ? 38.435 1.494 22.464 1.00 134.34 443 ARG C N 1
ATOM 12199 C CA . ARG C 1 464 ? 37.235 2.308 22.461 1.00 139.11 443 ARG C CA 1
ATOM 12200 C C . ARG C 1 464 ? 37.056 2.988 21.078 1.00 135.81 443 ARG C C 1
ATOM 12201 O O . ARG C 1 464 ? 35.936 3.312 20.677 1.00 137.93 443 ARG C O 1
ATOM 12209 N N . VAL C 1 465 ? 38.157 3.192 20.354 1.00 129.50 444 VAL C N 1
ATOM 12210 C CA . VAL C 1 465 ? 38.118 3.791 19.024 1.00 127.62 444 VAL C CA 1
ATOM 12211 C C . VAL C 1 465 ? 38.921 2.925 18.048 1.00 132.02 444 VAL C C 1
ATOM 12212 O O . VAL C 1 465 ? 39.953 2.361 18.435 1.00 132.47 444 VAL C O 1
ATOM 12216 N N . THR C 1 466 ? 38.439 2.799 16.804 1.00 135.46 445 THR C N 1
ATOM 12217 C CA . THR C 1 466 ? 39.239 2.218 15.702 1.00 139.39 445 THR C CA 1
ATOM 12218 C C . THR C 1 466 ? 39.338 3.211 14.530 1.00 136.75 445 THR C C 1
ATOM 12219 O O . THR C 1 466 ? 39.142 4.413 14.713 1.00 131.83 445 THR C O 1
ATOM 12223 N N . ASN C 1 467 ? 39.630 2.721 13.332 1.00 138.30 446 ASN C N 1
ATOM 12224 C CA . ASN C 1 467 ? 40.029 3.613 12.255 1.00 137.97 446 ASN C CA 1
ATOM 12225 C C . ASN C 1 467 ? 38.946 4.535 11.726 1.00 136.91 446 ASN C C 1
ATOM 12226 O O . ASN C 1 467 ? 39.211 5.700 11.413 1.00 133.57 446 ASN C O 1
ATOM 12231 N N . GLY C 1 468 ? 37.725 4.036 11.632 1.00 139.90 447 GLY C N 1
ATOM 12232 C CA . GLY C 1 468 ? 36.644 4.868 11.125 1.00 141.98 447 GLY C CA 1
ATOM 12233 C C . GLY C 1 468 ? 36.343 6.107 11.953 1.00 136.05 447 GLY C C 1
ATOM 12234 O O . GLY C 1 468 ? 35.621 6.995 11.502 1.00 136.10 447 GLY C O 1
ATOM 12235 N N . ASP C 1 469 ? 36.915 6.191 13.152 1.00 131.72 448 ASP C N 1
ATOM 12236 C CA . ASP C 1 469 ? 36.353 7.039 14.196 1.00 126.84 448 ASP C CA 1
ATOM 12237 C C . ASP C 1 469 ? 36.910 8.453 14.276 1.00 118.76 448 ASP C C 1
ATOM 12238 O O . ASP C 1 469 ? 38.017 8.741 13.826 1.00 113.23 448 ASP C O 1
ATOM 12243 N N . LEU C 1 470 ? 36.095 9.318 14.870 1.00 118.09 449 LEU C N 1
ATOM 12244 C CA . LEU C 1 470 ? 36.440 10.706 15.118 1.00 115.85 449 LEU C CA 1
ATOM 12245 C C . LEU C 1 470 ? 36.759 10.925 16.592 1.00 116.72 449 LEU C C 1
ATOM 12246 O O . LEU C 1 470 ? 36.019 10.507 17.478 1.00 123.99 449 LEU C O 1
ATOM 12251 N N . ILE C 1 471 ? 37.850 11.630 16.829 1.00 115.19 450 ILE C N 1
ATOM 12252 C CA . ILE C 1 471 ? 38.428 11.769 18.138 1.00 110.20 450 ILE C CA 1
ATOM 12253 C C . ILE C 1 471 ? 38.681 13.234 18.287 1.00 111.14 450 ILE C C 1
ATOM 12254 O O . ILE C 1 471 ? 39.070 13.908 17.334 1.00 115.83 450 ILE C O 1
ATOM 12259 N N . ILE C 1 472 ? 38.449 13.752 19.469 1.00 111.16 451 ILE C N 1
ATOM 12260 C CA . ILE C 1 472 ? 38.810 15.130 19.702 1.00 114.90 451 ILE C CA 1
ATOM 12261 C C . ILE C 1 472 ? 39.881 15.118 20.790 1.00 111.21 451 ILE C C 1
ATOM 12262 O O . ILE C 1 472 ? 39.761 14.391 21.766 1.00 114.98 451 ILE C O 1
ATOM 12267 N N . ILE C 1 473 ? 40.937 15.902 20.585 1.00 103.77 452 ILE C N 1
ATOM 12268 C CA . ILE C 1 473 ? 42.080 15.916 21.466 1.00 99.52 452 ILE C CA 1
ATOM 12269 C C . ILE C 1 473 ? 42.205 17.304 22.081 1.00 98.83 452 ILE C C 1
ATOM 12270 O O . ILE C 1 473 ? 42.557 18.258 21.400 1.00 96.80 452 ILE C O 1
ATOM 12275 N N . THR C 1 474 ? 41.896 17.411 23.369 1.00 98.35 453 THR C N 1
ATOM 12276 C CA . THR C 1 474 ? 42.034 18.663 24.089 1.00 96.32 453 THR C CA 1
ATOM 12277 C C . THR C 1 474 ? 43.130 18.505 25.125 1.00 96.83 453 THR C C 1
ATOM 12278 O O . THR C 1 474 ? 43.338 17.414 25.657 1.00 96.93 453 THR C O 1
ATOM 12282 N N . ALA C 1 475 ? 43.815 19.609 25.401 1.00 97.61 454 ALA C N 1
ATOM 12283 C CA . ALA C 1 475 ? 44.980 19.634 26.265 1.00 98.98 454 ALA C CA 1
ATOM 12284 C C . ALA C 1 475 ? 45.426 21.071 26.503 1.00 106.11 454 ALA C C 1
ATOM 12285 O O . ALA C 1 475 ? 44.914 22.020 25.888 1.00 106.94 454 ALA C O 1
ATOM 12287 N N . GLY C 1 476 ? 46.390 21.230 27.398 1.00 113.34 455 GLY C N 1
ATOM 12288 C CA . GLY C 1 476 ? 46.869 22.552 27.789 1.00 119.92 455 GLY C CA 1
ATOM 12289 C C . GLY C 1 476 ? 48.312 22.756 27.379 1.00 124.81 455 GLY C C 1
ATOM 12290 O O . GLY C 1 476 ? 49.238 22.439 28.146 1.00 137.97 455 GLY C O 1
ATOM 12291 N N . VAL C 1 477 ? 48.512 23.297 26.181 1.00 118.30 456 VAL C N 1
ATOM 12292 C CA . VAL C 1 477 ? 49.853 23.462 25.645 1.00 118.47 456 VAL C CA 1
ATOM 12293 C C . VAL C 1 477 ? 50.318 24.923 25.674 1.00 125.05 456 VAL C C 1
ATOM 12294 O O . VAL C 1 477 ? 49.505 25.839 25.605 1.00 121.26 456 VAL C O 1
ATOM 12298 N N . PRO C 1 478 ? 51.636 25.146 25.808 1.00 133.42 457 PRO C N 1
ATOM 12299 C CA . PRO C 1 478 ? 52.656 24.132 26.106 1.00 136.57 457 PRO C CA 1
ATOM 12300 C C . PRO C 1 478 ? 52.469 23.574 27.514 1.00 141.77 457 PRO C C 1
ATOM 12301 O O . PRO C 1 478 ? 51.918 24.260 28.390 1.00 141.43 457 PRO C O 1
ATOM 12305 N N . THR C 1 479 ? 52.924 22.341 27.724 1.00 147.89 458 THR C N 1
ATOM 12306 C CA . THR C 1 479 ? 52.612 21.599 28.956 1.00 149.14 458 THR C CA 1
ATOM 12307 C C . THR C 1 479 ? 53.428 22.043 30.194 1.00 161.36 458 THR C C 1
ATOM 12308 O O . THR C 1 479 ? 53.174 21.568 31.304 1.00 164.72 458 THR C O 1
ATOM 12312 N N . GLY C 1 480 ? 54.377 22.965 30.008 1.00 170.24 459 GLY C N 1
ATOM 12313 C CA . GLY C 1 480 ? 55.051 23.642 31.127 1.00 180.96 459 GLY C CA 1
ATOM 12314 C C . GLY C 1 480 ? 54.087 24.377 32.053 1.00 186.01 459 GLY C C 1
ATOM 12315 O O . GLY C 1 480 ? 53.751 23.865 33.125 1.00 192.88 459 GLY C O 1
ATOM 12316 N N . GLU C 1 481 ? 53.640 25.570 31.642 1.00 184.71 460 GLU C N 1
ATOM 12317 C CA . GLU C 1 481 ? 52.674 26.375 32.429 1.00 185.38 460 GLU C CA 1
ATOM 12318 C C . GLU C 1 481 ? 51.415 25.594 32.754 1.00 179.61 460 GLU C C 1
ATOM 12319 O O . GLU C 1 481 ? 50.896 25.662 33.870 1.00 178.19 460 GLU C O 1
ATOM 12325 N N . THR C 1 482 ? 50.933 24.868 31.752 1.00 176.11 461 THR C N 1
ATOM 12326 C CA . THR C 1 482 ? 49.701 24.093 31.841 1.00 174.82 461 THR C CA 1
ATOM 12327 C C . THR C 1 482 ? 48.574 24.915 32.517 1.00 178.01 461 THR C C 1
ATOM 12328 O O . THR C 1 482 ? 48.023 25.805 31.867 1.00 178.31 461 THR C O 1
ATOM 12332 N N . GLY C 1 483 ? 48.244 24.653 33.788 1.00 180.15 462 GLY C N 1
ATOM 12333 C CA . GLY C 1 483 ? 47.197 25.410 34.504 1.00 178.08 462 GLY C CA 1
ATOM 12334 C C . GLY C 1 483 ? 45.824 25.334 33.843 1.00 169.49 462 GLY C C 1
ATOM 12335 O O . GLY C 1 483 ? 44.969 24.551 34.259 1.00 168.34 462 GLY C O 1
ATOM 12336 N N . THR C 1 484 ? 45.615 26.164 32.818 1.00 160.83 463 THR C N 1
ATOM 12337 C CA . THR C 1 484 ? 44.398 26.121 32.002 1.00 148.73 463 THR C CA 1
ATOM 12338 C C . THR C 1 484 ? 44.586 25.173 30.837 1.00 130.41 463 THR C C 1
ATOM 12339 O O . THR C 1 484 ? 45.702 24.913 30.419 1.00 126.01 463 THR C O 1
ATOM 12343 N N . THR C 1 485 ? 43.470 24.676 30.322 1.00 125.59 464 THR C N 1
ATOM 12344 C CA . THR C 1 485 ? 43.426 23.976 29.047 1.00 121.17 464 THR C CA 1
ATOM 12345 C C . THR C 1 485 ? 43.090 24.986 27.938 1.00 120.19 464 THR C C 1
ATOM 12346 O O . THR C 1 485 ? 42.143 25.775 28.072 1.00 116.65 464 THR C O 1
ATOM 12350 N N . ASN C 1 486 ? 43.854 24.958 26.840 1.00 120.57 465 ASN C N 1
ATOM 12351 C CA . ASN C 1 486 ? 43.802 26.048 25.852 1.00 115.50 465 ASN C CA 1
ATOM 12352 C C . ASN C 1 486 ? 43.790 25.637 24.382 1.00 113.10 465 ASN C C 1
ATOM 12353 O O . ASN C 1 486 ? 43.954 26.503 23.516 1.00 112.34 465 ASN C O 1
ATOM 12358 N N . MET C 1 487 ? 43.558 24.358 24.076 1.00 111.25 466 MET C N 1
ATOM 12359 C CA . MET C 1 487 ? 43.395 23.969 22.668 1.00 109.80 466 MET C CA 1
ATOM 12360 C C . MET C 1 487 ? 42.691 22.647 22.414 1.00 107.69 466 MET C C 1
ATOM 12361 O O . MET C 1 487 ? 42.612 21.783 23.268 1.00 107.68 466 MET C O 1
ATOM 12366 N N . MET C 1 488 ? 42.213 22.494 21.187 1.00 106.84 467 MET C N 1
ATOM 12367 C CA . MET C 1 488 ? 41.586 21.254 20.748 1.00 107.67 467 MET C CA 1
ATOM 12368 C C . MET C 1 488 ? 41.872 20.972 19.291 1.00 107.72 467 MET C C 1
ATOM 12369 O O . MET C 1 488 ? 41.899 21.911 18.477 1.00 106.59 467 MET C O 1
ATOM 12374 N N . LYS C 1 489 ? 42.049 19.679 18.988 1.00 107.39 468 LYS C N 1
ATOM 12375 C CA . LYS C 1 489 ? 42.216 19.188 17.639 1.00 108.16 468 LYS C CA 1
ATOM 12376 C C . LYS C 1 489 ? 41.159 18.134 17.355 1.00 107.51 468 LYS C C 1
ATOM 12377 O O . LYS C 1 489 ? 40.951 17.245 18.179 1.00 108.53 468 LYS C O 1
ATOM 12383 N N . ILE C 1 490 ? 40.510 18.225 16.188 1.00 105.52 469 ILE C N 1
ATOM 12384 C CA . ILE C 1 490 ? 39.584 17.183 15.734 1.00 104.91 469 ILE C CA 1
ATOM 12385 C C . ILE C 1 490 ? 40.416 16.255 14.871 1.00 108.81 469 ILE C C 1
ATOM 12386 O O . ILE C 1 490 ? 41.243 16.741 14.115 1.00 111.71 469 ILE C O 1
ATOM 12391 N N . HIS C 1 491 ? 40.214 14.939 14.975 1.00 112.26 470 HIS C N 1
ATOM 12392 C CA . HIS C 1 491 ? 41.124 13.959 14.354 1.00 114.98 470 HIS C CA 1
ATOM 12393 C C . HIS C 1 491 ? 40.405 12.719 13.935 1.00 119.60 470 HIS C C 1
ATOM 12394 O O . HIS C 1 491 ? 39.828 12.042 14.778 1.00 123.06 470 HIS C O 1
ATOM 12401 N N . LEU C 1 492 ? 40.461 12.394 12.640 1.00 124.11 471 LEU C N 1
ATOM 12402 C CA . LEU C 1 492 ? 39.872 11.161 12.080 1.00 127.81 471 LEU C CA 1
ATOM 12403 C C . LEU C 1 492 ? 40.958 10.096 12.077 1.00 134.56 471 LEU C C 1
ATOM 12404 O O . LEU C 1 492 ? 42.004 10.304 11.458 1.00 141.43 471 LEU C O 1
ATOM 12409 N N . VAL C 1 493 ? 40.715 8.960 12.733 1.00 136.76 472 VAL C N 1
ATOM 12410 C CA . VAL C 1 493 ? 41.791 8.007 13.065 1.00 138.87 472 VAL C CA 1
ATOM 12411 C C . VAL C 1 493 ? 42.352 7.245 11.843 1.00 143.81 472 VAL C C 1
ATOM 12412 O O . VAL C 1 493 ? 42.165 6.030 11.694 1.00 147.10 472 VAL C O 1
ATOM 12416 N N . GLY C 1 494 ? 43.063 7.982 10.987 1.00 145.85 473 GLY C N 1
ATOM 12417 C CA . GLY C 1 494 ? 43.633 7.454 9.749 1.00 147.71 473 GLY C CA 1
ATOM 12418 C C . GLY C 1 494 ? 42.575 6.830 8.846 1.00 149.75 473 GLY C C 1
ATOM 12419 O O . GLY C 1 494 ? 41.381 6.890 9.152 1.00 148.97 473 GLY C O 1
ATOM 12420 N N . ASP C 1 495 ? 42.980 6.257 7.713 1.00 151.06 474 ASP C N 1
ATOM 12421 C CA . ASP C 1 495 ? 44.311 6.436 7.149 1.00 148.90 474 ASP C CA 1
ATOM 12422 C C . ASP C 1 495 ? 44.286 6.140 5.658 1.00 148.83 474 ASP C C 1
ATOM 12423 O O . ASP C 1 495 ? 45.151 5.441 5.149 1.00 149.88 474 ASP C O 1
ATOM 12428 N N . GLU C 1 496 ? 43.267 6.674 4.989 1.00 149.37 475 GLU C N 1
ATOM 12429 C CA . GLU C 1 496 ? 43.103 6.667 3.517 1.00 152.44 475 GLU C CA 1
ATOM 12430 C C . GLU C 1 496 ? 43.745 5.501 2.727 1.00 156.46 475 GLU C C 1
ATOM 12431 O O . GLU C 1 496 ? 44.956 5.471 2.504 1.00 158.09 475 GLU C O 1
ATOM 12437 N N . ILE C 1 497 ? 42.908 4.564 2.283 1.00 157.88 476 ILE C N 1
ATOM 12438 C CA . ILE C 1 497 ? 43.350 3.422 1.469 1.00 157.82 476 ILE C CA 1
ATOM 12439 C C . ILE C 1 497 ? 43.920 3.860 0.119 1.00 156.22 476 ILE C C 1
ATOM 12440 O O . ILE C 1 497 ? 44.955 3.369 -0.309 1.00 158.46 476 ILE C O 1
ATOM 12445 N N . ALA C 1 498 ? 43.239 4.781 -0.545 1.00 152.54 477 ALA C N 1
ATOM 12446 C CA . ALA C 1 498 ? 43.753 5.378 -1.760 1.00 151.22 477 ALA C CA 1
ATOM 12447 C C . ALA C 1 498 ? 43.440 6.848 -1.708 1.00 148.48 477 ALA C C 1
ATOM 12448 O O . ALA C 1 498 ? 42.770 7.318 -0.782 1.00 148.72 477 ALA C O 1
ATOM 12450 N N . ASN C 1 499 ? 43.937 7.579 -2.693 1.00 148.26 478 ASN C N 1
ATOM 12451 C CA . ASN C 1 499 ? 43.481 8.947 -2.907 1.00 147.56 478 ASN C CA 1
ATOM 12452 C C . ASN C 1 499 ? 43.656 9.430 -4.350 1.00 150.49 478 ASN C C 1
ATOM 12453 O O . ASN C 1 499 ? 44.205 8.732 -5.209 1.00 154.14 478 ASN C O 1
ATOM 12458 N N . GLY C 1 500 ? 43.130 10.614 -4.615 1.00 149.91 479 GLY C N 1
ATOM 12459 C CA . GLY C 1 500 ? 43.214 11.195 -5.928 1.00 151.87 479 GLY C CA 1
ATOM 12460 C C . GLY C 1 500 ? 42.437 12.485 -5.979 1.00 151.56 479 GLY C C 1
ATOM 12461 O O . GLY C 1 500 ? 42.364 13.220 -4.998 1.00 150.46 479 GLY C O 1
ATOM 12462 N N . GLN C 1 501 ? 41.840 12.740 -7.131 1.00 155.20 480 GLN C N 1
ATOM 12463 C CA . GLN C 1 501 ? 41.121 13.972 -7.389 1.00 156.72 480 GLN C CA 1
ATOM 12464 C C . GLN C 1 501 ? 39.625 13.723 -7.205 1.00 156.17 480 GLN C C 1
ATOM 12465 O O . GLN C 1 501 ? 39.001 13.028 -8.007 1.00 159.16 480 GLN C O 1
ATOM 12471 N N . GLY C 1 502 ? 39.055 14.291 -6.146 1.00 151.51 481 GLY C N 1
ATOM 12472 C CA . GLY C 1 502 ? 37.640 14.133 -5.872 1.00 148.73 481 GLY C CA 1
ATOM 12473 C C . GLY C 1 502 ? 36.802 15.127 -6.651 1.00 148.41 481 GLY C C 1
ATOM 12474 O O . GLY C 1 502 ? 37.098 16.315 -6.673 1.00 146.32 481 GLY C O 1
ATOM 12475 N N . ILE C 1 503 ? 35.760 14.632 -7.304 1.00 150.50 482 ILE C N 1
ATOM 12476 C CA . ILE C 1 503 ? 34.777 15.483 -7.952 1.00 152.40 482 ILE C CA 1
ATOM 12477 C C . ILE C 1 503 ? 33.504 15.473 -7.109 1.00 151.85 482 ILE C C 1
ATOM 12478 O O . ILE C 1 503 ? 33.105 14.434 -6.588 1.00 153.82 482 ILE C O 1
ATOM 12483 N N . GLY C 1 504 ? 32.874 16.634 -6.972 1.00 150.28 483 GLY C N 1
ATOM 12484 C CA . GLY C 1 504 ? 31.742 16.797 -6.061 1.00 148.47 483 GLY C CA 1
ATOM 12485 C C . GLY C 1 504 ? 32.270 17.099 -4.674 1.00 146.35 483 GLY C C 1
ATOM 12486 O O . GLY C 1 504 ? 33.480 17.203 -4.489 1.00 145.56 483 GLY C O 1
ATOM 12487 N N . ARG C 1 505 ? 31.378 17.252 -3.697 1.00 146.83 484 ARG C N 1
ATOM 12488 C CA . ARG C 1 505 ? 31.803 17.493 -2.312 1.00 147.81 484 ARG C CA 1
ATOM 12489 C C . ARG C 1 505 ? 31.216 16.501 -1.281 1.00 147.04 484 ARG C C 1
ATOM 12490 O O . ARG C 1 505 ? 31.570 16.547 -0.104 1.00 146.37 484 ARG C O 1
ATOM 12498 N N . GLY C 1 506 ? 30.368 15.570 -1.717 1.00 147.35 485 GLY C N 1
ATOM 12499 C CA . GLY C 1 506 ? 29.657 14.687 -0.785 1.00 143.68 485 GLY C CA 1
ATOM 12500 C C . GLY C 1 506 ? 30.480 13.510 -0.303 1.00 140.86 485 GLY C C 1
ATOM 12501 O O . GLY C 1 506 ? 31.701 13.555 -0.318 1.00 138.72 485 GLY C O 1
ATOM 12502 N N . SER C 1 507 ? 29.799 12.453 0.129 1.00 142.21 486 SER C N 1
ATOM 12503 C CA . SER C 1 507 ? 30.456 11.215 0.571 1.00 143.95 486 SER C CA 1
ATOM 12504 C C . SER C 1 507 ? 29.460 10.079 0.794 1.00 147.75 486 SER C C 1
ATOM 12505 O O . SER C 1 507 ? 28.271 10.317 1.032 1.00 149.82 486 SER C O 1
ATOM 12508 N N . VAL C 1 508 ? 29.959 8.846 0.738 1.00 149.50 487 VAL C N 1
ATOM 12509 C CA . VAL C 1 508 ? 29.131 7.674 0.999 1.00 150.04 487 VAL C CA 1
ATOM 12510 C C . VAL C 1 508 ? 29.958 6.459 1.407 1.00 149.63 487 VAL C C 1
ATOM 12511 O O . VAL C 1 508 ? 31.181 6.420 1.222 1.00 146.00 487 VAL C O 1
ATOM 12515 N N . VAL C 1 509 ? 29.256 5.472 1.961 1.00 151.05 488 VAL C N 1
ATOM 12516 C CA . VAL C 1 509 ? 29.829 4.170 2.290 1.00 151.82 488 VAL C CA 1
ATOM 12517 C C . VAL C 1 509 ? 29.064 3.096 1.527 1.00 154.67 488 VAL C C 1
ATOM 12518 O O . VAL C 1 509 ? 27.854 3.206 1.307 1.00 153.82 488 VAL C O 1
ATOM 12522 N N . GLY C 1 510 ? 29.783 2.064 1.116 1.00 157.64 489 GLY C N 1
ATOM 12523 C CA . GLY C 1 510 ? 29.198 0.993 0.325 1.00 162.71 489 GLY C CA 1
ATOM 12524 C C . GLY C 1 510 ? 30.283 0.065 -0.180 1.00 166.06 489 GLY C C 1
ATOM 12525 O O . GLY C 1 510 ? 31.465 0.442 -0.209 1.00 165.16 489 GLY C O 1
ATOM 12526 N N . THR C 1 511 ? 29.888 -1.143 -0.583 1.00 168.65 490 THR C N 1
ATOM 12527 C CA . THR C 1 511 ? 30.849 -2.175 -0.971 1.00 168.76 490 THR C CA 1
ATOM 12528 C C . THR C 1 511 ? 31.306 -1.976 -2.419 1.00 169.17 490 THR C C 1
ATOM 12529 O O . THR C 1 511 ? 30.497 -1.652 -3.292 1.00 169.75 490 THR C O 1
ATOM 12533 N N . THR C 1 512 ? 32.605 -2.158 -2.661 1.00 168.81 491 THR C N 1
ATOM 12534 C CA . THR C 1 512 ? 33.173 -1.991 -4.000 1.00 171.37 491 THR C CA 1
ATOM 12535 C C . THR C 1 512 ? 32.627 -3.013 -4.988 1.00 178.96 491 THR C C 1
ATOM 12536 O O . THR C 1 512 ? 32.153 -4.080 -4.603 1.00 182.27 491 THR C O 1
ATOM 12540 N N . LEU C 1 513 ? 32.689 -2.659 -6.267 1.00 186.04 492 LEU C N 1
ATOM 12541 C CA . LEU C 1 513 ? 32.538 -3.624 -7.359 1.00 193.19 492 LEU C CA 1
ATOM 12542 C C . LEU C 1 513 ? 33.584 -3.285 -8.424 1.00 195.26 492 LEU C C 1
ATOM 12543 O O . LEU C 1 513 ? 33.334 -2.473 -9.322 1.00 196.45 492 LEU C O 1
ATOM 12548 N N . VAL C 1 514 ? 34.763 -3.896 -8.300 1.00 194.92 493 VAL C N 1
ATOM 12549 C CA . VAL C 1 514 ? 35.840 -3.685 -9.267 1.00 193.43 493 VAL C CA 1
ATOM 12550 C C . VAL C 1 514 ? 35.372 -4.222 -10.618 1.00 197.02 493 VAL C C 1
ATOM 12551 O O . VAL C 1 514 ? 35.195 -5.431 -10.780 1.00 200.93 493 VAL C O 1
ATOM 12555 N N . ALA C 1 515 ? 35.132 -3.315 -11.564 1.00 196.62 494 ALA C N 1
ATOM 12556 C CA . ALA C 1 515 ? 34.697 -3.687 -12.912 1.00 199.70 494 ALA C CA 1
ATOM 12557 C C . ALA C 1 515 ? 35.828 -3.448 -13.904 1.00 198.21 494 ALA C C 1
ATOM 12558 O O . ALA C 1 515 ? 36.197 -2.307 -14.182 1.00 193.34 494 ALA C O 1
ATOM 12560 N N . GLU C 1 516 ? 36.374 -4.538 -14.428 1.00 200.67 495 GLU C N 1
ATOM 12561 C CA . GLU C 1 516 ? 37.464 -4.474 -15.393 1.00 201.51 495 GLU C CA 1
ATOM 12562 C C . GLU C 1 516 ? 36.925 -4.187 -16.804 1.00 205.49 495 GLU C C 1
ATOM 12563 O O . GLU C 1 516 ? 37.660 -3.713 -17.675 1.00 206.57 495 GLU C O 1
ATOM 12569 N N . THR C 1 517 ? 35.642 -4.486 -17.016 1.00 206.58 496 THR C N 1
ATOM 12570 C CA . THR C 1 517 ? 34.946 -4.194 -18.271 1.00 207.63 496 THR C CA 1
ATOM 12571 C C . THR C 1 517 ? 33.460 -3.920 -18.007 1.00 208.17 496 THR C C 1
ATOM 12572 O O . THR C 1 517 ? 32.973 -4.104 -16.888 1.00 206.33 496 THR C O 1
ATOM 12576 N N . VAL C 1 518 ? 32.745 -3.483 -19.042 1.00 210.74 497 VAL C N 1
ATOM 12577 C CA . VAL C 1 518 ? 31.314 -3.160 -18.925 1.00 211.74 497 VAL C CA 1
ATOM 12578 C C . VAL C 1 518 ? 30.465 -4.399 -18.623 1.00 213.93 497 VAL C C 1
ATOM 12579 O O . VAL C 1 518 ? 29.467 -4.323 -17.900 1.00 212.24 497 VAL C O 1
ATOM 12583 N N . LYS C 1 519 ? 30.886 -5.534 -19.179 1.00 217.02 498 LYS C N 1
ATOM 12584 C CA . LYS C 1 519 ? 30.215 -6.818 -18.982 1.00 219.59 498 LYS C CA 1
ATOM 12585 C C . LYS C 1 519 ? 30.516 -7.392 -17.591 1.00 218.91 498 LYS C C 1
ATOM 12586 O O . LYS C 1 519 ? 29.836 -8.308 -17.126 1.00 221.49 498 LYS C O 1
ATOM 12592 N N . ASP C 1 520 ? 31.521 -6.828 -16.923 1.00 217.02 499 ASP C N 1
ATOM 12593 C CA . ASP C 1 520 ? 31.921 -7.250 -15.578 1.00 215.91 499 ASP C CA 1
ATOM 12594 C C . ASP C 1 520 ? 30.984 -6.696 -14.487 1.00 213.82 499 ASP C C 1
ATOM 12595 O O . ASP C 1 520 ? 31.299 -6.769 -13.295 1.00 209.29 499 ASP C O 1
ATOM 12600 N N . LEU C 1 521 ? 29.857 -6.118 -14.902 1.00 214.82 500 LEU C N 1
ATOM 12601 C CA . LEU C 1 521 ? 28.802 -5.694 -13.981 1.00 213.20 500 LEU C CA 1
ATOM 12602 C C . LEU C 1 521 ? 27.434 -5.609 -14.676 1.00 214.60 500 LEU C C 1
ATOM 12603 O O . LEU C 1 521 ? 26.558 -4.854 -14.244 1.00 210.99 500 LEU C O 1
ATOM 12608 N N . GLU C 1 522 ? 27.245 -6.410 -15.727 1.00 217.48 501 GLU C N 1
ATOM 12609 C CA . GLU C 1 522 ? 26.095 -6.258 -16.625 1.00 220.24 501 GLU C CA 1
ATOM 12610 C C . GLU C 1 522 ? 24.800 -6.736 -15.973 1.00 222.44 501 GLU C C 1
ATOM 12611 O O . GLU C 1 522 ? 23.899 -5.938 -15.720 1.00 223.60 501 GLU C O 1
ATOM 12617 N N . GLY C 1 523 ? 24.716 -8.033 -15.698 1.00 224.65 502 GLY C N 1
ATOM 12618 C CA . GLY C 1 523 ? 23.497 -8.630 -15.157 1.00 227.18 502 GLY C CA 1
ATOM 12619 C C . GLY C 1 523 ? 23.532 -8.830 -13.653 1.00 223.67 502 GLY C C 1
ATOM 12620 O O . GLY C 1 523 ? 22.539 -9.248 -13.058 1.00 226.95 502 GLY C O 1
ATOM 12621 N N . LYS C 1 524 ? 24.668 -8.525 -13.034 1.00 218.39 503 LYS C N 1
ATOM 12622 C CA . LYS C 1 524 ? 24.853 -8.753 -11.603 1.00 215.61 503 LYS C CA 1
ATOM 12623 C C . LYS C 1 524 ? 24.907 -7.413 -10.879 1.00 212.33 503 LYS C C 1
ATOM 12624 O O . LYS C 1 524 ? 25.908 -7.081 -10.242 1.00 207.65 503 LYS C O 1
ATOM 12630 N N . ASP C 1 525 ? 23.812 -6.657 -10.966 1.00 214.13 504 ASP C N 1
ATOM 12631 C CA . ASP C 1 525 ? 23.803 -5.259 -10.522 1.00 210.28 504 ASP C CA 1
ATOM 12632 C C . ASP C 1 525 ? 22.586 -4.846 -9.665 1.00 209.36 504 ASP C C 1
ATOM 12633 O O . ASP C 1 525 ? 21.442 -4.842 -10.136 1.00 214.32 504 ASP C O 1
ATOM 12638 N N . LEU C 1 526 ? 22.854 -4.529 -8.395 1.00 201.58 505 LEU C N 1
ATOM 12639 C CA . LEU C 1 526 ? 21.940 -3.748 -7.572 1.00 195.65 505 LEU C CA 1
ATOM 12640 C C . LEU C 1 526 ? 22.579 -2.369 -7.389 1.00 191.61 505 LEU C C 1
ATOM 12641 O O . LEU C 1 526 ? 23.622 -2.075 -7.979 1.00 187.58 505 LEU C O 1
ATOM 12646 N N . SER C 1 527 ? 21.934 -1.526 -6.590 1.00 191.78 506 SER C N 1
ATOM 12647 C CA . SER C 1 527 ? 22.461 -0.212 -6.220 1.00 189.76 506 SER C CA 1
ATOM 12648 C C . SER C 1 527 ? 23.605 -0.360 -5.190 1.00 188.73 506 SER C C 1
ATOM 12649 O O . SER C 1 527 ? 24.540 -1.133 -5.413 1.00 191.11 506 SER C O 1
ATOM 12652 N N . ASP C 1 528 ? 23.544 0.413 -4.100 1.00 186.48 507 ASP C N 1
ATOM 12653 C CA . ASP C 1 528 ? 24.371 0.241 -2.877 1.00 184.54 507 ASP C CA 1
ATOM 12654 C C . ASP C 1 528 ? 25.872 -0.118 -3.025 1.00 183.34 507 ASP C C 1
ATOM 12655 O O . ASP C 1 528 ? 26.487 -0.621 -2.076 1.00 183.35 507 ASP C O 1
ATOM 12660 N N . LYS C 1 529 ? 26.467 0.166 -4.180 1.00 181.92 508 LYS C N 1
ATOM 12661 C CA . LYS C 1 529 ? 27.876 -0.160 -4.409 1.00 179.96 508 LYS C CA 1
ATOM 12662 C C . LYS C 1 529 ? 28.616 1.010 -5.042 1.00 177.96 508 LYS C C 1
ATOM 12663 O O . LYS C 1 529 ? 27.997 1.881 -5.646 1.00 179.61 508 LYS C O 1
ATOM 12669 N N . VAL C 1 530 ? 29.934 1.041 -4.859 1.00 175.07 509 VAL C N 1
ATOM 12670 C CA . VAL C 1 530 ? 30.787 2.052 -5.481 1.00 172.34 509 VAL C CA 1
ATOM 12671 C C . VAL C 1 530 ? 31.708 1.328 -6.452 1.00 175.11 509 VAL C C 1
ATOM 12672 O O . VAL C 1 530 ? 32.580 0.563 -6.044 1.00 173.59 509 VAL C O 1
ATOM 12676 N N . ILE C 1 531 ? 31.490 1.558 -7.744 1.00 179.47 510 ILE C N 1
ATOM 12677 C CA . ILE C 1 531 ? 32.211 0.834 -8.797 1.00 182.14 510 ILE C CA 1
ATOM 12678 C C . ILE C 1 531 ? 33.624 1.393 -9.014 1.00 180.31 510 ILE C C 1
ATOM 12679 O O . ILE C 1 531 ? 33.838 2.610 -8.973 1.00 177.30 510 ILE C O 1
ATOM 12684 N N . VAL C 1 532 ? 34.576 0.487 -9.231 1.00 180.71 511 VAL C N 1
ATOM 12685 C CA . VAL C 1 532 ? 35.980 0.840 -9.438 1.00 179.38 511 VAL C CA 1
ATOM 12686 C C . VAL C 1 532 ? 36.457 0.342 -10.809 1.00 184.54 511 VAL C C 1
ATOM 12687 O O . VAL C 1 532 ? 36.763 -0.845 -10.978 1.00 187.67 511 VAL C O 1
ATOM 12691 N N . THR C 1 533 ? 36.522 1.250 -11.783 1.00 185.22 512 THR C N 1
ATOM 12692 C CA . THR C 1 533 ? 36.875 0.894 -13.160 1.00 186.94 512 THR C CA 1
ATOM 12693 C C . THR C 1 533 ? 38.139 1.612 -13.614 1.00 184.68 512 THR C C 1
ATOM 12694 O O . THR C 1 533 ? 38.770 2.320 -12.835 1.00 180.61 512 THR C O 1
ATOM 12698 N N . ASN C 1 534 ? 38.506 1.414 -14.877 1.00 187.47 513 ASN C N 1
ATOM 12699 C CA . ASN C 1 534 ? 39.595 2.166 -15.494 1.00 187.61 513 ASN C CA 1
ATOM 12700 C C . ASN C 1 534 ? 39.147 3.579 -15.891 1.00 186.16 513 ASN C C 1
ATOM 12701 O O . ASN C 1 534 ? 39.592 4.572 -15.298 1.00 182.44 513 ASN C O 1
ATOM 12706 N N . SER C 1 535 ? 38.275 3.657 -16.897 1.00 186.22 514 SER C N 1
ATOM 12707 C CA . SER C 1 535 ? 37.634 4.912 -17.283 1.00 184.42 514 SER C CA 1
ATOM 12708 C C . SER C 1 535 ? 36.159 4.658 -17.593 1.00 186.68 514 SER C C 1
ATOM 12709 O O . SER C 1 535 ? 35.677 3.529 -17.474 1.00 185.93 514 SER C O 1
ATOM 12712 N N . ILE C 1 536 ? 35.441 5.717 -17.956 1.00 188.99 515 ILE C N 1
ATOM 12713 C CA . ILE C 1 536 ? 34.034 5.603 -18.333 1.00 194.00 515 ILE C CA 1
ATOM 12714 C C . ILE C 1 536 ? 33.864 5.791 -19.841 1.00 198.77 515 ILE C C 1
ATOM 12715 O O . ILE C 1 536 ? 34.209 6.836 -20.399 1.00 198.21 515 ILE C O 1
ATOM 12720 N N . ASP C 1 537 ? 33.355 4.745 -20.489 1.00 203.91 516 ASP C N 1
ATOM 12721 C CA . ASP C 1 537 ? 32.933 4.792 -21.893 1.00 209.48 516 ASP C CA 1
ATOM 12722 C C . ASP C 1 537 ? 31.500 5.338 -21.964 1.00 209.87 516 ASP C C 1
ATOM 12723 O O . ASP C 1 537 ? 30.961 5.848 -20.984 1.00 205.73 516 ASP C O 1
ATOM 12728 N N . GLU C 1 538 ? 30.894 5.240 -23.137 1.00 214.85 517 GLU C N 1
ATOM 12729 C CA . GLU C 1 538 ? 29.450 5.373 -23.270 1.00 218.16 517 GLU C CA 1
ATOM 12730 C C . GLU C 1 538 ? 28.714 4.144 -22.701 1.00 219.16 517 GLU C C 1
ATOM 12731 O O . GLU C 1 538 ? 27.553 4.253 -22.305 1.00 217.65 517 GLU C O 1
ATOM 12737 N N . THR C 1 539 ? 29.384 2.982 -22.692 1.00 220.53 518 THR C N 1
ATOM 12738 C CA . THR C 1 539 ? 28.798 1.714 -22.214 1.00 221.03 518 THR C CA 1
ATOM 12739 C C . THR C 1 539 ? 28.756 1.645 -20.693 1.00 219.26 518 THR C C 1
ATOM 12740 O O . THR C 1 539 ? 27.979 0.876 -20.124 1.00 221.18 518 THR C O 1
ATOM 12744 N N . PHE C 1 540 ? 29.612 2.428 -20.041 1.00 217.79 519 PHE C N 1
ATOM 12745 C CA . PHE C 1 540 ? 29.642 2.503 -18.580 1.00 213.53 519 PHE C CA 1
ATOM 12746 C C . PHE C 1 540 ? 28.618 3.498 -18.036 1.00 212.76 519 PHE C C 1
ATOM 12747 O O . PHE C 1 540 ? 28.033 3.255 -16.981 1.00 209.55 519 PHE C O 1
ATOM 12755 N N . VAL C 1 541 ? 28.386 4.596 -18.765 1.00 216.07 520 VAL C N 1
ATOM 12756 C CA . VAL C 1 541 ? 27.526 5.700 -18.284 1.00 215.01 520 VAL C CA 1
ATOM 12757 C C . VAL C 1 541 ? 26.098 5.312 -17.843 1.00 216.19 520 VAL C C 1
ATOM 12758 O O . VAL C 1 541 ? 25.538 5.968 -16.968 1.00 210.14 520 VAL C O 1
ATOM 12762 N N . PRO C 1 542 ? 25.502 4.259 -18.441 1.00 223.24 521 PRO C N 1
ATOM 12763 C CA . PRO C 1 542 ? 24.189 3.828 -17.951 1.00 223.98 521 PRO C CA 1
ATOM 12764 C C . PRO C 1 542 ? 24.249 3.136 -16.586 1.00 219.40 521 PRO C C 1
ATOM 12765 O O . PRO C 1 542 ? 23.336 3.298 -15.776 1.00 214.92 521 PRO C O 1
ATOM 12769 N N . TYR C 1 543 ? 25.311 2.369 -16.348 1.00 218.39 522 TYR C N 1
ATOM 12770 C CA . TYR C 1 543 ? 25.474 1.645 -15.089 1.00 215.61 522 TYR C CA 1
ATOM 12771 C C . TYR C 1 543 ? 25.908 2.557 -13.932 1.00 210.90 522 TYR C C 1
ATOM 12772 O O . TYR C 1 543 ? 25.440 2.382 -12.804 1.00 209.01 522 TYR C O 1
ATOM 12781 N N . VAL C 1 544 ? 26.783 3.527 -14.210 1.00 208.72 523 VAL C N 1
ATOM 12782 C CA . VAL C 1 544 ? 27.323 4.424 -13.166 1.00 202.45 523 VAL C CA 1
ATOM 12783 C C . VAL C 1 544 ? 26.225 5.148 -12.371 1.00 198.68 523 VAL C C 1
ATOM 12784 O O . VAL C 1 544 ? 26.280 5.194 -11.141 1.00 195.37 523 VAL C O 1
ATOM 12788 N N . GLU C 1 545 ? 25.227 5.689 -13.073 1.00 197.68 524 GLU C N 1
ATOM 12789 C CA . GLU C 1 545 ? 24.149 6.466 -12.435 1.00 193.49 524 GLU C CA 1
ATOM 12790 C C . GLU C 1 545 ? 23.229 5.632 -11.536 1.00 192.42 524 GLU C C 1
ATOM 12791 O O . GLU C 1 545 ? 22.503 6.185 -10.715 1.00 189.77 524 GLU C O 1
ATOM 12797 N N . LYS C 1 546 ? 23.262 4.310 -11.690 1.00 194.13 525 LYS C N 1
ATOM 12798 C CA . LYS C 1 546 ? 22.525 3.411 -10.804 1.00 194.12 525 LYS C CA 1
ATOM 12799 C C . LYS C 1 546 ? 23.238 3.220 -9.465 1.00 189.48 525 LYS C C 1
ATOM 12800 O O . LYS C 1 546 ? 22.636 2.723 -8.514 1.00 189.95 525 LYS C O 1
ATOM 12806 N N . ALA C 1 547 ? 24.514 3.604 -9.396 1.00 185.60 526 ALA C N 1
ATOM 12807 C CA . ALA C 1 547 ? 25.384 3.263 -8.265 1.00 182.38 526 ALA C CA 1
ATOM 12808 C C . ALA C 1 547 ? 25.318 4.290 -7.122 1.00 178.91 526 ALA C C 1
ATOM 12809 O O . ALA C 1 547 ? 24.571 5.268 -7.204 1.00 178.76 526 ALA C O 1
ATOM 12811 N N . LEU C 1 548 ? 26.090 4.039 -6.057 1.00 175.52 527 LEU C N 1
ATOM 12812 C CA . LEU C 1 548 ? 26.263 4.988 -4.940 1.00 169.75 527 LEU C CA 1
ATOM 12813 C C . LEU C 1 548 ? 27.470 5.898 -5.150 1.00 167.13 527 LEU C C 1
ATOM 12814 O O . LEU C 1 548 ? 27.389 7.106 -4.925 1.00 163.15 527 LEU C O 1
ATOM 12819 N N . GLY C 1 549 ? 28.595 5.298 -5.535 1.00 167.08 528 GLY C N 1
ATOM 12820 C CA . GLY C 1 549 ? 29.844 6.034 -5.741 1.00 165.14 528 GLY C CA 1
ATOM 12821 C C . GLY C 1 549 ? 30.583 5.586 -6.987 1.00 166.93 528 GLY C C 1
ATOM 12822 O O . GLY C 1 549 ? 30.085 4.764 -7.746 1.00 169.28 528 GLY C O 1
ATOM 12823 N N . LEU C 1 550 ? 31.775 6.135 -7.198 1.00 166.13 529 LEU C N 1
ATOM 12824 C CA . LEU C 1 550 ? 32.575 5.817 -8.379 1.00 168.99 529 LEU C CA 1
ATOM 12825 C C . LEU C 1 550 ? 34.040 6.140 -8.118 1.00 167.50 529 LEU C C 1
ATOM 12826 O O . LEU C 1 550 ? 34.357 7.225 -7.637 1.00 164.57 529 LEU C O 1
ATOM 12831 N N . ILE C 1 551 ? 34.922 5.188 -8.412 1.00 169.59 530 ILE C N 1
ATOM 12832 C CA . ILE C 1 551 ? 36.363 5.438 -8.394 1.00 170.04 530 ILE C CA 1
ATOM 12833 C C . ILE C 1 551 ? 36.935 5.007 -9.731 1.00 173.58 530 ILE C C 1
ATOM 12834 O O . ILE C 1 551 ? 36.733 3.868 -10.144 1.00 178.26 530 ILE C O 1
ATOM 12839 N N . THR C 1 552 ? 37.659 5.904 -10.395 1.00 173.33 531 THR C N 1
ATOM 12840 C CA . THR C 1 552 ? 38.193 5.626 -11.729 1.00 175.46 531 THR C CA 1
ATOM 12841 C C . THR C 1 552 ? 39.717 5.697 -11.712 1.00 176.95 531 THR C C 1
ATOM 12842 O O . THR C 1 552 ? 40.302 6.404 -10.878 1.00 170.80 531 THR C O 1
ATOM 12846 N N . GLU C 1 553 ? 40.341 4.956 -12.634 1.00 183.72 532 GLU C N 1
ATOM 12847 C CA . GLU C 1 553 ? 41.783 4.641 -12.558 1.00 187.48 532 GLU C CA 1
ATOM 12848 C C . GLU C 1 553 ? 42.658 5.858 -12.712 1.00 186.81 532 GLU C C 1
ATOM 12849 O O . GLU C 1 553 ? 43.571 6.078 -11.917 1.00 193.38 532 GLU C O 1
ATOM 12855 N N . GLU C 1 554 ? 42.397 6.629 -13.754 1.00 183.67 533 GLU C N 1
ATOM 12856 C CA . GLU C 1 554 ? 43.210 7.796 -14.039 1.00 181.38 533 GLU C CA 1
ATOM 12857 C C . GLU C 1 554 ? 42.249 8.962 -14.271 1.00 179.06 533 GLU C C 1
ATOM 12858 O O . GLU C 1 554 ? 41.298 9.112 -13.501 1.00 180.68 533 GLU C O 1
ATOM 12864 N N . ASN C 1 555 ? 42.493 9.783 -15.289 1.00 177.50 534 ASN C N 1
ATOM 12865 C CA . ASN C 1 555 ? 41.548 10.806 -15.749 1.00 174.93 534 ASN C CA 1
ATOM 12866 C C . ASN C 1 555 ? 41.837 12.183 -15.122 1.00 169.15 534 ASN C C 1
ATOM 12867 O O . ASN C 1 555 ? 42.657 12.301 -14.209 1.00 164.42 534 ASN C O 1
ATOM 12872 N N . GLY C 1 556 ? 41.187 13.214 -15.669 1.00 168.88 535 GLY C N 1
ATOM 12873 C CA . GLY C 1 556 ? 41.244 14.596 -15.164 1.00 166.10 535 GLY C CA 1
ATOM 12874 C C . GLY C 1 556 ? 39.851 15.073 -14.761 1.00 164.33 535 GLY C C 1
ATOM 12875 O O . GLY C 1 556 ? 38.950 14.249 -14.584 1.00 163.42 535 GLY C O 1
ATOM 12876 N N . ILE C 1 557 ? 39.653 16.391 -14.639 1.00 163.29 536 ILE C N 1
ATOM 12877 C CA . ILE C 1 557 ? 38.405 16.933 -14.042 1.00 160.20 536 ILE C CA 1
ATOM 12878 C C . ILE C 1 557 ? 37.189 17.024 -14.969 1.00 164.59 536 ILE C C 1
ATOM 12879 O O . ILE C 1 557 ? 36.060 16.979 -14.477 1.00 166.29 536 ILE C O 1
ATOM 12884 N N . THR C 1 558 ? 37.403 17.189 -16.278 1.00 166.35 537 THR C N 1
ATOM 12885 C CA . THR C 1 558 ? 36.292 17.248 -17.227 1.00 167.94 537 THR C CA 1
ATOM 12886 C C . THR C 1 558 ? 36.110 15.923 -17.967 1.00 172.09 537 THR C C 1
ATOM 12887 O O . THR C 1 558 ? 35.258 15.824 -18.840 1.00 176.05 537 THR C O 1
ATOM 12891 N N . SER C 1 559 ? 36.885 14.906 -17.586 1.00 173.35 538 SER C N 1
ATOM 12892 C CA . SER C 1 559 ? 36.839 13.567 -18.200 1.00 178.70 538 SER C CA 1
ATOM 12893 C C . SER C 1 559 ? 35.440 12.956 -18.232 1.00 181.24 538 SER C C 1
ATOM 12894 O O . SER C 1 559 ? 34.571 13.378 -17.476 1.00 177.25 538 SER C O 1
ATOM 12897 N N . PRO C 1 560 ? 35.225 11.935 -19.089 1.00 188.27 539 PRO C N 1
ATOM 12898 C CA . PRO C 1 560 ? 33.924 11.266 -19.078 1.00 191.84 539 PRO C CA 1
ATOM 12899 C C . PRO C 1 560 ? 33.549 10.757 -17.686 1.00 194.04 539 PRO C C 1
ATOM 12900 O O . PRO C 1 560 ? 32.393 10.873 -17.277 1.00 197.46 539 PRO C O 1
ATOM 12904 N N . SER C 1 561 ? 34.538 10.214 -16.974 1.00 196.70 540 SER C N 1
ATOM 12905 C CA . SER C 1 561 ? 34.357 9.634 -15.637 1.00 195.94 540 SER C CA 1
ATOM 12906 C C . SER C 1 561 ? 33.988 10.691 -14.592 1.00 189.23 540 SER C C 1
ATOM 12907 O O . SER C 1 561 ? 33.072 10.492 -13.789 1.00 189.64 540 SER C O 1
ATOM 12910 N N . ALA C 1 562 ? 34.707 11.811 -14.621 1.00 183.46 541 ALA C N 1
ATOM 12911 C CA . ALA C 1 562 ? 34.490 12.914 -13.686 1.00 176.29 541 ALA C CA 1
ATOM 12912 C C . ALA C 1 562 ? 33.190 13.663 -13.971 1.00 174.63 541 ALA C C 1
ATOM 12913 O O . ALA C 1 562 ? 32.438 13.981 -13.056 1.00 170.95 541 ALA C O 1
ATOM 12915 N N . ILE C 1 563 ? 32.929 13.939 -15.244 1.00 175.74 542 ILE C N 1
ATOM 12916 C CA . ILE C 1 563 ? 31.795 14.775 -15.628 1.00 174.20 542 ILE C CA 1
ATOM 12917 C C . ILE C 1 563 ? 30.470 14.114 -15.235 1.00 173.51 542 ILE C C 1
ATOM 12918 O O . ILE C 1 563 ? 29.574 14.786 -14.718 1.00 171.18 542 ILE C O 1
ATOM 12923 N N . VAL C 1 564 ? 30.369 12.800 -15.452 1.00 173.63 543 VAL C N 1
ATOM 12924 C CA . VAL C 1 564 ? 29.121 12.067 -15.225 1.00 172.81 543 VAL C CA 1
ATOM 12925 C C . VAL C 1 564 ? 28.724 12.082 -13.760 1.00 168.18 543 VAL C C 1
ATOM 12926 O O . VAL C 1 564 ? 27.542 12.191 -13.436 1.00 166.82 543 VAL C O 1
ATOM 12930 N N . GLY C 1 565 ? 29.715 11.986 -12.881 1.00 165.95 544 GLY C N 1
ATOM 12931 C CA . GLY C 1 565 ? 29.466 12.003 -11.447 1.00 163.24 544 GLY C CA 1
ATOM 12932 C C . GLY C 1 565 ? 28.840 13.308 -10.997 1.00 162.75 544 GLY C C 1
ATOM 12933 O O . GLY C 1 565 ? 27.817 13.303 -10.329 1.00 162.45 544 GLY C O 1
ATOM 12934 N N . LEU C 1 566 ? 29.442 14.430 -11.386 1.00 164.34 545 LEU C N 1
ATOM 12935 C CA . LEU C 1 566 ? 28.938 15.755 -10.997 1.00 163.03 545 LEU C CA 1
ATOM 12936 C C . LEU C 1 566 ? 27.533 16.018 -11.567 1.00 164.30 545 LEU C C 1
ATOM 12937 O O . LEU C 1 566 ? 26.719 16.660 -10.912 1.00 162.18 545 LEU C O 1
ATOM 12942 N N . GLU C 1 567 ? 27.243 15.523 -12.771 1.00 167.64 546 GLU C N 1
ATOM 12943 C CA . GLU C 1 567 ? 25.919 15.725 -13.375 1.00 169.73 546 GLU C CA 1
ATOM 12944 C C . GLU C 1 567 ? 24.830 15.027 -12.576 1.00 166.29 546 GLU C C 1
ATOM 12945 O O . GLU C 1 567 ? 23.769 15.596 -12.330 1.00 163.65 546 GLU C O 1
ATOM 12951 N N . LYS C 1 568 ? 25.096 13.784 -12.190 1.00 164.44 547 LYS C N 1
ATOM 12952 C CA . LYS C 1 568 ? 24.092 12.951 -11.537 1.00 163.80 547 LYS C CA 1
ATOM 12953 C C . LYS C 1 568 ? 24.276 12.901 -10.015 1.00 159.99 547 LYS C C 1
ATOM 12954 O O . LYS C 1 568 ? 23.746 12.009 -9.356 1.00 159.49 547 LYS C O 1
ATOM 12960 N N . GLY C 1 569 ? 25.028 13.857 -9.468 1.00 157.30 548 GLY C N 1
ATOM 12961 C CA . GLY C 1 569 ? 25.162 14.030 -8.014 1.00 154.05 548 GLY C CA 1
ATOM 12962 C C . GLY C 1 569 ? 25.845 12.905 -7.245 1.00 153.32 548 GLY C C 1
ATOM 12963 O O . GLY C 1 569 ? 25.667 12.787 -6.031 1.00 151.54 548 GLY C O 1
ATOM 12964 N N . ILE C 1 570 ? 26.640 12.091 -7.939 1.00 155.28 549 ILE C N 1
ATOM 12965 C CA . ILE C 1 570 ? 27.317 10.957 -7.321 1.00 153.11 549 ILE C CA 1
ATOM 12966 C C . ILE C 1 570 ? 28.733 11.330 -6.890 1.00 149.48 549 ILE C C 1
ATOM 12967 O O . ILE C 1 570 ? 29.528 11.800 -7.713 1.00 146.87 549 ILE C O 1
ATOM 12972 N N . PRO C 1 571 ? 29.056 11.101 -5.600 1.00 147.21 550 PRO C N 1
ATOM 12973 C CA . PRO C 1 571 ? 30.411 11.353 -5.129 1.00 146.63 550 PRO C CA 1
ATOM 12974 C C . PRO C 1 571 ? 31.411 10.447 -5.831 1.00 151.23 550 PRO C C 1
ATOM 12975 O O . PRO C 1 571 ? 31.244 9.229 -5.834 1.00 154.68 550 PRO C O 1
ATOM 12979 N N . THR C 1 572 ? 32.435 11.046 -6.426 1.00 153.11 551 THR C N 1
ATOM 12980 C CA . THR C 1 572 ? 33.403 10.308 -7.216 1.00 156.43 551 THR C CA 1
ATOM 12981 C C . THR C 1 572 ? 34.823 10.753 -6.880 1.00 154.49 551 THR C C 1
ATOM 12982 O O . THR C 1 572 ? 35.031 11.823 -6.319 1.00 153.26 551 THR C O 1
ATOM 12986 N N . VAL C 1 573 ? 35.796 9.915 -7.212 1.00 155.81 552 VAL C N 1
ATOM 12987 C CA . VAL C 1 573 ? 37.205 10.312 -7.196 1.00 154.90 552 VAL C CA 1
ATOM 12988 C C . VAL C 1 573 ? 37.858 9.848 -8.506 1.00 159.58 552 VAL C C 1
ATOM 12989 O O . VAL C 1 573 ? 37.585 8.747 -8.982 1.00 164.34 552 VAL C O 1
ATOM 12993 N N . VAL C 1 574 ? 38.694 10.701 -9.094 1.00 160.67 553 VAL C N 1
ATOM 12994 C CA . VAL C 1 574 ? 39.393 10.387 -10.346 1.00 163.61 553 VAL C CA 1
ATOM 12995 C C . VAL C 1 574 ? 40.903 10.475 -10.137 1.00 164.47 553 VAL C C 1
ATOM 12996 O O . VAL C 1 574 ? 41.364 11.094 -9.182 1.00 166.29 553 VAL C O 1
ATOM 13000 N N . GLY C 1 575 ? 41.671 9.841 -11.015 1.00 165.42 554 GLY C N 1
ATOM 13001 C CA . GLY C 1 575 ? 43.126 9.872 -10.911 1.00 165.39 554 GLY C CA 1
ATOM 13002 C C . GLY C 1 575 ? 43.636 9.035 -9.757 1.00 164.71 554 GLY C C 1
ATOM 13003 O O . GLY C 1 575 ? 44.549 9.458 -9.052 1.00 164.58 554 GLY C O 1
ATOM 13004 N N . VAL C 1 576 ? 43.052 7.849 -9.577 1.00 166.42 555 VAL C N 1
ATOM 13005 C CA . VAL C 1 576 ? 43.367 6.964 -8.451 1.00 168.48 555 VAL C CA 1
ATOM 13006 C C . VAL C 1 576 ? 44.414 5.898 -8.838 1.00 173.58 555 VAL C C 1
ATOM 13007 O O . VAL C 1 576 ? 44.065 4.767 -9.197 1.00 175.34 555 VAL C O 1
ATOM 13011 N N . GLU C 1 577 ? 45.692 6.277 -8.724 1.00 176.63 556 GLU C N 1
ATOM 13012 C CA . GLU C 1 577 ? 46.860 5.482 -9.167 1.00 180.58 556 GLU C CA 1
ATOM 13013 C C . GLU C 1 577 ? 46.579 4.123 -9.815 1.00 183.54 556 GLU C C 1
ATOM 13014 O O . GLU C 1 577 ? 46.693 3.997 -11.034 1.00 191.69 556 GLU C O 1
ATOM 13020 N N . LYS C 1 578 ? 46.242 3.112 -9.017 1.00 181.33 557 LYS C N 1
ATOM 13021 C CA . LYS C 1 578 ? 46.000 1.768 -9.551 1.00 184.99 557 LYS C CA 1
ATOM 13022 C C . LYS C 1 578 ? 44.768 1.158 -8.908 1.00 183.18 557 LYS C C 1
ATOM 13023 O O . LYS C 1 578 ? 44.842 0.105 -8.274 1.00 184.37 557 LYS C O 1
ATOM 13029 N N . ALA C 1 579 ? 43.632 1.822 -9.101 1.00 180.44 558 ALA C N 1
ATOM 13030 C CA . ALA C 1 579 ? 42.386 1.459 -8.423 1.00 179.53 558 ALA C CA 1
ATOM 13031 C C . ALA C 1 579 ? 41.928 0.010 -8.631 1.00 181.28 558 ALA C C 1
ATOM 13032 O O . ALA C 1 579 ? 41.460 -0.626 -7.685 1.00 180.17 558 ALA C O 1
ATOM 13034 N N . VAL C 1 580 ? 42.063 -0.516 -9.847 1.00 182.90 559 VAL C N 1
ATOM 13035 C CA . VAL C 1 580 ? 41.547 -1.859 -10.154 1.00 184.63 559 VAL C CA 1
ATOM 13036 C C . VAL C 1 580 ? 42.402 -2.964 -9.507 1.00 184.96 559 VAL C C 1
ATOM 13037 O O . VAL C 1 580 ? 41.867 -3.978 -9.040 1.00 183.28 559 VAL C O 1
ATOM 13041 N N . LYS C 1 581 ? 43.719 -2.743 -9.470 1.00 184.83 560 LYS C N 1
ATOM 13042 C CA . LYS C 1 581 ? 44.678 -3.668 -8.843 1.00 184.94 560 LYS C CA 1
ATOM 13043 C C . LYS C 1 581 ? 44.712 -3.542 -7.312 1.00 183.70 560 LYS C C 1
ATOM 13044 O O . LYS C 1 581 ? 44.613 -4.540 -6.599 1.00 185.37 560 LYS C O 1
ATOM 13050 N N . ASN C 1 582 ? 44.866 -2.315 -6.818 1.00 181.84 561 ASN C N 1
ATOM 13051 C CA . ASN C 1 582 ? 45.074 -2.066 -5.386 1.00 181.50 561 ASN C CA 1
ATOM 13052 C C . ASN C 1 582 ? 43.810 -2.225 -4.535 1.00 182.30 561 ASN C C 1
ATOM 13053 O O . ASN C 1 582 ? 43.849 -2.870 -3.486 1.00 185.05 561 ASN C O 1
ATOM 13058 N N . ILE C 1 583 ? 42.705 -1.624 -4.975 1.00 180.61 562 ILE C N 1
ATOM 13059 C CA . ILE C 1 583 ? 41.428 -1.723 -4.254 1.00 177.56 562 ILE C CA 1
ATOM 13060 C C . ILE C 1 583 ? 40.757 -3.085 -4.466 1.00 176.96 562 ILE C C 1
ATOM 13061 O O . ILE C 1 583 ? 40.524 -3.501 -5.601 1.00 175.93 562 ILE C O 1
ATOM 13066 N N . SER C 1 584 ? 40.431 -3.753 -3.361 1.00 174.46 563 SER C N 1
ATOM 13067 C CA . SER C 1 584 ? 39.851 -5.095 -3.400 1.00 174.61 563 SER C CA 1
ATOM 13068 C C . SER C 1 584 ? 38.385 -5.080 -3.810 1.00 175.07 563 SER C C 1
ATOM 13069 O O . SER C 1 584 ? 37.716 -4.042 -3.784 1.00 173.41 563 SER C O 1
ATOM 13072 N N . ASN C 1 585 ? 37.898 -6.254 -4.184 1.00 177.94 564 ASN C N 1
ATOM 13073 C CA . ASN C 1 585 ? 36.522 -6.418 -4.613 1.00 180.62 564 ASN C CA 1
ATOM 13074 C C . ASN C 1 585 ? 35.632 -6.781 -3.437 1.00 180.98 564 ASN C C 1
ATOM 13075 O O . ASN C 1 585 ? 36.037 -7.519 -2.539 1.00 181.91 564 ASN C O 1
ATOM 13080 N N . ASN C 1 586 ? 34.420 -6.234 -3.457 1.00 182.35 565 ASN C N 1
ATOM 13081 C CA . ASN C 1 586 ? 33.372 -6.528 -2.474 1.00 183.18 565 ASN C CA 1
ATOM 13082 C C . ASN C 1 586 ? 33.676 -6.140 -1.014 1.00 180.40 565 ASN C C 1
ATOM 13083 O O . ASN C 1 586 ? 32.961 -6.572 -0.103 1.00 181.05 565 ASN C O 1
ATOM 13088 N N . VAL C 1 587 ? 34.707 -5.320 -0.796 1.00 177.20 566 VAL C N 1
ATOM 13089 C CA . VAL C 1 587 ? 35.039 -4.833 0.549 1.00 175.41 566 VAL C CA 1
ATOM 13090 C C . VAL C 1 587 ? 34.402 -3.459 0.751 1.00 173.65 566 VAL C C 1
ATOM 13091 O O . VAL C 1 587 ? 34.463 -2.612 -0.144 1.00 173.12 566 VAL C O 1
ATOM 13095 N N . LEU C 1 588 ? 33.789 -3.256 1.922 1.00 172.29 567 LEU C N 1
ATOM 13096 C CA . LEU C 1 588 ? 33.103 -1.997 2.258 1.00 168.44 567 LEU C CA 1
ATOM 13097 C C . LEU C 1 588 ? 34.108 -0.848 2.316 1.00 164.46 567 LEU C C 1
ATOM 13098 O O . LEU C 1 588 ? 35.190 -1.001 2.876 1.00 164.77 567 LEU C O 1
ATOM 13103 N N . VAL C 1 589 ? 33.745 0.292 1.735 1.00 159.78 568 VAL C N 1
ATOM 13104 C CA . VAL C 1 589 ? 34.655 1.423 1.633 1.00 156.06 568 VAL C CA 1
ATOM 13105 C C . VAL C 1 589 ? 33.882 2.720 1.792 1.00 153.05 568 VAL C C 1
ATOM 13106 O O . VAL C 1 589 ? 32.667 2.745 1.610 1.00 153.47 568 VAL C O 1
ATOM 13110 N N . THR C 1 590 ? 34.589 3.782 2.168 1.00 150.04 569 THR C N 1
ATOM 13111 C CA . THR C 1 590 ? 34.006 5.120 2.243 1.00 148.85 569 THR C CA 1
ATOM 13112 C C . THR C 1 590 ? 34.748 6.085 1.345 1.00 148.01 569 THR C C 1
ATOM 13113 O O . THR C 1 590 ? 35.970 6.190 1.423 1.00 146.83 569 THR C O 1
ATOM 13117 N N . ILE C 1 591 ? 34.022 6.815 0.510 1.00 149.06 570 ILE C N 1
ATOM 13118 C CA . ILE C 1 591 ? 34.680 7.778 -0.365 1.00 150.30 570 ILE C CA 1
ATOM 13119 C C . ILE C 1 591 ? 34.306 9.187 0.045 1.00 147.27 570 ILE C C 1
ATOM 13120 O O . ILE C 1 591 ? 33.156 9.450 0.395 1.00 146.66 570 ILE C O 1
ATOM 13125 N N . ASP C 1 592 ? 35.296 10.078 0.013 1.00 146.06 571 ASP C N 1
ATOM 13126 C CA . ASP C 1 592 ? 35.119 11.472 0.412 1.00 144.07 571 ASP C CA 1
ATOM 13127 C C . ASP C 1 592 ? 35.354 12.404 -0.777 1.00 147.12 571 ASP C C 1
ATOM 13128 O O . ASP C 1 592 ? 36.494 12.613 -1.190 1.00 147.74 571 ASP C O 1
ATOM 13133 N N . ALA C 1 593 ? 34.276 12.973 -1.312 1.00 148.70 572 ALA C N 1
ATOM 13134 C CA . ALA C 1 593 ? 34.361 13.840 -2.484 1.00 148.93 572 ALA C CA 1
ATOM 13135 C C . ALA C 1 593 ? 35.297 15.041 -2.264 1.00 148.13 572 ALA C C 1
ATOM 13136 O O . ALA C 1 593 ? 36.242 15.214 -3.028 1.00 151.77 572 ALA C O 1
ATOM 13138 N N . ALA C 1 594 ? 35.061 15.865 -1.239 1.00 145.25 573 ALA C N 1
ATOM 13139 C CA . ALA C 1 594 ? 36.061 16.871 -0.857 1.00 143.18 573 ALA C CA 1
ATOM 13140 C C . ALA C 1 594 ? 37.265 16.050 -0.423 1.00 146.20 573 ALA C C 1
ATOM 13141 O O . ALA C 1 594 ? 37.157 14.829 -0.339 1.00 146.98 573 ALA C O 1
ATOM 13143 N N . GLN C 1 595 ? 38.411 16.680 -0.171 1.00 148.45 574 GLN C N 1
ATOM 13144 C CA . GLN C 1 595 ? 39.654 15.955 0.236 1.00 149.21 574 GLN C CA 1
ATOM 13145 C C . GLN C 1 595 ? 40.175 14.939 -0.806 1.00 149.28 574 GLN C C 1
ATOM 13146 O O . GLN C 1 595 ? 41.375 14.867 -1.056 1.00 149.87 574 GLN C O 1
ATOM 13152 N N . GLY C 1 596 ? 39.282 14.124 -1.364 1.00 148.23 575 GLY C N 1
ATOM 13153 C CA . GLY C 1 596 ? 39.643 13.176 -2.409 1.00 149.22 575 GLY C CA 1
ATOM 13154 C C . GLY C 1 596 ? 40.320 11.953 -1.831 1.00 148.76 575 GLY C C 1
ATOM 13155 O O . GLY C 1 596 ? 41.328 11.493 -2.356 1.00 149.77 575 GLY C O 1
ATOM 13156 N N . LYS C 1 597 ? 39.759 11.426 -0.746 1.00 147.25 576 LYS C N 1
ATOM 13157 C CA . LYS C 1 597 ? 40.335 10.289 -0.049 1.00 146.86 576 LYS C CA 1
ATOM 13158 C C . LYS C 1 597 ? 39.366 9.127 -0.130 1.00 148.20 576 LYS C C 1
ATOM 13159 O O . LYS C 1 597 ? 38.171 9.315 -0.376 1.00 146.81 576 LYS C O 1
ATOM 13165 N N . ILE C 1 598 ? 39.896 7.927 0.069 1.00 149.63 577 ILE C N 1
ATOM 13166 C CA . ILE C 1 598 ? 39.100 6.703 0.075 1.00 152.85 577 ILE C CA 1
ATOM 13167 C C . ILE C 1 598 ? 39.531 5.865 1.261 1.00 152.45 577 ILE C C 1
ATOM 13168 O O . ILE C 1 598 ? 40.721 5.639 1.439 1.00 152.71 577 ILE C O 1
ATOM 13173 N N . PHE C 1 599 ? 38.576 5.393 2.061 1.00 152.54 578 PHE C N 1
ATOM 13174 C CA . PHE C 1 599 ? 38.902 4.760 3.342 1.00 149.81 578 PHE C CA 1
ATOM 13175 C C . PHE C 1 599 ? 38.505 3.289 3.442 1.00 151.17 578 PHE C C 1
ATOM 13176 O O . PHE C 1 599 ? 37.690 2.785 2.666 1.00 149.02 578 PHE C O 1
ATOM 13184 N N . GLU C 1 600 ? 39.093 2.634 4.442 1.00 154.66 579 GLU C N 1
ATOM 13185 C CA . GLU C 1 600 ? 38.995 1.182 4.659 1.00 159.23 579 GLU C CA 1
ATOM 13186 C C . GLU C 1 600 ? 37.573 0.659 4.881 1.00 158.19 579 GLU C C 1
ATOM 13187 O O . GLU C 1 600 ? 37.274 -0.455 4.464 1.00 161.97 579 GLU C O 1
ATOM 13193 N N . GLY C 1 601 ? 36.708 1.429 5.536 1.00 153.33 580 GLY C N 1
ATOM 13194 C CA . GLY C 1 601 ? 35.314 1.006 5.723 1.00 154.20 580 GLY C CA 1
ATOM 13195 C C . GLY C 1 601 ? 34.580 1.766 6.814 1.00 153.81 580 GLY C C 1
ATOM 13196 O O . GLY C 1 601 ? 34.616 1.376 7.983 1.00 155.21 580 GLY C O 1
ATOM 13197 N N . TYR C 1 602 ? 33.899 2.839 6.411 1.00 152.28 581 TYR C N 1
ATOM 13198 C CA . TYR C 1 602 ? 33.231 3.795 7.316 1.00 147.81 581 TYR C CA 1
ATOM 13199 C C . TYR C 1 602 ? 34.198 4.797 7.948 1.00 142.34 581 TYR C C 1
ATOM 13200 O O . TYR C 1 602 ? 35.223 4.402 8.493 1.00 138.35 581 TYR C O 1
ATOM 13209 N N . ALA C 1 603 ? 33.859 6.087 7.881 1.00 140.13 582 ALA C N 1
ATOM 13210 C CA . ALA C 1 603 ? 34.710 7.130 8.464 1.00 138.17 582 ALA C CA 1
ATOM 13211 C C . ALA C 1 603 ? 33.967 8.426 8.891 1.00 135.58 582 ALA C C 1
ATOM 13212 O O . ALA C 1 603 ? 33.351 8.427 9.958 1.00 135.76 582 ALA C O 1
ATOM 13214 N N . ASN C 1 604 ? 34.055 9.507 8.095 1.00 132.61 583 ASN C N 1
ATOM 13215 C CA . ASN C 1 604 ? 33.373 10.807 8.358 1.00 127.53 583 ASN C CA 1
ATOM 13216 C C . ASN C 1 604 ? 33.814 11.896 7.368 1.00 124.62 583 ASN C C 1
ATOM 13217 O O . ASN C 1 604 ? 33.130 12.904 7.197 1.00 120.70 583 ASN C O 1
ATOM 13222 N N . MET D 1 22 ? 41.526 46.798 10.767 1.00 117.33 1 MET D N 1
ATOM 13223 C CA . MET D 1 22 ? 40.069 47.050 10.826 1.00 120.13 1 MET D CA 1
ATOM 13224 C C . MET D 1 22 ? 39.680 47.617 9.493 1.00 119.63 1 MET D C 1
ATOM 13225 O O . MET D 1 22 ? 39.639 48.825 9.373 1.00 130.08 1 MET D O 1
ATOM 13230 N N . ARG D 1 23 ? 39.422 46.768 8.491 1.00 116.58 2 ARG D N 1
ATOM 13231 C CA . ARG D 1 23 ? 39.025 47.224 7.128 1.00 115.38 2 ARG D CA 1
ATOM 13232 C C . ARG D 1 23 ? 38.119 46.252 6.385 1.00 111.29 2 ARG D C 1
ATOM 13233 O O . ARG D 1 23 ? 37.208 46.679 5.717 1.00 112.88 2 ARG D O 1
ATOM 13241 N N . LYS D 1 24 ? 38.425 44.962 6.430 1.00 108.34 3 LYS D N 1
ATOM 13242 C CA . LYS D 1 24 ? 37.439 43.883 6.163 1.00 106.70 3 LYS D CA 1
ATOM 13243 C C . LYS D 1 24 ? 36.989 43.687 4.713 1.00 102.61 3 LYS D C 1
ATOM 13244 O O . LYS D 1 24 ? 37.228 42.619 4.122 1.00 98.99 3 LYS D O 1
ATOM 13250 N N . THR D 1 25 ? 36.314 44.693 4.155 1.00 103.04 4 THR D N 1
ATOM 13251 C CA . THR D 1 25 ? 35.786 44.600 2.787 1.00 102.39 4 THR D CA 1
ATOM 13252 C C . THR D 1 25 ? 36.818 45.070 1.762 1.00 99.02 4 THR D C 1
ATOM 13253 O O . THR D 1 25 ? 37.286 46.196 1.814 1.00 101.78 4 THR D O 1
ATOM 13257 N N . LYS D 1 26 ? 37.181 44.189 0.841 1.00 95.22 5 LYS D N 1
ATOM 13258 C CA . LYS D 1 26 ? 38.314 44.437 -0.044 1.00 95.88 5 LYS D CA 1
ATOM 13259 C C . LYS D 1 26 ? 37.930 45.261 -1.291 1.00 94.95 5 LYS D C 1
ATOM 13260 O O . LYS D 1 26 ? 36.790 45.240 -1.756 1.00 91.11 5 LYS D O 1
ATOM 13266 N N . ILE D 1 27 ? 38.900 45.997 -1.817 1.00 96.50 6 ILE D N 1
ATOM 13267 C CA . ILE D 1 27 ? 38.669 46.904 -2.961 1.00 96.67 6 ILE D CA 1
ATOM 13268 C C . ILE D 1 27 ? 39.372 46.471 -4.257 1.00 94.01 6 ILE D C 1
ATOM 13269 O O . ILE D 1 27 ? 40.598 46.529 -4.344 1.00 94.16 6 ILE D O 1
ATOM 13274 N N . VAL D 1 28 ? 38.594 46.045 -5.248 1.00 93.48 7 VAL D N 1
ATOM 13275 C CA . VAL D 1 28 ? 39.115 45.750 -6.586 1.00 96.56 7 VAL D CA 1
ATOM 13276 C C . VAL D 1 28 ? 39.049 46.992 -7.480 1.00 96.89 7 VAL D C 1
ATOM 13277 O O . VAL D 1 28 ? 38.064 47.704 -7.462 1.00 94.12 7 VAL D O 1
ATOM 13281 N N . CYS D 1 29 ? 40.100 47.243 -8.253 1.00 101.15 8 CYS D N 1
ATOM 13282 C CA . CYS D 1 29 ? 40.155 48.419 -9.133 1.00 108.87 8 CYS D CA 1
ATOM 13283 C C . CYS D 1 29 ? 40.515 48.093 -10.581 1.00 111.81 8 CYS D C 1
ATOM 13284 O O . CYS D 1 29 ? 41.512 47.397 -10.861 1.00 112.72 8 CYS D O 1
ATOM 13287 N N . THR D 1 30 ? 39.737 48.641 -11.505 1.00 112.15 9 THR D N 1
ATOM 13288 C CA . THR D 1 30 ? 40.039 48.470 -12.913 1.00 114.76 9 THR D CA 1
ATOM 13289 C C . THR D 1 30 ? 41.107 49.453 -13.366 1.00 115.31 9 THR D C 1
ATOM 13290 O O . THR D 1 30 ? 40.917 50.662 -13.264 1.00 113.94 9 THR D O 1
ATOM 13294 N N . ILE D 1 31 ? 42.232 48.924 -13.849 1.00 115.87 10 ILE D N 1
ATOM 13295 C CA . ILE D 1 31 ? 43.312 49.757 -14.364 1.00 117.47 10 ILE D CA 1
ATOM 13296 C C . ILE D 1 31 ? 43.032 50.142 -15.806 1.00 121.42 10 ILE D C 1
ATOM 13297 O O . ILE D 1 31 ? 42.663 49.302 -16.624 1.00 125.40 10 ILE D O 1
ATOM 13302 N N . GLY D 1 32 ? 43.213 51.418 -16.115 1.00 123.35 11 GLY D N 1
ATOM 13303 C CA . GLY D 1 32 ? 43.013 51.917 -17.469 1.00 124.50 11 GLY D CA 1
ATOM 13304 C C . GLY D 1 32 ? 43.933 53.095 -17.701 1.00 130.83 11 GLY D C 1
ATOM 13305 O O . GLY D 1 32 ? 44.759 53.404 -16.834 1.00 131.29 11 GLY D O 1
ATOM 13306 N N . PRO D 1 33 ? 43.780 53.782 -18.856 1.00 137.77 12 PRO D N 1
ATOM 13307 C CA . PRO D 1 33 ? 44.572 54.968 -19.234 1.00 138.29 12 PRO D CA 1
ATOM 13308 C C . PRO D 1 33 ? 44.801 55.966 -18.091 1.00 134.57 12 PRO D C 1
ATOM 13309 O O . PRO D 1 33 ? 45.881 56.552 -18.009 1.00 138.05 12 PRO D O 1
ATOM 13313 N N . ALA D 1 34 ? 43.809 56.128 -17.211 1.00 126.19 13 ALA D N 1
ATOM 13314 C CA . ALA D 1 34 ? 43.873 57.113 -16.126 1.00 122.99 13 ALA D CA 1
ATOM 13315 C C . ALA D 1 34 ? 44.786 56.689 -14.998 1.00 120.67 13 ALA D C 1
ATOM 13316 O O . ALA D 1 34 ? 45.122 57.512 -14.156 1.00 118.91 13 ALA D O 1
ATOM 13318 N N . SER D 1 35 ? 45.185 55.414 -14.996 1.00 121.12 14 SER D N 1
ATOM 13319 C CA . SER D 1 35 ? 45.881 54.788 -13.868 1.00 121.15 14 SER D CA 1
ATOM 13320 C C . SER D 1 35 ? 46.879 53.691 -14.286 1.00 125.08 14 SER D C 1
ATOM 13321 O O . SER D 1 35 ? 47.065 52.716 -13.557 1.00 128.37 14 SER D O 1
ATOM 13324 N N . GLU D 1 36 ? 47.505 53.836 -15.457 1.00 129.87 15 GLU D N 1
ATOM 13325 C CA . GLU D 1 36 ? 48.614 52.958 -15.866 1.00 129.63 15 GLU D CA 1
ATOM 13326 C C . GLU D 1 36 ? 49.865 53.451 -15.141 1.00 132.00 15 GLU D C 1
ATOM 13327 O O . GLU D 1 36 ? 50.793 52.678 -14.847 1.00 129.74 15 GLU D O 1
ATOM 13333 N N . SER D 1 37 ? 49.868 54.760 -14.875 1.00 132.84 16 SER D N 1
ATOM 13334 C CA . SER D 1 37 ? 51.027 55.484 -14.385 1.00 134.56 16 SER D CA 1
ATOM 13335 C C . SER D 1 37 ? 51.553 54.927 -13.069 1.00 134.57 16 SER D C 1
ATOM 13336 O O . SER D 1 37 ? 50.833 54.921 -12.077 1.00 135.83 16 SER D O 1
ATOM 13339 N N . GLU D 1 38 ? 52.806 54.459 -13.082 1.00 138.24 17 GLU D N 1
ATOM 13340 C CA . GLU D 1 38 ? 53.551 54.046 -11.876 1.00 137.23 17 GLU D CA 1
ATOM 13341 C C . GLU D 1 38 ? 53.209 54.943 -10.674 1.00 138.85 17 GLU D C 1
ATOM 13342 O O . GLU D 1 38 ? 52.905 54.439 -9.585 1.00 141.34 17 GLU D O 1
ATOM 13348 N N . GLU D 1 39 ? 53.243 56.262 -10.895 1.00 139.08 18 GLU D N 1
ATOM 13349 C CA . GLU D 1 39 ? 52.891 57.261 -9.872 1.00 137.39 18 GLU D CA 1
ATOM 13350 C C . GLU D 1 39 ? 51.486 57.070 -9.314 1.00 131.94 18 GLU D C 1
ATOM 13351 O O . GLU D 1 39 ? 51.286 57.191 -8.109 1.00 131.65 18 GLU D O 1
ATOM 13357 N N . MET D 1 40 ? 50.531 56.787 -10.200 1.00 129.64 19 MET D N 1
ATOM 13358 C CA . MET D 1 40 ? 49.110 56.657 -9.846 1.00 126.86 19 MET D CA 1
ATOM 13359 C C . MET D 1 40 ? 48.790 55.277 -9.250 1.00 127.14 19 MET D C 1
ATOM 13360 O O . MET D 1 40 ? 47.993 55.173 -8.306 1.00 129.11 19 MET D O 1
ATOM 13365 N N . ILE D 1 41 ? 49.400 54.222 -9.795 1.00 126.65 20 ILE D N 1
ATOM 13366 C CA . ILE D 1 41 ? 49.244 52.876 -9.235 1.00 123.45 20 ILE D CA 1
ATOM 13367 C C . ILE D 1 41 ? 49.782 52.847 -7.794 1.00 122.43 20 ILE D C 1
ATOM 13368 O O . ILE D 1 41 ? 49.210 52.177 -6.931 1.00 120.28 20 ILE D O 1
ATOM 13373 N N . GLU D 1 42 ? 50.862 53.581 -7.530 1.00 121.95 21 GLU D N 1
ATOM 13374 C CA . GLU D 1 42 ? 51.316 53.770 -6.163 1.00 122.73 21 GLU D CA 1
ATOM 13375 C C . GLU D 1 42 ? 50.204 54.379 -5.317 1.00 122.43 21 GLU D C 1
ATOM 13376 O O . GLU D 1 42 ? 49.877 53.859 -4.259 1.00 129.46 21 GLU D O 1
ATOM 13382 N N . LYS D 1 43 ? 49.605 55.462 -5.781 1.00 122.26 22 LYS D N 1
ATOM 13383 C CA . LYS D 1 43 ? 48.601 56.165 -4.974 1.00 123.35 22 LYS D CA 1
ATOM 13384 C C . LYS D 1 43 ? 47.379 55.291 -4.651 1.00 116.55 22 LYS D C 1
ATOM 13385 O O . LYS D 1 43 ? 46.832 55.369 -3.552 1.00 111.37 22 LYS D O 1
ATOM 13391 N N . LEU D 1 44 ? 46.991 54.446 -5.603 1.00 113.16 23 LEU D N 1
ATOM 13392 C CA . LEU D 1 44 ? 45.830 53.566 -5.456 1.00 109.72 23 LEU D CA 1
ATOM 13393 C C . LEU D 1 44 ? 46.102 52.435 -4.469 1.00 109.13 23 LEU D C 1
ATOM 13394 O O . LEU D 1 44 ? 45.212 52.023 -3.726 1.00 108.08 23 LEU D O 1
ATOM 13399 N N . ILE D 1 45 ? 47.327 51.916 -4.487 1.00 109.90 24 ILE D N 1
ATOM 13400 C CA . ILE D 1 45 ? 47.736 50.891 -3.536 1.00 107.76 24 ILE D CA 1
ATOM 13401 C C . ILE D 1 45 ? 47.664 51.478 -2.146 1.00 110.92 24 ILE D C 1
ATOM 13402 O O . ILE D 1 45 ? 47.069 50.871 -1.257 1.00 114.73 24 ILE D O 1
ATOM 13407 N N . ASN D 1 46 ? 48.236 52.671 -1.979 1.00 113.89 25 ASN D N 1
ATOM 13408 C CA . ASN D 1 46 ? 48.175 53.396 -0.710 1.00 115.98 25 ASN D CA 1
ATOM 13409 C C . ASN D 1 46 ? 46.754 53.780 -0.315 1.00 116.61 25 ASN D C 1
ATOM 13410 O O . ASN D 1 46 ? 46.483 53.981 0.860 1.00 121.12 25 ASN D O 1
ATOM 13415 N N . ALA D 1 47 ? 45.855 53.904 -1.286 1.00 115.54 26 ALA D N 1
ATOM 13416 C CA . ALA D 1 47 ? 44.480 54.294 -1.000 1.00 114.46 26 ALA D CA 1
ATOM 13417 C C . ALA D 1 47 ? 43.583 53.077 -0.763 1.00 113.57 26 ALA D C 1
ATOM 13418 O O . ALA D 1 47 ? 42.371 53.222 -0.586 1.00 115.37 26 ALA D O 1
ATOM 13420 N N . GLY D 1 48 ? 44.171 51.882 -0.803 1.00 112.57 27 GLY D N 1
ATOM 13421 C CA . GLY D 1 48 ? 43.501 50.670 -0.342 1.00 113.02 27 GLY D CA 1
ATOM 13422 C C . GLY D 1 48 ? 43.304 49.558 -1.360 1.00 113.33 27 GLY D C 1
ATOM 13423 O O . GLY D 1 48 ? 42.735 48.525 -1.023 1.00 117.12 27 GLY D O 1
ATOM 13424 N N . MET D 1 49 ? 43.762 49.741 -2.595 1.00 114.73 28 MET D N 1
ATOM 13425 C CA . MET D 1 49 ? 43.504 48.753 -3.639 1.00 113.70 28 MET D CA 1
ATOM 13426 C C . MET D 1 49 ? 44.085 47.410 -3.241 1.00 111.35 28 MET D C 1
ATOM 13427 O O . MET D 1 49 ? 45.241 47.340 -2.842 1.00 113.55 28 MET D O 1
ATOM 13432 N N . ASN D 1 50 ? 43.285 46.352 -3.361 1.00 107.44 29 ASN D N 1
ATOM 13433 C CA . ASN D 1 50 ? 43.721 44.994 -3.006 1.00 105.19 29 ASN D CA 1
ATOM 13434 C C . ASN D 1 50 ? 43.849 44.099 -4.207 1.00 103.11 29 ASN D C 1
ATOM 13435 O O . ASN D 1 50 ? 44.603 43.148 -4.182 1.00 107.87 29 ASN D O 1
ATOM 13440 N N . VAL D 1 51 ? 43.096 44.375 -5.257 1.00 102.12 30 VAL D N 1
ATOM 13441 C CA . VAL D 1 51 ? 43.169 43.543 -6.443 1.00 103.64 30 VAL D CA 1
ATOM 13442 C C . VAL D 1 51 ? 43.091 44.457 -7.666 1.00 107.36 30 VAL D C 1
ATOM 13443 O O . VAL D 1 51 ? 42.367 45.456 -7.660 1.00 109.04 30 VAL D O 1
ATOM 13447 N N . ALA D 1 52 ? 43.885 44.137 -8.684 1.00 106.68 31 ALA D N 1
ATOM 13448 C CA . ALA D 1 52 ? 43.923 44.906 -9.917 1.00 106.83 31 ALA D CA 1
ATOM 13449 C C . ALA D 1 52 ? 43.111 44.177 -11.005 1.00 104.90 31 ALA D C 1
ATOM 13450 O O . ALA D 1 52 ? 43.469 43.075 -11.433 1.00 107.48 31 ALA D O 1
ATOM 13452 N N . ARG D 1 53 ? 42.021 44.788 -11.453 1.00 101.24 32 ARG D N 1
ATOM 13453 C CA . ARG D 1 53 ? 41.264 44.249 -12.581 1.00 101.34 32 ARG D CA 1
ATOM 13454 C C . ARG D 1 53 ? 41.854 44.687 -13.945 1.00 105.73 32 ARG D C 1
ATOM 13455 O O . ARG D 1 53 ? 42.118 45.875 -14.198 1.00 105.75 32 ARG D O 1
ATOM 13463 N N . LEU D 1 54 ? 42.081 43.706 -14.811 1.00 103.94 33 LEU D N 1
ATOM 13464 C CA . LEU D 1 54 ? 42.420 43.977 -16.186 1.00 103.49 33 LEU D CA 1
ATOM 13465 C C . LEU D 1 54 ? 41.220 43.514 -17.010 1.00 104.34 33 LEU D C 1
ATOM 13466 O O . LEU D 1 54 ? 40.865 42.326 -16.997 1.00 106.65 33 LEU D O 1
ATOM 13471 N N . ASN D 1 55 ? 40.563 44.449 -17.685 1.00 103.13 34 ASN D N 1
ATOM 13472 C CA . ASN D 1 55 ? 39.407 44.089 -18.478 1.00 105.89 34 ASN D CA 1
ATOM 13473 C C . ASN D 1 55 ? 39.784 43.798 -19.922 1.00 112.78 34 ASN D C 1
ATOM 13474 O O . ASN D 1 55 ? 40.153 44.709 -20.702 1.00 119.21 34 ASN D O 1
ATOM 13479 N N . PHE D 1 56 ? 39.635 42.527 -20.290 1.00 109.47 35 PHE D N 1
ATOM 13480 C CA . PHE D 1 56 ? 40.047 42.052 -21.604 1.00 106.68 35 PHE D CA 1
ATOM 13481 C C . PHE D 1 56 ? 39.001 42.276 -22.689 1.00 107.40 35 PHE D C 1
ATOM 13482 O O . PHE D 1 56 ? 39.159 41.797 -23.817 1.00 113.04 35 PHE D O 1
ATOM 13490 N N . SER D 1 57 ? 37.949 43.018 -22.357 1.00 104.43 36 SER D N 1
ATOM 13491 C CA . SER D 1 57 ? 37.007 43.482 -23.352 1.00 105.99 36 SER D CA 1
ATOM 13492 C C . SER D 1 57 ? 37.731 44.378 -24.357 1.00 108.98 36 SER D C 1
ATOM 13493 O O . SER D 1 57 ? 37.437 44.351 -25.562 1.00 109.37 36 SER D O 1
ATOM 13496 N N . HIS D 1 58 ? 38.672 45.167 -23.844 1.00 107.13 37 HIS D N 1
ATOM 13497 C CA . HIS D 1 58 ? 39.449 46.095 -24.654 1.00 107.65 37 HIS D CA 1
ATOM 13498 C C . HIS D 1 58 ? 40.897 45.863 -24.430 1.00 111.96 37 HIS D C 1
ATOM 13499 O O . HIS D 1 58 ? 41.266 45.080 -23.544 1.00 121.98 37 HIS D O 1
ATOM 13506 N N . GLY D 1 59 ? 41.732 46.541 -25.214 1.00 113.01 38 GLY D N 1
ATOM 13507 C CA . GLY D 1 59 ? 43.183 46.499 -25.042 1.00 112.71 38 GLY D CA 1
ATOM 13508 C C . GLY D 1 59 ? 43.833 45.251 -25.610 1.00 112.92 38 GLY D C 1
ATOM 13509 O O . GLY D 1 59 ? 43.202 44.202 -25.731 1.00 108.84 38 GLY D O 1
ATOM 13510 N N . SER D 1 60 ? 45.108 45.379 -25.965 1.00 117.32 39 SER D N 1
ATOM 13511 C CA . SER D 1 60 ? 45.884 44.270 -26.512 1.00 120.23 39 SER D CA 1
ATOM 13512 C C . SER D 1 60 ? 46.715 43.628 -25.427 1.00 119.17 39 SER D C 1
ATOM 13513 O O . SER D 1 60 ? 47.017 44.261 -24.422 1.00 117.52 39 SER D O 1
ATOM 13516 N N . HIS D 1 61 ? 47.124 42.385 -25.649 1.00 122.28 40 HIS D N 1
ATOM 13517 C CA . HIS D 1 61 ? 47.980 41.681 -24.681 1.00 123.43 40 HIS D CA 1
ATOM 13518 C C . HIS D 1 61 ? 49.162 42.532 -24.323 1.00 125.72 40 HIS D C 1
ATOM 13519 O O . HIS D 1 61 ? 49.515 42.646 -23.152 1.00 125.32 40 HIS D O 1
ATOM 13526 N N . GLU D 1 62 ? 49.750 43.147 -25.343 1.00 131.25 41 GLU D N 1
ATOM 13527 C CA . GLU D 1 62 ? 50.840 44.124 -25.220 1.00 136.89 41 GLU D CA 1
ATOM 13528 C C . GLU D 1 62 ? 50.583 45.149 -24.101 1.00 130.85 41 GLU D C 1
ATOM 13529 O O . GLU D 1 62 ? 51.448 45.395 -23.264 1.00 126.84 41 GLU D O 1
ATOM 13535 N N . GLU D 1 63 ? 49.401 45.759 -24.112 1.00 128.64 42 GLU D N 1
ATOM 13536 C CA . GLU D 1 63 ? 49.050 46.788 -23.128 1.00 128.66 42 GLU D CA 1
ATOM 13537 C C . GLU D 1 63 ? 48.896 46.183 -21.750 1.00 126.84 42 GLU D C 1
ATOM 13538 O O . GLU D 1 63 ? 49.456 46.687 -20.775 1.00 128.43 42 GLU D O 1
ATOM 13544 N N . HIS D 1 64 ? 48.126 45.101 -21.679 1.00 123.01 43 HIS D N 1
ATOM 13545 C CA . HIS D 1 64 ? 47.840 44.441 -20.416 1.00 116.40 43 HIS D CA 1
ATOM 13546 C C . HIS D 1 64 ? 49.088 43.940 -19.758 1.00 118.01 43 HIS D C 1
ATOM 13547 O O . HIS D 1 64 ? 49.242 44.095 -18.547 1.00 115.12 43 HIS D O 1
ATOM 13554 N N . LYS D 1 65 ? 50.010 43.383 -20.546 1.00 122.07 44 LYS D N 1
ATOM 13555 C CA . LYS D 1 65 ? 51.307 42.949 -20.020 1.00 126.05 44 LYS D CA 1
ATOM 13556 C C . LYS D 1 65 ? 52.068 44.138 -19.427 1.00 129.54 44 LYS D C 1
ATOM 13557 O O . LYS D 1 65 ? 52.770 43.993 -18.427 1.00 132.71 44 LYS D O 1
ATOM 13563 N N . GLY D 1 66 ? 51.908 45.316 -20.022 1.00 132.04 45 GLY D N 1
ATOM 13564 C CA . GLY D 1 66 ? 52.633 46.503 -19.569 1.00 135.07 45 GLY D CA 1
ATOM 13565 C C . GLY D 1 66 ? 52.192 46.953 -18.190 1.00 131.33 45 GLY D C 1
ATOM 13566 O O . GLY D 1 66 ? 53.002 47.324 -17.346 1.00 132.93 45 GLY D O 1
ATOM 13567 N N . ARG D 1 67 ? 50.890 46.916 -17.969 1.00 127.84 46 ARG D N 1
ATOM 13568 C CA . ARG D 1 67 ? 50.323 47.283 -16.687 1.00 124.51 46 ARG D CA 1
ATOM 13569 C C . ARG D 1 67 ? 50.644 46.231 -15.623 1.00 121.29 46 ARG D C 1
ATOM 13570 O O . ARG D 1 67 ? 50.920 46.572 -14.470 1.00 121.10 46 ARG D O 1
ATOM 13578 N N . ILE D 1 68 ? 50.619 44.957 -16.002 1.00 117.12 47 ILE D N 1
ATOM 13579 C CA . ILE D 1 68 ? 50.933 43.890 -15.055 1.00 113.12 47 ILE D CA 1
ATOM 13580 C C . ILE D 1 68 ? 52.310 44.127 -14.480 1.00 114.89 47 ILE D C 1
ATOM 13581 O O . ILE D 1 68 ? 52.504 44.101 -13.277 1.00 111.49 47 ILE D O 1
ATOM 13586 N N . ASP D 1 69 ? 53.268 44.402 -15.345 1.00 121.23 48 ASP D N 1
ATOM 13587 C CA . ASP D 1 69 ? 54.626 44.655 -14.878 1.00 127.62 48 ASP D CA 1
ATOM 13588 C C . ASP D 1 69 ? 54.661 45.816 -13.877 1.00 125.40 48 ASP D C 1
ATOM 13589 O O . ASP D 1 69 ? 55.340 45.729 -12.858 1.00 127.07 48 ASP D O 1
ATOM 13594 N N . THR D 1 70 ? 53.931 46.889 -14.178 1.00 122.50 49 THR D N 1
ATOM 13595 C CA . THR D 1 70 ? 53.936 48.100 -13.348 1.00 121.59 49 THR D CA 1
ATOM 13596 C C . THR D 1 70 ? 53.381 47.777 -11.970 1.00 117.30 49 THR D C 1
ATOM 13597 O O . THR D 1 70 ? 53.922 48.186 -10.948 1.00 115.88 49 THR D O 1
ATOM 13601 N N . ILE D 1 71 ? 52.285 47.044 -11.957 1.00 115.65 50 ILE D N 1
ATOM 13602 C CA . ILE D 1 71 ? 51.641 46.665 -10.705 1.00 115.24 50 ILE D CA 1
ATOM 13603 C C . ILE D 1 71 ? 52.585 45.812 -9.863 1.00 116.62 50 ILE D C 1
ATOM 13604 O O . ILE D 1 71 ? 52.855 46.132 -8.707 1.00 115.15 50 ILE D O 1
ATOM 13609 N N . ARG D 1 72 ? 53.100 44.740 -10.452 1.00 118.75 51 ARG D N 1
ATOM 13610 C CA . ARG D 1 72 ? 54.068 43.907 -9.759 1.00 121.32 51 ARG D CA 1
ATOM 13611 C C . ARG D 1 72 ? 55.163 44.791 -9.159 1.00 126.60 51 ARG D C 1
ATOM 13612 O O . ARG D 1 72 ? 55.396 44.777 -7.949 1.00 130.60 51 ARG D O 1
ATOM 13620 N N . LYS D 1 73 ? 55.805 45.576 -10.023 1.00 133.80 52 LYS D N 1
ATOM 13621 C CA . LYS D 1 73 ? 56.974 46.386 -9.667 1.00 137.73 52 LYS D CA 1
ATOM 13622 C C . LYS D 1 73 ? 56.666 47.349 -8.530 1.00 136.50 52 LYS D C 1
ATOM 13623 O O . LYS D 1 73 ? 57.355 47.360 -7.515 1.00 141.75 52 LYS D O 1
ATOM 13629 N N . VAL D 1 74 ? 55.616 48.145 -8.694 1.00 134.56 53 VAL D N 1
ATOM 13630 C CA . VAL D 1 74 ? 55.224 49.121 -7.671 1.00 132.03 53 VAL D CA 1
ATOM 13631 C C . VAL D 1 74 ? 54.714 48.410 -6.384 1.00 126.55 53 VAL D C 1
ATOM 13632 O O . VAL D 1 74 ? 54.854 48.943 -5.286 1.00 124.36 53 VAL D O 1
ATOM 13636 N N . ALA D 1 75 ? 54.170 47.198 -6.530 1.00 123.43 54 ALA D N 1
ATOM 13637 C CA . ALA D 1 75 ? 53.689 46.401 -5.391 1.00 122.87 54 ALA D CA 1
ATOM 13638 C C . ALA D 1 75 ? 54.828 45.927 -4.519 1.00 128.90 54 ALA D C 1
ATOM 13639 O O . ALA D 1 75 ? 54.784 46.078 -3.296 1.00 131.18 54 ALA D O 1
ATOM 13641 N N . LYS D 1 76 ? 55.842 45.342 -5.149 1.00 136.55 55 LYS D N 1
ATOM 13642 C CA . LYS D 1 76 ? 56.980 44.804 -4.406 1.00 146.98 55 LYS D CA 1
ATOM 13643 C C . LYS D 1 76 ? 58.041 45.849 -4.030 1.00 146.47 55 LYS D C 1
ATOM 13644 O O . LYS D 1 76 ? 59.002 45.525 -3.325 1.00 146.86 55 LYS D O 1
ATOM 13650 N N . ARG D 1 77 ? 57.877 47.086 -4.495 1.00 141.83 56 ARG D N 1
ATOM 13651 C CA . ARG D 1 77 ? 58.646 48.200 -3.952 1.00 142.14 56 ARG D CA 1
ATOM 13652 C C . ARG D 1 77 ? 57.981 48.643 -2.654 1.00 140.82 56 ARG D C 1
ATOM 13653 O O . ARG D 1 77 ? 58.636 48.719 -1.617 1.00 145.25 56 ARG D O 1
ATOM 13661 N N . LEU D 1 78 ? 56.676 48.912 -2.708 1.00 136.69 57 LEU D N 1
ATOM 13662 C CA . LEU D 1 78 ? 55.906 49.288 -1.506 1.00 132.68 57 LEU D CA 1
ATOM 13663 C C . LEU D 1 78 ? 55.694 48.104 -0.540 1.00 132.44 57 LEU D C 1
ATOM 13664 O O . LEU D 1 78 ? 55.121 48.264 0.550 1.00 128.60 57 LEU D O 1
ATOM 13669 N N . ASP D 1 79 ? 56.146 46.919 -0.953 1.00 133.19 58 ASP D N 1
ATOM 13670 C CA . ASP D 1 79 ? 56.113 45.732 -0.115 1.00 131.55 58 ASP D CA 1
ATOM 13671 C C . ASP D 1 79 ? 54.688 45.460 0.329 1.00 124.40 58 ASP D C 1
ATOM 13672 O O . ASP D 1 79 ? 54.410 45.312 1.529 1.00 122.32 58 ASP D O 1
ATOM 13677 N N . LYS D 1 80 ? 53.797 45.407 -0.659 1.00 116.77 59 LYS D N 1
ATOM 13678 C CA . LYS D 1 80 ? 52.391 45.144 -0.417 1.00 112.74 59 LYS D CA 1
ATOM 13679 C C . LYS D 1 80 ? 51.853 44.059 -1.353 1.00 108.01 59 LYS D C 1
ATOM 13680 O O . LYS D 1 80 ? 52.416 43.822 -2.426 1.00 105.68 59 LYS D O 1
ATOM 13686 N N . ILE D 1 81 ? 50.789 43.384 -0.893 1.00 104.15 60 ILE D N 1
ATOM 13687 C CA . ILE D 1 81 ? 50.182 42.229 -1.573 1.00 98.23 60 ILE D CA 1
ATOM 13688 C C . ILE D 1 81 ? 48.979 42.718 -2.324 1.00 94.64 60 ILE D C 1
ATOM 13689 O O . ILE D 1 81 ? 47.950 43.041 -1.713 1.00 90.21 60 ILE D O 1
ATOM 13694 N N . VAL D 1 82 ? 49.125 42.782 -3.645 1.00 96.71 61 VAL D N 1
ATOM 13695 C CA . VAL D 1 82 ? 48.017 43.114 -4.555 1.00 96.75 61 VAL D CA 1
ATOM 13696 C C . VAL D 1 82 ? 47.869 41.958 -5.540 1.00 98.68 61 VAL D C 1
ATOM 13697 O O . VAL D 1 82 ? 48.867 41.457 -6.080 1.00 101.51 61 VAL D O 1
ATOM 13701 N N . ALA D 1 83 ? 46.637 41.501 -5.738 1.00 98.93 62 ALA D N 1
ATOM 13702 C CA . ALA D 1 83 ? 46.368 40.427 -6.691 1.00 100.29 62 ALA D CA 1
ATOM 13703 C C . ALA D 1 83 ? 46.109 41.024 -8.099 1.00 104.40 62 ALA D C 1
ATOM 13704 O O . ALA D 1 83 ? 45.817 42.232 -8.230 1.00 106.36 62 ALA D O 1
ATOM 13706 N N . ILE D 1 84 ? 46.243 40.196 -9.141 1.00 100.93 63 ILE D N 1
ATOM 13707 C CA . ILE D 1 84 ? 45.779 40.573 -10.468 1.00 99.82 63 ILE D CA 1
ATOM 13708 C C . ILE D 1 84 ? 44.550 39.732 -10.863 1.00 99.16 63 ILE D C 1
ATOM 13709 O O . ILE D 1 84 ? 44.589 38.500 -10.873 1.00 95.78 63 ILE D O 1
ATOM 13714 N N . LEU D 1 85 ? 43.456 40.430 -11.179 1.00 102.77 64 LEU D N 1
ATOM 13715 C CA . LEU D 1 85 ? 42.248 39.844 -11.766 1.00 100.44 64 LEU D CA 1
ATOM 13716 C C . LEU D 1 85 ? 42.111 40.100 -13.271 1.00 103.95 64 LEU D C 1
ATOM 13717 O O . LEU D 1 85 ? 42.123 41.255 -13.711 1.00 105.22 64 LEU D O 1
ATOM 13722 N N . LEU D 1 86 ? 41.949 39.017 -14.040 1.00 102.31 65 LEU D N 1
ATOM 13723 C CA . LEU D 1 86 ? 41.725 39.091 -15.486 1.00 100.41 65 LEU D CA 1
ATOM 13724 C C . LEU D 1 86 ? 40.261 38.853 -15.818 1.00 96.89 65 LEU D C 1
ATOM 13725 O O . LEU D 1 86 ? 39.734 37.759 -15.667 1.00 93.77 65 LEU D O 1
ATOM 13730 N N . ASP D 1 87 ? 39.607 39.893 -16.297 1.00 99.86 66 ASP D N 1
ATOM 13731 C CA . ASP D 1 87 ? 38.201 39.802 -16.668 1.00 103.08 66 ASP D CA 1
ATOM 13732 C C . ASP D 1 87 ? 38.034 39.587 -18.188 1.00 108.21 66 ASP D C 1
ATOM 13733 O O . ASP D 1 87 ? 38.351 40.485 -18.997 1.00 108.75 66 ASP D O 1
ATOM 13738 N N . THR D 1 88 ? 37.525 38.396 -18.546 1.00 107.06 67 THR D N 1
ATOM 13739 C CA . THR D 1 88 ? 37.276 38.001 -19.934 1.00 104.14 67 THR D CA 1
ATOM 13740 C C . THR D 1 88 ? 36.199 38.893 -20.576 1.00 105.06 67 THR D C 1
ATOM 13741 O O . THR D 1 88 ? 35.448 39.590 -19.890 1.00 98.17 67 THR D O 1
ATOM 13745 N N . LYS D 1 89 ? 36.138 38.898 -21.900 1.00 109.96 68 LYS D N 1
ATOM 13746 C CA . LYS D 1 89 ? 35.077 39.659 -22.546 1.00 116.87 68 LYS D CA 1
ATOM 13747 C C . LYS D 1 89 ? 33.804 38.822 -22.500 1.00 115.94 68 LYS D C 1
ATOM 13748 O O . LYS D 1 89 ? 32.748 39.289 -22.043 1.00 111.48 68 LYS D O 1
ATOM 13754 N N . GLY D 1 90 ? 33.939 37.577 -22.953 1.00 119.01 69 GLY D N 1
ATOM 13755 C CA . GLY D 1 90 ? 32.841 36.625 -22.993 1.00 118.92 69 GLY D CA 1
ATOM 13756 C C . GLY D 1 90 ? 32.212 36.446 -24.363 1.00 120.48 69 GLY D C 1
ATOM 13757 O O . GLY D 1 90 ? 32.543 37.165 -25.319 1.00 122.27 69 GLY D O 1
ATOM 13758 N N . PRO D 1 91 ? 31.305 35.463 -24.467 1.00 115.87 70 PRO D N 1
ATOM 13759 C CA . PRO D 1 91 ? 30.408 35.357 -25.600 1.00 118.39 70 PRO D CA 1
ATOM 13760 C C . PRO D 1 91 ? 29.443 36.521 -25.621 1.00 119.84 70 PRO D C 1
ATOM 13761 O O . PRO D 1 91 ? 29.156 37.080 -24.568 1.00 118.07 70 PRO D O 1
ATOM 13765 N N . GLU D 1 92 ? 28.928 36.856 -26.799 1.00 117.83 71 GLU D N 1
ATOM 13766 C CA . GLU D 1 92 ? 27.942 37.920 -26.924 1.00 118.75 71 GLU D CA 1
ATOM 13767 C C . GLU D 1 92 ? 27.132 37.800 -28.212 1.00 115.23 71 GLU D C 1
ATOM 13768 O O . GLU D 1 92 ? 27.513 37.085 -29.121 1.00 116.93 71 GLU D O 1
ATOM 13774 N N . ILE D 1 93 ? 26.007 38.497 -28.273 1.00 114.53 72 ILE D N 1
ATOM 13775 C CA . ILE D 1 93 ? 25.157 38.504 -29.464 1.00 112.71 72 ILE D CA 1
ATOM 13776 C C . ILE D 1 93 ? 25.025 39.922 -29.948 1.00 116.66 72 ILE D C 1
ATOM 13777 O O . ILE D 1 93 ? 24.164 40.675 -29.488 1.00 119.96 72 ILE D O 1
ATOM 13782 N N . ARG D 1 94 ? 25.883 40.305 -30.869 1.00 122.15 73 ARG D N 1
ATOM 13783 C CA . ARG D 1 94 ? 25.804 41.641 -31.415 1.00 129.81 73 ARG D CA 1
ATOM 13784 C C . ARG D 1 94 ? 24.919 41.696 -32.670 1.00 126.61 73 ARG D C 1
ATOM 13785 O O . ARG D 1 94 ? 24.599 40.681 -33.298 1.00 118.19 73 ARG D O 1
ATOM 13793 N N . THR D 1 95 ? 24.515 42.917 -32.996 1.00 127.80 74 THR D N 1
ATOM 13794 C CA . THR D 1 95 ? 24.024 43.264 -34.315 1.00 122.85 74 THR D CA 1
ATOM 13795 C C . THR D 1 95 ? 25.235 43.334 -35.234 1.00 125.94 74 THR D C 1
ATOM 13796 O O . THR D 1 95 ? 26.330 43.702 -34.806 1.00 130.19 74 THR D O 1
ATOM 13800 N N . HIS D 1 96 ? 25.038 42.954 -36.493 1.00 127.63 75 HIS D N 1
ATOM 13801 C CA . HIS D 1 96 ? 26.006 43.222 -37.562 1.00 122.51 75 HIS D CA 1
ATOM 13802 C C . HIS D 1 96 ? 25.904 44.669 -37.958 1.00 124.72 75 HIS D C 1
ATOM 13803 O O . HIS D 1 96 ? 25.063 45.412 -37.440 1.00 127.42 75 HIS D O 1
ATOM 13810 N N . ASN D 1 97 ? 26.734 45.087 -38.909 1.00 127.35 76 ASN D N 1
ATOM 13811 C CA . ASN D 1 97 ? 26.720 46.474 -39.410 1.00 128.24 76 ASN D CA 1
ATOM 13812 C C . ASN D 1 97 ? 25.370 46.965 -39.953 1.00 126.27 76 ASN D C 1
ATOM 13813 O O . ASN D 1 97 ? 24.527 46.178 -40.393 1.00 119.05 76 ASN D O 1
ATOM 13818 N N . MET D 1 98 ? 25.187 48.284 -39.885 1.00 132.08 77 MET D N 1
ATOM 13819 C CA . MET D 1 98 ? 23.913 48.929 -40.186 1.00 136.45 77 MET D CA 1
ATOM 13820 C C . MET D 1 98 ? 24.059 49.961 -41.308 1.00 138.04 77 MET D C 1
ATOM 13821 O O . MET D 1 98 ? 25.080 50.639 -41.418 1.00 136.30 77 MET D O 1
ATOM 13826 N N . LYS D 1 99 ? 23.026 50.081 -42.133 1.00 140.21 78 LYS D N 1
ATOM 13827 C CA . LYS D 1 99 ? 23.103 50.926 -43.318 1.00 148.74 78 LYS D CA 1
ATOM 13828 C C . LYS D 1 99 ? 23.119 52.402 -42.932 1.00 157.65 78 LYS D C 1
ATOM 13829 O O . LYS D 1 99 ? 22.336 52.845 -42.088 1.00 162.61 78 LYS D O 1
ATOM 13835 N N . ASP D 1 100 ? 24.042 53.137 -43.556 1.00 165.41 79 ASP D N 1
ATOM 13836 C CA . ASP D 1 100 ? 24.346 54.542 -43.244 1.00 171.82 79 ASP D CA 1
ATOM 13837 C C . ASP D 1 100 ? 24.983 54.750 -41.865 1.00 169.46 79 ASP D C 1
ATOM 13838 O O . ASP D 1 100 ? 25.182 55.898 -41.450 1.00 176.71 79 ASP D O 1
ATOM 13843 N N . GLY D 1 101 ? 25.324 53.658 -41.173 1.00 160.51 80 GLY D N 1
ATOM 13844 C CA . GLY D 1 101 ? 25.882 53.729 -39.819 1.00 155.88 80 GLY D CA 1
ATOM 13845 C C . GLY D 1 101 ? 24.827 53.776 -38.720 1.00 150.22 80 GLY D C 1
ATOM 13846 O O . GLY D 1 101 ? 25.008 53.198 -37.658 1.00 145.34 80 GLY D O 1
ATOM 13847 N N . ILE D 1 102 ? 23.743 54.503 -38.972 1.00 151.28 81 ILE D N 1
ATOM 13848 C CA . ILE D 1 102 ? 22.624 54.631 -38.050 1.00 148.90 81 ILE D CA 1
ATOM 13849 C C . ILE D 1 102 ? 21.378 54.131 -38.790 1.00 150.25 81 ILE D C 1
ATOM 13850 O O . ILE D 1 102 ? 21.269 54.305 -40.008 1.00 155.87 81 ILE D O 1
ATOM 13855 N N . ILE D 1 103 ? 20.453 53.506 -38.060 1.00 146.92 82 ILE D N 1
ATOM 13856 C CA . ILE D 1 103 ? 19.146 53.105 -38.609 1.00 146.65 82 ILE D CA 1
ATOM 13857 C C . ILE D 1 103 ? 18.077 53.298 -37.542 1.00 150.48 82 ILE D C 1
ATOM 13858 O O . ILE D 1 103 ? 18.383 53.213 -36.358 1.00 157.30 82 ILE D O 1
ATOM 13863 N N . GLU D 1 104 ? 16.839 53.581 -37.954 1.00 156.42 83 GLU D N 1
ATOM 13864 C CA . GLU D 1 104 ? 15.739 53.865 -37.013 1.00 159.87 83 GLU D CA 1
ATOM 13865 C C . GLU D 1 104 ? 14.674 52.769 -37.047 1.00 155.14 83 GLU D C 1
ATOM 13866 O O . GLU D 1 104 ? 14.606 52.002 -38.004 1.00 158.90 83 GLU D O 1
ATOM 13872 N N . LEU D 1 105 ? 13.862 52.688 -35.995 1.00 148.58 84 LEU D N 1
ATOM 13873 C CA . LEU D 1 105 ? 12.772 51.714 -35.937 1.00 145.40 84 LEU D CA 1
ATOM 13874 C C . LEU D 1 105 ? 11.529 52.338 -35.317 1.00 148.37 84 LEU D C 1
ATOM 13875 O O . LEU D 1 105 ? 11.581 52.812 -34.199 1.00 146.88 84 LEU D O 1
ATOM 13880 N N . GLU D 1 106 ? 10.415 52.341 -36.048 1.00 154.42 85 GLU D N 1
ATOM 13881 C CA . GLU D 1 106 ? 9.173 52.967 -35.566 1.00 160.35 85 GLU D CA 1
ATOM 13882 C C . GLU D 1 106 ? 8.580 52.107 -34.438 1.00 154.60 85 GLU D C 1
ATOM 13883 O O . GLU D 1 106 ? 9.000 50.978 -34.229 1.00 146.28 85 GLU D O 1
ATOM 13889 N N . ARG D 1 107 ? 7.599 52.656 -33.728 1.00 158.17 86 ARG D N 1
ATOM 13890 C CA . ARG D 1 107 ? 7.147 52.113 -32.445 1.00 155.12 86 ARG D CA 1
ATOM 13891 C C . ARG D 1 107 ? 6.046 51.042 -32.536 1.00 153.37 86 ARG D C 1
ATOM 13892 O O . ARG D 1 107 ? 5.997 50.163 -31.686 1.00 153.93 86 ARG D O 1
ATOM 13900 N N . GLY D 1 108 ? 5.162 51.119 -33.531 1.00 153.91 87 GLY D N 1
ATOM 13901 C CA . GLY D 1 108 ? 4.066 50.148 -33.672 1.00 152.63 87 GLY D CA 1
ATOM 13902 C C . GLY D 1 108 ? 4.295 49.209 -34.836 1.00 148.41 87 GLY D C 1
ATOM 13903 O O . GLY D 1 108 ? 3.391 48.497 -35.266 1.00 147.22 87 GLY D O 1
ATOM 13904 N N . ASN D 1 109 ? 5.532 49.195 -35.315 1.00 145.93 88 ASN D N 1
ATOM 13905 C CA . ASN D 1 109 ? 5.888 48.566 -36.583 1.00 146.73 88 ASN D CA 1
ATOM 13906 C C . ASN D 1 109 ? 6.353 47.123 -36.440 1.00 143.61 88 ASN D C 1
ATOM 13907 O O . ASN D 1 109 ? 6.150 46.505 -35.394 1.00 143.62 88 ASN D O 1
ATOM 13912 N N . GLU D 1 110 ? 6.940 46.588 -37.515 1.00 142.78 89 GLU D N 1
ATOM 13913 C CA . GLU D 1 110 ? 7.527 45.250 -37.522 1.00 137.67 89 GLU D CA 1
ATOM 13914 C C . GLU D 1 110 ? 8.963 45.254 -38.058 1.00 131.65 89 GLU D C 1
ATOM 13915 O O . GLU D 1 110 ? 9.322 46.065 -38.914 1.00 129.90 89 GLU D O 1
ATOM 13921 N N . VAL D 1 111 ? 9.775 44.336 -37.532 1.00 126.78 90 VAL D N 1
ATOM 13922 C CA . VAL D 1 111 ? 11.145 44.119 -38.009 1.00 121.49 90 VAL D CA 1
ATOM 13923 C C . VAL D 1 111 ? 11.448 42.633 -38.114 1.00 116.97 90 VAL D C 1
ATOM 13924 O O . VAL D 1 111 ? 10.939 41.826 -37.340 1.00 115.88 90 VAL D O 1
ATOM 13928 N N . ILE D 1 112 ? 12.284 42.295 -39.085 1.00 117.50 91 ILE D N 1
ATOM 13929 C CA . ILE D 1 112 ? 12.699 40.924 -39.342 1.00 117.59 91 ILE D CA 1
ATOM 13930 C C . ILE D 1 112 ? 14.142 40.776 -38.922 1.00 115.40 91 ILE D C 1
ATOM 13931 O O . ILE D 1 112 ? 15.015 41.502 -39.404 1.00 111.00 91 ILE D O 1
ATOM 13936 N N . VAL D 1 113 ? 14.394 39.829 -38.027 1.00 118.06 92 VAL D N 1
ATOM 13937 C CA . VAL D 1 113 ? 15.753 39.571 -37.547 1.00 116.88 92 VAL D CA 1
ATOM 13938 C C . VAL D 1 113 ? 16.321 38.361 -38.298 1.00 117.51 92 VAL D C 1
ATOM 13939 O O . VAL D 1 113 ? 15.950 37.216 -38.035 1.00 117.58 92 VAL D O 1
ATOM 13943 N N . SER D 1 114 ? 17.199 38.637 -39.258 1.00 118.30 93 SER D N 1
ATOM 13944 C CA . SER D 1 114 ? 17.757 37.599 -40.125 1.00 119.77 93 SER D CA 1
ATOM 13945 C C . SER D 1 114 ? 18.874 36.879 -39.422 1.00 111.89 93 SER D C 1
ATOM 13946 O O . SER D 1 114 ? 19.702 37.514 -38.790 1.00 115.78 93 SER D O 1
ATOM 13949 N N . MET D 1 115 ? 18.898 35.557 -39.535 1.00 106.42 94 MET D N 1
ATOM 13950 C CA . MET D 1 115 ? 20.019 34.769 -39.039 1.00 105.45 94 MET D CA 1
ATOM 13951 C C . MET D 1 115 ? 21.179 34.790 -40.022 1.00 108.52 94 MET D C 1
ATOM 13952 O O . MET D 1 115 ? 22.255 34.290 -39.699 1.00 110.73 94 MET D O 1
ATOM 13957 N N . ASN D 1 116 ? 20.958 35.335 -41.220 1.00 111.98 95 ASN D N 1
ATOM 13958 C CA . ASN D 1 116 ? 22.034 35.566 -42.198 1.00 111.66 95 ASN D CA 1
ATOM 13959 C C . ASN D 1 116 ? 22.423 37.017 -42.279 1.00 108.99 95 ASN D C 1
ATOM 13960 O O . ASN D 1 116 ? 21.563 37.892 -42.216 1.00 109.80 95 ASN D O 1
ATOM 13965 N N . GLU D 1 117 ? 23.713 37.280 -42.436 1.00 107.13 96 GLU D N 1
ATOM 13966 C CA . GLU D 1 117 ? 24.200 38.658 -42.354 1.00 110.89 96 GLU D CA 1
ATOM 13967 C C . GLU D 1 117 ? 23.595 39.534 -43.435 1.00 110.86 96 GLU D C 1
ATOM 13968 O O . GLU D 1 117 ? 23.475 39.107 -44.577 1.00 112.64 96 GLU D O 1
ATOM 13974 N N . VAL D 1 118 ? 23.219 40.756 -43.058 1.00 108.24 97 VAL D N 1
ATOM 13975 C CA . VAL D 1 118 ? 22.698 41.738 -43.994 1.00 109.47 97 VAL D CA 1
ATOM 13976 C C . VAL D 1 118 ? 23.043 43.158 -43.520 1.00 112.11 97 VAL D C 1
ATOM 13977 O O . VAL D 1 118 ? 23.390 43.371 -42.362 1.00 108.64 97 VAL D O 1
ATOM 13981 N N . GLU D 1 119 ? 22.943 44.125 -44.428 1.00 118.78 98 GLU D N 1
ATOM 13982 C CA . GLU D 1 119 ? 22.952 45.535 -44.044 1.00 121.83 98 GLU D CA 1
ATOM 13983 C C . GLU D 1 119 ? 21.612 45.921 -43.399 1.00 123.33 98 GLU D C 1
ATOM 13984 O O . GLU D 1 119 ? 20.530 45.490 -43.825 1.00 122.05 98 GLU D O 1
ATOM 13990 N N . GLY D 1 120 ? 21.704 46.766 -42.384 1.00 126.44 99 GLY D N 1
ATOM 13991 C CA . GLY D 1 120 ? 20.559 47.125 -41.571 1.00 129.24 99 GLY D CA 1
ATOM 13992 C C . GLY D 1 120 ? 19.518 47.957 -42.299 1.00 131.96 99 GLY D C 1
ATOM 13993 O O . GLY D 1 120 ? 19.848 48.915 -42.993 1.00 136.46 99 GLY D O 1
ATOM 13994 N N . THR D 1 121 ? 18.257 47.587 -42.116 1.00 130.50 100 THR D N 1
ATOM 13995 C CA . THR D 1 121 ? 17.143 48.331 -42.654 1.00 134.49 100 THR D CA 1
ATOM 13996 C C . THR D 1 121 ? 15.992 48.187 -41.684 1.00 132.93 100 THR D C 1
ATOM 13997 O O . THR D 1 121 ? 15.846 47.141 -41.064 1.00 128.94 100 THR D O 1
ATOM 14001 N N . PRO D 1 122 ? 15.161 49.229 -41.550 1.00 138.79 101 PRO D N 1
ATOM 14002 C CA . PRO D 1 122 ? 13.974 49.153 -40.690 1.00 142.18 101 PRO D CA 1
ATOM 14003 C C . PRO D 1 122 ? 13.154 47.861 -40.816 1.00 140.98 101 PRO D C 1
ATOM 14004 O O . PRO D 1 122 ? 12.274 47.602 -39.989 1.00 137.37 101 PRO D O 1
ATOM 14008 N N . GLU D 1 123 ? 13.430 47.080 -41.855 1.00 143.13 102 GLU D N 1
ATOM 14009 C CA . GLU D 1 123 ? 12.744 45.827 -42.081 1.00 145.35 102 GLU D CA 1
ATOM 14010 C C . GLU D 1 123 ? 13.691 44.653 -41.830 1.00 135.48 102 GLU D C 1
ATOM 14011 O O . GLU D 1 123 ? 13.412 43.815 -40.991 1.00 132.45 102 GLU D O 1
ATOM 14017 N N . LYS D 1 124 ? 14.804 44.614 -42.559 1.00 134.86 103 LYS D N 1
ATOM 14018 C CA . LYS D 1 124 ? 15.766 43.503 -42.519 1.00 131.67 103 LYS D CA 1
ATOM 14019 C C . LYS D 1 124 ? 16.969 43.951 -41.740 1.00 125.33 103 LYS D C 1
ATOM 14020 O O . LYS D 1 124 ? 17.469 45.056 -41.918 1.00 121.57 103 LYS D O 1
ATOM 14026 N N . PHE D 1 125 ? 17.463 43.048 -40.918 1.00 122.75 104 PHE D N 1
ATOM 14027 C CA . PHE D 1 125 ? 18.276 43.411 -39.784 1.00 121.27 104 PHE D CA 1
ATOM 14028 C C . PHE D 1 125 ? 18.892 42.095 -39.311 1.00 113.50 104 PHE D C 1
ATOM 14029 O O . PHE D 1 125 ? 18.194 41.092 -39.203 1.00 110.02 104 PHE D O 1
ATOM 14037 N N . SER D 1 126 ? 20.201 42.079 -39.095 1.00 109.24 105 SER D N 1
ATOM 14038 C CA . 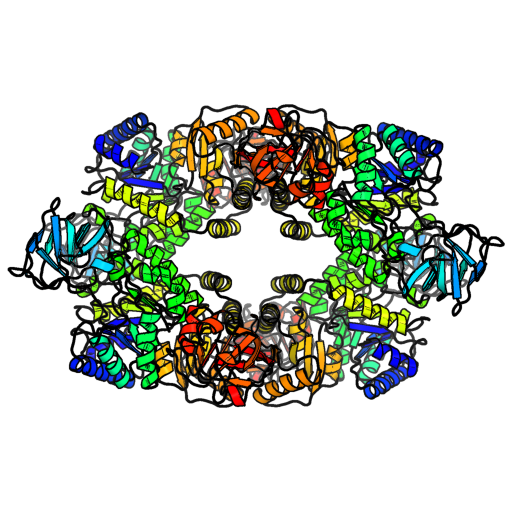SER D 1 126 ? 20.921 40.811 -38.871 1.00 107.44 105 SER D CA 1
ATOM 14039 C C . SER D 1 126 ? 21.583 40.704 -37.484 1.00 106.27 105 SER D C 1
ATOM 14040 O O . SER D 1 126 ? 21.937 41.724 -36.908 1.00 114.94 105 SER D O 1
ATOM 14043 N N . VAL D 1 127 ? 21.749 39.483 -36.957 1.00 101.10 106 VAL D N 1
ATOM 14044 C CA . VAL D 1 127 ? 22.412 39.251 -35.643 1.00 101.30 106 VAL D CA 1
ATOM 14045 C C . VAL D 1 127 ? 23.512 38.210 -35.751 1.00 101.73 106 VAL D C 1
ATOM 14046 O O . VAL D 1 127 ? 23.390 37.250 -36.485 1.00 99.93 106 VAL D O 1
ATOM 14050 N N . THR D 1 128 ? 24.585 38.382 -34.996 1.00 106.53 107 THR D N 1
ATOM 14051 C CA . THR D 1 128 ? 25.759 37.504 -35.140 1.00 110.37 107 THR D CA 1
ATOM 14052 C C . THR D 1 128 ? 25.556 36.068 -34.628 1.00 108.71 107 THR D C 1
ATOM 14053 O O . THR D 1 128 ? 26.243 35.151 -35.062 1.00 108.58 107 THR D O 1
ATOM 14057 N N . TYR D 1 129 ? 24.626 35.880 -33.702 1.00 107.64 108 TYR D N 1
ATOM 14058 C CA . TYR D 1 129 ? 24.369 34.567 -33.138 1.00 111.72 108 TYR D CA 1
ATOM 14059 C C . TYR D 1 129 ? 23.317 33.941 -33.996 1.00 116.06 108 TYR D C 1
ATOM 14060 O O . TYR D 1 129 ? 22.129 34.127 -33.748 1.00 118.28 108 TYR D O 1
ATOM 14069 N N . GLU D 1 130 ? 23.756 33.216 -35.023 1.00 122.50 109 GLU D N 1
ATOM 14070 C CA . GLU D 1 130 ? 22.845 32.665 -36.049 1.00 125.82 109 GLU D CA 1
ATOM 14071 C C . GLU D 1 130 ? 21.835 31.681 -35.493 1.00 119.94 109 GLU D C 1
ATOM 14072 O O . GLU D 1 130 ? 20.757 31.480 -36.065 1.00 114.39 109 GLU D O 1
ATOM 14078 N N . ASN D 1 131 ? 22.198 31.072 -34.372 1.00 117.35 110 ASN D N 1
ATOM 14079 C CA . ASN D 1 131 ? 21.360 30.067 -33.753 1.00 112.62 110 ASN D CA 1
ATOM 14080 C C . ASN D 1 131 ? 20.255 30.615 -32.850 1.00 108.76 110 ASN D C 1
ATOM 14081 O O . ASN D 1 131 ? 19.585 29.847 -32.170 1.00 110.03 110 ASN D O 1
ATOM 14086 N N . LEU D 1 132 ? 20.073 31.939 -32.850 1.00 104.99 111 LEU D N 1
ATOM 14087 C CA . LEU D 1 132 ? 19.022 32.618 -32.068 1.00 99.64 111 LEU D CA 1
ATOM 14088 C C . LEU D 1 132 ? 17.659 31.983 -32.323 1.00 100.89 111 LEU D C 1
ATOM 14089 O O . LEU D 1 132 ? 16.912 31.671 -31.405 1.00 104.39 111 LEU D O 1
ATOM 14094 N N . ILE D 1 133 ? 17.370 31.758 -33.588 1.00 102.64 112 ILE D N 1
ATOM 14095 C CA . ILE D 1 133 ? 16.105 31.199 -34.013 1.00 106.68 112 ILE D CA 1
ATOM 14096 C C . ILE D 1 133 ? 15.698 29.909 -33.264 1.00 110.20 112 ILE D C 1
ATOM 14097 O O . ILE D 1 133 ? 14.510 29.629 -33.099 1.00 107.66 112 ILE D O 1
ATOM 14102 N N . ASN D 1 134 ? 16.687 29.141 -32.811 1.00 115.26 113 ASN D N 1
ATOM 14103 C CA . ASN D 1 134 ? 16.443 27.909 -32.054 1.00 119.67 113 ASN D CA 1
ATOM 14104 C C . ASN D 1 134 ? 16.162 28.120 -30.560 1.00 119.49 113 ASN D C 1
ATOM 14105 O O . ASN D 1 134 ? 15.632 27.223 -29.882 1.00 118.35 113 ASN D O 1
ATOM 14110 N N . ASP D 1 135 ? 16.541 29.287 -30.044 1.00 116.40 114 ASP D N 1
ATOM 14111 C CA . ASP D 1 135 ? 16.411 29.573 -28.615 1.00 115.27 114 ASP D CA 1
ATOM 14112 C C . ASP D 1 135 ? 15.094 30.272 -28.303 1.00 115.72 114 ASP D C 1
ATOM 14113 O O . ASP D 1 135 ? 14.489 30.005 -27.263 1.00 119.47 114 ASP D O 1
ATOM 14118 N N . VAL D 1 136 ? 14.639 31.144 -29.201 1.00 113.08 115 VAL D N 1
ATOM 14119 C CA . VAL D 1 136 ? 13.418 31.923 -28.968 1.00 115.47 115 VAL D CA 1
ATOM 14120 C C . VAL D 1 136 ? 12.171 31.223 -29.466 1.00 118.06 115 VAL D C 1
ATOM 14121 O O . VAL D 1 136 ? 12.234 30.168 -30.095 1.00 117.48 115 VAL D O 1
ATOM 14125 N N . GLN D 1 137 ? 11.032 31.841 -29.187 1.00 123.92 116 GLN D N 1
ATOM 14126 C CA . GLN D 1 137 ? 9.747 31.398 -29.725 1.00 129.01 116 GLN D CA 1
ATOM 14127 C C . GLN D 1 137 ? 8.763 32.572 -29.763 1.00 129.21 116 GLN D C 1
ATOM 14128 O O . GLN D 1 137 ? 9.051 33.658 -29.253 1.00 128.56 116 GLN D O 1
ATOM 14134 N N . VAL D 1 138 ? 7.597 32.352 -30.357 1.00 130.01 117 VAL D N 1
ATOM 14135 C CA . VAL D 1 138 ? 6.596 33.411 -30.456 1.00 131.19 117 VAL D CA 1
ATOM 14136 C C . VAL D 1 138 ? 6.226 33.880 -29.063 1.00 131.46 117 VAL D C 1
ATOM 14137 O O . VAL D 1 138 ? 5.918 33.064 -28.196 1.00 139.40 117 VAL D O 1
ATOM 14141 N N . GLY D 1 139 ? 6.268 35.190 -28.852 1.00 129.45 118 GLY D N 1
ATOM 14142 C CA . GLY D 1 139 ? 6.021 35.775 -27.535 1.00 129.88 118 GLY D CA 1
ATOM 14143 C C . GLY D 1 139 ? 7.280 36.213 -26.805 1.00 125.04 118 GLY D C 1
ATOM 14144 O O . GLY D 1 139 ? 7.210 37.047 -25.907 1.00 131.53 118 GLY D O 1
ATOM 14145 N N . SER D 1 140 ? 8.427 35.643 -27.161 1.00 118.28 119 SER D N 1
ATOM 14146 C CA . SER D 1 140 ? 9.684 35.987 -26.506 1.00 116.67 119 SER D CA 1
ATOM 14147 C C . SER D 1 140 ? 10.081 37.428 -26.799 1.00 114.59 119 SER D C 1
ATOM 14148 O O . SER D 1 140 ? 9.819 37.929 -27.867 1.00 110.43 119 SER D O 1
ATOM 14151 N N . TYR D 1 141 ? 10.693 38.094 -25.829 1.00 117.19 120 TYR D N 1
ATOM 14152 C CA . TYR D 1 141 ? 11.157 39.454 -26.023 1.00 116.23 120 TYR D CA 1
ATOM 14153 C C . TYR D 1 141 ? 12.610 39.415 -26.505 1.00 114.51 120 TYR D C 1
ATOM 14154 O O . TYR D 1 141 ? 13.339 38.441 -26.267 1.00 110.84 120 TYR D O 1
ATOM 14163 N N . ILE D 1 142 ? 13.001 40.460 -27.230 1.00 115.05 121 ILE D N 1
ATOM 14164 C CA . ILE D 1 142 ? 14.380 40.646 -27.683 1.00 112.71 121 ILE D CA 1
ATOM 14165 C C . ILE D 1 142 ? 14.791 42.095 -27.461 1.00 115.89 121 ILE D C 1
ATOM 14166 O O . ILE D 1 142 ? 14.027 43.004 -27.795 1.00 122.36 121 ILE D O 1
ATOM 14171 N N . LEU D 1 143 ? 15.983 42.309 -26.901 1.00 113.88 122 LEU D N 1
ATOM 14172 C CA . LEU D 1 143 ? 16.428 43.650 -26.494 1.00 116.03 122 LEU D CA 1
ATOM 14173 C C . LEU D 1 143 ? 17.655 44.032 -27.293 1.00 116.86 122 LEU D C 1
ATOM 14174 O O . LEU D 1 143 ? 18.495 43.184 -27.588 1.00 110.36 122 LEU D O 1
ATOM 14179 N N . LEU D 1 144 ? 17.748 45.316 -27.629 1.00 122.99 123 LEU D N 1
ATOM 14180 C CA . LEU D 1 144 ? 18.803 45.821 -28.490 1.00 123.01 123 LEU D CA 1
ATOM 14181 C C . LEU D 1 144 ? 19.538 46.997 -27.850 1.00 127.27 123 LEU D C 1
ATOM 14182 O O . LEU D 1 144 ? 18.923 47.838 -27.193 1.00 137.31 123 LEU D O 1
ATOM 14187 N N . ASP D 1 145 ? 20.849 47.056 -28.063 1.00 126.75 124 ASP D N 1
ATOM 14188 C CA . ASP D 1 145 ? 21.695 48.149 -27.570 1.00 132.68 124 ASP D CA 1
ATOM 14189 C C . ASP D 1 145 ? 21.564 48.278 -26.052 1.00 135.92 124 ASP D C 1
ATOM 14190 O O . ASP D 1 145 ? 21.188 49.333 -25.529 1.00 143.42 124 ASP D O 1
ATOM 14195 N N . ASP D 1 146 ? 21.878 47.189 -25.353 1.00 130.76 125 ASP D N 1
ATOM 14196 C CA . ASP D 1 146 ? 21.785 47.147 -23.904 1.00 129.87 125 ASP D CA 1
ATOM 14197 C C . ASP D 1 146 ? 20.391 47.533 -23.437 1.00 128.77 125 ASP D C 1
ATOM 14198 O O . ASP D 1 146 ? 20.239 48.328 -22.514 1.00 139.31 125 ASP D O 1
ATOM 14203 N N . GLY D 1 147 ? 19.374 46.972 -24.077 1.00 123.29 126 GLY D N 1
ATOM 14204 C CA . GLY D 1 147 ? 17.995 47.213 -23.669 1.00 125.27 126 GLY D CA 1
ATOM 14205 C C . GLY D 1 147 ? 17.454 48.594 -23.989 1.00 128.60 126 GLY D C 1
ATOM 14206 O O . GLY D 1 147 ? 16.579 49.090 -23.282 1.00 134.63 126 GLY D O 1
ATOM 14207 N N . LEU D 1 148 ? 17.964 49.220 -25.046 1.00 130.27 127 LEU D N 1
ATOM 14208 C CA . LEU D 1 148 ? 17.478 50.536 -25.479 1.00 137.66 127 LEU D CA 1
ATOM 14209 C C . LEU D 1 148 ? 16.073 50.423 -26.081 1.00 138.60 127 LEU D C 1
ATOM 14210 O O . LEU D 1 148 ? 15.183 51.225 -25.778 1.00 148.64 127 LEU D O 1
ATOM 14215 N N . ILE D 1 149 ? 15.878 49.431 -26.937 1.00 131.69 128 ILE D N 1
ATOM 14216 C CA . ILE D 1 149 ? 14.588 49.227 -27.586 1.00 132.64 128 ILE D CA 1
ATOM 14217 C C . ILE D 1 149 ? 14.288 47.746 -27.607 1.00 127.49 128 ILE D C 1
ATOM 14218 O O . ILE D 1 149 ? 15.144 46.941 -27.965 1.00 117.88 128 ILE D O 1
ATOM 14223 N N . GLU D 1 150 ? 13.082 47.381 -27.192 1.00 131.71 129 GLU D N 1
ATOM 14224 C CA . GLU D 1 150 ? 12.730 45.970 -27.115 1.00 131.71 129 GLU D CA 1
ATOM 14225 C C . GLU D 1 150 ? 11.815 45.587 -28.264 1.00 128.99 129 GLU D C 1
ATOM 14226 O O . GLU D 1 150 ? 11.030 46.399 -28.761 1.00 132.96 129 GLU D O 1
ATOM 14232 N N . LEU D 1 151 ? 11.955 44.340 -28.690 1.00 122.57 130 LEU D N 1
ATOM 14233 C CA . LEU D 1 151 ? 11.140 43.758 -29.735 1.00 121.84 130 LEU D CA 1
ATOM 14234 C C . LEU D 1 151 ? 10.411 42.566 -29.147 1.00 119.15 130 LEU D C 1
ATOM 14235 O O . LEU D 1 151 ? 10.713 42.160 -28.027 1.00 123.96 130 LEU D O 1
ATOM 14240 N N . GLN D 1 152 ? 9.467 42.001 -29.897 1.00 117.01 131 GLN D N 1
ATOM 14241 C CA . GLN D 1 152 ? 8.797 40.771 -29.486 1.00 116.12 131 GLN D CA 1
ATOM 14242 C C . GLN D 1 152 ? 8.457 39.865 -30.677 1.00 116.40 131 GLN D C 1
ATOM 14243 O O . GLN D 1 152 ? 7.948 40.327 -31.694 1.00 119.43 131 GLN D O 1
ATOM 14249 N N . VAL D 1 153 ? 8.714 38.569 -30.517 1.00 115.12 132 VAL D N 1
ATOM 14250 C CA . VAL D 1 153 ? 8.623 37.601 -31.613 1.00 114.31 132 VAL D CA 1
ATOM 14251 C C . VAL D 1 153 ? 7.189 37.321 -32.028 1.00 118.53 132 VAL D C 1
ATOM 14252 O O . VAL D 1 153 ? 6.398 36.771 -31.258 1.00 118.48 132 VAL D O 1
ATOM 14256 N N . LYS D 1 154 ? 6.889 37.688 -33.269 1.00 124.32 133 LYS D N 1
ATOM 14257 C CA . LYS D 1 154 ? 5.578 37.470 -33.891 1.00 130.76 133 LYS D CA 1
ATOM 14258 C C . LYS D 1 154 ? 5.517 36.099 -34.581 1.00 130.95 133 LYS D C 1
ATOM 14259 O O . LYS D 1 154 ? 4.659 35.271 -34.258 1.00 130.85 133 LYS D O 1
ATOM 14265 N N . ASP D 1 155 ? 6.434 35.863 -35.521 1.00 130.71 134 ASP D N 1
ATOM 14266 C CA . ASP D 1 155 ? 6.502 34.585 -36.248 1.00 132.13 134 ASP D CA 1
ATOM 14267 C C . ASP D 1 155 ? 7.948 34.116 -36.391 1.00 127.46 134 ASP D C 1
ATOM 14268 O O . ASP D 1 155 ? 8.893 34.917 -36.325 1.00 120.30 134 ASP D O 1
ATOM 14273 N N . ILE D 1 156 ? 8.094 32.803 -36.569 1.00 126.05 135 ILE D N 1
ATOM 14274 C CA . ILE D 1 156 ? 9.369 32.190 -36.880 1.00 121.15 135 ILE D CA 1
ATOM 14275 C C . ILE D 1 156 ? 9.245 31.399 -38.181 1.00 124.32 135 ILE D C 1
ATOM 14276 O O . ILE D 1 156 ? 8.306 30.617 -38.361 1.00 127.69 135 ILE D O 1
ATOM 14281 N N . ASP D 1 157 ? 10.198 31.624 -39.084 1.00 124.06 136 ASP D N 1
ATOM 14282 C CA . ASP D 1 157 ? 10.280 30.903 -40.352 1.00 125.07 136 ASP D CA 1
ATOM 14283 C C . ASP D 1 157 ? 11.648 30.233 -40.438 1.00 119.84 136 ASP D C 1
ATOM 14284 O O . ASP D 1 157 ? 12.671 30.919 -40.491 1.00 117.72 136 ASP D O 1
ATOM 14289 N N . HIS D 1 158 ? 11.666 28.904 -40.429 1.00 116.15 137 HIS D N 1
ATOM 14290 C CA . HIS D 1 158 ? 12.919 28.166 -40.436 1.00 116.26 137 HIS D CA 1
ATOM 14291 C C . HIS D 1 158 ? 13.399 27.848 -41.808 1.00 117.60 137 HIS D C 1
ATOM 14292 O O . HIS D 1 158 ? 14.506 27.344 -41.982 1.00 118.87 137 HIS D O 1
ATOM 14299 N N . ALA D 1 159 ? 12.562 28.110 -42.802 1.00 122.18 138 ALA D N 1
ATOM 14300 C CA . ALA D 1 159 ? 12.961 27.979 -44.200 1.00 122.83 138 ALA D CA 1
ATOM 14301 C C . ALA D 1 159 ? 13.908 29.118 -44.557 1.00 122.24 138 ALA D C 1
ATOM 14302 O O . ALA D 1 159 ? 15.071 28.895 -44.902 1.00 119.74 138 ALA D O 1
ATOM 14304 N N . LYS D 1 160 ? 13.403 30.342 -44.439 1.00 126.06 139 LYS D N 1
ATOM 14305 C CA . LYS D 1 160 ? 14.204 31.543 -44.663 1.00 131.59 139 LYS D CA 1
ATOM 14306 C C . LYS D 1 160 ? 15.146 31.847 -43.488 1.00 134.18 139 LYS D C 1
ATOM 14307 O O . LYS D 1 160 ? 16.039 32.692 -43.624 1.00 144.67 139 LYS D O 1
ATOM 14313 N N . LYS D 1 161 ? 14.953 31.161 -42.353 1.00 133.04 140 LYS D N 1
ATOM 14314 C CA . LYS D 1 161 ? 15.688 31.425 -41.109 1.00 126.96 140 LYS D CA 1
ATOM 14315 C C . LYS D 1 161 ? 15.584 32.897 -40.749 1.00 122.47 140 LYS D C 1
ATOM 14316 O O . LYS D 1 161 ? 16.587 33.596 -40.673 1.00 125.18 140 LYS D O 1
ATOM 14322 N N . GLU D 1 162 ? 14.356 33.367 -40.567 1.00 119.88 141 GLU D N 1
ATOM 14323 C CA . GLU D 1 162 ? 14.110 34.752 -40.212 1.00 122.15 141 GLU D CA 1
ATOM 14324 C C . GLU D 1 162 ? 13.065 34.786 -39.125 1.00 124.09 141 GLU D C 1
ATOM 14325 O O . GLU D 1 162 ? 12.100 34.016 -39.170 1.00 125.91 141 GLU D O 1
ATOM 14331 N N . VAL D 1 163 ? 13.264 35.677 -38.155 1.00 119.67 142 VAL D N 1
ATOM 14332 C CA . VAL D 1 163 ? 12.338 35.834 -37.056 1.00 121.10 142 VAL D CA 1
ATOM 14333 C C . VAL D 1 163 ? 11.659 37.192 -37.217 1.00 123.97 142 VAL D C 1
ATOM 14334 O O . VAL D 1 163 ? 12.312 38.233 -37.186 1.00 122.85 142 VAL D O 1
ATOM 14338 N N . LYS D 1 164 ? 10.346 37.160 -37.424 1.00 128.93 143 LYS D N 1
ATOM 14339 C CA . LYS D 1 164 ? 9.553 38.372 -37.599 1.00 135.71 143 LYS D CA 1
ATOM 14340 C C . LYS D 1 164 ? 9.127 38.883 -36.229 1.00 135.54 143 LYS D C 1
ATOM 14341 O O . LYS D 1 164 ? 8.607 38.113 -35.420 1.00 134.94 143 LYS D O 1
ATOM 14347 N N . CYS D 1 165 ? 9.338 40.175 -35.976 1.00 135.00 144 CYS D N 1
ATOM 14348 C CA . CYS D 1 165 ? 9.083 40.753 -34.663 1.00 135.56 144 CYS D CA 1
ATOM 14349 C C . CYS D 1 165 ? 8.293 42.042 -34.701 1.00 138.18 144 CYS D C 1
ATOM 14350 O O . CYS D 1 165 ? 8.298 42.743 -35.701 1.00 139.05 144 CYS D O 1
ATOM 14353 N N . ASP D 1 166 ? 7.642 42.347 -33.579 1.00 140.17 145 ASP D N 1
ATOM 14354 C CA . ASP D 1 166 ? 6.940 43.613 -33.374 1.00 144.55 145 ASP D CA 1
ATOM 14355 C C . ASP D 1 166 ? 7.843 44.559 -32.589 1.00 141.63 145 ASP D C 1
ATOM 14356 O O . ASP D 1 166 ? 8.188 44.272 -31.445 1.00 147.17 145 ASP D O 1
ATOM 14361 N N . ILE D 1 167 ? 8.221 45.678 -33.196 1.00 140.69 146 ILE D N 1
ATOM 14362 C CA . ILE D 1 167 ? 8.972 46.726 -32.494 1.00 141.26 146 ILE D CA 1
ATOM 14363 C C . ILE D 1 167 ? 8.040 47.449 -31.494 1.00 143.21 146 ILE D C 1
ATOM 14364 O O . ILE D 1 167 ? 6.845 47.591 -31.763 1.00 145.51 146 ILE D O 1
ATOM 14369 N N . LEU D 1 168 ? 8.587 47.856 -30.340 1.00 140.51 147 LEU D N 1
ATOM 14370 C CA . LEU D 1 168 ? 7.800 48.373 -29.204 1.00 141.58 147 LEU D CA 1
ATOM 14371 C C . LEU D 1 168 ? 8.236 49.755 -28.694 1.00 144.52 147 LEU D C 1
ATOM 14372 O O . LEU D 1 168 ? 7.384 50.553 -28.309 1.00 148.90 147 LEU D O 1
ATOM 14377 N N . ASN D 1 169 ? 9.542 50.028 -28.666 1.00 143.86 148 ASN D N 1
ATOM 14378 C CA . ASN D 1 169 ? 10.062 51.261 -28.071 1.00 150.26 148 ASN D CA 1
ATOM 14379 C C . ASN D 1 169 ? 10.952 52.048 -29.018 1.00 151.02 148 ASN D C 1
ATOM 14380 O O . ASN D 1 169 ? 12.063 52.406 -28.656 1.00 154.66 148 ASN D O 1
ATOM 14385 N N . SER D 1 170 ? 10.450 52.317 -30.220 1.00 152.81 149 SER D N 1
ATOM 14386 C CA . SER D 1 170 ? 11.129 53.134 -31.249 1.00 151.27 149 SER D CA 1
ATOM 14387 C C . SER D 1 170 ? 12.382 53.906 -30.822 1.00 149.66 149 SER D C 1
ATOM 14388 O O . SER D 1 170 ? 12.296 54.884 -30.085 1.00 156.42 149 SER D O 1
ATOM 14391 N N . GLY D 1 171 ? 13.535 53.485 -31.327 1.00 146.02 150 GLY D N 1
ATOM 14392 C CA . GLY D 1 171 ? 14.798 54.180 -31.084 1.00 148.12 150 GLY D CA 1
ATOM 14393 C C . GLY D 1 171 ? 15.792 53.944 -32.214 1.00 150.18 150 GLY D C 1
ATOM 14394 O O . GLY D 1 171 ? 15.568 53.108 -33.098 1.00 147.80 150 GLY D O 1
ATOM 14395 N N . GLU D 1 172 ? 16.895 54.689 -32.191 1.00 154.44 151 GLU D N 1
ATOM 14396 C CA . GLU D 1 172 ? 17.947 54.550 -33.202 1.00 151.10 151 GLU D CA 1
ATOM 14397 C C . GLU D 1 172 ? 18.744 53.267 -32.963 1.00 145.40 151 GLU D C 1
ATOM 14398 O O . GLU D 1 172 ? 18.696 52.693 -31.872 1.00 143.20 151 GLU D O 1
ATOM 14404 N N . LEU D 1 173 ? 19.473 52.828 -33.990 1.00 143.27 152 LEU D N 1
ATOM 14405 C CA . LEU D 1 173 ? 20.274 51.597 -33.934 1.00 135.95 152 LEU D CA 1
ATOM 14406 C C . LEU D 1 173 ? 21.604 51.728 -34.704 1.00 136.75 152 LEU D C 1
ATOM 14407 O O . LEU D 1 173 ? 21.646 51.626 -35.931 1.00 134.33 152 LEU D O 1
ATOM 14412 N N . LYS D 1 174 ? 22.679 51.968 -33.954 1.00 138.50 153 LYS D N 1
ATOM 14413 C CA . LYS D 1 174 ? 24.048 52.020 -34.476 1.00 138.90 153 LYS D CA 1
ATOM 14414 C C . LYS D 1 174 ? 24.529 50.605 -34.825 1.00 131.65 153 LYS D C 1
ATOM 14415 O O . LYS D 1 174 ? 23.797 49.626 -34.631 1.00 126.05 153 LYS D O 1
ATOM 14421 N N . ASN D 1 175 ? 25.766 50.508 -35.308 1.00 131.64 154 ASN D N 1
ATOM 14422 C CA . ASN D 1 175 ? 26.292 49.264 -35.884 1.00 132.10 154 ASN D CA 1
ATOM 14423 C C . ASN D 1 175 ? 26.338 48.078 -34.936 1.00 127.06 154 ASN D C 1
ATOM 14424 O O . ASN D 1 175 ? 25.333 47.394 -34.746 1.00 124.72 154 ASN D O 1
ATOM 14429 N N . LYS D 1 176 ? 27.503 47.838 -34.348 1.00 127.96 155 LYS D N 1
ATOM 14430 C CA . LYS D 1 176 ? 27.757 46.606 -33.607 1.00 127.63 155 LYS D CA 1
ATOM 14431 C C . LYS D 1 176 ? 27.167 46.665 -32.187 1.00 126.08 155 LYS D C 1
ATOM 14432 O O . LYS D 1 176 ? 27.897 46.589 -31.203 1.00 128.10 155 LYS D O 1
ATOM 14438 N N . LYS D 1 177 ? 25.845 46.800 -32.089 1.00 124.22 156 LYS D N 1
ATOM 14439 C CA . LYS D 1 177 ? 25.177 46.970 -30.802 1.00 125.51 156 LYS D CA 1
ATOM 14440 C C . LYS D 1 177 ? 24.645 45.634 -30.281 1.00 123.09 156 LYS D C 1
ATOM 14441 O O . LYS D 1 177 ? 24.217 44.788 -31.049 1.00 123.31 156 LYS D O 1
ATOM 14447 N N . GLY D 1 178 ? 24.681 45.461 -28.963 1.00 122.77 157 GLY D N 1
ATOM 14448 C CA . GLY D 1 178 ? 24.374 44.185 -28.335 1.00 119.08 157 GLY D CA 1
ATOM 14449 C C . GLY D 1 178 ? 22.912 43.784 -28.360 1.00 117.21 157 GLY D C 1
ATOM 14450 O O . GLY D 1 178 ? 22.011 44.624 -28.488 1.00 120.26 157 GLY D O 1
ATOM 14451 N N . VAL D 1 179 ? 22.692 42.482 -28.211 1.00 114.86 158 VAL D N 1
ATOM 14452 C CA . VAL D 1 179 ? 21.358 41.899 -28.164 1.00 116.98 158 VAL D CA 1
ATOM 14453 C C . VAL D 1 179 ? 21.211 40.975 -26.953 1.00 117.49 158 VAL D C 1
ATOM 14454 O O . VAL D 1 179 ? 22.109 40.197 -26.648 1.00 118.31 158 VAL D O 1
ATOM 14458 N N . ASN D 1 180 ? 20.083 41.058 -26.261 1.00 118.12 159 ASN D N 1
ATOM 14459 C CA . ASN D 1 180 ? 19.885 40.270 -25.055 1.00 118.41 159 ASN D CA 1
ATOM 14460 C C . ASN D 1 180 ? 18.553 39.556 -25.116 1.00 114.65 159 ASN D C 1
ATOM 14461 O O . ASN D 1 180 ? 17.525 40.201 -25.298 1.00 121.74 159 ASN D O 1
ATOM 14466 N N . LEU D 1 181 ? 18.555 38.241 -24.941 1.00 107.59 160 LEU D N 1
ATOM 14467 C CA . LEU D 1 181 ? 17.303 37.477 -24.861 1.00 108.84 160 LEU D CA 1
ATOM 14468 C C . LEU D 1 181 ? 16.920 37.156 -23.398 1.00 111.68 160 LEU D C 1
ATOM 14469 O O . LEU D 1 181 ? 17.564 36.320 -22.773 1.00 114.11 160 LEU D O 1
ATOM 14474 N N . PRO D 1 182 ? 15.902 37.834 -22.833 1.00 111.47 161 PRO D N 1
ATOM 14475 C CA . PRO D 1 182 ? 15.584 37.565 -21.429 1.00 118.07 161 PRO D CA 1
ATOM 14476 C C . PRO D 1 182 ? 15.212 36.126 -21.079 1.00 124.02 161 PRO D C 1
ATOM 14477 O O . PRO D 1 182 ? 14.046 35.798 -20.937 1.00 126.10 161 PRO D O 1
ATOM 14481 N N . GLY D 1 183 ? 16.251 35.303 -20.924 1.00 131.42 162 GLY D N 1
ATOM 14482 C CA . GLY D 1 183 ? 16.198 33.922 -20.424 1.00 127.59 162 GLY D CA 1
ATOM 14483 C C . GLY D 1 183 ? 14.935 33.115 -20.617 1.00 122.94 162 GLY D C 1
ATOM 14484 O O . GLY D 1 183 ? 14.023 33.261 -19.829 1.00 130.63 162 GLY D O 1
ATOM 14485 N N . VAL D 1 184 ? 14.839 32.249 -21.617 1.00 118.97 163 VAL D N 1
ATOM 14486 C CA . VAL D 1 184 ? 15.824 32.014 -22.688 1.00 123.29 163 VAL D CA 1
ATOM 14487 C C . VAL D 1 184 ? 17.167 31.401 -22.252 1.00 122.52 163 VAL D C 1
ATOM 14488 O O . VAL D 1 184 ? 18.067 32.099 -21.768 1.00 121.36 163 VAL D O 1
ATOM 14492 N N . ARG D 1 185 ? 17.294 30.091 -22.446 1.00 125.55 164 ARG D N 1
ATOM 14493 C CA . ARG D 1 185 ? 18.578 29.407 -22.277 1.00 132.91 164 ARG D CA 1
ATOM 14494 C C . ARG D 1 185 ? 19.450 29.733 -23.469 1.00 132.63 164 ARG D C 1
ATOM 14495 O O . ARG D 1 185 ? 19.542 28.938 -24.405 1.00 131.28 164 ARG D O 1
ATOM 14503 N N . VAL D 1 186 ? 20.083 30.902 -23.450 1.00 135.80 165 VAL D N 1
ATOM 14504 C CA . VAL D 1 186 ? 20.941 31.322 -24.568 1.00 128.14 165 VAL D CA 1
ATOM 14505 C C . VAL D 1 186 ? 22.076 30.320 -24.708 1.00 125.75 165 VAL D C 1
ATOM 14506 O O . VAL D 1 186 ? 22.821 30.086 -23.756 1.00 130.82 165 VAL D O 1
ATOM 14510 N N . SER D 1 187 ? 22.202 29.736 -25.893 1.00 119.60 166 SER D N 1
ATOM 14511 C CA . SER D 1 187 ? 23.043 28.548 -26.085 1.00 119.63 166 SER D CA 1
ATOM 14512 C C . SER D 1 187 ? 24.447 28.818 -26.648 1.00 114.29 166 SER D C 1
ATOM 14513 O O . SER D 1 187 ? 25.031 27.958 -27.299 1.00 108.81 166 SER D O 1
ATOM 14516 N N . LEU D 1 188 ? 24.988 30.000 -26.366 1.00 113.16 167 LEU D N 1
ATOM 14517 C CA . LEU D 1 188 ? 26.353 30.343 -26.753 1.00 112.21 167 LEU D CA 1
ATOM 14518 C C . LEU D 1 188 ? 27.307 29.316 -26.175 1.00 113.44 167 LEU D C 1
ATOM 14519 O O . LEU D 1 188 ? 26.895 28.459 -25.417 1.00 114.97 167 LEU D O 1
ATOM 14524 N N . PRO D 1 189 ? 28.581 29.369 -26.552 1.00 116.87 168 PRO D N 1
ATOM 14525 C CA . PRO D 1 189 ? 29.569 28.567 -25.820 1.00 124.47 168 PRO D CA 1
ATOM 14526 C C . PRO D 1 189 ? 29.914 29.166 -24.451 1.00 126.64 168 PRO D C 1
ATOM 14527 O O . PRO D 1 189 ? 29.483 30.267 -24.118 1.00 125.51 168 PRO D O 1
ATOM 14531 N N . GLY D 1 190 ? 30.685 28.449 -23.656 1.00 130.26 169 GLY D N 1
ATOM 14532 C CA . GLY D 1 190 ? 31.108 28.986 -22.362 1.00 128.17 169 GLY D CA 1
ATOM 14533 C C . GLY D 1 190 ? 32.115 30.119 -22.504 1.00 126.89 169 GLY D C 1
ATOM 14534 O O . GLY D 1 190 ? 32.014 31.159 -21.821 1.00 125.84 169 GLY D O 1
ATOM 14535 N N . ILE D 1 191 ? 33.086 29.888 -23.392 1.00 129.78 170 ILE D N 1
ATOM 14536 C CA . ILE D 1 191 ? 34.130 30.860 -23.750 1.00 128.94 170 ILE D CA 1
ATOM 14537 C C . ILE D 1 191 ? 34.370 30.939 -25.271 1.00 131.44 170 ILE D C 1
ATOM 14538 O O . ILE D 1 191 ? 34.206 29.951 -26.012 1.00 129.86 170 ILE D O 1
ATOM 14543 N N . THR D 1 192 ? 34.748 32.136 -25.720 1.00 130.69 171 THR D N 1
ATOM 14544 C CA . THR D 1 192 ? 35.059 32.384 -27.126 1.00 132.38 171 THR D CA 1
ATOM 14545 C C . THR D 1 192 ? 36.474 31.892 -27.409 1.00 133.71 171 THR D C 1
ATOM 14546 O O . THR D 1 192 ? 37.197 31.483 -26.514 1.00 133.56 171 THR D O 1
ATOM 14550 N N . GLU D 1 193 ? 36.873 31.918 -28.663 1.00 140.87 172 GLU D N 1
ATOM 14551 C CA . GLU D 1 193 ? 38.231 31.546 -29.019 1.00 143.76 172 GLU D CA 1
ATOM 14552 C C . GLU D 1 193 ? 39.181 32.541 -28.348 1.00 137.97 172 GLU D C 1
ATOM 14553 O O . GLU D 1 193 ? 40.218 32.159 -27.818 1.00 135.31 172 GLU D O 1
ATOM 14559 N N . LYS D 1 194 ? 38.794 33.817 -28.371 1.00 136.20 173 LYS D N 1
ATOM 14560 C CA . LYS D 1 194 ? 39.608 34.906 -27.845 1.00 133.52 173 LYS D CA 1
ATOM 14561 C C . LYS D 1 194 ? 39.817 34.671 -26.366 1.00 129.52 173 LYS D C 1
ATOM 14562 O O . LYS D 1 194 ? 40.942 34.643 -25.875 1.00 126.74 173 LYS D O 1
ATOM 14568 N N . ASP D 1 195 ? 38.708 34.516 -25.657 1.00 129.15 174 ASP D N 1
ATOM 14569 C CA . ASP D 1 195 ? 38.743 34.205 -24.237 1.00 121.49 174 ASP D CA 1
ATOM 14570 C C . ASP D 1 195 ? 39.695 33.045 -23.972 1.00 119.38 174 ASP D C 1
ATOM 14571 O O . ASP D 1 195 ? 40.553 33.143 -23.108 1.00 117.32 174 ASP D O 1
ATOM 14576 N N . ALA D 1 196 ? 39.567 31.967 -24.743 1.00 120.51 175 ALA D N 1
ATOM 14577 C CA . ALA D 1 196 ? 40.472 30.831 -24.626 1.00 120.41 175 ALA D CA 1
ATOM 14578 C C . ALA D 1 196 ? 41.934 31.258 -24.743 1.00 124.01 175 ALA D C 1
ATOM 14579 O O . ALA D 1 196 ? 42.764 30.757 -24.025 1.00 127.41 175 ALA D O 1
ATOM 14581 N N . GLU D 1 197 ? 42.246 32.189 -25.634 1.00 130.25 176 GLU D N 1
ATOM 14582 C CA . GLU D 1 197 ? 43.613 32.732 -25.758 1.00 131.94 176 GLU D CA 1
ATOM 14583 C C . GLU D 1 197 ? 43.974 33.729 -24.648 1.00 126.70 176 GLU D C 1
ATOM 14584 O O . GLU D 1 197 ? 45.129 33.819 -24.234 1.00 125.29 176 GLU D O 1
ATOM 14590 N N . ASP D 1 198 ? 42.986 34.508 -24.215 1.00 123.57 177 ASP D N 1
ATOM 14591 C CA . ASP D 1 198 ? 43.156 35.484 -23.136 1.00 119.44 177 ASP D CA 1
ATOM 14592 C C . ASP D 1 198 ? 43.531 34.805 -21.830 1.00 117.44 177 ASP D C 1
ATOM 14593 O O . ASP D 1 198 ? 44.395 35.286 -21.091 1.00 116.99 177 ASP D O 1
ATOM 14598 N N . ILE D 1 199 ? 42.874 33.687 -21.543 1.00 117.68 178 ILE D N 1
ATOM 14599 C CA . ILE D 1 199 ? 43.113 32.983 -20.289 1.00 114.53 178 ILE D CA 1
ATOM 14600 C C . ILE D 1 199 ? 44.451 32.233 -20.293 1.00 116.96 178 ILE D C 1
ATOM 14601 O O . ILE D 1 199 ? 44.990 31.989 -19.236 1.00 120.75 178 ILE D O 1
ATOM 14606 N N . ARG D 1 200 ? 44.991 31.880 -21.458 1.00 120.83 179 ARG D N 1
ATOM 14607 C CA . ARG D 1 200 ? 46.337 31.271 -21.525 1.00 125.61 179 ARG D CA 1
ATOM 14608 C C . ARG D 1 200 ? 47.408 32.336 -21.366 1.00 125.43 179 ARG D C 1
ATOM 14609 O O . ARG D 1 200 ? 48.582 32.017 -21.180 1.00 129.85 179 ARG D O 1
ATOM 14617 N N . PHE D 1 201 ? 47.013 33.592 -21.534 1.00 123.34 180 PHE D N 1
ATOM 14618 C CA . PHE D 1 201 ? 47.893 34.728 -21.314 1.00 120.82 180 PHE D CA 1
ATOM 14619 C C . PHE D 1 201 ? 47.938 34.953 -19.815 1.00 115.35 180 PHE D C 1
ATOM 14620 O O . PHE D 1 201 ? 48.991 35.188 -19.224 1.00 113.96 180 PHE D O 1
ATOM 14628 N N . GLY D 1 202 ? 46.781 34.864 -19.191 1.00 111.37 181 GLY D N 1
ATOM 14629 C CA . GLY D 1 202 ? 46.743 34.817 -17.742 1.00 111.77 181 GLY D CA 1
ATOM 14630 C C . GLY D 1 202 ? 47.617 33.689 -17.196 1.00 112.87 181 GLY D C 1
ATOM 14631 O O . GLY D 1 202 ? 48.373 33.876 -16.238 1.00 113.47 181 GLY D O 1
ATOM 14632 N N . ILE D 1 203 ? 47.528 32.512 -17.808 1.00 111.79 182 ILE D N 1
ATOM 14633 C CA . ILE D 1 203 ? 48.334 31.401 -17.358 1.00 113.02 182 ILE D CA 1
ATOM 14634 C C . ILE D 1 203 ? 49.793 31.789 -17.489 1.00 116.88 182 ILE D C 1
ATOM 14635 O O . ILE D 1 203 ? 50.589 31.479 -16.634 1.00 118.11 182 ILE D O 1
ATOM 14640 N N . LYS D 1 204 ? 50.137 32.500 -18.554 1.00 125.89 183 LYS D N 1
ATOM 14641 C CA . LYS D 1 204 ? 51.529 32.863 -18.813 1.00 131.02 183 LYS D CA 1
ATOM 14642 C C . LYS D 1 204 ? 52.065 33.842 -17.760 1.00 134.08 183 LYS D C 1
ATOM 14643 O O . LYS D 1 204 ? 53.238 33.752 -17.422 1.00 138.43 183 LYS D O 1
ATOM 14649 N N . GLU D 1 205 ? 51.230 34.754 -17.240 1.00 136.17 184 GLU D N 1
ATOM 14650 C CA . GLU D 1 205 ? 51.672 35.713 -16.194 1.00 138.17 184 GLU D CA 1
ATOM 14651 C C . GLU D 1 205 ? 51.338 35.316 -14.741 1.00 136.71 184 GLU D C 1
ATOM 14652 O O . GLU D 1 205 ? 51.309 36.181 -13.865 1.00 135.93 184 GLU D O 1
ATOM 14658 N N . ASN D 1 206 ? 51.104 34.030 -14.470 1.00 136.89 185 ASN D N 1
ATOM 14659 C CA . ASN D 1 206 ? 50.661 33.587 -13.132 1.00 137.85 185 ASN D CA 1
ATOM 14660 C C . ASN D 1 206 ? 49.619 34.529 -12.509 1.00 134.16 185 ASN D C 1
ATOM 14661 O O . ASN D 1 206 ? 49.618 34.769 -11.295 1.00 136.08 185 ASN D O 1
ATOM 14666 N N . VAL D 1 207 ? 48.724 35.047 -13.351 1.00 128.46 186 VAL D N 1
ATOM 14667 C CA . VAL D 1 207 ? 47.670 35.968 -12.917 1.00 122.42 186 VAL D CA 1
ATOM 14668 C C . VAL D 1 207 ? 46.812 35.279 -11.830 1.00 122.29 186 VAL D C 1
ATOM 14669 O O . VAL D 1 207 ? 46.618 34.068 -11.866 1.00 126.74 186 VAL D O 1
ATOM 14673 N N . ASP D 1 208 ? 46.322 36.041 -10.860 1.00 119.78 187 ASP D N 1
ATOM 14674 C CA . ASP D 1 208 ? 45.679 35.459 -9.672 1.00 119.05 187 ASP D CA 1
ATOM 14675 C C . ASP D 1 208 ? 44.213 35.069 -9.812 1.00 115.14 187 ASP D C 1
ATOM 14676 O O . ASP D 1 208 ? 43.777 34.076 -9.237 1.00 117.93 187 ASP D O 1
ATOM 14681 N N . PHE D 1 209 ? 43.450 35.842 -10.570 1.00 110.77 188 PHE D N 1
ATOM 14682 C CA . PHE D 1 209 ? 42.018 35.618 -10.674 1.00 107.70 188 PHE D CA 1
ATOM 14683 C C . PHE D 1 209 ? 41.532 35.730 -12.113 1.00 109.30 188 PHE D C 1
ATOM 14684 O O . PHE D 1 209 ? 41.966 36.621 -12.847 1.00 109.21 188 PHE D O 1
ATOM 14692 N N . ILE D 1 210 ? 40.619 34.843 -12.510 1.00 108.58 189 ILE D N 1
ATOM 14693 C CA . ILE D 1 210 ? 39.924 34.981 -13.787 1.00 105.76 189 ILE D CA 1
ATOM 14694 C C . ILE D 1 210 ? 38.411 35.104 -13.572 1.00 106.93 189 ILE D C 1
ATOM 14695 O O . ILE D 1 210 ? 37.734 34.109 -13.247 1.00 106.29 189 ILE D O 1
ATOM 14700 N N . ALA D 1 211 ? 37.900 36.333 -13.736 1.00 106.06 190 ALA D N 1
ATOM 14701 C CA . ALA D 1 211 ? 36.462 36.610 -13.728 1.00 99.92 190 ALA D CA 1
ATOM 14702 C C . ALA D 1 211 ? 35.920 36.213 -15.093 1.00 101.52 190 ALA D C 1
ATOM 14703 O O . ALA D 1 211 ? 36.308 36.822 -16.084 1.00 107.03 190 ALA D O 1
ATOM 14705 N N . ALA D 1 212 ? 35.077 35.170 -15.142 1.00 101.33 191 ALA D N 1
ATOM 14706 C CA . ALA D 1 212 ? 34.524 34.603 -16.401 1.00 99.79 191 ALA D CA 1
ATOM 14707 C C . ALA D 1 212 ? 33.178 35.238 -16.692 1.00 102.31 191 ALA D C 1
ATOM 14708 O O . ALA D 1 212 ? 32.344 35.359 -15.778 1.00 101.50 191 ALA D O 1
ATOM 14710 N N . SER D 1 213 ? 32.971 35.639 -17.955 1.00 105.41 192 SER D N 1
ATOM 14711 C CA . SER D 1 213 ? 31.812 36.444 -18.328 1.00 102.38 192 SER D CA 1
ATOM 14712 C C . SER D 1 213 ? 30.658 35.601 -18.830 1.00 104.46 192 SER D C 1
ATOM 14713 O O . SER D 1 213 ? 30.837 34.473 -19.334 1.00 109.41 192 SER D O 1
ATOM 14716 N N . PHE D 1 214 ? 29.468 36.155 -18.623 1.00 103.90 193 PHE D N 1
ATOM 14717 C CA . PHE D 1 214 ? 28.205 35.544 -19.025 1.00 106.46 193 PHE D CA 1
ATOM 14718 C C . PHE D 1 214 ? 28.074 34.064 -18.618 1.00 105.26 193 PHE D C 1
ATOM 14719 O O . PHE D 1 214 ? 27.472 33.261 -19.314 1.00 106.52 193 PHE D O 1
ATOM 14727 N N . VAL D 1 215 ? 28.621 33.701 -17.471 1.00 103.44 194 VAL D N 1
ATOM 14728 C CA . VAL D 1 215 ? 28.499 32.325 -17.030 1.00 103.90 194 VAL D CA 1
ATOM 14729 C C . VAL D 1 215 ? 27.046 32.071 -16.695 1.00 101.76 194 VAL D C 1
ATOM 14730 O O . VAL D 1 215 ? 26.319 33.002 -16.342 1.00 100.02 194 VAL D O 1
ATOM 14734 N N . ARG D 1 216 ? 26.626 30.817 -16.846 1.00 102.84 195 ARG D N 1
ATOM 14735 C CA . ARG D 1 216 ? 25.223 30.474 -16.676 1.00 106.09 195 ARG D CA 1
ATOM 14736 C C . ARG D 1 216 ? 24.936 28.985 -16.484 1.00 107.29 195 ARG D C 1
ATOM 14737 O O . ARG D 1 216 ? 23.825 28.616 -16.109 1.00 108.29 195 ARG D O 1
ATOM 14745 N N . ARG D 1 217 ? 25.908 28.131 -16.755 1.00 108.84 196 ARG D N 1
ATOM 14746 C CA . ARG D 1 217 ? 25.831 26.759 -16.294 1.00 115.22 196 ARG D CA 1
ATOM 14747 C C . ARG D 1 217 ? 27.245 26.311 -15.899 1.00 115.89 196 ARG D C 1
ATOM 14748 O O . ARG D 1 217 ? 28.226 26.984 -16.228 1.00 112.97 196 ARG D O 1
ATOM 14756 N N . PRO D 1 218 ? 27.357 25.211 -15.128 1.00 120.25 197 PRO D N 1
ATOM 14757 C CA . PRO D 1 218 ? 28.666 24.678 -14.708 1.00 118.97 197 PRO D CA 1
ATOM 14758 C C . PRO D 1 218 ? 29.650 24.457 -15.868 1.00 123.12 197 PRO D C 1
ATOM 14759 O O . PRO D 1 218 ? 30.832 24.795 -15.738 1.00 117.85 197 PRO D O 1
ATOM 14763 N N . SER D 1 219 ? 29.152 23.896 -16.978 1.00 127.97 198 SER D N 1
ATOM 14764 C CA . SER D 1 219 ? 29.934 23.718 -18.202 1.00 131.61 198 SER D CA 1
ATOM 14765 C C . SER D 1 219 ? 30.853 24.882 -18.406 1.00 131.78 198 SER D C 1
ATOM 14766 O O . SER D 1 219 ? 32.056 24.712 -18.513 1.00 136.37 198 SER D O 1
ATOM 14769 N N . ASP D 1 220 ? 30.260 26.071 -18.444 1.00 132.71 199 ASP D N 1
ATOM 14770 C CA . ASP D 1 220 ? 30.950 27.302 -18.844 1.00 129.68 199 ASP D CA 1
ATOM 14771 C C . ASP D 1 220 ? 32.181 27.583 -17.993 1.00 125.46 199 ASP D C 1
ATOM 14772 O O . ASP D 1 220 ? 33.147 28.169 -18.479 1.00 119.30 199 ASP D O 1
ATOM 14777 N N . VAL D 1 221 ? 32.147 27.174 -16.724 1.00 126.56 200 VAL D N 1
ATOM 14778 C CA . VAL D 1 221 ? 33.325 27.286 -15.863 1.00 121.71 200 VAL D CA 1
ATOM 14779 C C . VAL D 1 221 ? 34.309 26.155 -16.178 1.00 123.26 200 VAL D C 1
ATOM 14780 O O . VAL D 1 221 ? 35.485 26.400 -16.486 1.00 118.97 200 VAL D O 1
ATOM 14784 N N . LEU D 1 222 ? 33.811 24.922 -16.135 1.00 126.30 201 LEU D N 1
ATOM 14785 C CA . LEU D 1 222 ? 34.641 23.743 -16.400 1.00 132.01 201 LEU D CA 1
ATOM 14786 C C . LEU D 1 222 ? 35.520 23.909 -17.642 1.00 132.13 201 LEU D C 1
ATOM 14787 O O . LEU D 1 222 ? 36.655 23.422 -17.661 1.00 129.49 201 LEU D O 1
ATOM 14792 N N . GLU D 1 223 ? 34.983 24.606 -18.655 1.00 135.45 202 GLU D N 1
ATOM 14793 C CA . GLU D 1 223 ? 35.712 24.973 -19.887 1.00 133.30 202 GLU D CA 1
ATOM 14794 C C . GLU D 1 223 ? 36.933 25.817 -19.578 1.00 125.85 202 GLU D C 1
ATOM 14795 O O . GLU D 1 223 ? 37.974 25.600 -20.168 1.00 127.75 202 GLU D O 1
ATOM 14801 N N . ILE D 1 224 ? 36.828 26.766 -18.651 1.00 120.16 203 ILE D N 1
ATOM 14802 C CA . ILE D 1 224 ? 38.029 27.481 -18.209 1.00 116.02 203 ILE D CA 1
ATOM 14803 C C . ILE D 1 224 ? 38.932 26.569 -17.392 1.00 118.00 203 ILE D C 1
ATOM 14804 O O . ILE D 1 224 ? 40.147 26.595 -17.569 1.00 118.18 203 ILE D O 1
ATOM 14809 N N . ARG D 1 225 ? 38.349 25.756 -16.514 1.00 120.45 204 ARG D N 1
ATOM 14810 C CA . ARG D 1 225 ? 39.156 24.923 -15.607 1.00 125.73 204 ARG D CA 1
ATOM 14811 C C . ARG D 1 225 ? 39.906 23.780 -16.302 1.00 131.72 204 ARG D C 1
ATOM 14812 O O . ARG D 1 225 ? 40.958 23.356 -15.818 1.00 132.36 204 ARG D O 1
ATOM 14820 N N . GLU D 1 226 ? 39.392 23.290 -17.429 1.00 136.50 205 GLU D N 1
ATOM 14821 C CA . GLU D 1 226 ? 40.134 22.282 -18.205 1.00 144.29 205 GLU D CA 1
ATOM 14822 C C . GLU D 1 226 ? 41.362 22.898 -18.919 1.00 140.01 205 GLU D C 1
ATOM 14823 O O . GLU D 1 226 ? 42.374 22.219 -19.116 1.00 140.19 205 GLU D O 1
ATOM 14829 N N . ILE D 1 227 ? 41.274 24.181 -19.281 1.00 132.18 206 ILE D N 1
ATOM 14830 C CA . ILE D 1 227 ? 42.401 24.900 -19.879 1.00 130.44 206 ILE D CA 1
ATOM 14831 C C . ILE D 1 227 ? 43.444 25.173 -18.813 1.00 130.61 206 ILE D C 1
ATOM 14832 O O . ILE D 1 227 ? 44.643 25.163 -19.092 1.00 132.66 206 ILE D O 1
ATOM 14837 N N . LEU D 1 228 ? 42.980 25.422 -17.591 1.00 131.39 207 LEU D N 1
ATOM 14838 C CA . LEU D 1 228 ? 43.882 25.650 -16.464 1.00 131.58 207 LEU D CA 1
ATOM 14839 C C . LEU D 1 228 ? 44.599 24.362 -16.077 1.00 135.78 207 LEU D C 1
ATOM 14840 O O . LEU D 1 228 ? 45.830 24.350 -15.945 1.00 133.70 207 LEU D O 1
ATOM 14845 N N . GLU D 1 229 ? 43.841 23.274 -15.939 1.00 138.15 208 GLU D N 1
ATOM 14846 C CA . GLU D 1 229 ? 44.421 22.018 -15.464 1.00 143.92 208 GLU D CA 1
ATOM 14847 C C . GLU D 1 229 ? 45.513 21.468 -16.395 1.00 151.94 208 GLU D C 1
ATOM 14848 O O . GLU D 1 229 ? 46.382 20.719 -15.941 1.00 157.52 208 GLU D O 1
ATOM 14854 N N . GLU D 1 230 ? 45.479 21.844 -17.676 1.00 154.87 209 GLU D N 1
ATOM 14855 C CA . GLU D 1 230 ? 46.516 21.423 -18.624 1.00 159.38 209 GLU D CA 1
ATOM 14856 C C . GLU D 1 230 ? 47.888 21.938 -18.225 1.00 157.43 209 GLU D C 1
ATOM 14857 O O . GLU D 1 230 ? 48.837 21.164 -18.138 1.00 160.69 209 GLU D O 1
ATOM 14863 N N . GLN D 1 231 ? 47.987 23.242 -17.976 1.00 154.38 210 GLN D N 1
ATOM 14864 C CA . GLN D 1 231 ? 49.251 23.845 -17.543 1.00 155.01 210 GLN D CA 1
ATOM 14865 C C . GLN D 1 231 ? 49.394 23.840 -16.008 1.00 155.20 210 GLN D C 1
ATOM 14866 O O . GLN D 1 231 ? 50.190 24.602 -15.465 1.00 153.69 210 GLN D O 1
ATOM 14872 N N . LYS D 1 232 ? 48.651 22.969 -15.317 1.00 157.31 211 LYS D N 1
ATOM 14873 C CA . LYS D 1 232 ? 48.634 22.943 -13.851 1.00 156.33 211 LYS D CA 1
ATOM 14874 C C . LYS D 1 232 ? 48.642 24.384 -13.352 1.00 150.29 211 LYS D C 1
ATOM 14875 O O . LYS D 1 232 ? 49.560 24.800 -12.655 1.00 149.71 211 LYS D O 1
ATOM 14881 N N . ALA D 1 233 ? 47.630 25.151 -13.732 1.00 145.48 212 ALA D N 1
ATOM 14882 C CA . ALA D 1 233 ? 47.717 26.601 -13.620 1.00 143.49 212 ALA D CA 1
ATOM 14883 C C . ALA D 1 233 ? 47.577 27.119 -12.179 1.00 143.00 212 ALA D C 1
ATOM 14884 O O . ALA D 1 233 ? 48.393 27.920 -11.738 1.00 150.52 212 ALA D O 1
ATOM 14886 N N . ASN D 1 234 ? 46.572 26.647 -11.446 1.00 140.00 213 ASN D N 1
ATOM 14887 C CA . ASN D 1 234 ? 46.149 27.272 -10.170 1.00 136.39 213 ASN D CA 1
ATOM 14888 C C . ASN D 1 234 ? 45.861 28.785 -10.267 1.00 129.38 213 ASN D C 1
ATOM 14889 O O . ASN D 1 234 ? 46.711 29.638 -9.986 1.00 126.47 213 ASN D O 1
ATOM 14894 N N . ILE D 1 235 ? 44.639 29.082 -10.687 1.00 125.16 214 ILE D N 1
ATOM 14895 C CA . ILE D 1 235 ? 44.089 30.424 -10.685 1.00 120.95 214 ILE D CA 1
ATOM 14896 C C . ILE D 1 235 ? 42.654 30.310 -10.202 1.00 117.79 214 ILE D C 1
ATOM 14897 O O . ILE D 1 235 ? 41.965 29.330 -10.494 1.00 119.19 214 ILE D O 1
ATOM 14902 N N . SER D 1 236 ? 42.187 31.308 -9.471 1.00 115.74 215 SER D N 1
ATOM 14903 C CA . SER D 1 236 ? 40.809 31.290 -9.005 1.00 112.82 215 SER D CA 1
ATOM 14904 C C . SER D 1 236 ? 39.879 31.788 -10.103 1.00 111.95 215 SER D C 1
ATOM 14905 O O . SER D 1 236 ? 40.171 32.785 -10.780 1.00 107.86 215 SER D O 1
ATOM 14908 N N . VAL D 1 237 ? 38.778 31.063 -10.292 1.00 110.09 216 VAL D N 1
ATOM 14909 C CA . VAL D 1 237 ? 37.818 31.377 -11.326 1.00 107.03 216 VAL D CA 1
ATOM 14910 C C . VAL D 1 237 ? 36.528 31.888 -10.700 1.00 105.44 216 VAL D C 1
ATOM 14911 O O . VAL D 1 237 ? 35.935 31.239 -9.826 1.00 97.70 216 VAL D O 1
ATOM 14915 N N . PHE D 1 238 ? 36.112 33.072 -11.161 1.00 106.28 217 PHE D N 1
ATOM 14916 C CA . PHE D 1 238 ? 34.992 33.824 -10.578 1.00 102.49 217 PHE D CA 1
ATOM 14917 C C . PHE D 1 238 ? 33.974 34.159 -11.657 1.00 97.46 217 PHE D C 1
ATOM 14918 O O . PHE D 1 238 ? 34.187 35.092 -12.399 1.00 101.21 217 PHE D O 1
ATOM 14926 N N . PRO D 1 239 ? 32.870 33.411 -11.743 1.00 94.37 218 PRO D N 1
ATOM 14927 C CA . PRO D 1 239 ? 31.808 33.641 -12.708 1.00 94.83 218 PRO D CA 1
ATOM 14928 C C . PRO D 1 239 ? 31.165 35.012 -12.632 1.00 94.96 218 PRO D C 1
ATOM 14929 O O . PRO D 1 239 ? 31.193 35.627 -11.564 1.00 95.42 218 PRO D O 1
ATOM 14933 N N . LYS D 1 240 ? 30.560 35.468 -13.733 1.00 94.38 219 LYS D N 1
ATOM 14934 C CA . LYS D 1 240 ? 29.898 36.766 -13.732 1.00 96.11 219 LYS D CA 1
ATOM 14935 C C . LYS D 1 240 ? 28.356 36.785 -13.775 1.00 100.08 219 LYS D C 1
ATOM 14936 O O . LYS D 1 240 ? 27.779 37.867 -13.806 1.00 110.25 219 LYS D O 1
ATOM 14942 N N . ILE D 1 241 ? 27.678 35.641 -13.710 1.00 98.80 220 ILE D N 1
ATOM 14943 C CA . ILE D 1 241 ? 26.202 35.624 -13.513 1.00 93.40 220 ILE D CA 1
ATOM 14944 C C . ILE D 1 241 ? 25.498 36.913 -13.905 1.00 92.94 220 ILE D C 1
ATOM 14945 O O . ILE D 1 241 ? 25.395 37.834 -13.080 1.00 84.20 220 ILE D O 1
ATOM 14950 N N . GLU D 1 242 ? 25.015 36.970 -15.151 1.00 101.48 221 GLU D N 1
ATOM 14951 C CA . GLU D 1 242 ? 24.372 38.187 -15.705 1.00 107.49 221 GLU D CA 1
ATOM 14952 C C . GLU D 1 242 ? 22.929 37.974 -16.171 1.00 108.19 221 GLU D C 1
ATOM 14953 O O . GLU D 1 242 ? 22.307 38.910 -16.697 1.00 114.70 221 GLU D O 1
ATOM 14959 N N . ASN D 1 243 ? 22.394 36.768 -15.997 1.00 105.71 222 ASN D N 1
ATOM 14960 C CA . ASN D 1 243 ? 21.033 36.486 -16.441 1.00 112.46 222 ASN D CA 1
ATOM 14961 C C . ASN D 1 243 ? 20.306 35.408 -15.627 1.00 114.38 222 ASN D C 1
ATOM 14962 O O . ASN D 1 243 ? 20.893 34.777 -14.750 1.00 117.70 222 ASN D O 1
ATOM 14967 N N . GLN D 1 244 ? 19.030 35.190 -15.945 1.00 115.43 223 GLN D N 1
ATOM 14968 C CA . GLN D 1 244 ? 18.203 34.252 -15.185 1.00 111.02 223 GLN D CA 1
ATOM 14969 C C . GLN D 1 244 ? 18.778 32.868 -15.109 1.00 109.18 223 GLN D C 1
ATOM 14970 O O . GLN D 1 244 ? 18.817 32.283 -14.046 1.00 110.90 223 GLN D O 1
ATOM 14976 N N . GLU D 1 245 ? 19.238 32.338 -16.226 1.00 112.97 224 GLU D N 1
ATOM 14977 C CA . GLU D 1 245 ? 19.790 30.995 -16.221 1.00 117.33 224 GLU D CA 1
ATOM 14978 C C . GLU D 1 245 ? 20.914 30.876 -15.202 1.00 114.83 224 GLU D C 1
ATOM 14979 O O . GLU D 1 245 ? 21.080 29.822 -14.593 1.00 115.83 224 GLU D O 1
ATOM 14985 N N . GLY D 1 246 ? 21.674 31.956 -15.018 1.00 110.57 225 GLY D N 1
ATOM 14986 C CA . GLY D 1 246 ? 22.769 31.984 -14.045 1.00 107.37 225 GLY D CA 1
ATOM 14987 C C . GLY D 1 246 ? 22.264 32.111 -12.622 1.00 103.34 225 GLY D C 1
ATOM 14988 O O . GLY D 1 246 ? 22.715 31.380 -11.730 1.00 105.16 225 GLY D O 1
ATOM 14989 N N . ILE D 1 247 ? 21.324 33.034 -12.413 1.00 97.77 226 ILE D N 1
ATOM 14990 C CA . ILE D 1 247 ? 20.654 33.187 -11.113 1.00 94.47 226 ILE D CA 1
ATOM 14991 C C . ILE D 1 247 ? 20.068 31.825 -10.732 1.00 96.57 226 ILE D C 1
ATOM 14992 O O . ILE D 1 247 ? 20.319 31.284 -9.648 1.00 95.85 226 ILE D O 1
ATOM 14997 N N . ASP D 1 248 ? 19.308 31.259 -11.660 1.00 98.88 227 ASP D N 1
ATOM 14998 C CA . ASP D 1 248 ? 18.659 29.983 -11.432 1.00 101.04 227 ASP D CA 1
ATOM 14999 C C . ASP D 1 248 ? 19.651 28.892 -11.050 1.00 102.80 227 ASP D C 1
ATOM 15000 O O . ASP D 1 248 ? 19.346 28.083 -10.197 1.00 106.99 227 ASP D O 1
ATOM 15005 N N . ASN D 1 249 ? 20.828 28.868 -11.666 1.00 102.82 228 ASN D N 1
ATOM 15006 C CA . ASN D 1 249 ? 21.783 27.795 -11.414 1.00 106.53 228 ASN D CA 1
ATOM 15007 C C . ASN D 1 249 ? 22.864 28.188 -10.430 1.00 104.78 228 ASN D C 1
ATOM 15008 O O . ASN D 1 249 ? 23.970 27.641 -10.466 1.00 106.42 228 ASN D O 1
ATOM 15013 N N . ILE D 1 250 ? 22.559 29.106 -9.523 1.00 99.47 229 ILE D N 1
ATOM 15014 C CA . ILE D 1 250 ? 23.622 29.661 -8.700 1.00 98.17 229 ILE D CA 1
ATOM 15015 C C . ILE D 1 250 ? 24.356 28.623 -7.850 1.00 101.97 229 ILE D C 1
ATOM 15016 O O . ILE D 1 250 ? 25.578 28.695 -7.709 1.00 104.77 229 ILE D O 1
ATOM 15021 N N . GLU D 1 251 ? 23.630 27.653 -7.309 1.00 103.09 230 GLU D N 1
ATOM 15022 C CA . GLU D 1 251 ? 24.256 26.673 -6.445 1.00 106.12 230 GLU D CA 1
ATOM 15023 C C . GLU D 1 251 ? 25.220 25.782 -7.212 1.00 109.18 230 GLU D C 1
ATOM 15024 O O . GLU D 1 251 ? 26.359 25.569 -6.785 1.00 108.69 230 GLU D O 1
ATOM 15030 N N . GLU D 1 252 ? 24.776 25.303 -8.368 1.00 112.59 231 GLU D N 1
ATOM 15031 C CA . GLU D 1 252 ? 25.575 24.379 -9.190 1.00 117.18 231 GLU D CA 1
ATOM 15032 C C . GLU D 1 252 ? 26.808 25.052 -9.797 1.00 112.91 231 GLU D C 1
ATOM 15033 O O . GLU D 1 252 ? 27.787 24.376 -10.103 1.00 111.47 231 GLU D O 1
ATOM 15039 N N . ILE D 1 253 ? 26.746 26.373 -9.985 1.00 109.38 232 ILE D N 1
ATOM 15040 C CA . ILE D 1 253 ? 27.860 27.127 -10.555 1.00 107.34 232 ILE D CA 1
ATOM 15041 C C . ILE D 1 253 ? 28.928 27.292 -9.507 1.00 109.33 232 ILE D C 1
ATOM 15042 O O . ILE D 1 253 ? 30.104 27.038 -9.770 1.00 115.97 232 ILE D O 1
ATOM 15047 N N . LEU D 1 254 ? 28.507 27.727 -8.322 1.00 105.90 233 LEU D N 1
ATOM 15048 C CA . LEU D 1 254 ? 29.392 27.820 -7.179 1.00 102.96 233 LEU D CA 1
ATOM 15049 C C . LEU D 1 254 ? 30.018 26.463 -6.862 1.00 106.77 233 LEU D C 1
ATOM 15050 O O . LEU D 1 254 ? 31.215 26.382 -6.627 1.00 108.01 233 LEU D O 1
ATOM 15055 N N . GLU D 1 255 ? 29.239 25.391 -6.917 1.00 108.64 234 GLU D N 1
ATOM 15056 C CA . GLU D 1 255 ? 29.791 24.061 -6.720 1.00 115.47 234 GLU D CA 1
ATOM 15057 C C . GLU D 1 255 ? 31.146 23.931 -7.433 1.00 117.46 234 GLU D C 1
ATOM 15058 O O . GLU D 1 255 ? 32.102 23.379 -6.905 1.00 123.94 234 GLU D O 1
ATOM 15064 N N . VAL D 1 256 ? 31.208 24.458 -8.647 1.00 116.39 235 VAL D N 1
ATOM 15065 C CA . VAL D 1 256 ? 32.343 24.294 -9.540 1.00 114.40 235 VAL D CA 1
ATOM 15066 C C . VAL D 1 256 ? 33.273 25.505 -9.548 1.00 111.42 235 VAL D C 1
ATOM 15067 O O . VAL D 1 256 ? 34.330 25.447 -10.130 1.00 114.18 235 VAL D O 1
ATOM 15071 N N . SER D 1 257 ? 32.902 26.590 -8.882 1.00 110.27 236 SER D N 1
ATOM 15072 C CA . SER D 1 257 ? 33.668 27.838 -8.958 1.00 108.39 236 SER D CA 1
ATOM 15073 C C . SER D 1 257 ? 34.442 28.126 -7.704 1.00 105.20 236 SER D C 1
ATOM 15074 O O . SER D 1 257 ? 34.142 27.581 -6.673 1.00 112.80 236 SER D O 1
ATOM 15077 N N . ASP D 1 258 ? 35.432 29.002 -7.807 1.00 101.61 237 ASP D N 1
ATOM 15078 C CA . ASP D 1 258 ? 36.263 29.393 -6.682 1.00 101.61 237 ASP D CA 1
ATOM 15079 C C . ASP D 1 258 ? 35.770 30.695 -6.057 1.00 99.40 237 ASP D C 1
ATOM 15080 O O . ASP D 1 258 ? 36.305 31.139 -5.055 1.00 100.77 237 ASP D O 1
ATOM 15085 N N . GLY D 1 259 ? 34.754 31.322 -6.636 1.00 100.45 238 GLY D N 1
ATOM 15086 C CA . GLY D 1 259 ? 34.262 32.606 -6.108 1.00 98.18 238 GLY D CA 1
ATOM 15087 C C . GLY D 1 259 ? 33.102 33.096 -6.932 1.00 95.37 238 GLY D C 1
ATOM 15088 O O . GLY D 1 259 ? 32.445 32.283 -7.571 1.00 101.37 238 GLY D O 1
ATOM 15089 N N . LEU D 1 260 ? 32.855 34.408 -6.955 1.00 92.01 239 LEU D N 1
ATOM 15090 C CA . LEU D 1 260 ? 31.761 34.972 -7.784 1.00 88.49 239 LEU D CA 1
ATOM 15091 C C . LEU D 1 260 ? 31.758 36.498 -7.966 1.00 89.05 239 LEU D C 1
ATOM 15092 O O . LEU D 1 260 ? 32.225 37.267 -7.114 1.00 87.51 239 LEU D O 1
ATOM 15097 N N . MET D 1 261 ? 31.233 36.938 -9.106 1.00 92.00 240 MET D N 1
ATOM 15098 C CA . MET D 1 261 ? 31.078 38.364 -9.355 1.00 91.65 240 MET D CA 1
ATOM 15099 C C . MET D 1 261 ? 29.632 38.672 -9.655 1.00 91.24 240 MET D C 1
ATOM 15100 O O . MET D 1 261 ? 28.956 37.891 -10.310 1.00 94.48 240 MET D O 1
ATOM 15105 N N . VAL D 1 262 ? 29.156 39.793 -9.130 1.00 91.84 241 VAL D N 1
ATOM 15106 C CA . VAL D 1 262 ? 27.806 40.257 -9.391 1.00 89.84 241 VAL D CA 1
ATOM 15107 C C . VAL D 1 262 ? 27.902 41.604 -10.137 1.00 89.92 241 VAL D C 1
ATOM 15108 O O . VAL D 1 262 ? 28.132 42.678 -9.552 1.00 84.97 241 VAL D O 1
ATOM 15112 N N . ALA D 1 263 ? 27.757 41.490 -11.459 1.00 111.97 242 ALA D N 1
ATOM 15113 C CA . ALA D 1 263 ? 27.704 42.621 -12.367 1.00 111.07 242 ALA D CA 1
ATOM 15114 C C . ALA D 1 263 ? 26.271 43.093 -12.409 1.00 112.13 242 ALA D C 1
ATOM 15115 O O . ALA D 1 263 ? 25.430 42.439 -13.026 1.00 113.79 242 ALA D O 1
ATOM 15117 N N . ARG D 1 264 ? 25.976 44.202 -11.735 1.00 113.50 243 ARG D N 1
ATOM 15118 C CA . ARG D 1 264 ? 24.582 44.714 -11.655 1.00 115.06 243 ARG D CA 1
ATOM 15119 C C . ARG D 1 264 ? 24.109 45.401 -12.927 1.00 115.63 243 ARG D C 1
ATOM 15120 O O . ARG D 1 264 ? 22.960 45.224 -13.337 1.00 117.87 243 ARG D O 1
ATOM 15128 N N . GLY D 1 265 ? 24.980 46.212 -13.523 1.00 114.71 244 GLY D N 1
ATOM 15129 C CA . GLY D 1 265 ? 24.675 46.860 -14.795 1.00 116.29 244 GLY D CA 1
ATOM 15130 C C . GLY D 1 265 ? 24.178 45.867 -15.831 1.00 114.68 244 GLY D C 1
ATOM 15131 O O . GLY D 1 265 ? 23.077 46.005 -16.370 1.00 112.62 244 GLY D O 1
ATOM 15132 N N . ASP D 1 266 ? 24.989 44.839 -16.050 1.00 112.82 245 ASP D N 1
ATOM 15133 C CA . ASP D 1 266 ? 24.703 43.797 -17.021 1.00 114.90 245 ASP D CA 1
ATOM 15134 C C . ASP D 1 266 ? 23.397 43.054 -16.669 1.00 116.28 245 ASP D C 1
ATOM 15135 O O . ASP D 1 266 ? 22.578 42.727 -17.539 1.00 123.10 245 ASP D O 1
ATOM 15140 N N . MET D 1 267 ? 23.198 42.821 -15.386 1.00 114.33 246 MET D N 1
ATOM 15141 C CA . MET D 1 267 ? 22.041 42.106 -14.893 1.00 117.11 246 MET D CA 1
ATOM 15142 C C . MET D 1 267 ? 20.762 42.923 -15.102 1.00 117.04 246 MET D C 1
ATOM 15143 O O . MET D 1 267 ? 19.689 42.380 -15.427 1.00 115.76 246 MET D O 1
ATOM 15148 N N . GLY D 1 268 ? 20.902 44.236 -14.925 1.00 116.04 247 GLY D N 1
ATOM 15149 C CA . GLY D 1 268 ? 19.785 45.165 -14.969 1.00 117.92 247 GLY D CA 1
ATOM 15150 C C . GLY D 1 268 ? 19.166 45.317 -16.337 1.00 121.46 247 GLY D C 1
ATOM 15151 O O . GLY D 1 268 ? 18.125 45.959 -16.471 1.00 126.80 247 GLY D O 1
ATOM 15152 N N . VAL D 1 269 ? 19.811 44.741 -17.352 1.00 122.07 248 VAL D N 1
ATOM 15153 C CA . VAL D 1 269 ? 19.252 44.658 -18.702 1.00 125.02 248 VAL D CA 1
ATOM 15154 C C . VAL D 1 269 ? 18.232 43.509 -18.818 1.00 125.87 248 VAL D C 1
ATOM 15155 O O . VAL D 1 269 ? 17.111 43.732 -19.275 1.00 128.35 248 VAL D O 1
ATOM 15159 N N . GLU D 1 270 ? 18.625 42.302 -18.398 1.00 124.85 249 GLU D N 1
ATOM 15160 C CA . GLU D 1 270 ? 17.794 41.094 -18.554 1.00 124.66 249 GLU D CA 1
ATOM 15161 C C . GLU D 1 270 ? 16.768 40.912 -17.427 1.00 123.33 249 GLU D C 1
ATOM 15162 O O . GLU D 1 270 ? 15.742 40.274 -17.627 1.00 123.44 249 GLU D O 1
ATOM 15168 N N . ILE D 1 271 ? 17.048 41.436 -16.237 1.00 122.04 250 ILE D N 1
ATOM 15169 C CA . ILE D 1 271 ? 16.064 41.390 -15.152 1.00 122.33 250 ILE D CA 1
ATOM 15170 C C . ILE D 1 271 ? 15.876 42.792 -14.599 1.00 120.54 250 ILE D C 1
ATOM 15171 O O . ILE D 1 271 ? 16.853 43.521 -14.421 1.00 116.73 250 ILE D O 1
ATOM 15176 N N . PRO D 1 272 ? 14.619 43.162 -14.310 1.00 121.73 251 PRO D N 1
ATOM 15177 C CA . PRO D 1 272 ? 14.236 44.531 -13.974 1.00 126.21 251 PRO D CA 1
ATOM 15178 C C . PRO D 1 272 ? 15.073 45.190 -12.876 1.00 129.41 251 PRO D C 1
ATOM 15179 O O . PRO D 1 272 ? 15.239 44.602 -11.795 1.00 131.96 251 PRO D O 1
ATOM 15183 N N . PRO D 1 273 ? 15.557 46.424 -13.121 1.00 133.49 252 PRO D N 1
ATOM 15184 C CA . PRO D 1 273 ? 16.222 47.180 -12.057 1.00 135.12 252 PRO D CA 1
ATOM 15185 C C . PRO D 1 273 ? 15.550 46.984 -10.680 1.00 136.04 252 PRO D C 1
ATOM 15186 O O . PRO D 1 273 ? 16.214 46.638 -9.718 1.00 132.41 252 PRO D O 1
ATOM 15190 N N . GLU D 1 274 ? 14.229 47.157 -10.630 1.00 141.53 253 GLU D N 1
ATOM 15191 C CA . GLU D 1 274 ? 13.422 47.017 -9.413 1.00 141.48 253 GLU D CA 1
ATOM 15192 C C . GLU D 1 274 ? 13.710 45.757 -8.610 1.00 137.68 253 GLU D C 1
ATOM 15193 O O . GLU D 1 274 ? 13.557 45.767 -7.402 1.00 140.85 253 GLU D O 1
ATOM 15199 N N . LYS D 1 275 ? 14.099 44.675 -9.275 1.00 134.31 254 LYS D N 1
ATOM 15200 C CA . LYS D 1 275 ? 14.242 43.384 -8.617 1.00 134.04 254 LYS D CA 1
ATOM 15201 C C . LYS D 1 275 ? 15.682 43.036 -8.270 1.00 128.10 254 LYS D C 1
ATOM 15202 O O . LYS D 1 275 ? 15.915 42.157 -7.434 1.00 131.12 254 LYS D O 1
ATOM 15208 N N . VAL D 1 276 ? 16.642 43.731 -8.885 1.00 123.79 255 VAL D N 1
ATOM 15209 C CA . VAL D 1 276 ? 18.076 43.362 -8.779 1.00 121.16 255 VAL D CA 1
ATOM 15210 C C . VAL D 1 276 ? 18.601 43.322 -7.347 1.00 121.56 255 VAL D C 1
ATOM 15211 O O . VAL D 1 276 ? 19.316 42.386 -6.986 1.00 127.95 255 VAL D O 1
ATOM 15215 N N . PRO D 1 277 ? 18.260 44.332 -6.527 1.00 118.78 256 PRO D N 1
ATOM 15216 C CA . PRO D 1 277 ? 18.805 44.364 -5.188 1.00 117.37 256 PRO D CA 1
ATOM 15217 C C . PRO D 1 277 ? 18.431 43.139 -4.404 1.00 116.78 256 PRO D C 1
ATOM 15218 O O . PRO D 1 277 ? 19.247 42.659 -3.620 1.00 118.58 256 PRO D O 1
ATOM 15222 N N . MET D 1 278 ? 17.222 42.625 -4.621 1.00 117.40 257 MET D N 1
ATOM 15223 C CA . MET D 1 278 ? 16.802 41.423 -3.921 1.00 121.10 257 MET D CA 1
ATOM 15224 C C . MET D 1 278 ? 17.573 40.202 -4.417 1.00 114.68 257 MET D C 1
ATOM 15225 O O . MET D 1 278 ? 18.005 39.342 -3.641 1.00 117.10 257 MET D O 1
ATOM 15230 N N . VAL D 1 279 ? 17.779 40.156 -5.712 1.00 110.91 258 VAL D N 1
ATOM 15231 C CA . VAL D 1 279 ? 18.544 39.086 -6.308 1.00 109.63 258 VAL D CA 1
ATOM 15232 C C . VAL D 1 279 ? 19.969 39.124 -5.817 1.00 106.69 258 VAL D C 1
ATOM 15233 O O . VAL D 1 279 ? 20.550 38.096 -5.506 1.00 108.51 258 VAL D O 1
ATOM 15237 N N . GLN D 1 280 ? 20.528 40.321 -5.751 1.00 104.51 259 GLN D N 1
ATOM 15238 C CA . GLN D 1 280 ? 21.896 40.496 -5.310 1.00 103.37 259 GLN D CA 1
ATOM 15239 C C . GLN D 1 280 ? 22.040 39.899 -3.936 1.00 105.58 259 GLN D C 1
ATOM 15240 O O . GLN D 1 280 ? 22.883 39.028 -3.728 1.00 110.24 259 GLN D O 1
ATOM 15246 N N . LYS D 1 281 ? 21.212 40.369 -3.004 1.00 106.27 260 LYS D N 1
ATOM 15247 C CA . LYS D 1 281 ? 21.190 39.837 -1.654 1.00 104.78 260 LYS D CA 1
ATOM 15248 C C . LYS D 1 281 ? 21.245 38.327 -1.688 1.00 105.90 260 LYS D C 1
ATOM 15249 O O . LYS D 1 281 ? 22.109 37.721 -1.054 1.00 106.28 260 LYS D O 1
ATOM 15255 N N . ASP D 1 282 ? 20.357 37.706 -2.447 1.00 106.02 261 ASP D N 1
ATOM 15256 C CA . ASP D 1 282 ? 20.280 36.265 -2.377 1.00 111.76 261 ASP D CA 1
ATOM 15257 C C . ASP D 1 282 ? 21.467 35.519 -2.987 1.00 109.26 261 ASP D C 1
ATOM 15258 O O . ASP D 1 282 ? 21.718 34.347 -2.655 1.00 111.15 261 ASP D O 1
ATOM 15263 N N . LEU D 1 283 ? 22.186 36.176 -3.885 1.00 106.13 262 LEU D N 1
ATOM 15264 C CA . LEU D 1 283 ? 23.379 35.575 -4.467 1.00 104.50 262 LEU D CA 1
ATOM 15265 C C . LEU D 1 283 ? 24.460 35.611 -3.421 1.00 102.48 262 LEU D C 1
ATOM 15266 O O . LEU D 1 283 ? 25.029 34.577 -3.089 1.00 106.18 262 LEU D O 1
ATOM 15271 N N . ILE D 1 284 ? 24.706 36.805 -2.886 1.00 99.71 263 ILE D N 1
ATOM 15272 C CA . ILE D 1 284 ? 25.759 37.035 -1.901 1.00 98.68 263 ILE D CA 1
ATOM 15273 C C . ILE D 1 284 ? 25.560 36.086 -0.728 1.00 102.81 263 ILE D C 1
ATOM 15274 O O . ILE D 1 284 ? 26.507 35.476 -0.226 1.00 102.72 263 ILE D O 1
ATOM 15279 N N . ARG D 1 285 ? 24.305 35.946 -0.328 1.00 108.16 264 ARG D N 1
ATOM 15280 C CA . ARG D 1 285 ? 23.915 35.008 0.710 1.00 113.60 264 ARG D CA 1
ATOM 15281 C C . ARG D 1 285 ? 24.413 33.609 0.376 1.00 113.59 264 ARG D C 1
ATOM 15282 O O . ARG D 1 285 ? 25.037 32.945 1.205 1.00 118.40 264 ARG D O 1
ATOM 15290 N N . GLN D 1 286 ? 24.170 33.177 -0.851 1.00 111.85 265 GLN D N 1
ATOM 15291 C CA . GLN D 1 286 ? 24.506 31.821 -1.255 1.00 115.29 265 GLN D CA 1
ATOM 15292 C C . GLN D 1 286 ? 26.015 31.575 -1.377 1.00 114.38 265 GLN D C 1
ATOM 15293 O O . GLN D 1 286 ? 26.453 30.418 -1.508 1.00 116.59 265 GLN D O 1
ATOM 15299 N N . CYS D 1 287 ? 26.797 32.655 -1.344 1.00 110.19 266 CYS D N 1
ATOM 15300 C CA . CYS D 1 287 ? 28.254 32.561 -1.415 1.00 110.83 266 CYS D CA 1
ATOM 15301 C C . CYS D 1 287 ? 28.805 32.511 -0.007 1.00 110.63 266 CYS D C 1
ATOM 15302 O O . CYS D 1 287 ? 29.663 31.689 0.312 1.00 115.66 266 CYS D O 1
ATOM 15305 N N . ASN D 1 288 ? 28.325 33.424 0.830 1.00 107.06 267 ASN D N 1
ATOM 15306 C CA . ASN D 1 288 ? 28.587 33.367 2.254 1.00 102.16 267 ASN D CA 1
ATOM 15307 C C . ASN D 1 288 ? 28.283 31.968 2.769 1.00 101.80 267 ASN D C 1
ATOM 15308 O O . ASN D 1 288 ? 29.043 31.430 3.531 1.00 104.38 267 ASN D O 1
ATOM 15313 N N . LYS D 1 289 ? 27.211 31.338 2.320 1.00 102.94 268 LYS D N 1
ATOM 15314 C CA . LYS D 1 289 ? 26.924 29.977 2.773 1.00 106.77 268 LYS D CA 1
ATOM 15315 C C . LYS D 1 289 ? 28.090 29.023 2.548 1.00 107.37 268 LYS D C 1
ATOM 15316 O O . LYS D 1 289 ? 28.472 28.307 3.460 1.00 109.45 268 LYS D O 1
ATOM 15322 N N . LEU D 1 290 ? 28.647 29.011 1.338 1.00 107.22 269 LEU D N 1
ATOM 15323 C CA . LEU D 1 290 ? 29.726 28.067 0.969 1.00 108.66 269 LEU D CA 1
ATOM 15324 C C . LEU D 1 290 ? 31.165 28.634 1.166 1.00 105.97 269 LEU D C 1
ATOM 15325 O O . LEU D 1 290 ? 32.166 27.961 0.871 1.00 106.41 269 LEU D O 1
ATOM 15330 N N . GLY D 1 291 ? 31.255 29.860 1.679 1.00 102.61 270 GLY D N 1
ATOM 15331 C CA . GLY D 1 291 ? 32.537 30.498 1.966 1.00 101.50 270 GLY D CA 1
ATOM 15332 C C . GLY D 1 291 ? 33.332 30.961 0.764 1.00 101.13 270 GLY D C 1
ATOM 15333 O O . GLY D 1 291 ? 34.560 31.130 0.865 1.00 99.67 270 GLY D O 1
ATOM 15334 N N . LYS D 1 292 ? 32.635 31.169 -0.362 1.00 100.70 271 LYS D N 1
ATOM 15335 C CA . LYS D 1 292 ? 33.251 31.652 -1.597 1.00 98.54 271 LYS D CA 1
ATOM 15336 C C . LYS D 1 292 ? 33.175 33.148 -1.576 1.00 96.65 271 LYS D C 1
ATOM 15337 O O . LYS D 1 292 ? 32.144 33.709 -1.254 1.00 100.17 271 LYS D O 1
ATOM 15343 N N . PRO D 1 293 ? 34.277 33.811 -1.890 1.00 97.06 272 PRO D N 1
ATOM 15344 C CA . PRO D 1 293 ? 34.303 35.261 -1.969 1.00 95.48 272 PRO D CA 1
ATOM 15345 C C . PRO D 1 293 ? 33.370 35.797 -3.052 1.00 94.82 272 PRO D C 1
ATOM 15346 O O . PRO D 1 293 ? 33.178 35.161 -4.085 1.00 95.34 272 PRO D O 1
ATOM 15350 N N . VAL D 1 294 ? 32.790 36.958 -2.794 1.00 92.80 273 VAL D N 1
ATOM 15351 C CA . VAL D 1 294 ? 31.906 37.602 -3.733 1.00 92.23 273 VAL D CA 1
ATOM 15352 C C . VAL D 1 294 ? 32.325 39.026 -3.962 1.00 92.20 273 VAL D C 1
ATOM 15353 O O . VAL D 1 294 ? 32.609 39.740 -2.991 1.00 87.77 273 VAL D O 1
ATOM 15357 N N . ILE D 1 295 ? 32.401 39.414 -5.247 1.00 93.80 274 ILE D N 1
ATOM 15358 C CA . ILE D 1 295 ? 32.731 40.784 -5.615 1.00 92.89 274 ILE D CA 1
ATOM 15359 C C . ILE D 1 295 ? 31.501 41.423 -6.104 1.00 92.84 274 ILE D C 1
ATOM 15360 O O . ILE D 1 295 ? 30.872 40.911 -6.995 1.00 95.70 274 ILE D O 1
ATOM 15365 N N . THR D 1 296 ? 31.145 42.540 -5.518 1.00 94.13 275 THR D N 1
ATOM 15366 C CA . THR D 1 296 ? 29.994 43.267 -5.991 1.00 99.52 275 THR D CA 1
ATOM 15367 C C . THR D 1 296 ? 30.520 44.297 -6.954 1.00 105.22 275 THR D C 1
ATOM 15368 O O . THR D 1 296 ? 31.488 45.013 -6.644 1.00 104.67 275 THR D O 1
ATOM 15372 N N . ALA D 1 297 ? 29.884 44.346 -8.129 1.00 109.53 276 ALA D N 1
ATOM 15373 C CA . ALA D 1 297 ? 30.482 44.958 -9.309 1.00 113.22 276 ALA D CA 1
ATOM 15374 C C . ALA D 1 297 ? 29.583 45.961 -9.970 1.00 113.29 276 ALA D C 1
ATOM 15375 O O . ALA D 1 297 ? 28.377 45.727 -10.053 1.00 114.65 276 ALA D O 1
ATOM 15377 N N . THR D 1 298 ? 30.198 47.037 -10.488 1.00 113.56 277 THR D N 1
ATOM 15378 C CA . THR D 1 298 ? 29.563 48.019 -11.400 1.00 112.26 277 THR D CA 1
ATOM 15379 C C . THR D 1 298 ? 28.621 48.937 -10.675 1.00 111.48 277 THR D C 1
ATOM 15380 O O . THR D 1 298 ? 28.084 48.577 -9.652 1.00 113.89 277 THR D O 1
ATOM 15384 N N . GLN D 1 299 ? 28.428 50.132 -11.216 1.00 114.93 278 GLN D N 1
ATOM 15385 C CA . GLN D 1 299 ? 27.467 51.112 -10.683 1.00 115.36 278 GLN D CA 1
ATOM 15386 C C . GLN D 1 299 ? 27.694 51.472 -9.230 1.00 113.49 278 GLN D C 1
ATOM 15387 O O . GLN D 1 299 ? 26.753 51.784 -8.515 1.00 111.98 278 GLN D O 1
ATOM 15393 N N . MET D 1 300 ? 28.947 51.436 -8.797 1.00 113.43 279 MET D N 1
ATOM 15394 C CA . MET D 1 300 ? 29.260 51.762 -7.425 1.00 114.44 279 MET D CA 1
ATOM 15395 C C . MET D 1 300 ? 29.345 53.262 -7.303 1.00 116.16 279 MET D C 1
ATOM 15396 O O . MET D 1 300 ? 28.394 53.882 -6.845 1.00 117.63 279 MET D O 1
ATOM 15401 N N . LEU D 1 301 ? 30.451 53.848 -7.758 1.00 117.37 280 LEU D N 1
ATOM 15402 C CA . LEU D 1 301 ? 30.673 55.302 -7.642 1.00 120.93 280 LEU D CA 1
ATOM 15403 C C . LEU D 1 301 ? 30.844 55.968 -9.018 1.00 124.81 280 LEU D C 1
ATOM 15404 O O . LEU D 1 301 ? 31.692 56.836 -9.207 1.00 127.47 280 LEU D O 1
ATOM 15409 N N . ASP D 1 302 ? 30.008 55.572 -9.970 1.00 124.92 281 ASP D N 1
ATOM 15410 C CA . ASP D 1 302 ? 30.221 55.934 -11.366 1.00 129.49 281 ASP D CA 1
ATOM 15411 C C . ASP D 1 302 ? 30.362 57.439 -11.589 1.00 134.62 281 ASP D C 1
ATOM 15412 O O . ASP D 1 302 ? 31.114 57.850 -12.469 1.00 141.04 281 ASP D O 1
ATOM 15417 N N . SER D 1 303 ? 29.683 58.257 -10.785 1.00 133.70 282 SER D N 1
ATOM 15418 C CA . SER D 1 303 ? 29.763 59.721 -10.930 1.00 137.82 282 SER D CA 1
ATOM 15419 C C . SER D 1 303 ? 31.117 60.304 -10.534 1.00 138.13 282 SER D C 1
ATOM 15420 O O . SER D 1 303 ? 31.317 61.502 -10.613 1.00 142.31 282 SER D O 1
ATOM 15423 N N . MET D 1 304 ? 32.040 59.468 -10.097 1.00 134.32 283 MET D N 1
ATOM 15424 C CA . MET D 1 304 ? 33.381 59.939 -9.754 1.00 137.35 283 MET D CA 1
ATOM 15425 C C . MET D 1 304 ? 34.395 59.765 -10.896 1.00 140.70 283 MET D C 1
ATOM 15426 O O . MET D 1 304 ? 35.613 59.929 -10.693 1.00 140.05 283 MET D O 1
ATOM 15431 N N . GLN D 1 305 ? 33.894 59.395 -12.080 1.00 142.70 284 GLN D N 1
ATOM 15432 C CA . GLN D 1 305 ? 34.643 59.562 -13.326 1.00 146.39 284 GLN D CA 1
ATOM 15433 C C . GLN D 1 305 ? 34.764 61.065 -13.554 1.00 154.51 284 GLN D C 1
ATOM 15434 O O . GLN D 1 305 ? 35.843 61.569 -13.867 1.00 159.21 284 GLN D O 1
ATOM 15440 N N . ARG D 1 306 ? 33.651 61.771 -13.342 1.00 157.95 285 ARG D N 1
ATOM 15441 C CA . ARG D 1 306 ? 33.535 63.202 -13.637 1.00 166.27 285 ARG D CA 1
ATOM 15442 C C . ARG D 1 306 ? 33.727 64.103 -12.410 1.00 169.32 285 ARG D C 1
ATOM 15443 O O . ARG D 1 306 ? 34.336 65.168 -12.525 1.00 177.11 285 ARG D O 1
ATOM 15451 N N . ASN D 1 307 ? 33.214 63.680 -11.252 1.00 165.03 286 ASN D N 1
ATOM 15452 C CA . ASN D 1 307 ? 33.256 64.492 -10.021 1.00 166.03 286 ASN D CA 1
ATOM 15453 C C . ASN D 1 307 ? 34.244 63.974 -8.968 1.00 163.60 286 ASN D C 1
ATOM 15454 O O . ASN D 1 307 ? 34.555 62.770 -8.935 1.00 158.27 286 ASN D O 1
ATOM 15459 N N . PRO D 1 308 ? 34.709 64.877 -8.073 1.00 166.17 287 PRO D N 1
ATOM 15460 C CA . PRO D 1 308 ? 35.641 64.508 -7.008 1.00 162.81 287 PRO D CA 1
ATOM 15461 C C . PRO D 1 308 ? 34.977 63.919 -5.753 1.00 158.14 287 PRO D C 1
ATOM 15462 O O . PRO D 1 308 ? 35.685 63.517 -4.833 1.00 154.36 287 PRO D O 1
ATOM 15466 N N . ARG D 1 309 ? 33.648 63.881 -5.699 1.00 158.86 288 ARG D N 1
ATOM 15467 C CA . ARG D 1 309 ? 32.960 63.210 -4.598 1.00 156.37 288 ARG D CA 1
ATOM 15468 C C . ARG D 1 309 ? 31.647 62.580 -5.032 1.00 154.09 288 ARG D C 1
ATOM 15469 O O . ARG D 1 309 ? 30.900 63.151 -5.834 1.00 155.69 288 ARG D O 1
ATOM 15477 N N . ALA D 1 310 ? 31.371 61.399 -4.479 1.00 149.19 289 ALA D N 1
ATOM 15478 C CA . ALA D 1 310 ? 30.228 60.601 -4.906 1.00 148.34 289 ALA D CA 1
ATOM 15479 C C . ALA D 1 310 ? 28.926 61.109 -4.319 1.00 151.50 289 ALA D C 1
ATOM 15480 O O . ALA D 1 310 ? 28.901 61.783 -3.293 1.00 151.59 289 ALA D O 1
ATOM 15482 N N . THR D 1 311 ? 27.839 60.772 -4.991 1.00 155.96 290 THR D N 1
ATOM 15483 C CA . THR D 1 311 ? 26.532 61.212 -4.566 1.00 161.96 290 THR D CA 1
ATOM 15484 C C . THR D 1 311 ? 26.019 60.276 -3.492 1.00 160.45 290 THR D C 1
ATOM 15485 O O . THR D 1 311 ? 26.428 59.115 -3.390 1.00 156.03 290 THR D O 1
ATOM 15489 N N . ARG D 1 312 ? 25.099 60.795 -2.704 1.00 164.34 291 ARG D N 1
ATOM 15490 C CA . ARG D 1 312 ? 24.484 60.041 -1.638 1.00 163.97 291 ARG D CA 1
ATOM 15491 C C . ARG D 1 312 ? 23.942 58.694 -2.125 1.00 155.40 291 ARG D C 1
ATOM 15492 O O . ARG D 1 312 ? 24.226 57.659 -1.539 1.00 144.81 291 ARG D O 1
ATOM 15500 N N . ALA D 1 313 ? 23.168 58.720 -3.204 1.00 157.39 292 ALA D N 1
ATOM 15501 C CA . ALA D 1 313 ? 22.570 57.505 -3.758 1.00 159.18 292 ALA D CA 1
ATOM 15502 C C . ALA D 1 313 ? 23.648 56.471 -4.005 1.00 155.84 292 ALA D C 1
ATOM 15503 O O . ALA D 1 313 ? 23.421 55.278 -3.794 1.00 152.41 292 ALA D O 1
ATOM 15505 N N . GLU D 1 314 ? 24.810 56.939 -4.467 1.00 154.85 293 GLU D N 1
ATOM 15506 C CA . GLU D 1 314 ? 25.933 56.061 -4.755 1.00 151.90 293 GLU D CA 1
ATOM 15507 C C . GLU D 1 314 ? 26.499 55.519 -3.459 1.00 147.84 293 GLU D C 1
ATOM 15508 O O . GLU D 1 314 ? 26.742 54.317 -3.356 1.00 151.71 293 GLU D O 1
ATOM 15514 N N . ALA D 1 315 ? 26.705 56.387 -2.470 1.00 144.79 294 ALA D N 1
ATOM 15515 C CA . ALA D 1 315 ? 27.205 55.925 -1.154 1.00 141.24 294 ALA D CA 1
ATOM 15516 C C . ALA D 1 315 ? 26.312 54.820 -0.560 1.00 135.69 294 ALA D C 1
ATOM 15517 O O . ALA D 1 315 ? 26.777 53.736 -0.198 1.00 127.14 294 ALA D O 1
ATOM 15519 N N . SER D 1 316 ? 25.015 55.099 -0.519 1.00 136.79 295 SER D N 1
ATOM 15520 C CA . SER D 1 316 ? 24.024 54.135 -0.060 1.00 131.19 295 SER D CA 1
ATOM 15521 C C . SER D 1 316 ? 24.247 52.782 -0.718 1.00 126.70 295 SER D C 1
ATOM 15522 O O . SER D 1 316 ? 24.306 51.749 -0.065 1.00 119.78 295 SER D O 1
ATOM 15525 N N . ASP D 1 317 ? 24.362 52.814 -2.036 1.00 127.62 296 ASP D N 1
ATOM 15526 C CA . ASP D 1 317 ? 24.539 51.622 -2.819 1.00 124.80 296 ASP D CA 1
ATOM 15527 C C . ASP D 1 317 ? 25.675 50.815 -2.234 1.00 118.01 296 ASP D C 1
ATOM 15528 O O . ASP D 1 317 ? 25.503 49.633 -1.949 1.00 114.85 296 ASP D O 1
ATOM 15533 N N . VAL D 1 318 ? 26.827 51.469 -2.074 1.00 115.16 297 VAL D N 1
ATOM 15534 C CA . VAL D 1 318 ? 28.052 50.794 -1.670 1.00 115.79 297 VAL D CA 1
ATOM 15535 C C . VAL D 1 318 ? 27.836 50.148 -0.317 1.00 116.25 297 VAL D C 1
ATOM 15536 O O . VAL D 1 318 ? 28.134 48.964 -0.123 1.00 113.84 297 VAL D O 1
ATOM 15540 N N . ALA D 1 319 ? 27.282 50.915 0.615 1.00 98.89 298 ALA D N 1
ATOM 15541 C CA . ALA D 1 319 ? 27.009 50.371 1.956 1.00 92.48 298 ALA D CA 1
ATOM 15542 C C . ALA D 1 319 ? 26.157 49.116 1.834 1.00 91.48 298 ALA D C 1
ATOM 15543 O O . ALA D 1 319 ? 26.578 48.058 2.229 1.00 91.54 298 ALA D O 1
ATOM 15545 N N . ASN D 1 320 ? 24.996 49.204 1.204 1.00 95.41 299 ASN D N 1
ATOM 15546 C CA . ASN D 1 320 ? 24.157 48.023 1.064 1.00 94.81 299 ASN D CA 1
ATOM 15547 C C . ASN D 1 320 ? 24.968 46.862 0.576 1.00 90.29 299 ASN D C 1
ATOM 15548 O O . ASN D 1 320 ? 24.704 45.740 0.960 1.00 91.18 299 ASN D O 1
ATOM 15553 N N . ALA D 1 321 ? 25.948 47.132 -0.282 1.00 89.15 300 ALA D N 1
ATOM 15554 C CA . ALA D 1 321 ? 26.813 46.087 -0.795 1.00 89.78 300 ALA D CA 1
ATOM 15555 C C . ALA D 1 321 ? 27.456 45.360 0.354 1.00 86.05 300 ALA D C 1
ATOM 15556 O O . ALA D 1 321 ? 27.599 44.131 0.325 1.00 85.23 300 ALA D O 1
ATOM 15558 N N . ILE D 1 322 ? 27.830 46.139 1.360 1.00 85.85 301 ILE D N 1
ATOM 15559 C CA . ILE D 1 322 ? 28.503 45.613 2.535 1.00 87.33 301 ILE D CA 1
ATOM 15560 C C . ILE D 1 322 ? 27.520 44.926 3.464 1.00 90.61 301 ILE D C 1
ATOM 15561 O O . ILE D 1 322 ? 27.747 43.785 3.833 1.00 95.80 301 ILE D O 1
ATOM 15566 N N . TYR D 1 323 ? 26.423 45.594 3.812 1.00 93.02 302 TYR D N 1
ATOM 15567 C CA . TYR D 1 323 ? 25.400 44.979 4.655 1.00 97.97 302 TYR D CA 1
ATOM 15568 C C . TYR D 1 323 ? 24.866 43.657 4.078 1.00 101.15 302 TYR D C 1
ATOM 15569 O O . TYR D 1 323 ? 24.506 42.729 4.834 1.00 101.45 302 TYR D O 1
ATOM 15578 N N . ASP D 1 324 ? 24.834 43.566 2.749 1.00 101.33 303 ASP D N 1
ATOM 15579 C CA . ASP D 1 324 ? 24.395 42.353 2.074 1.00 103.32 303 ASP D CA 1
ATOM 15580 C C . ASP D 1 324 ? 25.392 41.223 2.284 1.00 99.73 303 ASP D C 1
ATOM 15581 O O . ASP D 1 324 ? 24.990 40.066 2.381 1.00 103.73 303 ASP D O 1
ATOM 15586 N N . GLY D 1 325 ? 26.680 41.556 2.349 1.00 93.98 304 GLY D N 1
ATOM 15587 C CA . GLY D 1 325 ? 27.701 40.596 2.794 1.00 95.19 304 GLY D CA 1
ATOM 15588 C C . GLY D 1 325 ? 28.854 40.340 1.855 1.00 91.14 304 GLY D C 1
ATOM 15589 O O . GLY D 1 325 ? 29.370 39.227 1.776 1.00 87.82 304 GLY D O 1
ATOM 15590 N N . THR D 1 326 ? 29.300 41.382 1.183 1.00 93.46 305 THR D N 1
ATOM 15591 C CA . THR D 1 326 ? 30.206 41.200 0.075 1.00 98.53 305 THR D CA 1
ATOM 15592 C C . THR D 1 326 ? 31.610 41.057 0.602 1.00 98.15 305 THR D C 1
ATOM 15593 O O . THR D 1 326 ? 31.996 41.793 1.490 1.00 108.30 305 THR D O 1
ATOM 15597 N N . ASP D 1 327 ? 32.373 40.102 0.082 1.00 98.58 306 ASP D N 1
ATOM 15598 C CA . ASP D 1 327 ? 33.761 40.016 0.462 1.00 91.16 306 ASP D CA 1
ATOM 15599 C C . ASP D 1 327 ? 34.451 41.221 -0.177 1.00 91.85 306 ASP D C 1
ATOM 15600 O O . ASP D 1 327 ? 35.399 41.748 0.383 1.00 92.82 306 ASP D O 1
ATOM 15605 N N . ALA D 1 328 ? 33.950 41.720 -1.308 1.00 94.06 307 ALA D N 1
ATOM 15606 C CA . ALA D 1 328 ? 34.668 42.814 -2.004 1.00 96.09 307 ALA D CA 1
ATOM 15607 C C . ALA D 1 328 ? 33.865 43.803 -2.860 1.00 92.07 307 ALA D C 1
ATOM 15608 O O . ALA D 1 328 ? 32.764 43.538 -3.320 1.00 98.68 307 ALA D O 1
ATOM 15610 N N . VAL D 1 329 ? 34.462 44.952 -3.090 1.00 87.45 308 VAL D N 1
ATOM 15611 C CA . VAL D 1 329 ? 33.811 45.996 -3.840 1.00 89.65 308 VAL D CA 1
ATOM 15612 C C . VAL D 1 329 ? 34.665 46.443 -5.033 1.00 96.13 308 VAL D C 1
ATOM 15613 O O . VAL D 1 329 ? 35.864 46.619 -4.891 1.00 107.81 308 VAL D O 1
ATOM 15617 N N . MET D 1 330 ? 34.061 46.618 -6.210 1.00 100.30 309 MET D N 1
ATOM 15618 C CA . MET D 1 330 ? 34.834 46.877 -7.453 1.00 101.54 309 MET D CA 1
ATOM 15619 C C . MET D 1 330 ? 34.594 48.248 -8.055 1.00 99.97 309 MET D C 1
ATOM 15620 O O . MET D 1 330 ? 33.471 48.687 -8.218 1.00 98.11 309 MET D O 1
ATOM 15625 N N . LEU D 1 331 ? 35.668 48.911 -8.427 1.00 103.05 310 LEU D N 1
ATOM 15626 C CA . LEU D 1 331 ? 35.562 50.138 -9.199 1.00 108.73 310 LEU D CA 1
ATOM 15627 C C . LEU D 1 331 ? 35.882 49.848 -10.673 1.00 114.94 310 LEU D C 1
ATOM 15628 O O . LEU D 1 331 ? 36.926 49.252 -10.973 1.00 113.55 310 LEU D O 1
ATOM 15633 N N . SER D 1 332 ? 34.985 50.250 -11.580 1.00 118.30 311 SER D N 1
ATOM 15634 C CA . SER D 1 332 ? 35.199 50.056 -13.024 1.00 124.69 311 SER D CA 1
ATOM 15635 C C . SER D 1 332 ? 35.854 51.307 -13.634 1.00 130.82 311 SER D C 1
ATOM 15636 O O . SER D 1 332 ? 37.055 51.541 -13.420 1.00 132.99 311 SER D O 1
ATOM 15639 N N . GLY D 1 333 ? 35.070 52.105 -14.372 1.00 132.69 312 GLY D N 1
ATOM 15640 C CA . GLY D 1 333 ? 35.587 53.259 -15.118 1.00 132.20 312 GLY D CA 1
ATOM 15641 C C . GLY D 1 333 ? 36.171 54.361 -14.250 1.00 129.32 312 GLY D C 1
ATOM 15642 O O . GLY D 1 333 ? 37.076 55.082 -14.670 1.00 133.00 312 GLY D O 1
ATOM 15643 N N . GLU D 1 334 ? 35.657 54.478 -13.032 1.00 125.67 313 GLU D N 1
ATOM 15644 C CA . GLU D 1 334 ? 36.145 55.458 -12.053 1.00 122.92 313 GLU D CA 1
ATOM 15645 C C . GLU D 1 334 ? 37.678 55.511 -11.977 1.00 118.92 313 GLU D C 1
ATOM 15646 O O . GLU D 1 334 ? 38.262 56.591 -11.904 1.00 120.03 313 GLU D O 1
ATOM 15652 N N . THR D 1 335 ? 38.313 54.339 -11.980 1.00 111.52 314 THR D N 1
ATOM 15653 C CA . THR D 1 335 ? 39.765 54.233 -11.847 1.00 106.66 314 THR D CA 1
ATOM 15654 C C . THR D 1 335 ? 40.479 54.063 -13.196 1.00 105.80 314 THR D C 1
ATOM 15655 O O . THR D 1 335 ? 41.639 54.438 -13.326 1.00 103.87 314 THR D O 1
ATOM 15659 N N . ALA D 1 336 ? 39.800 53.484 -14.180 1.00 105.53 315 ALA D N 1
ATOM 15660 C CA . ALA D 1 336 ? 40.437 53.162 -15.465 1.00 112.72 315 ALA D CA 1
ATOM 15661 C C . ALA D 1 336 ? 40.512 54.378 -16.421 1.00 120.97 315 ALA D C 1
ATOM 15662 O O . ALA D 1 336 ? 41.558 54.662 -17.033 1.00 123.90 315 ALA D O 1
ATOM 15664 N N . ALA D 1 337 ? 39.401 55.092 -16.552 1.00 120.12 316 ALA D N 1
ATOM 15665 C CA . ALA D 1 337 ? 39.369 56.256 -17.403 1.00 125.70 316 ALA D CA 1
ATOM 15666 C C . ALA D 1 337 ? 38.531 57.371 -16.792 1.00 126.13 316 ALA D C 1
ATOM 15667 O O . ALA D 1 337 ? 37.713 57.987 -17.476 1.00 133.37 316 ALA D O 1
ATOM 15669 N N . GLY D 1 338 ? 38.758 57.643 -15.512 1.00 121.47 317 GLY D N 1
ATOM 15670 C CA . GLY D 1 338 ? 38.047 58.700 -14.793 1.00 121.49 317 GLY D CA 1
ATOM 15671 C C . GLY D 1 338 ? 39.040 59.765 -14.387 1.00 126.03 317 GLY D C 1
ATOM 15672 O O . GLY D 1 338 ? 40.249 59.494 -14.322 1.00 127.88 317 GLY D O 1
ATOM 15673 N N . LEU D 1 339 ? 38.543 60.980 -14.148 1.00 130.13 318 LEU D N 1
ATOM 15674 C CA . LEU D 1 339 ? 39.409 62.140 -13.843 1.00 133.96 318 LEU D CA 1
ATOM 15675 C C . LEU D 1 339 ? 39.861 62.045 -12.392 1.00 132.63 318 LEU D C 1
ATOM 15676 O O . LEU D 1 339 ? 40.945 62.506 -12.019 1.00 135.70 318 LEU D O 1
ATOM 15681 N N . TYR D 1 340 ? 39.013 61.450 -11.571 1.00 130.31 319 TYR D N 1
ATOM 15682 C CA . TYR D 1 340 ? 39.349 61.228 -10.175 1.00 128.50 319 TYR D CA 1
ATOM 15683 C C . TYR D 1 340 ? 39.380 59.733 -9.997 1.00 123.98 319 TYR D C 1
ATOM 15684 O O . TYR D 1 340 ? 38.348 59.085 -10.129 1.00 121.24 319 TYR D O 1
ATOM 15693 N N . PRO D 1 341 ? 40.586 59.174 -9.834 1.00 126.53 320 PRO D N 1
ATOM 15694 C CA . PRO D 1 341 ? 40.755 57.765 -9.515 1.00 129.06 320 PRO D CA 1
ATOM 15695 C C . PRO D 1 341 ? 41.161 57.540 -8.044 1.00 128.38 320 PRO D C 1
ATOM 15696 O O . PRO D 1 341 ? 40.452 56.845 -7.323 1.00 126.58 320 PRO D O 1
ATOM 15700 N N . GLU D 1 342 ? 42.285 58.112 -7.612 1.00 129.70 321 GLU D N 1
ATOM 15701 C CA . GLU D 1 342 ? 42.678 58.059 -6.204 1.00 129.78 321 GLU D CA 1
ATOM 15702 C C . GLU D 1 342 ? 41.485 58.381 -5.321 1.00 127.33 321 GLU D C 1
ATOM 15703 O O . GLU D 1 342 ? 41.121 57.605 -4.439 1.00 133.52 321 GLU D O 1
ATOM 15709 N N . GLU D 1 343 ? 40.854 59.513 -5.587 1.00 125.44 322 GLU D N 1
ATOM 15710 C CA . GLU D 1 343 ? 39.722 59.962 -4.787 1.00 121.85 322 GLU D CA 1
ATOM 15711 C C . GLU D 1 343 ? 38.661 58.873 -4.759 1.00 113.99 322 GLU D C 1
ATOM 15712 O O . GLU D 1 343 ? 38.129 58.542 -3.696 1.00 105.59 322 GLU D O 1
ATOM 15718 N N . ALA D 1 344 ? 38.390 58.308 -5.933 1.00 110.51 323 ALA D N 1
ATOM 15719 C CA . ALA D 1 344 ? 37.462 57.199 -6.066 1.00 108.91 323 ALA D CA 1
ATOM 15720 C C . ALA D 1 344 ? 37.790 55.990 -5.139 1.00 104.30 323 ALA D C 1
ATOM 15721 O O . ALA D 1 344 ? 36.877 55.311 -4.652 1.00 100.28 323 ALA D O 1
ATOM 15723 N N . VAL D 1 345 ? 39.074 55.712 -4.928 1.00 102.17 324 VAL D N 1
ATOM 15724 C CA . VAL D 1 345 ? 39.482 54.583 -4.107 1.00 101.57 324 VAL D CA 1
ATOM 15725 C C . VAL D 1 345 ? 39.445 54.966 -2.625 1.00 102.61 324 VAL D C 1
ATOM 15726 O O . VAL D 1 345 ? 38.840 54.270 -1.798 1.00 97.58 324 VAL D O 1
ATOM 15730 N N . LYS D 1 346 ? 40.064 56.100 -2.315 1.00 106.39 325 LYS D N 1
ATOM 15731 C CA . LYS D 1 346 ? 39.981 56.688 -0.987 1.00 107.93 325 LYS D CA 1
ATOM 15732 C C . LYS D 1 346 ? 38.526 56.750 -0.500 1.00 106.16 325 LYS D C 1
ATOM 15733 O O . LYS D 1 346 ? 38.210 56.326 0.592 1.00 108.07 325 LYS D O 1
ATOM 15739 N N . THR D 1 347 ? 37.629 57.247 -1.328 1.00 108.58 326 THR D N 1
ATOM 15740 C CA . THR D 1 347 ? 36.233 57.326 -0.932 1.00 108.29 326 THR D CA 1
ATOM 15741 C C . THR D 1 347 ? 35.622 55.938 -0.750 1.00 102.86 326 THR D C 1
ATOM 15742 O O . THR D 1 347 ? 34.796 55.739 0.119 1.00 97.93 326 THR D O 1
ATOM 15746 N N . MET D 1 348 ? 36.023 54.995 -1.593 1.00 103.19 327 MET D N 1
ATOM 15747 C CA . MET D 1 348 ? 35.475 53.665 -1.557 1.00 102.67 327 MET D CA 1
ATOM 15748 C C . MET D 1 348 ? 35.813 53.091 -0.228 1.00 100.81 327 MET D C 1
ATOM 15749 O O . MET D 1 348 ? 35.018 52.374 0.375 1.00 98.73 327 MET D O 1
ATOM 15754 N N . ARG D 1 349 ? 37.024 53.388 0.211 1.00 103.12 328 ARG D N 1
ATOM 15755 C CA . ARG D 1 349 ? 37.520 52.907 1.492 1.00 105.76 328 ARG D CA 1
ATOM 15756 C C . ARG D 1 349 ? 36.728 53.499 2.640 1.00 101.37 328 ARG D C 1
ATOM 15757 O O . ARG D 1 349 ? 36.173 52.778 3.456 1.00 103.33 328 ARG D O 1
ATOM 15765 N N . ASN D 1 350 ? 36.666 54.811 2.685 1.00 99.25 329 ASN D N 1
ATOM 15766 C CA . ASN D 1 350 ? 35.973 55.480 3.763 1.00 102.14 329 ASN D CA 1
ATOM 15767 C C . ASN D 1 350 ? 34.568 54.934 3.969 1.00 102.17 329 ASN D C 1
ATOM 15768 O O . ASN D 1 350 ? 34.159 54.686 5.099 1.00 98.10 329 ASN D O 1
ATOM 15773 N N . ILE D 1 351 ? 33.822 54.752 2.879 1.00 104.72 330 ILE D N 1
ATOM 15774 C CA . ILE D 1 351 ? 32.441 54.264 2.981 1.00 101.01 330 ILE D CA 1
ATOM 15775 C C . ILE D 1 351 ? 32.495 52.893 3.594 1.00 98.53 330 ILE D C 1
ATOM 15776 O O . ILE D 1 351 ? 31.714 52.589 4.482 1.00 103.88 330 ILE D O 1
ATOM 15781 N N . ALA D 1 352 ? 33.420 52.067 3.110 1.00 96.95 331 ALA D N 1
ATOM 15782 C CA . ALA D 1 352 ? 33.645 50.733 3.662 1.00 94.35 331 ALA D CA 1
ATOM 15783 C C . ALA D 1 352 ? 33.783 50.789 5.176 1.00 95.08 331 ALA D C 1
ATOM 15784 O O . ALA D 1 352 ? 32.954 50.232 5.897 1.00 103.87 331 ALA D O 1
ATOM 15786 N N . VAL D 1 353 ? 34.810 51.484 5.655 1.00 91.88 332 VAL D N 1
ATOM 15787 C CA . VAL D 1 353 ? 35.103 51.514 7.089 1.00 92.25 332 VAL D CA 1
ATOM 15788 C C . VAL D 1 353 ? 33.927 52.019 7.919 1.00 96.99 332 VAL D C 1
ATOM 15789 O O . VAL D 1 353 ? 33.661 51.478 8.989 1.00 110.35 332 VAL D O 1
ATOM 15793 N N . SER D 1 354 ? 33.224 53.036 7.422 1.00 97.97 333 SER D N 1
ATOM 15794 C CA . SER D 1 354 ? 32.038 53.602 8.102 1.00 96.47 333 SER D CA 1
ATOM 15795 C C . SER D 1 354 ? 30.892 52.605 8.158 1.00 89.41 333 SER D C 1
ATOM 15796 O O . SER D 1 354 ? 30.264 52.429 9.179 1.00 83.05 333 SER D O 1
ATOM 15799 N N . ALA D 1 355 ? 30.616 51.991 7.021 1.00 88.24 334 ALA D N 1
ATOM 15800 C CA . ALA D 1 355 ? 29.526 51.072 6.883 1.00 93.17 334 ALA D CA 1
ATOM 15801 C C . ALA D 1 355 ? 29.717 49.889 7.792 1.00 95.07 334 ALA D C 1
ATOM 15802 O O . ALA D 1 355 ? 28.736 49.259 8.222 1.00 93.23 334 ALA D O 1
ATOM 15804 N N . GLU D 1 356 ? 30.988 49.558 8.025 1.00 94.92 335 GLU D N 1
ATOM 15805 C CA . GLU D 1 356 ? 31.343 48.415 8.826 1.00 95.15 335 GLU D CA 1
ATOM 15806 C C . GLU D 1 356 ? 31.230 48.778 10.274 1.00 98.71 335 GLU D C 1
ATOM 15807 O O . GLU D 1 356 ? 30.590 48.070 11.068 1.00 105.80 335 GLU D O 1
ATOM 15813 N N . ALA D 1 357 ? 31.869 49.888 10.605 1.00 100.38 336 ALA D N 1
ATOM 15814 C CA . ALA D 1 357 ? 31.884 50.401 11.962 1.00 103.98 336 ALA D CA 1
ATOM 15815 C C . ALA D 1 357 ? 30.511 50.235 12.624 1.00 110.54 336 ALA D C 1
ATOM 15816 O O . ALA D 1 357 ? 30.410 49.734 13.761 1.00 121.45 336 ALA D O 1
ATOM 15818 N N . ALA D 1 358 ? 29.455 50.594 11.898 1.00 107.48 337 ALA D N 1
ATOM 15819 C CA . ALA D 1 358 ? 28.122 50.559 12.463 1.00 106.53 337 ALA D CA 1
ATOM 15820 C C . ALA D 1 358 ? 27.366 49.329 11.975 1.00 105.58 337 ALA D C 1
ATOM 15821 O O . ALA D 1 358 ? 26.323 49.455 11.347 1.00 111.89 337 ALA D O 1
ATOM 15823 N N . GLN D 1 359 ? 27.894 48.137 12.257 1.00 102.78 338 GLN D N 1
ATOM 15824 C CA . GLN D 1 359 ? 27.132 46.902 12.054 1.00 103.30 338 GLN D CA 1
ATOM 15825 C C . GLN D 1 359 ? 27.389 45.915 13.167 1.00 97.43 338 GLN D C 1
ATOM 15826 O O . GLN D 1 359 ? 28.426 45.967 13.800 1.00 101.05 338 GLN D O 1
ATOM 15832 N N . ASP D 1 360 ? 26.450 45.007 13.381 1.00 96.03 339 ASP D N 1
ATOM 15833 C CA . ASP D 1 360 ? 26.454 44.183 14.579 1.00 97.88 339 ASP D CA 1
ATOM 15834 C C . ASP D 1 360 ? 27.053 42.806 14.364 1.00 93.32 339 ASP D C 1
ATOM 15835 O O . ASP D 1 360 ? 26.393 41.920 13.825 1.00 94.49 339 ASP D O 1
ATOM 15840 N N . TYR D 1 361 ? 28.279 42.596 14.828 1.00 90.21 340 TYR D N 1
ATOM 15841 C CA . TYR D 1 361 ? 28.960 41.306 14.573 1.00 94.87 340 TYR D CA 1
ATOM 15842 C C . TYR D 1 361 ? 28.334 40.117 15.308 1.00 96.43 340 TYR D C 1
ATOM 15843 O O . TYR D 1 361 ? 28.692 38.971 15.047 1.00 101.75 340 TYR D O 1
ATOM 15852 N N . LYS D 1 362 ? 27.398 40.397 16.205 1.00 95.11 341 LYS D N 1
ATOM 15853 C CA . LYS D 1 362 ? 26.632 39.374 16.865 1.00 98.13 341 LYS D CA 1
ATOM 15854 C C . LYS D 1 362 ? 25.598 38.839 15.895 1.00 101.16 341 LYS D C 1
ATOM 15855 O O . LYS D 1 362 ? 25.500 37.617 15.708 1.00 97.44 341 LYS D O 1
ATOM 15861 N N . LYS D 1 363 ? 24.837 39.763 15.283 1.00 106.72 342 LYS D N 1
ATOM 15862 C CA . LYS D 1 363 ? 23.852 39.435 14.230 1.00 110.37 342 LYS D CA 1
ATOM 15863 C C . LYS D 1 363 ? 24.546 38.726 13.090 1.00 107.57 342 LYS D C 1
ATOM 15864 O O . LYS D 1 363 ? 24.072 37.679 12.627 1.00 114.09 342 LYS D O 1
ATOM 15870 N N . LEU D 1 364 ? 25.663 39.306 12.632 1.00 93.55 343 LEU D N 1
ATOM 15871 C CA . LEU D 1 364 ? 26.387 38.758 11.490 1.00 83.69 343 LEU D CA 1
ATOM 15872 C C . LEU D 1 364 ? 26.730 37.323 11.752 1.00 85.16 343 LEU D C 1
ATOM 15873 O O . LEU D 1 364 ? 26.560 36.496 10.862 1.00 88.51 343 LEU D O 1
ATOM 15878 N N . LEU D 1 365 ? 27.179 37.024 12.979 1.00 88.37 344 LEU D N 1
ATOM 15879 C CA . LEU D 1 365 ? 27.501 35.647 13.379 1.00 86.25 344 LEU D CA 1
ATOM 15880 C C . LEU D 1 365 ? 26.232 34.846 13.491 1.00 86.47 344 LEU D C 1
ATOM 15881 O O . LEU D 1 365 ? 26.104 33.786 12.889 1.00 87.25 344 LEU D O 1
ATOM 15886 N N . SER D 1 366 ? 25.284 35.372 14.248 1.00 88.71 345 SER D N 1
ATOM 15887 C CA . SER D 1 366 ? 24.005 34.712 14.432 1.00 93.49 345 SER D CA 1
ATOM 15888 C C . SER D 1 366 ? 23.367 34.263 13.100 1.00 97.44 345 SER D C 1
ATOM 15889 O O . SER D 1 366 ? 22.892 33.131 12.981 1.00 98.78 345 SER D O 1
ATOM 15892 N N . ASP D 1 367 ? 23.399 35.140 12.096 1.00 102.99 346 ASP D N 1
ATOM 15893 C CA . ASP D 1 367 ? 22.986 34.798 10.717 1.00 106.04 346 ASP D CA 1
ATOM 15894 C C . ASP D 1 367 ? 23.757 33.628 10.107 1.00 101.79 346 ASP D C 1
ATOM 15895 O O . ASP D 1 367 ? 23.133 32.695 9.600 1.00 103.14 346 ASP D O 1
ATOM 15900 N N . ARG D 1 368 ? 25.092 33.666 10.174 1.00 95.07 347 ARG D N 1
ATOM 15901 C CA . ARG D 1 368 ? 25.912 32.576 9.633 1.00 96.80 347 ARG D CA 1
ATOM 15902 C C . ARG D 1 368 ? 25.810 31.297 10.427 1.00 97.85 347 ARG D C 1
ATOM 15903 O O . ARG D 1 368 ? 25.937 30.230 9.867 1.00 102.54 347 ARG D O 1
ATOM 15911 N N . THR D 1 369 ? 25.603 31.389 11.731 1.00 102.00 348 THR D N 1
ATOM 15912 C CA . THR D 1 369 ? 25.510 30.202 12.551 1.00 106.30 348 THR D CA 1
ATOM 15913 C C . THR D 1 369 ? 24.392 29.312 12.064 1.00 114.08 348 THR D C 1
ATOM 15914 O O . THR D 1 369 ? 24.571 28.096 11.950 1.00 118.93 348 THR D O 1
ATOM 15918 N N . LYS D 1 370 ? 23.254 29.928 11.752 1.00 120.63 349 LYS D N 1
ATOM 15919 C CA . LYS D 1 370 ? 22.084 29.204 11.239 1.00 132.86 349 LYS D CA 1
ATOM 15920 C C . LYS D 1 370 ? 22.240 28.727 9.779 1.00 132.42 349 LYS D C 1
ATOM 15921 O O . LYS D 1 370 ? 21.834 27.596 9.416 1.00 125.54 349 LYS D O 1
ATOM 15927 N N . LEU D 1 371 ? 22.855 29.598 8.974 1.00 131.50 350 LEU D N 1
ATOM 15928 C CA . LEU D 1 371 ? 22.915 29.490 7.493 1.00 137.89 350 LEU D CA 1
ATOM 15929 C C . LEU D 1 371 ? 23.837 28.373 6.946 1.00 140.14 350 LEU D C 1
ATOM 15930 O O . LEU D 1 371 ? 23.433 27.650 6.022 1.00 137.37 350 LEU D O 1
ATOM 15935 N N . VAL D 1 372 ? 25.053 28.245 7.505 1.00 137.15 351 VAL D N 1
ATOM 15936 C CA . VAL D 1 372 ? 26.033 27.206 7.089 1.00 132.96 351 VAL D CA 1
ATOM 15937 C C . VAL D 1 372 ? 25.795 25.824 7.758 1.00 141.85 351 VAL D C 1
ATOM 15938 O O . VAL D 1 372 ? 25.111 25.688 8.795 1.00 142.75 351 VAL D O 1
ATOM 15942 N N . GLU D 1 373 ? 26.405 24.814 7.146 1.00 142.57 352 GLU D N 1
ATOM 15943 C CA . GLU D 1 373 ? 26.140 23.420 7.446 1.00 142.65 352 GLU D CA 1
ATOM 15944 C C . GLU D 1 373 ? 27.082 22.899 8.528 1.00 137.13 352 GLU D C 1
ATOM 15945 O O . GLU D 1 373 ? 28.057 23.562 8.906 1.00 131.60 352 GLU D O 1
ATOM 15951 N N . THR D 1 374 ? 26.771 21.711 9.036 1.00 137.78 353 THR D N 1
ATOM 15952 C CA . THR D 1 374 ? 27.626 21.021 10.002 1.00 135.44 353 THR D CA 1
ATOM 15953 C C . THR D 1 374 ? 28.648 20.153 9.251 1.00 129.79 353 THR D C 1
ATOM 15954 O O . THR D 1 374 ? 28.274 19.315 8.429 1.00 126.02 353 THR D O 1
ATOM 15958 N N . SER D 1 375 ? 29.931 20.385 9.542 1.00 124.01 354 SER D N 1
ATOM 15959 C CA . SER D 1 375 ? 31.057 19.629 8.987 1.00 120.75 354 SER D CA 1
ATOM 15960 C C . SER D 1 375 ? 32.257 19.752 9.917 1.00 115.05 354 SER D C 1
ATOM 15961 O O . SER D 1 375 ? 32.369 20.734 10.668 1.00 101.79 354 SER D O 1
ATOM 15964 N N . LEU D 1 376 ? 33.183 18.798 9.817 1.00 117.44 355 LEU D N 1
ATOM 15965 C CA . LEU D 1 376 ? 34.431 18.860 10.592 1.00 117.94 355 LEU D CA 1
ATOM 15966 C C . LEU D 1 376 ? 35.103 20.227 10.478 1.00 114.28 355 LEU D C 1
ATOM 15967 O O . LEU D 1 376 ? 35.492 20.812 11.491 1.00 110.96 355 LEU D O 1
ATOM 15972 N N . VAL D 1 377 ? 35.215 20.735 9.250 1.00 114.85 356 VAL D N 1
ATOM 15973 C CA . VAL D 1 377 ? 35.911 22.000 8.996 1.00 108.70 356 VAL D CA 1
ATOM 15974 C C . VAL D 1 377 ? 35.124 23.165 9.587 1.00 105.05 356 VAL D C 1
ATOM 15975 O O . VAL D 1 377 ? 35.700 24.073 10.214 1.00 98.72 356 VAL D O 1
ATOM 15979 N N . ASN D 1 378 ? 33.804 23.123 9.404 1.00 103.74 357 ASN D N 1
ATOM 15980 C CA . ASN D 1 378 ? 32.953 24.209 9.876 1.00 99.78 357 ASN D CA 1
ATOM 15981 C C . ASN D 1 378 ? 32.830 24.231 11.387 1.00 96.29 357 ASN D C 1
ATOM 15982 O O . ASN D 1 378 ? 32.640 25.303 11.972 1.00 91.29 357 ASN D O 1
ATOM 15987 N N . ALA D 1 379 ? 32.960 23.054 12.012 1.00 96.53 358 ALA D N 1
ATOM 15988 C CA . ALA D 1 379 ? 32.979 22.945 13.473 1.00 90.48 358 ALA D CA 1
ATOM 15989 C C . ALA D 1 379 ? 33.986 23.946 14.006 1.00 85.65 358 ALA D C 1
ATOM 15990 O O . ALA D 1 379 ? 33.663 24.814 14.828 1.00 78.41 358 ALA D O 1
ATOM 15992 N N . ILE D 1 380 ? 35.205 23.839 13.499 1.00 85.88 359 ILE D N 1
ATOM 15993 C CA . ILE D 1 380 ? 36.262 24.728 13.927 1.00 85.63 359 ILE D CA 1
ATOM 15994 C C . ILE D 1 380 ? 35.959 26.176 13.611 1.00 85.57 359 ILE D C 1
ATOM 15995 O O . ILE D 1 380 ? 36.295 27.072 14.398 1.00 85.22 359 ILE D O 1
ATOM 16000 N N . GLY D 1 381 ? 35.308 26.412 12.482 1.00 87.98 360 GLY D N 1
ATOM 16001 C CA . GLY D 1 381 ? 34.878 27.767 12.146 1.00 86.95 360 GLY D CA 1
ATOM 16002 C C . GLY D 1 381 ? 33.952 28.357 13.186 1.00 82.93 360 GLY D C 1
ATOM 16003 O O . GLY D 1 381 ? 34.244 29.410 13.755 1.00 83.56 360 GLY D O 1
ATOM 16004 N N . ILE D 1 382 ? 32.851 27.665 13.453 1.00 83.46 361 ILE D N 1
ATOM 16005 C CA . ILE D 1 382 ? 31.893 28.110 14.489 1.00 85.55 361 ILE D CA 1
ATOM 16006 C C . ILE D 1 382 ? 32.535 28.199 15.901 1.00 85.62 361 ILE D C 1
ATOM 16007 O O . ILE D 1 382 ? 32.243 29.111 16.684 1.00 84.67 361 ILE D O 1
ATOM 16012 N N . SER D 1 383 ? 33.446 27.288 16.219 1.00 83.42 362 SER D N 1
ATOM 16013 C CA . SER D 1 383 ? 34.137 27.423 17.475 1.00 82.97 362 SER D CA 1
ATOM 16014 C C . SER D 1 383 ? 34.917 28.729 17.465 1.00 77.79 362 SER D C 1
ATOM 16015 O O . SER D 1 383 ? 34.676 29.619 18.269 1.00 72.07 362 SER D O 1
ATOM 16018 N N . VAL D 1 384 ? 35.796 28.897 16.499 1.00 79.36 363 VAL D N 1
ATOM 16019 C CA . VAL D 1 384 ? 36.619 30.108 16.480 1.00 81.23 363 VAL D CA 1
ATOM 16020 C C . VAL D 1 384 ? 35.766 31.409 16.422 1.00 80.95 363 VAL D C 1
ATOM 16021 O O . VAL D 1 384 ? 36.141 32.441 16.997 1.00 75.08 363 VAL D O 1
ATOM 16025 N N . ALA D 1 385 ? 34.617 31.348 15.752 1.00 81.22 364 ALA D N 1
ATOM 16026 C CA . ALA D 1 385 ? 33.696 32.489 15.712 1.00 79.65 364 ALA D CA 1
ATOM 16027 C C . ALA D 1 385 ? 33.183 32.866 17.093 1.00 79.12 364 ALA D C 1
ATOM 16028 O O . ALA D 1 385 ? 33.450 33.959 17.581 1.00 72.21 364 ALA D O 1
ATOM 16030 N N . HIS D 1 386 ? 32.464 31.937 17.726 1.00 86.66 365 HIS D N 1
ATOM 16031 C CA . HIS D 1 386 ? 31.822 32.201 19.007 1.00 91.07 365 HIS D CA 1
ATOM 16032 C C . HIS D 1 386 ? 32.849 32.637 19.998 1.00 87.18 365 HIS D C 1
ATOM 16033 O O . HIS D 1 386 ? 32.696 33.652 20.692 1.00 85.81 365 HIS D O 1
ATOM 16040 N N . THR D 1 387 ? 33.922 31.863 20.058 1.00 80.31 366 THR D N 1
ATOM 16041 C CA . THR D 1 387 ? 34.995 32.120 20.984 1.00 74.58 366 THR D CA 1
ATOM 16042 C C . THR D 1 387 ? 35.549 33.504 20.833 1.00 72.55 366 THR D C 1
ATOM 16043 O O . THR D 1 387 ? 35.713 34.215 21.817 1.00 71.70 366 THR D O 1
ATOM 16047 N N . ALA D 1 388 ? 35.825 33.908 19.602 1.00 75.35 367 ALA D N 1
ATOM 16048 C CA . ALA D 1 388 ? 36.392 35.233 19.355 1.00 78.47 367 ALA D CA 1
ATOM 16049 C C . ALA D 1 388 ? 35.447 36.334 19.835 1.00 83.62 367 ALA D C 1
ATOM 16050 O O . ALA D 1 388 ? 35.870 37.293 20.483 1.00 85.36 367 ALA D O 1
ATOM 16052 N N . LEU D 1 389 ? 34.161 36.183 19.546 1.00 85.36 368 LEU D N 1
ATOM 16053 C CA . LEU D 1 389 ? 33.163 37.134 20.037 1.00 89.86 368 LEU D CA 1
ATOM 16054 C C . LEU D 1 389 ? 33.027 37.185 21.592 1.00 91.89 368 LEU D C 1
ATOM 16055 O O . LEU D 1 389 ? 32.926 38.270 22.187 1.00 89.00 368 LEU D O 1
ATOM 16060 N N . ASN D 1 390 ? 32.975 36.014 22.234 1.00 91.24 369 ASN D N 1
ATOM 16061 C CA . ASN D 1 390 ? 32.762 35.938 23.684 1.00 91.03 369 ASN D CA 1
ATOM 16062 C C . ASN D 1 390 ? 33.934 36.487 24.474 1.00 86.82 369 ASN D C 1
ATOM 16063 O O . ASN D 1 390 ? 33.764 37.210 25.464 1.00 84.20 369 ASN D O 1
ATOM 16068 N N . LEU D 1 391 ? 35.130 36.088 24.049 1.00 80.56 370 LEU D N 1
ATOM 16069 C CA . LEU D 1 391 ? 36.333 36.381 24.796 1.00 79.05 370 LEU D CA 1
ATOM 16070 C C . LEU D 1 391 ? 36.966 37.649 24.277 1.00 79.46 370 LEU D C 1
ATOM 16071 O O . LEU D 1 391 ? 37.957 38.125 24.818 1.00 78.70 370 LEU D O 1
ATOM 16076 N N . ASN D 1 392 ? 36.364 38.210 23.228 1.00 84.69 371 ASN D N 1
ATOM 16077 C CA . ASN D 1 392 ? 36.761 39.503 22.681 1.00 80.07 371 ASN D CA 1
ATOM 16078 C C . ASN D 1 392 ? 38.226 39.434 22.306 1.00 80.61 371 ASN D C 1
ATOM 16079 O O . ASN D 1 392 ? 39.027 40.218 22.794 1.00 83.64 371 ASN D O 1
ATOM 16084 N N . VAL D 1 393 ? 38.564 38.458 21.459 1.00 81.26 372 VAL D N 1
ATOM 16085 C CA . VAL D 1 393 ? 39.941 38.254 21.002 1.00 85.39 372 VAL D CA 1
ATOM 16086 C C . VAL D 1 393 ? 40.346 39.328 19.990 1.00 86.41 372 VAL D C 1
ATOM 16087 O O . VAL D 1 393 ? 39.550 39.719 19.146 1.00 86.87 372 VAL D O 1
ATOM 16091 N N . LYS D 1 394 ? 41.580 39.807 20.084 1.00 89.35 373 LYS D N 1
ATOM 16092 C CA . LYS D 1 394 ? 42.066 40.867 19.208 1.00 94.57 373 LYS D CA 1
ATOM 16093 C C . LYS D 1 394 ? 42.346 40.381 17.770 1.00 97.92 373 LYS D C 1
ATOM 16094 O O . LYS D 1 394 ? 42.220 41.154 16.808 1.00 93.74 373 LYS D O 1
ATOM 16100 N N . ALA D 1 395 ? 42.714 39.109 17.612 1.00 100.74 374 ALA D N 1
ATOM 16101 C CA . ALA D 1 395 ? 43.095 38.616 16.289 1.00 95.01 374 ALA D CA 1
ATOM 16102 C C . ALA D 1 395 ? 43.054 37.104 16.187 1.00 90.23 374 ALA D C 1
ATOM 16103 O O . ALA D 1 395 ? 43.453 36.415 17.113 1.00 94.91 374 ALA D O 1
ATOM 16105 N N . ILE D 1 396 ? 42.584 36.617 15.042 1.00 83.32 375 ILE D N 1
ATOM 16106 C CA . ILE D 1 396 ? 42.579 35.204 14.699 1.00 81.63 375 ILE D CA 1
ATOM 16107 C C . ILE D 1 396 ? 43.639 34.980 13.618 1.00 88.04 375 ILE D C 1
ATOM 16108 O O . ILE D 1 396 ? 43.510 35.470 12.494 1.00 88.64 375 ILE D O 1
ATOM 16113 N N . VAL D 1 397 ? 44.694 34.260 13.965 1.00 91.33 376 VAL D N 1
ATOM 16114 C CA . VAL D 1 397 ? 45.810 34.067 13.065 1.00 92.53 376 VAL D CA 1
ATOM 16115 C C . VAL D 1 397 ? 45.588 32.700 12.437 1.00 92.95 376 VAL D C 1
ATOM 16116 O O . VAL D 1 397 ? 45.543 31.686 13.138 1.00 92.83 376 VAL D O 1
ATOM 16120 N N . ALA D 1 398 ? 45.386 32.705 11.118 1.00 90.76 377 ALA D N 1
ATOM 16121 C CA . ALA D 1 398 ? 44.985 31.530 10.370 1.00 89.96 377 ALA D CA 1
ATOM 16122 C C . ALA D 1 398 ? 46.164 31.062 9.564 1.00 94.93 377 ALA D C 1
ATOM 16123 O O . ALA D 1 398 ? 46.576 31.775 8.639 1.00 95.46 377 ALA D O 1
ATOM 16125 N N . ALA D 1 399 ? 46.692 29.874 9.895 1.00 97.55 378 ALA D N 1
ATOM 16126 C CA . ALA D 1 399 ? 47.853 29.309 9.197 1.00 101.85 378 ALA D CA 1
ATOM 16127 C C . ALA D 1 399 ? 47.362 28.419 8.066 1.00 104.60 378 ALA D C 1
ATOM 16128 O O . ALA D 1 399 ? 46.718 27.387 8.293 1.00 100.31 378 ALA D O 1
ATOM 16130 N N . THR D 1 400 ? 47.663 28.845 6.842 1.00 108.48 379 THR D N 1
ATOM 16131 C CA . THR D 1 400 ? 47.179 28.182 5.634 1.00 110.54 379 THR D CA 1
ATOM 16132 C C . THR D 1 400 ? 48.297 28.039 4.645 1.00 113.68 379 THR D C 1
ATOM 16133 O O . THR D 1 400 ? 49.233 28.826 4.658 1.00 110.28 379 THR D O 1
ATOM 16137 N N . GLU D 1 401 ? 48.187 27.019 3.804 1.00 122.14 380 GLU D N 1
ATOM 16138 C CA . GLU D 1 401 ? 49.053 26.846 2.647 1.00 132.39 380 GLU D CA 1
ATOM 16139 C C . GLU D 1 401 ? 48.269 27.200 1.399 1.00 124.25 380 GLU D C 1
ATOM 16140 O O . GLU D 1 401 ? 48.769 27.904 0.540 1.00 126.72 380 GLU D O 1
ATOM 16146 N N . SER D 1 402 ? 47.030 26.723 1.323 1.00 120.81 381 SER D N 1
ATOM 16147 C CA . SER D 1 402 ? 46.126 27.016 0.206 1.00 118.55 381 SER D CA 1
ATOM 16148 C C . SER D 1 402 ? 45.339 28.321 0.400 1.00 112.32 381 SER D C 1
ATOM 16149 O O . SER D 1 402 ? 45.263 29.152 -0.499 1.00 117.70 381 SER D O 1
ATOM 16152 N N . GLY D 1 403 ? 44.755 28.491 1.574 1.00 103.33 382 GLY D N 1
ATOM 16153 C CA . GLY D 1 403 ? 43.916 29.628 1.842 1.00 98.07 382 GLY D CA 1
ATOM 16154 C C . GLY D 1 403 ? 42.562 29.230 2.402 1.00 99.50 382 GLY D C 1
ATOM 16155 O O . GLY D 1 403 ? 41.881 30.055 3.007 1.00 98.96 382 GLY D O 1
ATOM 16156 N N . SER D 1 404 ? 42.171 27.962 2.266 1.00 104.44 383 SER D N 1
ATOM 16157 C CA . SER D 1 404 ? 40.857 27.510 2.789 1.00 103.62 383 SER D CA 1
ATOM 16158 C C . SER D 1 404 ? 40.630 27.700 4.303 1.00 101.90 383 SER D C 1
ATOM 16159 O O . SER D 1 404 ? 39.501 27.933 4.707 1.00 104.93 383 SER D O 1
ATOM 16162 N N . THR D 1 405 ? 41.653 27.612 5.151 1.00 98.95 384 THR D N 1
ATOM 16163 C CA . THR D 1 405 ? 41.389 27.924 6.537 1.00 96.39 384 THR D CA 1
ATOM 16164 C C . THR D 1 405 ? 40.961 29.353 6.595 1.00 93.05 384 THR D C 1
ATOM 16165 O O . THR D 1 405 ? 39.870 29.612 7.055 1.00 101.12 384 THR D O 1
ATOM 16169 N N . ALA D 1 406 ? 41.783 30.275 6.100 1.00 92.47 385 ALA D N 1
ATOM 16170 C CA . ALA D 1 406 ? 41.448 31.721 6.102 1.00 92.60 385 ALA D CA 1
ATOM 16171 C C . ALA D 1 406 ? 40.019 31.977 5.680 1.00 91.42 385 ALA D C 1
ATOM 16172 O O . ALA D 1 406 ? 39.363 32.857 6.229 1.00 86.21 385 ALA D O 1
ATOM 16174 N N . ARG D 1 407 ? 39.544 31.197 4.713 1.00 95.70 386 ARG D N 1
ATOM 16175 C CA . ARG D 1 407 ? 38.180 31.344 4.225 1.00 99.64 386 ARG D CA 1
ATOM 16176 C C . ARG D 1 407 ? 37.196 30.695 5.180 1.00 99.03 386 ARG D C 1
ATOM 16177 O O . ARG D 1 407 ? 36.195 31.328 5.539 1.00 101.31 386 ARG D O 1
ATOM 16185 N N . THR D 1 408 ? 37.468 29.459 5.614 1.00 99.90 387 THR D N 1
ATOM 16186 C CA . THR D 1 408 ? 36.607 28.839 6.629 1.00 96.97 387 THR D CA 1
ATOM 16187 C C . THR D 1 408 ? 36.371 29.810 7.777 1.00 96.45 387 THR D C 1
ATOM 16188 O O . THR D 1 408 ? 35.242 29.945 8.217 1.00 96.26 387 THR D O 1
ATOM 16192 N N . ILE D 1 409 ? 37.420 30.497 8.246 1.00 95.09 388 ILE D N 1
ATOM 16193 C CA . ILE D 1 409 ? 37.255 31.520 9.296 1.00 91.77 388 ILE D CA 1
ATOM 16194 C C . ILE D 1 409 ? 36.516 32.770 8.818 1.00 94.45 388 ILE D C 1
ATOM 16195 O O . ILE D 1 409 ? 35.769 33.363 9.590 1.00 92.14 388 ILE D O 1
ATOM 16200 N N . SER D 1 410 ? 36.725 33.181 7.562 1.00 96.52 389 SER D N 1
ATOM 16201 C CA . SER D 1 410 ? 36.200 34.472 7.098 1.00 92.53 389 SER D CA 1
ATOM 16202 C C . SER D 1 410 ? 34.705 34.390 6.882 1.00 94.40 389 SER D C 1
ATOM 16203 O O . SER D 1 410 ? 34.024 35.415 6.963 1.00 95.76 389 SER D O 1
ATOM 16206 N N . LYS D 1 411 ? 34.185 33.191 6.625 1.00 92.16 390 LYS D N 1
ATOM 16207 C CA . LYS D 1 411 ? 32.780 33.084 6.246 1.00 98.35 390 LYS D CA 1
ATOM 16208 C C . LYS D 1 411 ? 31.862 33.458 7.420 1.00 99.02 390 LYS D C 1
ATOM 16209 O O . LYS D 1 411 ? 30.789 34.037 7.216 1.00 106.07 390 LYS D O 1
ATOM 16215 N N . TYR D 1 412 ? 32.311 33.133 8.634 1.00 94.90 391 TYR D N 1
ATOM 16216 C CA . TYR D 1 412 ? 31.559 33.409 9.879 1.00 90.05 391 TYR D CA 1
ATOM 16217 C C . TYR D 1 412 ? 31.682 34.844 10.328 1.00 86.85 391 TYR D C 1
ATOM 16218 O O . TYR D 1 412 ? 31.077 35.229 11.293 1.00 83.91 391 TYR D O 1
ATOM 16227 N N . ARG D 1 413 ? 32.514 35.618 9.654 1.00 100.10 392 ARG D N 1
ATOM 16228 C CA . ARG D 1 413 ? 32.517 37.077 9.792 1.00 100.19 392 ARG D CA 1
ATOM 16229 C C . ARG D 1 413 ? 32.681 37.538 11.236 1.00 95.77 392 ARG D C 1
ATOM 16230 O O . ARG D 1 413 ? 31.744 38.057 11.823 1.00 101.08 392 ARG D O 1
ATOM 16238 N N . PRO D 1 414 ? 33.868 37.366 11.814 1.00 93.33 393 PRO D N 1
ATOM 16239 C CA . PRO D 1 414 ? 33.997 37.787 13.189 1.00 105.55 393 PRO D CA 1
ATOM 16240 C C . PRO D 1 414 ? 34.686 39.130 13.291 1.00 107.17 393 PRO D C 1
ATOM 16241 O O . PRO D 1 414 ? 35.407 39.511 12.362 1.00 99.47 393 PRO D O 1
ATOM 16245 N N . HIS D 1 415 ? 34.458 39.839 14.407 1.00 120.43 394 HIS D N 1
ATOM 16246 C CA . HIS D 1 415 ? 35.009 41.192 14.587 1.00 127.81 394 HIS D CA 1
ATOM 16247 C C . HIS D 1 415 ? 36.495 41.137 14.502 1.00 121.28 394 HIS D C 1
ATOM 16248 O O . HIS D 1 415 ? 37.132 41.998 13.907 1.00 121.69 394 HIS D O 1
ATOM 16255 N N . SER D 1 416 ? 37.050 40.087 15.086 1.00 120.55 395 SER D N 1
ATOM 16256 C CA . SER D 1 416 ? 38.486 39.910 15.188 1.00 116.01 395 SER D CA 1
ATOM 16257 C C . SER D 1 416 ? 39.115 40.045 13.841 1.00 105.29 395 SER D C 1
ATOM 16258 O O . SER D 1 416 ? 38.553 39.623 12.863 1.00 108.42 395 SER D O 1
ATOM 16261 N N . ASP D 1 417 ? 40.281 40.658 13.791 1.00 109.52 396 ASP D N 1
ATOM 16262 C CA . ASP D 1 417 ? 41.020 40.745 12.553 1.00 106.74 396 ASP D CA 1
ATOM 16263 C C . ASP D 1 417 ? 41.452 39.335 12.184 1.00 102.66 396 ASP D C 1
ATOM 16264 O O . ASP D 1 417 ? 41.814 38.529 13.046 1.00 109.81 396 ASP D O 1
ATOM 16269 N N . ILE D 1 418 ? 41.418 39.024 10.905 1.00 94.54 397 ILE D N 1
ATOM 16270 C CA . ILE D 1 418 ? 41.948 37.751 10.462 1.00 92.81 397 ILE D CA 1
ATOM 16271 C C . ILE D 1 418 ? 43.361 37.979 9.887 1.00 94.75 397 ILE D C 1
ATOM 16272 O O . ILE D 1 418 ? 43.610 39.000 9.240 1.00 104.17 397 ILE D O 1
ATOM 16277 N N . ILE D 1 419 ? 44.282 37.051 10.155 1.00 91.08 398 ILE D N 1
ATOM 16278 C CA . ILE D 1 419 ? 45.675 37.146 9.720 1.00 84.59 398 ILE D CA 1
ATOM 16279 C C . ILE D 1 419 ? 46.004 35.804 9.088 1.00 85.53 398 ILE D C 1
ATOM 16280 O O . ILE D 1 419 ? 46.066 34.780 9.777 1.00 84.83 398 ILE D O 1
ATOM 16285 N N . ALA D 1 420 ? 46.186 35.807 7.766 1.00 85.25 399 ALA D N 1
ATOM 16286 C CA . ALA D 1 420 ? 46.500 34.592 7.034 1.00 83.48 399 ALA D CA 1
ATOM 16287 C C . ALA D 1 420 ? 48.009 34.443 6.863 1.00 88.44 399 ALA D C 1
ATOM 16288 O O . ALA D 1 420 ? 48.591 35.004 5.928 1.00 92.38 399 ALA D O 1
ATOM 16290 N N . VAL D 1 421 ? 48.648 33.702 7.768 1.00 90.49 400 VAL D N 1
ATOM 16291 C CA . VAL D 1 421 ? 50.069 33.416 7.632 1.00 93.43 400 VAL D CA 1
ATOM 16292 C C . VAL D 1 421 ? 50.241 32.228 6.737 1.00 98.38 400 VAL D C 1
ATOM 16293 O O . VAL D 1 421 ? 49.739 31.123 7.034 1.00 99.00 400 VAL D O 1
ATOM 16297 N N . THR D 1 422 ? 51.023 32.456 5.680 1.00 103.09 401 THR D N 1
ATOM 16298 C CA . THR D 1 422 ? 51.220 31.488 4.614 1.00 100.83 401 THR D CA 1
ATOM 16299 C C . THR D 1 422 ? 52.673 31.458 4.068 1.00 104.74 401 THR D C 1
ATOM 16300 O O . THR D 1 422 ? 53.389 32.474 4.091 1.00 107.45 401 THR D O 1
ATOM 16304 N N . PRO D 1 423 ? 53.121 30.285 3.594 1.00 102.28 402 PRO D N 1
ATOM 16305 C CA . PRO D 1 423 ? 54.407 30.267 2.943 1.00 108.66 402 PRO D CA 1
ATOM 16306 C C . PRO D 1 423 ? 54.307 30.625 1.459 1.00 107.95 402 PRO D C 1
ATOM 16307 O O . PRO D 1 423 ? 55.302 31.033 0.871 1.00 117.28 402 PRO D O 1
ATOM 16311 N N . SER D 1 424 ? 53.122 30.469 0.873 1.00 104.45 403 SER D N 1
ATOM 16312 C CA . SER D 1 424 ? 52.893 30.689 -0.567 1.00 106.28 403 SER D CA 1
ATOM 16313 C C . SER D 1 424 ? 52.551 32.134 -0.920 1.00 102.49 403 SER D C 1
ATOM 16314 O O . SER D 1 424 ? 51.546 32.679 -0.453 1.00 94.52 403 SER D O 1
ATOM 16317 N N . GLU D 1 425 ? 53.376 32.704 -1.800 1.00 109.70 404 GLU D N 1
ATOM 16318 C CA . GLU D 1 425 ? 53.243 34.085 -2.254 1.00 112.92 404 GLU D CA 1
ATOM 16319 C C . GLU D 1 425 ? 51.992 34.255 -3.108 1.00 104.47 404 GLU D C 1
ATOM 16320 O O . GLU D 1 425 ? 51.368 35.304 -3.082 1.00 98.51 404 GLU D O 1
ATOM 16326 N N . GLU D 1 426 ? 51.624 33.230 -3.865 1.00 101.57 405 GLU D N 1
ATOM 16327 C CA . GLU D 1 426 ? 50.372 33.288 -4.599 1.00 103.80 405 GLU D CA 1
ATOM 16328 C C . GLU D 1 426 ? 49.149 33.142 -3.687 1.00 101.01 405 GLU D C 1
ATOM 16329 O O . GLU D 1 426 ? 48.187 33.912 -3.805 1.00 100.40 405 GLU D O 1
ATOM 16335 N N . THR D 1 427 ? 49.171 32.201 -2.749 1.00 99.32 406 THR D N 1
ATOM 16336 C CA . THR D 1 427 ? 47.984 32.045 -1.920 1.00 95.43 406 THR D CA 1
ATOM 16337 C C . THR D 1 427 ? 47.808 33.278 -1.037 1.00 90.14 406 THR D C 1
ATOM 16338 O O . THR D 1 427 ? 46.696 33.604 -0.650 1.00 82.76 406 THR D O 1
ATOM 16342 N N . ALA D 1 428 ? 48.896 33.977 -0.736 1.00 90.09 407 ALA D N 1
ATOM 16343 C CA . ALA D 1 428 ? 48.760 35.292 -0.125 1.00 91.27 407 ALA D CA 1
ATOM 16344 C C . ALA D 1 428 ? 47.839 36.168 -1.000 1.00 94.70 407 ALA D C 1
ATOM 16345 O O . ALA D 1 428 ? 46.808 36.653 -0.543 1.00 93.54 407 ALA D O 1
ATOM 16347 N N . ARG D 1 429 ? 48.201 36.337 -2.264 1.00 95.67 408 ARG D N 1
ATOM 16348 C CA . ARG D 1 429 ? 47.414 37.146 -3.186 1.00 100.76 408 ARG D CA 1
ATOM 16349 C C . ARG D 1 429 ? 46.010 36.569 -3.429 1.00 105.79 408 ARG D C 1
ATOM 16350 O O . ARG D 1 429 ? 45.065 37.304 -3.786 1.00 104.57 408 ARG D O 1
ATOM 16358 N N . GLN D 1 430 ? 45.876 35.251 -3.274 1.00 104.53 409 GLN D N 1
ATOM 16359 C CA . GLN D 1 430 ? 44.558 34.609 -3.333 1.00 108.11 409 GLN D CA 1
ATOM 16360 C C . GLN D 1 430 ? 43.634 35.169 -2.203 1.00 102.26 409 GLN D C 1
ATOM 16361 O O . GLN D 1 430 ? 42.391 35.193 -2.330 1.00 101.66 409 GLN D O 1
ATOM 16367 N N . CYS D 1 431 ? 44.249 35.637 -1.116 1.00 88.63 410 CYS D N 1
ATOM 16368 C CA . CYS D 1 431 ? 43.498 36.055 0.055 1.00 85.30 410 CYS D CA 1
ATOM 16369 C C . CYS D 1 431 ? 43.187 37.497 0.090 1.00 80.82 410 CYS D C 1
ATOM 16370 O O . CYS D 1 431 ? 42.288 37.920 0.872 1.00 76.38 410 CYS D O 1
ATOM 16373 N N . SER D 1 432 ? 43.930 38.268 -0.695 1.00 79.75 411 SER D N 1
ATOM 16374 C CA . SER D 1 432 ? 43.730 39.727 -0.716 1.00 85.16 411 SER D CA 1
ATOM 16375 C C . SER D 1 432 ? 42.278 40.096 -0.987 1.00 85.29 411 SER D C 1
ATOM 16376 O O . SER D 1 432 ? 41.810 41.130 -0.510 1.00 85.44 411 SER D O 1
ATOM 16379 N N . ILE D 1 433 ? 41.554 39.235 -1.707 1.00 81.52 412 ILE D N 1
ATOM 16380 C CA . ILE D 1 433 ? 40.135 39.485 -1.937 1.00 82.62 412 ILE D CA 1
ATOM 16381 C C . ILE D 1 433 ? 39.172 39.013 -0.894 1.00 77.10 412 ILE D C 1
ATOM 16382 O O . ILE D 1 433 ? 38.025 39.423 -0.925 1.00 74.43 412 ILE D O 1
ATOM 16387 N N . VAL D 1 434 ? 39.628 38.141 0.010 1.00 79.42 413 VAL D N 1
ATOM 16388 C CA . VAL D 1 434 ? 38.765 37.570 1.042 1.00 75.53 413 VAL D CA 1
ATOM 16389 C C . VAL D 1 434 ? 38.512 38.555 2.164 1.00 75.90 413 VAL D C 1
ATOM 16390 O O . VAL D 1 434 ? 39.415 39.249 2.631 1.00 75.01 413 VAL D O 1
ATOM 16394 N N . TRP D 1 435 ? 37.250 38.632 2.545 1.00 79.23 414 TRP D N 1
ATOM 16395 C CA . TRP D 1 435 ? 36.802 39.449 3.659 1.00 84.93 414 TRP D CA 1
ATOM 16396 C C . TRP D 1 435 ? 37.540 39.159 4.965 1.00 79.93 414 TRP D C 1
ATOM 16397 O O . TRP D 1 435 ? 37.738 37.996 5.366 1.00 64.33 414 TRP D O 1
ATOM 16408 N N . GLY D 1 436 ? 37.945 40.247 5.614 1.00 80.37 415 GLY D N 1
ATOM 16409 C CA . GLY D 1 436 ? 38.601 40.220 6.892 1.00 75.67 415 GLY D CA 1
ATOM 16410 C C . GLY D 1 436 ? 40.076 39.875 6.868 1.00 77.39 415 GLY D C 1
ATOM 16411 O O . GLY D 1 436 ? 40.844 40.341 7.737 1.00 79.45 415 GLY D O 1
ATOM 16412 N N . VAL D 1 437 ? 40.488 39.044 5.906 1.00 75.51 416 VAL D N 1
ATOM 16413 C CA . VAL D 1 437 ? 41.840 38.448 5.923 1.00 73.61 416 VAL D CA 1
ATOM 16414 C C . VAL D 1 437 ? 42.946 39.415 5.491 1.00 82.20 416 VAL D C 1
ATOM 16415 O O . VAL D 1 437 ? 42.903 39.983 4.383 1.00 89.61 416 VAL D O 1
ATOM 16419 N N . GLN D 1 438 ? 43.915 39.625 6.379 1.00 89.20 417 GLN D N 1
ATOM 16420 C CA . GLN D 1 438 ? 45.137 40.363 6.046 1.00 97.85 417 GLN D CA 1
ATOM 16421 C C . GLN D 1 438 ? 46.259 39.345 6.052 1.00 90.64 417 GLN D C 1
ATOM 16422 O O . GLN D 1 438 ? 46.620 38.822 7.099 1.00 81.68 417 GLN D O 1
ATOM 16428 N N . PRO D 1 439 ? 46.800 39.050 4.872 1.00 91.48 418 PRO D N 1
ATOM 16429 C CA . PRO D 1 439 ? 47.781 37.979 4.704 1.00 93.72 418 PRO D CA 1
ATOM 16430 C C . PRO D 1 439 ? 49.244 38.413 4.912 1.00 92.89 418 PRO D C 1
ATOM 16431 O O . PRO D 1 439 ? 49.618 39.507 4.492 1.00 95.36 418 PRO D O 1
ATOM 16435 N N . VAL D 1 440 ? 50.042 37.566 5.567 1.00 89.19 419 VAL D N 1
ATOM 16436 C CA . VAL D 1 440 ? 51.498 37.732 5.608 1.00 91.56 419 VAL D CA 1
ATOM 16437 C C . VAL D 1 440 ? 52.129 36.456 5.093 1.00 88.51 419 VAL D C 1
ATOM 16438 O O . VAL D 1 440 ? 51.501 35.392 5.111 1.00 85.69 419 VAL D O 1
ATOM 16442 N N . VAL D 1 441 ? 53.351 36.574 4.592 1.00 91.93 420 VAL D N 1
ATOM 16443 C CA . VAL D 1 441 ? 54.063 35.441 4.012 1.00 94.28 420 VAL D CA 1
ATOM 16444 C C . VAL D 1 441 ? 55.305 35.152 4.849 1.00 102.30 420 VAL D C 1
ATOM 16445 O O . VAL D 1 441 ? 56.307 35.857 4.737 1.00 104.35 420 VAL D O 1
ATOM 16449 N N . LYS D 1 442 ? 55.204 34.151 5.727 1.00 107.07 421 LYS D N 1
ATOM 16450 C CA . LYS D 1 442 ? 56.318 33.714 6.575 1.00 116.38 421 LYS D CA 1
ATOM 16451 C C . LYS D 1 442 ? 56.672 32.294 6.180 1.00 119.25 421 LYS D C 1
ATOM 16452 O O . LYS D 1 442 ? 55.782 31.467 5.955 1.00 114.96 421 LYS D O 1
ATOM 16458 N N . LYS D 1 443 ? 57.973 32.018 6.107 1.00 125.95 422 LYS D N 1
ATOM 16459 C CA . LYS D 1 443 ? 58.454 30.750 5.595 1.00 129.67 422 LYS D CA 1
ATOM 16460 C C . LYS D 1 443 ? 58.085 29.629 6.533 1.00 130.76 422 LYS D C 1
ATOM 16461 O O . LYS D 1 443 ? 58.190 29.761 7.754 1.00 135.60 422 LYS D O 1
ATOM 16467 N N . GLY D 1 444 ? 57.652 28.521 5.946 1.00 129.46 423 GLY D N 1
ATOM 16468 C CA . GLY D 1 444 ? 56.941 27.488 6.688 1.00 136.82 423 GLY D CA 1
ATOM 16469 C C . GLY D 1 444 ? 57.718 26.814 7.797 1.00 148.45 423 GLY D C 1
ATOM 16470 O O . GLY D 1 444 ? 58.891 26.496 7.637 1.00 160.32 423 GLY D O 1
ATOM 16471 N N . ARG D 1 445 ? 57.053 26.591 8.927 1.00 155.62 424 ARG D N 1
ATOM 16472 C CA . ARG D 1 445 ? 57.614 25.779 10.002 1.00 168.39 424 ARG D CA 1
ATOM 16473 C C . ARG D 1 445 ? 57.279 24.341 9.686 1.00 167.91 424 ARG D C 1
ATOM 16474 O O . ARG D 1 445 ? 56.589 24.067 8.714 1.00 162.90 424 ARG D O 1
ATOM 16482 N N . LYS D 1 446 ? 57.748 23.416 10.504 1.00 177.16 425 LYS D N 1
ATOM 16483 C CA . LYS D 1 446 ? 57.311 22.042 10.358 1.00 184.30 425 LYS D CA 1
ATOM 16484 C C . LYS D 1 446 ? 56.387 21.655 11.501 1.00 188.28 425 LYS D C 1
ATOM 16485 O O . LYS D 1 446 ? 55.197 21.434 11.285 1.00 187.35 425 LYS D O 1
ATOM 16491 N N . SER D 1 447 ? 56.921 21.608 12.715 1.00 147.66 426 SER D N 1
ATOM 16492 C CA . SER D 1 447 ? 56.164 21.130 13.866 1.00 141.88 426 SER D CA 1
ATOM 16493 C C . SER D 1 447 ? 55.125 22.158 14.331 1.00 132.29 426 SER D C 1
ATOM 16494 O O . SER D 1 447 ? 55.332 23.369 14.224 1.00 125.37 426 SER D O 1
ATOM 16497 N N . THR D 1 448 ? 54.008 21.657 14.847 1.00 128.35 427 THR D N 1
ATOM 16498 C CA . THR D 1 448 ? 52.945 22.494 15.374 1.00 120.75 427 THR D CA 1
ATOM 16499 C C . THR D 1 448 ? 53.493 23.493 16.364 1.00 118.39 427 THR D C 1
ATOM 16500 O O . THR D 1 448 ? 53.078 24.655 16.383 1.00 118.47 427 THR D O 1
ATOM 16504 N N . ASP D 1 449 ? 54.409 23.044 17.210 1.00 117.49 428 ASP D N 1
ATOM 16505 C CA . ASP D 1 449 ? 54.846 23.897 18.292 1.00 115.39 428 ASP D CA 1
ATOM 16506 C C . ASP D 1 449 ? 55.523 25.145 17.764 1.00 113.71 428 ASP D C 1
ATOM 16507 O O . ASP D 1 449 ? 55.316 26.238 18.298 1.00 108.64 428 ASP D O 1
ATOM 16512 N N . ALA D 1 450 ? 56.291 24.984 16.690 1.00 120.12 429 ALA D N 1
ATOM 16513 C CA . ALA D 1 450 ? 56.875 26.122 15.970 1.00 119.08 429 ALA D CA 1
ATOM 16514 C C . ALA D 1 450 ? 55.764 26.932 15.279 1.00 114.85 429 ALA D C 1
ATOM 16515 O O . ALA D 1 450 ? 55.710 28.166 15.378 1.00 114.78 429 ALA D O 1
ATOM 16517 N N . LEU D 1 451 ? 54.866 26.228 14.598 1.00 111.90 430 LEU D N 1
ATOM 16518 C CA . LEU D 1 451 ? 53.723 26.871 13.957 1.00 107.59 430 LEU D CA 1
ATOM 16519 C C . LEU D 1 451 ? 53.064 27.871 14.908 1.00 104.55 430 LEU D C 1
ATOM 16520 O O . LEU D 1 451 ? 52.834 29.038 14.572 1.00 97.50 430 LEU D O 1
ATOM 16525 N N . LEU D 1 452 ? 52.776 27.396 16.109 1.00 106.50 431 LEU D N 1
ATOM 16526 C CA . LEU D 1 452 ? 52.083 28.208 17.072 1.00 108.03 431 LEU D CA 1
ATOM 16527 C C . LEU D 1 452 ? 52.908 29.434 17.402 1.00 113.87 431 LEU D C 1
ATOM 16528 O O . LEU D 1 452 ? 52.391 30.563 17.381 1.00 121.98 431 LEU D O 1
ATOM 16533 N N . ASN D 1 453 ? 54.191 29.223 17.678 1.00 117.18 432 ASN D N 1
ATOM 16534 C CA . ASN D 1 453 ? 55.050 30.324 18.122 1.00 121.14 432 ASN D CA 1
ATOM 16535 C C . ASN D 1 453 ? 55.272 31.340 17.028 1.00 114.74 432 ASN D C 1
ATOM 16536 O O . ASN D 1 453 ? 55.381 32.534 17.301 1.00 110.53 432 ASN D O 1
ATOM 16541 N N . ASN D 1 454 ? 55.335 30.868 15.792 1.00 114.05 433 ASN D N 1
ATOM 16542 C CA . ASN D 1 454 ? 55.391 31.775 14.674 1.00 119.68 433 ASN D CA 1
ATOM 16543 C C . ASN D 1 454 ? 54.117 32.618 14.664 1.00 112.22 433 ASN D C 1
ATOM 16544 O O . ASN D 1 454 ? 54.198 33.847 14.705 1.00 111.36 433 ASN D O 1
ATOM 16549 N N . ALA D 1 455 ? 52.950 31.966 14.651 1.00 102.36 434 ALA D N 1
ATOM 16550 C CA . ALA D 1 455 ? 51.678 32.687 14.693 1.00 95.44 434 ALA D CA 1
ATOM 16551 C C . ALA D 1 455 ? 51.815 33.897 15.614 1.00 92.96 434 ALA D C 1
ATOM 16552 O O . ALA D 1 455 ? 51.712 35.052 15.174 1.00 93.50 434 ALA D O 1
ATOM 16554 N N . VAL D 1 456 ? 52.093 33.613 16.885 1.00 87.53 435 VAL D N 1
ATOM 16555 C CA . VAL D 1 456 ? 52.154 34.641 17.907 1.00 86.38 435 VAL D CA 1
ATOM 16556 C C . VAL D 1 456 ? 53.077 35.772 17.449 1.00 84.85 435 VAL D C 1
ATOM 16557 O O . VAL D 1 456 ? 52.702 36.953 17.481 1.00 78.71 435 VAL D O 1
ATOM 16561 N N . ALA D 1 457 ? 54.270 35.386 17.003 1.00 90.15 436 ALA D N 1
ATOM 16562 C CA . ALA D 1 457 ? 55.268 36.321 16.453 1.00 95.51 436 ALA D CA 1
ATOM 16563 C C . ALA D 1 457 ? 54.634 37.208 15.400 1.00 98.78 436 ALA D C 1
ATOM 16564 O O . ALA D 1 457 ? 54.639 38.442 15.503 1.00 101.52 436 ALA D O 1
ATOM 16566 N N . THR D 1 458 ? 54.047 36.555 14.405 1.00 99.01 437 THR D N 1
ATOM 16567 C CA . THR D 1 458 ? 53.514 37.248 13.255 1.00 98.53 437 THR D CA 1
ATOM 16568 C C . THR D 1 458 ? 52.426 38.214 13.661 1.00 99.15 437 THR D C 1
ATOM 16569 O O . THR D 1 458 ? 52.282 39.289 13.085 1.00 109.72 437 THR D O 1
ATOM 16573 N N . ALA D 1 459 ? 51.662 37.827 14.665 1.00 94.64 438 ALA D N 1
ATOM 16574 C CA . ALA D 1 459 ? 50.560 38.635 15.105 1.00 91.81 438 ALA D CA 1
ATOM 16575 C C . ALA D 1 459 ? 51.106 39.928 15.656 1.00 93.74 438 ALA D C 1
ATOM 16576 O O . ALA D 1 459 ? 50.554 40.993 15.425 1.00 105.47 438 ALA D O 1
ATOM 16578 N N . VAL D 1 460 ? 52.210 39.841 16.373 1.00 91.98 439 VAL D N 1
ATOM 16579 C CA . VAL D 1 460 ? 52.693 40.990 17.111 1.00 91.14 439 VAL D CA 1
ATOM 16580 C C . VAL D 1 460 ? 53.366 41.913 16.139 1.00 96.71 439 VAL D C 1
ATOM 16581 O O . VAL D 1 460 ? 53.230 43.126 16.237 1.00 96.48 439 VAL D O 1
ATOM 16585 N N . GLU D 1 461 ? 54.074 41.314 15.180 1.00 102.80 440 GLU D N 1
ATOM 16586 C CA . GLU D 1 461 ? 54.910 42.061 14.245 1.00 107.42 440 GLU D CA 1
ATOM 16587 C C . GLU D 1 461 ? 54.042 42.884 13.306 1.00 105.85 440 GLU D C 1
ATOM 16588 O O . GLU D 1 461 ? 54.516 43.798 12.645 1.00 106.02 440 GLU D O 1
ATOM 16594 N N . THR D 1 462 ? 52.758 42.559 13.250 1.00 104.20 441 THR D N 1
ATOM 16595 C CA . THR D 1 462 ? 51.820 43.377 12.502 1.00 104.65 441 THR D CA 1
ATOM 16596 C C . THR D 1 462 ? 51.478 44.677 13.239 1.00 108.60 441 THR D C 1
ATOM 16597 O O . THR D 1 462 ? 51.035 45.657 12.612 1.00 113.72 441 THR D O 1
ATOM 16601 N N . GLY D 1 463 ? 51.736 44.699 14.548 1.00 106.72 442 GLY D N 1
ATOM 16602 C CA . GLY D 1 463 ? 51.418 45.844 15.394 1.00 108.29 442 GLY D CA 1
ATOM 16603 C C . GLY D 1 463 ? 49.967 45.800 15.817 1.00 109.45 442 GLY D C 1
ATOM 16604 O O . GLY D 1 463 ? 49.482 46.687 16.519 1.00 112.10 442 GLY D O 1
ATOM 16605 N N . ARG D 1 464 ? 49.279 44.741 15.403 1.00 112.27 443 ARG D N 1
ATOM 16606 C CA . ARG D 1 464 ? 47.840 44.625 15.582 1.00 117.22 443 ARG D CA 1
ATOM 16607 C C . ARG D 1 464 ? 47.513 44.065 16.972 1.00 109.36 443 ARG D C 1
ATOM 16608 O O . ARG D 1 464 ? 46.434 44.308 17.492 1.00 111.18 443 ARG D O 1
ATOM 16616 N N . VAL D 1 465 ? 48.453 43.325 17.563 1.00 103.44 444 VAL D N 1
ATOM 16617 C CA . VAL D 1 465 ? 48.313 42.775 18.917 1.00 99.66 444 VAL D CA 1
ATOM 16618 C C . VAL D 1 465 ? 49.576 43.092 19.747 1.00 103.00 444 VAL D C 1
ATOM 16619 O O . VAL D 1 465 ? 50.685 43.056 19.207 1.00 105.79 444 VAL D O 1
ATOM 16623 N N . THR D 1 466 ? 49.407 43.423 21.034 1.00 106.17 445 THR D N 1
ATOM 16624 C CA . THR D 1 466 ? 50.539 43.519 21.984 1.00 106.75 445 THR D CA 1
ATOM 16625 C C . THR D 1 466 ? 50.303 42.549 23.145 1.00 106.38 445 THR D C 1
ATOM 16626 O O . THR D 1 466 ? 49.568 41.574 22.974 1.00 105.74 445 THR D O 1
ATOM 16630 N N . ASN D 1 467 ? 50.907 42.808 24.308 1.00 106.64 446 ASN D N 1
ATOM 16631 C CA . ASN D 1 467 ? 50.955 41.814 25.379 1.00 105.93 446 ASN D CA 1
ATOM 16632 C C . ASN D 1 467 ? 49.647 41.529 26.093 1.00 109.40 446 ASN D C 1
ATOM 16633 O O . ASN D 1 467 ? 49.326 40.372 26.410 1.00 109.70 446 ASN D O 1
ATOM 16638 N N . GLY D 1 468 ? 48.864 42.561 26.335 1.00 112.03 447 GLY D N 1
ATOM 16639 C CA . GLY D 1 468 ? 47.587 42.330 26.989 1.00 117.54 447 GLY D CA 1
ATOM 16640 C C . GLY D 1 468 ? 46.641 41.378 26.256 1.00 113.83 447 GLY D C 1
ATOM 16641 O O . GLY D 1 468 ? 45.682 40.889 26.843 1.00 121.79 447 GLY D O 1
ATOM 16642 N N . ASP D 1 469 ? 46.914 41.095 24.985 1.00 108.40 448 ASP D N 1
ATOM 16643 C CA . ASP D 1 469 ? 45.861 40.689 24.052 1.00 102.69 448 ASP D CA 1
ATOM 16644 C C . ASP D 1 469 ? 45.625 39.186 23.966 1.00 95.63 448 ASP D C 1
ATOM 16645 O O . ASP D 1 469 ? 46.466 38.381 24.320 1.00 90.98 448 ASP D O 1
ATOM 16650 N N . LEU D 1 470 ? 44.434 38.847 23.494 1.00 96.39 449 LEU D N 1
ATOM 16651 C CA . LEU D 1 470 ? 44.025 37.472 23.264 1.00 94.61 449 LEU D CA 1
ATOM 16652 C C . LEU D 1 470 ? 43.988 37.159 21.781 1.00 99.48 449 LEU D C 1
ATOM 16653 O O . LEU D 1 470 ? 43.420 37.904 20.964 1.00 116.41 449 LEU D O 1
ATOM 16658 N N . ILE D 1 471 ? 44.559 36.014 21.448 1.00 94.09 450 ILE D N 1
ATOM 16659 C CA . ILE D 1 471 ? 44.807 35.644 20.077 1.00 86.49 450 ILE D CA 1
ATOM 16660 C C . ILE D 1 471 ? 44.278 34.246 19.958 1.00 85.36 450 ILE D C 1
ATOM 16661 O O . ILE D 1 471 ? 44.391 33.456 20.887 1.00 91.18 450 ILE D O 1
ATOM 16666 N N . ILE D 1 472 ? 43.663 33.945 18.838 1.00 85.59 451 ILE D N 1
ATOM 16667 C CA . ILE D 1 472 ? 43.252 32.595 18.592 1.00 91.83 451 ILE D CA 1
ATOM 16668 C C . ILE D 1 472 ? 44.011 32.115 17.360 1.00 92.80 451 ILE D C 1
ATOM 16669 O O . ILE D 1 472 ? 44.170 32.851 16.395 1.00 95.20 451 ILE D O 1
ATOM 16674 N N . ILE D 1 473 ? 44.546 30.902 17.435 1.00 90.92 452 ILE D N 1
ATOM 16675 C CA . ILE D 1 473 ? 45.454 30.404 16.419 1.00 88.93 452 ILE D CA 1
ATOM 16676 C C . ILE D 1 473 ? 44.827 29.167 15.847 1.00 91.03 452 ILE D C 1
ATOM 16677 O O . ILE D 1 473 ? 44.763 28.155 16.509 1.00 93.35 452 ILE D O 1
ATOM 16682 N N . THR D 1 474 ? 44.334 29.252 14.621 1.00 94.05 453 THR D N 1
ATOM 16683 C CA . THR D 1 474 ? 43.725 28.104 13.970 1.00 93.18 453 THR D CA 1
ATOM 16684 C C . THR D 1 474 ? 44.580 27.740 12.791 1.00 94.47 453 THR D C 1
ATOM 16685 O O . THR D 1 474 ? 45.188 28.616 12.175 1.00 94.45 453 THR D O 1
ATOM 16689 N N . ALA D 1 475 ? 44.613 26.446 12.482 1.00 97.08 454 ALA D N 1
ATOM 16690 C CA . ALA D 1 475 ? 45.512 25.890 11.460 1.00 101.80 454 ALA D CA 1
ATOM 16691 C C . ALA D 1 475 ? 45.166 24.424 11.206 1.00 108.29 454 ALA D C 1
ATOM 16692 O O . ALA D 1 475 ? 44.347 23.843 11.925 1.00 114.58 454 ALA D O 1
ATOM 16694 N N . GLY D 1 476 ? 45.787 23.838 10.187 1.00 113.51 455 GLY D N 1
ATOM 16695 C CA . GLY D 1 476 ? 45.484 22.470 9.777 1.00 122.00 455 GLY D CA 1
ATOM 16696 C C . GLY D 1 476 ? 46.666 21.548 9.976 1.00 129.44 455 GLY D C 1
ATOM 16697 O O . GLY D 1 476 ? 47.500 21.390 9.071 1.00 136.10 455 GLY D O 1
ATOM 16698 N N . VAL D 1 477 ? 46.736 20.937 11.160 1.00 128.36 456 VAL D N 1
ATOM 16699 C CA . VAL D 1 477 ? 47.880 20.108 11.536 1.00 131.52 456 VAL D CA 1
ATOM 16700 C C . VAL D 1 477 ? 47.569 18.603 11.515 1.00 135.64 456 VAL D C 1
ATOM 16701 O O . VAL D 1 477 ? 46.429 18.194 11.719 1.00 132.38 456 VAL D O 1
ATOM 16705 N N . PRO D 1 478 ? 48.588 17.773 11.235 1.00 142.57 457 PRO D N 1
ATOM 16706 C CA . PRO D 1 478 ? 49.931 18.165 10.767 1.00 145.86 457 PRO D CA 1
ATOM 16707 C C . PRO D 1 478 ? 49.878 18.801 9.369 1.00 149.52 457 PRO D C 1
ATOM 16708 O O . PRO D 1 478 ? 48.972 18.501 8.586 1.00 153.97 457 PRO D O 1
ATOM 16712 N N . THR D 1 479 ? 50.835 19.673 9.066 1.00 149.57 458 THR D N 1
ATOM 16713 C CA . THR D 1 479 ? 50.755 20.511 7.865 1.00 152.61 458 THR D CA 1
ATOM 16714 C C . THR D 1 479 ? 51.049 19.761 6.548 1.00 165.96 458 THR D C 1
ATOM 16715 O O . THR D 1 479 ? 50.901 20.335 5.469 1.00 168.29 458 THR D O 1
ATOM 16719 N N . GLY D 1 480 ? 51.444 18.487 6.637 1.00 180.60 459 GLY D N 1
ATOM 16720 C CA . GLY D 1 480 ? 51.555 17.604 5.461 1.00 193.86 459 GLY D CA 1
ATOM 16721 C C . GLY D 1 480 ? 50.247 17.460 4.685 1.00 200.81 459 GLY D C 1
ATOM 16722 O O . GLY D 1 480 ? 50.069 18.101 3.645 1.00 201.82 459 GLY D O 1
ATOM 16723 N N . GLU D 1 481 ? 49.333 16.627 5.192 1.00 205.99 460 GLU D N 1
ATOM 16724 C CA . GLU D 1 481 ? 48.006 16.425 4.572 1.00 210.48 460 GLU D CA 1
ATOM 16725 C C . GLU D 1 481 ? 47.259 17.731 4.381 1.00 209.92 460 GLU D C 1
ATOM 16726 O O . GLU D 1 481 ? 46.632 17.954 3.340 1.00 207.39 460 GLU D O 1
ATOM 16732 N N . THR D 1 482 ? 47.329 18.572 5.412 1.00 214.76 461 THR D N 1
ATOM 16733 C CA . THR D 1 482 ? 46.630 19.859 5.472 1.00 215.55 461 THR D CA 1
ATOM 16734 C C . THR D 1 482 ? 45.166 19.738 4.989 1.00 216.47 461 THR D C 1
ATOM 16735 O O . THR D 1 482 ? 44.335 19.236 5.745 1.00 217.45 461 THR D O 1
ATOM 16739 N N . GLY D 1 483 ? 44.849 20.162 3.761 1.00 212.85 462 GLY D N 1
ATOM 16740 C CA . GLY D 1 483 ? 43.488 20.035 3.215 1.00 203.54 462 GLY D CA 1
ATOM 16741 C C . GLY D 1 483 ? 42.427 20.751 4.042 1.00 188.83 462 GLY D C 1
ATOM 16742 O O . GLY D 1 483 ? 42.022 21.865 3.705 1.00 180.82 462 GLY D O 1
ATOM 16743 N N . THR D 1 484 ? 41.969 20.096 5.114 1.00 178.00 463 THR D N 1
ATOM 16744 C CA . THR D 1 484 ? 41.048 20.705 6.083 1.00 162.51 463 THR D CA 1
ATOM 16745 C C . THR D 1 484 ? 41.839 21.404 7.170 1.00 147.16 463 THR D C 1
ATOM 16746 O O . THR D 1 484 ? 43.004 21.083 7.407 1.00 145.98 463 THR D O 1
ATOM 16750 N N . THR D 1 485 ? 41.183 22.364 7.815 1.00 135.32 464 THR D N 1
ATOM 16751 C CA . THR D 1 485 ? 41.670 22.965 9.054 1.00 124.50 464 THR D CA 1
ATOM 16752 C C . THR D 1 485 ? 41.044 22.204 10.218 1.00 118.65 464 THR D C 1
ATOM 16753 O O . THR D 1 485 ? 39.844 21.972 10.221 1.00 119.50 464 THR D O 1
ATOM 16757 N N . ASN D 1 486 ? 41.848 21.820 11.203 1.00 113.36 465 ASN D N 1
ATOM 16758 C CA . ASN D 1 486 ? 41.384 20.882 12.216 1.00 113.26 465 ASN D CA 1
ATOM 16759 C C . ASN D 1 486 ? 41.759 21.201 13.660 1.00 110.63 465 ASN D C 1
ATOM 16760 O O . ASN D 1 486 ? 41.608 20.333 14.522 1.00 111.04 465 ASN D O 1
ATOM 16765 N N . MET D 1 487 ? 42.224 22.419 13.947 1.00 107.28 466 MET D N 1
ATOM 16766 C CA . MET D 1 487 ? 42.488 22.780 15.338 1.00 108.81 466 MET D CA 1
ATOM 16767 C C . MET D 1 487 ? 42.570 24.275 15.631 1.00 107.32 466 MET D C 1
ATOM 16768 O O . MET D 1 487 ? 42.816 25.098 14.733 1.00 105.78 466 MET D O 1
ATOM 16773 N N . MET D 1 488 ? 42.385 24.597 16.916 1.00 102.76 467 MET D N 1
ATOM 16774 C CA . MET D 1 488 ? 42.522 25.959 17.414 1.00 96.69 467 MET D CA 1
ATOM 16775 C C . MET D 1 488 ? 43.156 25.973 18.807 1.00 96.21 467 MET D C 1
ATOM 16776 O O . MET D 1 488 ? 42.923 25.064 19.622 1.00 94.48 467 MET D O 1
ATOM 16781 N N . LYS D 1 489 ? 43.940 27.026 19.052 1.00 91.88 468 LYS D N 1
ATOM 16782 C CA . LYS D 1 489 ? 44.501 27.339 20.348 1.00 88.62 468 LYS D CA 1
ATOM 16783 C C . LYS D 1 489 ? 44.130 28.785 20.718 1.00 90.33 468 LYS D C 1
ATOM 16784 O O . LYS D 1 489 ? 44.204 29.700 19.863 1.00 88.95 468 LYS D O 1
ATOM 16790 N N . ILE D 1 490 ? 43.712 28.983 21.975 1.00 86.37 469 ILE D N 1
ATOM 16791 C CA . ILE D 1 490 ? 43.466 30.328 22.499 1.00 81.52 469 ILE D CA 1
ATOM 16792 C C . ILE D 1 490 ? 44.738 30.702 23.222 1.00 83.65 469 ILE D C 1
ATOM 16793 O O . ILE D 1 490 ? 45.287 29.855 23.931 1.00 83.79 469 ILE D O 1
ATOM 16798 N N . HIS D 1 491 ? 45.198 31.953 23.061 1.00 84.90 470 HIS D N 1
ATOM 16799 C CA . HIS D 1 491 ? 46.543 32.343 23.519 1.00 87.54 470 HIS D CA 1
ATOM 16800 C C . HIS D 1 491 ? 46.572 33.755 23.985 1.00 92.43 470 HIS D C 1
ATOM 16801 O O . HIS D 1 491 ? 46.188 34.640 23.219 1.00 94.24 470 HIS D O 1
ATOM 16808 N N . LEU D 1 492 ? 47.006 33.964 25.246 1.00 99.53 471 LEU D N 1
ATOM 16809 C CA . LEU D 1 492 ? 47.161 35.303 25.859 1.00 101.73 471 LEU D CA 1
ATOM 16810 C C . LEU D 1 492 ? 48.605 35.702 25.702 1.00 101.50 471 LEU D C 1
ATOM 16811 O O . LEU D 1 492 ? 49.452 35.009 26.226 1.00 113.37 471 LEU D O 1
ATOM 16816 N N . VAL D 1 493 ? 48.872 36.822 25.026 1.00 99.16 472 VAL D N 1
ATOM 16817 C CA . VAL D 1 493 ? 50.206 37.151 24.509 1.00 100.55 472 VAL D CA 1
ATOM 16818 C C . VAL D 1 493 ? 51.203 37.509 25.627 1.00 112.98 472 VAL D C 1
ATOM 16819 O O . VAL D 1 493 ? 51.625 38.662 25.769 1.00 117.87 472 VAL D O 1
ATOM 16823 N N . GLY D 1 494 ? 51.588 36.487 26.403 1.00 140.08 473 GLY D N 1
ATOM 16824 C CA . GLY D 1 494 ? 52.515 36.618 27.526 1.00 135.76 473 GLY D CA 1
ATOM 16825 C C . GLY D 1 494 ? 52.034 37.659 28.524 1.00 141.00 473 GLY D C 1
ATOM 16826 O O . GLY D 1 494 ? 50.921 38.196 28.388 1.00 144.40 473 GLY D O 1
ATOM 16827 N N . ASP D 1 495 ? 52.819 37.929 29.566 1.00 141.32 474 ASP D N 1
ATOM 16828 C CA . ASP D 1 495 ? 53.941 37.100 29.967 1.00 134.32 474 ASP D CA 1
ATOM 16829 C C . ASP D 1 495 ? 54.253 37.324 31.449 1.00 126.05 474 ASP D C 1
ATOM 16830 O O . ASP D 1 495 ? 55.403 37.483 31.827 1.00 130.18 474 ASP D O 1
ATOM 16835 N N . GLU D 1 496 ? 53.202 37.334 32.265 1.00 118.82 475 GLU D N 1
ATOM 16836 C CA . GLU D 1 496 ? 53.258 37.370 33.747 1.00 115.32 475 GLU D CA 1
ATOM 16837 C C . GLU D 1 496 ? 54.472 38.037 34.413 1.00 109.59 475 GLU D C 1
ATOM 16838 O O . GLU D 1 496 ? 55.540 37.457 34.468 1.00 113.45 475 GLU D O 1
ATOM 16844 N N . ILE D 1 497 ? 54.280 39.249 34.930 1.00 103.75 476 ILE D N 1
ATOM 16845 C CA . ILE D 1 497 ? 55.322 40.003 35.633 1.00 105.92 476 ILE D CA 1
ATOM 16846 C C . ILE D 1 497 ? 55.776 39.295 36.911 1.00 109.39 476 ILE D C 1
ATOM 16847 O O . ILE D 1 497 ? 56.958 39.222 37.209 1.00 115.84 476 ILE D O 1
ATOM 16852 N N . ALA D 1 498 ? 54.831 38.780 37.672 1.00 110.20 477 ALA D N 1
ATOM 16853 C CA . ALA D 1 498 ? 55.154 37.977 38.825 1.00 107.99 477 ALA D CA 1
ATOM 16854 C C . ALA D 1 498 ? 54.165 36.865 38.869 1.00 106.63 477 ALA D C 1
ATOM 16855 O O . ALA D 1 498 ? 53.225 36.834 38.086 1.00 111.84 477 ALA D O 1
ATOM 16857 N N . ASN D 1 499 ? 54.357 35.957 39.808 1.00 108.37 478 ASN D N 1
ATOM 16858 C CA . ASN D 1 499 ? 53.306 34.996 40.144 1.00 107.47 478 ASN D CA 1
ATOM 16859 C C . ASN D 1 499 ? 53.416 34.425 41.575 1.00 106.17 478 ASN D C 1
ATOM 16860 O O . ASN D 1 499 ? 54.350 34.710 42.313 1.00 107.33 478 ASN D O 1
ATOM 16865 N N . GLY D 1 500 ? 52.411 33.663 41.965 1.00 102.85 479 GLY D N 1
ATOM 16866 C CA . GLY D 1 500 ? 52.376 33.089 43.271 1.00 101.22 479 GLY D CA 1
ATOM 16867 C C . GLY D 1 500 ? 51.085 32.352 43.472 1.00 100.32 479 GLY D C 1
ATOM 16868 O O . GLY D 1 500 ? 50.559 31.778 42.539 1.00 109.58 479 GLY D O 1
ATOM 16869 N N . GLN D 1 501 ? 50.579 32.381 44.697 1.00 99.29 480 GLN D N 1
ATOM 16870 C CA . GLN D 1 501 ? 49.384 31.652 45.088 1.00 99.18 480 GLN D CA 1
ATOM 16871 C C . GLN D 1 501 ? 48.172 32.589 45.108 1.00 95.51 480 GLN D C 1
ATOM 16872 O O . GLN D 1 501 ? 48.081 33.481 45.931 1.00 93.53 480 GLN D O 1
ATOM 16878 N N . GLY D 1 502 ? 47.257 32.393 44.174 1.00 93.26 481 GLY D N 1
ATOM 16879 C CA . GLY D 1 502 ? 46.105 33.244 44.073 1.00 94.20 481 GLY D CA 1
ATOM 16880 C C . GLY D 1 502 ? 44.990 32.777 44.972 1.00 99.52 481 GLY D C 1
ATOM 16881 O O . GLY D 1 502 ? 44.669 31.603 45.009 1.00 110.04 481 GLY D O 1
ATOM 16882 N N . ILE D 1 503 ? 44.403 33.703 45.708 1.00 102.10 482 ILE D N 1
ATOM 16883 C CA . ILE D 1 503 ? 43.234 33.419 46.510 1.00 103.60 482 ILE D CA 1
ATOM 16884 C C . ILE D 1 503 ? 42.044 34.068 45.845 1.00 105.45 482 ILE D C 1
ATOM 16885 O O . ILE D 1 503 ? 42.136 35.193 45.368 1.00 113.33 482 ILE D O 1
ATOM 16890 N N . GLY D 1 504 ? 40.918 33.369 45.826 1.00 109.64 483 GLY D N 1
ATOM 16891 C CA . GLY D 1 504 ? 39.738 33.825 45.091 1.00 109.87 483 GLY D CA 1
ATOM 16892 C C . GLY D 1 504 ? 39.888 33.350 43.662 1.00 110.94 483 GLY D C 1
ATOM 16893 O O . GLY D 1 504 ? 40.870 32.677 43.337 1.00 110.40 483 GLY D O 1
ATOM 16894 N N . ARG D 1 505 ? 38.930 33.689 42.805 1.00 114.16 484 ARG D N 1
ATOM 16895 C CA . ARG D 1 505 ? 39.003 33.313 41.390 1.00 114.07 484 ARG D CA 1
ATOM 16896 C C . ARG D 1 505 ? 38.858 34.500 40.408 1.00 110.11 484 ARG D C 1
ATOM 16897 O O . ARG D 1 505 ? 38.966 34.325 39.195 1.00 105.99 484 ARG D O 1
ATOM 16905 N N . GLY D 1 506 ? 38.643 35.710 40.917 1.00 112.79 485 GLY D N 1
ATOM 16906 C CA . GLY D 1 506 ? 38.324 36.860 40.049 1.00 113.41 485 GLY D CA 1
ATOM 16907 C C . GLY D 1 506 ? 39.544 37.514 39.423 1.00 106.47 485 GLY D C 1
ATOM 16908 O O . GLY D 1 506 ? 40.574 36.886 39.280 1.00 104.47 485 GLY D O 1
ATOM 16909 N N . SER D 1 507 ? 39.418 38.786 39.052 1.00 104.00 486 SER D N 1
ATOM 16910 C CA . SER D 1 507 ? 40.537 39.555 38.484 1.00 98.81 486 SER D CA 1
ATOM 16911 C C . SER D 1 507 ? 40.213 41.038 38.346 1.00 95.74 486 SER D C 1
ATOM 16912 O O . SER D 1 507 ? 39.041 41.421 38.229 1.00 97.06 486 SER D O 1
ATOM 16915 N N . VAL D 1 508 ? 41.254 41.862 38.321 1.00 88.87 487 VAL D N 1
ATOM 16916 C CA . VAL D 1 508 ? 41.079 43.287 38.120 1.00 90.12 487 VAL D CA 1
ATOM 16917 C C . VAL D 1 508 ? 42.325 43.945 37.571 1.00 89.21 487 VAL D C 1
ATOM 16918 O O . VAL D 1 508 ? 43.409 43.372 37.590 1.00 84.43 487 VAL D O 1
ATOM 16922 N N . VAL D 1 509 ? 42.134 45.160 37.066 1.00 93.52 488 VAL D N 1
ATOM 16923 C CA . VAL D 1 509 ? 43.232 46.008 36.612 1.00 96.69 488 VAL D CA 1
ATOM 16924 C C . VAL D 1 509 ? 43.216 47.284 37.426 1.00 101.60 488 VAL D C 1
ATOM 16925 O O . VAL D 1 509 ? 42.145 47.800 37.758 1.00 113.46 488 VAL D O 1
ATOM 16929 N N . GLY D 1 510 ? 44.394 47.810 37.723 1.00 100.28 489 GLY D N 1
ATOM 16930 C CA . GLY D 1 510 ? 44.496 49.026 38.528 1.00 105.20 489 GLY D CA 1
ATOM 16931 C C . GLY D 1 510 ? 45.944 49.306 38.839 1.00 107.46 489 GLY D C 1
ATOM 16932 O O . GLY D 1 510 ? 46.795 48.407 38.699 1.00 109.30 489 GLY D O 1
ATOM 16933 N N . THR D 1 511 ? 46.236 50.542 39.245 1.00 107.65 490 THR D N 1
ATOM 16934 C CA . THR D 1 511 ? 47.623 50.954 39.458 1.00 107.17 490 THR D CA 1
ATOM 16935 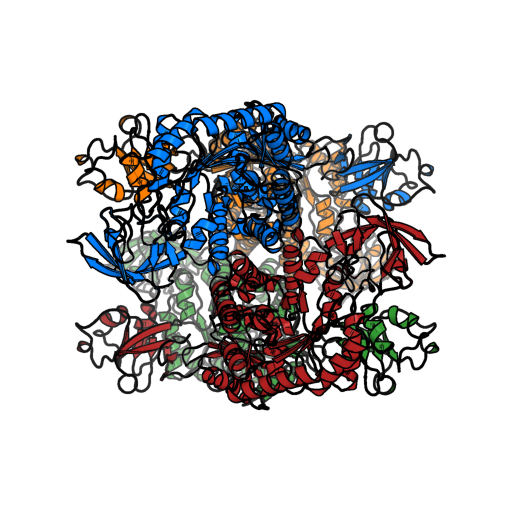C C . THR D 1 511 ? 48.121 50.516 40.833 1.00 103.22 490 THR D C 1
ATOM 16936 O O . THR D 1 511 ? 47.401 50.612 41.819 1.00 104.83 490 THR D O 1
ATOM 16940 N N . THR D 1 512 ? 49.357 50.022 40.884 1.00 100.79 491 THR D N 1
ATOM 16941 C CA . THR D 1 512 ? 49.949 49.560 42.135 1.00 98.76 491 THR D CA 1
ATOM 16942 C C . THR D 1 512 ? 50.095 50.693 43.154 1.00 107.67 491 THR D C 1
ATOM 16943 O O . THR D 1 512 ? 50.152 51.885 42.783 1.00 113.37 491 THR D O 1
ATOM 16947 N N . LEU D 1 513 ? 50.142 50.307 44.435 1.00 110.04 492 LEU D N 1
ATOM 16948 C CA . LEU D 1 513 ? 50.633 51.180 45.510 1.00 112.91 492 LEU D CA 1
ATOM 16949 C C . LEU D 1 513 ? 51.504 50.338 46.418 1.00 111.21 492 LEU D C 1
ATOM 16950 O O . LEU D 1 513 ? 51.006 49.723 47.348 1.00 114.29 492 LEU D O 1
ATOM 16955 N N . VAL D 1 514 ? 52.799 50.291 46.129 1.00 112.58 493 VAL D N 1
ATOM 16956 C CA . VAL D 1 514 ? 53.733 49.538 46.960 1.00 117.01 493 VAL D CA 1
ATOM 16957 C C . VAL D 1 514 ? 53.763 50.199 48.341 1.00 122.53 493 VAL D C 1
ATOM 16958 O O . VAL D 1 514 ? 54.195 51.349 48.463 1.00 130.84 493 VAL D O 1
ATOM 16962 N N . ALA D 1 515 ? 53.262 49.492 49.358 1.00 119.61 494 ALA D N 1
ATOM 16963 C CA . ALA D 1 515 ? 53.248 49.999 50.729 1.00 123.89 494 ALA D CA 1
ATOM 16964 C C . ALA D 1 515 ? 54.232 49.212 51.565 1.00 125.29 494 ALA D C 1
ATOM 16965 O O . ALA D 1 515 ? 54.035 48.033 51.819 1.00 121.53 494 ALA D O 1
ATOM 16967 N N . GLU D 1 516 ? 55.302 49.873 51.981 1.00 133.30 495 GLU D N 1
ATOM 16968 C CA . GLU D 1 516 ? 56.330 49.238 52.786 1.00 138.10 495 GLU D CA 1
ATOM 16969 C C . GLU D 1 516 ? 55.892 49.193 54.254 1.00 137.82 495 GLU D C 1
ATOM 16970 O O . GLU D 1 516 ? 56.378 48.370 55.027 1.00 136.86 495 GLU D O 1
ATOM 16976 N N . THR D 1 517 ? 54.976 50.088 54.623 1.00 136.60 496 THR D N 1
ATOM 16977 C CA . THR D 1 517 ? 54.408 50.137 55.965 1.00 138.84 496 THR D CA 1
ATOM 16978 C C . THR D 1 517 ? 52.969 50.646 55.910 1.00 137.57 496 THR D C 1
ATOM 16979 O O . THR D 1 517 ? 52.498 51.080 54.868 1.00 132.92 496 THR D O 1
ATOM 16983 N N . VAL D 1 518 ? 52.278 50.593 57.044 1.00 143.16 497 VAL D N 1
ATOM 16984 C CA . VAL D 1 518 ? 50.874 51.013 57.125 1.00 145.30 497 VAL D CA 1
ATOM 16985 C C . VAL D 1 518 ? 50.723 52.503 56.872 1.00 148.60 497 VAL D C 1
ATOM 16986 O O . VAL D 1 518 ? 49.749 52.933 56.265 1.00 146.23 497 VAL D O 1
ATOM 16990 N N . LYS D 1 519 ? 51.705 53.274 57.342 1.00 154.88 498 LYS D N 1
ATOM 16991 C CA . LYS D 1 519 ? 51.728 54.733 57.199 1.00 159.52 498 LYS D CA 1
ATOM 16992 C C . LYS D 1 519 ? 52.085 55.128 55.770 1.00 157.40 498 LYS D C 1
ATOM 16993 O O . LYS D 1 519 ? 51.886 56.274 55.364 1.00 162.49 498 LYS D O 1
ATOM 16999 N N . ASP D 1 520 ? 52.588 54.162 55.004 1.00 152.22 499 ASP D N 1
ATOM 17000 C CA . ASP D 1 520 ? 52.964 54.370 53.603 1.00 149.09 499 ASP D CA 1
ATOM 17001 C C . ASP D 1 520 ? 51.745 54.379 52.668 1.00 142.06 499 ASP D C 1
ATOM 17002 O O . ASP D 1 520 ? 51.899 54.290 51.448 1.00 137.29 499 ASP D O 1
ATOM 17007 N N . LEU D 1 521 ? 50.543 54.440 53.244 1.00 138.91 500 LEU D N 1
ATOM 17008 C CA . LEU D 1 521 ? 49.308 54.614 52.478 1.00 134.13 500 LEU D CA 1
ATOM 17009 C C . LEU D 1 521 ? 48.186 55.219 53.326 1.00 138.22 500 LEU D C 1
ATOM 17010 O O . LEU D 1 521 ? 47.009 55.032 53.028 1.00 133.13 500 LEU D O 1
ATOM 17015 N N . GLU D 1 522 ? 48.556 55.966 54.364 1.00 147.86 501 GLU D N 1
ATOM 17016 C CA . GLU D 1 522 ? 47.607 56.356 55.420 1.00 158.37 501 GLU D CA 1
ATOM 17017 C C . GLU D 1 522 ? 46.632 57.422 54.932 1.00 167.71 501 GLU D C 1
ATOM 17018 O O . GLU D 1 522 ? 45.430 57.180 54.841 1.00 171.82 501 GLU D O 1
ATOM 17024 N N . GLY D 1 523 ? 47.157 58.598 54.620 1.00 178.47 502 GLY D N 1
ATOM 17025 C CA . GLY D 1 523 ? 46.326 59.732 54.228 1.00 188.05 502 GLY D CA 1
ATOM 17026 C C . GLY D 1 523 ? 46.257 59.948 52.730 1.00 189.06 502 GLY D C 1
ATOM 17027 O O . GLY D 1 523 ? 45.541 60.834 52.265 1.00 195.37 502 GLY D O 1
ATOM 17028 N N . LYS D 1 524 ? 46.998 59.137 51.977 1.00 188.91 503 LYS D N 1
ATOM 17029 C CA . LYS D 1 524 ? 47.085 59.274 50.518 1.00 189.16 503 LYS D CA 1
ATOM 17030 C C . LYS D 1 524 ? 46.381 58.094 49.845 1.00 175.74 503 LYS D C 1
ATOM 17031 O O . LYS D 1 524 ? 46.993 57.319 49.116 1.00 161.59 503 LYS D O 1
ATOM 17037 N N . ASP D 1 525 ? 45.082 57.975 50.087 1.00 175.30 504 ASP D N 1
ATOM 17038 C CA . ASP D 1 525 ? 44.356 56.776 49.700 1.00 173.84 504 ASP D CA 1
ATOM 17039 C C . ASP D 1 525 ? 43.010 57.041 49.029 1.00 175.59 504 ASP D C 1
ATOM 17040 O O . ASP D 1 525 ? 42.089 57.588 49.643 1.00 189.22 504 ASP D O 1
ATOM 17045 N N . LEU D 1 526 ? 42.923 56.673 47.754 1.00 167.38 505 LEU D N 1
ATOM 17046 C CA . LEU D 1 526 ? 41.641 56.462 47.092 1.00 166.91 505 LEU D CA 1
ATOM 17047 C C . LEU D 1 526 ? 41.486 54.941 46.879 1.00 160.57 505 LEU D C 1
ATOM 17048 O O . LEU D 1 526 ? 42.309 54.136 47.353 1.00 144.19 505 LEU D O 1
ATOM 17053 N N . SER D 1 527 ? 40.408 54.561 46.197 1.00 163.66 506 SER D N 1
ATOM 17054 C CA . SER D 1 527 ? 40.149 53.172 45.825 1.00 156.69 506 SER D CA 1
ATOM 17055 C C . SER D 1 527 ? 41.068 52.756 44.672 1.00 150.99 506 SER D C 1
ATOM 17056 O O . SER D 1 527 ? 42.279 52.930 44.777 1.00 152.27 506 SER D O 1
ATOM 17059 N N . ASP D 1 528 ? 40.489 52.176 43.608 1.00 146.89 507 ASP D N 1
ATOM 17060 C CA . ASP D 1 528 ? 41.128 51.962 42.269 1.00 138.86 507 ASP D CA 1
ATOM 17061 C C . ASP D 1 528 ? 42.614 51.532 42.198 1.00 131.24 507 ASP D C 1
ATOM 17062 O O . ASP D 1 528 ? 43.265 51.708 41.164 1.00 124.10 507 ASP D O 1
ATOM 17067 N N . LYS D 1 529 ? 43.141 50.960 43.277 1.00 127.40 508 LYS D N 1
ATOM 17068 C CA . LYS D 1 529 ? 44.542 50.553 43.308 1.00 119.77 508 LYS D CA 1
ATOM 17069 C C . LYS D 1 529 ? 44.672 49.141 43.850 1.00 111.93 508 LYS D C 1
ATOM 17070 O O . LYS D 1 529 ? 43.750 48.651 44.497 1.00 108.04 508 LYS D O 1
ATOM 17076 N N . VAL D 1 530 ? 45.786 48.478 43.522 1.00 108.21 509 VAL D N 1
ATOM 17077 C CA . VAL D 1 530 ? 46.107 47.152 44.062 1.00 107.82 509 VAL D CA 1
ATOM 17078 C C . VAL D 1 530 ? 47.384 47.255 44.898 1.00 111.03 509 VAL D C 1
ATOM 17079 O O . VAL D 1 530 ? 48.472 47.453 44.359 1.00 115.27 509 VAL D O 1
ATOM 17083 N N . ILE D 1 531 ? 47.242 47.137 46.219 1.00 109.36 510 ILE D N 1
ATOM 17084 C CA . ILE D 1 531 ? 48.348 47.405 47.126 1.00 108.80 510 ILE D CA 1
ATOM 17085 C C . ILE D 1 531 ? 49.309 46.226 47.156 1.00 108.48 510 ILE D C 1
ATOM 17086 O O . ILE D 1 531 ? 48.887 45.071 47.127 1.00 107.64 510 ILE D O 1
ATOM 17091 N N . VAL D 1 532 ? 50.602 46.531 47.213 1.00 112.27 511 VAL D N 1
ATOM 17092 C CA . VAL D 1 532 ? 51.662 45.525 47.276 1.00 110.71 511 VAL D CA 1
ATOM 17093 C C . VAL D 1 532 ? 52.503 45.676 48.558 1.00 119.05 511 VAL D C 1
ATOM 17094 O O . VAL D 1 532 ? 53.366 46.556 48.638 1.00 133.23 511 VAL D O 1
ATOM 17098 N N . THR D 1 533 ? 52.255 44.832 49.560 1.00 116.62 512 THR D N 1
ATOM 17099 C CA . THR D 1 533 ? 52.927 44.955 50.859 1.00 117.03 512 THR D CA 1
ATOM 17100 C C . THR D 1 533 ? 53.705 43.702 51.167 1.00 114.39 512 THR D C 1
ATOM 17101 O O . THR D 1 533 ? 53.768 42.813 50.332 1.00 107.87 512 THR D O 1
ATOM 17105 N N . ASN D 1 534 ? 54.282 43.632 52.371 1.00 117.37 513 ASN D N 1
ATOM 17106 C CA . ASN D 1 534 ? 54.923 42.405 52.865 1.00 116.08 513 ASN D CA 1
ATOM 17107 C C . ASN D 1 534 ? 53.898 41.386 53.365 1.00 111.76 513 ASN D C 1
ATOM 17108 O O . ASN D 1 534 ? 53.726 40.317 52.773 1.00 102.95 513 ASN D O 1
ATOM 17113 N N . SER D 1 535 ? 53.232 41.725 54.464 1.00 116.09 514 SER D N 1
ATOM 17114 C CA . SER D 1 535 ? 52.121 40.931 54.972 1.00 119.85 514 SER D CA 1
ATOM 17115 C C . SER D 1 535 ? 51.009 41.863 55.437 1.00 117.25 514 SER D C 1
ATOM 17116 O O . SER D 1 535 ? 51.129 43.082 55.318 1.00 116.05 514 SER D O 1
ATOM 17119 N N . ILE D 1 536 ? 49.922 41.282 55.940 1.00 116.83 515 ILE D N 1
ATOM 17120 C CA . ILE D 1 536 ? 48.823 42.057 56.510 1.00 118.56 515 ILE D CA 1
ATOM 17121 C C . ILE D 1 536 ? 48.794 41.951 58.043 1.00 121.99 515 ILE D C 1
ATOM 17122 O O . ILE D 1 536 ? 48.667 40.863 58.595 1.00 122.74 515 ILE D O 1
ATOM 17127 N N . ASP D 1 537 ? 48.954 43.097 58.705 1.00 125.81 516 ASP D N 1
ATOM 17128 C CA . ASP D 1 537 ? 48.752 43.239 60.145 1.00 132.24 516 ASP D CA 1
ATOM 17129 C C . ASP D 1 537 ? 47.271 43.487 60.410 1.00 135.23 516 ASP D C 1
ATOM 17130 O O . ASP D 1 537 ? 46.441 43.381 59.507 1.00 131.06 516 ASP D O 1
ATOM 17135 N N . GLU D 1 538 ? 46.946 43.796 61.663 1.00 140.11 517 GLU D N 1
ATOM 17136 C CA . GLU D 1 538 ? 45.653 44.377 61.999 1.00 140.43 517 GLU D CA 1
ATOM 17137 C C . GLU D 1 538 ? 45.548 45.828 61.489 1.00 140.17 517 GLU D C 1
ATOM 17138 O O . GLU D 1 538 ? 44.443 46.320 61.278 1.00 139.51 517 GLU D O 1
ATOM 17144 N N . THR D 1 539 ? 46.693 46.507 61.337 1.00 140.12 518 THR D N 1
ATOM 17145 C CA . THR D 1 539 ? 46.737 47.916 60.912 1.00 141.24 518 THR D CA 1
ATOM 17146 C C . THR D 1 539 ? 46.538 48.032 59.425 1.00 138.83 518 THR D C 1
ATOM 17147 O O . THR D 1 539 ? 46.176 49.096 58.941 1.00 142.11 518 THR D O 1
ATOM 17151 N N . PHE D 1 540 ? 46.807 46.950 58.700 1.00 135.20 519 PHE D N 1
ATOM 17152 C CA . PHE D 1 540 ? 46.600 46.919 57.257 1.00 130.60 519 PHE D CA 1
ATOM 17153 C C . PHE D 1 540 ? 45.149 46.573 56.900 1.00 127.70 519 PHE D C 1
ATOM 17154 O O . PHE D 1 540 ? 44.603 47.106 55.943 1.00 127.35 519 PHE D O 1
ATOM 17162 N N . VAL D 1 541 ? 44.516 45.699 57.676 1.00 128.51 520 VAL D N 1
ATOM 17163 C CA . VAL D 1 541 ? 43.179 45.184 57.329 1.00 127.89 520 VAL D CA 1
ATOM 17164 C C . VAL D 1 541 ? 42.101 46.242 57.035 1.00 130.89 520 VAL D C 1
ATOM 17165 O O . VAL D 1 541 ? 41.224 45.991 56.211 1.00 128.01 520 VAL D O 1
ATOM 17169 N N . PRO D 1 542 ? 42.157 47.423 57.687 1.00 137.22 521 PRO D N 1
ATOM 17170 C CA . PRO D 1 542 ? 41.174 48.458 57.361 1.00 141.40 521 PRO D CA 1
ATOM 17171 C C . PRO D 1 542 ? 41.396 49.072 55.979 1.00 141.75 521 PRO D C 1
ATOM 17172 O O . PRO D 1 542 ? 40.429 49.408 55.303 1.00 144.88 521 PRO D O 1
ATOM 17176 N N . TYR D 1 543 ? 42.657 49.228 55.574 1.00 139.58 522 TYR D N 1
ATOM 17177 C CA . TYR D 1 543 ? 42.983 49.821 54.276 1.00 135.69 522 TYR D CA 1
ATOM 17178 C C . TYR D 1 543 ? 42.739 48.838 53.122 1.00 131.30 522 TYR D C 1
ATOM 17179 O O . TYR D 1 543 ? 42.253 49.237 52.073 1.00 129.89 522 TYR D O 1
ATOM 17188 N N . VAL D 1 544 ? 43.053 47.559 53.315 1.00 131.72 523 VAL D N 1
ATOM 17189 C CA . VAL D 1 544 ? 42.934 46.555 52.237 1.00 126.65 523 VAL D CA 1
ATOM 17190 C C . VAL D 1 544 ? 41.529 46.482 51.637 1.00 124.78 523 VAL D C 1
ATOM 17191 O O . VAL D 1 544 ? 41.371 46.436 50.431 1.00 121.69 523 VAL D O 1
ATOM 17195 N N . GLU D 1 545 ? 40.511 46.482 52.481 1.00 131.13 524 GLU D N 1
ATOM 17196 C CA . GLU D 1 545 ? 39.134 46.349 52.005 1.00 134.31 524 GLU D CA 1
ATOM 17197 C C . GLU D 1 545 ? 38.651 47.548 51.184 1.00 131.32 524 GLU D C 1
ATOM 17198 O O . GLU D 1 545 ? 37.675 47.438 50.462 1.00 129.80 524 GLU D O 1
ATOM 17204 N N . LYS D 1 546 ? 39.334 48.683 51.288 1.00 131.87 525 LYS D N 1
ATOM 17205 C CA . LYS D 1 546 ? 39.021 49.856 50.459 1.00 136.87 525 LYS D CA 1
ATOM 17206 C C . LYS D 1 546 ? 39.563 49.709 49.019 1.00 132.25 525 LYS D C 1
ATOM 17207 O O . LYS D 1 546 ? 39.190 50.459 48.122 1.00 137.17 525 LYS D O 1
ATOM 17213 N N . ALA D 1 547 ? 40.455 48.749 48.808 1.00 123.60 526 ALA D N 1
ATOM 17214 C CA . ALA D 1 547 ? 41.230 48.665 47.580 1.00 117.15 526 ALA D CA 1
ATOM 17215 C C . ALA D 1 547 ? 40.512 47.870 46.500 1.00 119.35 526 ALA D C 1
ATOM 17216 O O . ALA D 1 547 ? 39.380 47.447 46.705 1.00 125.74 526 ALA D O 1
ATOM 17218 N N . LEU D 1 548 ? 41.169 47.711 45.343 1.00 117.11 527 LEU D N 1
ATOM 17219 C CA . LEU D 1 548 ? 40.696 46.847 44.249 1.00 113.12 527 LEU D CA 1
ATOM 17220 C C . LEU D 1 548 ? 41.319 45.474 44.315 1.00 109.92 527 LEU D C 1
ATOM 17221 O O . LEU D 1 548 ? 40.636 44.473 44.112 1.00 115.16 527 LEU D O 1
ATOM 17226 N N . GLY D 1 549 ? 42.629 45.432 44.542 1.00 105.35 528 GLY D N 1
ATOM 17227 C CA . GLY D 1 549 ? 43.376 44.165 44.606 1.00 99.83 528 GLY D CA 1
ATOM 17228 C C . GLY D 1 549 ? 44.421 44.148 45.706 1.00 97.00 528 GLY D C 1
ATOM 17229 O O . GLY D 1 549 ? 44.540 45.092 46.471 1.00 100.38 528 GLY D O 1
ATOM 17230 N N . LEU D 1 550 ? 45.175 43.064 45.790 1.00 92.28 529 LEU D N 1
ATOM 17231 C CA . LEU D 1 550 ? 46.168 42.916 46.839 1.00 93.11 529 LEU D CA 1
ATOM 17232 C C . LEU D 1 550 ? 47.226 41.929 46.382 1.00 89.87 529 LEU D C 1
ATOM 17233 O O . LEU D 1 550 ? 46.894 40.843 45.892 1.00 87.27 529 LEU D O 1
ATOM 17238 N N . ILE D 1 551 ? 48.493 42.308 46.533 1.00 90.76 530 ILE D N 1
ATOM 17239 C CA . ILE D 1 551 ? 49.608 41.374 46.347 1.00 95.84 530 ILE D CA 1
ATOM 17240 C C . ILE D 1 551 ? 50.500 41.424 47.574 1.00 100.19 530 ILE D C 1
ATOM 17241 O O . ILE D 1 551 ? 50.959 42.509 47.950 1.00 104.98 530 ILE D O 1
ATOM 17246 N N . THR D 1 552 ? 50.763 40.265 48.178 1.00 99.21 531 THR D N 1
ATOM 17247 C CA . THR D 1 552 ? 51.531 40.206 49.419 1.00 103.65 531 THR D CA 1
ATOM 17248 C C . THR D 1 552 ? 52.806 39.377 49.226 1.00 105.89 531 THR D C 1
ATOM 17249 O O . THR D 1 552 ? 52.851 38.500 48.347 1.00 100.40 531 THR D O 1
ATOM 17253 N N . GLU D 1 553 ? 53.827 39.667 50.043 1.00 111.53 532 GLU D N 1
ATOM 17254 C CA . GLU D 1 553 ? 55.217 39.239 49.764 1.00 119.07 532 GLU D CA 1
ATOM 17255 C C . GLU D 1 553 ? 55.396 37.754 49.849 1.00 122.11 532 GLU D C 1
ATOM 17256 O O . GLU D 1 553 ? 56.018 37.135 48.988 1.00 132.82 532 GLU D O 1
ATOM 17262 N N . GLU D 1 554 ? 54.893 37.185 50.923 1.00 123.55 533 GLU D N 1
ATOM 17263 C CA . GLU D 1 554 ? 55.068 35.768 51.146 1.00 128.19 533 GLU D CA 1
ATOM 17264 C C . GLU D 1 554 ? 53.705 35.243 51.565 1.00 125.19 533 GLU D C 1
ATOM 17265 O O . GLU D 1 554 ? 52.707 35.649 50.966 1.00 116.23 533 GLU D O 1
ATOM 17271 N N . ASN D 1 555 ? 53.656 34.360 52.566 1.00 129.07 534 ASN D N 1
ATOM 17272 C CA . ASN D 1 555 ? 52.409 33.916 53.188 1.00 129.29 534 ASN D CA 1
ATOM 17273 C C . ASN D 1 555 ? 51.897 32.582 52.588 1.00 124.20 534 ASN D C 1
ATOM 17274 O O . ASN D 1 555 ? 52.415 32.099 51.580 1.00 119.31 534 ASN D O 1
ATOM 17279 N N . GLY D 1 556 ? 50.908 31.991 53.260 1.00 122.50 535 GLY D N 1
ATOM 17280 C CA . GLY D 1 556 ? 50.223 30.768 52.823 1.00 122.71 535 GLY D CA 1
ATOM 17281 C C . GLY D 1 556 ? 48.739 31.042 52.653 1.00 120.09 535 GLY D C 1
ATOM 17282 O O . GLY D 1 556 ? 48.349 32.213 52.563 1.00 115.73 535 GLY D O 1
ATOM 17283 N N . ILE D 1 557 ? 47.905 29.990 52.617 1.00 117.99 536 ILE D N 1
ATOM 17284 C CA . ILE D 1 557 ? 46.490 30.156 52.193 1.00 114.57 536 ILE D CA 1
ATOM 17285 C C . ILE D 1 557 ? 45.527 30.664 53.255 1.00 114.01 536 ILE D C 1
ATOM 17286 O O . ILE D 1 557 ? 44.535 31.318 52.914 1.00 115.04 536 ILE D O 1
ATOM 17291 N N . THR D 1 558 ? 45.795 30.358 54.521 1.00 112.48 537 THR D N 1
ATOM 17292 C CA . THR D 1 558 ? 44.944 30.845 55.605 1.00 111.65 537 THR D CA 1
ATOM 17293 C C . THR D 1 558 ? 45.538 32.083 56.312 1.00 112.17 537 THR D C 1
ATOM 17294 O O . THR D 1 558 ? 44.962 32.592 57.266 1.00 113.78 537 THR D O 1
ATOM 17298 N N . SER D 1 559 ? 46.650 32.598 55.793 1.00 111.25 538 SER D N 1
ATOM 17299 C CA . SER D 1 559 ? 47.343 33.770 56.349 1.00 111.96 538 SER D CA 1
ATOM 17300 C C . SER D 1 559 ? 46.454 34.982 56.493 1.00 111.21 538 SER D C 1
ATOM 17301 O O . SER D 1 559 ? 45.425 35.069 55.841 1.00 110.74 538 SER D O 1
ATOM 17304 N N . PRO D 1 560 ? 46.879 35.959 57.302 1.00 114.65 539 PRO D N 1
ATOM 17305 C CA . PRO D 1 560 ? 46.069 37.168 57.458 1.00 118.25 539 PRO D CA 1
ATOM 17306 C C . PRO D 1 560 ? 45.802 37.842 56.121 1.00 115.77 539 PRO D C 1
ATOM 17307 O O . PRO D 1 560 ? 44.689 38.300 55.864 1.00 114.58 539 PRO D O 1
ATOM 17311 N N . SER D 1 561 ? 46.833 37.863 55.282 1.00 117.03 540 SER D N 1
ATOM 17312 C CA . SER D 1 561 ? 46.793 38.492 53.958 1.00 114.33 540 SER D CA 1
ATOM 17313 C C . SER D 1 561 ? 45.825 37.783 53.001 1.00 111.21 540 SER D C 1
ATOM 17314 O O . SER D 1 561 ? 45.056 38.427 52.301 1.00 107.63 540 SER D O 1
ATOM 17317 N N . ALA D 1 562 ? 45.863 36.453 53.007 1.00 113.45 541 ALA D N 1
ATOM 17318 C CA . ALA D 1 562 ? 44.998 35.618 52.167 1.00 109.27 541 ALA D CA 1
ATOM 17319 C C . ALA D 1 562 ? 43.565 35.598 52.645 1.00 107.60 541 ALA D C 1
ATOM 17320 O O . ALA D 1 562 ? 42.644 35.676 51.860 1.00 107.16 541 ALA D O 1
ATOM 17322 N N . ILE D 1 563 ? 43.376 35.466 53.943 1.00 112.24 542 ILE D N 1
ATOM 17323 C CA . ILE D 1 563 ? 42.032 35.284 54.501 1.00 115.41 542 ILE D CA 1
ATOM 17324 C C . ILE D 1 563 ? 41.147 36.515 54.285 1.00 114.86 542 ILE D C 1
ATOM 17325 O O . ILE D 1 563 ? 39.976 36.385 53.929 1.00 112.92 542 ILE D O 1
ATOM 17330 N N . VAL D 1 564 ? 41.734 37.698 54.461 1.00 114.87 543 VAL D N 1
ATOM 17331 C CA . VAL D 1 564 ? 40.999 38.958 54.347 1.00 115.52 543 VAL D CA 1
ATOM 17332 C C . VAL D 1 564 ? 40.477 39.181 52.928 1.00 114.57 543 VAL D C 1
ATOM 17333 O O . VAL D 1 564 ? 39.373 39.690 52.724 1.00 124.19 543 VAL D O 1
ATOM 17337 N N . GLY D 1 565 ? 41.266 38.801 51.941 1.00 108.54 544 GLY D N 1
ATOM 17338 C CA . GLY D 1 565 ? 40.847 38.948 50.553 1.00 107.23 544 GLY D CA 1
ATOM 17339 C C . GLY D 1 565 ? 39.634 38.107 50.218 1.00 106.35 544 GLY D C 1
ATOM 17340 O O . GLY D 1 565 ? 38.692 38.608 49.630 1.00 113.08 544 GLY D O 1
ATOM 17341 N N . LEU D 1 566 ? 39.646 36.834 50.599 1.00 102.97 545 LEU D N 1
ATOM 17342 C CA . LEU D 1 566 ? 38.515 35.958 50.322 1.00 104.64 545 LEU D CA 1
ATOM 17343 C C . LEU D 1 566 ? 37.253 36.409 51.084 1.00 110.64 545 LEU D C 1
ATOM 17344 O O . LEU D 1 566 ? 36.145 36.255 50.589 1.00 108.59 545 LEU D O 1
ATOM 17349 N N . GLU D 1 567 ? 37.406 36.965 52.281 1.00 119.11 546 GLU D N 1
ATOM 17350 C CA . GLU D 1 567 ? 36.234 37.412 53.052 1.00 128.22 546 GLU D CA 1
ATOM 17351 C C . GLU D 1 567 ? 35.536 38.581 52.380 1.00 126.14 546 GLU D C 1
ATOM 17352 O O . GLU D 1 567 ? 34.308 38.625 52.321 1.00 124.11 546 GLU D O 1
ATOM 17358 N N . LYS D 1 568 ? 36.334 39.537 51.903 1.00 124.31 547 LYS D N 1
ATOM 17359 C CA . LYS D 1 568 ? 35.807 40.783 51.346 1.00 129.63 547 LYS D CA 1
ATOM 17360 C C . LYS D 1 568 ? 35.802 40.792 49.802 1.00 124.98 547 LYS D C 1
ATOM 17361 O O . LYS D 1 568 ? 35.702 41.849 49.172 1.00 121.67 547 LYS D O 1
ATOM 17367 N N . GLY D 1 569 ? 35.900 39.608 49.203 1.00 123.26 548 GLY D N 1
ATOM 17368 C CA . GLY D 1 569 ? 35.727 39.431 47.759 1.00 120.57 548 GLY D CA 1
ATOM 17369 C C . GLY D 1 569 ? 36.762 40.102 46.872 1.00 116.82 548 GLY D C 1
ATOM 17370 O O . GLY D 1 569 ? 36.513 40.349 45.695 1.00 122.66 548 GLY D O 1
ATOM 17371 N N . ILE D 1 570 ? 37.930 40.392 47.422 1.00 112.80 549 ILE D N 1
ATOM 17372 C CA . ILE D 1 570 ? 38.976 41.067 46.667 1.00 110.03 549 ILE D CA 1
ATOM 17373 C C . ILE D 1 570 ? 39.956 40.063 46.077 1.00 107.01 549 ILE D C 1
ATOM 17374 O O . ILE D 1 570 ? 40.514 39.237 46.801 1.00 110.85 549 ILE D O 1
ATOM 17379 N N . PRO D 1 571 ? 40.188 40.145 44.760 1.00 108.40 550 PRO D N 1
ATOM 17380 C CA . PRO D 1 571 ? 41.173 39.270 44.129 1.00 105.44 550 PRO D CA 1
ATOM 17381 C C . PRO D 1 571 ? 42.569 39.540 44.677 1.00 101.49 550 PRO D C 1
ATOM 17382 O O . PRO D 1 571 ? 43.014 40.679 44.704 1.00 104.71 550 PRO D O 1
ATOM 17386 N N . THR D 1 572 ? 43.241 38.498 45.134 1.00 99.62 551 THR D N 1
ATOM 17387 C CA . THR D 1 572 ? 44.534 38.657 45.781 1.00 101.54 551 THR D CA 1
ATOM 17388 C C . THR D 1 572 ? 45.468 37.590 45.292 1.00 98.71 551 THR D C 1
ATOM 17389 O O . THR D 1 572 ? 45.017 36.572 44.789 1.00 100.26 551 THR D O 1
ATOM 17393 N N . VAL D 1 573 ? 46.767 37.823 45.444 1.00 98.39 552 VAL D N 1
ATOM 17394 C CA . VAL D 1 573 ? 47.796 36.773 45.267 1.00 95.65 552 VAL D CA 1
ATOM 17395 C C . VAL D 1 573 ? 48.779 36.804 46.458 1.00 98.76 552 VAL D C 1
ATOM 17396 O O . VAL D 1 573 ? 49.184 37.877 46.929 1.00 102.60 552 VAL D O 1
ATOM 17400 N N . VAL D 1 574 ? 49.142 35.628 46.955 1.00 98.57 553 VAL D N 1
ATOM 17401 C CA . VAL D 1 574 ? 50.061 35.513 48.095 1.00 100.77 553 VAL D CA 1
ATOM 17402 C C . VAL D 1 574 ? 51.292 34.698 47.688 1.00 103.86 553 VAL D C 1
ATOM 17403 O O . VAL D 1 574 ? 51.263 33.961 46.712 1.00 106.49 553 VAL D O 1
ATOM 17407 N N . GLY D 1 575 ? 52.375 34.840 48.436 1.00 106.19 554 GLY D N 1
ATOM 17408 C CA . GLY D 1 575 ? 53.598 34.102 48.152 1.00 104.79 554 GLY D CA 1
ATOM 17409 C C . GLY D 1 575 ? 54.284 34.611 46.909 1.00 102.20 554 GLY D C 1
ATOM 17410 O O . GLY D 1 575 ? 54.754 33.812 46.117 1.00 102.46 554 GLY D O 1
ATOM 17411 N N . VAL D 1 576 ? 54.349 35.940 46.758 1.00 100.63 555 VAL D N 1
ATOM 17412 C CA . VAL D 1 576 ? 54.919 36.596 45.571 1.00 99.69 555 VAL D CA 1
ATOM 17413 C C . VAL D 1 576 ? 56.381 37.009 45.761 1.00 101.65 555 VAL D C 1
ATOM 17414 O O . VAL D 1 576 ? 56.673 38.151 46.098 1.00 98.35 555 VAL D O 1
ATOM 17418 N N . GLU D 1 577 ? 57.281 36.063 45.496 1.00 109.25 556 GLU D N 1
ATOM 17419 C CA . GLU D 1 577 ? 58.725 36.161 45.773 1.00 119.62 556 GLU D CA 1
ATOM 17420 C C . GLU D 1 577 ? 59.245 37.447 46.411 1.00 120.10 556 GLU D C 1
ATOM 17421 O O . GLU D 1 577 ? 59.579 37.447 47.609 1.00 127.84 556 GLU D O 1
ATOM 17427 N N . LYS D 1 578 ? 59.342 38.520 45.629 1.00 113.50 557 LYS D N 1
ATOM 17428 C CA . LYS D 1 578 ? 59.860 39.787 46.142 1.00 115.44 557 LYS D CA 1
ATOM 17429 C C . LYS D 1 578 ? 59.001 40.925 45.627 1.00 112.67 557 LYS D C 1
ATOM 17430 O O . LYS D 1 578 ? 59.473 41.816 44.937 1.00 119.08 557 LYS D O 1
ATOM 17436 N N . ALA D 1 579 ? 57.731 40.903 45.991 1.00 106.85 558 ALA D N 1
ATOM 17437 C CA . ALA D 1 579 ? 56.781 41.859 45.452 1.00 104.73 558 ALA D CA 1
ATOM 17438 C C . ALA D 1 579 ? 57.139 43.337 45.683 1.00 107.86 558 ALA D C 1
ATOM 17439 O O . ALA D 1 579 ? 56.949 44.153 44.800 1.00 114.38 558 ALA D O 1
ATOM 17441 N N . VAL D 1 580 ? 57.650 43.697 46.849 1.00 111.25 559 VAL D N 1
ATOM 17442 C CA . VAL D 1 580 ? 57.877 45.114 47.151 1.00 114.37 559 VAL D CA 1
ATOM 17443 C C . VAL D 1 580 ? 59.050 45.667 46.335 1.00 119.25 559 VAL D C 1
ATOM 17444 O O . VAL D 1 580 ? 58.994 46.808 45.856 1.00 116.77 559 VAL D O 1
ATOM 17448 N N . LYS D 1 581 ? 60.088 44.841 46.166 1.00 123.55 560 LYS D N 1
ATOM 17449 C CA . LYS D 1 581 ? 61.287 45.200 45.400 1.00 128.69 560 LYS D CA 1
ATOM 17450 C C . LYS D 1 581 ? 61.046 45.133 43.889 1.00 130.75 560 LYS D C 1
ATOM 17451 O O . LYS D 1 581 ? 61.350 46.083 43.169 1.00 141.50 560 LYS D O 1
ATOM 17457 N N . ASN D 1 582 ? 60.517 44.003 43.417 1.00 127.56 561 ASN D N 1
ATOM 17458 C CA . ASN D 1 582 ? 60.400 43.719 41.978 1.00 124.05 561 ASN D CA 1
ATOM 17459 C C . ASN D 1 582 ? 59.285 44.494 41.291 1.00 120.93 561 ASN D C 1
ATOM 17460 O O . ASN D 1 582 ? 59.500 45.053 40.218 1.00 131.13 561 ASN D O 1
ATOM 17465 N N . ILE D 1 583 ? 58.094 44.512 41.888 1.00 113.28 562 ILE D N 1
ATOM 17466 C CA . ILE D 1 583 ? 56.946 45.236 41.318 1.00 107.84 562 ILE D CA 1
ATOM 17467 C C . ILE D 1 583 ? 57.047 46.737 41.552 1.00 112.05 562 ILE D C 1
ATOM 17468 O O . ILE D 1 583 ? 57.201 47.184 42.688 1.00 117.98 562 ILE D O 1
ATOM 17473 N N . SER D 1 584 ? 56.934 47.509 40.477 1.00 112.09 563 SER D N 1
ATOM 17474 C CA . SER D 1 584 ? 57.097 48.951 40.555 1.00 116.93 563 SER D CA 1
ATOM 17475 C C . SER D 1 584 ? 55.881 49.648 41.150 1.00 114.29 563 SER D C 1
ATOM 17476 O O . SER D 1 584 ? 54.787 49.085 41.219 1.00 104.34 563 SER D O 1
ATOM 17479 N N . ASN D 1 585 ? 56.104 50.895 41.562 1.00 120.86 564 ASN D N 1
ATOM 17480 C CA . ASN D 1 585 ? 55.071 51.720 42.161 1.00 122.50 564 ASN D CA 1
ATOM 17481 C C . ASN D 1 585 ? 54.333 52.505 41.085 1.00 125.17 564 ASN D C 1
ATOM 17482 O O . ASN D 1 585 ? 54.922 52.965 40.097 1.00 123.67 564 ASN D O 1
ATOM 17487 N N . ASN D 1 586 ? 53.027 52.637 41.292 1.00 127.81 565 ASN D N 1
ATOM 17488 C CA . ASN D 1 586 ? 52.154 53.452 40.446 1.00 129.86 565 ASN D CA 1
ATOM 17489 C C . ASN D 1 586 ? 52.072 53.027 38.973 1.00 127.82 565 ASN D C 1
ATOM 17490 O O . ASN D 1 586 ? 51.633 53.825 38.139 1.00 130.46 565 ASN D O 1
ATOM 17495 N N . VAL D 1 587 ? 52.478 51.788 38.663 1.00 121.51 566 VAL D N 1
ATOM 17496 C CA . VAL D 1 587 ? 52.337 51.228 37.314 1.00 116.79 566 VAL D CA 1
ATOM 17497 C C . VAL D 1 587 ? 51.110 50.334 37.242 1.00 108.03 566 VAL D C 1
ATOM 17498 O O . VAL D 1 587 ? 50.870 49.530 38.142 1.00 103.73 566 VAL D O 1
ATOM 17502 N N . LEU D 1 588 ? 50.341 50.491 36.161 1.00 106.32 567 LEU D N 1
ATOM 17503 C CA . LEU D 1 588 ? 49.081 49.765 35.959 1.00 101.78 567 LEU D CA 1
ATOM 17504 C C . LEU D 1 588 ? 49.356 48.296 35.799 1.00 95.98 567 LEU D C 1
ATOM 17505 O O . LEU D 1 588 ? 50.236 47.928 35.044 1.00 91.30 567 LEU D O 1
ATOM 17510 N N . VAL D 1 589 ? 48.581 47.467 36.495 1.00 94.19 568 VAL D N 1
ATOM 17511 C CA . VAL D 1 589 ? 48.816 46.030 36.517 1.00 91.79 568 VAL D CA 1
ATOM 17512 C C . VAL D 1 589 ? 47.495 45.292 36.505 1.00 92.36 568 VAL D C 1
ATOM 17513 O O . VAL D 1 589 ? 46.460 45.876 36.864 1.00 92.15 568 VAL D O 1
ATOM 17517 N N . THR D 1 590 ? 47.527 44.031 36.059 1.00 91.87 569 THR D N 1
ATOM 17518 C CA . THR D 1 590 ? 46.348 43.152 36.096 1.00 92.39 569 THR D CA 1
ATOM 17519 C C . THR D 1 590 ? 46.618 41.929 36.929 1.00 93.10 569 THR D C 1
ATOM 17520 O O . THR D 1 590 ? 47.603 41.230 36.669 1.00 93.45 569 THR D O 1
ATOM 17524 N N . ILE D 1 591 ? 45.751 41.633 37.898 1.00 92.86 570 ILE D N 1
ATOM 17525 C CA . ILE D 1 591 ? 45.949 40.431 38.716 1.00 95.05 570 ILE D CA 1
ATOM 17526 C C . ILE D 1 591 ? 44.908 39.392 38.375 1.00 93.91 570 ILE D C 1
ATOM 17527 O O . ILE D 1 591 ? 43.764 39.729 38.098 1.00 96.55 570 ILE D O 1
ATOM 17532 N N . ASP D 1 592 ? 45.330 38.133 38.354 1.00 95.92 571 ASP D N 1
ATOM 17533 C CA . ASP D 1 592 ? 44.445 37.021 38.051 1.00 99.21 571 ASP D CA 1
ATOM 17534 C C . ASP D 1 592 ? 44.354 36.063 39.229 1.00 98.96 571 ASP D C 1
ATOM 17535 O O . ASP D 1 592 ? 45.264 35.292 39.475 1.00 97.47 571 ASP D O 1
ATOM 17540 N N . ALA D 1 593 ? 43.229 36.090 39.925 1.00 103.35 572 ALA D N 1
ATOM 17541 C CA . ALA D 1 593 ? 43.013 35.240 41.099 1.00 106.30 572 ALA D CA 1
ATOM 17542 C C . ALA D 1 593 ? 43.197 33.730 40.796 1.00 104.76 572 ALA D C 1
ATOM 17543 O O . ALA D 1 593 ? 44.008 33.080 41.448 1.00 100.56 572 ALA D O 1
ATOM 17545 N N . ALA D 1 594 ? 42.452 33.165 39.836 1.00 102.42 573 ALA D N 1
ATOM 17546 C CA . ALA D 1 594 ? 42.755 31.808 39.372 1.00 102.18 573 ALA D CA 1
ATOM 17547 C C . ALA D 1 594 ? 44.144 31.936 38.792 1.00 104.02 573 ALA D C 1
ATOM 17548 O O . ALA D 1 594 ? 44.651 33.052 38.706 1.00 100.81 573 ALA D O 1
ATOM 17550 N N . GLN D 1 595 ? 44.782 30.829 38.422 1.00 109.21 574 GLN D N 1
ATOM 17551 C CA . GLN D 1 595 ? 46.149 30.856 37.821 1.00 111.36 574 GLN D CA 1
ATOM 17552 C C . GLN D 1 595 ? 47.234 31.465 38.729 1.00 103.86 574 GLN D C 1
ATOM 17553 O O . GLN D 1 595 ? 48.351 30.968 38.788 1.00 101.38 574 GLN D O 1
ATOM 17559 N N . GLY D 1 596 ? 46.933 32.595 39.356 1.00 100.61 575 GLY D N 1
ATOM 17560 C CA . GLY D 1 596 ? 47.858 33.218 40.299 1.00 102.51 575 GLY D CA 1
ATOM 17561 C C . GLY D 1 596 ? 48.979 33.945 39.582 1.00 102.17 575 GLY D C 1
ATOM 17562 O O . GLY D 1 596 ? 50.145 33.784 39.911 1.00 99.91 575 GLY D O 1
ATOM 17563 N N . LYS D 1 597 ? 48.612 34.746 38.588 1.00 98.54 576 LYS D N 1
ATOM 17564 C CA . LYS D 1 597 ? 49.583 35.459 37.786 1.00 94.58 576 LYS D CA 1
ATOM 17565 C C . LYS D 1 597 ? 49.329 36.923 37.974 1.00 90.04 576 LYS D C 1
ATOM 17566 O O . LYS D 1 597 ? 48.234 37.306 38.381 1.00 85.83 576 LYS D O 1
ATOM 17572 N N . ILE D 1 598 ? 50.343 37.725 37.666 1.00 88.81 577 ILE D N 1
ATOM 17573 C CA . ILE D 1 598 ? 50.257 39.178 37.697 1.00 88.72 577 ILE D CA 1
ATOM 17574 C C . ILE D 1 598 ? 50.873 39.756 36.446 1.00 91.26 577 ILE D C 1
ATOM 17575 O O . ILE D 1 598 ? 52.021 39.442 36.153 1.00 95.60 577 ILE D O 1
ATOM 17580 N N . PHE D 1 599 ? 50.156 40.634 35.738 1.00 91.15 578 PHE D N 1
ATOM 17581 C CA . PHE D 1 599 ? 50.595 41.085 34.400 1.00 89.28 578 PHE D CA 1
ATOM 17582 C C . PHE D 1 599 ? 50.956 42.572 34.291 1.00 91.81 578 PHE D C 1
ATOM 17583 O O . PHE D 1 599 ? 50.557 43.403 35.115 1.00 90.96 578 PHE D O 1
ATOM 17591 N N . GLU D 1 600 ? 51.675 42.880 33.218 1.00 99.26 579 GLU D N 1
ATOM 17592 C CA . GLU D 1 600 ? 52.268 44.195 32.965 1.00 107.93 579 GLU D CA 1
ATOM 17593 C C . GLU D 1 600 ? 51.258 45.348 32.883 1.00 104.82 579 GLU D C 1
ATOM 17594 O O . GLU D 1 600 ? 51.590 46.455 33.283 1.00 108.91 579 GLU D O 1
ATOM 17600 N N . GLY D 1 601 ? 50.056 45.122 32.361 1.00 97.92 580 GLY D N 1
ATOM 17601 C CA . GLY D 1 601 ? 49.038 46.179 32.362 1.00 99.27 580 GLY D CA 1
ATOM 17602 C C . GLY D 1 601 ? 47.886 45.905 31.420 1.00 100.55 580 GLY D C 1
ATOM 17603 O O . GLY D 1 601 ? 47.942 46.255 30.251 1.00 113.42 580 GLY D O 1
ATOM 17604 N N . TYR D 1 602 ? 46.826 45.307 31.941 1.00 96.72 581 TYR D N 1
ATOM 17605 C CA . TYR D 1 602 ? 45.667 44.847 31.149 1.00 98.33 581 TYR D CA 1
ATOM 17606 C C . TYR D 1 602 ? 45.919 43.513 30.454 1.00 96.26 581 TYR D C 1
ATOM 17607 O O . TYR D 1 602 ? 46.926 43.376 29.785 1.00 94.36 581 TYR D O 1
ATOM 17616 N N . ALA D 1 603 ? 45.005 42.542 30.606 1.00 94.93 582 ALA D N 1
ATOM 17617 C CA . ALA D 1 603 ? 45.162 41.243 29.920 1.00 92.13 582 ALA D CA 1
ATOM 17618 C C . ALA D 1 603 ? 43.847 40.453 29.649 1.00 92.92 582 ALA D C 1
ATOM 17619 O O . ALA D 1 603 ? 43.177 40.728 28.652 1.00 94.76 582 ALA D O 1
ATOM 17621 N N . ASN D 1 604 ? 43.499 39.472 30.488 1.00 93.61 583 ASN D N 1
ATOM 17622 C CA . ASN D 1 604 ? 42.251 38.681 30.358 1.00 95.47 583 ASN D CA 1
ATOM 17623 C C . ASN D 1 604 ? 42.228 37.481 31.310 1.00 91.12 583 ASN D C 1
ATOM 17624 O O . ASN D 1 604 ? 41.173 36.928 31.576 1.00 87.70 583 ASN D O 1
#

B-factor: mean 123.93, std 31.26, range [50.23, 235.91]

Foldseek 3Di:
DFFAAEEEEAAPQQLDLVRLLLLVVLGHAEYEYEPLDDDLVSVVSSVVSNVVSCVVVVHFHAYEYEYNFDFKWWAAEPPQKEKEDAQAKEKEALDDDHHYNHYTYIPNSCVLVQDDAQWKKAKQLRQWIWGFHDADPVRSMTMITTHRIDMHGHTIGMDTLDRPPPDALGDVVRLVSVVSCLVSLHAEYEGEPDQALNSVVVSVVSCVVSVRHHFYAYEDQHDSRLVCLLRNVVNGQAYEYAQSSNCSNDPPVCSLVSLLVSLLSCLQVLHAYEYDDQQQVCLLEDLDGDPVNLVVLLSCVVSPHLYYYDYCNQHRGPHNSSVSSNSSVSSVVSVVPDDLVVLLVSNVVRYDDDQQLVVLNVCAVCCVVVVAQAEEEEDAQCVNVSSNQSSPHPHAYEYEYQDSSSQSVCSSGTRYNYDHDHDDQDVVVVVVVSLVVCVVVVSDDQQGKYKYWAAPNVVVGPGIHDIDIDRRDDFLWFAAKADFAKDKAWEQEQADLVSPPPPDAERYEYEYAADDPSCLVRRLSYQAYEHAADDCCGPRNVSCNVSVHIYAHGTPGRNVRPDGGFMKMAGRPVGGIGRHHHD/DFFAAEEEEAAPQQLDLVRLLLLVVLGHAEYEYEPLDDDLVSVVSSLVSNVVSCVVVVHFHAYEYEYNFDFKWWAAEPPQKEKEDAFAKEKEALDDDHHYNHYTYIPNSCVLVQDDAQWKKAKQLRQWIWGFHDADPVRSMTMITTHRIDMHGHTIGMDTLDRPPDDALGDPVSLVSVVSCLVVLHAEYEGEPDQALNSVVVSVVSCVVSVRHHFYAYAQQHDSCLVCLLRNVVNGQAYEHAQSSNCSNDPPVCSLVSLLVSLLSCLQVLHAYEYDDQQQVCLLEDLDGDPVNLVVLLSCVVSPHSYYYDYCNQHRGPHRSSVSSNSSVSSVVSVVPDDLVVLLVSNVVRYDDDQQLVVLNVCQVVCVVVVAQAEEEEDAQCVNVSSNLSSPHPHAYEYEYQDSSSQSVCSSGTRYNYDHDHDDQDVVVVVVVSLVVCVVVVSDDQQGKYKYWAAPNPVVGPGTHDIDIDRRDDFLWFAAKADFAKDKAFEQEAADLVSPPPPDAERYEYEYAADDPSCLVRRLSYQAYEHAADDCCGPRNVSCNVSVHIYAHGTPGRNPRPDGGFMKMAGRPVGGIGRHHHD/DFFAAEEEEAAPLQLDLVRLLLLVVLGHAEYEYEPLDDDLVSVVSSVVSNVVSCVVVVHFHAYEYEYNFDFKWWAAEPPQKEKEDAFAKEKEALDDDHHYNHYTYIPNSCVLVQDDAQWKKAKQLRQWIWGFHDADPVRSMTMITTHRIDMHGHTIGMDTLDRPPPDALGDPVRLVSVVSCLVSLHAEYEGEPDQALNSVVVSVVSCVVSVRHHFYAYEDQHDSCLVHLLRNVVNGQAYEHAQSSNCSSDPPVCSLVSLLVSLLSCLQVLHAYEYDDQQQVCLLEDLDGDPVNLVVLLSCVVSPHSYYYDYCNQHRGPHNSSVSSNSSVSSVVSVVPDDLVVLLVSNVVRYDDDQQLVVLNVCQVVCVVVVFQAEEEEDAQCVNVSSNQSSPHPHAYEYEYQDSSSQSVCSSGGRYNYDHDHDDQDVVVVVVVSLVVCVVVVSDDQQGKYKYWAAPPPPVGPGIHDIDIDRRDDFLWFAAKAAFAKDKAFEAEAADLVSPPPVDAERYEYEYAADDVSCLVRRLSYQAYEHAADDCCGPRNVSCNVSVHIYAHGTPGRNPRPDGGFMKMAGRPVGGIGRHHHD/DFFAAEEEEAAPQQLDLVRLLLLVVLGHAEYEYEPLDDDLVSVVSSLVSNVVSCVVVVHFHAYEYEYNFDFKWWAAEPPQKEKEDAFAKEKEALDDDHHYNHYTYIPNSCVLVQDDAQWKKAKQLRQWIWGFHDADPVRSMTMITTHRIDMHGHTIGMDTLDRPPPDALGDVVSLVSVVSCLVVLHAEYEGEPDQALRSVVVSVVSCVVSVRHHFYAYADQHDSRLVHLLRNVVNGQAYEHAQSSNCSSDPPVCSLVSLLVSLLSCLQVLHAYEYDDQQQVCLLEDLDGDPVNLVVLLSCVVSPHSYYYDYCNQHRGPHNSSVSSNSSVSSVVSVVPDDLVVLLVSNVVRYDDDQQLVVQNVVQVVCVVVVFQAEEEEDAQCVNVSSNLSSPHPHAYEYEYQDSSSQSVCSSGGRYNYDHDHDDQDVVVVVVVSLVVCVVVVSDDQQGKYKYWAAPNVVVGPGTHDIDIDRRDDFLWFAAKAAFAKDKAFEAEAADLVSPPPPDAERYEYEYAADDPSCLVRRLSYQEYEHAADDCCGPRNVSCNVSVHIYAHGTPGRNPRPDGGFMKMAGRPVGGIGRHHHD